Protein 1M7S (pdb70)

CATH classification: 2.40.180.10

Sequence (1934 aa):
TDTLTRDNGAVVGDNQNSQTAGAQGPVLLQDVQLLQKLQRFDRERIPERVVHARGTGVKGEFTASADISDLSKATVFKSGEKTPVFVRFSSVVHGGNNHHSPETLRDPHGFATKFYTADGNWDLVGNNFPTFFIRDAIKFPDMVHAFKPDPRTNLDNDSRRFDFFSHVPEATRTLTLLYSNEGTPAGYRFMDGNGVHAYKLVNAKGEVHYVKFHWKSLQGIKNLDPKEVAQVQSKDYSHLTNDLVGAIKKGDFPKWDLYVQVLKPEELAKFDFDPLDATKIWPDVPEKKIGQMVLNKNVDNFFQETEQVAMAPANLVPGIEPSEDRLLQGRVFSYADTQMYRLGANGLSLPVNQPKVAVNNGNQDGALNTGHTTSGVNYEPSRLEPRPADDKARYSELPLSGTTQQAKITREQNFKQAGDLYRSYSAKEKTDLVQKFGESLADTLTESKNIMLSYLYKEDPNYGTRVAEVAKGDLSKVKSLAASLKDDTLTRDNGAVVGDNQNSQTAGAQGPVLLQDVQLLQKLQRFDRERIPERVVHARGTGVKGEFTASADISDLSKATVFKSGEKTPVFVRFSSVVHGGNNHHSPETLRDPHGFATKFYTADGNWDLVGNNFPTFFIRDAIKFPDMVHAFKPDPRTNLDNDSRRFDFFSHVPEATRTLTLLYSNEGTPAGYRFMDGNGVHAYKLVNAKGEVHYVKFHWKSLQGIKNLDPKEVAQVQSKDYSHLTNDLVGAIKKGDFPKWDLYVQVLKPEELAKFDFDPLDATKIWPDVPEKKIGQMVLNKNVDNFFQETEQVAMAPANLVPGIEPSEDRLLQGRVFSYADTQMYRLGANGLSLPVNQPKVAVNNGNQDGALNTGHTTSGVNYEPSRLEPRPADDKARYSELPLSGTTQQAKITREQNFKQAGDLYRSYSAKEKTDLVQKFGESLADTLTESKNIMLSYLYKEDPNYGTRVAEVAKGDLSKVKSLAASLKDDTLTRDNGAVVGDNQNSQTAGAQGPVLLQDVQLLQKLQRFDRERIPERVVHARGTGVKGEFTASADISDLSKATVFKSGEKTPVFVRFSSVVHGGNNHHSPETLRDPHGFATKFYTADGNWDLVGNNFPTFFIRDAIKFPDMVHAFKPDPRTNLDNDSRRFDFFSHVPEATRTLTLLYSNEGTPAGYRFMDGNGVHAYKLVNAKGEVHYVKFHWKSLQGIKNLDPKEVAQVQSKDYSHLTNDLVGAIKKGDFPKWDLYVQVLKPEELAKFDFDPLDATKIWPDVPEKKIGQMVLNKNVDNFFQETEQVAMAPANLVPGIEPSEDRLLQGRVFSYADTQMYRLGANGLSLPVNQPKVAVNNGNQDGALNTGHTTSGVNYEPSRLEPRPADDKARYSELPLSGTTQQAKITREQNFKQAGDLYRSYSAKEKTDLVQKFGESLADTLTESKNIMLSYLYKEDPNYGTRVAEVAKGDLSKVKSLAASLKDTDTLTRDNGAVVGDNQNSQTAGAQGPVLLQDVQLLQKLQRFDRERIPERVVHARGTGVKGEFTASADISDLSKATVFKSGEKTPVFVRFSSVVHGGNNHHSPETLRDPHGFATKFYTADGNWDLVGNNFPTFFIRDAIKFPDMVHAFKPDPRTNLDNDSRRFDFFSHVPEATRTLTLLYSNEGTPAGYRFMDGNGVHAYKLVNAKGEVHYVKFHWKSLQGIKNLDPKEVAQVQSKDYSHLTNDLVGAIKKGDFPKWDLYVQVLKPEELAKFDFDPLDATKIWPDVPEKKIGQMVLNKNVDNFFQETEQVAMAPANLVPGIEPSEDRLLQGRVFSYADTQMYRLGANGLSLPVNQPKVAVNNGNQDGALNTGHTTSGVNYEPSRLEPRPADDKARYSELPLSGTTQQAKITREQNFKQAGDLYRSYSAKEKTDLVQKFGESLADTLTESKNIMLSYLYKEDPNYGTRVAEVAKGDLSKVKSLAASLKD

Foldseek 3Di:
DDADAAPVRHGDDDPDDADADPPPGDGDPPRVVVVRVVVVVVPPDFDADQWQSAKFKFKWKWAWADDVLVAFPDPRLPHGDIWIKMWIKGFTADHHLFFLQDFGWMWTKIWTLDPQGTAILTWTLDLFAQAQAQVCVVVQSCQQYCPPVPRHGALLSNLVVCLVRLLRLQVLLCRLFQVRGFQEPLQTKIWSLFFWWFAHLVLFTKTKIKIWAWPVYHGGDFPVRSVVCSVPGSPRHNCVQVVCLVVVNWTKTWMKMFIGHPVPQVVDLAGRRGSSDDDPPGDIDTTIMITGHGHDPDCCLAVRLEQRANLRDGQRIGGDVRNSVVVRNPPSVVVNCRRPNPCSCVRPNNDRPDDDDALDDDTPPGPDDDDDPDSDPPDPVDHDDDDVSRDHRDDDDDDDDDDDDDDRRPSQAVSLVVLVPDDPVSNVSSLLSLLVSLQPHDQVSSLSSLLSLCLNPVVSSVSSCVSSVHDVVSSVVSNVPDDD/DADAAVVRHGDPDPPDADADPPPGHGDPPRVRVVRVVVCVVPVDFDAPPWQSAKFKFKWKWAWADPVLVAFPFPCLHHGDIWIKMWMKGFTQDHHLFFLQAFGWIWIKMWTLDPQWIAILTWTLDLFDQAQAQVCVVVQSQQQFCDPVPRHGALLSNLVVCLVRLQNLQVLLCRLFQVRGFQEPLQTKIWSLFWWWFAHLVLFTKTKIKIWAWPVHHGGDFPVRSVVCRVPGSPRHNCVQVVCLVVVNKTKTWMKMFIDHPVCQVPDLAGRRGSSDDDPPTDIDTTIMIIGRGHDPDCCLAVRLEQGANLRDGHRIGGDVRNSVVVRNPPRVVVNCRRPNPCSCVRPNNDHPDDDDALDDDTPPGPDDDDDPDSDPDDPVDHDDDDPSRDDRDDDDDDDDDDDDDPSSPRAQVSLVVLVPDDPVRLVSSLLRVLVSLQPHPQVSSLSSLLSLCLNPVVSSVSSCVSSVHDVVSSVVSNVPDDD/DADAAPVRHGDDDPPDADAPDPPGDGDPPRVVVVRVVVCVVPVDFDAPQWFRAKFKFKWKKAWADCPLVAAADPRLHHGDMWIKMWMKGFTQDHYLFFLQDFGWMWIKIWTLDPQGIAILTWTLDLFAQAQAQVCVVVQSQQQYCPPVPRHRDLLSNLVVCLVGLLNLQVLLVRLFQVRGFQEPLQTKTWSLFFWWFAHLVLFTKTKIKIWAWPVYHGGDFPVVSCVCRVPGRCRHNCVVVVCLVVVNWTKTWMKMFIGHPVCQVVDLARRRGSSDDDPPTDIDTTIMITGRGHDPDCCLAVRLEQHANLRDGHRIGGDPRNSNVSRNPPRVVVSCRRPNPCSCVRPNNDHPYDDDALDDDTPPGPDDDDDPDSDPDDPVDHDDDDPSRDHRDDDDDDDDDDDDDPNSPRQASSLVVLVVDDPVSNVSSLQSLLVSLQPHDQVSSLSSLLSLCLNPVVSSVSSCVSSVHDVVSSVVNVVPDDD/DDADAAPVRHGDDDPPDADAPDPPGDGDPPRVRVVRVVVCVVPVDFDAPQWQSAKFKFKWKKAWQDPPLVAFVFPRLPHGDIWIKMWIKGFTADHYLFFLQDFGWIWTKIWTLGPQGTAILTWTLDLFAQAQAQVCPVVQSCQQYPPPVPRHGDLLSNLVVCLVRLLRLQVLLCRLFQVRGFQEPLQTKIWSLFFWWFAHLVLFTKTKIKIWAWPVYHGGDFVVRSVVCVVPGSPRHNCVQVVCLVVVNWTKTWMKMFIDHPVCQPVDLAGRRGSSDDDPPGDIDTTIMITGRGHDPDCCLAVRLEQRANLRDGQRIGGDVRNSVVVSNPPRVVVNCRRPNPCSCVRPNNDRPDDDDALDDDTPPDPDDDDDPDSDPPDPVDHDDDDVSRDHRDDDDDDDDDDDDDPNSPRQAVSLVVLVVDDPVRLVSSLLSLLVSQQPHDQVSSLSSLLSLCLNPVVSSVSSCVSSVHDVVSSVVNNVPDDD

Nearest PDB structures (foldseek):
  1m7s-assembly1_C  TM=1.002E+00  e=3.556E-89  Pseudomonas syringae
  1si8-assembly1_D  TM=9.780E-01  e=8.108E-56  Enterococcus faecalis V583
  4aue-assembly1_A  TM=9.554E-01  e=1.728E-48  Mycothermus thermophilus
  4aue-assembly1_D  TM=9.300E-01  e=2.374E-48  Mycothermus thermophilus
  3ttx-assembly1_D  TM=9.664E-01  e=2.631E-46  Escherichia coli

Organism: Pseudomonas syringae pv. syringae (NCBI:txid321)

Secondary structure (DSSP, 8-state):
-PPPB-TTSPBPS-SSS--EESTTSPBBTT-HHHHHHHHHHTT---PPPSS--SEEEEEEEEEE-S--TTT---GGGSTT-EEEEEEEEE-SSS-TT--TTS-S--EEEEEEEEBTEEEEEEEESSSS-S-S-GGGHHHHHHHHSPPTTTSS--HHHHHHHHHT-GGGHHHHHHHHSGGGSBS-GGGS-EE--S-EEEE-TTS-EEEEEEEEEETT---B--HHHHHHHHHH-S-HHHHHHHHHHHTT---EEEEEEEEE-GGGGGGSSS-TT-TT---SSS-EEEEEEEEEEEE-S-HIIIIIT----TT---TTEEE-S-HHHHHHHHHHHHHHHHHT-TTGGGSGGG--SS---SS----TT-------S--SSS-SSS-----GGGPPP--B--SBEE----S----SHHHHHHHHHS-HHHHHHHHHHHHHHHTTS-HHHHHHHHHHHHHH-HHHHHHHHHHTT--HHHHHHHHHT---/---B-TTSPBPS-SS---EESTTSPBBTT-HHHHHHHHHHTT---PPPSS--SEEEEEEEEEE-S--TTT---GGGSTT-EEEEEEEEE-SSS-TT--TTS----EEEEEEEEBTEEEEEEEESSSS-S-S-GGGHHHHHHHHSPPTTTSS--THHHHHHHTT-GGGHHHHHHHHSGGGSBS-GGG--EE--S-EEEE-TTS-EEEEEEEEEETT---B--HHHHHHHHHH-S-HHHHHHHHHHHHT---EEEEEEEEE-GGGGGTSSS-TT-TT---TT--EEEEEEEEEEEE-S-IIIIIIT----TT---TTEEE-S-HHHHHHHHHHHHHHHHHT-TTGGGSGGG--SS---SS----TT-------S--SSS-SSS-----GGGPPP--B--SBEE----S----SHHHHHHHHTS-HHHHHHHHHHHHHHHTTS-HHHHHHHHHHHHHH-HHHHHHHHHHTT--HHHHHHHHHT---/---B-TTSPBPS-SSS--EESTTSPBBTT-HHHHHHHHHHTT---PPPSS--SEEEEEEEEEE-S--TTT---GGGSTT-EEEEEEEEE-SSS-TTS-TTSS---EEEEEEEEBTEEEEEEEESSSS-S-SSGGGHHHHHHHHSPPTTTSS--HHHHHHHHTT-GGGHHHHHHHHSGGGSBS-GGGS-EE--SPEEEE-TTS-EEEEEEEEEETT---B--HHHHHHHHHH-S-HHHHHHHHHHHHT---EEEEEEEEE-GGGGGGSSS-TT-TT---TT--EEEEEEEEEEEE-S-TIIIIIT----TT---TTEEE-S-HHHHHHHHHHHHHHHHHT-TTGGGSGGG--SS---SS----TT-------S--SSS-SSS-----GGGSPP--B--SBEE----S----SHHHHHHHHTS-HHHHHHHHHHHHHHHTTS-HHHHHHHHHHHHHH-HHHHHHHHHHHT--HHHHHHHHHT---/-PPPB-TTSPBPS-SSS--EESTTSPBBTT-HHHHHHHHHHTT---PPPSS--SEEEEEEEEEE-S--TTT---GGGSTT-EEEEEEEEE-SSS-TTS-TTS----EEEEEEEEBTEEEEEEEESSSS-S-S-GGGHHHHHHHHSPPTTTSS--THHHHHHHTT-GGGHHHHHHHHSGGGSBS-GGGS-EE--SPEEEE-TTS-EEEEEEEEEESS---B--HHHHHHHHHH-TTHHHHHHHHHHHTT---EEEEEEEEE-GG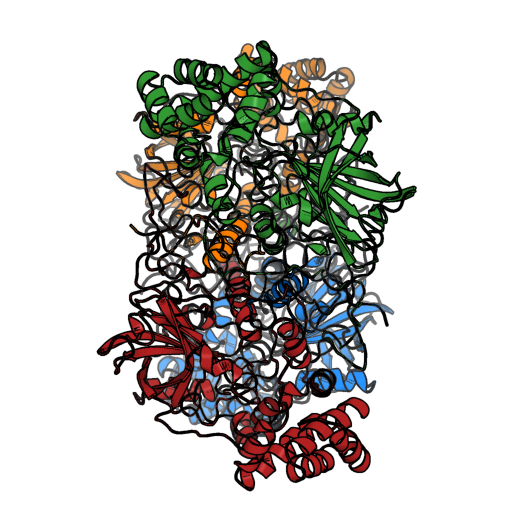GGGGSSS-TT-TT---TT--EEEEEEEEEEEE-S-IIIIIIT----TT---TTEEE-S-HHHHHHHHHHHHHHHHHT-TTGGGSGGG--SS---SS----TT-------S--SSS-SSS-----GGGPPP--B--SBEE----S----SHHHHHHHHHS-HHHHHHHHHHHHHHHTTS-HHHHHHHHHHHHHH-HHHHHHHHHHHT--HHHHHHHHHH---

Solvent-accessible surface area: 60614 Å² total; per-residue (Å²): 123,110,40,5,10,18,12,4,5,0,44,6,8,12,3,69,18,1,3,1,2,1,41,128,4,1,1,0,1,15,1,9,10,0,13,28,15,2,2,22,4,3,5,2,37,14,14,29,26,12,23,42,5,2,3,4,4,0,62,8,59,0,42,2,62,16,96,3,76,72,15,4,69,4,36,1,5,112,68,52,30,124,2,43,3,0,0,10,0,3,5,21,6,13,2,25,16,2,1,2,3,25,59,6,6,0,3,2,10,0,2,0,17,1,58,39,0,1,0,1,2,15,9,16,14,4,37,1,31,3,1,25,8,4,1,15,44,8,7,5,6,7,1,16,30,14,6,19,93,22,22,26,68,47,39,24,8,27,0,0,0,0,2,60,9,29,29,0,1,16,0,0,0,11,2,5,2,14,56,0,5,2,24,0,0,31,23,5,27,0,21,2,13,4,1,2,4,0,6,4,91,159,42,87,28,28,7,0,19,5,36,5,98,7,71,51,33,84,103,44,20,26,48,179,81,22,15,138,40,9,20,162,41,24,6,16,0,2,63,36,0,10,29,9,12,140,177,42,86,81,2,65,0,15,0,48,2,26,45,9,102,52,129,45,14,82,156,51,115,16,22,2,27,3,1,1,5,51,6,72,135,19,112,87,96,90,1,1,69,0,39,0,40,128,32,14,45,7,28,23,17,17,0,21,0,0,0,14,2,2,11,11,12,3,31,3,2,16,5,0,10,2,15,8,0,0,1,38,6,5,17,58,32,0,21,14,23,68,10,8,17,9,8,2,36,52,2,67,14,5,82,18,120,49,82,73,34,26,17,32,34,18,0,33,10,15,54,33,135,55,79,32,6,12,16,2,16,23,4,63,93,81,81,34,71,36,32,102,156,12,87,45,11,112,24,102,19,82,51,46,4,32,7,41,107,20,110,57,53,22,15,9,125,9,1,0,66,27,2,124,84,24,57,82,110,70,36,65,21,0,7,76,16,0,0,110,15,0,40,110,6,44,97,102,0,20,8,29,2,0,2,16,0,44,60,8,13,76,72,0,0,51,76,0,3,68,35,0,159,22,71,63,82,94,0,95,64,46,6,88,82,42,159,135,104,49,5,9,19,12,3,4,0,45,7,7,12,2,71,19,1,3,1,1,2,39,121,4,1,1,0,2,16,1,12,8,1,13,28,13,3,4,20,3,3,5,2,40,16,14,24,25,12,24,42,6,3,3,3,4,0,59,7,66,0,40,2,69,11,95,2,72,84,16,4,70,4,36,0,4,123,60,52,35,138,2,41,3,1,0,11,0,4,7,20,8,14,0,34,18,1,2,2,2,28,55,6,7,0,4,1,10,0,1,0,20,1,62,38,0,2,0,1,2,16,11,16,15,5,38,1,29,4,2,26,9,5,2,15,42,7,8,6,5,7,2,18,26,14,6,20,90,23,23,26,68,51,41,24,8,26,0,0,0,0,3,62,10,29,32,0,2,16,0,1,0,13,3,5,2,12,56,0,6,2,24,0,0,27,22,6,27,0,19,1,12,4,1,2,6,0,10,4,88,152,48,83,29,27,4,0,18,3,37,4,93,5,82,49,37,86,106,49,19,24,47,183,81,23,14,128,42,9,13,164,43,20,5,16,0,2,61,34,0,10,25,12,12,134,171,42,81,82,2,86,0,14,0,49,1,28,42,6,100,63,113,42,25,84,146,64,92,14,12,1,22,3,0,2,4,52,7,68,137,22,111,90,99,97,2,0,66,0,34,0,40,110,35,15,41,8,29,22,17,22,0,24,1,0,0,15,2,2,13,10,12,4,31,3,4,19,5,0,9,2,16,7,0,0,1,40,7,4,14,58,32,0,20,16,19,70,11,8,16,9,10,2,33,47,2,67,13,3,80,22,126,44,84,68,32,26,17,31,34,17,0,31,9,14,54,35,134,59,75,30,2,12,18,2,15,21,3,63,97,78,53,36,53,39,32,108,158,16,86,44,15,108,27,103,18,86,49,45,3,33,11,42,140,20,124,64,47,20,16,10,108,9,0,0,64,27,2,131,88,24,56,81,117,65,35,68,20,0,6,80,16,0,0,103,17,0,43,110,6,45,92,101,0,20,8,31,1,0,1,14,1,40,58,9,15,77,68,0,0,51,75,0,4,64,35,0,160,22,73,67,84,94,0,94,64,50,5,80,90,38,180,130,107,48,4,9,19,12,4,5,0,43,6,7,11,3,72,18,1,4,1,1,0,46,118,3,1,0,1,1,16,1,11,10,0,15,27,14,2,3,22,4,3,6,2,42,15,14,24,26,13,22,41,5,2,2,3,3,0,55,11,62,0,42,2,61,17,107,3,76,87,10,4,71,4,37,1,4,129,56,48,39,120,2,54,3,1,0,11,0,4,6,16,9,14,1,26,18,1,2,2,3,29,61,6,6,0,3,2,11,0,1,0,22,1,58,36,0,2,0,1,3,15,9,14,12,4,38,1,29,2,2,24,7,4,2,15,41,5,7,4,5,6,1,16,29,13,6,18,91,21,25,26,68,46,40,20,9,29,0,0,0,0,2,61,9,29,32,0,1,14,0,0,0,13,2,5,4,17,61,0,4,1,22,0,0,30,21,5,32,0,21,1,11,3,1,2,6,0,11,5,89,157,44,87,29,22,6,0,18,4,36,4,96,6,83,54,34,78,107,46,19,30,48,177,83,23,23,137,43,10,15,162,39,20,7,15,0,2,62,35,0,8,17,6,12,147,173,42,82,80,1,85,0,14,0,47,1,27,42,8,101,64,119,64,26,69,162,59,108,15,16,2,26,4,1,3,4,52,6,73,131,19,110,85,92,92,2,0,67,0,34,0,49,122,29,15,39,7,29,23,16,21,0,23,0,0,0,15,2,1,12,10,11,3,34,2,4,18,6,0,11,2,17,7,0,1,2,36,6,4,15,58,32,0,19,15,19,69,9,8,16,10,9,2,36,50,2,67,12,4,81,20,127,43,82,70,33,26,17,32,35,18,0,32,9,14,52,32,133,58,74,32,3,12,17,2,15,20,4,64,94,78,52,36,52,41,44,97,156,16,87,46,18,108,31,103,19,82,48,42,6,31,10,43,103,18,106,69,49,26,17,6,117,12,0,0,68,25,3,125,81,26,60,83,129,79,44,67,19,0,7,81,13,0,0,110,17,0,43,111,5,45,97,99,0,18,9,29,1,0,1,15,0,43,48,10,14,74,72,0,0,46,77,0,3,74,36,0,165,18,74,66,81,103,0,97,65,44,6,85,87,41,179,125,117,111,37,4,10,19,13,5,4,0,42,5,8,12,3,72,20,1,2,0,1,1,48,135,4,1,0,0,1,14,0,10,8,0,14,27,15,4,4,21,4,3,6,1,40,14,15,29,26,12,23,42,4,1,3,3,4,0,50,6,58,0,40,2,61,13,96,3,74,78,16,4,72,4,37,0,4,116,65,51,35,124,2,37,2,2,0,11,0,4,5,20,7,15,1,26,14,1,1,2,2,26,58,6,7,0,4,1,11,0,2,0,20,1,58,38,0,2,0,0,2,15,10,15,13,5,38,1,29,3,2,20,8,4,2,13,40,6,6,5,5,8,2,16,29,16,6,20,88,19,23,26,74,48,39,24,8,27,0,0,0,0,3,63,9,28,27,0,1,17,0,0,0,11,3,5,2,16,59,0,4,1,25,0,0,29,20,6,31,0,19,1,12,3,1,2,7,0,5,5,91,161,44,86,26,27,4,0,20,4,36,4,99,8,80,50,34,84,109,46,20,38,32,183,76,21,16,136,40,11,19,159,40,19,5,16,0,2,63,36,0,9,28,10,11,142,179,43,85,77,1,83,0,16,0,48,0,28,43,6,100,66,109,49,26,87,148,65,120,18,18,2,27,4,1,2,5,55,8,73,134,22,109,86,96,82,1,0,66,0,35,0,52,103,30,16,31,7,29,22,17,18,0,24,1,0,0,15,2,1,11,9,11,2,31,3,2,17,5,0,10,2,16,8,0,0,2,38,6,4,16,59,31,0,20,15,21,69,11,9,15,9,10,2,34,49,2,69,14,5,82,18,130,49,82,70,34,25,19,29,36,17,0,31,10,15,51,32,136,55,76,31,4,13,17,2,15,21,4,61,93,77,79,37,71,34,32,107,159,10,87,47,12,112,30,103,18,81,49,44,5,31,10,44,105,21,120,64,45,26,17,10,116,11,1,0,63,26,2,123,83,22,56,82,140,67,35,68,22,0,8,66,35,0,0,101,14,0,38,114,6,42,96,101,0,19,9,31,1,0,2,14,0,48,62,6,14,75,71,0,0,52,71,0,4,76,39,0,169,21,72,65,81,97,0,98,64,43,4,86,81,41,164,137

B-factor: mean 18.11, std 9.35, range [2.18, 65.56]

Structure (mmCIF, N/CA/C/O backbone):
data_1M7S
#
_entry.id   1M7S
#
_cell.length_a   60.630
_cell.length_b   153.870
_cell.length_c   109.190
_cell.angle_alpha   90.00
_cell.angle_beta   102.80
_cell.angle_gamma   90.00
#
_symmetry.space_group_name_H-M   'P 1 21 1'
#
loop_
_entity.id
_entity.type
_entity.pdbx_description
1 polymer Catalase
2 non-polymer 'PROTOPORPHYRIN IX CONTAINING FE'
3 water water
#
loop_
_atom_site.group_PDB
_atom_site.id
_atom_site.type_symbol
_atom_site.label_atom_id
_atom_site.label_alt_id
_atom_site.label_comp_id
_atom_site.label_asym_id
_atom_site.label_entity_id
_atom_site.label_seq_id
_atom_site.pdbx_PDB_ins_code
_atom_site.Cartn_x
_atom_site.Cartn_y
_atom_site.Cartn_z
_atom_site.occupancy
_atom_site.B_iso_or_equiv
_atom_site.auth_seq_id
_atom_site.auth_comp_id
_atom_site.auth_asym_id
_atom_site.auth_atom_id
_atom_site.pdbx_PDB_model_num
ATOM 1 N N . THR A 1 1 ? 3.170 -44.184 17.243 1.00 27.05 27 THR A N 1
ATOM 2 C CA . THR A 1 1 ? 3.458 -42.927 17.982 1.00 26.39 27 THR A CA 1
ATOM 3 C C . THR A 1 1 ? 4.079 -41.868 17.088 1.00 24.49 27 THR A C 1
ATOM 4 O O . THR A 1 1 ? 4.709 -42.250 16.093 1.00 23.91 27 THR A O 1
ATOM 8 N N . ASP A 1 2 ? 3.932 -40.603 17.458 1.00 22.26 28 ASP A N 1
ATOM 9 C CA . ASP A 1 2 ? 4.428 -39.497 16.667 1.00 22.56 28 ASP A CA 1
ATOM 10 C C . ASP A 1 2 ? 5.932 -39.633 16.403 1.00 19.75 28 ASP A C 1
ATOM 11 O O . ASP A 1 2 ? 6.701 -39.987 17.286 1.00 16.18 28 ASP A O 1
ATOM 16 N N . THR A 1 3 ? 6.309 -39.378 15.167 1.00 18.18 29 THR A N 1
ATOM 17 C CA . THR A 1 3 ? 7.699 -39.441 14.756 1.00 17.70 29 THR A CA 1
ATOM 18 C C . THR A 1 3 ? 8.570 -38.387 15.469 1.00 15.47 29 THR A C 1
ATOM 19 O O . THR A 1 3 ? 8.108 -37.302 15.775 1.00 12.13 29 THR A O 1
ATOM 23 N N . LEU A 1 4 ? 9.783 -38.817 15.788 1.00 13.52 30 LEU A N 1
ATOM 24 C CA . LEU A 1 4 ? 10.790 -37.934 16.379 1.00 11.81 30 LEU A CA 1
ATOM 25 C C . LEU A 1 4 ? 11.087 -36.874 15.328 1.00 11.29 30 LEU A C 1
ATOM 26 O O . LEU A 1 4 ? 11.175 -37.170 14.118 1.00 12.71 30 LEU A O 1
ATOM 31 N N . THR A 1 5 ? 11.291 -35.628 15.706 1.00 10.99 31 THR A N 1
ATOM 32 C CA . THR A 1 5 ? 11.618 -34.547 14.826 1.00 13.04 31 THR A CA 1
ATOM 33 C C . THR A 1 5 ? 12.869 -33.774 15.304 1.00 12.53 31 THR A C 1
ATOM 34 O O . THR A 1 5 ? 13.193 -33.834 16.488 1.00 12.82 31 THR A O 1
ATOM 38 N N . ARG A 1 6 ? 13.412 -32.988 14.411 1.00 12.26 32 ARG A N 1
ATOM 39 C CA . ARG A 1 6 ? 14.458 -32.006 14.688 1.00 12.49 32 ARG A CA 1
ATOM 40 C C . ARG A 1 6 ? 13.747 -30.725 15.158 1.00 12.47 32 ARG A C 1
ATOM 41 O O . ARG A 1 6 ? 12.507 -30.702 15.206 1.00 11.48 32 ARG A O 1
ATOM 49 N N . ASP A 1 7 ? 14.473 -29.709 15.606 1.00 11.31 33 ASP A N 1
ATOM 50 C CA . ASP A 1 7 ? 13.877 -28.454 16.109 1.00 14.33 33 ASP A CA 1
ATOM 51 C C . ASP A 1 7 ? 13.174 -27.630 15.034 1.00 13.07 33 ASP A C 1
ATOM 52 O O . ASP A 1 7 ? 12.294 -26.790 15.354 1.00 14.29 33 ASP A O 1
ATOM 57 N N . ASN A 1 8 ? 13.436 -27.829 13.730 1.00 11.00 34 ASN A N 1
ATOM 58 C CA . ASN A 1 8 ? 12.663 -27.201 12.655 1.00 12.41 34 ASN A CA 1
ATOM 59 C C . ASN A 1 8 ? 11.421 -28.014 12.245 1.00 12.57 34 ASN A C 1
ATOM 60 O O . ASN A 1 8 ? 10.800 -27.661 11.213 1.00 13.22 34 ASN A O 1
ATOM 65 N N . GLY A 1 9 ? 11.101 -29.064 12.973 1.00 10.81 35 GLY A N 1
ATOM 66 C CA . GLY A 1 9 ? 9.955 -29.915 12.685 1.00 15.01 35 GLY A CA 1
ATOM 67 C C . GLY A 1 9 ? 10.181 -31.055 11.681 1.00 13.76 35 GLY A C 1
ATOM 68 O O . GLY A 1 9 ? 9.258 -31.855 11.526 1.00 13.57 35 GLY A O 1
ATOM 69 N N . ALA A 1 10 ? 11.334 -31.119 11.032 1.00 13.61 36 ALA A N 1
ATOM 70 C CA . ALA A 1 10 ? 11.572 -32.199 10.052 1.00 13.60 36 ALA A CA 1
ATOM 71 C C . ALA A 1 10 ? 11.761 -33.523 10.781 1.00 13.89 36 ALA A C 1
ATOM 72 O O . ALA A 1 10 ? 12.368 -33.570 11.852 1.00 12.02 36 ALA A O 1
ATOM 74 N N . VAL A 1 11 ? 11.100 -34.578 10.277 1.00 12.58 37 VAL A N 1
ATOM 75 C CA . VAL A 1 11 ? 11.179 -35.896 10.877 1.00 11.58 37 VAL A CA 1
ATOM 76 C C . VAL A 1 11 ? 12.595 -36.434 10.780 1.00 10.92 37 VAL A C 1
ATOM 77 O O . VAL A 1 11 ? 13.341 -36.160 9.846 1.00 13.31 37 VAL A O 1
ATOM 81 N N . VAL A 1 12 ? 13.004 -37.234 11.756 1.00 12.21 38 VAL A N 1
ATOM 82 C CA . VAL A 1 12 ? 14.298 -37.892 11.795 1.00 11.71 38 VAL A CA 1
ATOM 83 C C . VAL A 1 12 ? 14.215 -39.305 11.226 1.00 13.67 38 VAL A C 1
ATOM 84 O O . VAL A 1 12 ? 13.294 -40.042 11.525 1.00 13.49 38 VAL A O 1
ATOM 88 N N . GLY A 1 13 ? 15.215 -39.674 10.407 1.00 13.72 39 GLY A N 1
ATOM 89 C CA . GLY A 1 13 ? 15.169 -41.031 9.832 1.00 15.93 39 GLY A CA 1
ATOM 90 C C . GLY A 1 13 ? 15.843 -42.099 10.665 1.00 15.04 39 GLY A C 1
ATOM 91 O O . GLY A 1 13 ? 15.490 -43.291 10.518 1.00 14.79 39 GLY A O 1
ATOM 92 N N . ASP A 1 14 ? 16.933 -41.773 11.361 1.00 15.37 40 ASP A N 1
ATOM 93 C CA . ASP A 1 14 ? 17.609 -42.780 12.182 1.00 14.97 40 ASP A CA 1
ATOM 94 C C . ASP A 1 14 ? 18.185 -42.042 13.410 1.00 15.09 40 ASP A C 1
ATOM 95 O O . ASP A 1 14 ? 18.954 -41.095 13.269 1.00 15.91 40 ASP A O 1
ATOM 100 N N . ASN A 1 15 ? 17.697 -42.421 14.591 1.00 11.96 41 ASN A N 1
ATOM 101 C CA . ASN A 1 15 ? 18.217 -41.741 15.794 1.00 11.70 41 ASN A CA 1
ATOM 102 C C . ASN A 1 15 ? 19.242 -42.576 16.531 1.00 11.59 41 ASN A C 1
ATOM 103 O O . ASN A 1 15 ? 19.517 -42.329 17.737 1.00 11.96 41 ASN A O 1
ATOM 108 N N . GLN A 1 16 ? 19.628 -43.734 15.971 1.00 10.22 42 GLN A N 1
ATOM 109 C CA . GLN A 1 16 ? 20.534 -44.645 16.629 1.00 10.39 42 GLN A CA 1
ATOM 110 C C . GLN A 1 16 ? 21.935 -44.671 16.043 1.00 9.58 42 GLN A C 1
ATOM 111 O O . GLN A 1 16 ? 22.812 -45.123 16.774 1.00 9.78 42 GLN A O 1
ATOM 117 N N . ASN A 1 17 ? 22.103 -44.271 14.787 1.00 7.69 43 ASN A N 1
ATOM 118 C CA . ASN A 1 17 ? 23.415 -44.313 14.169 1.00 9.73 43 ASN A CA 1
ATOM 119 C C . ASN A 1 17 ? 23.756 -42.976 13.526 1.00 8.59 43 ASN A C 1
ATOM 120 O O . ASN A 1 17 ? 22.923 -42.369 12.830 1.00 9.24 43 ASN A O 1
ATOM 125 N N . SER A 1 18 ? 24.977 -42.471 13.766 1.00 8.67 44 SER A N 1
ATOM 126 C CA . SER A 1 18 ? 25.402 -41.267 13.077 1.00 6.39 44 SER A CA 1
ATOM 127 C C . SER A 1 18 ? 25.665 -41.615 11.601 1.00 8.21 44 SER A C 1
ATOM 128 O O . SER A 1 18 ? 25.901 -42.793 11.262 1.00 7.65 44 SER A O 1
ATOM 131 N N . GLN A 1 19 ? 25.722 -40.569 10.785 1.00 7.05 45 GLN A N 1
ATOM 132 C CA . GLN A 1 19 ? 26.003 -40.836 9.352 1.00 7.77 45 GLN A CA 1
ATOM 133 C C . GLN A 1 19 ? 27.504 -40.977 9.193 1.00 8.38 45 GLN A C 1
ATOM 134 O O . GLN A 1 19 ? 28.231 -40.065 9.617 1.00 11.37 45 GLN A O 1
ATOM 140 N N . THR A 1 20 ? 27.997 -42.049 8.602 1.00 9.00 46 THR A N 1
ATOM 141 C CA . THR A 1 20 ? 29.428 -42.290 8.417 1.00 10.94 46 THR A CA 1
ATOM 142 C C . THR A 1 20 ? 29.810 -42.541 6.959 1.00 10.93 46 THR A C 1
ATOM 143 O O . THR A 1 20 ? 28.953 -42.871 6.136 1.00 11.15 46 THR A O 1
ATOM 147 N N . ALA A 1 21 ? 31.104 -42.377 6.664 1.00 11.64 47 ALA A N 1
ATOM 148 C CA . ALA A 1 21 ? 31.648 -42.572 5.317 1.00 10.14 47 ALA A CA 1
ATOM 149 C C . ALA A 1 21 ? 32.065 -44.035 5.153 1.00 10.23 47 ALA A C 1
ATOM 150 O O . ALA A 1 21 ? 33.223 -44.441 5.202 1.00 11.37 47 ALA A O 1
ATOM 152 N N . GLY A 1 22 ? 31.078 -44.860 4.875 1.00 11.09 48 GLY A N 1
ATOM 153 C CA . GLY A 1 22 ? 31.212 -46.299 4.803 1.00 10.97 48 GLY A CA 1
ATOM 154 C C . GLY A 1 22 ? 31.097 -46.900 6.208 1.00 12.20 48 GLY A C 1
ATOM 155 O O . GLY A 1 22 ? 31.199 -46.228 7.250 1.00 12.14 48 GLY A O 1
ATOM 156 N N . ALA A 1 23 ? 31.075 -48.231 6.231 1.00 11.41 49 ALA A N 1
ATOM 157 C CA . ALA A 1 23 ? 30.898 -48.939 7.529 1.00 11.69 49 ALA A CA 1
ATOM 158 C C . ALA A 1 23 ? 32.067 -48.734 8.451 1.00 13.10 49 ALA A C 1
ATOM 159 O O . ALA A 1 23 ? 31.902 -48.728 9.691 1.00 14.43 49 ALA A O 1
ATOM 161 N N . GLN A 1 24 ? 33.263 -48.552 7.930 1.00 11.13 50 GLN A N 1
ATOM 162 C CA . GLN A 1 24 ? 34.434 -48.341 8.776 1.00 12.50 50 GLN A CA 1
ATOM 163 C C . GLN A 1 24 ? 34.947 -46.912 8.769 1.00 11.31 50 GLN A C 1
ATOM 164 O O . GLN A 1 24 ? 36.080 -46.683 9.236 1.00 12.76 50 GLN A O 1
ATOM 170 N N . GLY A 1 25 ? 34.159 -46.005 8.206 1.00 10.37 51 GLY A N 1
ATOM 171 C CA . GLY A 1 25 ? 34.618 -44.623 8.042 1.00 9.97 51 GLY A CA 1
ATOM 172 C C . GLY A 1 25 ? 34.213 -43.703 9.168 1.00 9.86 51 GLY A C 1
ATOM 173 O O . GLY A 1 25 ? 33.461 -44.030 10.074 1.00 8.71 51 GLY A O 1
ATOM 174 N N . PRO A 1 26 ? 34.743 -42.480 9.089 1.00 10.28 52 PRO A N 1
ATOM 175 C CA . PRO A 1 26 ? 34.489 -41.377 9.979 1.00 8.85 52 PRO A CA 1
ATOM 176 C C . PRO A 1 26 ? 33.101 -40.785 9.823 1.00 7.13 52 PRO A C 1
ATOM 177 O O . PRO A 1 26 ? 32.455 -40.911 8.780 1.00 8.92 52 PRO A O 1
ATOM 181 N N . VAL A 1 27 ? 32.681 -40.051 10.841 1.00 7.93 53 VAL A N 1
ATOM 182 C CA . VAL A 1 27 ? 31.382 -39.376 10.895 1.00 7.76 53 VAL A CA 1
ATOM 183 C C . VAL A 1 27 ? 31.359 -38.120 10.034 1.00 8.63 53 VAL A C 1
ATOM 184 O O . VAL A 1 27 ? 32.356 -37.408 9.914 1.00 8.44 53 VAL A O 1
ATOM 188 N N . LEU A 1 28 ? 30.221 -37.883 9.328 1.00 6.86 54 LEU A N 1
ATOM 189 C CA . LEU A 1 28 ? 30.186 -36.701 8.469 1.00 8.73 54 LEU A CA 1
ATOM 190 C C . LEU A 1 28 ? 29.653 -35.451 9.151 1.00 9.91 54 LEU A C 1
ATOM 191 O O . LEU A 1 28 ? 28.687 -35.498 9.901 1.00 10.51 54 LEU A O 1
ATOM 196 N N . LEU A 1 29 ? 30.231 -34.308 8.805 1.00 9.86 55 LEU A N 1
ATOM 197 C CA . LEU A 1 29 ? 29.781 -33.014 9.307 1.00 9.40 55 LEU A CA 1
ATOM 198 C C . LEU A 1 29 ? 28.343 -32.691 8.925 1.00 11.65 55 LEU A C 1
ATOM 199 O O . LEU A 1 29 ? 27.584 -32.076 9.697 1.00 13.23 55 LEU A O 1
ATOM 204 N N . GLN A 1 30 ? 27.850 -33.186 7.759 1.00 8.87 56 GLN A N 1
ATOM 205 C CA . GLN A 1 30 ? 26.470 -32.890 7.357 1.00 12.76 56 GLN A CA 1
ATOM 206 C C . GLN A 1 30 ? 25.388 -33.602 8.124 1.00 12.44 56 GLN A C 1
ATOM 207 O O . GLN A 1 30 ? 24.179 -33.416 7.880 1.00 14.21 56 GLN A O 1
ATOM 213 N N . ASP A 1 31 ? 25.712 -34.434 9.134 1.00 13.28 57 ASP A N 1
ATOM 214 C CA . ASP A 1 31 ? 24.700 -35.099 9.920 1.00 12.50 57 ASP A CA 1
ATOM 215 C C . ASP A 1 31 ? 24.078 -34.036 10.838 1.00 13.65 57 ASP A C 1
ATOM 216 O O . ASP A 1 31 ? 24.401 -33.926 12.037 1.00 13.89 57 ASP A O 1
ATOM 221 N N . VAL A 1 32 ? 23.057 -33.353 10.351 1.00 12.96 58 VAL A N 1
ATOM 222 C CA . VAL A 1 32 ? 22.413 -32.284 11.101 1.00 13.07 58 VAL A CA 1
ATOM 223 C C . VAL A 1 32 ? 21.690 -32.776 12.353 1.00 12.49 58 VAL A C 1
ATOM 224 O O . VAL A 1 32 ? 21.612 -31.969 13.312 1.00 10.39 58 VAL A O 1
ATOM 228 N N . GLN A 1 33 ? 21.198 -34.018 12.389 1.00 11.39 59 GLN A N 1
ATOM 229 C CA . GLN A 1 33 ? 20.564 -34.507 13.617 1.00 10.06 59 GLN A CA 1
ATOM 230 C C . GLN A 1 33 ? 21.637 -34.691 14.686 1.00 10.60 59 GLN A C 1
ATOM 231 O O . GLN A 1 33 ? 21.436 -34.278 15.860 1.00 8.64 59 GLN A O 1
ATOM 237 N N . LEU A 1 34 ? 22.744 -35.357 14.336 1.00 9.12 60 LEU A N 1
ATOM 238 C CA . LEU A 1 34 ? 23.799 -35.481 15.360 1.00 8.27 60 LEU A CA 1
ATOM 239 C C . LEU A 1 34 ? 24.185 -34.111 15.912 1.00 8.39 60 LEU A C 1
ATOM 240 O O . LEU A 1 34 ? 24.277 -33.897 17.150 1.00 7.07 60 LEU A O 1
ATOM 245 N N . LEU A 1 35 ? 24.512 -33.146 15.050 1.00 7.93 61 LEU A N 1
ATOM 246 C CA . LEU A 1 35 ? 25.000 -31.833 15.442 1.00 9.98 61 LEU A CA 1
ATOM 247 C C . LEU A 1 35 ? 23.969 -31.041 16.230 1.00 9.77 61 LEU A C 1
ATOM 248 O O . LEU A 1 35 ? 24.338 -30.464 17.271 1.00 7.59 61 LEU A O 1
ATOM 253 N N . GLN A 1 36 ? 22.680 -31.112 15.853 1.00 8.46 62 GLN A N 1
ATOM 254 C CA . GLN A 1 36 ? 21.711 -30.364 16.647 1.00 8.39 62 GLN A CA 1
ATOM 255 C C . GLN A 1 36 ? 21.563 -30.921 18.047 1.00 6.36 62 GLN A C 1
ATOM 256 O O . GLN A 1 36 ? 21.444 -30.164 19.002 1.00 7.77 62 GLN A O 1
ATOM 262 N N . LYS A 1 37 ? 21.431 -32.255 18.188 1.00 6.20 63 LYS A N 1
ATOM 263 C CA . LYS A 1 37 ? 21.265 -32.872 19.477 1.00 8.72 63 LYS A CA 1
ATOM 264 C C . LYS A 1 37 ? 22.481 -32.562 20.343 1.00 8.32 63 LYS A C 1
ATOM 265 O O . LYS A 1 37 ? 22.231 -32.257 21.503 1.00 8.21 63 LYS A O 1
ATOM 271 N N . LEU A 1 38 ? 23.680 -32.611 19.766 1.00 8.28 64 LEU A N 1
ATOM 272 C CA . LEU A 1 38 ? 24.863 -32.330 20.601 1.00 7.10 64 LEU A CA 1
ATOM 273 C C . LEU A 1 38 ? 24.916 -30.839 20.970 1.00 8.78 64 LEU A C 1
ATOM 274 O O . LEU A 1 38 ? 25.156 -30.552 22.142 1.00 7.77 64 LEU A O 1
ATOM 279 N N . GLN A 1 39 ? 24.609 -29.936 20.053 1.00 7.16 65 GLN A N 1
ATOM 280 C CA . GLN A 1 39 ? 24.679 -28.506 20.425 1.00 7.81 65 GLN A CA 1
ATOM 281 C C . GLN A 1 39 ? 23.668 -28.147 21.465 1.00 7.15 65 GLN A C 1
ATOM 282 O O . GLN A 1 39 ? 23.895 -27.294 22.343 1.00 7.28 65 GLN A O 1
ATOM 288 N N . ARG A 1 40 ? 22.428 -28.711 21.383 1.00 3.76 66 ARG A N 1
ATOM 289 C CA . ARG A 1 40 ? 21.458 -28.415 22.409 1.00 6.75 66 ARG A CA 1
ATOM 290 C C . ARG A 1 40 ? 21.926 -28.981 23.751 1.00 4.57 66 ARG A C 1
ATOM 291 O O . ARG A 1 40 ? 21.815 -28.355 24.804 1.00 6.30 66 ARG A O 1
ATOM 299 N N . PHE A 1 41 ? 22.370 -30.254 23.755 1.00 4.37 67 PHE A N 1
ATOM 300 C CA . PHE A 1 41 ? 22.837 -30.912 24.959 1.00 5.00 67 PHE A CA 1
ATOM 301 C C . PHE A 1 41 ? 23.942 -30.060 25.623 1.00 3.95 67 PHE A C 1
ATOM 302 O O . PHE A 1 41 ? 23.989 -29.893 26.854 1.00 4.60 67 PHE A O 1
ATOM 310 N N . ASP A 1 42 ? 24.873 -29.635 24.787 1.00 3.92 68 ASP A N 1
ATOM 311 C CA . ASP A 1 42 ? 26.068 -28.920 25.223 1.00 4.57 68 ASP A CA 1
ATOM 312 C C . ASP A 1 42 ? 25.758 -27.583 25.892 1.00 5.40 68 ASP A C 1
ATOM 313 O O . ASP A 1 42 ? 26.614 -26.969 26.528 1.00 7.00 68 ASP A O 1
ATOM 318 N N . ARG A 1 43 ? 24.500 -27.100 25.809 1.00 3.69 69 ARG A N 1
ATOM 319 C CA . ARG A 1 43 ? 24.060 -25.810 26.276 1.00 5.73 69 ARG A CA 1
ATOM 320 C C . ARG A 1 43 ? 22.902 -25.921 27.275 1.00 4.27 69 ARG A C 1
ATOM 321 O O . ARG A 1 43 ? 22.297 -24.893 27.609 1.00 7.12 69 ARG A O 1
ATOM 329 N N . GLU A 1 44 ? 22.666 -27.134 27.792 1.00 4.83 70 GLU A N 1
ATOM 330 C CA . GLU A 1 44 ? 21.610 -27.269 28.769 1.00 4.55 70 GLU A CA 1
ATOM 331 C C . GLU A 1 44 ? 21.781 -26.469 30.074 1.00 6.07 70 GLU A C 1
ATOM 332 O O . GLU A 1 44 ? 20.722 -26.086 30.609 1.00 6.34 70 GLU A O 1
ATOM 338 N N . ARG A 1 45 ? 22.983 -26.325 30.622 1.00 4.40 71 ARG A N 1
ATOM 339 C CA . ARG A 1 45 ? 23.114 -25.765 31.964 1.00 5.16 71 ARG A CA 1
ATOM 340 C C . ARG A 1 45 ? 23.177 -24.254 32.008 1.00 5.62 71 ARG A C 1
ATOM 341 O O . ARG A 1 45 ? 23.741 -23.656 31.092 1.00 6.38 71 ARG A O 1
ATOM 349 N N . ILE A 1 46 ? 22.692 -23.616 33.071 1.00 6.08 72 ILE A N 1
ATOM 350 C CA . ILE A 1 46 ? 22.786 -22.168 33.256 1.00 6.02 72 ILE A CA 1
ATOM 351 C C . ILE A 1 46 ? 23.508 -22.034 34.589 1.00 6.37 72 ILE A C 1
ATOM 352 O O . ILE A 1 46 ? 23.473 -23.025 35.351 1.00 6.50 72 ILE A O 1
ATOM 357 N N . PRO A 1 47 ? 23.955 -20.850 34.965 1.00 6.67 73 PRO A N 1
ATOM 358 C CA . PRO A 1 47 ? 24.624 -20.663 36.249 1.00 7.16 73 PRO A CA 1
ATOM 359 C C . PRO A 1 47 ? 23.687 -21.027 37.399 1.00 9.13 73 PRO A C 1
ATOM 360 O O . PRO A 1 47 ? 22.508 -20.641 37.317 1.00 7.69 73 PRO A O 1
ATOM 364 N N . GLU A 1 48 ? 24.204 -21.781 38.394 1.00 4.67 74 GLU A N 1
ATOM 365 C CA . GLU A 1 48 ? 23.360 -21.987 39.588 1.00 9.27 74 GLU A CA 1
ATOM 366 C C . GLU A 1 48 ? 23.233 -20.680 40.386 1.00 8.15 74 GLU A C 1
ATOM 367 O O . GLU A 1 48 ? 24.043 -19.758 40.221 1.00 8.74 74 GLU A O 1
ATOM 373 N N . ARG A 1 49 ? 22.266 -20.594 41.311 1.00 6.29 75 ARG A N 1
ATOM 374 C CA . ARG A 1 49 ? 22.141 -19.398 42.135 1.00 5.35 75 ARG A CA 1
ATOM 375 C C . ARG A 1 49 ? 23.460 -19.251 42.952 1.00 4.95 75 ARG A C 1
ATOM 376 O O . ARG A 1 49 ? 24.042 -20.247 43.393 1.00 6.66 75 ARG A O 1
ATOM 384 N N . VAL A 1 50 ? 23.908 -18.005 43.119 1.00 4.43 76 VAL A N 1
ATOM 385 C CA . VAL A 1 50 ? 25.181 -17.718 43.822 1.00 5.54 76 VAL A CA 1
ATOM 386 C C . VAL A 1 50 ? 25.081 -18.149 45.267 1.00 6.43 76 VAL A C 1
ATOM 387 O O . VAL A 1 50 ? 26.093 -18.543 45.874 1.00 4.58 76 VAL A O 1
ATOM 391 N N . VAL A 1 51 ? 23.879 -18.157 45.846 1.00 3.50 77 VAL A N 1
ATOM 392 C CA . VAL A 1 51 ? 23.591 -18.714 47.143 1.00 3.42 77 VAL A CA 1
ATOM 393 C C . VAL A 1 51 ? 22.174 -19.408 46.973 1.00 4.10 77 VAL A C 1
ATOM 394 O O . VAL A 1 51 ? 21.474 -18.989 46.054 1.00 3.13 77 VAL A O 1
ATOM 398 N N . HIS A 1 52 ? 21.892 -20.298 47.901 1.00 5.36 78 HIS A N 1
ATOM 399 C CA . HIS A 1 52 ? 20.611 -21.068 47.839 1.00 5.94 78 HIS A CA 1
ATOM 400 C C . HIS A 1 52 ? 20.486 -21.800 46.499 1.00 6.89 78 HIS A C 1
ATOM 401 O O . HIS A 1 52 ? 19.415 -22.071 45.967 1.00 5.94 78 HIS A O 1
ATOM 408 N N . ALA A 1 53 ? 21.597 -22.381 45.983 1.00 5.06 79 ALA A N 1
ATOM 409 C CA . ALA A 1 53 ? 21.543 -23.117 44.735 1.00 8.06 79 ALA A CA 1
ATOM 410 C C . ALA A 1 53 ? 20.790 -24.437 44.877 1.00 6.70 79 ALA A C 1
ATOM 411 O O . ALA A 1 53 ? 20.177 -24.882 43.903 1.00 8.00 79 ALA A O 1
ATOM 413 N N . ARG A 1 54 ? 20.839 -25.094 46.025 1.00 5.30 80 ARG A N 1
ATOM 414 C CA . ARG A 1 54 ? 20.184 -26.368 46.284 1.00 6.26 80 ARG A CA 1
ATOM 415 C C . ARG A 1 54 ? 18.710 -26.083 46.710 1.00 7.51 80 ARG A C 1
ATOM 416 O O . ARG A 1 54 ? 18.551 -25.520 47.811 1.00 6.80 80 ARG A O 1
ATOM 424 N N . GLY A 1 55 ? 17.748 -26.426 45.858 1.00 5.55 81 GLY A N 1
ATOM 425 C CA . GLY A 1 55 ? 16.376 -25.989 46.271 1.00 6.44 81 GLY A CA 1
ATOM 426 C C . GLY A 1 55 ? 15.304 -26.963 45.753 1.00 7.86 81 GLY A C 1
ATOM 427 O O . GLY A 1 55 ? 15.585 -27.864 44.978 1.00 7.85 81 GLY A O 1
ATOM 428 N N . THR A 1 56 ? 14.092 -26.787 46.289 1.00 6.71 82 THR A N 1
ATOM 429 C CA . THR A 1 56 ? 12.925 -27.584 45.959 1.00 8.38 82 THR A CA 1
ATOM 430 C C . THR A 1 56 ? 11.720 -26.639 45.753 1.00 8.88 82 THR A C 1
ATOM 431 O O . THR A 1 56 ? 11.502 -25.900 46.709 1.00 8.26 82 THR A O 1
ATOM 435 N N . GLY A 1 57 ? 10.989 -26.786 44.646 1.00 6.45 83 GLY A N 1
ATOM 436 C CA . GLY A 1 57 ? 9.879 -25.871 44.391 1.00 7.73 83 GLY A CA 1
ATOM 437 C C . GLY A 1 57 ? 8.590 -26.675 44.349 1.00 7.35 83 GLY A C 1
ATOM 438 O O . GLY A 1 57 ? 8.560 -27.861 44.033 1.00 8.69 83 GLY A O 1
ATOM 439 N N . VAL A 1 58 ? 7.547 -26.030 44.879 1.00 9.99 84 VAL A N 1
ATOM 440 C CA . VAL A 1 58 ? 6.204 -26.582 44.907 1.00 9.48 84 VAL A CA 1
ATOM 441 C C . VAL A 1 58 ? 5.224 -25.408 44.730 1.00 8.11 84 VAL A C 1
ATOM 442 O O . VAL A 1 58 ? 5.573 -24.235 44.723 1.00 7.57 84 VAL A O 1
ATOM 446 N N . LYS A 1 59 ? 3.951 -25.778 44.515 1.00 6.85 85 LYS A N 1
ATOM 447 C CA . LYS A 1 59 ? 2.941 -24.749 44.245 1.00 7.91 85 LYS A CA 1
ATOM 448 C C . LYS A 1 59 ? 1.785 -24.880 45.215 1.00 6.76 85 LYS A C 1
ATOM 449 O O . LYS A 1 59 ? 1.599 -25.958 45.750 1.00 8.34 85 LYS A O 1
ATOM 455 N N . GLY A 1 60 ? 1.034 -23.818 45.461 1.00 8.16 86 GLY A N 1
ATOM 456 C CA . GLY A 1 60 ? -0.107 -23.999 46.418 1.00 9.94 86 GLY A CA 1
ATOM 457 C C . GLY A 1 60 ? -0.938 -22.679 46.304 1.00 6.18 86 GLY A C 1
ATOM 458 O O . GLY A 1 60 ? -0.993 -22.056 45.257 1.00 6.62 86 GLY A O 1
ATOM 459 N N . GLU A 1 61 ? -1.553 -22.355 47.435 1.00 8.36 87 GLU A N 1
ATOM 460 C CA . GLU A 1 61 ? -2.389 -21.145 47.443 1.00 11.75 87 GLU A CA 1
ATOM 461 C C . GLU A 1 61 ? -2.369 -20.514 48.824 1.00 9.73 87 GLU A C 1
ATOM 462 O O . GLU A 1 61 ? -2.213 -21.265 49.766 1.00 9.62 87 GLU A O 1
ATOM 468 N N . PHE A 1 62 ? -2.546 -19.180 48.848 1.00 8.56 88 PHE A N 1
ATOM 469 C CA . PHE A 1 62 ? -2.604 -18.523 50.152 1.00 9.55 88 PHE A CA 1
ATOM 470 C C . PHE A 1 62 ? -4.007 -17.856 50.225 1.00 7.89 88 PHE A C 1
ATOM 471 O O . PHE A 1 62 ? -4.382 -17.285 49.190 1.00 9.94 88 PHE A O 1
ATOM 479 N N . THR A 1 63 ? -4.601 -17.989 51.382 1.00 10.53 89 THR A N 1
ATOM 480 C CA . THR A 1 63 ? -5.928 -17.335 51.532 1.00 10.09 89 THR A CA 1
ATOM 481 C C . THR A 1 63 ? -5.866 -16.366 52.706 1.00 8.21 89 THR A C 1
ATOM 482 O O . THR A 1 63 ? -5.593 -16.801 53.806 1.00 7.78 89 THR A O 1
ATOM 486 N N . ALA A 1 64 ? -6.109 -15.083 52.476 1.00 10.06 90 ALA A N 1
ATOM 487 C CA . ALA A 1 64 ? -6.132 -14.166 53.620 1.00 10.06 90 ALA A CA 1
ATOM 488 C C . ALA A 1 64 ? -7.386 -14.316 54.480 1.00 14.20 90 ALA A C 1
ATOM 489 O O . ALA A 1 64 ? -8.469 -14.688 54.001 1.00 13.99 90 ALA A O 1
ATOM 491 N N . SER A 1 65 ? -7.261 -13.918 55.748 1.00 12.57 91 SER A N 1
ATOM 492 C CA . SER A 1 65 ? -8.389 -14.095 56.655 1.00 15.30 91 SER A CA 1
ATOM 493 C C . SER A 1 65 ? -8.640 -12.973 57.645 1.00 15.01 91 SER A C 1
ATOM 494 O O . SER A 1 65 ? -9.370 -13.258 58.614 1.00 16.50 91 SER A O 1
ATOM 497 N N . ALA A 1 66 ? -8.022 -11.813 57.509 1.00 15.27 92 ALA A N 1
ATOM 498 C CA . ALA A 1 66 ? -8.266 -10.784 58.516 1.00 16.67 92 ALA A CA 1
ATOM 499 C C . ALA A 1 66 ? -8.463 -9.438 57.839 1.00 16.66 92 ALA A C 1
ATOM 500 O O . ALA A 1 66 ? -8.169 -9.295 56.656 1.00 15.03 92 ALA A O 1
ATOM 502 N N . ASP A 1 67 ? -8.914 -8.479 58.643 1.00 17.17 93 ASP A N 1
ATOM 503 C CA . ASP A 1 67 ? -9.066 -7.120 58.140 1.00 19.39 93 ASP A CA 1
ATOM 504 C C . ASP A 1 67 ? -7.791 -6.356 58.497 1.00 18.43 93 ASP A C 1
ATOM 505 O O . ASP A 1 67 ? -7.618 -5.981 59.680 1.00 18.19 93 ASP A O 1
ATOM 510 N N . ILE A 1 68 ? -6.901 -6.163 57.543 1.00 16.87 94 ILE A N 1
ATOM 511 C CA . ILE A 1 68 ? -5.701 -5.367 57.816 1.00 15.23 94 ILE A CA 1
ATOM 512 C C . ILE A 1 68 ? -5.635 -4.217 56.822 1.00 16.15 94 ILE A C 1
ATOM 513 O O . ILE A 1 68 ? -4.590 -3.623 56.520 1.00 15.07 94 ILE A O 1
ATOM 518 N N . SER A 1 69 ? -6.800 -3.666 56.424 1.00 17.96 95 SER A N 1
ATOM 519 C CA . SER A 1 69 ? -6.864 -2.509 55.520 1.00 20.38 95 SER A CA 1
ATOM 520 C C . SER A 1 69 ? -6.213 -1.267 56.118 1.00 20.95 95 SER A C 1
ATOM 521 O O . SER A 1 69 ? -5.652 -0.367 55.478 1.00 21.62 95 SER A O 1
ATOM 524 N N . ASP A 1 70 ? -6.199 -1.179 57.437 1.00 20.91 96 ASP A N 1
ATOM 525 C CA . ASP A 1 70 ? -5.565 -0.208 58.300 1.00 24.16 96 ASP A CA 1
ATOM 526 C C . ASP A 1 70 ? -4.041 -0.215 58.169 1.00 21.24 96 ASP A C 1
ATOM 527 O O . ASP A 1 70 ? -3.334 0.787 58.318 1.00 21.02 96 ASP A O 1
ATOM 532 N N . LEU A 1 71 ? -3.461 -1.380 57.851 1.00 17.99 97 LEU A N 1
ATOM 533 C CA . LEU A 1 71 ? -2.034 -1.534 57.648 1.00 15.25 97 LEU A CA 1
ATOM 534 C C . LEU A 1 71 ? -1.655 -1.474 56.165 1.00 14.92 97 LEU A C 1
ATOM 535 O O . LEU A 1 71 ? -0.644 -0.829 55.825 1.00 15.33 97 LEU A O 1
ATOM 540 N N . SER A 1 72 ? -2.399 -2.155 55.305 1.00 12.76 98 SER A N 1
ATOM 541 C CA . SER A 1 72 ? -1.984 -2.207 53.888 1.00 11.68 98 SER A CA 1
ATOM 542 C C . SER A 1 72 ? -3.167 -2.168 52.940 1.00 11.15 98 SER A C 1
ATOM 543 O O . SER A 1 72 ? -4.181 -2.798 53.196 1.00 11.43 98 SER A O 1
ATOM 546 N N . LYS A 1 73 ? -2.970 -1.467 51.858 1.00 12.06 99 LYS A N 1
ATOM 547 C CA . LYS A 1 73 ? -3.954 -1.450 50.767 1.00 14.70 99 LYS A CA 1
ATOM 548 C C . LYS A 1 73 ? -3.783 -2.652 49.839 1.00 15.52 99 LYS A C 1
ATOM 549 O O . LYS A 1 73 ? -4.562 -2.820 48.874 1.00 14.77 99 LYS A O 1
ATOM 555 N N . ALA A 1 74 ? -2.756 -3.488 49.995 1.00 13.45 100 ALA A N 1
ATOM 556 C CA . ALA A 1 74 ? -2.567 -4.569 49.013 1.00 12.28 100 ALA A CA 1
ATOM 557 C C . ALA A 1 74 ? -3.677 -5.604 48.985 1.00 11.43 100 ALA A C 1
ATOM 558 O O . ALA A 1 74 ? -4.039 -6.170 50.011 1.00 11.13 100 ALA A O 1
ATOM 560 N N . THR A 1 75 ? -4.145 -5.927 47.770 1.00 12.41 101 THR A N 1
ATOM 561 C CA . THR A 1 75 ? -5.201 -6.932 47.585 1.00 12.71 101 THR A CA 1
ATOM 562 C C . THR A 1 75 ? -4.932 -8.306 48.130 1.00 11.53 101 THR A C 1
ATOM 563 O O . THR A 1 75 ? -5.841 -9.024 48.601 1.00 13.49 101 THR A O 1
ATOM 567 N N . VAL A 1 76 ? -3.664 -8.781 48.156 1.00 10.94 102 VAL A N 1
ATOM 568 C CA . VAL A 1 76 ? -3.321 -10.088 48.699 1.00 10.39 102 VAL A CA 1
ATOM 569 C C . VAL A 1 76 ? -3.737 -10.279 50.144 1.00 9.77 102 VAL A C 1
ATOM 570 O O . VAL A 1 76 ? -3.972 -11.407 50.596 1.00 11.42 102 VAL A O 1
ATOM 574 N N . PHE A 1 77 ? -3.901 -9.220 50.949 1.00 11.25 103 PHE A N 1
ATOM 575 C CA . PHE A 1 77 ? -4.306 -9.294 52.317 1.00 10.69 103 PHE A CA 1
ATOM 576 C C . PHE A 1 77 ? -5.826 -9.099 52.534 1.00 13.61 103 PHE A C 1
ATOM 577 O O . PHE A 1 77 ? -6.244 -9.204 53.682 1.00 11.82 103 PHE A O 1
ATOM 585 N N . LYS A 1 78 ? -6.580 -8.884 51.468 1.00 11.45 104 LYS A N 1
ATOM 586 C CA . LYS A 1 78 ? -8.053 -8.711 51.652 1.00 14.78 104 LYS A CA 1
ATOM 587 C C . LYS A 1 78 ? -8.698 -9.998 52.086 1.00 13.38 104 LYS A C 1
ATOM 588 O O . LYS A 1 78 ? -8.537 -11.053 51.446 1.00 14.14 104 LYS A O 1
ATOM 594 N N . SER A 1 79 ? -9.448 -10.024 53.177 1.00 13.72 105 SER A N 1
ATOM 595 C CA . SER A 1 79 ? -10.084 -11.193 53.721 1.00 13.78 105 SER A CA 1
ATOM 596 C C . SER A 1 79 ? -10.857 -12.009 52.690 1.00 14.20 105 SER A C 1
ATOM 597 O O . SER A 1 79 ? -11.597 -11.439 51.906 1.00 13.07 105 SER A O 1
ATOM 600 N N . GLY A 1 80 ? -10.509 -13.301 52.639 1.00 14.81 106 GLY A N 1
ATOM 601 C CA . GLY A 1 80 ? -11.055 -14.258 51.684 1.00 13.58 106 GLY A CA 1
ATOM 602 C C . GLY A 1 80 ? -10.373 -14.227 50.319 1.00 15.36 106 GLY A C 1
ATOM 603 O O . GLY A 1 80 ? -10.699 -15.021 49.414 1.00 14.26 106 GLY A O 1
ATOM 604 N N . GLU A 1 81 ? -9.399 -13.315 50.113 1.00 11.73 107 GLU A N 1
ATOM 605 C CA . GLU A 1 81 ? -8.742 -13.289 48.814 1.00 11.84 107 GLU A CA 1
ATOM 606 C C . GLU A 1 81 ? -7.866 -14.542 48.704 1.00 12.07 107 GLU A C 1
ATOM 607 O O . GLU A 1 81 ? -7.063 -14.760 49.607 1.00 12.65 107 GLU A O 1
ATOM 613 N N . LYS A 1 82 ? -7.971 -15.239 47.579 1.00 12.85 108 LYS A N 1
ATOM 614 C CA . LYS A 1 82 ? -7.147 -16.451 47.383 1.00 14.77 108 LYS A CA 1
ATOM 615 C C . LYS A 1 82 ? -6.144 -16.142 46.297 1.00 14.11 108 LYS A C 1
ATOM 616 O O . LYS A 1 82 ? -6.500 -15.685 45.204 1.00 13.52 108 LYS A O 1
ATOM 622 N N . THR A 1 83 ? -4.854 -16.398 46.622 1.00 12.72 109 THR A N 1
ATOM 623 C CA . THR A 1 83 ? -3.784 -16.078 45.695 1.00 11.28 109 THR A CA 1
ATOM 624 C C . THR A 1 83 ? -2.900 -17.316 45.455 1.00 9.78 109 THR A C 1
ATOM 625 O O . THR A 1 83 ? -2.481 -17.898 46.440 1.00 9.38 109 THR A O 1
ATOM 629 N N . PRO A 1 84 ? -2.709 -17.696 44.234 1.00 9.37 110 PRO A N 1
ATOM 630 C CA . PRO A 1 84 ? -1.809 -18.832 43.922 1.00 9.88 110 PRO A CA 1
ATOM 631 C C . PRO A 1 84 ? -0.391 -18.435 44.348 1.00 7.59 110 PRO A C 1
ATOM 632 O O . PRO A 1 84 ? -0.031 -17.283 44.190 1.00 7.07 110 PRO A O 1
ATOM 636 N N . VAL A 1 85 ? 0.408 -19.401 44.757 1.00 7.50 111 VAL A N 1
ATOM 637 C CA . VAL A 1 85 ? 1.802 -19.173 45.075 1.00 6.50 111 VAL A CA 1
ATOM 638 C C . VAL A 1 85 ? 2.718 -20.199 44.412 1.00 7.13 111 VAL A C 1
ATOM 639 O O . VAL A 1 85 ? 2.291 -21.325 44.104 1.00 9.69 111 VAL A O 1
ATOM 643 N N . PHE A 1 86 ? 4.015 -19.881 44.415 1.00 6.34 112 PHE A N 1
ATOM 644 C CA . PHE A 1 86 ? 5.052 -20.830 44.045 1.00 5.64 112 PHE A CA 1
ATOM 645 C C . PHE A 1 86 ? 6.011 -20.699 45.249 1.00 5.57 112 PHE A C 1
ATOM 646 O O . PHE A 1 86 ? 6.336 -19.529 45.565 1.00 6.73 112 PHE A O 1
ATOM 654 N N . VAL A 1 87 ? 6.424 -21.785 45.889 1.00 4.36 113 VAL A N 1
ATOM 655 C CA . VAL A 1 87 ? 7.353 -21.678 47.019 1.00 5.47 113 VAL A CA 1
ATOM 656 C C . VAL A 1 87 ? 8.659 -22.405 46.635 1.00 5.48 113 VAL A C 1
ATOM 657 O O . VAL A 1 87 ? 8.531 -23.491 46.129 1.00 6.50 113 VAL A O 1
ATOM 661 N N . ARG A 1 88 ? 9.811 -21.806 46.872 1.00 7.19 114 ARG A N 1
ATOM 662 C CA . ARG A 1 88 ? 11.066 -22.557 46.653 1.00 6.65 114 ARG A CA 1
ATOM 663 C C . ARG A 1 88 ? 11.716 -22.596 48.068 1.00 7.00 114 ARG A C 1
ATOM 664 O O . ARG A 1 88 ? 11.906 -21.553 48.714 1.00 5.02 114 ARG A O 1
ATOM 672 N N . PHE A 1 89 ? 12.038 -23.834 48.508 1.00 4.14 115 PHE A N 1
ATOM 673 C CA . PHE A 1 89 ? 12.696 -24.060 49.780 1.00 5.50 115 PHE A CA 1
ATOM 674 C C . PHE A 1 89 ? 14.192 -24.312 49.432 1.00 6.25 115 PHE A C 1
ATOM 675 O O . PHE A 1 89 ? 14.385 -24.832 48.343 1.00 6.98 115 PHE A O 1
ATOM 683 N N . SER A 1 90 ? 15.115 -24.054 50.341 1.00 6.61 116 SER A N 1
ATOM 684 C CA . SER A 1 90 ? 16.517 -24.312 49.913 1.00 5.90 116 SER A CA 1
ATOM 685 C C . SER A 1 90 ? 17.487 -24.350 51.059 1.00 6.55 116 SER A C 1
ATOM 686 O O . SER A 1 90 ? 17.114 -23.963 52.171 1.00 7.33 116 SER A O 1
ATOM 689 N N . SER A 1 91 ? 18.731 -24.801 50.792 1.00 8.59 117 SER A N 1
ATOM 690 C CA . SER A 1 91 ? 19.787 -24.567 51.802 1.00 7.22 117 SER A CA 1
ATOM 691 C C . SER A 1 91 ? 20.531 -23.356 51.270 1.00 10.22 117 SER A C 1
ATOM 692 O O . SER A 1 91 ? 19.912 -22.596 50.486 1.00 12.12 117 SER A O 1
ATOM 695 N N . VAL A 1 92 ? 21.723 -22.977 51.752 1.00 9.51 118 VAL A N 1
ATOM 696 C CA . VAL A 1 92 ? 22.274 -21.679 51.409 1.00 9.92 118 VAL A CA 1
ATOM 697 C C . VAL A 1 92 ? 23.644 -21.720 50.734 1.00 11.14 118 VAL A C 1
ATOM 698 O O . VAL A 1 92 ? 23.891 -21.171 49.686 1.00 10.69 118 VAL A O 1
ATOM 702 N N . VAL A 1 93 ? 24.560 -22.396 51.422 1.00 13.02 119 VAL A N 1
ATOM 703 C CA . VAL A 1 93 ? 25.963 -22.353 51.044 1.00 12.88 119 VAL A CA 1
ATOM 704 C C . VAL A 1 93 ? 26.402 -23.284 49.944 1.00 12.42 119 VAL A C 1
ATOM 705 O O . VAL A 1 93 ? 27.144 -22.797 49.083 1.00 13.80 119 VAL A O 1
ATOM 709 N N . HIS A 1 94 ? 26.011 -24.547 49.974 1.00 10.99 120 HIS A N 1
ATOM 710 C CA . HIS A 1 94 ? 26.589 -25.471 48.983 1.00 11.24 120 HIS A CA 1
ATOM 711 C C . HIS A 1 94 ? 25.851 -25.539 47.662 1.00 11.40 120 HIS A C 1
ATOM 712 O O . HIS A 1 94 ? 24.818 -24.877 47.509 1.00 11.01 120 HIS A O 1
ATOM 719 N N A GLY A 1 95 ? 26.382 -26.257 46.680 0.50 12.53 121 GLY A N 1
ATOM 720 N N B GLY A 1 95 ? 26.461 -26.275 46.753 0.50 11.48 121 GLY A N 1
ATOM 721 C CA A GLY A 1 95 ? 25.799 -26.302 45.354 0.50 13.61 121 GLY A CA 1
ATOM 722 C CA B GLY A 1 95 ? 26.008 -26.437 45.399 0.50 11.55 121 GLY A CA 1
ATOM 723 C C A GLY A 1 95 ? 24.722 -27.347 45.110 0.50 15.04 121 GLY A C 1
ATOM 724 C C B GLY A 1 95 ? 24.705 -27.196 45.214 0.50 12.74 121 GLY A C 1
ATOM 725 O O A GLY A 1 95 ? 24.174 -27.993 46.011 0.50 14.29 121 GLY A O 1
ATOM 726 O O B GLY A 1 95 ? 24.019 -27.695 46.109 0.50 11.18 121 GLY A O 1
ATOM 727 N N A ASN A 1 96 ? 24.335 -27.481 43.820 0.50 16.25 122 ASN A N 1
ATOM 728 N N B ASN A 1 96 ? 24.292 -27.244 43.939 0.50 13.20 122 ASN A N 1
ATOM 729 C CA A ASN A 1 96 ? 23.321 -28.474 43.504 0.50 17.41 122 ASN A CA 1
ATOM 730 C CA B ASN A 1 96 ? 23.030 -27.871 43.579 0.50 15.28 122 ASN A CA 1
ATOM 731 C C A ASN A 1 96 ? 23.825 -29.877 43.848 0.50 16.98 122 ASN A C 1
ATOM 732 C C B ASN A 1 96 ? 22.774 -29.324 43.924 0.50 14.65 122 ASN A C 1
ATOM 733 O O A ASN A 1 96 ? 24.989 -30.263 43.724 0.50 16.76 122 ASN A O 1
ATOM 734 O O B ASN A 1 96 ? 21.536 -29.542 43.931 0.50 15.05 122 ASN A O 1
ATOM 743 N N A HIS A 1 97 ? 22.823 -30.636 44.290 0.50 15.43 123 HIS A N 1
ATOM 744 N N B HIS A 1 97 ? 23.637 -30.305 44.127 0.50 14.88 123 HIS A N 1
ATOM 745 C CA A HIS A 1 97 ? 23.077 -31.992 44.696 0.50 15.44 123 HIS A CA 1
ATOM 746 C CA B HIS A 1 97 ? 23.317 -31.659 44.532 0.50 14.64 123 HIS A CA 1
ATOM 747 C C . HIS A 1 97 ? 24.007 -31.990 45.888 1.00 12.67 123 HIS A C 1
ATOM 748 O O . HIS A 1 97 ? 24.244 -33.128 46.279 1.00 11.43 123 HIS A O 1
ATOM 755 N N . SER A 1 98 ? 24.200 -30.937 46.669 1.00 13.12 124 SER A N 1
ATOM 756 C CA . SER A 1 98 ? 24.859 -31.047 47.962 1.00 10.95 124 SER A CA 1
ATOM 757 C C . SER A 1 98 ? 23.867 -31.727 48.907 1.00 12.00 124 SER A C 1
ATOM 758 O O . SER A 1 98 ? 22.645 -31.550 48.735 1.00 8.89 124 SER A O 1
ATOM 761 N N . PRO A 1 99 ? 24.335 -32.457 49.897 1.00 9.41 125 PRO A N 1
ATOM 762 C CA . PRO A 1 99 ? 23.530 -33.141 50.862 1.00 9.50 125 PRO A CA 1
ATOM 763 C C . PRO A 1 99 ? 22.596 -32.157 51.542 1.00 9.17 125 PRO A C 1
ATOM 764 O O . PRO A 1 99 ? 23.028 -31.119 52.028 1.00 9.73 125 PRO A O 1
ATOM 768 N N . GLU A 1 100 ? 21.312 -32.493 51.652 1.00 7.44 126 GLU A N 1
ATOM 769 C CA . GLU A 1 100 ? 20.347 -31.610 52.292 1.00 8.11 126 GLU A CA 1
ATOM 770 C C . GLU A 1 100 ? 20.485 -31.684 53.803 1.00 10.11 126 GLU A C 1
ATOM 771 O O . GLU A 1 100 ? 19.943 -30.843 54.522 1.00 10.42 126 GLU A O 1
ATOM 777 N N . THR A 1 101 ? 21.308 -32.585 54.358 1.00 9.00 127 THR A N 1
ATOM 778 C CA . THR A 1 101 ? 21.681 -32.670 55.756 1.00 9.82 127 THR A CA 1
ATOM 779 C C . THR A 1 101 ? 22.773 -31.698 56.190 1.00 9.79 127 THR A C 1
ATOM 780 O O . THR A 1 101 ? 23.066 -31.554 57.394 1.00 8.89 127 THR A O 1
ATOM 784 N N . LEU A 1 102 ? 23.368 -30.932 55.281 1.00 8.52 128 LEU A N 1
ATOM 785 C CA . LEU A 1 102 ? 24.432 -30.009 55.684 1.00 9.99 128 LEU A CA 1
ATOM 786 C C . LEU A 1 102 ? 23.866 -28.887 56.557 1.00 10.65 128 LEU A C 1
ATOM 787 O O . LEU A 1 102 ? 22.758 -28.395 56.291 1.00 9.04 128 LEU A O 1
ATOM 792 N N . ARG A 1 103 ? 24.592 -28.570 57.602 1.00 7.98 129 ARG A N 1
ATOM 793 C CA . ARG A 1 103 ? 24.184 -27.544 58.569 1.00 10.45 129 ARG A CA 1
ATOM 794 C C . ARG A 1 103 ? 24.078 -26.184 57.901 1.00 11.62 129 ARG A C 1
ATOM 795 O O . ARG A 1 103 ? 25.053 -25.722 57.314 1.00 12.93 129 ARG A O 1
ATOM 803 N N . ASP A 1 104 ? 22.935 -25.489 58.003 1.00 10.78 130 ASP A N 1
ATOM 804 C CA . ASP A 1 104 ? 22.798 -24.176 57.361 1.00 11.22 130 ASP A CA 1
ATOM 805 C C . ASP A 1 104 ? 21.424 -23.627 57.743 1.00 11.68 130 ASP A C 1
ATOM 806 O O . ASP A 1 104 ? 20.548 -24.405 58.156 1.00 10.69 130 ASP A O 1
ATOM 811 N N . PRO A 1 105 ? 21.195 -22.350 57.509 1.00 11.39 131 PRO A N 1
ATOM 812 C CA . PRO A 1 105 ? 19.857 -21.767 57.552 1.00 9.79 131 PRO A CA 1
ATOM 813 C C . PRO A 1 105 ? 19.172 -22.362 56.320 1.00 9.31 131 PRO A C 1
ATOM 814 O O . PRO A 1 105 ? 19.848 -22.914 55.402 1.00 7.16 131 PRO A O 1
ATOM 818 N N . HIS A 1 106 ? 17.855 -22.308 56.230 1.00 8.14 132 HIS A N 1
ATOM 819 C CA . HIS A 1 106 ? 17.131 -22.790 55.054 1.00 7.45 132 HIS A CA 1
ATOM 820 C C . HIS A 1 106 ? 16.216 -21.678 54.543 1.00 6.40 132 HIS A C 1
ATOM 821 O O . HIS A 1 106 ? 15.500 -21.059 55.344 1.00 8.42 132 HIS A O 1
ATOM 828 N N . GLY A 1 107 ? 16.237 -21.512 53.223 1.00 4.75 133 GLY A N 1
ATOM 829 C CA . GLY A 1 107 ? 15.385 -20.504 52.572 1.00 6.44 133 GLY A CA 1
ATOM 830 C C . GLY A 1 107 ? 13.932 -20.978 52.534 1.00 3.98 133 GLY A C 1
ATOM 831 O O . GLY A 1 107 ? 13.671 -22.178 52.375 1.00 4.14 133 GLY A O 1
ATOM 832 N N . PHE A 1 108 ? 13.043 -20.016 52.475 1.00 4.15 134 PHE A N 1
ATOM 833 C CA . PHE A 1 108 ? 11.571 -20.227 52.376 1.00 4.59 134 PHE A CA 1
ATOM 834 C C . PHE A 1 108 ? 11.034 -19.038 51.627 1.00 4.25 134 PHE A C 1
ATOM 835 O O . PHE A 1 108 ? 10.804 -17.971 52.178 1.00 6.49 134 PHE A O 1
ATOM 843 N N . ALA A 1 109 ? 11.085 -19.066 50.288 1.00 4.16 135 ALA A N 1
ATOM 844 C CA . ALA A 1 109 ? 10.716 -17.975 49.398 1.00 6.45 135 ALA A CA 1
ATOM 845 C C . ALA A 1 109 ? 9.341 -18.244 48.760 1.00 7.98 135 ALA A C 1
ATOM 846 O O . ALA A 1 109 ? 9.108 -19.256 48.081 1.00 5.45 135 ALA A O 1
ATOM 848 N N . THR A 1 110 ? 8.467 -17.252 48.874 1.00 6.47 136 THR A N 1
ATOM 849 C CA . THR A 1 110 ? 7.078 -17.415 48.380 1.00 6.82 136 THR A CA 1
ATOM 850 C C . THR A 1 110 ? 6.799 -16.348 47.333 1.00 8.02 136 THR A C 1
ATOM 851 O O . THR A 1 110 ? 6.993 -15.156 47.611 1.00 7.94 136 THR A O 1
ATOM 855 N N . LYS A 1 111 ? 6.468 -16.753 46.104 1.00 6.49 137 LYS A N 1
ATOM 856 C CA . LYS A 1 111 ? 6.056 -15.854 45.055 1.00 6.48 137 LYS A CA 1
ATOM 857 C C . LYS A 1 111 ? 4.495 -15.830 45.087 1.00 6.75 137 LYS A C 1
ATOM 858 O O . LYS A 1 111 ? 3.908 -16.888 44.855 1.00 7.54 137 LYS A O 1
ATOM 864 N N . PHE A 1 112 ? 3.948 -14.665 45.410 1.00 7.30 138 PHE A N 1
ATOM 865 C CA . PHE A 1 112 ? 2.461 -14.622 45.449 1.00 7.16 138 PHE A CA 1
ATOM 866 C C . PHE A 1 112 ? 1.984 -14.018 44.142 1.00 8.43 138 PHE A C 1
ATOM 867 O O . PHE A 1 112 ? 2.431 -12.924 43.783 1.00 9.27 138 PHE A O 1
ATOM 875 N N . TYR A 1 113 ? 1.173 -14.701 43.349 1.00 7.47 139 TYR A N 1
ATOM 876 C CA . TYR A 1 113 ? 0.769 -14.171 42.055 1.00 8.00 139 TYR A CA 1
ATOM 877 C C . TYR A 1 113 ? -0.537 -13.362 42.297 1.00 10.87 139 TYR A C 1
ATOM 878 O O . TYR A 1 113 ? -1.592 -13.918 42.001 1.00 10.38 139 TYR A O 1
ATOM 887 N N . THR A 1 114 ? -0.363 -12.208 42.911 1.00 11.02 140 THR A N 1
ATOM 888 C CA . THR A 1 114 ? -1.542 -11.432 43.347 1.00 12.47 140 THR A CA 1
ATOM 889 C C . THR A 1 114 ? -2.220 -10.728 42.194 1.00 12.49 140 THR A C 1
ATOM 890 O O . THR A 1 114 ? -1.741 -10.533 41.090 1.00 12.29 140 THR A O 1
ATOM 894 N N . ALA A 1 115 ? -3.427 -10.254 42.559 1.00 15.34 141 ALA A N 1
ATOM 895 C CA . ALA A 1 115 ? -4.244 -9.502 41.587 1.00 15.17 141 ALA A CA 1
ATOM 896 C C . ALA A 1 115 ? -3.711 -8.120 41.326 1.00 15.66 141 ALA A C 1
ATOM 897 O O . ALA A 1 115 ? -4.275 -7.434 40.454 1.00 18.32 141 ALA A O 1
ATOM 899 N N . ASP A 1 116 ? -2.681 -7.621 41.996 1.00 12.14 142 ASP A N 1
ATOM 900 C CA . ASP A 1 116 ? -2.010 -6.380 41.793 1.00 14.45 142 ASP A CA 1
ATOM 901 C C . ASP A 1 116 ? -0.567 -6.576 41.243 1.00 11.87 142 ASP A C 1
ATOM 902 O O . ASP A 1 116 ? 0.141 -5.591 41.102 1.00 12.55 142 ASP A O 1
ATOM 907 N N . GLY A 1 117 ? -0.211 -7.801 40.951 1.00 10.52 143 GLY A N 1
ATOM 908 C CA . GLY A 1 117 ? 1.159 -8.079 40.461 1.00 12.12 143 GLY A CA 1
ATOM 909 C C . GLY A 1 117 ? 1.786 -9.133 41.368 1.00 11.46 143 GLY A C 1
ATOM 910 O O . GLY A 1 117 ? 1.297 -9.550 42.437 1.00 9.57 143 GLY A O 1
ATOM 911 N N . ASN A 1 118 ? 2.998 -9.572 40.983 1.00 11.44 144 ASN A N 1
ATOM 912 C CA . ASN A 1 118 ? 3.666 -10.576 41.833 1.00 10.12 144 ASN A CA 1
ATOM 913 C C . ASN A 1 118 ? 4.453 -9.902 42.965 1.00 9.42 144 ASN A C 1
ATOM 914 O O . ASN A 1 118 ? 5.204 -8.978 42.735 1.00 11.57 144 ASN A O 1
ATOM 919 N N . TRP A 1 119 ? 4.197 -10.386 44.159 1.00 6.92 145 TRP A N 1
ATOM 920 C CA . TRP A 1 119 ? 4.884 -10.004 45.355 1.00 7.72 145 TRP A CA 1
ATOM 921 C C . TRP A 1 119 ? 5.668 -11.212 45.855 1.00 5.84 145 TRP A C 1
ATOM 922 O O . TRP A 1 119 ? 5.085 -12.260 46.134 1.00 7.38 145 TRP A O 1
ATOM 933 N N . ASP A 1 120 ? 6.963 -11.046 46.099 1.00 8.87 146 ASP A N 1
ATOM 934 C CA . ASP A 1 120 ? 7.781 -12.162 46.619 1.00 6.75 146 ASP A CA 1
ATOM 935 C C . ASP A 1 120 ? 8.184 -11.895 48.060 1.00 8.22 146 ASP A C 1
ATOM 936 O O . ASP A 1 120 ? 8.812 -10.858 48.408 1.00 7.18 146 ASP A O 1
ATOM 941 N N . LEU A 1 121 ? 7.861 -12.825 48.923 1.00 6.85 147 LEU A N 1
ATOM 942 C CA . LEU A 1 121 ? 8.290 -12.746 50.310 1.00 5.24 147 LEU A CA 1
ATOM 943 C C . LEU A 1 121 ? 9.477 -13.724 50.439 1.00 4.74 147 LEU A C 1
ATOM 944 O O . LEU A 1 121 ? 9.297 -14.929 50.598 1.00 5.91 147 LEU A O 1
ATOM 949 N N . VAL A 1 122 ? 10.707 -13.237 50.372 1.00 5.17 148 VAL A N 1
ATOM 950 C CA . VAL A 1 122 ? 11.903 -14.117 50.352 1.00 7.20 148 VAL A CA 1
ATOM 951 C C . VAL A 1 122 ? 12.475 -14.249 51.762 1.00 8.34 148 VAL A C 1
ATOM 952 O O . VAL A 1 122 ? 13.139 -13.305 52.224 1.00 6.90 148 VAL A O 1
ATOM 956 N N . GLY A 1 123 ? 12.076 -15.339 52.428 1.00 5.63 149 GLY A N 1
ATOM 957 C CA . GLY A 1 123 ? 12.476 -15.453 53.841 1.00 7.26 149 GLY A CA 1
ATOM 958 C C . GLY A 1 123 ? 13.388 -16.656 54.101 1.00 7.08 149 GLY A C 1
ATOM 959 O O . GLY A 1 123 ? 13.839 -17.312 53.223 1.00 7.16 149 GLY A O 1
ATOM 960 N N . ASN A 1 124 ? 13.594 -17.008 55.347 1.00 9.43 150 ASN A N 1
ATOM 961 C CA . ASN A 1 124 ? 14.368 -18.078 55.874 1.00 10.62 150 ASN A CA 1
ATOM 962 C C . ASN A 1 124 ? 13.677 -18.670 57.088 1.00 8.73 150 ASN A C 1
ATOM 963 O O . ASN A 1 124 ? 12.821 -18.025 57.706 1.00 9.85 150 ASN A O 1
ATOM 968 N N . ASN A 1 125 ? 14.078 -19.875 57.499 1.00 7.91 151 ASN A N 1
ATOM 969 C CA . ASN A 1 125 ? 13.514 -20.406 58.752 1.00 8.87 151 ASN A CA 1
ATOM 970 C C . ASN A 1 125 ? 14.094 -19.597 59.897 1.00 10.44 151 ASN A C 1
ATOM 971 O O . ASN A 1 125 ? 13.350 -19.300 60.854 1.00 13.03 151 ASN A O 1
ATOM 976 N N . PHE A 1 126 ? 15.355 -19.128 59.866 1.00 7.47 152 PHE A N 1
ATOM 977 C CA . PHE A 1 126 ? 15.850 -18.374 61.031 1.00 8.58 152 PHE A CA 1
ATOM 978 C C . PHE A 1 126 ? 15.266 -16.967 61.004 1.00 6.31 152 PHE A C 1
ATOM 979 O O . PHE A 1 126 ? 15.222 -16.330 59.952 1.00 7.14 152 PHE A O 1
ATOM 987 N N . PRO A 1 127 ? 14.848 -16.436 62.137 1.00 5.07 153 PRO A N 1
ATOM 988 C CA . PRO A 1 127 ? 14.192 -15.113 62.124 1.00 5.40 153 PRO A CA 1
ATOM 989 C C . PRO A 1 127 ? 15.124 -13.926 62.098 1.00 7.22 153 PRO A C 1
ATOM 990 O O . PRO A 1 127 ? 14.777 -12.738 62.062 1.00 6.55 153 PRO A O 1
ATOM 994 N N . THR A 1 128 ? 16.447 -14.199 62.212 1.00 7.75 154 THR A N 1
ATOM 995 C CA . THR A 1 128 ? 17.465 -13.158 62.260 1.00 7.62 154 THR A CA 1
ATOM 996 C C . THR A 1 128 ? 18.571 -13.574 61.265 1.00 9.02 154 THR A C 1
ATOM 997 O O . THR A 1 128 ? 18.645 -14.748 60.922 1.00 8.66 154 THR A O 1
ATOM 1001 N N . PHE A 1 129 ? 19.451 -12.635 60.966 1.00 8.68 155 PHE A N 1
ATOM 1002 C CA . PHE A 1 129 ? 20.560 -12.927 60.042 1.00 8.10 155 PHE A CA 1
ATOM 1003 C C . PHE A 1 129 ? 21.888 -12.631 60.724 1.00 6.71 155 PHE A C 1
ATOM 1004 O O . PHE A 1 129 ? 21.905 -12.141 61.871 1.00 10.53 155 PHE A O 1
ATOM 1012 N N . PHE A 1 130 ? 22.996 -13.040 60.135 1.00 6.81 156 PHE A N 1
ATOM 1013 C CA . PHE A 1 130 ? 24.293 -12.871 60.767 1.00 6.50 156 PHE A CA 1
ATOM 1014 C C . PHE A 1 130 ? 24.799 -11.451 60.664 1.00 9.60 156 PHE A C 1
ATOM 1015 O O . PHE A 1 130 ? 25.674 -11.102 61.484 1.00 11.03 156 PHE A O 1
ATOM 1023 N N . ILE A 1 131 ? 24.405 -10.728 59.602 1.00 7.24 157 ILE A N 1
ATOM 1024 C CA . ILE A 1 131 ? 24.993 -9.389 59.459 1.00 7.53 157 ILE A CA 1
ATOM 1025 C C . ILE A 1 131 ? 23.882 -8.346 59.329 1.00 7.43 157 ILE A C 1
ATOM 1026 O O . ILE A 1 131 ? 22.752 -8.803 59.173 1.00 9.97 157 ILE A O 1
ATOM 1031 N N . ARG A 1 132 ? 24.211 -7.052 59.455 1.00 7.52 158 ARG A N 1
ATOM 1032 C CA . ARG A 1 132 ? 23.089 -6.102 59.386 1.00 7.99 158 ARG A CA 1
ATOM 1033 C C . ARG A 1 132 ? 23.203 -5.088 58.280 1.00 9.36 158 ARG A C 1
ATOM 1034 O O . ARG A 1 132 ? 22.388 -4.135 58.288 1.00 9.12 158 ARG A O 1
ATOM 1042 N N . ASP A 1 133 ? 24.250 -5.203 57.428 1.00 6.83 159 ASP A N 1
ATOM 1043 C CA . ASP A 1 133 ? 24.382 -4.238 56.339 1.00 9.01 159 ASP A CA 1
ATOM 1044 C C . ASP A 1 133 ? 24.759 -5.028 55.105 1.00 6.89 159 ASP A C 1
ATOM 1045 O O . ASP A 1 133 ? 25.686 -5.828 55.211 1.00 8.49 159 ASP A O 1
ATOM 1050 N N . ALA A 1 134 ? 24.088 -4.864 53.991 1.00 8.60 160 ALA A N 1
ATOM 1051 C CA . ALA A 1 134 ? 24.353 -5.620 52.762 1.00 8.42 160 ALA A CA 1
ATOM 1052 C C . ALA A 1 134 ? 25.719 -5.386 52.168 1.00 7.99 160 ALA A C 1
ATOM 1053 O O . ALA A 1 134 ? 26.202 -6.289 51.461 1.00 6.47 160 ALA A O 1
ATOM 1055 N N . ILE A 1 135 ? 26.422 -4.284 52.509 1.00 8.40 161 ILE A N 1
ATOM 1056 C CA . ILE A 1 135 ? 27.797 -4.177 52.000 1.00 8.52 161 ILE A CA 1
ATOM 1057 C C . ILE A 1 135 ? 28.665 -5.333 52.498 1.00 10.00 161 ILE A C 1
ATOM 1058 O O . ILE A 1 135 ? 29.696 -5.637 51.873 1.00 9.86 161 ILE A O 1
ATOM 1063 N N . LYS A 1 136 ? 28.382 -6.030 53.601 1.00 7.56 162 LYS A N 1
ATOM 1064 C CA . LYS A 1 136 ? 29.130 -7.165 54.091 1.00 6.81 162 LYS A CA 1
ATOM 1065 C C . LYS A 1 136 ? 28.699 -8.515 53.518 1.00 5.94 162 LYS A C 1
ATOM 1066 O O . LYS A 1 136 ? 29.377 -9.549 53.729 1.00 6.13 162 LYS A O 1
ATOM 1072 N N . PHE A 1 137 ? 27.620 -8.564 52.691 1.00 6.81 163 PHE A N 1
ATOM 1073 C CA . PHE A 1 137 ? 27.099 -9.845 52.237 1.00 7.63 163 PHE A CA 1
ATOM 1074 C C . PHE A 1 137 ? 28.102 -10.677 51.440 1.00 5.50 163 PHE A C 1
ATOM 1075 O O . PHE A 1 137 ? 28.302 -11.844 51.755 1.00 6.38 163 PHE A O 1
ATOM 1083 N N . PRO A 1 138 ? 28.763 -10.111 50.465 1.00 5.62 164 PRO A N 1
ATOM 1084 C CA . PRO A 1 138 ? 29.757 -10.827 49.675 1.00 6.55 164 PRO A CA 1
ATOM 1085 C C . PRO A 1 138 ? 30.870 -11.342 50.568 1.00 6.65 164 PRO A C 1
ATOM 1086 O O . PRO A 1 138 ? 31.245 -12.494 50.445 1.00 5.62 164 PRO A O 1
ATOM 1090 N N . ASP A 1 139 ? 31.298 -10.541 51.552 1.00 6.21 165 ASP A N 1
ATOM 1091 C CA . ASP A 1 139 ? 32.370 -10.980 52.461 1.00 7.20 165 ASP A CA 1
ATOM 1092 C C . ASP A 1 139 ? 31.909 -12.175 53.303 1.00 8.09 165 ASP A C 1
ATOM 1093 O O . ASP A 1 139 ? 32.602 -13.173 53.452 1.00 5.69 165 ASP A O 1
ATOM 1098 N N . MET A 1 140 ? 30.714 -12.038 53.876 1.00 6.03 166 MET A N 1
ATOM 1099 C CA . MET A 1 140 ? 30.102 -13.092 54.691 1.00 4.25 166 MET A CA 1
ATOM 1100 C C . MET A 1 140 ? 29.930 -14.391 53.928 1.00 5.15 166 MET A C 1
ATOM 1101 O O . MET A 1 140 ? 30.369 -15.463 54.364 1.00 6.08 166 MET A O 1
ATOM 1106 N N . VAL A 1 141 ? 29.350 -14.353 52.716 1.00 6.34 167 VAL A N 1
ATOM 1107 C CA . VAL A 1 141 ? 29.221 -15.579 51.907 1.00 5.34 167 VAL A CA 1
ATOM 1108 C C . VAL A 1 141 ? 30.611 -16.131 51.608 1.00 4.59 167 VAL A C 1
ATOM 1109 O O . VAL A 1 141 ? 30.805 -17.334 51.729 1.00 6.39 167 VAL A O 1
ATOM 1113 N N . HIS A 1 142 ? 31.535 -15.298 51.128 1.00 4.92 168 HIS A N 1
ATOM 1114 C CA . HIS A 1 142 ? 32.879 -15.848 50.832 1.00 6.15 168 HIS A CA 1
ATOM 1115 C C . HIS A 1 142 ? 33.494 -16.536 52.040 1.00 5.61 168 HIS A C 1
ATOM 1116 O O . HIS A 1 142 ? 34.131 -17.620 51.879 1.00 8.02 168 HIS A O 1
ATOM 1123 N N . ALA A 1 143 ? 33.334 -16.015 53.230 1.00 5.34 169 ALA A N 1
ATOM 1124 C CA . ALA A 1 143 ? 33.846 -16.642 54.448 1.00 6.83 169 ALA A CA 1
ATOM 1125 C C . ALA A 1 143 ? 33.142 -17.944 54.782 1.00 7.47 169 ALA A C 1
ATOM 1126 O O . ALA A 1 143 ? 33.821 -18.825 55.284 1.00 7.56 169 ALA A O 1
ATOM 1128 N N . PHE A 1 144 ? 31.798 -18.018 54.633 1.00 6.47 170 PHE A N 1
ATOM 1129 C CA . PHE A 1 144 ? 31.074 -19.255 54.862 1.00 7.72 170 PHE A CA 1
ATOM 1130 C C . PHE A 1 144 ? 31.314 -20.347 53.833 1.00 5.83 170 PHE A C 1
ATOM 1131 O O . PHE A 1 144 ? 31.230 -21.559 54.170 1.00 8.43 170 PHE A O 1
ATOM 1139 N N . LYS A 1 145 ? 31.486 -19.993 52.555 1.00 4.53 171 LYS A N 1
ATOM 1140 C CA . LYS A 1 145 ? 31.604 -20.984 51.490 1.00 6.47 171 LYS A CA 1
ATOM 1141 C C . LYS A 1 145 ? 32.905 -21.796 51.660 1.00 7.92 171 LYS A C 1
ATOM 1142 O O . LYS A 1 145 ? 33.771 -21.342 52.391 1.00 8.89 171 LYS A O 1
ATOM 1148 N N . PRO A 1 146 ? 33.050 -22.898 50.959 1.00 8.14 172 PRO A N 1
ATOM 1149 C CA . PRO A 1 146 ? 34.251 -23.709 50.948 1.00 7.50 172 PRO A CA 1
ATOM 1150 C C . PRO A 1 146 ? 35.461 -22.862 50.596 1.00 7.59 172 PRO A C 1
ATOM 1151 O O . PRO A 1 146 ? 35.418 -21.839 49.910 1.00 7.05 172 PRO A O 1
ATOM 1155 N N . ASP A 1 147 ? 36.617 -23.288 51.085 1.00 7.55 173 ASP A N 1
ATOM 1156 C CA . ASP A 1 147 ? 37.888 -22.548 50.840 1.00 6.74 173 ASP A CA 1
ATOM 1157 C C . ASP A 1 147 ? 38.085 -22.422 49.328 1.00 7.05 173 ASP A C 1
ATOM 1158 O O . ASP A 1 147 ? 37.969 -23.406 48.613 1.00 7.49 173 ASP A O 1
ATOM 1163 N N . PRO A 1 148 ? 38.489 -21.265 48.846 1.00 6.74 174 PRO A N 1
ATOM 1164 C CA . PRO A 1 148 ? 38.673 -20.979 47.428 1.00 6.99 174 PRO A CA 1
ATOM 1165 C C . PRO A 1 148 ? 39.846 -21.732 46.817 1.00 6.89 174 PRO A C 1
ATOM 1166 O O . PRO A 1 148 ? 39.964 -21.810 45.576 1.00 6.98 174 PRO A O 1
ATOM 1170 N N . ARG A 1 149 ? 40.766 -22.183 47.669 1.00 7.63 175 ARG A N 1
ATOM 1171 C CA . ARG A 1 149 ? 41.910 -22.934 47.149 1.00 8.04 175 ARG A CA 1
ATOM 1172 C C . ARG A 1 149 ? 41.531 -24.387 46.926 1.00 9.08 175 ARG A C 1
ATOM 1173 O O . ARG A 1 149 ? 42.162 -25.027 46.089 1.00 11.17 175 ARG A O 1
ATOM 1181 N N . THR A 1 150 ? 40.570 -24.958 47.650 1.00 8.18 176 THR A N 1
ATOM 1182 C CA . THR A 1 150 ? 40.342 -26.397 47.571 1.00 8.34 176 THR A CA 1
ATOM 1183 C C . THR A 1 150 ? 38.925 -26.909 47.328 1.00 7.72 176 THR A C 1
ATOM 1184 O O . THR A 1 150 ? 38.712 -28.104 47.170 1.00 8.12 176 THR A O 1
ATOM 1188 N N . ASN A 1 151 ? 37.953 -26.030 47.424 1.00 8.71 177 ASN A N 1
ATOM 1189 C CA . ASN A 1 151 ? 36.540 -26.457 47.386 1.00 10.53 177 ASN A CA 1
ATOM 1190 C C . ASN A 1 151 ? 36.204 -27.341 48.555 1.00 10.34 177 ASN A C 1
ATOM 1191 O O . ASN A 1 151 ? 35.241 -28.138 48.481 1.00 11.68 177 ASN A O 1
ATOM 1196 N N . LEU A 1 152 ? 36.861 -27.274 49.722 1.00 9.98 178 LEU A N 1
ATOM 1197 C CA . LEU A 1 152 ? 36.529 -28.040 50.897 1.00 10.45 178 LEU A CA 1
ATOM 1198 C C . LEU A 1 152 ? 36.132 -27.068 52.012 1.00 9.50 178 LEU A C 1
ATOM 1199 O O . LEU A 1 152 ? 36.627 -25.937 52.067 1.00 9.22 178 LEU A O 1
ATOM 1204 N N . ASP A 1 153 ? 35.275 -27.537 52.890 1.00 10.12 179 ASP A N 1
ATOM 1205 C CA . ASP A 1 153 ? 34.808 -26.728 54.025 1.00 12.31 179 ASP A CA 1
ATOM 1206 C C . ASP A 1 153 ? 36.024 -26.463 54.919 1.00 13.20 179 ASP A C 1
ATOM 1207 O O . ASP A 1 153 ? 36.906 -27.294 55.095 1.00 13.50 179 ASP A O 1
ATOM 1212 N N . ASN A 1 154 ? 36.114 -25.273 55.486 1.00 11.51 180 ASN A N 1
ATOM 1213 C CA . ASN A 1 154 ? 37.255 -24.881 56.327 1.00 10.20 180 ASN A CA 1
ATOM 1214 C C . ASN A 1 154 ? 36.703 -23.802 57.245 1.00 10.01 180 ASN A C 1
ATOM 1215 O O . ASN A 1 154 ? 36.703 -22.617 56.911 1.00 7.69 180 ASN A O 1
ATOM 1220 N N . ASP A 1 155 ? 36.161 -24.230 58.403 1.00 9.58 181 ASP A N 1
ATOM 1221 C CA . ASP A 1 155 ? 35.500 -23.256 59.265 1.00 11.31 181 ASP A CA 1
ATOM 1222 C C . ASP A 1 155 ? 36.414 -22.281 59.971 1.00 9.52 181 ASP A C 1
ATOM 1223 O O . ASP A 1 155 ? 35.886 -21.207 60.335 1.00 7.76 181 ASP A O 1
ATOM 1228 N N . SER A 1 156 ? 37.743 -22.400 59.916 1.00 8.87 182 SER A N 1
ATOM 1229 C CA . SER A 1 156 ? 38.589 -21.331 60.421 1.00 8.19 182 SER A CA 1
ATOM 1230 C C . SER A 1 156 ? 38.312 -20.037 59.677 1.00 9.97 182 SER A C 1
ATOM 1231 O O . SER A 1 156 ? 38.610 -18.967 60.252 1.00 10.35 182 SER A O 1
ATOM 1234 N N . ARG A 1 157 ? 37.925 -20.091 58.399 1.00 7.86 183 ARG A N 1
ATOM 1235 C CA . ARG A 1 157 ? 37.702 -18.923 57.584 1.00 8.28 183 ARG A CA 1
ATOM 1236 C C . ARG A 1 157 ? 36.504 -18.100 58.061 1.00 7.51 183 ARG A C 1
ATOM 1237 O O . ARG A 1 157 ? 36.650 -16.888 58.218 1.00 8.43 183 ARG A O 1
ATOM 1245 N N . ARG A 1 158 ? 35.375 -18.747 58.336 1.00 8.22 184 ARG A N 1
ATOM 1246 C CA . ARG A 1 158 ? 34.206 -17.985 58.815 1.00 8.51 184 ARG A CA 1
ATOM 1247 C C . ARG A 1 158 ? 34.491 -17.395 60.207 1.00 9.05 184 ARG A C 1
ATOM 1248 O O . ARG A 1 158 ? 33.978 -16.310 60.481 1.00 7.52 184 ARG A O 1
ATOM 1256 N N . PHE A 1 159 ? 35.365 -18.050 60.981 1.00 7.46 185 PHE A N 1
ATOM 1257 C CA . PHE A 1 159 ? 35.581 -17.501 62.335 1.00 8.16 185 PHE A CA 1
ATOM 1258 C C . PHE A 1 159 ? 36.623 -16.409 62.381 1.00 8.94 185 PHE A C 1
ATOM 1259 O O . PHE A 1 159 ? 36.523 -15.518 63.232 1.00 8.12 185 PHE A O 1
ATOM 1267 N N . ASP A 1 160 ? 37.497 -16.335 61.400 1.00 9.38 186 ASP A N 1
ATOM 1268 C CA . ASP A 1 160 ? 38.369 -15.173 61.231 1.00 10.18 186 ASP A CA 1
ATOM 1269 C C . ASP A 1 160 ? 37.453 -13.989 60.901 1.00 10.47 186 ASP A C 1
ATOM 1270 O O . ASP A 1 160 ? 37.455 -12.924 61.560 1.00 10.25 186 ASP A O 1
ATOM 1275 N N . PHE A 1 161 ? 36.500 -14.165 59.971 1.00 7.18 187 PHE A N 1
ATOM 1276 C CA . PHE A 1 161 ? 35.556 -13.083 59.620 1.00 7.30 187 PHE A CA 1
ATOM 1277 C C . PHE A 1 161 ? 34.681 -12.682 60.795 1.00 6.19 187 PHE A C 1
ATOM 1278 O O . PHE A 1 161 ? 34.661 -11.510 61.230 1.00 8.23 187 PHE A O 1
ATOM 1286 N N . PHE A 1 162 ? 33.979 -13.667 61.370 1.00 7.43 188 PHE A N 1
ATOM 1287 C CA . PHE A 1 162 ? 32.994 -13.391 62.415 1.00 7.13 188 PHE A CA 1
ATOM 1288 C C . PHE A 1 162 ? 33.583 -12.931 63.744 1.00 8.40 188 PHE A C 1
ATOM 1289 O O . PHE A 1 162 ? 32.887 -12.249 64.512 1.00 6.92 188 PHE A O 1
ATOM 1297 N N . SER A 1 163 ? 34.879 -13.140 63.976 1.00 8.58 189 SER A N 1
ATOM 1298 C CA . SER A 1 163 ? 35.578 -12.519 65.109 1.00 8.59 189 SER A CA 1
ATOM 1299 C C . SER A 1 163 ? 35.564 -10.995 65.024 1.00 9.91 189 SER A C 1
ATOM 1300 O O . SER A 1 163 ? 35.648 -10.332 66.076 1.00 11.67 189 SER A O 1
ATOM 1303 N N . HIS A 1 164 ? 35.337 -10.350 63.868 1.00 7.48 190 HIS A N 1
ATOM 1304 C CA . HIS A 1 164 ? 35.152 -8.924 63.756 1.00 9.46 190 HIS A CA 1
ATOM 1305 C C . HIS A 1 164 ? 33.676 -8.529 63.731 1.00 8.91 190 HIS A C 1
ATOM 1306 O O . HIS A 1 164 ? 33.324 -7.373 63.483 1.00 9.88 190 HIS A O 1
ATOM 1313 N N . VAL A 1 165 ? 32.759 -9.495 63.914 1.00 8.78 191 VAL A N 1
ATOM 1314 C CA . VAL A 1 165 ? 31.321 -9.285 63.744 1.00 8.98 191 VAL A CA 1
ATOM 1315 C C . VAL A 1 165 ? 30.503 -9.809 64.915 1.00 8.34 191 VAL A C 1
ATOM 1316 O O . VAL A 1 165 ? 29.816 -10.827 64.896 1.00 7.63 191 VAL A O 1
ATOM 1320 N N . PRO A 1 166 ? 30.493 -9.095 66.033 1.00 8.67 192 PRO A N 1
ATOM 1321 C CA . PRO A 1 166 ? 29.805 -9.416 67.260 1.00 9.82 192 PRO A CA 1
ATOM 1322 C C . PRO A 1 166 ? 28.274 -9.470 67.060 1.00 8.03 192 PRO A C 1
ATOM 1323 O O . PRO A 1 166 ? 27.585 -10.264 67.754 1.00 7.85 192 PRO A O 1
ATOM 1327 N N . GLU A 1 167 ? 27.784 -8.782 66.033 1.00 6.87 193 GLU A N 1
ATOM 1328 C CA . GLU A 1 167 ? 26.358 -8.846 65.696 1.00 8.52 193 GLU A CA 1
ATOM 1329 C C . GLU A 1 167 ? 25.924 -10.207 65.153 1.00 8.11 193 GLU A C 1
ATOM 1330 O O . GLU A 1 167 ? 24.711 -10.525 65.169 1.00 7.84 193 GLU A O 1
ATOM 1336 N N . ALA A 1 168 ? 26.842 -11.080 64.714 1.00 6.36 194 ALA A N 1
ATOM 1337 C CA . ALA A 1 168 ? 26.492 -12.444 64.276 1.00 7.35 194 ALA A CA 1
ATOM 1338 C C . ALA A 1 168 ? 26.254 -13.491 65.368 1.00 7.66 194 ALA A C 1
ATOM 1339 O O . ALA A 1 168 ? 25.733 -14.576 65.118 1.00 6.36 194 ALA A O 1
ATOM 1341 N N . THR A 1 169 ? 26.427 -13.101 66.639 1.00 7.49 195 THR A N 1
ATOM 1342 C CA . THR A 1 169 ? 26.324 -14.026 67.751 1.00 7.15 195 THR A CA 1
ATOM 1343 C C . THR A 1 169 ? 24.966 -14.698 67.840 1.00 6.16 195 THR A C 1
ATOM 1344 O O . THR A 1 169 ? 24.880 -15.935 68.005 1.00 8.72 195 THR A O 1
ATOM 1348 N N . ARG A 1 170 ? 23.881 -13.924 67.725 1.00 4.89 196 ARG A N 1
ATOM 1349 C CA . ARG A 1 170 ? 22.556 -14.597 67.878 1.00 6.61 196 ARG A CA 1
ATOM 1350 C C . ARG A 1 170 ? 22.328 -15.589 66.750 1.00 5.70 196 ARG A C 1
ATOM 1351 O O . ARG A 1 170 ? 21.902 -16.731 66.993 1.00 6.08 196 ARG A O 1
ATOM 1359 N N . THR A 1 171 ? 22.559 -15.222 65.500 1.00 5.87 197 THR A N 1
ATOM 1360 C CA . THR A 1 171 ? 22.290 -16.166 64.409 1.00 5.83 197 THR A CA 1
ATOM 1361 C C . THR A 1 171 ? 23.272 -17.317 64.334 1.00 3.88 197 THR A C 1
ATOM 1362 O O . THR A 1 171 ? 22.897 -18.432 63.931 1.00 3.38 197 THR A O 1
ATOM 1366 N N . LEU A 1 172 ? 24.546 -17.175 64.724 1.00 5.66 198 LEU A N 1
ATOM 1367 C CA . LEU A 1 172 ? 25.432 -18.321 64.825 1.00 6.29 198 LEU A CA 1
ATOM 1368 C C . LEU A 1 172 ? 24.947 -19.282 65.902 1.00 7.29 198 LEU A C 1
ATOM 1369 O O . LEU A 1 172 ? 25.112 -20.496 65.791 1.00 7.76 198 LEU A O 1
ATOM 1374 N N . THR A 1 173 ? 24.279 -18.796 66.927 1.00 9.78 199 THR A N 1
ATOM 1375 C CA . THR A 1 173 ? 23.695 -19.666 67.981 1.00 7.43 199 THR A CA 1
ATOM 1376 C C . THR A 1 173 ? 22.585 -20.481 67.353 1.00 9.98 199 THR A C 1
ATOM 1377 O O . THR A 1 173 ? 22.559 -21.719 67.528 1.00 11.77 199 THR A O 1
ATOM 1381 N N . LEU A 1 174 ? 21.748 -19.891 66.490 1.00 7.26 200 LEU A N 1
ATOM 1382 C CA . LEU A 1 174 ? 20.751 -20.721 65.811 1.00 8.20 200 LEU A CA 1
ATOM 1383 C C . LEU A 1 174 ? 21.389 -21.757 64.874 1.00 9.00 200 LEU A C 1
ATOM 1384 O O . LEU A 1 174 ? 21.049 -22.932 64.795 1.00 6.92 200 LEU A O 1
ATOM 1389 N N . LEU A 1 175 ? 22.381 -21.301 64.107 1.00 7.91 201 LEU A N 1
ATOM 1390 C CA . LEU A 1 175 ? 23.076 -22.140 63.131 1.00 8.23 201 LEU A CA 1
ATOM 1391 C C . LEU A 1 175 ? 23.661 -23.420 63.737 1.00 7.31 201 LEU A C 1
ATOM 1392 O O . LEU A 1 175 ? 23.500 -24.487 63.132 1.00 7.24 201 LEU A O 1
ATOM 1397 N N . TYR A 1 176 ? 24.303 -23.316 64.893 1.00 7.06 202 TYR A N 1
ATOM 1398 C CA . TYR A 1 176 ? 24.975 -24.444 65.519 1.00 7.71 202 TYR A CA 1
ATOM 1399 C C . TYR A 1 176 ? 24.041 -25.212 66.442 1.00 8.06 202 TYR A C 1
ATOM 1400 O O . TYR A 1 176 ? 24.406 -26.265 66.950 1.00 8.47 202 TYR A O 1
ATOM 1409 N N . SER A 1 177 ? 22.827 -24.770 66.657 1.00 9.19 203 SER A N 1
ATOM 1410 C CA . SER A 1 177 ? 21.815 -25.500 67.416 1.00 10.30 203 SER A CA 1
ATOM 1411 C C . SER A 1 177 ? 21.242 -26.522 66.431 1.00 10.91 203 SER A C 1
ATOM 1412 O O . SER A 1 177 ? 21.498 -26.494 65.223 1.00 10.13 203 SER A O 1
ATOM 1415 N N . ASN A 1 178 ? 20.323 -27.390 66.905 1.00 9.89 204 ASN A N 1
ATOM 1416 C CA . ASN A 1 178 ? 19.675 -28.327 65.994 1.00 11.64 204 ASN A CA 1
ATOM 1417 C C . ASN A 1 178 ? 18.692 -27.721 65.009 1.00 11.34 204 ASN A C 1
ATOM 1418 O O . ASN A 1 178 ? 18.424 -28.347 63.975 1.00 11.07 204 ASN A O 1
ATOM 1423 N N . GLU A 1 179 ? 18.405 -26.419 65.060 1.00 11.22 205 GLU A N 1
ATOM 1424 C CA . GLU A 1 179 ? 17.605 -25.724 64.050 1.00 13.06 205 GLU A CA 1
ATOM 1425 C C . GLU A 1 179 ? 18.373 -25.634 62.735 1.00 10.26 205 GLU A C 1
ATOM 1426 O O . GLU A 1 179 ? 17.852 -25.435 61.639 1.00 8.85 205 GLU A O 1
ATOM 1432 N N . GLY A 1 180 ? 19.695 -25.755 62.826 1.00 11.09 206 GLY A N 1
ATOM 1433 C CA . GLY A 1 180 ? 20.569 -25.799 61.651 1.00 9.93 206 GLY A CA 1
ATOM 1434 C C . GLY A 1 180 ? 20.397 -27.064 60.826 1.00 11.40 206 GLY A C 1
ATOM 1435 O O . GLY A 1 180 ? 20.762 -27.104 59.624 1.00 10.53 206 GLY A O 1
ATOM 1436 N N . THR A 1 181 ? 19.749 -28.127 61.337 1.00 10.55 207 THR A N 1
ATOM 1437 C CA . THR A 1 181 ? 19.507 -29.334 60.548 1.00 11.99 207 THR A CA 1
ATOM 1438 C C . THR A 1 181 ? 18.077 -29.858 60.719 1.00 10.99 207 THR A C 1
ATOM 1439 O O . THR A 1 181 ? 17.788 -30.788 61.494 1.00 11.31 207 THR A O 1
ATOM 1443 N N . PRO A 1 182 ? 17.146 -29.312 59.973 1.00 10.44 208 PRO A N 1
ATOM 1444 C CA . PRO A 1 182 ? 15.727 -29.671 59.979 1.00 9.48 208 PRO A CA 1
ATOM 1445 C C . PRO A 1 182 ? 15.455 -31.087 59.486 1.00 10.94 208 PRO A C 1
ATOM 1446 O O . PRO A 1 182 ? 16.147 -31.594 58.580 1.00 9.59 208 PRO A O 1
ATOM 1450 N N . ALA A 1 183 ? 14.377 -31.691 59.974 1.00 10.30 209 ALA A N 1
ATOM 1451 C CA . ALA A 1 183 ? 13.991 -33.034 59.479 1.00 11.58 209 ALA A CA 1
ATOM 1452 C C . ALA A 1 183 ? 13.196 -32.915 58.177 1.00 10.72 209 ALA A C 1
ATOM 1453 O O . ALA A 1 183 ? 13.151 -33.896 57.387 1.00 12.66 209 ALA A O 1
ATOM 1455 N N . GLY A 1 184 ? 12.621 -31.746 57.920 1.00 8.18 210 GLY A N 1
ATOM 1456 C CA . GLY A 1 184 ? 11.892 -31.559 56.665 1.00 7.81 210 GLY A CA 1
ATOM 1457 C C . GLY A 1 184 ? 11.531 -30.079 56.526 1.00 6.19 210 GLY A C 1
ATOM 1458 O O . GLY A 1 184 ? 11.275 -29.414 57.541 1.00 8.92 210 GLY A O 1
ATOM 1459 N N . TYR A 1 185 ? 11.313 -29.632 55.328 1.00 4.77 211 TYR A N 1
ATOM 1460 C CA . TYR A 1 185 ? 10.876 -28.240 55.091 1.00 8.08 211 TYR A CA 1
ATOM 1461 C C . TYR A 1 185 ? 9.456 -28.033 55.653 1.00 9.15 211 TYR A C 1
ATOM 1462 O O . TYR A 1 185 ? 9.110 -26.928 56.102 1.00 7.76 211 TYR A O 1
ATOM 1471 N N . ARG A 1 186 ? 8.706 -29.135 55.723 1.00 9.52 212 ARG A N 1
ATOM 1472 C CA . ARG A 1 186 ? 7.368 -29.098 56.299 1.00 11.98 212 ARG A CA 1
ATOM 1473 C C . ARG A 1 186 ? 7.417 -28.893 57.814 1.00 12.27 212 ARG A C 1
ATOM 1474 O O . ARG A 1 186 ? 6.402 -28.507 58.386 1.00 14.54 212 ARG A O 1
ATOM 1482 N N . PHE A 1 187 ? 8.516 -29.138 58.475 1.00 10.05 213 PHE A N 1
ATOM 1483 C CA . PHE A 1 187 ? 8.709 -29.050 59.898 1.00 10.33 213 PHE A CA 1
ATOM 1484 C C . PHE A 1 187 ? 9.607 -27.878 60.303 1.00 10.82 213 PHE A C 1
ATOM 1485 O O . PHE A 1 187 ? 10.377 -28.013 61.237 1.00 12.31 213 PHE A O 1
ATOM 1493 N N . MET A 1 188 ? 9.469 -26.781 59.593 1.00 9.98 214 MET A N 1
ATOM 1494 C CA . MET A 1 188 ? 10.183 -25.567 59.942 1.00 10.72 214 MET A CA 1
ATOM 1495 C C . MET A 1 188 ? 9.230 -24.372 59.796 1.00 8.65 214 MET A C 1
ATOM 1496 O O . MET A 1 188 ? 8.366 -24.372 58.913 1.00 6.81 214 MET A O 1
ATOM 1501 N N . ASP A 1 189 ? 9.558 -23.319 60.523 1.00 10.76 215 ASP A N 1
ATOM 1502 C CA . ASP A 1 189 ? 8.799 -22.084 60.328 1.00 11.63 215 ASP A CA 1
ATOM 1503 C C . ASP A 1 189 ? 9.486 -21.269 59.234 1.00 11.07 215 ASP A C 1
ATOM 1504 O O . ASP A 1 189 ? 10.540 -21.628 58.745 1.00 10.69 215 ASP A O 1
ATOM 1509 N N . GLY A 1 190 ? 8.877 -20.145 58.862 1.00 10.63 216 GLY A N 1
ATOM 1510 C CA . GLY A 1 190 ? 9.482 -19.238 57.892 1.00 7.51 216 GLY A CA 1
ATOM 1511 C C . GLY A 1 190 ? 9.348 -17.825 58.479 1.00 9.31 216 GLY A C 1
ATOM 1512 O O . GLY A 1 190 ? 8.474 -17.534 59.322 1.00 7.29 216 GLY A O 1
ATOM 1513 N N . ASN A 1 191 ? 10.322 -16.982 58.146 1.00 7.04 217 ASN A N 1
ATOM 1514 C CA . ASN A 1 191 ? 10.319 -15.609 58.649 1.00 9.41 217 ASN A CA 1
ATOM 1515 C C . ASN A 1 191 ? 10.787 -14.662 57.562 1.00 9.32 217 ASN A C 1
ATOM 1516 O O . ASN A 1 191 ? 11.726 -14.991 56.851 1.00 7.54 217 ASN A O 1
ATOM 1521 N N . GLY A 1 192 ? 10.263 -13.426 57.495 1.00 7.65 218 GLY A N 1
ATOM 1522 C CA . GLY A 1 192 ? 10.716 -12.420 56.550 1.00 5.88 218 GLY A CA 1
ATOM 1523 C C . GLY A 1 192 ? 12.056 -11.837 56.971 1.00 7.26 218 GLY A C 1
ATOM 1524 O O . GLY A 1 192 ? 12.765 -11.318 56.102 1.00 9.98 218 GLY A O 1
ATOM 1525 N N . VAL A 1 193 ? 12.397 -11.988 58.236 1.00 6.40 219 VAL A N 1
ATOM 1526 C CA . VAL A 1 193 ? 13.554 -11.434 58.911 1.00 7.78 219 VAL A CA 1
ATOM 1527 C C . VAL A 1 193 ? 13.418 -9.924 59.109 1.00 8.42 219 VAL A C 1
ATOM 1528 O O . VAL A 1 193 ? 13.309 -9.474 60.267 1.00 9.63 219 VAL A O 1
ATOM 1532 N N . HIS A 1 194 ? 13.384 -9.161 58.047 1.00 6.82 220 HIS A N 1
ATOM 1533 C CA . HIS A 1 194 ? 13.279 -7.715 58.155 1.00 8.16 220 HIS A CA 1
ATOM 1534 C C . HIS A 1 194 ? 11.863 -7.254 58.478 1.00 10.18 220 HIS A C 1
ATOM 1535 O O . HIS A 1 194 ? 10.918 -7.937 58.122 1.00 9.65 220 HIS A O 1
ATOM 1542 N N . ALA A 1 195 ? 11.770 -6.030 58.987 1.00 10.38 221 ALA A N 1
ATOM 1543 C CA . ALA A 1 195 ? 10.490 -5.347 59.043 1.00 11.12 221 ALA A CA 1
ATOM 1544 C C . ALA A 1 195 ? 10.300 -4.812 57.599 1.00 12.42 221 ALA A C 1
ATOM 1545 O O . ALA A 1 195 ? 11.250 -4.333 56.968 1.00 11.66 221 ALA A O 1
ATOM 1547 N N . TYR A 1 196 ? 9.086 -4.994 57.066 1.00 10.85 222 TYR A N 1
ATOM 1548 C CA . TYR A 1 196 ? 8.677 -4.474 55.794 1.00 10.16 222 TYR A CA 1
ATOM 1549 C C . TYR A 1 196 ? 7.734 -3.273 56.145 1.00 10.25 222 TYR A C 1
ATOM 1550 O O . TYR A 1 196 ? 7.281 -3.216 57.278 1.00 10.56 222 TYR A O 1
ATOM 1559 N N . LYS A 1 197 ? 7.584 -2.393 55.195 1.00 10.31 223 LYS A N 1
ATOM 1560 C CA . LYS A 1 197 ? 6.743 -1.218 55.459 1.00 10.12 223 LYS A CA 1
ATOM 1561 C C . LYS A 1 197 ? 5.438 -1.435 54.702 1.00 11.36 223 LYS A C 1
ATOM 1562 O O . LYS A 1 197 ? 5.443 -1.533 53.465 1.00 13.50 223 LYS A O 1
ATOM 1568 N N . LEU A 1 198 ? 4.339 -1.510 55.433 1.00 10.40 224 LEU A N 1
ATOM 1569 C CA . LEU A 1 198 ? 3.031 -1.631 54.821 1.00 12.10 224 LEU A CA 1
ATOM 1570 C C . LEU A 1 198 ? 2.405 -0.216 54.733 1.00 11.74 224 LEU A C 1
ATOM 1571 O O . LEU A 1 198 ? 2.470 0.493 55.741 1.00 11.50 224 LEU A O 1
ATOM 1576 N N . VAL A 1 199 ? 1.815 0.067 53.601 1.00 11.03 225 VAL A N 1
ATOM 1577 C CA . VAL A 1 199 ? 1.239 1.406 53.406 1.00 12.45 225 VAL A CA 1
ATOM 1578 C C . VAL A 1 199 ? -0.246 1.256 53.077 1.00 13.30 225 VAL A C 1
ATOM 1579 O O . VAL A 1 199 ? -0.677 0.352 52.349 1.00 11.76 225 VAL A O 1
ATOM 1583 N N . ASN A 1 200 ? -1.035 2.085 53.788 1.00 12.50 226 ASN A N 1
ATOM 1584 C CA . ASN A 1 200 ? -2.490 1.973 53.641 1.00 13.60 226 ASN A CA 1
ATOM 1585 C C . ASN A 1 200 ? -3.004 2.978 52.637 1.00 14.99 226 ASN A C 1
ATOM 1586 O O . ASN A 1 200 ? -2.250 3.805 52.123 1.00 14.41 226 ASN A O 1
ATOM 1591 N N . ALA A 1 201 ? -4.331 2.940 52.391 1.00 16.90 227 ALA A N 1
ATOM 1592 C CA . ALA A 1 201 ? -4.882 3.875 51.392 1.00 19.68 227 ALA A CA 1
ATOM 1593 C C . ALA A 1 201 ? -4.752 5.335 51.784 1.00 20.86 227 ALA A C 1
ATOM 1594 O O . ALA A 1 201 ? -4.683 6.166 50.847 1.00 21.69 227 ALA A O 1
ATOM 1596 N N . LYS A 1 202 ? -4.535 5.712 53.048 1.00 21.48 228 LYS A N 1
ATOM 1597 C CA . LYS A 1 202 ? -4.281 7.108 53.379 1.00 24.24 228 LYS A CA 1
ATOM 1598 C C . LYS A 1 202 ? -2.821 7.501 53.278 1.00 24.23 228 LYS A C 1
ATOM 1599 O O . LYS A 1 202 ? -2.430 8.654 53.490 1.00 23.94 228 LYS A O 1
ATOM 1605 N N . GLY A 1 203 ? -1.925 6.561 52.976 1.00 21.23 229 GLY A N 1
ATOM 1606 C CA . GLY A 1 203 ? -0.501 6.855 52.814 1.00 19.91 229 GLY A CA 1
ATOM 1607 C C . GLY A 1 203 ? 0.263 6.667 54.124 1.00 18.36 229 GLY A C 1
ATOM 1608 O O . GLY A 1 203 ? 1.456 6.986 54.205 1.00 19.20 229 GLY A O 1
ATOM 1609 N N . GLU A 1 204 ? -0.423 6.225 55.155 1.00 16.27 230 GLU A N 1
ATOM 1610 C CA . GLU A 1 204 ? 0.189 6.023 56.455 1.00 17.47 230 GLU A CA 1
ATOM 1611 C C . GLU A 1 204 ? 0.971 4.701 56.463 1.00 16.31 230 GLU A C 1
ATOM 1612 O O . GLU A 1 204 ? 0.539 3.798 55.787 1.00 14.36 230 GLU A O 1
ATOM 1618 N N . VAL A 1 205 ? 2.038 4.682 57.237 1.00 14.98 231 VAL A N 1
ATOM 1619 C CA . VAL A 1 205 ? 2.941 3.515 57.208 1.00 14.42 231 VAL A CA 1
ATOM 1620 C C . VAL A 1 205 ? 2.981 2.780 58.516 1.00 11.99 231 VAL A C 1
ATOM 1621 O O . VAL A 1 205 ? 2.884 3.345 59.604 1.00 12.63 231 VAL A O 1
ATOM 1625 N N . HIS A 1 206 ? 3.210 1.464 58.511 1.00 11.74 232 HIS A N 1
ATOM 1626 C CA . HIS A 1 206 ? 3.419 0.651 59.670 1.00 12.48 232 HIS A CA 1
ATOM 1627 C C . HIS A 1 206 ? 4.617 -0.300 59.334 1.00 11.23 232 HIS A C 1
ATOM 1628 O O . HIS A 1 206 ? 4.742 -0.611 58.166 1.00 12.01 232 HIS A O 1
ATOM 1635 N N . TYR A 1 207 ? 5.424 -0.603 60.345 1.00 10.22 233 TYR A N 1
ATOM 1636 C CA . TYR A 1 207 ? 6.525 -1.545 60.107 1.00 8.86 233 TYR A CA 1
ATOM 1637 C C . TYR A 1 207 ? 6.052 -2.919 60.553 1.00 9.63 233 TYR A C 1
ATOM 1638 O O . TYR A 1 207 ? 5.571 -3.111 61.682 1.00 9.36 233 TYR A O 1
ATOM 1647 N N . VAL A 1 208 ? 6.226 -3.920 59.700 1.00 9.59 234 VAL A N 1
ATOM 1648 C CA . VAL A 1 208 ? 5.693 -5.245 60.052 1.00 11.21 234 VAL A CA 1
ATOM 1649 C C . VAL A 1 208 ? 6.703 -6.358 59.827 1.00 10.17 234 VAL A C 1
ATOM 1650 O O . VAL A 1 208 ? 7.381 -6.369 58.790 1.00 13.09 234 VAL A O 1
ATOM 1654 N N . LYS A 1 209 ? 6.735 -7.312 60.740 1.00 7.90 235 LYS A N 1
ATOM 1655 C CA . LYS A 1 209 ? 7.502 -8.529 60.547 1.00 9.07 235 LYS A CA 1
ATOM 1656 C C . LYS A 1 209 ? 6.527 -9.665 60.193 1.00 9.60 235 LYS A C 1
ATOM 1657 O O . LYS A 1 209 ? 5.404 -9.733 60.688 1.00 10.49 235 LYS A O 1
ATOM 1663 N N . PHE A 1 210 ? 6.915 -10.559 59.291 1.00 9.08 236 PHE A N 1
ATOM 1664 C CA . PHE A 1 210 ? 6.096 -11.692 58.857 1.00 7.92 236 PHE A CA 1
ATOM 1665 C C . PHE A 1 210 ? 6.663 -13.016 59.352 1.00 8.06 236 PHE A C 1
ATOM 1666 O O . PHE A 1 210 ? 7.885 -13.245 59.323 1.00 8.99 236 PHE A O 1
ATOM 1674 N N . HIS A 1 211 ? 5.807 -13.929 59.755 1.00 8.99 237 HIS A N 1
ATOM 1675 C CA . HIS A 1 211 ? 6.148 -15.211 60.334 1.00 9.34 237 HIS A CA 1
ATOM 1676 C C . HIS A 1 211 ? 5.201 -16.296 59.810 1.00 10.12 237 HIS A C 1
ATOM 1677 O O . HIS A 1 211 ? 3.985 -16.185 60.077 1.00 7.98 237 HIS A O 1
ATOM 1684 N N . TRP A 1 212 ? 5.804 -17.285 59.171 1.00 7.06 238 TRP A N 1
ATOM 1685 C CA . TRP A 1 212 ? 5.017 -18.442 58.733 1.00 8.62 238 TRP A CA 1
ATOM 1686 C C . TRP A 1 212 ? 5.124 -19.471 59.852 1.00 9.82 238 TRP A C 1
ATOM 1687 O O . TRP A 1 212 ? 6.203 -20.015 60.112 1.00 8.01 238 TRP A O 1
ATOM 1698 N N . LYS A 1 213 ? 4.002 -19.766 60.523 1.00 10.21 239 LYS A N 1
ATOM 1699 C CA . LYS A 1 213 ? 4.002 -20.739 61.602 1.00 11.75 239 LYS A CA 1
ATOM 1700 C C . LYS A 1 213 ? 3.606 -22.111 61.069 1.00 11.51 239 LYS A C 1
ATOM 1701 O O . LYS A 1 213 ? 2.494 -22.272 60.540 1.00 8.84 239 LYS A O 1
ATOM 1707 N N . SER A 1 214 ? 4.544 -23.064 61.167 1.00 9.53 240 SER A N 1
ATOM 1708 C CA . SER A 1 214 ? 4.255 -24.409 60.692 1.00 9.90 240 SER A CA 1
ATOM 1709 C C . SER A 1 214 ? 3.109 -25.097 61.450 1.00 9.70 240 SER A C 1
ATOM 1710 O O . SER A 1 214 ? 3.143 -25.174 62.679 1.00 9.51 240 SER A O 1
ATOM 1713 N N . LEU A 1 215 ? 2.123 -25.566 60.711 1.00 11.15 241 LEU A N 1
ATOM 1714 C CA . LEU A 1 215 ? 0.988 -26.282 61.288 1.00 12.00 241 LEU A CA 1
ATOM 1715 C C . LEU A 1 215 ? 1.326 -27.753 61.438 1.00 15.67 241 LEU A C 1
ATOM 1716 O O . LEU A 1 215 ? 0.560 -28.492 62.050 1.00 13.99 241 LEU A O 1
ATOM 1721 N N . GLN A 1 216 ? 2.537 -28.181 61.017 1.00 12.97 242 GLN A N 1
ATOM 1722 C CA . GLN A 1 216 ? 2.978 -29.557 61.235 1.00 13.91 242 GLN A CA 1
ATOM 1723 C C . GLN A 1 216 ? 3.878 -29.619 62.453 1.00 14.13 242 GLN A C 1
ATOM 1724 O O . GLN A 1 216 ? 4.300 -30.697 62.866 1.00 17.91 242 GLN A O 1
ATOM 1730 N N . GLY A 1 217 ? 4.265 -28.458 62.994 1.00 12.71 243 GLY A N 1
ATOM 1731 C CA . GLY A 1 217 ? 5.160 -28.405 64.135 1.00 15.67 243 GLY A CA 1
ATOM 1732 C C . GLY A 1 217 ? 6.615 -28.291 63.615 1.00 15.24 243 GLY A C 1
ATOM 1733 O O . GLY A 1 217 ? 6.865 -28.292 62.406 1.00 16.89 243 GLY A O 1
ATOM 1734 N N . ILE A 1 218 ? 7.503 -28.143 64.570 1.00 17.05 244 ILE A N 1
ATOM 1735 C CA . ILE A 1 218 ? 8.938 -28.057 64.351 1.00 15.05 244 ILE A CA 1
ATOM 1736 C C . ILE A 1 218 ? 9.600 -29.394 64.665 1.00 15.80 244 ILE A C 1
ATOM 1737 O O . ILE A 1 218 ? 9.471 -29.944 65.770 1.00 14.89 244 ILE A O 1
ATOM 1742 N N . LYS A 1 219 ? 10.385 -29.890 63.693 1.00 13.80 245 LYS A N 1
ATOM 1743 C CA . LYS A 1 219 ? 11.096 -31.141 63.935 1.00 14.25 245 LYS A CA 1
ATOM 1744 C C . LYS A 1 219 ? 12.514 -30.993 63.373 1.00 12.74 245 LYS A C 1
ATOM 1745 O O . LYS A 1 219 ? 12.668 -30.828 62.173 1.00 10.97 245 LYS A O 1
ATOM 1751 N N . ASN A 1 220 ? 13.505 -31.155 64.217 1.00 14.42 246 ASN A N 1
ATOM 1752 C CA . ASN A 1 220 ? 14.901 -31.093 63.826 1.00 13.94 246 ASN A CA 1
ATOM 1753 C C . ASN A 1 220 ? 15.616 -32.412 64.123 1.00 15.85 246 ASN A C 1
ATOM 1754 O O . ASN A 1 220 ? 15.241 -33.220 64.991 1.00 14.49 246 ASN A O 1
ATOM 1759 N N . LEU A 1 221 ? 16.743 -32.586 63.431 1.00 13.77 247 LEU A N 1
ATOM 1760 C CA . LEU A 1 221 ? 17.603 -33.736 63.630 1.00 13.14 247 LEU A CA 1
ATOM 1761 C C . LEU A 1 221 ? 18.737 -33.327 64.562 1.00 13.69 247 LEU A C 1
ATOM 1762 O O . LEU A 1 221 ? 19.193 -32.189 64.449 1.00 12.03 247 LEU A O 1
ATOM 1767 N N . ASP A 1 222 ? 19.193 -34.230 65.425 1.00 13.47 248 ASP A N 1
ATOM 1768 C CA . ASP A 1 222 ? 20.372 -33.901 66.241 1.00 15.79 248 ASP A CA 1
ATOM 1769 C C . ASP A 1 222 ? 21.549 -34.474 65.473 1.00 15.66 248 ASP A C 1
ATOM 1770 O O . ASP A 1 222 ? 21.391 -35.129 64.431 1.00 14.26 248 ASP A O 1
ATOM 1775 N N . PRO A 1 223 ? 22.762 -34.175 65.868 1.00 16.35 249 PRO A N 1
ATOM 1776 C CA . PRO A 1 223 ? 23.972 -34.535 65.144 1.00 18.36 249 PRO A CA 1
ATOM 1777 C C . PRO A 1 223 ? 24.079 -36.000 64.754 1.00 18.26 249 PRO A C 1
ATOM 1778 O O . PRO A 1 223 ? 24.418 -36.316 63.599 1.00 16.83 249 PRO A O 1
ATOM 1782 N N . LYS A 1 224 ? 23.775 -36.923 65.652 1.00 16.78 250 LYS A N 1
ATOM 1783 C CA . LYS A 1 224 ? 23.772 -38.352 65.359 1.00 18.71 250 LYS A CA 1
ATOM 1784 C C . LYS A 1 224 ? 22.711 -38.745 64.357 1.00 16.66 250 LYS A C 1
ATOM 1785 O O . LYS A 1 224 ? 22.949 -39.614 63.475 1.00 16.45 250 LYS A O 1
ATOM 1791 N N . GLU A 1 225 ? 21.534 -38.117 64.396 1.00 13.88 251 GLU A N 1
ATOM 1792 C CA . GLU A 1 225 ? 20.489 -38.416 63.420 1.00 13.18 251 GLU A CA 1
ATOM 1793 C C . GLU A 1 225 ? 20.870 -37.868 62.041 1.00 12.08 251 GLU A C 1
ATOM 1794 O O . GLU A 1 225 ? 20.520 -38.517 61.052 1.00 12.96 251 GLU A O 1
ATOM 1800 N N . VAL A 1 226 ? 21.532 -36.716 62.027 1.00 10.88 252 VAL A N 1
ATOM 1801 C CA . VAL A 1 226 ? 21.989 -36.159 60.746 1.00 12.37 252 VAL A CA 1
ATOM 1802 C C . VAL A 1 226 ? 22.898 -37.146 60.019 1.00 11.67 252 VAL A C 1
ATOM 1803 O O . VAL A 1 226 ? 22.727 -37.440 58.832 1.00 10.61 252 VAL A O 1
ATOM 1807 N N . ALA A 1 227 ? 23.872 -37.697 60.753 1.00 10.64 253 ALA A N 1
ATOM 1808 C CA . ALA A 1 227 ? 24.827 -38.625 60.112 1.00 11.65 253 ALA A CA 1
ATOM 1809 C C . ALA A 1 227 ? 24.108 -39.860 59.614 1.00 11.32 253 ALA A C 1
ATOM 1810 O O . ALA A 1 227 ? 24.302 -40.390 58.504 1.00 11.04 253 ALA A O 1
ATOM 1812 N N . GLN A 1 228 ? 23.187 -40.423 60.427 1.00 12.93 254 GLN A N 1
ATOM 1813 C CA . GLN A 1 228 ? 22.402 -41.573 60.013 1.00 13.43 254 GLN A CA 1
ATOM 1814 C C . GLN A 1 228 ? 21.594 -41.290 58.762 1.00 11.68 254 GLN A C 1
ATOM 1815 O O . GLN A 1 228 ? 21.596 -42.112 57.844 1.00 10.71 254 GLN A O 1
ATOM 1821 N N . VAL A 1 229 ? 20.947 -40.131 58.618 1.00 9.81 255 VAL A N 1
ATOM 1822 C CA . VAL A 1 229 ? 20.177 -39.782 57.432 1.00 10.37 255 VAL A CA 1
ATOM 1823 C C . VAL A 1 229 ? 21.091 -39.613 56.217 1.00 10.31 255 VAL A C 1
ATOM 1824 O O . VAL A 1 229 ? 20.884 -40.213 55.145 1.00 10.63 255 VAL A O 1
ATOM 1828 N N . GLN A 1 230 ? 22.193 -38.890 56.435 1.00 8.74 256 GLN A N 1
ATOM 1829 C CA . GLN A 1 230 ? 23.153 -38.576 55.373 1.00 9.28 256 GLN A CA 1
ATOM 1830 C C . GLN A 1 230 ? 23.817 -39.825 54.820 1.00 11.20 256 GLN A C 1
ATOM 1831 O O . GLN A 1 230 ? 24.262 -39.911 53.662 1.00 10.82 256 GLN A O 1
ATOM 1837 N N . SER A 1 231 ? 23.920 -40.849 55.660 1.00 11.74 257 SER A N 1
ATOM 1838 C CA . SER A 1 231 ? 24.520 -42.123 55.225 1.00 12.46 257 SER A CA 1
ATOM 1839 C C . SER A 1 231 ? 23.795 -42.746 54.038 1.00 13.62 257 SER A C 1
ATOM 1840 O O . SER A 1 231 ? 24.388 -43.460 53.208 1.00 13.99 257 SER A O 1
ATOM 1843 N N . LYS A 1 232 ? 22.495 -42.569 53.952 1.00 15.05 258 LYS A N 1
ATOM 1844 C CA . LYS A 1 232 ? 21.683 -43.108 52.896 1.00 17.72 258 LYS A CA 1
ATOM 1845 C C . LYS A 1 232 ? 20.923 -42.089 52.063 1.00 16.61 258 LYS A C 1
ATOM 1846 O O . LYS A 1 232 ? 20.358 -42.522 51.047 1.00 19.01 258 LYS A O 1
ATOM 1852 N N . ASP A 1 233 ? 20.801 -40.814 52.430 1.00 13.07 259 ASP A N 1
ATOM 1853 C CA . ASP A 1 233 ? 19.906 -39.953 51.649 1.00 14.10 259 ASP A CA 1
ATOM 1854 C C . ASP A 1 233 ? 20.526 -38.564 51.578 1.00 13.45 259 ASP A C 1
ATOM 1855 O O . ASP A 1 233 ? 20.489 -37.970 52.642 1.00 14.46 259 ASP A O 1
ATOM 1860 N N . TYR A 1 234 ? 20.999 -38.141 50.420 1.00 9.87 260 TYR A N 1
ATOM 1861 C CA . TYR A 1 234 ? 21.558 -36.785 50.339 1.00 10.28 260 TYR A CA 1
ATOM 1862 C C . TYR A 1 234 ? 20.471 -35.830 49.902 1.00 9.26 260 TYR A C 1
ATOM 1863 O O . TYR A 1 234 ? 20.708 -34.639 49.760 1.00 8.77 260 TYR A O 1
ATOM 1872 N N . SER A 1 235 ? 19.210 -36.291 49.740 1.00 8.74 261 SER A N 1
ATOM 1873 C CA . SER A 1 235 ? 18.120 -35.387 49.322 1.00 9.63 261 SER A CA 1
ATOM 1874 C C . SER A 1 235 ? 16.921 -35.611 50.258 1.00 9.51 261 SER A C 1
ATOM 1875 O O . SER A 1 235 ? 15.786 -35.619 49.785 1.00 10.41 261 SER A O 1
ATOM 1878 N N . HIS A 1 236 ? 17.200 -35.569 51.562 1.00 8.13 262 HIS A N 1
ATOM 1879 C CA . HIS A 1 236 ? 16.125 -35.906 52.515 1.00 10.40 262 HIS A CA 1
ATOM 1880 C C . HIS A 1 236 ? 15.026 -34.845 52.575 1.00 10.26 262 HIS A C 1
ATOM 1881 O O . HIS A 1 236 ? 13.838 -35.241 52.682 1.00 9.68 262 HIS A O 1
ATOM 1888 N N . LEU A 1 237 ? 15.379 -33.596 52.383 1.00 8.60 263 LEU A N 1
ATOM 1889 C CA . LEU A 1 237 ? 14.341 -32.562 52.443 1.00 8.74 263 LEU A CA 1
ATOM 1890 C C . LEU A 1 237 ? 13.517 -32.606 51.168 1.00 7.17 263 LEU A C 1
ATOM 1891 O O . LEU A 1 237 ? 12.296 -32.463 51.277 1.00 10.18 263 LEU A O 1
ATOM 1896 N N . THR A 1 238 ? 14.140 -32.805 50.001 1.00 7.59 264 THR A N 1
ATOM 1897 C CA . THR A 1 238 ? 13.320 -32.859 48.770 1.00 8.28 264 THR A CA 1
ATOM 1898 C C . THR A 1 238 ? 12.385 -34.072 48.806 1.00 12.85 264 THR A C 1
ATOM 1899 O O . THR A 1 238 ? 11.183 -34.037 48.420 1.00 11.75 264 THR A O 1
ATOM 1903 N N . ASN A 1 239 ? 12.951 -35.203 49.202 1.00 10.89 265 ASN A N 1
ATOM 1904 C CA . ASN A 1 239 ? 12.165 -36.441 49.253 1.00 14.41 265 ASN A CA 1
ATOM 1905 C C . ASN A 1 239 ? 10.965 -36.317 50.185 1.00 15.45 265 ASN A C 1
ATOM 1906 O O . ASN A 1 239 ? 9.866 -36.788 49.851 1.00 15.63 265 ASN A O 1
ATOM 1911 N N . ASP A 1 240 ? 11.186 -35.791 51.380 1.00 12.49 266 ASP A N 1
ATOM 1912 C CA . ASP A 1 240 ? 10.144 -35.584 52.381 1.00 13.53 266 ASP A CA 1
ATOM 1913 C C . ASP A 1 240 ? 9.005 -34.709 51.850 1.00 14.46 266 ASP A C 1
ATOM 1914 O O . ASP A 1 240 ? 7.826 -35.009 52.073 1.00 14.47 266 ASP A O 1
ATOM 1919 N N . LEU A 1 241 ? 9.338 -33.627 51.156 1.00 11.05 267 LEU A N 1
ATOM 1920 C CA . LEU A 1 241 ? 8.333 -32.693 50.667 1.00 12.47 267 LEU A CA 1
ATOM 1921 C C . LEU A 1 241 ? 7.599 -33.225 49.463 1.00 11.96 267 LEU A C 1
ATOM 1922 O O . LEU A 1 241 ? 6.353 -33.196 49.451 1.00 12.29 267 LEU A O 1
ATOM 1927 N N . VAL A 1 242 ? 8.328 -33.687 48.433 1.00 10.91 268 VAL A N 1
ATOM 1928 C CA . VAL A 1 242 ? 7.701 -34.189 47.221 1.00 11.86 268 VAL A CA 1
ATOM 1929 C C . VAL A 1 242 ? 6.851 -35.420 47.566 1.00 12.51 268 VAL A C 1
ATOM 1930 O O . VAL A 1 242 ? 5.689 -35.490 47.146 1.00 13.21 268 VAL A O 1
ATOM 1934 N N . GLY A 1 243 ? 7.357 -36.257 48.440 1.00 11.47 269 GLY A N 1
ATOM 1935 C CA . GLY A 1 243 ? 6.703 -37.421 48.988 1.00 13.35 269 GLY A CA 1
ATOM 1936 C C . GLY A 1 243 ? 5.361 -37.110 49.640 1.00 14.67 269 GLY A C 1
ATOM 1937 O O . GLY A 1 243 ? 4.351 -37.769 49.309 1.00 15.42 269 GLY A O 1
ATOM 1938 N N . ALA A 1 244 ? 5.360 -36.140 50.559 1.00 14.45 270 ALA A N 1
ATOM 1939 C CA . ALA A 1 244 ? 4.144 -35.748 51.270 1.00 14.43 270 ALA A CA 1
ATOM 1940 C C . ALA A 1 244 ? 3.092 -35.266 50.306 1.00 14.60 270 ALA A C 1
ATOM 1941 O O . ALA A 1 244 ? 1.923 -35.658 50.411 1.00 14.77 270 ALA A O 1
ATOM 1943 N N . ILE A 1 245 ? 3.488 -34.427 49.321 1.00 13.60 271 ILE A N 1
ATOM 1944 C CA . ILE A 1 245 ? 2.531 -33.916 48.376 1.00 14.10 271 ILE A CA 1
ATOM 1945 C C . ILE A 1 245 ? 1.984 -35.062 47.528 1.00 17.65 271 ILE A C 1
ATOM 1946 O O . ILE A 1 245 ? 0.755 -35.123 47.386 1.00 16.79 271 ILE A O 1
ATOM 1951 N N . LYS A 1 246 ? 2.849 -35.966 47.065 1.00 17.66 272 LYS A N 1
ATOM 1952 C CA . LYS A 1 246 ? 2.314 -37.131 46.347 1.00 20.65 272 LYS A CA 1
ATOM 1953 C C . LYS A 1 246 ? 1.334 -37.932 47.200 1.00 22.63 272 LYS A C 1
ATOM 1954 O O . LYS A 1 246 ? 0.435 -38.553 46.614 1.00 23.72 272 LYS A O 1
ATOM 1960 N N . LYS A 1 247 ? 1.496 -38.073 48.510 1.00 22.86 273 LYS A N 1
ATOM 1961 C CA . LYS A 1 247 ? 0.538 -38.800 49.327 1.00 25.27 273 LYS A CA 1
ATOM 1962 C C . LYS A 1 247 ? -0.693 -37.980 49.726 1.00 26.65 273 LYS A C 1
ATOM 1963 O O . LYS A 1 247 ? -1.464 -38.497 50.543 1.00 27.38 273 LYS A O 1
ATOM 1969 N N . GLY A 1 248 ? -0.870 -36.743 49.268 1.00 25.86 274 GLY A N 1
ATOM 1970 C CA . GLY A 1 248 ? -2.010 -35.916 49.631 1.00 25.32 274 GLY A CA 1
ATOM 1971 C C . GLY A 1 248 ? -1.913 -35.197 50.956 1.00 25.60 274 GLY A C 1
ATOM 1972 O O . GLY A 1 248 ? -2.822 -34.409 51.309 1.00 25.55 274 GLY A O 1
ATOM 1973 N N . ASP A 1 249 ? -0.806 -35.340 51.675 1.00 23.45 275 ASP A N 1
ATOM 1974 C CA . ASP A 1 249 ? -0.563 -34.758 52.983 1.00 22.84 275 ASP A CA 1
ATOM 1975 C C . ASP A 1 249 ? 0.079 -33.361 52.886 1.00 21.14 275 ASP A C 1
ATOM 1976 O O . ASP A 1 249 ? 1.289 -33.143 53.112 1.00 19.74 275 ASP A O 1
ATOM 1981 N N . PHE A 1 250 ? -0.753 -32.418 52.462 1.00 17.54 276 PHE A N 1
ATOM 1982 C CA . PHE A 1 250 ? -0.292 -31.070 52.158 1.00 15.48 276 PHE A CA 1
ATOM 1983 C C . PHE A 1 250 ? 0.074 -30.263 53.375 1.00 14.74 276 PHE A C 1
ATOM 1984 O O . PHE A 1 250 ? -0.700 -29.993 54.309 1.00 12.11 276 PHE A O 1
ATOM 1992 N N . PRO A 1 251 ? 1.323 -29.794 53.397 1.00 12.69 277 PRO A N 1
ATOM 1993 C CA . PRO A 1 251 ? 1.812 -28.972 54.505 1.00 11.30 277 PRO A CA 1
ATOM 1994 C C . PRO A 1 251 ? 1.178 -27.595 54.446 1.00 8.96 277 PRO A C 1
ATOM 1995 O O . PRO A 1 251 ? 0.909 -27.010 53.394 1.00 9.53 277 PRO A O 1
ATOM 1999 N N . LYS A 1 252 ? 0.900 -27.071 55.646 1.00 10.21 278 LYS A N 1
ATOM 2000 C CA . LYS A 1 252 ? 0.354 -25.736 55.799 1.00 11.07 278 LYS A CA 1
ATOM 2001 C C . LYS A 1 252 ? 1.084 -24.856 56.810 1.00 9.60 278 LYS A C 1
ATOM 2002 O O . LYS A 1 252 ? 1.645 -25.286 57.809 1.00 8.79 278 LYS A O 1
ATOM 2008 N N . TRP A 1 253 ? 0.956 -23.529 56.544 1.00 7.84 279 TRP A N 1
ATOM 2009 C CA . TRP A 1 253 ? 1.532 -22.558 57.451 1.00 9.43 279 TRP A CA 1
ATOM 2010 C C . TRP A 1 253 ? 0.553 -21.369 57.628 1.00 8.51 279 TRP A C 1
ATOM 2011 O O . TRP A 1 253 ? -0.052 -20.905 56.682 1.00 11.02 279 TRP A O 1
ATOM 2022 N N . ASP A 1 254 ? 0.360 -20.952 58.863 1.00 9.89 280 ASP A N 1
ATOM 2023 C CA . ASP A 1 254 ? -0.426 -19.767 59.187 1.00 9.28 280 ASP A CA 1
ATOM 2024 C C . ASP A 1 254 ? 0.519 -18.565 59.112 1.00 11.75 280 ASP A C 1
ATOM 2025 O O . ASP A 1 254 ? 1.656 -18.658 59.616 1.00 14.05 280 ASP A O 1
ATOM 2030 N N . LEU A 1 255 ? 0.069 -17.505 58.457 1.00 9.88 281 LEU A N 1
ATOM 2031 C CA . LEU A 1 255 ? 0.871 -16.271 58.389 1.00 9.44 281 LEU A CA 1
ATOM 2032 C C . LEU A 1 255 ? 0.469 -15.310 59.494 1.00 10.58 281 LEU A C 1
ATOM 2033 O O . LEU A 1 255 ? -0.716 -14.940 59.626 1.00 9.32 281 LEU A O 1
ATOM 2038 N N . TYR A 1 256 ? 1.466 -14.894 60.268 1.00 8.63 282 TYR A N 1
ATOM 2039 C CA . TYR A 1 256 ? 1.304 -13.891 61.299 1.00 9.45 282 TYR A CA 1
ATOM 2040 C C . TYR A 1 256 ? 2.107 -12.609 61.045 1.00 10.73 282 TYR A C 1
ATOM 2041 O O . TYR A 1 256 ? 3.221 -12.655 60.483 1.00 8.78 282 TYR A O 1
ATOM 2050 N N . VAL A 1 257 ? 1.577 -11.485 61.566 1.00 9.76 283 VAL A N 1
ATOM 2051 C CA . VAL A 1 257 ? 2.312 -10.213 61.506 1.00 9.76 283 VAL A CA 1
ATOM 2052 C C . VAL A 1 257 ? 2.541 -9.617 62.897 1.00 11.73 283 VAL A C 1
ATOM 2053 O O . VAL A 1 257 ? 1.739 -9.841 63.813 1.00 11.13 283 VAL A O 1
ATOM 2057 N N . GLN A 1 258 ? 3.678 -8.914 63.070 1.00 9.77 284 GLN A N 1
ATOM 2058 C CA . GLN A 1 258 ? 4.018 -8.155 64.265 1.00 8.75 284 GLN A CA 1
ATOM 2059 C C . GLN A 1 258 ? 4.073 -6.719 63.771 1.00 10.42 284 GLN A C 1
ATOM 2060 O O . GLN A 1 258 ? 4.635 -6.486 62.680 1.00 10.37 284 GLN A O 1
ATOM 2066 N N . VAL A 1 259 ? 3.384 -5.796 64.431 1.00 10.29 285 VAL A N 1
ATOM 2067 C CA . VAL A 1 259 ? 3.234 -4.449 63.898 1.00 10.49 285 VAL A CA 1
ATOM 2068 C C . VAL A 1 259 ? 3.739 -3.367 64.813 1.00 11.94 285 VAL A C 1
ATOM 2069 O O . VAL A 1 259 ? 3.387 -3.467 66.000 1.00 12.69 285 VAL A O 1
ATOM 2073 N N . LEU A 1 260 ? 4.509 -2.430 64.282 1.00 11.05 286 LEU A N 1
ATOM 2074 C CA . LEU A 1 260 ? 4.951 -1.269 65.041 1.00 12.47 286 LEU A CA 1
ATOM 2075 C C . LEU A 1 260 ? 4.769 -0.011 64.195 1.00 11.88 286 LEU A C 1
ATOM 2076 O O . LEU A 1 260 ? 4.925 0.024 62.958 1.00 12.82 286 LEU A O 1
ATOM 2081 N N . LYS A 1 261 ? 4.327 1.083 64.855 1.00 13.70 287 LYS A N 1
ATOM 2082 C CA . LYS A 1 261 ? 4.222 2.378 64.208 1.00 14.68 287 LYS A CA 1
ATOM 2083 C C . LYS A 1 261 ? 5.623 3.014 64.177 1.00 15.36 287 LYS A C 1
ATOM 2084 O O . LYS A 1 261 ? 6.486 2.803 65.024 1.00 14.08 287 LYS A O 1
ATOM 2090 N N . PRO A 1 262 ? 5.872 3.880 63.203 1.00 16.75 288 PRO A N 1
ATOM 2091 C CA . PRO A 1 262 ? 7.108 4.597 62.971 1.00 17.40 288 PRO A CA 1
ATOM 2092 C C . PRO A 1 262 ? 7.622 5.349 64.191 1.00 18.16 288 PRO A C 1
ATOM 2093 O O . PRO A 1 262 ? 8.788 5.262 64.588 1.00 16.04 288 PRO A O 1
ATOM 2097 N N . GLU A 1 263 ? 6.735 5.987 64.924 1.00 19.29 289 GLU A N 1
ATOM 2098 C CA . GLU A 1 263 ? 7.000 6.746 66.144 1.00 23.07 289 GLU A CA 1
ATOM 2099 C C . GLU A 1 263 ? 7.343 5.906 67.364 1.00 22.37 289 GLU A C 1
ATOM 2100 O O . GLU A 1 263 ? 7.755 6.402 68.429 1.00 23.18 289 GLU A O 1
ATOM 2106 N N . GLU A 1 264 ? 7.192 4.582 67.287 1.00 19.22 290 GLU A N 1
ATOM 2107 C CA . GLU A 1 264 ? 7.524 3.700 68.378 1.00 19.03 290 GLU A CA 1
ATOM 2108 C C . GLU A 1 264 ? 8.947 3.140 68.318 1.00 15.73 290 GLU A C 1
ATOM 2109 O O . GLU A 1 264 ? 9.389 2.641 69.342 1.00 14.85 290 GLU A O 1
ATOM 2115 N N . LEU A 1 265 ? 9.605 3.195 67.171 1.00 12.47 291 LEU A N 1
ATOM 2116 C CA . LEU A 1 265 ? 10.902 2.530 67.062 1.00 11.58 291 LEU A CA 1
ATOM 2117 C C . LEU A 1 265 ? 12.001 3.010 67.978 1.00 10.59 291 LEU A C 1
ATOM 2118 O O . LEU A 1 265 ? 12.912 2.219 68.350 1.00 10.02 291 LEU A O 1
ATOM 2123 N N . ALA A 1 266 ? 11.986 4.329 68.252 1.00 10.88 292 ALA A N 1
ATOM 2124 C CA . ALA A 1 266 ? 13.080 4.870 69.044 1.00 11.18 292 ALA A CA 1
ATOM 2125 C C . ALA A 1 266 ? 12.978 4.463 70.501 1.00 12.48 292 ALA A C 1
ATOM 2126 O O . ALA A 1 266 ? 13.979 4.570 71.228 1.00 14.56 292 ALA A O 1
ATOM 2128 N N . LYS A 1 267 ? 11.829 3.984 70.962 1.00 12.84 293 LYS A N 1
ATOM 2129 C CA . LYS A 1 267 ? 11.728 3.600 72.386 1.00 16.80 293 LYS A CA 1
ATOM 2130 C C . LYS A 1 267 ? 12.454 2.318 72.773 1.00 16.73 293 LYS A C 1
ATOM 2131 O O . LYS A 1 267 ? 12.784 2.060 73.940 1.00 15.27 293 LYS A O 1
ATOM 2137 N N . PHE A 1 268 ? 12.807 1.442 71.843 1.00 12.67 294 PHE A N 1
ATOM 2138 C CA . PHE A 1 268 ? 13.467 0.172 72.158 1.00 13.84 294 PHE A CA 1
ATOM 2139 C C . PHE A 1 268 ? 14.947 0.341 72.428 1.00 14.98 294 PHE A C 1
ATOM 2140 O O . PHE A 1 268 ? 15.556 1.273 71.920 1.00 14.64 294 PHE A O 1
ATOM 2148 N N . ASP A 1 269 ? 15.559 -0.555 73.216 1.00 14.53 295 ASP A N 1
ATOM 2149 C CA . ASP A 1 269 ? 16.997 -0.526 73.474 1.00 15.66 295 ASP A CA 1
ATOM 2150 C C . ASP A 1 269 ? 17.824 -1.142 72.345 1.00 13.34 295 ASP A C 1
ATOM 2151 O O . ASP A 1 269 ? 19.045 -0.943 72.263 1.00 13.72 295 ASP A O 1
ATOM 2156 N N . PHE A 1 270 ? 17.198 -1.800 71.397 1.00 10.56 296 PHE A N 1
ATOM 2157 C CA . PHE A 1 270 ? 17.847 -2.321 70.195 1.00 9.36 296 PHE A CA 1
ATOM 2158 C C . PHE A 1 270 ? 17.227 -1.538 69.027 1.00 8.92 296 PHE A C 1
ATOM 2159 O O . PHE A 1 270 ? 16.139 -0.905 69.214 1.00 8.60 296 PHE A O 1
ATOM 2167 N N . ASP A 1 271 ? 17.767 -1.613 67.843 1.00 7.66 297 ASP A N 1
ATOM 2168 C CA . ASP A 1 271 ? 17.151 -0.948 66.675 1.00 9.41 297 ASP A CA 1
ATOM 2169 C C . ASP A 1 271 ? 16.197 -1.974 66.082 1.00 9.69 297 ASP A C 1
ATOM 2170 O O . ASP A 1 271 ? 16.603 -3.075 65.669 1.00 7.02 297 ASP A O 1
ATOM 2175 N N . PRO A 1 272 ? 14.908 -1.684 65.980 1.00 9.33 298 PRO A N 1
ATOM 2176 C CA . PRO A 1 272 ? 13.936 -2.581 65.407 1.00 8.93 298 PRO A CA 1
ATOM 2177 C C . PRO A 1 272 ? 14.200 -2.879 63.937 1.00 8.19 298 PRO A C 1
ATOM 2178 O O . PRO A 1 272 ? 13.649 -3.888 63.496 1.00 9.98 298 PRO A O 1
ATOM 2182 N N . LEU A 1 273 ? 14.960 -2.046 63.214 1.00 6.98 299 LEU A N 1
ATOM 2183 C CA . LEU A 1 273 ? 15.261 -2.385 61.819 1.00 8.97 299 LEU A CA 1
ATOM 2184 C C . LEU A 1 273 ? 16.642 -3.019 61.669 1.00 8.65 299 LEU A C 1
ATOM 2185 O O . LEU A 1 273 ? 17.188 -3.112 60.564 1.00 8.08 299 LEU A O 1
ATOM 2190 N N . ASP A 1 274 ? 17.154 -3.588 62.755 1.00 6.91 300 ASP A N 1
ATOM 2191 C CA . ASP A 1 274 ? 18.414 -4.343 62.731 1.00 7.37 300 ASP A CA 1
ATOM 2192 C C . ASP A 1 274 ? 18.092 -5.822 62.435 1.00 6.79 300 ASP A C 1
ATOM 2193 O O . ASP A 1 274 ? 17.321 -6.475 63.154 1.00 9.26 300 ASP A O 1
ATOM 2198 N N . ALA A 1 275 ? 18.544 -6.340 61.274 1.00 4.21 301 ALA A N 1
ATOM 2199 C CA . ALA A 1 275 ? 18.244 -7.716 60.876 1.00 6.33 301 ALA A CA 1
ATOM 2200 C C . ALA A 1 275 ? 18.753 -8.809 61.791 1.00 6.48 301 ALA A C 1
ATOM 2201 O O . ALA A 1 275 ? 18.418 -10.006 61.652 1.00 8.33 301 ALA A O 1
ATOM 2203 N N . THR A 1 276 ? 19.645 -8.491 62.760 1.00 7.88 302 THR A N 1
ATOM 2204 C CA . THR A 1 276 ? 20.077 -9.427 63.760 1.00 6.36 302 THR A CA 1
ATOM 2205 C C . THR A 1 276 ? 19.162 -9.479 64.977 1.00 8.06 302 THR A C 1
ATOM 2206 O O . THR A 1 276 ? 19.427 -10.241 65.910 1.00 7.91 302 THR A O 1
ATOM 2210 N N . LYS A 1 277 ? 17.943 -8.880 64.892 1.00 7.89 303 LYS A N 1
ATOM 2211 C CA . LYS A 1 277 ? 17.072 -8.869 66.035 1.00 7.74 303 LYS A CA 1
ATOM 2212 C C . LYS A 1 277 ? 15.649 -9.340 65.760 1.00 7.43 303 LYS A C 1
ATOM 2213 O O . LYS A 1 277 ? 15.075 -9.071 64.701 1.00 8.60 303 LYS A O 1
ATOM 2219 N N . ILE A 1 278 ? 15.105 -10.021 66.763 1.00 8.46 304 ILE A N 1
ATOM 2220 C CA . ILE A 1 278 ? 13.671 -10.343 66.734 1.00 9.08 304 ILE A CA 1
ATOM 2221 C C . ILE A 1 278 ? 12.975 -9.221 67.541 1.00 10.60 304 ILE A C 1
ATOM 2222 O O . ILE A 1 278 ? 13.667 -8.415 68.151 1.00 9.26 304 ILE A O 1
ATOM 2227 N N . TRP A 1 279 ? 11.661 -9.172 67.553 1.00 11.17 305 TRP A N 1
ATOM 2228 C CA . TRP A 1 279 ? 10.957 -8.188 68.397 1.00 13.30 305 TRP A CA 1
ATOM 2229 C C . TRP A 1 279 ? 10.248 -9.020 69.486 1.00 15.26 305 TRP A C 1
ATOM 2230 O O . TRP A 1 279 ? 9.187 -9.583 69.221 1.00 14.62 305 TRP A O 1
ATOM 2241 N N . PRO A 1 280 ? 10.889 -9.164 70.626 1.00 14.99 306 PRO A N 1
ATOM 2242 C CA . PRO A 1 280 ? 10.482 -10.098 71.647 1.00 18.26 306 PRO A CA 1
ATOM 2243 C C . PRO A 1 280 ? 9.095 -9.899 72.223 1.00 21.27 306 PRO A C 1
ATOM 2244 O O . PRO A 1 280 ? 8.443 -10.926 72.464 1.00 24.27 306 PRO A O 1
ATOM 2248 N N . ASP A 1 281 ? 8.664 -8.678 72.472 1.00 22.27 307 ASP A N 1
ATOM 2249 C CA . ASP A 1 281 ? 7.339 -8.564 73.112 1.00 24.56 307 ASP A CA 1
ATOM 2250 C C . ASP A 1 281 ? 6.216 -8.025 72.247 1.00 22.09 307 ASP A C 1
ATOM 2251 O O . ASP A 1 281 ? 5.084 -7.908 72.769 1.00 24.25 307 ASP A O 1
ATOM 2256 N N . VAL A 1 282 ? 6.414 -7.828 70.947 1.00 15.92 308 VAL A N 1
ATOM 2257 C CA . VAL A 1 282 ? 5.291 -7.319 70.147 1.00 15.43 308 VAL A CA 1
ATOM 2258 C C . VAL A 1 282 ? 4.386 -8.498 69.819 1.00 15.60 308 VAL A C 1
ATOM 2259 O O . VAL A 1 282 ? 4.855 -9.514 69.320 1.00 12.68 308 VAL A O 1
ATOM 2263 N N . PRO A 1 283 ? 3.096 -8.346 70.031 1.00 15.15 309 PRO A N 1
ATOM 2264 C CA . PRO A 1 283 ? 2.129 -9.396 69.809 1.00 15.80 309 PRO A CA 1
ATOM 2265 C C . PRO A 1 283 ? 2.026 -9.793 68.337 1.00 15.13 309 PRO A C 1
ATOM 2266 O O . PRO A 1 283 ? 2.243 -8.916 67.502 1.00 14.43 309 PRO A O 1
ATOM 2270 N N . GLU A 1 284 ? 1.637 -11.031 68.035 1.00 14.16 310 GLU A N 1
ATOM 2271 C CA . GLU A 1 284 ? 1.420 -11.467 66.646 1.00 14.61 310 GLU A CA 1
ATOM 2272 C C . GLU A 1 284 ? -0.073 -11.595 66.311 1.00 14.00 310 GLU A C 1
ATOM 2273 O O . GLU A 1 284 ? -0.854 -12.000 67.162 1.00 15.50 310 GLU A O 1
ATOM 2279 N N . LYS A 1 285 ? -0.500 -11.289 65.109 1.00 13.50 311 LYS A N 1
ATOM 2280 C CA . LYS A 1 285 ? -1.868 -11.385 64.638 1.00 14.14 311 LYS A CA 1
ATOM 2281 C C . LYS A 1 285 ? -1.918 -12.257 63.376 1.00 13.92 311 LYS A C 1
ATOM 2282 O O . LYS A 1 285 ? -1.163 -12.026 62.444 1.00 10.86 311 LYS A O 1
ATOM 2288 N N . LYS A 1 286 ? -2.773 -13.284 63.382 1.00 11.23 312 LYS A N 1
ATOM 2289 C CA . LYS A 1 286 ? -2.850 -14.137 62.180 1.00 13.10 312 LYS A CA 1
ATOM 2290 C C . LYS A 1 286 ? -3.557 -13.436 61.042 1.00 13.12 312 LYS A C 1
ATOM 2291 O O . LYS A 1 286 ? -4.613 -12.769 61.243 1.00 12.64 312 LYS A O 1
ATOM 2297 N N . ILE A 1 287 ? -3.024 -13.482 59.817 1.00 9.46 313 ILE A N 1
ATOM 2298 C CA . ILE A 1 287 ? -3.636 -12.813 58.692 1.00 10.06 313 ILE A CA 1
ATOM 2299 C C . ILE A 1 287 ? -3.964 -13.710 57.506 1.00 8.46 313 ILE A C 1
ATOM 2300 O O . ILE A 1 287 ? -4.524 -13.192 56.513 1.00 10.10 313 ILE A O 1
ATOM 2305 N N . GLY A 1 288 ? -3.681 -15.004 57.612 1.00 11.54 314 GLY A N 1
ATOM 2306 C CA . GLY A 1 288 ? -3.996 -15.882 56.472 1.00 10.04 314 GLY A CA 1
ATOM 2307 C C . GLY A 1 288 ? -3.350 -17.268 56.694 1.00 9.39 314 GLY A C 1
ATOM 2308 O O . GLY A 1 288 ? -2.663 -17.504 57.680 1.00 8.30 314 GLY A O 1
ATOM 2309 N N . GLN A 1 289 ? -3.485 -18.065 55.638 1.00 9.60 315 GLN A N 1
ATOM 2310 C CA . GLN A 1 289 ? -3.007 -19.455 55.686 1.00 9.61 315 GLN A CA 1
ATOM 2311 C C . GLN A 1 289 ? -2.599 -19.883 54.290 1.00 9.04 315 GLN A C 1
ATOM 2312 O O . GLN A 1 289 ? -3.261 -19.595 53.290 1.00 8.36 315 GLN A O 1
ATOM 2318 N N . MET A 1 290 ? -1.432 -20.580 54.254 1.00 9.63 316 MET A N 1
ATOM 2319 C CA . MET A 1 290 ? -0.946 -21.065 52.951 1.00 7.80 316 MET A CA 1
ATOM 2320 C C . MET A 1 290 ? -0.902 -22.601 52.982 1.00 7.14 316 MET A C 1
ATOM 2321 O O . MET A 1 290 ? -0.563 -23.200 53.995 1.00 7.72 316 MET A O 1
ATOM 2326 N N . VAL A 1 291 ? -1.304 -23.244 51.904 1.00 8.06 317 VAL A N 1
ATOM 2327 C CA . VAL A 1 291 ? -1.232 -24.694 51.797 1.00 8.30 317 VAL A CA 1
ATOM 2328 C C . VAL A 1 291 ? -0.416 -24.992 50.540 1.00 6.70 317 VAL A C 1
ATOM 2329 O O . VAL A 1 291 ? -0.660 -24.405 49.507 1.00 7.45 317 VAL A O 1
ATOM 2333 N N . LEU A 1 292 ? 0.532 -25.915 50.599 1.00 8.75 318 LEU A N 1
ATOM 2334 C CA . LEU A 1 292 ? 1.331 -26.258 49.426 1.00 9.15 318 LEU A CA 1
ATOM 2335 C C . LEU A 1 292 ? 0.824 -27.634 48.963 1.00 9.63 318 LEU A C 1
ATOM 2336 O O . LEU A 1 292 ? 0.904 -28.588 49.727 1.00 10.81 318 LEU A O 1
ATOM 2341 N N . ASN A 1 293 ? 0.265 -27.640 47.745 1.00 12.35 319 ASN A N 1
ATOM 2342 C CA . ASN A 1 293 ? -0.358 -28.948 47.422 1.00 16.09 319 ASN A CA 1
ATOM 2343 C C . ASN A 1 293 ? -0.149 -29.426 46.018 1.00 16.21 319 ASN A C 1
ATOM 2344 O O . ASN A 1 293 ? -0.925 -30.323 45.611 1.00 17.32 319 ASN A O 1
ATOM 2349 N N . LYS A 1 294 ? 0.879 -28.920 45.329 1.00 13.46 320 LYS A N 1
ATOM 2350 C CA . LYS A 1 294 ? 1.112 -29.426 43.981 1.00 12.47 320 LYS A CA 1
ATOM 2351 C C . LYS A 1 294 ? 2.631 -29.494 43.689 1.00 12.26 320 LYS A C 1
ATOM 2352 O O . LYS A 1 294 ? 3.266 -28.469 43.921 1.00 12.04 320 LYS A O 1
ATOM 2358 N N . ASN A 1 295 ? 3.101 -30.616 43.195 1.00 8.94 321 ASN A N 1
ATOM 2359 C CA . ASN A 1 295 ? 4.493 -30.681 42.754 1.00 10.48 321 ASN A CA 1
ATOM 2360 C C . ASN A 1 295 ? 4.619 -30.028 41.391 1.00 10.96 321 ASN A C 1
ATOM 2361 O O . ASN A 1 295 ? 3.649 -29.887 40.616 1.00 11.89 321 ASN A O 1
ATOM 2366 N N . VAL A 1 296 ? 5.842 -29.589 41.049 1.00 10.47 322 VAL A N 1
ATOM 2367 C CA . VAL A 1 296 ? 6.064 -28.984 39.723 1.00 9.05 322 VAL A CA 1
ATOM 2368 C C . VAL A 1 296 ? 5.997 -30.024 38.602 1.00 10.31 322 VAL A C 1
ATOM 2369 O O . VAL A 1 296 ? 6.174 -31.204 38.881 1.00 12.64 322 VAL A O 1
ATOM 2373 N N . ASP A 1 297 ? 5.850 -29.548 37.370 1.00 10.55 323 ASP A N 1
ATOM 2374 C CA . ASP A 1 297 ? 5.834 -30.487 36.244 1.00 11.75 323 ASP A CA 1
ATOM 2375 C C . ASP A 1 297 ? 7.250 -30.695 35.701 1.00 10.55 323 ASP A C 1
ATOM 2376 O O . ASP A 1 297 ? 7.574 -31.808 35.265 1.00 9.66 323 ASP A O 1
ATOM 2381 N N . ASN A 1 298 ? 8.043 -29.617 35.718 1.00 9.56 324 ASN A N 1
ATOM 2382 C CA . ASN A 1 298 ? 9.446 -29.772 35.216 1.00 8.31 324 ASN A CA 1
ATOM 2383 C C . ASN A 1 298 ? 10.387 -28.985 36.117 1.00 9.19 324 ASN A C 1
ATOM 2384 O O . ASN A 1 298 ? 10.214 -27.757 36.216 1.00 7.89 324 ASN A O 1
ATOM 2389 N N . PHE A 1 299 ? 11.346 -29.628 36.756 1.00 6.90 325 PHE A N 1
ATOM 2390 C CA . PHE A 1 299 ? 12.241 -29.003 37.720 1.00 6.93 325 PHE A CA 1
ATOM 2391 C C . PHE A 1 299 ? 12.974 -27.798 37.151 1.00 6.28 325 PHE A C 1
ATOM 2392 O O . PHE A 1 299 ? 13.023 -26.700 37.746 1.00 6.38 325 PHE A O 1
ATOM 2400 N N . PHE A 1 300 ? 13.509 -27.961 35.915 1.00 6.20 326 PHE A N 1
ATOM 2401 C CA . PHE A 1 300 ? 14.288 -26.885 35.325 1.00 7.27 326 PHE A CA 1
ATOM 2402 C C . PHE A 1 300 ? 13.409 -25.673 35.016 1.00 5.62 326 PHE A C 1
ATOM 2403 O O . PHE A 1 300 ? 13.715 -24.517 35.277 1.00 4.20 326 PHE A O 1
ATOM 2411 N N . GLN A 1 301 ? 12.309 -25.918 34.277 1.00 5.78 327 GLN A N 1
ATOM 2412 C CA . GLN A 1 301 ? 11.477 -24.817 33.793 1.00 6.30 327 GLN A CA 1
ATOM 2413 C C . GLN A 1 301 ? 10.866 -24.009 34.923 1.00 7.17 327 GLN A C 1
ATOM 2414 O O . GLN A 1 301 ? 10.640 -22.786 34.774 1.00 7.70 327 GLN A O 1
ATOM 2420 N N . GLU A 1 302 ? 10.569 -24.667 36.025 1.00 8.41 328 GLU A N 1
ATOM 2421 C CA . GLU A 1 302 ? 9.926 -24.036 37.163 1.00 11.01 328 GLU A CA 1
ATOM 2422 C C . GLU A 1 302 ? 10.872 -23.784 38.333 1.00 8.86 328 GLU A C 1
ATOM 2423 O O . GLU A 1 302 ? 11.081 -22.594 38.625 1.00 10.88 328 GLU A O 1
ATOM 2429 N N . THR A 1 303 ? 11.375 -24.798 39.004 1.00 8.02 329 THR A N 1
ATOM 2430 C CA . THR A 1 303 ? 12.173 -24.554 40.223 1.00 7.99 329 THR A CA 1
ATOM 2431 C C . THR A 1 303 ? 13.491 -23.870 39.887 1.00 9.23 329 THR A C 1
ATOM 2432 O O . THR A 1 303 ? 13.840 -22.953 40.600 1.00 10.29 329 THR A O 1
ATOM 2436 N N . GLU A 1 304 ? 14.189 -24.305 38.838 1.00 8.46 330 GLU A N 1
ATOM 2437 C CA . GLU A 1 304 ? 15.494 -23.679 38.574 1.00 8.60 330 GLU A CA 1
ATOM 2438 C C . GLU A 1 304 ? 15.284 -22.253 38.083 1.00 7.79 330 GLU A C 1
ATOM 2439 O O . GLU A 1 304 ? 16.006 -21.371 38.494 1.00 5.68 330 GLU A O 1
ATOM 2445 N N . GLN A 1 305 ? 14.331 -22.062 37.132 1.00 7.13 331 GLN A N 1
ATOM 2446 C CA . GLN A 1 305 ? 14.150 -20.739 36.561 1.00 7.64 331 GLN A CA 1
ATOM 2447 C C . GLN A 1 305 ? 13.324 -19.739 37.359 1.00 6.43 331 GLN A C 1
ATOM 2448 O O . GLN A 1 305 ? 13.329 -18.551 36.941 1.00 6.40 331 GLN A O 1
ATOM 2454 N N . VAL A 1 306 ? 12.724 -20.093 38.476 1.00 7.51 332 VAL A N 1
ATOM 2455 C CA . VAL A 1 306 ? 11.938 -19.103 39.212 1.00 6.79 332 VAL A CA 1
ATOM 2456 C C . VAL A 1 306 ? 12.853 -17.996 39.707 1.00 7.34 332 VAL A C 1
ATOM 2457 O O . VAL A 1 306 ? 14.004 -18.208 40.109 1.00 8.28 332 VAL A O 1
ATOM 2461 N N . ALA A 1 307 ? 12.366 -16.761 39.678 1.00 5.26 333 ALA A N 1
ATOM 2462 C CA . ALA A 1 307 ? 13.117 -15.561 40.043 1.00 5.11 333 ALA A CA 1
ATOM 2463 C C . ALA A 1 307 ? 12.445 -14.903 41.251 1.00 8.94 333 ALA A C 1
ATOM 2464 O O . ALA A 1 307 ? 11.391 -14.278 41.089 1.00 9.38 333 ALA A O 1
ATOM 2466 N N . MET A 1 308 ? 12.949 -15.221 42.446 1.00 4.71 334 MET A N 1
ATOM 2467 C CA . MET A 1 308 ? 12.381 -14.632 43.666 1.00 6.21 334 MET A CA 1
ATOM 2468 C C . MET A 1 308 ? 13.126 -13.342 43.981 1.00 7.79 334 MET A C 1
ATOM 2469 O O . MET A 1 308 ? 14.366 -13.397 43.983 1.00 8.50 334 MET A O 1
ATOM 2474 N N . ALA A 1 309 ? 12.456 -12.214 44.204 1.00 6.72 335 ALA A N 1
ATOM 2475 C CA . ALA A 1 309 ? 13.212 -10.986 44.478 1.00 7.76 335 ALA A CA 1
ATOM 2476 C C . ALA A 1 309 ? 12.415 -10.064 45.376 1.00 8.42 335 ALA A C 1
ATOM 2477 O O . ALA A 1 309 ? 11.263 -9.746 45.051 1.00 9.82 335 ALA A O 1
ATOM 2479 N N . PRO A 1 310 ? 13.034 -9.525 46.394 1.00 9.41 336 PRO A N 1
ATOM 2480 C CA . PRO A 1 310 ? 12.405 -8.561 47.289 1.00 9.97 336 PRO A CA 1
ATOM 2481 C C . PRO A 1 310 ? 11.962 -7.356 46.486 1.00 10.97 336 PRO A C 1
ATOM 2482 O O . PRO A 1 310 ? 11.002 -6.675 46.845 1.00 13.79 336 PRO A O 1
ATOM 2486 N N . ALA A 1 311 ? 12.548 -7.040 45.310 1.00 10.42 337 ALA A N 1
ATOM 2487 C CA . ALA A 1 311 ? 12.139 -5.942 44.484 1.00 10.23 337 ALA A CA 1
ATOM 2488 C C . ALA A 1 311 ? 10.745 -6.211 43.872 1.00 12.40 337 ALA A C 1
ATOM 2489 O O . ALA A 1 311 ? 10.219 -5.235 43.338 1.00 10.40 337 ALA A O 1
ATOM 2491 N N . ASN A 1 312 ? 10.222 -7.421 43.847 1.00 10.11 338 ASN A N 1
ATOM 2492 C CA . ASN A 1 312 ? 8.909 -7.613 43.221 1.00 11.80 338 ASN A CA 1
ATOM 2493 C C . ASN A 1 312 ? 7.893 -7.244 44.331 1.00 10.84 338 ASN A C 1
ATOM 2494 O O . ASN A 1 312 ? 7.631 -8.046 45.219 1.00 11.33 338 ASN A O 1
ATOM 2499 N N . LEU A 1 313 ? 7.437 -6.015 44.276 1.00 12.75 339 LEU A N 1
ATOM 2500 C CA . LEU A 1 313 ? 6.538 -5.421 45.261 1.00 13.41 339 LEU A CA 1
ATOM 2501 C C . LEU A 1 313 ? 5.238 -4.960 44.604 1.00 13.16 339 LEU A C 1
ATOM 2502 O O . LEU A 1 313 ? 5.215 -4.766 43.391 1.00 14.98 339 LEU A O 1
ATOM 2507 N N . VAL A 1 314 ? 4.217 -4.831 45.437 1.00 14.22 340 VAL A N 1
ATOM 2508 C CA . VAL A 1 314 ? 2.921 -4.318 44.892 1.00 13.60 340 VAL A CA 1
ATOM 2509 C C . VAL A 1 314 ? 2.614 -3.083 45.737 1.00 15.33 340 VAL A C 1
ATOM 2510 O O . VAL A 1 314 ? 3.043 -2.965 46.904 1.00 15.38 340 VAL A O 1
ATOM 2514 N N . PRO A 1 315 ? 1.742 -2.223 45.268 1.00 17.00 341 PRO A N 1
ATOM 2515 C CA . PRO A 1 315 ? 1.314 -1.021 45.989 1.00 16.46 341 PRO A CA 1
ATOM 2516 C C . PRO A 1 315 ? 0.766 -1.462 47.327 1.00 15.60 341 PRO A C 1
ATOM 2517 O O . PRO A 1 315 ? -0.036 -2.398 47.405 1.00 17.38 341 PRO A O 1
ATOM 2521 N N . GLY A 1 316 ? 1.227 -0.880 48.423 1.00 14.53 342 GLY A N 1
ATOM 2522 C CA . GLY A 1 316 ? 0.815 -1.282 49.760 1.00 12.62 342 GLY A CA 1
ATOM 2523 C C . GLY A 1 316 ? 1.940 -1.991 50.519 1.00 11.55 342 GLY A C 1
ATOM 2524 O O . GLY A 1 316 ? 1.806 -2.279 51.699 1.00 12.42 342 GLY A O 1
ATOM 2525 N N . ILE A 1 317 ? 3.016 -2.341 49.808 1.00 9.80 343 ILE A N 1
ATOM 2526 C CA . ILE A 1 317 ? 4.099 -3.093 50.467 1.00 10.08 343 ILE A CA 1
ATOM 2527 C C . ILE A 1 317 ? 5.395 -2.482 49.975 1.00 9.56 343 ILE A C 1
ATOM 2528 O O . ILE A 1 317 ? 5.581 -2.333 48.761 1.00 9.51 343 ILE A O 1
ATOM 2533 N N . GLU A 1 318 ? 6.250 -2.065 50.890 1.00 9.69 344 GLU A N 1
ATOM 2534 C CA . GLU A 1 318 ? 7.516 -1.436 50.463 1.00 11.41 344 GLU A CA 1
ATOM 2535 C C . GLU A 1 318 ? 8.599 -1.974 51.424 1.00 10.50 344 GLU A C 1
ATOM 2536 O O . GLU A 1 318 ? 8.337 -2.424 52.535 1.00 10.39 344 GLU A O 1
ATOM 2542 N N . PRO A 1 319 ? 9.841 -1.804 51.029 1.00 11.08 345 PRO A N 1
ATOM 2543 C CA . PRO A 1 319 ? 10.997 -2.068 51.876 1.00 12.04 345 PRO A CA 1
ATOM 2544 C C . PRO A 1 319 ? 11.123 -1.030 53.002 1.00 11.50 345 PRO A C 1
ATOM 2545 O O . PRO A 1 319 ? 10.750 0.142 52.846 1.00 13.72 345 PRO A O 1
ATOM 2549 N N . SER A 1 320 ? 11.553 -1.507 54.169 1.00 10.73 346 SER A N 1
ATOM 2550 C CA . SER A 1 320 ? 11.836 -0.593 55.283 1.00 9.29 346 SER A CA 1
ATOM 2551 C C . SER A 1 320 ? 13.287 -0.136 55.086 1.00 9.93 346 SER A C 1
ATOM 2552 O O . SER A 1 320 ? 13.942 -0.576 54.121 1.00 10.23 346 SER A O 1
ATOM 2555 N N . GLU A 1 321 ? 13.828 0.667 55.995 1.00 10.51 347 GLU A N 1
ATOM 2556 C CA . GLU A 1 321 ? 15.179 1.169 55.939 1.00 10.82 347 GLU A CA 1
ATOM 2557 C C . GLU A 1 321 ? 16.191 0.247 56.572 1.00 9.56 347 GLU A C 1
ATOM 2558 O O . GLU A 1 321 ? 17.363 0.630 56.744 1.00 11.20 347 GLU A O 1
ATOM 2564 N N . ASP A 1 322 ? 15.835 -1.019 56.836 1.00 8.02 348 ASP A N 1
ATOM 2565 C CA . ASP A 1 322 ? 16.769 -2.021 57.334 1.00 7.33 348 ASP A CA 1
ATOM 2566 C C . ASP A 1 322 ? 17.871 -2.059 56.280 1.00 7.37 348 ASP A C 1
ATOM 2567 O O . ASP A 1 322 ? 17.600 -2.311 55.093 1.00 6.12 348 ASP A O 1
ATOM 2572 N N . ARG A 1 323 ? 19.109 -1.824 56.702 1.00 6.00 349 ARG A N 1
ATOM 2573 C CA . ARG A 1 323 ? 20.184 -1.751 55.747 1.00 8.21 349 ARG A CA 1
ATOM 2574 C C . ARG A 1 323 ? 20.594 -3.026 55.033 1.00 9.03 349 ARG A C 1
ATOM 2575 O O . ARG A 1 323 ? 21.191 -2.913 53.948 1.00 12.08 349 ARG A O 1
ATOM 2583 N N . LEU A 1 324 ? 20.237 -4.179 55.528 1.00 6.89 350 LEU A N 1
ATOM 2584 C CA . LEU A 1 324 ? 20.479 -5.434 54.851 1.00 7.42 350 LEU A CA 1
ATOM 2585 C C . LEU A 1 324 ? 19.431 -5.583 53.744 1.00 8.31 350 LEU A C 1
ATOM 2586 O O . LEU A 1 324 ? 19.713 -5.982 52.597 1.00 6.74 350 LEU A O 1
ATOM 2591 N N . LEU A 1 325 ? 18.172 -5.236 54.121 1.00 7.30 351 LEU A N 1
ATOM 2592 C CA . LEU A 1 325 ? 17.092 -5.337 53.137 1.00 8.03 351 LEU A CA 1
ATOM 2593 C C . LEU A 1 325 ? 17.290 -4.441 51.920 1.00 7.69 351 LEU A C 1
ATOM 2594 O O . LEU A 1 325 ? 16.986 -4.822 50.769 1.00 6.39 351 LEU A O 1
ATOM 2599 N N . GLN A 1 326 ? 17.704 -3.197 52.147 1.00 7.65 352 GLN A N 1
ATOM 2600 C CA . GLN A 1 326 ? 17.968 -2.233 51.107 1.00 10.20 352 GLN A CA 1
ATOM 2601 C C . GLN A 1 326 ? 18.862 -2.839 50.022 1.00 10.75 352 GLN A C 1
ATOM 2602 O O . GLN A 1 326 ? 18.595 -2.709 48.820 1.00 9.85 352 GLN A O 1
ATOM 2608 N N . GLY A 1 327 ? 19.964 -3.480 50.419 1.00 8.44 353 GLY A N 1
ATOM 2609 C CA . GLY A 1 327 ? 20.817 -4.172 49.430 1.00 7.69 353 GLY A CA 1
ATOM 2610 C C . GLY A 1 327 ? 20.107 -5.279 48.673 1.00 8.05 353 GLY A C 1
ATOM 2611 O O . GLY A 1 327 ? 20.371 -5.494 47.459 1.00 8.30 353 GLY A O 1
ATOM 2612 N N . ARG A 1 328 ? 19.191 -5.978 49.332 1.00 5.51 354 ARG A N 1
ATOM 2613 C CA . ARG A 1 328 ? 18.458 -7.105 48.724 1.00 7.75 354 ARG A CA 1
ATOM 2614 C C . ARG A 1 328 ? 17.489 -6.593 47.670 1.00 8.08 354 ARG A C 1
ATOM 2615 O O . ARG A 1 328 ? 17.296 -7.272 46.662 1.00 7.85 354 ARG A O 1
ATOM 2623 N N . VAL A 1 329 ? 17.008 -5.344 47.828 1.00 7.63 355 VAL A N 1
ATOM 2624 C CA . VAL A 1 329 ? 16.144 -4.780 46.767 1.00 8.66 355 VAL A CA 1
ATOM 2625 C C . VAL A 1 329 ? 16.873 -4.660 45.446 1.00 9.26 355 VAL A C 1
ATOM 2626 O O . VAL A 1 329 ? 16.299 -4.818 44.366 1.00 10.86 355 VAL A O 1
ATOM 2630 N N . PHE A 1 330 ? 18.175 -4.505 45.446 1.00 7.63 356 PHE A N 1
ATOM 2631 C CA . PHE A 1 330 ? 18.996 -4.402 44.264 1.00 6.98 356 PHE A CA 1
ATOM 2632 C C . PHE A 1 330 ? 19.471 -5.786 43.778 1.00 8.25 356 PHE A C 1
ATOM 2633 O O . PHE A 1 330 ? 19.462 -6.087 42.547 1.00 4.92 356 PHE A O 1
ATOM 2641 N N . SER A 1 331 ? 20.019 -6.550 44.721 1.00 6.15 357 SER A N 1
ATOM 2642 C CA . SER A 1 331 ? 20.784 -7.749 44.304 1.00 7.64 357 SER A CA 1
ATOM 2643 C C . SER A 1 331 ? 20.079 -8.898 43.618 1.00 9.59 357 SER A C 1
ATOM 2644 O O . SER A 1 331 ? 20.668 -9.596 42.755 1.00 6.71 357 SER A O 1
ATOM 2647 N N . TYR A 1 332 ? 18.837 -9.170 44.008 1.00 8.61 358 TYR A N 1
ATOM 2648 C CA . TYR A 1 332 ? 18.192 -10.377 43.392 1.00 7.88 358 TYR A CA 1
ATOM 2649 C C . TYR A 1 332 ? 17.828 -10.021 41.974 1.00 7.07 358 TYR A C 1
ATOM 2650 O O . TYR A 1 332 ? 18.114 -10.762 41.050 1.00 5.87 358 TYR A O 1
ATOM 2659 N N . ALA A 1 333 ? 17.277 -8.806 41.752 1.00 8.54 359 ALA A N 1
ATOM 2660 C CA . ALA A 1 333 ? 16.897 -8.457 40.366 1.00 8.92 359 ALA A CA 1
ATOM 2661 C C . ALA A 1 333 ? 18.139 -8.423 39.502 1.00 9.78 359 ALA A C 1
ATOM 2662 O O . ALA A 1 333 ? 18.115 -8.872 38.359 1.00 8.60 359 ALA A O 1
ATOM 2664 N N . ASP A 1 334 ? 19.252 -7.947 40.081 1.00 6.77 360 ASP A N 1
ATOM 2665 C CA . ASP A 1 334 ? 20.500 -7.890 39.327 1.00 8.80 360 ASP A CA 1
ATOM 2666 C C . ASP A 1 334 ? 21.058 -9.271 38.977 1.00 7.39 360 ASP A C 1
ATOM 2667 O O . ASP A 1 334 ? 21.400 -9.512 37.821 1.00 7.86 360 ASP A O 1
ATOM 2672 N N . THR A 1 335 ? 21.139 -10.164 39.970 1.00 5.51 361 THR A N 1
ATOM 2673 C CA . THR A 1 335 ? 21.692 -11.500 39.624 1.00 5.85 361 THR A CA 1
ATOM 2674 C C . THR A 1 335 ? 20.763 -12.231 38.647 1.00 6.43 361 THR A C 1
ATOM 2675 O O . THR A 1 335 ? 21.209 -13.057 37.859 1.00 7.07 361 THR A O 1
ATOM 2679 N N . GLN A 1 336 ? 19.448 -11.961 38.640 1.00 4.74 362 GLN A N 1
ATOM 2680 C CA . GLN A 1 336 ? 18.532 -12.658 37.739 1.00 6.00 362 GLN A CA 1
ATOM 2681 C C . GLN A 1 336 ? 18.700 -12.167 36.306 1.00 5.11 362 GLN A C 1
ATOM 2682 O O . GLN A 1 336 ? 18.528 -12.866 35.319 1.00 7.03 362 GLN A O 1
ATOM 2688 N N . MET A 1 337 ? 19.134 -10.904 36.144 1.00 7.90 363 MET A N 1
ATOM 2689 C CA . MET A 1 337 ? 19.404 -10.389 34.793 1.00 9.21 363 MET A CA 1
ATOM 2690 C C . MET A 1 337 ? 20.517 -11.251 34.197 1.00 10.00 363 MET A C 1
ATOM 2691 O O . MET A 1 337 ? 20.598 -11.406 32.973 1.00 9.96 363 MET A O 1
ATOM 2696 N N . TYR A 1 338 ? 21.457 -11.683 35.054 1.00 8.01 364 TYR A N 1
ATOM 2697 C CA . TYR A 1 338 ? 22.576 -12.496 34.596 1.00 8.98 364 TYR A CA 1
ATOM 2698 C C . TYR A 1 338 ? 22.241 -13.985 34.512 1.00 8.36 364 TYR A C 1
ATOM 2699 O O . TYR A 1 338 ? 22.497 -14.575 33.471 1.00 6.88 364 TYR A O 1
ATOM 2708 N N . ARG A 1 339 ? 21.720 -14.571 35.577 1.00 7.58 365 ARG A N 1
ATOM 2709 C CA . ARG A 1 339 ? 21.407 -16.000 35.675 1.00 6.90 365 ARG A CA 1
ATOM 2710 C C . ARG A 1 339 ? 20.345 -16.435 34.671 1.00 6.97 365 ARG A C 1
ATOM 2711 O O . ARG A 1 339 ? 20.405 -17.525 34.093 1.00 6.40 365 ARG A O 1
ATOM 2719 N N . LEU A 1 340 ? 19.314 -15.628 34.530 1.00 7.77 366 LEU A N 1
ATOM 2720 C CA . LEU A 1 340 ? 18.242 -15.875 33.583 1.00 9.36 366 LEU A CA 1
ATOM 2721 C C . LEU A 1 340 ? 18.432 -15.067 32.311 1.00 10.37 366 LEU A C 1
ATOM 2722 O O . LEU A 1 340 ? 18.571 -15.670 31.236 1.00 13.93 366 LEU A O 1
ATOM 2727 N N . GLY A 1 341 ? 18.480 -13.740 32.441 1.00 10.72 367 GLY A N 1
ATOM 2728 C CA . GLY A 1 341 ? 18.567 -12.909 31.237 1.00 11.01 367 GLY A CA 1
ATOM 2729 C C . GLY A 1 341 ? 17.610 -11.718 31.424 1.00 10.00 367 GLY A C 1
ATOM 2730 O O . GLY A 1 341 ? 16.728 -11.719 32.272 1.00 8.48 367 GLY A O 1
ATOM 2731 N N . ALA A 1 342 ? 17.772 -10.738 30.494 1.00 9.96 368 ALA A N 1
ATOM 2732 C CA . ALA A 1 342 ? 16.882 -9.573 30.518 1.00 10.99 368 ALA A CA 1
ATOM 2733 C C . ALA A 1 342 ? 15.425 -9.976 30.410 1.00 11.32 368 ALA A C 1
ATOM 2734 O O . ALA A 1 342 ? 14.566 -9.362 31.053 1.00 12.43 368 ALA A O 1
ATOM 2736 N N . ASN A 1 343 ? 15.089 -11.043 29.663 1.00 10.34 369 ASN A N 1
ATOM 2737 C CA . ASN A 1 343 ? 13.677 -11.466 29.526 1.00 8.78 369 ASN A CA 1
ATOM 2738 C C . ASN A 1 343 ? 13.253 -12.502 30.537 1.00 11.14 369 ASN A C 1
ATOM 2739 O O . ASN A 1 343 ? 12.242 -13.206 30.422 1.00 9.27 369 ASN A O 1
ATOM 2744 N N . GLY A 1 344 ? 14.029 -12.714 31.617 1.00 11.79 370 GLY A N 1
ATOM 2745 C CA . GLY A 1 344 ? 13.743 -13.729 32.609 1.00 12.95 370 GLY A CA 1
ATOM 2746 C C . GLY A 1 344 ? 12.362 -13.603 33.250 1.00 11.35 370 GLY A C 1
ATOM 2747 O O . GLY A 1 344 ? 11.729 -14.630 33.505 1.00 10.18 370 GLY A O 1
ATOM 2748 N N . LEU A 1 345 ? 11.858 -12.395 33.483 1.00 12.96 371 LEU A N 1
ATOM 2749 C CA . LEU A 1 345 ? 10.548 -12.235 34.097 1.00 14.06 371 LEU A CA 1
ATOM 2750 C C . LEU A 1 345 ? 9.402 -12.523 33.135 1.00 14.35 371 LEU A C 1
ATOM 2751 O O . LEU A 1 345 ? 8.278 -12.609 33.632 1.00 13.90 371 LEU A O 1
ATOM 2756 N N . SER A 1 346 ? 9.669 -12.738 31.857 1.00 13.22 372 SER A N 1
ATOM 2757 C CA . SER A 1 346 ? 8.618 -13.186 30.952 1.00 14.07 372 SER A CA 1
ATOM 2758 C C . SER A 1 346 ? 8.542 -14.701 30.849 1.00 13.61 372 SER A C 1
ATOM 2759 O O . SER A 1 346 ? 7.617 -15.218 30.162 1.00 16.71 372 SER A O 1
ATOM 2762 N N . LEU A 1 347 ? 9.359 -15.499 31.547 1.00 10.11 373 LEU A N 1
ATOM 2763 C CA . LEU A 1 347 ? 9.236 -16.950 31.533 1.00 10.26 373 LEU A CA 1
ATOM 2764 C C . LEU A 1 347 ? 7.933 -17.330 32.214 1.00 10.47 373 LEU A C 1
ATOM 2765 O O . LEU A 1 347 ? 7.532 -16.672 33.165 1.00 10.57 373 LEU A O 1
ATOM 2770 N N . PRO A 1 348 ? 7.269 -18.403 31.826 1.00 12.03 374 PRO A N 1
ATOM 2771 C CA . PRO A 1 348 ? 6.032 -18.869 32.411 1.00 12.16 374 PRO A CA 1
ATOM 2772 C C . PRO A 1 348 ? 5.954 -18.785 33.921 1.00 12.88 374 PRO A C 1
ATOM 2773 O O . PRO A 1 348 ? 5.042 -18.118 34.479 1.00 11.73 374 PRO A O 1
ATOM 2777 N N . VAL A 1 349 ? 6.921 -19.292 34.657 1.00 8.61 375 VAL A N 1
ATOM 2778 C CA . VAL A 1 349 ? 6.874 -19.324 36.113 1.00 7.35 375 VAL A CA 1
ATOM 2779 C C . VAL A 1 349 ? 6.996 -17.933 36.732 1.00 6.92 375 VAL A C 1
ATOM 2780 O O . VAL A 1 349 ? 6.546 -17.806 37.899 1.00 9.29 375 VAL A O 1
ATOM 2784 N N . ASN A 1 350 ? 7.596 -17.012 36.008 1.00 6.47 376 ASN A N 1
ATOM 2785 C CA . ASN A 1 350 ? 7.799 -15.688 36.566 1.00 8.02 376 ASN A CA 1
ATOM 2786 C C . ASN A 1 350 ? 6.734 -14.680 36.147 1.00 11.61 376 ASN A C 1
ATOM 2787 O O . ASN A 1 350 ? 6.714 -13.572 36.702 1.00 11.27 376 ASN A O 1
ATOM 2792 N N . GLN A 1 351 ? 5.870 -15.053 35.187 1.00 10.38 377 GLN A N 1
ATOM 2793 C CA . GLN A 1 351 ? 4.886 -14.038 34.736 1.00 12.36 377 GLN A CA 1
ATOM 2794 C C . GLN A 1 351 ? 3.838 -13.757 35.810 1.00 10.62 377 GLN A C 1
ATOM 2795 O O . GLN A 1 351 ? 3.436 -14.631 36.560 1.00 9.09 377 GLN A O 1
ATOM 2801 N N . PRO A 1 352 ? 3.336 -12.532 35.866 1.00 10.37 378 PRO A N 1
ATOM 2802 C CA . PRO A 1 352 ? 2.281 -12.160 36.792 1.00 12.02 378 PRO A CA 1
ATOM 2803 C C . PRO A 1 352 ? 0.957 -12.670 36.187 1.00 15.28 378 PRO A C 1
ATOM 2804 O O . PRO A 1 352 ? 0.923 -12.961 34.969 1.00 14.66 378 PRO A O 1
ATOM 2808 N N . LYS A 1 353 ? -0.095 -12.638 36.970 1.00 17.79 379 LYS A N 1
ATOM 2809 C CA . LYS A 1 353 ? -1.414 -13.061 36.546 1.00 20.56 379 LYS A CA 1
ATOM 2810 C C . LYS A 1 353 ? -2.228 -11.840 36.067 1.00 22.63 379 LYS A C 1
ATOM 2811 O O . LYS A 1 353 ? -3.450 -11.954 35.953 1.00 25.28 379 LYS A O 1
ATOM 2817 N N . VAL A 1 354 ? -1.630 -10.693 35.908 1.00 19.47 380 VAL A N 1
ATOM 2818 C CA . VAL A 1 354 ? -2.207 -9.452 35.451 1.00 20.20 380 VAL A CA 1
ATOM 2819 C C . VAL A 1 354 ? -1.362 -8.968 34.269 1.00 19.76 380 VAL A C 1
ATOM 2820 O O . VAL A 1 354 ? -0.258 -9.462 34.021 1.00 17.31 380 VAL A O 1
ATOM 2824 N N . ALA A 1 355 ? -1.869 -7.970 33.558 1.00 19.40 381 ALA A N 1
ATOM 2825 C CA . ALA A 1 355 ? -1.225 -7.450 32.355 1.00 19.24 381 ALA A CA 1
ATOM 2826 C C . ALA A 1 355 ? 0.063 -6.704 32.607 1.00 18.71 381 ALA A C 1
ATOM 2827 O O . ALA A 1 355 ? 0.228 -6.177 33.713 1.00 19.90 381 ALA A O 1
ATOM 2829 N N . VAL A 1 356 ? 1.019 -6.791 31.697 1.00 18.12 382 VAL A N 1
ATOM 2830 C CA . VAL A 1 356 ? 2.269 -6.027 31.761 1.00 16.48 382 VAL A CA 1
ATOM 2831 C C . VAL A 1 356 ? 2.221 -5.033 30.606 1.00 17.49 382 VAL A C 1
ATOM 2832 O O . VAL A 1 356 ? 2.018 -5.384 29.426 1.00 19.14 382 VAL A O 1
ATOM 2836 N N . ASN A 1 357 ? 2.392 -3.767 30.891 1.00 16.55 383 ASN A N 1
ATOM 2837 C CA . ASN A 1 357 ? 2.279 -2.697 29.900 1.00 17.82 383 ASN A CA 1
ATOM 2838 C C . ASN A 1 357 ? 3.333 -1.644 30.138 1.00 16.37 383 ASN A C 1
ATOM 2839 O O . ASN A 1 357 ? 3.237 -0.757 30.977 1.00 16.74 383 ASN A O 1
ATOM 2844 N N . ASN A 1 358 ? 4.406 -1.704 29.348 1.00 16.02 384 ASN A N 1
ATOM 2845 C CA . ASN A 1 358 ? 5.481 -0.749 29.478 1.00 15.73 384 ASN A CA 1
ATOM 2846 C C . ASN A 1 358 ? 6.281 -0.708 28.196 1.00 15.41 384 ASN A C 1
ATOM 2847 O O . ASN A 1 358 ? 5.962 -1.402 27.233 1.00 17.21 384 ASN A O 1
ATOM 2852 N N . GLY A 1 359 ? 7.320 0.095 28.195 1.00 14.88 385 GLY A N 1
ATOM 2853 C CA . GLY A 1 359 ? 8.234 0.250 27.100 1.00 16.20 385 GLY A CA 1
ATOM 2854 C C . GLY A 1 359 ? 9.513 -0.580 27.235 1.00 16.12 385 GLY A C 1
ATOM 2855 O O . GLY A 1 359 ? 10.446 -0.270 26.482 1.00 17.24 385 GLY A O 1
ATOM 2856 N N . ASN A 1 360 ? 9.559 -1.570 28.126 1.00 14.35 386 ASN A N 1
ATOM 2857 C CA . ASN A 1 360 ? 10.805 -2.362 28.223 1.00 13.76 386 ASN A CA 1
ATOM 2858 C C . ASN A 1 360 ? 10.860 -3.234 26.967 1.00 13.31 386 ASN A C 1
ATOM 2859 O O . ASN A 1 360 ? 9.832 -3.847 26.658 1.00 16.25 386 ASN A O 1
ATOM 2864 N N . GLN A 1 361 ? 11.988 -3.351 26.276 1.00 13.17 387 GLN A N 1
ATOM 2865 C CA . GLN A 1 361 ? 11.965 -4.156 25.049 1.00 13.03 387 GLN A CA 1
ATOM 2866 C C . GLN A 1 361 ? 13.237 -4.911 24.717 1.00 13.16 387 GLN A C 1
ATOM 2867 O O . GLN A 1 361 ? 14.300 -4.787 25.322 1.00 10.99 387 GLN A O 1
ATOM 2873 N N . ASP A 1 362 ? 13.129 -5.647 23.605 1.00 11.57 388 ASP A N 1
ATOM 2874 C CA . ASP A 1 362 ? 14.241 -6.378 23.005 1.00 11.90 388 ASP A CA 1
ATOM 2875 C C . ASP A 1 362 ? 14.936 -7.279 24.042 1.00 10.73 388 ASP A C 1
ATOM 2876 O O . ASP A 1 362 ? 14.239 -7.898 24.844 1.00 11.08 388 ASP A O 1
ATOM 2881 N N . GLY A 1 363 ? 16.250 -7.321 24.026 1.00 11.09 389 GLY A N 1
ATOM 2882 C CA . GLY A 1 363 ? 16.974 -8.231 24.938 1.00 11.21 389 GLY A CA 1
ATOM 2883 C C . GLY A 1 363 ? 17.013 -9.640 24.330 1.00 12.31 389 GLY A C 1
ATOM 2884 O O . GLY A 1 363 ? 16.184 -10.024 23.504 1.00 11.96 389 GLY A O 1
ATOM 2885 N N . ALA A 1 364 ? 17.945 -10.490 24.767 1.00 12.42 390 ALA A N 1
ATOM 2886 C CA . ALA A 1 364 ? 18.073 -11.843 24.233 1.00 12.21 390 ALA A CA 1
ATOM 2887 C C . ALA A 1 364 ? 16.802 -12.664 24.407 1.00 10.84 390 ALA A C 1
ATOM 2888 O O . ALA A 1 364 ? 16.144 -12.683 25.451 1.00 12.70 390 ALA A O 1
ATOM 2890 N N . LEU A 1 365 ? 16.401 -13.394 23.351 1.00 12.31 391 LEU A N 1
ATOM 2891 C CA . LEU A 1 365 ? 15.277 -14.299 23.296 1.00 12.21 391 LEU A CA 1
ATOM 2892 C C . LEU A 1 365 ? 13.957 -13.632 23.684 1.00 13.00 391 LEU A C 1
ATOM 2893 O O . LEU A 1 365 ? 13.225 -14.028 24.583 1.00 13.52 391 LEU A O 1
ATOM 2898 N N . ASN A 1 366 ? 13.690 -12.545 22.931 1.00 13.04 392 ASN A N 1
ATOM 2899 C CA . ASN A 1 366 ? 12.441 -11.818 23.167 1.00 13.16 392 ASN A CA 1
ATOM 2900 C C . ASN A 1 366 ? 11.309 -12.576 22.452 1.00 13.68 392 ASN A C 1
ATOM 2901 O O . ASN A 1 366 ? 11.325 -12.685 21.223 1.00 13.12 392 ASN A O 1
ATOM 2906 N N . THR A 1 367 ? 10.350 -13.088 23.214 1.00 14.32 393 THR A N 1
ATOM 2907 C CA . THR A 1 367 ? 9.287 -13.913 22.621 1.00 14.54 393 THR A CA 1
ATOM 2908 C C . THR A 1 367 ? 7.982 -13.145 22.417 1.00 15.81 393 THR A C 1
ATOM 2909 O O . THR A 1 367 ? 6.951 -13.772 22.155 1.00 16.26 393 THR A O 1
ATOM 2913 N N . GLY A 1 368 ? 7.994 -11.810 22.479 1.00 15.29 394 GLY A N 1
ATOM 2914 C CA . GLY A 1 368 ? 6.748 -11.092 22.345 1.00 17.23 394 GLY A CA 1
ATOM 2915 C C . GLY A 1 368 ? 6.301 -10.957 20.881 1.00 16.94 394 GLY A C 1
ATOM 2916 O O . GLY A 1 368 ? 6.978 -11.316 19.915 1.00 15.29 394 GLY A O 1
ATOM 2917 N N . HIS A 1 369 ? 5.156 -10.278 20.785 1.00 19.51 395 HIS A N 1
ATOM 2918 C CA . HIS A 1 369 ? 4.603 -9.936 19.460 1.00 22.09 395 HIS A CA 1
ATOM 2919 C C . HIS A 1 369 ? 4.151 -8.477 19.513 1.00 20.80 395 HIS A C 1
ATOM 2920 O O . HIS A 1 369 ? 2.970 -8.209 19.735 1.00 24.05 395 HIS A O 1
ATOM 2927 N N . THR A 1 370 ? 5.080 -7.560 19.393 1.00 18.44 396 THR A N 1
ATOM 2928 C CA . THR A 1 370 ? 4.762 -6.134 19.477 1.00 17.91 396 THR A CA 1
ATOM 2929 C C . THR A 1 370 ? 4.353 -5.622 18.103 1.00 18.28 396 THR A C 1
ATOM 2930 O O . THR A 1 370 ? 5.020 -6.000 17.140 1.00 18.56 396 THR A O 1
ATOM 2934 N N . THR A 1 371 ? 3.311 -4.806 18.009 1.00 19.59 397 THR A N 1
ATOM 2935 C CA . THR A 1 371 ? 2.898 -4.221 16.732 1.00 19.83 397 THR A CA 1
ATOM 2936 C C . THR A 1 371 ? 2.993 -2.696 16.793 1.00 20.51 397 THR A C 1
ATOM 2937 O O . THR A 1 371 ? 3.200 -2.039 15.783 1.00 20.06 397 THR A O 1
ATOM 2941 N N . SER A 1 372 ? 2.990 -2.111 17.993 1.00 18.61 398 SER A N 1
ATOM 2942 C CA . SER A 1 372 ? 3.079 -0.660 18.115 1.00 18.65 398 SER A CA 1
ATOM 2943 C C . SER A 1 372 ? 4.406 -0.051 17.773 1.00 18.93 398 SER A C 1
ATOM 2944 O O . SER A 1 372 ? 5.510 -0.611 17.870 1.00 21.10 398 SER A O 1
ATOM 2947 N N . GLY A 1 373 ? 4.382 1.238 17.405 1.00 19.19 399 GLY A N 1
ATOM 2948 C CA . GLY A 1 373 ? 5.546 2.074 17.129 1.00 18.01 399 GLY A CA 1
ATOM 2949 C C . GLY A 1 373 ? 5.914 2.869 18.398 1.00 18.62 399 GLY A C 1
ATOM 2950 O O . GLY A 1 373 ? 6.987 3.474 18.523 1.00 19.65 399 GLY A O 1
ATOM 2951 N N . VAL A 1 374 ? 5.029 2.868 19.386 1.00 18.28 400 VAL A N 1
ATOM 2952 C CA . VAL A 1 374 ? 5.206 3.579 20.634 1.00 17.40 400 VAL A CA 1
ATOM 2953 C C . VAL A 1 374 ? 5.805 2.721 21.767 1.00 15.89 400 VAL A C 1
ATOM 2954 O O . VAL A 1 374 ? 5.085 2.025 22.490 1.00 15.76 400 VAL A O 1
ATOM 2958 N N . ASN A 1 375 ? 7.105 2.896 21.943 1.00 16.11 401 ASN A N 1
ATOM 2959 C CA . ASN A 1 375 ? 7.825 2.193 23.036 1.00 17.82 401 ASN A CA 1
ATOM 2960 C C . ASN A 1 375 ? 8.486 3.219 23.978 1.00 18.26 401 ASN A C 1
ATOM 2961 O O . ASN A 1 375 ? 9.531 3.058 24.635 1.00 14.38 401 ASN A O 1
ATOM 2966 N N . TYR A 1 376 ? 7.781 4.368 24.078 1.00 17.42 402 TYR A N 1
ATOM 2967 C CA . TYR A 1 376 ? 8.213 5.482 24.922 1.00 16.84 402 TYR A CA 1
ATOM 2968 C C . TYR A 1 376 ? 6.999 6.069 25.657 1.00 18.53 402 TYR A C 1
ATOM 2969 O O . TYR A 1 376 ? 5.824 5.855 25.271 1.00 15.29 402 TYR A O 1
ATOM 2978 N N . GLU A 1 377 ? 7.272 6.755 26.766 1.00 17.36 403 GLU A N 1
ATOM 2979 C CA . GLU A 1 377 ? 6.226 7.392 27.597 1.00 19.30 403 GLU A CA 1
ATOM 2980 C C . GLU A 1 377 ? 6.886 8.661 28.143 1.00 18.97 403 GLU A C 1
ATOM 2981 O O . GLU A 1 377 ? 8.068 8.652 28.496 1.00 18.45 403 GLU A O 1
ATOM 2987 N N . PRO A 1 378 ? 6.183 9.781 28.084 1.00 17.77 404 PRO A N 1
ATOM 2988 C CA . PRO A 1 378 ? 4.822 9.913 27.654 1.00 18.54 404 PRO A CA 1
ATOM 2989 C C . PRO A 1 378 ? 4.547 9.968 26.148 1.00 16.95 404 PRO A C 1
ATOM 2990 O O . PRO A 1 378 ? 5.428 10.256 25.368 1.00 15.87 404 PRO A O 1
ATOM 2994 N N . SER A 1 379 ? 3.350 9.564 25.732 1.00 17.47 405 SER A N 1
ATOM 2995 C CA . SER A 1 379 ? 2.964 9.629 24.318 1.00 20.54 405 SER A CA 1
ATOM 2996 C C . SER A 1 379 ? 1.531 10.148 24.219 1.00 22.05 405 SER A C 1
ATOM 2997 O O . SER A 1 379 ? 0.702 9.712 25.017 1.00 22.61 405 SER A O 1
ATOM 3000 N N . ARG A 1 380 ? 1.245 11.012 23.234 1.00 24.84 406 ARG A N 1
ATOM 3001 C CA . ARG A 1 380 ? -0.154 11.437 23.109 1.00 27.02 406 ARG A CA 1
ATOM 3002 C C . ARG A 1 380 ? -0.891 10.548 22.105 1.00 28.44 406 ARG A C 1
ATOM 3003 O O . ARG A 1 380 ? -2.128 10.566 22.001 1.00 29.51 406 ARG A O 1
ATOM 3011 N N . LEU A 1 381 ? -0.145 9.710 21.384 1.00 27.10 407 LEU A N 1
ATOM 3012 C CA . LEU A 1 381 ? -0.756 8.781 20.446 1.00 27.14 407 LEU A CA 1
ATOM 3013 C C . LEU A 1 381 ? -1.138 7.479 21.104 1.00 27.12 407 LEU A C 1
ATOM 3014 O O . LEU A 1 381 ? -2.234 6.952 20.878 1.00 27.89 407 LEU A O 1
ATOM 3019 N N . GLU A 1 382 ? -0.271 6.936 21.969 1.00 27.53 408 GLU A N 1
ATOM 3020 C CA . GLU A 1 382 ? -0.617 5.675 22.651 1.00 28.18 408 GLU A CA 1
ATOM 3021 C C . GLU A 1 382 ? -0.115 5.795 24.085 1.00 28.47 408 GLU A C 1
ATOM 3022 O O . GLU A 1 382 ? 0.990 5.387 24.429 1.00 27.83 408 GLU A O 1
ATOM 3028 N N . PRO A 1 383 ? -0.863 6.540 24.883 1.00 27.30 409 PRO A N 1
ATOM 3029 C CA . PRO A 1 383 ? -0.467 6.865 26.239 1.00 26.68 409 PRO A CA 1
ATOM 3030 C C . PRO A 1 383 ? -0.490 5.654 27.155 1.00 24.82 409 PRO A C 1
ATOM 3031 O O . PRO A 1 383 ? -1.370 4.792 27.055 1.00 24.29 409 PRO A O 1
ATOM 3035 N N . ARG A 1 384 ? 0.361 5.715 28.170 1.00 24.14 410 ARG A N 1
ATOM 3036 C CA . ARG A 1 384 ? 0.437 4.767 29.266 1.00 24.36 410 ARG A CA 1
ATOM 3037 C C . ARG A 1 384 ? 0.528 5.535 30.600 1.00 24.54 410 ARG A C 1
ATOM 3038 O O . ARG A 1 384 ? 1.584 5.752 31.199 1.00 24.16 410 ARG A O 1
ATOM 3046 N N . PRO A 1 385 ? -0.590 6.068 31.032 1.00 24.70 411 PRO A N 1
ATOM 3047 C CA . PRO A 1 385 ? -0.686 6.845 32.270 1.00 24.09 411 PRO A CA 1
ATOM 3048 C C . PRO A 1 385 ? -0.270 6.024 33.486 1.00 24.24 411 PRO A C 1
ATOM 3049 O O . PRO A 1 385 ? -0.512 4.817 33.583 1.00 22.12 411 PRO A O 1
ATOM 3053 N N . ALA A 1 386 ? 0.329 6.766 34.418 1.00 24.84 412 ALA A N 1
ATOM 3054 C CA . ALA A 1 386 ? 0.694 6.211 35.720 1.00 25.16 412 ALA A CA 1
ATOM 3055 C C . ALA A 1 386 ? -0.541 6.216 36.605 1.00 24.69 412 ALA A C 1
ATOM 3056 O O . ALA A 1 386 ? -1.571 6.791 36.230 1.00 24.67 412 ALA A O 1
ATOM 3058 N N . ASP A 1 387 ? -0.481 5.580 37.760 1.00 26.23 413 ASP A N 1
ATOM 3059 C CA . ASP A 1 387 ? -1.632 5.594 38.663 1.00 28.63 413 ASP A CA 1
ATOM 3060 C C . ASP A 1 387 ? -1.182 6.395 39.877 1.00 28.81 413 ASP A C 1
ATOM 3061 O O . ASP A 1 387 ? -0.411 5.871 40.689 1.00 25.95 413 ASP A O 1
ATOM 3066 N N . ASP A 1 388 ? -1.730 7.613 40.062 1.00 28.98 414 ASP A N 1
ATOM 3067 C CA . ASP A 1 388 ? -1.256 8.405 41.186 1.00 30.82 414 ASP A CA 1
ATOM 3068 C C . ASP A 1 388 ? -1.475 7.751 42.536 1.00 28.82 414 ASP A C 1
ATOM 3069 O O . ASP A 1 388 ? -0.691 8.041 43.444 1.00 30.24 414 ASP A O 1
ATOM 3074 N N . LYS A 1 389 ? -2.387 6.815 42.707 1.00 28.12 415 LYS A N 1
ATOM 3075 C CA . LYS A 1 389 ? -2.549 6.095 43.949 1.00 28.62 415 LYS A CA 1
ATOM 3076 C C . LYS A 1 389 ? -1.368 5.166 44.248 1.00 26.69 415 LYS A C 1
ATOM 3077 O O . LYS A 1 389 ? -1.229 4.791 45.414 1.00 27.72 415 LYS A O 1
ATOM 3083 N N . ALA A 1 390 ? -0.505 4.878 43.282 1.00 23.06 416 ALA A N 1
ATOM 3084 C CA . ALA A 1 390 ? 0.613 3.972 43.518 1.00 21.04 416 ALA A CA 1
ATOM 3085 C C . ALA A 1 390 ? 1.916 4.699 43.775 1.00 18.96 416 ALA A C 1
ATOM 3086 O O . ALA A 1 390 ? 2.986 4.105 43.649 1.00 16.55 416 ALA A O 1
ATOM 3088 N N . ARG A 1 391 ? 1.845 5.996 44.032 1.00 16.51 417 ARG A N 1
ATOM 3089 C CA . ARG A 1 391 ? 3.066 6.747 44.361 1.00 18.94 417 ARG A CA 1
ATOM 3090 C C . ARG A 1 391 ? 3.695 6.161 45.638 1.00 16.94 417 ARG A C 1
ATOM 3091 O O . ARG A 1 391 ? 2.962 5.672 46.501 1.00 15.39 417 ARG A O 1
ATOM 3099 N N . TYR A 1 392 ? 5.013 6.154 45.756 1.00 16.53 418 TYR A N 1
ATOM 3100 C CA . TYR A 1 392 ? 5.669 5.576 46.940 1.00 16.44 418 TYR A CA 1
ATOM 3101 C C . TYR A 1 392 ? 5.341 6.371 48.196 1.00 17.24 418 TYR A C 1
ATOM 3102 O O . TYR A 1 392 ? 5.077 7.591 48.104 1.00 16.73 418 TYR A O 1
ATOM 3111 N N . SER A 1 393 ? 5.499 5.811 49.396 1.00 15.60 419 SER A N 1
ATOM 3112 C CA . SER A 1 393 ? 5.232 6.619 50.590 1.00 16.15 419 SER A CA 1
ATOM 3113 C C . SER A 1 393 ? 6.372 7.625 50.804 1.00 16.05 419 SER A C 1
ATOM 3114 O O . SER A 1 393 ? 7.442 7.434 50.241 1.00 15.11 419 SER A O 1
ATOM 3117 N N . GLU A 1 394 ? 6.150 8.668 51.612 1.00 14.21 420 GLU A N 1
ATOM 3118 C CA . GLU A 1 394 ? 7.213 9.651 51.801 1.00 14.46 420 GLU A CA 1
ATOM 3119 C C . GLU A 1 394 ? 7.812 9.469 53.196 1.00 15.06 420 GLU A C 1
ATOM 3120 O O . GLU A 1 394 ? 7.064 9.621 54.164 1.00 15.55 420 GLU A O 1
ATOM 3126 N N . LEU A 1 395 ? 9.107 9.182 53.274 1.00 13.29 421 LEU A N 1
ATOM 3127 C CA . LEU A 1 395 ? 9.706 8.988 54.620 1.00 12.83 421 LEU A CA 1
ATOM 3128 C C . LEU A 1 395 ? 10.442 10.233 55.042 1.00 10.46 421 LEU A C 1
ATOM 3129 O O . LEU A 1 395 ? 11.215 10.807 54.278 1.00 9.39 421 LEU A O 1
ATOM 3134 N N . PRO A 1 396 ? 10.275 10.717 56.271 1.00 12.26 422 PRO A N 1
ATOM 3135 C CA . PRO A 1 396 ? 10.903 11.938 56.732 1.00 13.20 422 PRO A CA 1
ATOM 3136 C C . PRO A 1 396 ? 12.403 11.716 56.877 1.00 12.90 422 PRO A C 1
ATOM 3137 O O . PRO A 1 396 ? 12.846 10.610 57.223 1.00 15.06 422 PRO A O 1
ATOM 3141 N N . LEU A 1 397 ? 13.203 12.694 56.542 1.00 12.54 423 LEU A N 1
ATOM 3142 C CA . LEU A 1 397 ? 14.637 12.610 56.608 1.00 14.26 423 LEU A CA 1
ATOM 3143 C C . LEU A 1 397 ? 15.250 13.566 57.638 1.00 15.91 423 LEU A C 1
ATOM 3144 O O . LEU A 1 397 ? 14.638 14.592 57.951 1.00 17.85 423 LEU A O 1
ATOM 3149 N N . SER A 1 398 ? 16.438 13.218 58.107 1.00 15.72 424 SER A N 1
ATOM 3150 C CA . SER A 1 398 ? 17.098 14.151 59.046 1.00 17.28 424 SER A CA 1
ATOM 3151 C C . SER A 1 398 ? 18.590 13.849 59.021 1.00 16.40 424 SER A C 1
ATOM 3152 O O . SER A 1 398 ? 18.942 12.687 58.788 1.00 18.47 424 SER A O 1
ATOM 3155 N N . GLY A 1 399 ? 19.430 14.856 59.207 1.00 15.88 425 GLY A N 1
ATOM 3156 C CA . GLY A 1 399 ? 20.878 14.602 59.229 1.00 13.86 425 GLY A CA 1
ATOM 3157 C C . GLY A 1 399 ? 21.492 14.805 57.859 1.00 13.48 425 GLY A C 1
ATOM 3158 O O . GLY A 1 399 ? 21.035 15.667 57.097 1.00 15.02 425 GLY A O 1
ATOM 3159 N N . THR A 1 400 ? 22.560 14.033 57.600 1.00 13.12 426 THR A N 1
ATOM 3160 C CA . THR A 1 400 ? 23.260 14.158 56.344 1.00 12.23 426 THR A CA 1
ATOM 3161 C C . THR A 1 400 ? 23.464 12.785 55.703 1.00 13.36 426 THR A C 1
ATOM 3162 O O . THR A 1 400 ? 23.307 11.794 56.417 1.00 14.18 426 THR A O 1
ATOM 3166 N N . THR A 1 401 ? 23.925 12.790 54.452 1.00 12.93 427 THR A N 1
ATOM 3167 C CA . THR A 1 401 ? 24.283 11.493 53.850 1.00 12.42 427 THR A CA 1
ATOM 3168 C C . THR A 1 401 ? 25.468 11.021 54.690 1.00 11.66 427 THR A C 1
ATOM 3169 O O . THR A 1 401 ? 26.204 11.855 55.220 1.00 12.82 427 THR A O 1
ATOM 3173 N N . GLN A 1 402 ? 25.619 9.729 54.968 1.00 11.71 428 GLN A N 1
ATOM 3174 C CA . GLN A 1 402 ? 26.667 9.285 55.887 1.00 10.40 428 GLN A CA 1
ATOM 3175 C C . GLN A 1 402 ? 27.034 7.817 55.713 1.00 11.00 428 GLN A C 1
ATOM 3176 O O . GLN A 1 402 ? 26.332 7.106 55.014 1.00 8.94 428 GLN A O 1
ATOM 3182 N N . GLN A 1 403 ? 28.144 7.402 56.312 1.00 9.22 429 GLN A N 1
ATOM 3183 C CA . GLN A 1 403 ? 28.566 5.982 56.346 1.00 10.54 429 GLN A CA 1
ATOM 3184 C C . GLN A 1 403 ? 28.878 5.695 57.812 1.00 11.05 429 GLN A C 1
ATOM 3185 O O . GLN A 1 403 ? 29.996 5.988 58.282 1.00 10.50 429 GLN A O 1
ATOM 3191 N N . ALA A 1 404 ? 27.893 5.182 58.546 1.00 9.47 430 ALA A N 1
ATOM 3192 C CA . ALA A 1 404 ? 28.153 4.978 59.978 1.00 8.94 430 ALA A CA 1
ATOM 3193 C C . ALA A 1 404 ? 27.229 3.890 60.510 1.00 12.64 430 ALA A C 1
ATOM 3194 O O . ALA A 1 404 ? 26.077 3.815 60.074 1.00 12.83 430 ALA A O 1
ATOM 3196 N N . LYS A 1 405 ? 27.759 3.086 61.416 1.00 11.22 431 LYS A N 1
ATOM 3197 C CA . LYS A 1 405 ? 26.936 2.004 61.962 1.00 13.25 431 LYS A CA 1
ATOM 3198 C C . LYS A 1 405 ? 25.700 2.507 62.685 1.00 12.30 431 LYS A C 1
ATOM 3199 O O . LYS A 1 405 ? 25.611 3.644 63.186 1.00 10.60 431 LYS A O 1
ATOM 3205 N N . ILE A 1 406 ? 24.682 1.615 62.782 1.00 10.17 432 ILE A N 1
ATOM 3206 C CA . ILE A 1 406 ? 23.474 2.035 63.494 1.00 11.44 432 ILE A CA 1
ATOM 3207 C C . ILE A 1 406 ? 23.852 2.343 64.930 1.00 10.79 432 ILE A C 1
ATOM 3208 O O . ILE A 1 406 ? 24.837 1.800 65.413 1.00 11.89 432 ILE A O 1
ATOM 3213 N N . THR A 1 407 ? 23.043 3.162 65.604 1.00 12.05 433 THR A N 1
ATOM 3214 C CA . THR A 1 407 ? 23.410 3.631 66.929 1.00 13.11 433 THR A CA 1
ATOM 3215 C C . THR A 1 407 ? 23.055 2.753 68.112 1.00 14.42 433 THR A C 1
ATOM 3216 O O . THR A 1 407 ? 23.426 3.114 69.251 1.00 16.05 433 THR A O 1
ATOM 3220 N N . ARG A 1 408 ? 22.238 1.733 67.976 1.00 12.20 434 ARG A N 1
ATOM 3221 C CA . ARG A 1 408 ? 21.926 0.823 69.065 1.00 12.93 434 ARG A CA 1
ATOM 3222 C C . ARG A 1 408 ? 22.349 -0.583 68.595 1.00 14.81 434 ARG A C 1
ATOM 3223 O O . ARG A 1 408 ? 21.827 -0.940 67.527 1.00 16.40 434 ARG A O 1
ATOM 3231 N N . GLU A 1 409 ? 23.319 -1.239 69.205 1.00 13.54 435 GLU A N 1
ATOM 3232 C CA . GLU A 1 409 ? 23.654 -2.582 68.648 1.00 13.36 435 GLU A CA 1
ATOM 3233 C C . GLU A 1 409 ? 23.140 -3.761 69.441 1.00 13.24 435 GLU A C 1
ATOM 3234 O O . GLU A 1 409 ? 22.782 -4.799 68.842 1.00 15.28 435 GLU A O 1
ATOM 3240 N N . GLN A 1 410 ? 23.263 -3.692 70.773 1.00 9.95 436 GLN A N 1
ATOM 3241 C CA . GLN A 1 410 ? 22.850 -4.798 71.663 1.00 10.92 436 GLN A CA 1
ATOM 3242 C C . GLN A 1 410 ? 23.194 -6.166 71.075 1.00 10.05 436 GLN A C 1
ATOM 3243 O O . GLN A 1 410 ? 22.351 -7.042 70.828 1.00 11.12 436 GLN A O 1
ATOM 3249 N N . ASN A 1 411 ? 24.497 -6.419 70.871 1.00 8.82 437 ASN A N 1
ATOM 3250 C CA . ASN A 1 411 ? 24.865 -7.646 70.156 1.00 9.26 437 ASN A CA 1
ATOM 3251 C C . ASN A 1 411 ? 24.770 -8.943 70.884 1.00 9.00 437 ASN A C 1
ATOM 3252 O O . ASN A 1 411 ? 24.885 -9.975 70.189 1.00 9.75 437 ASN A O 1
ATOM 3257 N N . PHE A 1 412 ? 24.643 -8.957 72.192 1.00 8.87 438 PHE A N 1
ATOM 3258 C CA . PHE A 1 412 ? 24.693 -10.218 72.932 1.00 9.16 438 PHE A CA 1
ATOM 3259 C C . PHE A 1 412 ? 23.434 -10.620 73.685 1.00 8.81 438 PHE A C 1
ATOM 3260 O O . PHE A 1 412 ? 23.282 -11.806 74.012 1.00 11.71 438 PHE A O 1
ATOM 3268 N N . LYS A 1 413 ? 22.507 -9.729 74.006 1.00 9.45 439 LYS A N 1
ATOM 3269 C CA . LYS A 1 413 ? 21.371 -10.019 74.872 1.00 11.43 439 LYS A CA 1
ATOM 3270 C C . LYS A 1 413 ? 20.418 -11.082 74.377 1.00 9.55 439 LYS A C 1
ATOM 3271 O O . LYS A 1 413 ? 20.098 -12.085 75.011 1.00 9.37 439 LYS A O 1
ATOM 3277 N N . GLN A 1 414 ? 20.043 -10.944 73.088 1.00 10.19 440 GLN A N 1
ATOM 3278 C CA . GLN A 1 414 ? 19.083 -11.865 72.472 1.00 9.54 440 GLN A CA 1
ATOM 3279 C C . GLN A 1 414 ? 19.705 -13.236 72.276 1.00 9.75 440 GLN A C 1
ATOM 3280 O O . GLN A 1 414 ? 19.018 -14.264 72.354 1.00 7.25 440 GLN A O 1
ATOM 3286 N N . ALA A 1 415 ? 21.021 -13.257 72.051 1.00 8.58 441 ALA A N 1
ATOM 3287 C CA . ALA A 1 415 ? 21.729 -14.529 71.883 1.00 8.78 441 ALA A CA 1
ATOM 3288 C C . ALA A 1 415 ? 21.717 -15.282 73.213 1.00 10.01 441 ALA A C 1
ATOM 3289 O O . ALA A 1 415 ? 21.582 -16.496 73.215 1.00 11.41 441 ALA A O 1
ATOM 3291 N N . GLY A 1 416 ? 21.949 -14.563 74.322 1.00 10.76 442 GLY A N 1
ATOM 3292 C CA . GLY A 1 416 ? 21.847 -15.190 75.660 1.00 11.10 442 GLY A CA 1
ATOM 3293 C C . GLY A 1 416 ? 20.417 -15.655 75.942 1.00 11.23 442 GLY A C 1
ATOM 3294 O O . GLY A 1 416 ? 20.189 -16.760 76.499 1.00 12.44 442 GLY A O 1
ATOM 3295 N N . ASP A 1 417 ? 19.418 -14.850 75.636 1.00 11.22 443 ASP A N 1
ATOM 3296 C CA . ASP A 1 417 ? 18.015 -15.213 75.774 1.00 13.25 443 ASP A CA 1
ATOM 3297 C C . ASP A 1 417 ? 17.734 -16.525 75.080 1.00 12.16 443 ASP A C 1
ATOM 3298 O O . ASP A 1 417 ? 17.180 -17.460 75.630 1.00 12.24 443 ASP A O 1
ATOM 3303 N N . LEU A 1 418 ? 18.169 -16.637 73.809 1.00 12.89 444 LEU A N 1
ATOM 3304 C CA . LEU A 1 418 ? 18.026 -17.857 73.025 1.00 12.05 444 LEU A CA 1
ATOM 3305 C C . LEU A 1 418 ? 18.689 -19.068 73.639 1.00 12.03 444 LEU A C 1
ATOM 3306 O O . LEU A 1 418 ? 18.005 -20.120 73.834 1.00 12.46 444 LEU A O 1
ATOM 3311 N N . TYR A 1 419 ? 19.940 -18.946 74.071 1.00 10.48 445 TYR A N 1
ATOM 3312 C CA . TYR A 1 419 ? 20.687 -19.997 74.735 1.00 11.35 445 TYR A CA 1
ATOM 3313 C C . TYR A 1 419 ? 19.951 -20.493 75.975 1.00 14.98 445 TYR A C 1
ATOM 3314 O O . TYR A 1 419 ? 19.702 -21.700 76.126 1.00 15.90 445 TYR A O 1
ATOM 3323 N N . ARG A 1 420 ? 19.498 -19.570 76.812 1.00 17.12 446 ARG A N 1
ATOM 3324 C CA . ARG A 1 420 ? 18.791 -19.909 78.034 1.00 17.08 446 ARG A CA 1
ATOM 3325 C C . ARG A 1 420 ? 17.423 -20.533 77.816 1.00 18.03 446 ARG A C 1
ATOM 3326 O O . ARG A 1 420 ? 16.919 -21.220 78.741 1.00 17.06 446 ARG A O 1
ATOM 3334 N N . SER A 1 421 ? 16.808 -20.314 76.673 1.00 16.06 447 SER A N 1
ATOM 3335 C CA . SER A 1 421 ? 15.541 -20.914 76.318 1.00 15.63 447 SER A CA 1
ATOM 3336 C C . SER A 1 421 ? 15.669 -22.382 75.879 1.00 17.17 447 SER A C 1
ATOM 3337 O O . SER A 1 421 ? 14.692 -23.123 75.781 1.00 16.02 447 SER A O 1
ATOM 3340 N N . TYR A 1 422 ? 16.888 -22.839 75.557 1.00 15.29 448 TYR A N 1
ATOM 3341 C CA . TYR A 1 422 ? 17.091 -24.190 75.075 1.00 16.30 448 TYR A CA 1
ATOM 3342 C C . TYR A 1 422 ? 17.058 -25.245 76.181 1.00 15.82 448 TYR A C 1
ATOM 3343 O O . TYR A 1 422 ? 17.402 -24.957 77.335 1.00 14.49 448 TYR A O 1
ATOM 3352 N N . SER A 1 423 ? 16.605 -26.445 75.775 1.00 15.38 449 SER A N 1
ATOM 3353 C CA . SER A 1 423 ? 16.607 -27.524 76.775 1.00 14.86 449 SER A CA 1
ATOM 3354 C C . SER A 1 423 ? 18.047 -27.923 77.080 1.00 16.95 449 SER A C 1
ATOM 3355 O O . SER A 1 423 ? 18.966 -27.603 76.334 1.00 13.35 449 SER A O 1
ATOM 3358 N N . ALA A 1 424 ? 18.270 -28.715 78.155 1.00 15.53 450 ALA A N 1
ATOM 3359 C CA . ALA A 1 424 ? 19.584 -29.239 78.454 1.00 16.67 450 ALA A CA 1
ATOM 3360 C C . ALA A 1 424 ? 20.153 -30.013 77.256 1.00 16.27 450 ALA A C 1
ATOM 3361 O O . ALA A 1 424 ? 21.342 -29.945 76.923 1.00 15.67 450 ALA A O 1
ATOM 3363 N N . LYS A 1 425 ? 19.313 -30.836 76.631 1.00 16.83 451 LYS A N 1
ATOM 3364 C CA . LYS A 1 425 ? 19.779 -31.640 75.501 1.00 18.88 451 LYS A CA 1
ATOM 3365 C C . LYS A 1 425 ? 20.150 -30.715 74.329 1.00 19.24 451 LYS A C 1
ATOM 3366 O O . LYS A 1 425 ? 21.209 -30.899 73.719 1.00 18.70 451 LYS A O 1
ATOM 3372 N N . GLU A 1 426 ? 19.291 -29.724 74.070 1.00 17.95 452 GLU A N 1
ATOM 3373 C CA . GLU A 1 426 ? 19.558 -28.791 72.960 1.00 16.90 452 GLU A CA 1
ATOM 3374 C C . GLU A 1 426 ? 20.825 -27.996 73.265 1.00 16.22 452 GLU A C 1
ATOM 3375 O O . GLU A 1 426 ? 21.636 -27.661 72.391 1.00 13.88 452 GLU A O 1
ATOM 3381 N N . LYS A 1 427 ? 21.041 -27.626 74.527 1.00 12.95 453 LYS A N 1
ATOM 3382 C CA . LYS A 1 427 ? 22.235 -26.902 74.910 1.00 14.06 453 LYS A CA 1
ATOM 3383 C C . LYS A 1 427 ? 23.479 -27.742 74.604 1.00 13.13 453 LYS A C 1
ATOM 3384 O O . LYS A 1 427 ? 24.464 -27.231 74.085 1.00 11.22 453 LYS A O 1
ATOM 3390 N N . THR A 1 428 ? 23.448 -29.008 74.990 1.00 12.47 454 THR A N 1
ATOM 3391 C CA . THR A 1 428 ? 24.593 -29.916 74.753 1.00 13.05 454 THR A CA 1
ATOM 3392 C C . THR A 1 428 ? 24.958 -30.070 73.284 1.00 11.61 454 THR A C 1
ATOM 3393 O O . THR A 1 428 ? 26.144 -30.086 72.950 1.00 12.69 454 THR A O 1
ATOM 3397 N N . ASP A 1 429 ? 23.981 -30.229 72.436 1.00 10.68 455 ASP A N 1
ATOM 3398 C CA . ASP A 1 429 ? 24.174 -30.343 70.983 1.00 12.58 455 ASP A CA 1
ATOM 3399 C C . ASP A 1 429 ? 24.702 -29.034 70.432 1.00 11.44 455 ASP A C 1
ATOM 3400 O O . ASP A 1 429 ? 25.699 -29.070 69.674 1.00 12.16 455 ASP A O 1
ATOM 3405 N N . LEU A 1 430 ? 24.124 -27.889 70.844 1.00 10.70 456 LEU A N 1
ATOM 3406 C CA . LEU A 1 430 ? 24.658 -26.595 70.389 1.00 9.43 456 LEU A CA 1
ATOM 3407 C C . LEU A 1 430 ? 26.129 -26.455 70.710 1.00 9.91 456 LEU A C 1
ATOM 3408 O O . LEU A 1 430 ? 27.005 -26.096 69.927 1.00 10.22 456 LEU A O 1
ATOM 3413 N N . VAL A 1 431 ? 26.502 -26.624 71.977 1.00 8.26 457 VAL A N 1
ATOM 3414 C CA . VAL A 1 431 ? 27.856 -26.495 72.478 1.00 10.94 457 VAL A CA 1
ATOM 3415 C C . VAL A 1 431 ? 28.841 -27.420 71.791 1.00 11.80 457 VAL A C 1
ATOM 3416 O O . VAL A 1 431 ? 29.919 -26.977 71.406 1.00 11.49 457 VAL A O 1
ATOM 3420 N N . GLN A 1 432 ? 28.480 -28.685 71.575 1.00 10.71 458 GLN A N 1
ATOM 3421 C CA . GLN A 1 432 ? 29.384 -29.623 70.899 1.00 12.82 458 GLN A CA 1
ATOM 3422 C C . GLN A 1 432 ? 29.555 -29.267 69.427 1.00 12.63 458 GLN A C 1
ATOM 3423 O O . GLN A 1 432 ? 30.661 -29.310 68.921 1.00 11.85 458 GLN A O 1
ATOM 3429 N N . LYS A 1 433 ? 28.487 -28.828 68.755 1.00 10.38 459 LYS A N 1
ATOM 3430 C CA . LYS A 1 433 ? 28.583 -28.478 67.341 1.00 10.22 459 LYS A CA 1
ATOM 3431 C C . LYS A 1 433 ? 29.359 -27.200 67.103 1.00 9.86 459 LYS A C 1
ATOM 3432 O O . LYS A 1 433 ? 30.174 -27.125 66.190 1.00 9.38 459 LYS A O 1
ATOM 3438 N N . PHE A 1 434 ? 29.082 -26.196 67.961 1.00 8.67 460 PHE A N 1
ATOM 3439 C CA . PHE A 1 434 ? 29.797 -24.943 67.799 1.00 7.84 460 PHE A CA 1
ATOM 3440 C C . PHE A 1 434 ? 31.289 -25.187 68.129 1.00 9.65 460 PHE A C 1
ATOM 3441 O O . PHE A 1 434 ? 32.180 -24.776 67.379 1.00 7.82 460 PHE A O 1
ATOM 3449 N N . GLY A 1 435 ? 31.514 -25.831 69.285 1.00 9.71 461 GLY A N 1
ATOM 3450 C CA . GLY A 1 435 ? 32.922 -26.045 69.687 1.00 11.57 461 GLY A CA 1
ATOM 3451 C C . GLY A 1 435 ? 33.684 -26.891 68.664 1.00 11.62 461 GLY A C 1
ATOM 3452 O O . GLY A 1 435 ? 34.888 -26.615 68.517 1.00 12.79 461 GLY A O 1
ATOM 3453 N N . GLU A 1 436 ? 33.116 -27.943 68.065 1.00 12.25 462 GLU A N 1
ATOM 3454 C CA . GLU A 1 436 ? 33.877 -28.725 67.088 1.00 15.52 462 GLU A CA 1
ATOM 3455 C C . GLU A 1 436 ? 34.219 -27.902 65.852 1.00 14.13 462 GLU A C 1
ATOM 3456 O O . GLU A 1 436 ? 35.359 -27.921 65.333 1.00 11.89 462 GLU A O 1
ATOM 3462 N N . SER A 1 437 ? 33.243 -27.063 65.476 1.00 9.81 463 SER A N 1
ATOM 3463 C CA . SER A 1 437 ? 33.475 -26.179 64.315 1.00 11.83 463 SER A CA 1
ATOM 3464 C C . SER A 1 437 ? 34.548 -25.132 64.506 1.00 11.43 463 SER A C 1
ATOM 3465 O O . SER A 1 437 ? 35.298 -24.742 63.609 1.00 11.36 463 SER A O 1
ATOM 3468 N N . LEU A 1 438 ? 34.692 -24.580 65.722 1.00 9.49 464 LEU A N 1
ATOM 3469 C CA . LEU A 1 438 ? 35.606 -23.545 66.077 1.00 10.36 464 LEU A CA 1
ATOM 3470 C C . LEU A 1 438 ? 36.986 -24.057 66.483 1.00 10.62 464 LEU A C 1
ATOM 3471 O O . LEU A 1 438 ? 37.921 -23.249 66.560 1.00 11.40 464 LEU A O 1
ATOM 3476 N N . ALA A 1 439 ? 37.124 -25.348 66.729 1.00 12.74 465 ALA A N 1
ATOM 3477 C CA . ALA A 1 439 ? 38.351 -25.895 67.335 1.00 14.30 465 ALA A CA 1
ATOM 3478 C C . ALA A 1 439 ? 39.618 -25.588 66.570 1.00 15.99 465 ALA A C 1
ATOM 3479 O O . ALA A 1 439 ? 40.659 -25.344 67.228 1.00 15.24 465 ALA A O 1
ATOM 3481 N N . ASP A 1 440 ? 39.577 -25.569 65.224 1.00 15.39 466 ASP A N 1
ATOM 3482 C CA . ASP A 1 440 ? 40.883 -25.260 64.615 1.00 17.12 466 ASP A CA 1
ATOM 3483 C C . ASP A 1 440 ? 41.011 -23.842 64.102 1.00 14.96 466 ASP A C 1
ATOM 3484 O O . ASP A 1 440 ? 41.798 -23.615 63.190 1.00 14.99 466 ASP A O 1
ATOM 3489 N N . THR A 1 441 ? 40.283 -22.876 64.637 1.00 11.29 467 THR A N 1
ATOM 3490 C CA . THR A 1 441 ? 40.404 -21.474 64.268 1.00 11.65 467 THR A CA 1
ATOM 3491 C C . THR A 1 441 ? 41.670 -20.905 64.931 1.00 10.71 467 THR A C 1
ATOM 3492 O O . THR A 1 441 ? 42.048 -21.400 66.005 1.00 8.61 467 THR A O 1
ATOM 3496 N N . LEU A 1 442 ? 42.300 -19.957 64.286 1.00 13.92 468 LEU A N 1
ATOM 3497 C CA . LEU A 1 442 ? 43.476 -19.257 64.816 1.00 14.58 468 LEU A CA 1
ATOM 3498 C C . LEU A 1 442 ? 43.133 -18.773 66.233 1.00 15.52 468 LEU A C 1
ATOM 3499 O O . LEU A 1 442 ? 42.026 -18.299 66.515 1.00 11.87 468 LEU A O 1
ATOM 3504 N N . THR A 1 443 ? 44.101 -18.924 67.138 1.00 13.72 469 THR A N 1
ATOM 3505 C CA . THR A 1 443 ? 43.855 -18.624 68.546 1.00 14.90 469 THR A CA 1
ATOM 3506 C C . THR A 1 443 ? 43.254 -17.251 68.815 1.00 12.69 469 THR A C 1
ATOM 3507 O O . THR A 1 443 ? 42.336 -17.198 69.655 1.00 14.11 469 THR A O 1
ATOM 3511 N N . GLU A 1 444 ? 43.770 -16.211 68.194 1.00 11.86 470 GLU A N 1
ATOM 3512 C CA . GLU A 1 444 ? 43.216 -14.890 68.455 1.00 13.94 470 GLU A CA 1
ATOM 3513 C C . GLU A 1 444 ? 41.730 -14.823 68.077 1.00 13.84 470 GLU A C 1
ATOM 3514 O O . GLU A 1 444 ? 40.925 -14.353 68.885 1.00 10.56 470 GLU A O 1
ATOM 3520 N N . SER A 1 445 ? 41.344 -15.266 66.889 1.00 11.68 471 SER A N 1
ATOM 3521 C CA . SER A 1 445 ? 39.914 -15.208 66.519 1.00 11.56 471 SER A CA 1
ATOM 3522 C C . SER A 1 445 ? 39.068 -16.120 67.396 1.00 12.24 471 SER A C 1
ATOM 3523 O O . SER A 1 445 ? 37.935 -15.763 67.712 1.00 11.64 471 SER A O 1
ATOM 3526 N N . LYS A 1 446 ? 39.612 -17.277 67.751 1.00 13.14 472 LYS A N 1
ATOM 3527 C CA . LYS A 1 446 ? 38.895 -18.250 68.572 1.00 12.13 472 LYS A CA 1
ATOM 3528 C C . LYS A 1 446 ? 38.577 -17.659 69.945 1.00 10.35 472 LYS A C 1
ATOM 3529 O O . LYS A 1 446 ? 37.423 -17.739 70.351 1.00 9.92 472 LYS A O 1
ATOM 3535 N N . ASN A 1 447 ? 39.535 -17.033 70.647 1.00 9.96 473 ASN A N 1
ATOM 3536 C CA . ASN A 1 447 ? 39.174 -16.495 71.960 1.00 12.45 473 ASN A CA 1
ATOM 3537 C C . ASN A 1 447 ? 38.240 -15.297 71.829 1.00 11.38 473 ASN A C 1
ATOM 3538 O O . ASN A 1 447 ? 37.476 -15.123 72.768 1.00 12.51 473 ASN A O 1
ATOM 3543 N N . ILE A 1 448 ? 38.311 -14.575 70.706 1.00 9.58 474 ILE A N 1
ATOM 3544 C CA . ILE A 1 448 ? 37.384 -13.433 70.546 1.00 10.50 474 ILE A CA 1
ATOM 3545 C C . ILE A 1 448 ? 35.965 -13.959 70.331 1.00 9.13 474 ILE A C 1
ATOM 3546 O O . ILE A 1 448 ? 34.993 -13.444 70.892 1.00 9.00 474 ILE A O 1
ATOM 3551 N N . MET A 1 449 ? 35.823 -14.958 69.469 1.00 10.00 475 MET A N 1
ATOM 3552 C CA . MET A 1 449 ? 34.535 -15.616 69.264 1.00 8.18 475 MET A CA 1
ATOM 3553 C C . MET A 1 449 ? 33.980 -16.112 70.590 1.00 9.29 475 MET A C 1
ATOM 3554 O O . MET A 1 449 ? 32.765 -15.948 70.815 1.00 7.94 475 MET A O 1
ATOM 3559 N N . LEU A 1 450 ? 34.808 -16.777 71.389 1.00 8.41 476 LEU A N 1
ATOM 3560 C CA . LEU A 1 450 ? 34.365 -17.297 72.696 1.00 9.00 476 LEU A CA 1
ATOM 3561 C C . LEU A 1 450 ? 33.895 -16.206 73.625 1.00 8.96 476 LEU A C 1
ATOM 3562 O O . LEU A 1 450 ? 32.934 -16.361 74.400 1.00 8.95 476 LEU A O 1
ATOM 3567 N N . SER A 1 451 ? 34.558 -15.045 73.562 1.00 8.30 477 SER A N 1
ATOM 3568 C CA . SER A 1 451 ? 34.166 -13.905 74.406 1.00 10.44 477 SER A CA 1
ATOM 3569 C C . SER A 1 451 ? 32.757 -13.454 74.054 1.00 8.92 477 SER A C 1
ATOM 3570 O O . SER A 1 451 ? 31.973 -13.063 74.941 1.00 11.08 477 SER A O 1
ATOM 3573 N N . TYR A 1 452 ? 32.420 -13.508 72.751 1.00 7.16 478 TYR A N 1
ATOM 3574 C CA . TYR A 1 452 ? 31.044 -13.162 72.353 1.00 7.91 478 TYR A CA 1
ATOM 3575 C C . TYR A 1 452 ? 30.036 -14.097 72.965 1.00 7.54 478 TYR A C 1
ATOM 3576 O O . TYR A 1 452 ? 29.004 -13.679 73.492 1.00 7.71 478 TYR A O 1
ATOM 3585 N N . LEU A 1 453 ? 30.292 -15.404 72.966 1.00 7.41 479 LEU A N 1
ATOM 3586 C CA . LEU A 1 453 ? 29.415 -16.412 73.515 1.00 8.38 479 LEU A CA 1
ATOM 3587 C C . LEU A 1 453 ? 29.348 -16.279 75.038 1.00 8.82 479 LEU A C 1
ATOM 3588 O O . LEU A 1 453 ? 28.278 -16.394 75.643 1.00 8.74 479 LEU A O 1
ATOM 3593 N N . TYR A 1 454 ? 30.496 -15.973 75.619 1.00 8.53 480 TYR A N 1
ATOM 3594 C CA . TYR A 1 454 ? 30.561 -15.801 77.100 1.00 10.46 480 TYR A CA 1
ATOM 3595 C C . TYR A 1 454 ? 29.782 -14.589 77.527 1.00 12.21 480 TYR A C 1
ATOM 3596 O O . TYR A 1 454 ? 29.185 -14.553 78.611 1.00 13.94 480 TYR A O 1
ATOM 3605 N N . LYS A 1 455 ? 29.769 -13.554 76.703 1.00 10.99 481 LYS A N 1
ATOM 3606 C CA . LYS A 1 455 ? 29.024 -12.332 77.053 1.00 13.56 481 LYS A CA 1
ATOM 3607 C C . LYS A 1 455 ? 27.535 -12.561 76.883 1.00 12.38 481 LYS A C 1
ATOM 3608 O O . LYS A 1 455 ? 26.768 -11.983 77.655 1.00 13.28 481 LYS A O 1
ATOM 3614 N N . GLU A 1 456 ? 27.082 -13.365 75.933 1.00 11.29 482 GLU A N 1
ATOM 3615 C CA . GLU A 1 456 ? 25.713 -13.783 75.720 1.00 9.95 482 GLU A CA 1
ATOM 3616 C C . GLU A 1 456 ? 25.236 -14.564 76.963 1.00 11.79 482 GLU A C 1
ATOM 3617 O O . GLU A 1 456 ? 24.186 -14.292 77.587 1.00 10.26 482 GLU A O 1
ATOM 3619 N N . ASP A 1 457 ? 26.070 -15.529 77.359 1.00 13.13 483 ASP A N 1
ATOM 3620 C CA . ASP A 1 457 ? 25.802 -16.305 78.592 1.00 14.40 483 ASP A CA 1
ATOM 3621 C C . ASP A 1 457 ? 27.091 -16.990 79.018 1.00 14.68 483 ASP A C 1
ATOM 3622 O O . ASP A 1 457 ? 27.740 -17.701 78.250 1.00 14.22 483 ASP A O 1
ATOM 3627 N N . PRO A 1 458 ? 27.527 -16.845 80.264 1.00 15.66 484 PRO A N 1
ATOM 3628 C CA . PRO A 1 458 ? 28.769 -17.380 80.777 1.00 16.23 484 PRO A CA 1
ATOM 3629 C C . PRO A 1 458 ? 28.880 -18.891 80.657 1.00 14.34 484 PRO A C 1
ATOM 3630 O O . PRO A 1 458 ? 29.966 -19.447 80.394 1.00 15.04 484 PRO A O 1
ATOM 3634 N N . ASN A 1 459 ? 27.765 -19.596 80.762 1.00 13.48 485 ASN A N 1
ATOM 3635 C CA . ASN A 1 459 ? 27.770 -21.061 80.656 1.00 13.21 485 ASN A CA 1
ATOM 3636 C C . ASN A 1 459 ? 28.030 -21.448 79.198 1.00 13.12 485 ASN A C 1
ATOM 3637 O O . ASN A 1 459 ? 28.775 -22.393 78.910 1.00 14.96 485 ASN A O 1
ATOM 3642 N N . TYR A 1 460 ? 27.303 -20.743 78.340 1.00 11.80 486 TYR A N 1
ATOM 3643 C CA . TYR A 1 460 ? 27.502 -21.017 76.876 1.00 10.82 486 TYR A CA 1
ATOM 3644 C C . TYR A 1 460 ? 28.966 -20.888 76.533 1.00 11.80 486 TYR A C 1
ATOM 3645 O O . TYR A 1 460 ? 29.536 -21.816 75.959 1.00 12.77 486 TYR A O 1
ATOM 3654 N N . GLY A 1 461 ? 29.554 -19.722 76.793 1.00 11.73 487 GLY A N 1
ATOM 3655 C CA . GLY A 1 461 ? 30.944 -19.461 76.485 1.00 12.14 487 GLY A CA 1
ATOM 3656 C C . GLY A 1 461 ? 31.946 -20.396 77.172 1.00 15.60 487 GLY A C 1
ATOM 3657 O O . GLY A 1 461 ? 32.882 -20.904 76.551 1.00 12.36 487 GLY A O 1
ATOM 3658 N N . THR A 1 462 ? 31.724 -20.726 78.445 1.00 15.52 488 THR A N 1
ATOM 3659 C CA . THR A 1 462 ? 32.615 -21.678 79.122 1.00 15.71 488 THR A CA 1
ATOM 3660 C C . THR A 1 462 ? 32.570 -23.057 78.487 1.00 13.35 488 THR A C 1
ATOM 3661 O O . THR A 1 462 ? 33.591 -23.720 78.334 1.00 13.17 488 THR A O 1
ATOM 3665 N N . ARG A 1 463 ? 31.391 -23.565 78.123 1.00 13.17 489 ARG A N 1
ATOM 3666 C CA . ARG A 1 463 ? 31.314 -24.929 77.590 1.00 11.32 489 ARG A CA 1
ATOM 3667 C C . ARG A 1 463 ? 31.870 -24.941 76.179 1.00 11.79 489 ARG A C 1
ATOM 3668 O O . ARG A 1 463 ? 32.543 -25.908 75.833 1.00 12.12 489 ARG A O 1
ATOM 3676 N N . VAL A 1 464 ? 31.500 -23.960 75.350 1.00 11.24 490 VAL A N 1
ATOM 3677 C CA . VAL A 1 464 ? 32.086 -24.016 73.983 1.00 10.36 490 VAL A CA 1
ATOM 3678 C C . VAL A 1 464 ? 33.599 -23.822 74.069 1.00 10.56 490 VAL A C 1
ATOM 3679 O O . VAL A 1 464 ? 34.304 -24.491 73.339 1.00 12.67 490 VAL A O 1
ATOM 3683 N N . ALA A 1 465 ? 34.088 -22.985 74.988 1.00 12.44 491 ALA A N 1
ATOM 3684 C CA . ALA A 1 465 ? 35.539 -22.847 75.181 1.00 9.69 491 ALA A CA 1
ATOM 3685 C C . ALA A 1 465 ? 36.232 -24.167 75.523 1.00 12.13 491 ALA A C 1
ATOM 3686 O O . ALA A 1 465 ? 37.396 -24.367 75.133 1.00 13.97 491 ALA A O 1
ATOM 3688 N N . GLU A 1 466 ? 35.636 -25.049 76.314 1.00 13.89 492 GLU A N 1
ATOM 3689 C CA . GLU A 1 466 ? 36.240 -26.332 76.636 1.00 15.11 492 GLU A CA 1
ATOM 3690 C C . GLU A 1 466 ? 36.322 -27.225 75.384 1.00 16.71 492 GLU A C 1
ATOM 3691 O O . GLU A 1 466 ? 37.349 -27.822 75.078 1.00 16.09 492 GLU A O 1
ATOM 3693 N N . VAL A 1 467 ? 35.212 -27.329 74.638 1.00 15.22 493 VAL A N 1
ATOM 3694 C CA . VAL A 1 467 ? 35.221 -28.155 73.412 1.00 14.53 493 VAL A CA 1
ATOM 3695 C C . VAL A 1 467 ? 36.184 -27.603 72.379 1.00 14.25 493 VAL A C 1
ATOM 3696 O O . VAL A 1 467 ? 36.933 -28.349 71.711 1.00 15.02 493 VAL A O 1
ATOM 3700 N N . ALA A 1 468 ? 36.255 -26.283 72.184 1.00 12.67 494 ALA A N 1
ATOM 3701 C CA . ALA A 1 468 ? 37.084 -25.656 71.169 1.00 11.68 494 ALA A CA 1
ATOM 3702 C C . ALA A 1 468 ? 38.526 -25.494 71.644 1.00 12.97 494 ALA A C 1
ATOM 3703 O O . ALA A 1 468 ? 39.315 -24.982 70.872 1.00 14.55 494 ALA A O 1
ATOM 3705 N N . LYS A 1 469 ? 38.787 -25.801 72.903 1.00 14.40 495 LYS A N 1
ATOM 3706 C CA . LYS A 1 469 ? 40.138 -25.632 73.448 1.00 18.26 495 LYS A CA 1
ATOM 3707 C C . LYS A 1 469 ? 40.595 -24.190 73.401 1.00 18.61 495 LYS A C 1
ATOM 3708 O O . LYS A 1 469 ? 41.736 -23.896 73.062 1.00 21.06 495 LYS A O 1
ATOM 3714 N N . GLY A 1 470 ? 39.760 -23.249 73.830 1.00 18.74 496 GLY A N 1
ATOM 3715 C CA . GLY A 1 470 ? 40.168 -21.851 73.935 1.00 18.08 496 GLY A CA 1
ATOM 3716 C C . GLY A 1 470 ? 40.712 -21.625 75.337 1.00 19.30 496 GLY A C 1
ATOM 3717 O O . GLY A 1 470 ? 40.702 -22.555 76.146 1.00 19.39 496 GLY A O 1
ATOM 3718 N N . ASP A 1 471 ? 41.216 -20.443 75.623 1.00 19.55 497 ASP A N 1
ATOM 3719 C CA . ASP A 1 471 ? 41.832 -20.085 76.902 1.00 21.49 497 ASP A CA 1
ATOM 3720 C C . ASP A 1 471 ? 40.805 -19.328 77.730 1.00 19.48 497 ASP A C 1
ATOM 3721 O O . ASP A 1 471 ? 40.610 -18.150 77.438 1.00 19.69 497 ASP A O 1
ATOM 3726 N N . LEU A 1 472 ? 40.147 -19.970 78.674 1.00 20.51 498 LEU A N 1
ATOM 3727 C CA . LEU A 1 472 ? 39.096 -19.370 79.468 1.00 20.15 498 LEU A CA 1
ATOM 3728 C C . LEU A 1 472 ? 39.415 -18.063 80.152 1.00 19.72 498 LEU A C 1
ATOM 3729 O O . LEU A 1 472 ? 38.608 -17.102 80.131 1.00 16.64 498 LEU A O 1
ATOM 3734 N N . SER A 1 473 ? 40.605 -17.952 80.753 1.00 20.43 499 SER A N 1
ATOM 3735 C CA . SER A 1 473 ? 40.967 -16.696 81.413 1.00 21.13 499 SER A CA 1
ATOM 3736 C C . SER A 1 473 ? 41.028 -15.558 80.400 1.00 19.63 499 SER A C 1
ATOM 3737 O O . SER A 1 473 ? 40.587 -14.440 80.695 1.00 20.32 499 SER A O 1
ATOM 3740 N N . LYS A 1 474 ? 41.519 -15.779 79.188 1.00 17.62 500 LYS A N 1
ATOM 3741 C CA . LYS A 1 474 ? 41.543 -14.751 78.150 1.00 18.39 500 LYS A CA 1
ATOM 3742 C C . LYS A 1 474 ? 40.100 -14.469 77.688 1.00 16.39 500 LYS A C 1
ATOM 3743 O O . LYS A 1 474 ? 39.727 -13.302 77.499 1.00 14.85 500 LYS A O 1
ATOM 3749 N N . VAL A 1 475 ? 39.310 -15.557 77.597 1.00 17.06 501 VAL A N 1
ATOM 3750 C CA . VAL A 1 475 ? 37.896 -15.342 77.217 1.00 16.14 501 VAL A CA 1
ATOM 3751 C C . VAL A 1 475 ? 37.211 -14.428 78.215 1.00 16.41 501 VAL A C 1
ATOM 3752 O O . VAL A 1 475 ? 36.475 -13.499 77.864 1.00 18.79 501 VAL A O 1
ATOM 3756 N N . LYS A 1 476 ? 37.321 -14.745 79.517 1.00 14.11 502 LYS A N 1
ATOM 3757 C CA . LYS A 1 476 ? 36.707 -13.903 80.522 1.00 15.29 502 LYS A CA 1
ATOM 3758 C C . LYS A 1 476 ? 37.191 -12.464 80.494 1.00 14.90 502 LYS A C 1
ATOM 3759 O O . LYS A 1 476 ? 36.336 -11.592 80.635 1.00 16.98 502 LYS A O 1
ATOM 3765 N N . SER A 1 477 ? 38.468 -12.188 80.292 1.00 17.16 503 SER A N 1
ATOM 3766 C CA . SER A 1 477 ? 38.932 -10.800 80.289 1.00 19.03 503 SER A CA 1
ATOM 3767 C C . SER A 1 477 ? 38.514 -10.054 79.040 1.00 18.52 503 SER A C 1
ATOM 3768 O O . SER A 1 477 ? 38.125 -8.859 79.122 1.00 20.75 503 SER A O 1
ATOM 3771 N N . LEU A 1 478 ? 38.540 -10.710 77.884 1.00 16.01 504 LEU A N 1
ATOM 3772 C CA . LEU A 1 478 ? 37.965 -10.103 76.691 1.00 14.58 504 LEU A CA 1
ATOM 3773 C C . LEU A 1 478 ? 36.472 -9.839 76.956 1.00 12.14 504 LEU A C 1
ATOM 3774 O O . LEU A 1 478 ? 36.021 -8.715 76.743 1.00 14.22 504 LEU A O 1
ATOM 3779 N N . ALA A 1 479 ? 35.684 -10.763 77.494 1.00 14.01 505 ALA A N 1
ATOM 3780 C CA . ALA A 1 479 ? 34.258 -10.441 77.692 1.00 14.42 505 ALA A CA 1
ATOM 3781 C C . ALA A 1 479 ? 33.985 -9.278 78.633 1.00 17.18 505 ALA A C 1
ATOM 3782 O O . ALA A 1 479 ? 33.036 -8.508 78.456 1.00 15.35 505 ALA A O 1
ATOM 3784 N N . ALA A 1 480 ? 34.803 -9.096 79.679 1.00 18.33 506 ALA A N 1
ATOM 3785 C CA . ALA A 1 480 ? 34.599 -8.004 80.623 1.00 19.76 506 ALA A CA 1
ATOM 3786 C C . ALA A 1 480 ? 34.612 -6.637 79.975 1.00 21.46 506 ALA A C 1
ATOM 3787 O O . ALA A 1 480 ? 33.944 -5.731 80.503 1.00 22.95 506 ALA A O 1
ATOM 3789 N N . SER A 1 481 ? 35.339 -6.425 78.885 1.00 21.07 507 SER A N 1
ATOM 3790 C CA . SER A 1 481 ? 35.424 -5.185 78.166 1.00 22.84 507 SER A CA 1
ATOM 3791 C C . SER A 1 481 ? 34.319 -5.040 77.106 1.00 23.59 507 SER A C 1
ATOM 3792 O O . SER A 1 481 ? 34.350 -4.008 76.450 1.00 23.43 507 SER A O 1
ATOM 3795 N N . LEU A 1 482 ? 33.497 -6.060 76.874 1.00 21.51 508 LEU A N 1
ATOM 3796 C CA . LEU A 1 482 ? 32.466 -5.963 75.848 1.00 21.95 508 LEU A CA 1
ATOM 3797 C C . LEU A 1 482 ? 31.280 -5.190 76.408 1.00 23.39 508 LEU A C 1
ATOM 3798 O O . LEU A 1 482 ? 31.038 -5.261 77.615 1.00 22.92 508 LEU A O 1
ATOM 3803 N N . LYS A 1 483 ? 30.576 -4.447 75.564 1.00 26.11 509 LYS A N 1
ATOM 3804 C CA . LYS A 1 483 ? 29.409 -3.716 76.064 1.00 29.22 509 LYS A CA 1
ATOM 3805 C C . LYS A 1 483 ? 28.119 -4.424 75.722 1.00 30.64 509 LYS A C 1
ATOM 3806 O O . LYS A 1 483 ? 27.953 -5.200 74.777 1.00 29.37 509 LYS A O 1
ATOM 3812 N N . ASP A 1 484 ? 27.106 -4.249 76.566 1.00 33.25 510 ASP A N 1
ATOM 3813 C CA . ASP A 1 484 ? 25.789 -4.837 76.396 1.00 36.25 510 ASP A CA 1
ATOM 3814 C C . ASP A 1 484 ? 25.121 -4.291 75.138 1.00 38.24 510 ASP A C 1
ATOM 3815 O O . ASP A 1 484 ? 24.224 -3.433 75.189 1.00 40.12 510 ASP A O 1
ATOM 3821 N N . ASP B 1 2 ? 55.971 -17.160 10.887 1.00 26.31 28 ASP B N 1
ATOM 3822 C CA . ASP B 1 2 ? 55.926 -18.368 11.762 1.00 24.20 28 ASP B CA 1
ATOM 3823 C C . ASP B 1 2 ? 54.745 -19.229 11.299 1.00 21.52 28 ASP B C 1
ATOM 3824 O O . ASP B 1 2 ? 53.856 -18.801 10.565 1.00 20.90 28 ASP B O 1
ATOM 3826 N N . THR B 1 3 ? 54.836 -20.511 11.572 1.00 20.99 29 THR B N 1
ATOM 3827 C CA . THR B 1 3 ? 53.840 -21.495 11.153 1.00 18.40 29 THR B CA 1
ATOM 3828 C C . THR B 1 3 ? 52.471 -21.206 11.765 1.00 16.98 29 THR B C 1
ATOM 3829 O O . THR B 1 3 ? 52.368 -20.847 12.943 1.00 17.21 29 THR B O 1
ATOM 3833 N N . LEU B 1 4 ? 51.423 -21.386 10.995 1.00 15.75 30 LEU B N 1
ATOM 3834 C CA . LEU B 1 4 ? 50.057 -21.198 11.494 1.00 14.50 30 LEU B CA 1
ATOM 3835 C C . LEU B 1 4 ? 49.747 -22.305 12.505 1.00 14.39 30 LEU B C 1
ATOM 3836 O O . LEU B 1 4 ? 50.156 -23.453 12.277 1.00 12.51 30 LEU B O 1
ATOM 3841 N N . THR B 1 5 ? 49.073 -21.969 13.612 1.00 12.34 31 THR B N 1
ATOM 3842 C CA . THR B 1 5 ? 48.708 -22.992 14.572 1.00 13.44 31 THR B CA 1
ATOM 3843 C C . THR B 1 5 ? 47.190 -22.931 14.889 1.00 12.45 31 THR B C 1
ATOM 3844 O O . THR B 1 5 ? 46.461 -22.048 14.463 1.00 14.24 31 THR B O 1
ATOM 3848 N N . ARG B 1 6 ? 46.751 -23.941 15.630 1.00 12.25 32 ARG B N 1
ATOM 3849 C CA . ARG B 1 6 ? 45.386 -24.000 16.139 1.00 12.35 32 ARG B CA 1
ATOM 3850 C C . ARG B 1 6 ? 45.518 -23.355 17.532 1.00 12.92 32 ARG B C 1
ATOM 3851 O O . ARG B 1 6 ? 46.641 -23.096 17.980 1.00 11.62 32 ARG B O 1
ATOM 3859 N N . ASP B 1 7 ? 44.439 -23.200 18.269 1.00 10.54 33 ASP B N 1
ATOM 3860 C CA . ASP B 1 7 ? 44.460 -22.506 19.566 1.00 13.81 33 ASP B CA 1
ATOM 3861 C C . ASP B 1 7 ? 45.156 -23.309 20.641 1.00 12.98 33 ASP B C 1
ATOM 3862 O O . ASP B 1 7 ? 45.486 -22.709 21.681 1.00 13.10 33 ASP B O 1
ATOM 3867 N N . ASN B 1 8 ? 45.355 -24.627 20.463 1.00 11.25 34 ASN B N 1
ATOM 3868 C CA . ASN B 1 8 ? 46.140 -25.375 21.411 1.00 11.32 34 ASN B CA 1
ATOM 3869 C C . ASN B 1 8 ? 47.638 -25.311 21.099 1.00 12.05 34 ASN B C 1
ATOM 3870 O O . ASN B 1 8 ? 48.413 -26.055 21.717 1.00 10.74 34 ASN B O 1
ATOM 3875 N N . GLY B 1 9 ? 48.069 -24.553 20.090 1.00 11.64 35 GLY B N 1
ATOM 3876 C CA . GLY B 1 9 ? 49.477 -24.456 19.750 1.00 11.90 35 GLY B CA 1
ATOM 3877 C C . GLY B 1 9 ? 49.912 -25.451 18.659 1.00 13.10 35 GLY B C 1
ATOM 3878 O O . GLY B 1 9 ? 51.035 -25.362 18.145 1.00 13.07 35 GLY B O 1
ATOM 3879 N N . ALA B 1 10 ? 49.066 -26.401 18.281 1.00 11.65 36 ALA B N 1
ATOM 3880 C CA . ALA B 1 10 ? 49.459 -27.412 17.304 1.00 10.63 36 ALA B CA 1
ATOM 3881 C C . ALA B 1 10 ? 49.485 -26.834 15.881 1.00 11.68 36 ALA B C 1
ATOM 3882 O O . ALA B 1 10 ? 48.613 -26.073 15.474 1.00 13.18 36 ALA B O 1
ATOM 3884 N N . VAL B 1 11 ? 50.519 -27.156 15.131 1.00 11.69 37 VAL B N 1
ATOM 3885 C CA . VAL B 1 11 ? 50.718 -26.650 13.780 1.00 14.11 37 VAL B CA 1
ATOM 3886 C C . VAL B 1 11 ? 49.697 -27.197 12.801 1.00 15.28 37 VAL B C 1
ATOM 3887 O O . VAL B 1 11 ? 49.259 -28.358 12.970 1.00 15.68 37 VAL B O 1
ATOM 3891 N N . VAL B 1 12 ? 49.262 -26.374 11.872 1.00 12.88 38 VAL B N 1
ATOM 3892 C CA . VAL B 1 12 ? 48.242 -26.785 10.895 1.00 14.06 38 VAL B CA 1
ATOM 3893 C C . VAL B 1 12 ? 48.977 -27.341 9.663 1.00 16.19 38 VAL B C 1
ATOM 3894 O O . VAL B 1 12 ? 49.972 -26.761 9.243 1.00 16.25 38 VAL B O 1
ATOM 3898 N N . GLY B 1 13 ? 48.540 -28.454 9.111 1.00 17.79 39 GLY B N 1
ATOM 3899 C CA . GLY B 1 13 ? 49.147 -29.036 7.919 1.00 16.24 39 GLY B CA 1
ATOM 3900 C C . GLY B 1 13 ? 48.533 -28.465 6.651 1.00 18.52 39 GLY B C 1
ATOM 3901 O O . GLY B 1 13 ? 49.257 -28.428 5.638 1.00 19.26 39 GLY B O 1
ATOM 3902 N N . ASP B 1 14 ? 47.270 -28.102 6.597 1.00 18.50 40 ASP B N 1
ATOM 3903 C CA . ASP B 1 14 ? 46.676 -27.533 5.392 1.00 19.98 40 ASP B CA 1
ATOM 3904 C C . ASP B 1 14 ? 45.546 -26.557 5.730 1.00 18.98 40 ASP B C 1
ATOM 3905 O O . ASP B 1 14 ? 44.505 -26.953 6.209 1.00 19.61 40 ASP B O 1
ATOM 3910 N N . ASN B 1 15 ? 45.772 -25.272 5.484 1.00 16.82 41 ASN B N 1
ATOM 3911 C CA . ASN B 1 15 ? 44.732 -24.274 5.761 1.00 15.66 41 ASN B CA 1
ATOM 3912 C C . ASN B 1 15 ? 43.905 -23.931 4.538 1.00 16.24 41 ASN B C 1
ATOM 3913 O O . ASN B 1 15 ? 43.122 -22.973 4.618 1.00 15.33 41 ASN B O 1
ATOM 3918 N N . GLN B 1 16 ? 44.051 -24.670 3.416 1.00 11.87 42 GLN B N 1
ATOM 3919 C CA . GLN B 1 16 ? 43.324 -24.352 2.206 1.00 15.26 42 GLN B CA 1
ATOM 3920 C C . GLN B 1 16 ? 42.178 -25.292 1.868 1.00 11.26 42 GLN B C 1
ATOM 3921 O O . GLN B 1 16 ? 41.210 -24.903 1.187 1.00 13.75 42 GLN B O 1
ATOM 3927 N N . ASN B 1 17 ? 42.240 -26.532 2.350 1.00 11.24 43 ASN B N 1
ATOM 3928 C CA . ASN B 1 17 ? 41.271 -27.557 2.071 1.00 11.59 43 ASN B CA 1
ATOM 3929 C C . ASN B 1 17 ? 40.674 -28.231 3.317 1.00 10.26 43 ASN B C 1
ATOM 3930 O O . ASN B 1 17 ? 41.468 -28.625 4.177 1.00 12.13 43 ASN B O 1
ATOM 3935 N N . SER B 1 18 ? 39.352 -28.351 3.317 1.00 9.82 44 SER B N 1
ATOM 3936 C CA . SER B 1 18 ? 38.713 -29.127 4.396 1.00 11.81 44 SER B CA 1
ATOM 3937 C C . SER B 1 18 ? 39.034 -30.609 4.179 1.00 11.56 44 SER B C 1
ATOM 3938 O O . SER B 1 18 ? 39.311 -31.063 3.056 1.00 9.85 44 SER B O 1
ATOM 3941 N N . GLN B 1 19 ? 38.970 -31.413 5.244 1.00 8.97 45 GLN B N 1
ATOM 3942 C CA . GLN B 1 19 ? 39.219 -32.863 5.101 1.00 10.31 45 GLN B CA 1
ATOM 3943 C C . GLN B 1 19 ? 37.940 -33.508 4.595 1.00 13.32 45 GLN B C 1
ATOM 3944 O O . GLN B 1 19 ? 36.887 -33.242 5.191 1.00 11.29 45 GLN B O 1
ATOM 3950 N N . THR B 1 20 ? 38.007 -34.242 3.462 1.00 11.44 46 THR B N 1
ATOM 3951 C CA . THR B 1 20 ? 36.792 -34.786 2.871 1.00 11.93 46 THR B CA 1
ATOM 3952 C C . THR B 1 20 ? 36.923 -36.305 2.696 1.00 11.07 46 THR B C 1
ATOM 3953 O O . THR B 1 20 ? 38.022 -36.831 2.726 1.00 11.83 46 THR B O 1
ATOM 3957 N N . ALA B 1 21 ? 35.794 -36.984 2.499 1.00 11.21 47 ALA B N 1
ATOM 3958 C CA . ALA B 1 21 ? 35.802 -38.443 2.324 1.00 13.52 47 ALA B CA 1
ATOM 3959 C C . ALA B 1 21 ? 35.960 -38.704 0.804 1.00 14.27 47 ALA B C 1
ATOM 3960 O O . ALA B 1 21 ? 34.987 -39.056 0.160 1.00 12.85 47 ALA B O 1
ATOM 3962 N N . GLY B 1 22 ? 37.209 -38.685 0.362 1.00 15.68 48 GLY B N 1
ATOM 3963 C CA . GLY B 1 22 ? 37.493 -38.837 -1.057 1.00 16.36 48 GLY B CA 1
ATOM 3964 C C . GLY B 1 22 ? 37.327 -37.476 -1.743 1.00 17.03 48 GLY B C 1
ATOM 3965 O O . GLY B 1 22 ? 36.650 -36.527 -1.297 1.00 18.07 48 GLY B O 1
ATOM 3966 N N . ALA B 1 23 ? 37.840 -37.382 -2.970 1.00 17.66 49 ALA B N 1
ATOM 3967 C CA . ALA B 1 23 ? 37.767 -36.140 -3.743 1.00 16.25 49 ALA B CA 1
ATOM 3968 C C . ALA B 1 23 ? 36.373 -35.639 -3.999 1.00 17.53 49 ALA B C 1
ATOM 3969 O O . ALA B 1 23 ? 36.170 -34.421 -4.140 1.00 19.44 49 ALA B O 1
ATOM 3971 N N . GLN B 1 24 ? 35.382 -36.498 -4.153 1.00 18.32 50 GLN B N 1
ATOM 3972 C CA . GLN B 1 24 ? 34.014 -36.080 -4.401 1.00 19.68 50 GLN B CA 1
ATOM 3973 C C . GLN B 1 24 ? 33.096 -36.284 -3.208 1.00 18.52 50 GLN B C 1
ATOM 3974 O O . GLN B 1 24 ? 31.881 -36.195 -3.357 1.00 17.83 50 GLN B O 1
ATOM 3980 N N . GLY B 1 25 ? 33.704 -36.530 -2.045 1.00 16.97 51 GLY B N 1
ATOM 3981 C CA . GLY B 1 25 ? 32.910 -36.874 -0.872 1.00 15.84 51 GLY B CA 1
ATOM 3982 C C . GLY B 1 25 ? 32.679 -35.713 0.085 1.00 15.70 51 GLY B C 1
ATOM 3983 O O . GLY B 1 25 ? 33.288 -34.650 -0.054 1.00 14.75 51 GLY B O 1
ATOM 3984 N N . PRO B 1 26 ? 31.814 -35.946 1.055 1.00 13.20 52 PRO B N 1
ATOM 3985 C CA . PRO B 1 26 ? 31.461 -35.002 2.092 1.00 13.06 52 PRO B CA 1
ATOM 3986 C C . PRO B 1 26 ? 32.589 -34.651 3.049 1.00 12.05 52 PRO B C 1
ATOM 3987 O O . PRO B 1 26 ? 33.590 -35.351 3.192 1.00 10.86 52 PRO B O 1
ATOM 3991 N N . VAL B 1 27 ? 32.396 -33.528 3.789 1.00 11.27 53 VAL B N 1
ATOM 3992 C CA . VAL B 1 27 ? 33.415 -33.094 4.758 1.00 9.64 53 VAL B CA 1
ATOM 3993 C C . VAL B 1 27 ? 33.305 -33.873 6.070 1.00 10.26 53 VAL B C 1
ATOM 3994 O O . VAL B 1 27 ? 32.238 -34.225 6.532 1.00 9.41 53 VAL B O 1
ATOM 3998 N N . LEU B 1 28 ? 34.456 -34.090 6.738 1.00 9.71 54 LEU B N 1
ATOM 3999 C CA . LEU B 1 28 ? 34.462 -34.881 7.952 1.00 9.82 54 LEU B CA 1
ATOM 4000 C C . LEU B 1 28 ? 34.266 -34.058 9.225 1.00 11.33 54 LEU B C 1
ATOM 4001 O O . LEU B 1 28 ? 34.913 -33.032 9.350 1.00 12.37 54 LEU B O 1
ATOM 4006 N N . LEU B 1 29 ? 33.513 -34.606 10.162 1.00 9.77 55 LEU B N 1
ATOM 4007 C CA . LEU B 1 29 ? 33.327 -33.942 11.457 1.00 11.07 55 LEU B CA 1
ATOM 4008 C C . LEU B 1 29 ? 34.653 -33.842 12.217 1.00 11.98 55 LEU B C 1
ATOM 4009 O O . LEU B 1 29 ? 34.917 -32.832 12.905 1.00 11.51 55 LEU B O 1
ATOM 4014 N N . GLN B 1 30 ? 35.619 -34.725 11.958 1.00 10.77 56 GLN B N 1
ATOM 4015 C CA . GLN B 1 30 ? 36.870 -34.679 12.707 1.00 12.08 56 GLN B CA 1
ATOM 4016 C C . GLN B 1 30 ? 37.866 -33.630 12.283 1.00 13.51 56 GLN B C 1
ATOM 4017 O O . GLN B 1 30 ? 38.977 -33.624 12.848 1.00 11.11 56 GLN B O 1
ATOM 4023 N N . ASP B 1 31 ? 37.541 -32.800 11.271 1.00 13.21 57 ASP B N 1
ATOM 4024 C CA . ASP B 1 31 ? 38.550 -31.790 10.876 1.00 11.95 57 ASP B CA 1
ATOM 4025 C C . ASP B 1 31 ? 38.556 -30.662 11.899 1.00 10.39 57 ASP B C 1
ATOM 4026 O O . ASP B 1 31 ? 37.753 -29.751 11.808 1.00 10.56 57 ASP B O 1
ATOM 4031 N N . VAL B 1 32 ? 39.346 -30.810 12.964 1.00 10.90 58 VAL B N 1
ATOM 4032 C CA . VAL B 1 32 ? 39.296 -29.875 14.096 1.00 10.64 58 VAL B CA 1
ATOM 4033 C C . VAL B 1 32 ? 39.708 -28.457 13.656 1.00 11.98 58 VAL B C 1
ATOM 4034 O O . VAL B 1 32 ? 39.196 -27.531 14.304 1.00 12.30 58 VAL B O 1
ATOM 4038 N N . GLN B 1 33 ? 40.565 -28.292 12.638 1.00 9.45 59 GLN B N 1
ATOM 4039 C CA . GLN B 1 33 ? 40.909 -26.911 12.213 1.00 11.80 59 GLN B CA 1
ATOM 4040 C C . GLN B 1 33 ? 39.684 -26.237 11.633 1.00 10.98 59 GLN B C 1
ATOM 4041 O O . GLN B 1 33 ? 39.351 -25.102 11.999 1.00 11.86 59 GLN B O 1
ATOM 4047 N N . LEU B 1 34 ? 38.987 -26.893 10.671 1.00 10.68 60 LEU B N 1
ATOM 4048 C CA . LEU B 1 34 ? 37.753 -26.307 10.138 1.00 11.16 60 LEU B CA 1
ATOM 4049 C C . LEU B 1 34 ? 36.772 -25.931 11.253 1.00 11.15 60 LEU B C 1
ATOM 4050 O O . LEU B 1 34 ? 36.241 -24.812 11.283 1.00 11.18 60 LEU B O 1
ATOM 4055 N N . LEU B 1 35 ? 36.483 -26.891 12.125 1.00 10.15 61 LEU B N 1
ATOM 4056 C CA . LEU B 1 35 ? 35.539 -26.587 13.220 1.00 10.01 61 LEU B CA 1
ATOM 4057 C C . LEU B 1 35 ? 36.049 -25.494 14.140 1.00 8.62 61 LEU B C 1
ATOM 4058 O O . LEU B 1 35 ? 35.246 -24.602 14.461 1.00 8.24 61 LEU B O 1
ATOM 4063 N N . GLN B 1 36 ? 37.291 -25.453 14.570 1.00 8.13 62 GLN B N 1
ATOM 4064 C CA . GLN B 1 36 ? 37.744 -24.402 15.494 1.00 8.48 62 GLN B CA 1
ATOM 4065 C C . GLN B 1 36 ? 37.769 -23.043 14.802 1.00 8.30 62 GLN B C 1
ATOM 4066 O O . GLN B 1 36 ? 37.405 -22.011 15.364 1.00 9.86 62 GLN B O 1
ATOM 4072 N N . LYS B 1 37 ? 38.175 -22.984 13.518 1.00 7.41 63 LYS B N 1
ATOM 4073 C CA . LYS B 1 37 ? 38.125 -21.694 12.830 1.00 9.11 63 LYS B CA 1
ATOM 4074 C C . LYS B 1 37 ? 36.685 -21.188 12.718 1.00 9.83 63 LYS B C 1
ATOM 4075 O O . LYS B 1 37 ? 36.499 -19.955 12.841 1.00 11.47 63 LYS B O 1
ATOM 4081 N N . LEU B 1 38 ? 35.732 -22.050 12.363 1.00 8.77 64 LEU B N 1
ATOM 4082 C CA . LEU B 1 38 ? 34.347 -21.626 12.236 1.00 7.20 64 LEU B CA 1
ATOM 4083 C C . LEU B 1 38 ? 33.716 -21.304 13.612 1.00 6.53 64 LEU B C 1
ATOM 4084 O O . LEU B 1 38 ? 33.009 -20.293 13.618 1.00 6.10 64 LEU B O 1
ATOM 4089 N N . GLN B 1 39 ? 34.082 -22.038 14.642 1.00 7.40 65 GLN B N 1
ATOM 4090 C CA . GLN B 1 39 ? 33.512 -21.733 15.976 1.00 8.57 65 GLN B CA 1
ATOM 4091 C C . GLN B 1 39 ? 33.964 -20.384 16.486 1.00 9.03 65 GLN B C 1
ATOM 4092 O O . GLN B 1 39 ? 33.147 -19.601 17.036 1.00 9.87 65 GLN B O 1
ATOM 4098 N N . ARG B 1 40 ? 35.244 -20.036 16.327 1.00 6.25 66 ARG B N 1
ATOM 4099 C CA . ARG B 1 40 ? 35.762 -18.734 16.712 1.00 8.69 66 ARG B CA 1
ATOM 4100 C C . ARG B 1 40 ? 35.146 -17.628 15.882 1.00 8.18 66 ARG B C 1
ATOM 4101 O O . ARG B 1 40 ? 34.613 -16.632 16.349 1.00 7.88 66 ARG B O 1
ATOM 4109 N N . PHE B 1 41 ? 35.165 -17.757 14.536 1.00 8.25 67 PHE B N 1
ATOM 4110 C CA . PHE B 1 41 ? 34.520 -16.797 13.682 1.00 8.24 67 PHE B CA 1
ATOM 4111 C C . PHE B 1 41 ? 33.055 -16.553 14.008 1.00 9.87 67 PHE B C 1
ATOM 4112 O O . PHE B 1 41 ? 32.554 -15.408 14.105 1.00 7.95 67 PHE B O 1
ATOM 4120 N N . ASP B 1 42 ? 32.301 -17.600 14.302 1.00 8.55 68 ASP B N 1
ATOM 4121 C CA . ASP B 1 42 ? 30.884 -17.535 14.612 1.00 10.15 68 ASP B CA 1
ATOM 4122 C C . ASP B 1 42 ? 30.554 -16.770 15.906 1.00 8.08 68 ASP B C 1
ATOM 4123 O O . ASP B 1 42 ? 29.364 -16.519 16.164 1.00 9.75 68 ASP B O 1
ATOM 4128 N N . ARG B 1 43 ? 31.527 -16.563 16.774 1.00 8.16 69 ARG B N 1
ATOM 4129 C CA . ARG B 1 43 ? 31.400 -15.861 18.029 1.00 8.69 69 ARG B CA 1
ATOM 4130 C C . ARG B 1 43 ? 32.234 -14.581 18.134 1.00 8.83 69 ARG B C 1
ATOM 4131 O O . ARG B 1 43 ? 32.483 -14.056 19.241 1.00 7.20 69 ARG B O 1
ATOM 4139 N N . GLU B 1 44 ? 32.563 -13.947 16.998 1.00 7.92 70 GLU B N 1
ATOM 4140 C CA . GLU B 1 44 ? 33.393 -12.750 17.075 1.00 8.62 70 GLU B CA 1
ATOM 4141 C C . GLU B 1 44 ? 32.701 -11.495 17.614 1.00 8.16 70 GLU B C 1
ATOM 4142 O O . GLU B 1 44 ? 33.348 -10.633 18.210 1.00 10.09 70 GLU B O 1
ATOM 4148 N N . ARG B 1 45 ? 31.408 -11.375 17.344 1.00 7.26 71 ARG B N 1
ATOM 4149 C CA . ARG B 1 45 ? 30.701 -10.147 17.689 1.00 10.65 71 ARG B CA 1
ATOM 4150 C C . ARG B 1 45 ? 30.135 -10.180 19.107 1.00 10.71 71 ARG B C 1
ATOM 4151 O O . ARG B 1 45 ? 29.756 -11.208 19.619 1.00 11.60 71 ARG B O 1
ATOM 4159 N N . ILE B 1 46 ? 30.169 -9.019 19.729 1.00 10.56 72 ILE B N 1
ATOM 4160 C CA . ILE B 1 46 ? 29.567 -8.863 21.083 1.00 10.76 72 ILE B CA 1
ATOM 4161 C C . ILE B 1 46 ? 28.498 -7.796 20.844 1.00 10.78 72 ILE B C 1
ATOM 4162 O O . ILE B 1 46 ? 28.475 -7.109 19.790 1.00 12.09 72 ILE B O 1
ATOM 4167 N N . PRO B 1 47 ? 27.609 -7.581 21.763 1.00 11.78 73 PRO B N 1
ATOM 4168 C CA . PRO B 1 47 ? 26.550 -6.582 21.628 1.00 12.09 73 PRO B CA 1
ATOM 4169 C C . PRO B 1 47 ? 27.151 -5.177 21.483 1.00 12.26 73 PRO B C 1
ATOM 4170 O O . PRO B 1 47 ? 28.174 -4.881 22.148 1.00 11.70 73 PRO B O 1
ATOM 4174 N N . GLU B 1 48 ? 26.576 -4.378 20.558 1.00 12.29 74 GLU B N 1
ATOM 4175 C CA . GLU B 1 48 ? 27.120 -3.015 20.436 1.00 13.60 74 GLU B CA 1
ATOM 4176 C C . GLU B 1 48 ? 26.639 -2.164 21.618 1.00 12.17 74 GLU B C 1
ATOM 4177 O O . GLU B 1 48 ? 25.649 -2.544 22.256 1.00 11.33 74 GLU B O 1
ATOM 4183 N N . ARG B 1 49 ? 27.297 -1.016 21.827 1.00 10.48 75 ARG B N 1
ATOM 4184 C CA . ARG B 1 49 ? 26.791 -0.149 22.922 1.00 12.70 75 ARG B CA 1
ATOM 4185 C C . ARG B 1 49 ? 25.334 0.196 22.646 1.00 11.54 75 ARG B C 1
ATOM 4186 O O . ARG B 1 49 ? 24.913 0.446 21.501 1.00 13.93 75 ARG B O 1
ATOM 4194 N N . VAL B 1 50 ? 24.521 0.274 23.695 1.00 11.24 76 VAL B N 1
ATOM 4195 C CA . VAL B 1 50 ? 23.109 0.579 23.523 1.00 10.46 76 VAL B CA 1
ATOM 4196 C C . VAL B 1 50 ? 22.909 1.979 22.904 1.00 11.19 76 VAL B C 1
ATOM 4197 O O . VAL B 1 50 ? 21.958 2.214 22.159 1.00 13.12 76 VAL B O 1
ATOM 4201 N N . VAL B 1 51 ? 23.764 2.903 23.267 1.00 10.20 77 VAL B N 1
ATOM 4202 C CA . VAL B 1 51 ? 23.851 4.231 22.674 1.00 11.94 77 VAL B CA 1
ATOM 4203 C C . VAL B 1 51 ? 25.325 4.474 22.440 1.00 11.99 77 VAL B C 1
ATOM 4204 O O . VAL B 1 51 ? 26.221 3.883 23.077 1.00 13.13 77 VAL B O 1
ATOM 4208 N N . HIS B 1 52 ? 25.639 5.398 21.512 1.00 12.96 78 HIS B N 1
ATOM 4209 C CA . HIS B 1 52 ? 27.016 5.694 21.143 1.00 12.40 78 HIS B CA 1
ATOM 4210 C C . HIS B 1 52 ? 27.750 4.459 20.625 1.00 12.24 78 HIS B C 1
ATOM 4211 O O . HIS B 1 52 ? 28.946 4.371 20.822 1.00 11.56 78 HIS B O 1
ATOM 4218 N N . ALA B 1 53 ? 27.124 3.598 19.829 1.00 13.93 79 ALA B N 1
ATOM 4219 C CA . ALA B 1 53 ? 27.712 2.412 19.218 1.00 13.71 79 ALA B CA 1
ATOM 4220 C C . ALA B 1 53 ? 28.812 2.717 18.203 1.00 14.76 79 ALA B C 1
ATOM 4221 O O . ALA B 1 53 ? 29.874 2.076 18.089 1.00 13.01 79 ALA B O 1
ATOM 4223 N N . ARG B 1 54 ? 28.603 3.829 17.494 1.00 15.57 80 ARG B N 1
ATOM 4224 C CA . ARG B 1 54 ? 29.570 4.291 16.488 1.00 16.49 80 ARG B CA 1
ATOM 4225 C C . ARG B 1 54 ? 30.609 5.175 17.137 1.00 18.00 80 ARG B C 1
ATOM 4226 O O . ARG B 1 54 ? 30.269 6.299 17.527 1.00 20.15 80 ARG B O 1
ATOM 4234 N N . GLY B 1 55 ? 31.840 4.728 17.267 1.00 17.40 81 GLY B N 1
ATOM 4235 C CA . GLY B 1 55 ? 32.880 5.517 17.913 1.00 16.48 81 GLY B CA 1
ATOM 4236 C C . GLY B 1 55 ? 34.243 5.299 17.315 1.00 18.23 81 GLY B C 1
ATOM 4237 O O . GLY B 1 55 ? 34.500 4.405 16.494 1.00 20.83 81 GLY B O 1
ATOM 4238 N N . THR B 1 56 ? 35.216 6.061 17.744 1.00 17.67 82 THR B N 1
ATOM 4239 C CA . THR B 1 56 ? 36.597 6.110 17.371 1.00 18.34 82 THR B CA 1
ATOM 4240 C C . THR B 1 56 ? 37.432 6.315 18.639 1.00 17.59 82 THR B C 1
ATOM 4241 O O . THR B 1 56 ? 37.198 7.305 19.359 1.00 17.48 82 THR B O 1
ATOM 4245 N N . GLY B 1 57 ? 38.453 5.533 18.859 1.00 14.49 83 GLY B N 1
ATOM 4246 C CA . GLY B 1 57 ? 39.243 5.702 20.079 1.00 15.90 83 GLY B CA 1
ATOM 4247 C C . GLY B 1 57 ? 40.666 6.125 19.790 1.00 17.42 83 GLY B C 1
ATOM 4248 O O . GLY B 1 57 ? 41.285 5.692 18.803 1.00 17.81 83 GLY B O 1
ATOM 4249 N N . VAL B 1 58 ? 41.229 7.031 20.581 1.00 16.78 84 VAL B N 1
ATOM 4250 C CA . VAL B 1 58 ? 42.640 7.406 20.419 1.00 18.20 84 VAL B CA 1
ATOM 4251 C C . VAL B 1 58 ? 43.290 7.481 21.785 1.00 18.47 84 VAL B C 1
ATOM 4252 O O . VAL B 1 58 ? 42.539 7.465 22.766 1.00 19.78 84 VAL B O 1
ATOM 4256 N N . LYS B 1 59 ? 44.609 7.484 21.891 1.00 17.53 85 LYS B N 1
ATOM 4257 C CA . LYS B 1 59 ? 45.305 7.563 23.154 1.00 18.52 85 LYS B CA 1
ATOM 4258 C C . LYS B 1 59 ? 46.068 8.875 23.271 1.00 19.71 85 LYS B C 1
ATOM 4259 O O . LYS B 1 59 ? 46.358 9.459 22.223 1.00 19.38 85 LYS B O 1
ATOM 4265 N N . GLY B 1 60 ? 46.396 9.287 24.500 1.00 17.95 86 GLY B N 1
ATOM 4266 C CA . GLY B 1 60 ? 47.162 10.551 24.601 1.00 20.22 86 GLY B CA 1
ATOM 4267 C C . GLY B 1 60 ? 47.623 10.802 26.020 1.00 19.93 86 GLY B C 1
ATOM 4268 O O . GLY B 1 60 ? 47.868 9.881 26.790 1.00 18.62 86 GLY B O 1
ATOM 4269 N N . GLU B 1 61 ? 47.853 12.104 26.360 1.00 20.82 87 GLU B N 1
ATOM 4270 C CA . GLU B 1 61 ? 48.321 12.386 27.716 1.00 22.29 87 GLU B CA 1
ATOM 4271 C C . GLU B 1 61 ? 47.679 13.697 28.192 1.00 20.90 87 GLU B C 1
ATOM 4272 O O . GLU B 1 61 ? 47.459 14.581 27.372 1.00 19.67 87 GLU B O 1
ATOM 4278 N N . PHE B 1 62 ? 47.444 13.755 29.504 1.00 19.56 88 PHE B N 1
ATOM 4279 C CA . PHE B 1 62 ? 46.851 14.972 30.075 1.00 19.81 88 PHE B CA 1
ATOM 4280 C C . PHE B 1 62 ? 47.918 15.530 31.011 1.00 18.74 88 PHE B C 1
ATOM 4281 O O . PHE B 1 62 ? 48.597 14.745 31.664 1.00 18.11 88 PHE B O 1
ATOM 4289 N N . THR B 1 63 ? 48.079 16.863 31.025 1.00 19.76 89 THR B N 1
ATOM 4290 C CA . THR B 1 63 ? 49.078 17.466 31.917 1.00 20.45 89 THR B CA 1
ATOM 4291 C C . THR B 1 63 ? 48.380 18.567 32.716 1.00 18.69 89 THR B C 1
ATOM 4292 O O . THR B 1 63 ? 47.780 19.472 32.113 1.00 18.29 89 THR B O 1
ATOM 4296 N N . ALA B 1 64 ? 48.339 18.456 34.022 1.00 18.95 90 ALA B N 1
ATOM 4297 C CA . ALA B 1 64 ? 47.685 19.449 34.888 1.00 19.98 90 ALA B CA 1
ATOM 4298 C C . ALA B 1 64 ? 48.535 20.727 34.976 1.00 21.55 90 ALA B C 1
ATOM 4299 O O . ALA B 1 64 ? 49.753 20.566 35.064 1.00 20.71 90 ALA B O 1
ATOM 4301 N N . SER B 1 65 ? 47.906 21.889 35.028 1.00 21.97 91 SER B N 1
ATOM 4302 C CA . SER B 1 65 ? 48.756 23.094 35.038 1.00 25.29 91 SER B CA 1
ATOM 4303 C C . SER B 1 65 ? 48.361 24.174 36.031 1.00 27.35 91 SER B C 1
ATOM 4304 O O . SER B 1 65 ? 48.905 25.300 35.956 1.00 28.66 91 SER B O 1
ATOM 4307 N N . ALA B 1 66 ? 47.461 23.880 36.955 1.00 28.72 92 ALA B N 1
ATOM 4308 C CA . ALA B 1 66 ? 47.032 24.865 37.949 1.00 29.37 92 ALA B CA 1
ATOM 4309 C C . ALA B 1 66 ? 47.141 24.272 39.341 1.00 31.55 92 ALA B C 1
ATOM 4310 O O . ALA B 1 66 ? 47.224 23.041 39.453 1.00 33.93 92 ALA B O 1
ATOM 4312 N N . ASP B 1 67 ? 47.173 25.106 40.384 1.00 31.45 93 ASP B N 1
ATOM 4313 C CA . ASP B 1 67 ? 47.137 24.561 41.739 1.00 31.60 93 ASP B CA 1
ATOM 4314 C C . ASP B 1 67 ? 45.666 24.613 42.149 1.00 29.51 93 ASP B C 1
ATOM 4315 O O . ASP B 1 67 ? 45.211 25.720 42.471 1.00 29.54 93 ASP B O 1
ATOM 4320 N N . ILE B 1 68 ? 44.923 23.511 42.094 1.00 27.58 94 ILE B N 1
ATOM 4321 C CA . ILE B 1 68 ? 43.523 23.596 42.501 1.00 26.62 94 ILE B CA 1
ATOM 4322 C C . ILE B 1 68 ? 43.290 22.723 43.730 1.00 27.12 94 ILE B C 1
ATOM 4323 O O . ILE B 1 68 ? 42.170 22.289 43.997 1.00 26.04 94 ILE B O 1
ATOM 4328 N N . SER B 1 69 ? 44.297 22.597 44.583 1.00 28.02 95 SER B N 1
ATOM 4329 C CA . SER B 1 69 ? 44.241 21.797 45.797 1.00 30.40 95 SER B CA 1
ATOM 4330 C C . SER B 1 69 ? 43.294 22.356 46.850 1.00 31.96 95 SER B C 1
ATOM 4331 O O . SER B 1 69 ? 42.977 21.733 47.861 1.00 33.57 95 SER B O 1
ATOM 4334 N N . ASP B 1 70 ? 42.817 23.555 46.643 1.00 31.74 96 ASP B N 1
ATOM 4335 C CA . ASP B 1 70 ? 41.826 24.267 47.398 1.00 31.85 96 ASP B CA 1
ATOM 4336 C C . ASP B 1 70 ? 40.463 23.682 47.017 1.00 29.99 96 ASP B C 1
ATOM 4337 O O . ASP B 1 70 ? 39.530 23.687 47.819 1.00 30.36 96 ASP B O 1
ATOM 4342 N N . LEU B 1 71 ? 40.359 23.136 45.798 1.00 27.37 97 LEU B N 1
ATOM 4343 C CA . LEU B 1 71 ? 39.122 22.557 45.319 1.00 24.83 97 LEU B CA 1
ATOM 4344 C C . LEU B 1 71 ? 39.112 21.020 45.356 1.00 23.92 97 LEU B C 1
ATOM 4345 O O . LEU B 1 71 ? 38.072 20.462 45.707 1.00 22.28 97 LEU B O 1
ATOM 4350 N N . SER B 1 72 ? 40.204 20.374 44.962 1.00 23.25 98 SER B N 1
ATOM 4351 C CA . SER B 1 72 ? 40.182 18.899 44.935 1.00 22.21 98 SER B CA 1
ATOM 4352 C C . SER B 1 72 ? 41.498 18.290 45.367 1.00 22.69 98 SER B C 1
ATOM 4353 O O . SER B 1 72 ? 42.555 18.772 44.925 1.00 24.12 98 SER B O 1
ATOM 4356 N N . LYS B 1 73 ? 41.479 17.195 46.142 1.00 20.37 99 LYS B N 1
ATOM 4357 C CA . LYS B 1 73 ? 42.696 16.510 46.509 1.00 20.25 99 LYS B CA 1
ATOM 4358 C C . LYS B 1 73 ? 43.147 15.503 45.437 1.00 19.87 99 LYS B C 1
ATOM 4359 O O . LYS B 1 73 ? 44.197 14.877 45.616 1.00 19.69 99 LYS B O 1
ATOM 4365 N N . ALA B 1 74 ? 42.427 15.369 44.330 1.00 19.05 100 ALA B N 1
ATOM 4366 C CA . ALA B 1 74 ? 42.809 14.395 43.306 1.00 20.29 100 ALA B CA 1
ATOM 4367 C C . ALA B 1 74 ? 44.175 14.624 42.680 1.00 20.47 100 ALA B C 1
ATOM 4368 O O . ALA B 1 74 ? 44.506 15.703 42.190 1.00 21.51 100 ALA B O 1
ATOM 4370 N N . THR B 1 75 ? 45.004 13.596 42.662 1.00 20.33 101 THR B N 1
ATOM 4371 C CA . THR B 1 75 ? 46.342 13.584 42.098 1.00 21.47 101 THR B CA 1
ATOM 4372 C C . THR B 1 75 ? 46.336 13.952 40.621 1.00 19.79 101 THR B C 1
ATOM 4373 O O . THR B 1 75 ? 47.274 14.619 40.127 1.00 20.79 101 THR B O 1
ATOM 4377 N N . VAL B 1 76 ? 45.249 13.683 39.899 1.00 18.21 102 VAL B N 1
ATOM 4378 C CA . VAL B 1 76 ? 45.184 14.000 38.476 1.00 18.62 102 VAL B CA 1
ATOM 4379 C C . VAL B 1 76 ? 45.330 15.503 38.220 1.00 19.88 102 VAL B C 1
ATOM 4380 O O . VAL B 1 76 ? 45.858 15.930 37.198 1.00 18.12 102 VAL B O 1
ATOM 4384 N N . PHE B 1 77 ? 44.844 16.324 39.144 1.00 20.93 103 PHE B N 1
ATOM 4385 C CA . PHE B 1 77 ? 44.866 17.777 39.011 1.00 20.31 103 PHE B CA 1
ATOM 4386 C C . PHE B 1 77 ? 46.072 18.453 39.660 1.00 20.19 103 PHE B C 1
ATOM 4387 O O . PHE B 1 77 ? 46.218 19.690 39.572 1.00 19.15 103 PHE B O 1
ATOM 4395 N N . LYS B 1 78 ? 46.971 17.698 40.229 1.00 20.72 104 LYS B N 1
ATOM 4396 C CA . LYS B 1 78 ? 48.175 18.263 40.854 1.00 23.04 104 LYS B CA 1
ATOM 4397 C C . LYS B 1 78 ? 49.052 18.907 39.787 1.00 23.86 104 LYS B C 1
ATOM 4398 O O . LYS B 1 78 ? 49.448 18.294 38.797 1.00 20.24 104 LYS B O 1
ATOM 4404 N N . SER B 1 79 ? 49.410 20.186 39.996 1.00 23.89 105 SER B N 1
ATOM 4405 C CA . SER B 1 79 ? 50.200 20.899 39.004 1.00 25.28 105 SER B CA 1
ATOM 4406 C C . SER B 1 79 ? 51.412 20.153 38.491 1.00 24.21 105 SER B C 1
ATOM 4407 O O . SER B 1 79 ? 52.229 19.726 39.300 1.00 24.48 105 SER B O 1
ATOM 4410 N N . GLY B 1 80 ? 51.539 19.992 37.160 1.00 24.27 106 GLY B N 1
ATOM 4411 C CA . GLY B 1 80 ? 52.689 19.221 36.673 1.00 24.78 106 GLY B CA 1
ATOM 4412 C C . GLY B 1 80 ? 52.403 17.721 36.567 1.00 26.39 106 GLY B C 1
ATOM 4413 O O . GLY B 1 80 ? 53.273 16.992 36.062 1.00 26.57 106 GLY B O 1
ATOM 4414 N N . GLU B 1 81 ? 51.238 17.250 37.024 1.00 23.71 107 GLU B N 1
ATOM 4415 C CA . GLU B 1 81 ? 50.968 15.812 36.951 1.00 24.12 107 GLU B CA 1
ATOM 4416 C C . GLU B 1 81 ? 50.676 15.363 35.529 1.00 22.93 107 GLU B C 1
ATOM 4417 O O . GLU B 1 81 ? 49.759 15.907 34.926 1.00 22.34 107 GLU B O 1
ATOM 4423 N N . LYS B 1 82 ? 51.396 14.357 35.039 1.00 23.38 108 LYS B N 1
ATOM 4424 C CA . LYS B 1 82 ? 51.132 13.816 33.711 1.00 25.57 108 LYS B CA 1
ATOM 4425 C C . LYS B 1 82 ? 50.444 12.432 33.810 1.00 21.76 108 LYS B C 1
ATOM 4426 O O . LYS B 1 82 ? 51.024 11.542 34.387 1.00 21.66 108 LYS B O 1
ATOM 4432 N N . THR B 1 83 ? 49.274 12.366 33.196 1.00 22.25 109 THR B N 1
ATOM 4433 C CA . THR B 1 83 ? 48.458 11.148 33.192 1.00 21.95 109 THR B CA 1
ATOM 4434 C C . THR B 1 83 ? 48.097 10.714 31.768 1.00 20.48 109 THR B C 1
ATOM 4435 O O . THR B 1 83 ? 47.601 11.476 30.933 1.00 18.78 109 THR B O 1
ATOM 4439 N N . PRO B 1 84 ? 48.327 9.441 31.490 1.00 18.68 110 PRO B N 1
ATOM 4440 C CA . PRO B 1 84 ? 47.981 8.838 30.199 1.00 18.50 110 PRO B CA 1
ATOM 4441 C C . PRO B 1 84 ? 46.460 8.850 30.076 1.00 17.05 110 PRO B C 1
ATOM 4442 O O . PRO B 1 84 ? 45.772 8.734 31.123 1.00 16.84 110 PRO B O 1
ATOM 4446 N N . VAL B 1 85 ? 45.918 8.965 28.885 1.00 14.77 111 VAL B N 1
ATOM 4447 C CA . VAL B 1 85 ? 44.495 8.943 28.645 1.00 15.57 111 VAL B CA 1
ATOM 4448 C C . VAL B 1 85 ? 44.114 8.030 27.476 1.00 16.66 111 VAL B C 1
ATOM 4449 O O . VAL B 1 85 ? 44.917 7.780 26.552 1.00 17.93 111 VAL B O 1
ATOM 4453 N N . PHE B 1 86 ? 42.865 7.582 27.505 1.00 14.58 112 PHE B N 1
ATOM 4454 C CA . PHE B 1 86 ? 42.205 6.897 26.421 1.00 15.18 112 PHE B CA 1
ATOM 4455 C C . PHE B 1 86 ? 40.942 7.702 26.145 1.00 15.17 112 PHE B C 1
ATOM 4456 O O . PHE B 1 86 ? 40.111 7.976 27.038 1.00 14.94 112 PHE B O 1
ATOM 4464 N N . VAL B 1 87 ? 40.752 8.177 24.909 1.00 14.21 113 VAL B N 1
ATOM 4465 C CA . VAL B 1 87 ? 39.583 8.913 24.516 1.00 14.94 113 VAL B CA 1
ATOM 4466 C C . VAL B 1 87 ? 38.753 8.220 23.454 1.00 16.37 113 VAL B C 1
ATOM 4467 O O . VAL B 1 87 ? 39.291 7.700 22.462 1.00 18.08 113 VAL B O 1
ATOM 4471 N N . ARG B 1 88 ? 37.434 8.149 23.615 1.00 14.26 114 ARG B N 1
ATOM 4472 C CA . ARG B 1 88 ? 36.572 7.603 22.591 1.00 14.97 114 ARG B CA 1
ATOM 4473 C C . ARG B 1 88 ? 35.538 8.668 22.269 1.00 15.12 114 ARG B C 1
ATOM 4474 O O . ARG B 1 88 ? 34.847 9.226 23.121 1.00 14.69 114 ARG B O 1
ATOM 4482 N N . PHE B 1 89 ? 35.478 9.035 20.988 1.00 13.75 115 PHE B N 1
ATOM 4483 C CA . PHE B 1 89 ? 34.553 9.953 20.388 1.00 15.21 115 PHE B CA 1
ATOM 4484 C C . PHE B 1 89 ? 33.475 9.127 19.683 1.00 15.02 115 PHE B C 1
ATOM 4485 O O . PHE B 1 89 ? 33.783 8.017 19.223 1.00 15.95 115 PHE B O 1
ATOM 4493 N N . SER B 1 90 ? 32.260 9.578 19.551 1.00 14.63 116 SER B N 1
ATOM 4494 C CA . SER B 1 90 ? 31.169 8.856 18.969 1.00 15.90 116 SER B CA 1
ATOM 4495 C C . SER B 1 90 ? 29.974 9.667 18.579 1.00 16.02 116 SER B C 1
ATOM 4496 O O . SER B 1 90 ? 29.824 10.845 18.933 1.00 18.24 116 SER B O 1
ATOM 4499 N N . SER B 1 91 ? 29.094 9.090 17.805 1.00 19.01 117 SER B N 1
ATOM 4500 C CA . SER B 1 91 ? 27.770 9.663 17.555 1.00 18.12 117 SER B CA 1
ATOM 4501 C C . SER B 1 91 ? 26.898 8.978 18.604 1.00 19.41 117 SER B C 1
ATOM 4502 O O . SER B 1 91 ? 27.443 8.305 19.480 1.00 21.32 117 SER B O 1
ATOM 4505 N N . VAL B 1 92 ? 25.606 9.164 18.624 1.00 20.76 118 VAL B N 1
ATOM 4506 C CA . VAL B 1 92 ? 24.739 8.669 19.649 1.00 23.02 118 VAL B CA 1
ATOM 4507 C C . VAL B 1 92 ? 23.723 7.615 19.249 1.00 22.34 118 VAL B C 1
ATOM 4508 O O . VAL B 1 92 ? 23.595 6.581 19.910 1.00 22.02 118 VAL B O 1
ATOM 4512 N N . VAL B 1 93 ? 22.864 7.953 18.304 1.00 22.61 119 VAL B N 1
ATOM 4513 C CA . VAL B 1 93 ? 21.684 7.172 18.038 1.00 22.54 119 VAL B CA 1
ATOM 4514 C C . VAL B 1 93 ? 21.848 5.953 17.162 1.00 23.10 119 VAL B C 1
ATOM 4515 O O . VAL B 1 93 ? 21.158 4.967 17.467 1.00 21.81 119 VAL B O 1
ATOM 4519 N N . HIS B 1 94 ? 22.669 6.038 16.116 1.00 22.31 120 HIS B N 1
ATOM 4520 C CA . HIS B 1 94 ? 22.719 4.913 15.181 1.00 25.07 120 HIS B CA 1
ATOM 4521 C C . HIS B 1 94 ? 23.819 3.885 15.416 1.00 25.10 120 HIS B C 1
ATOM 4522 O O . HIS B 1 94 ? 24.795 4.035 16.148 1.00 24.78 120 HIS B O 1
ATOM 4529 N N A GLY B 1 95 ? 23.587 2.689 14.875 0.50 26.07 121 GLY B N 1
ATOM 4530 N N B GLY B 1 95 ? 23.656 2.808 14.664 0.50 25.87 121 GLY B N 1
ATOM 4531 C CA A GLY B 1 95 ? 24.435 1.529 15.051 0.50 25.40 121 GLY B CA 1
ATOM 4532 C CA B GLY B 1 95 ? 24.437 1.614 14.661 0.50 25.10 121 GLY B CA 1
ATOM 4533 C C A GLY B 1 95 ? 25.807 1.659 14.451 0.50 25.79 121 GLY B C 1
ATOM 4534 C C B GLY B 1 95 ? 25.916 1.788 14.512 0.50 25.42 121 GLY B C 1
ATOM 4535 O O A GLY B 1 95 ? 26.130 2.663 13.830 0.50 26.63 121 GLY B O 1
ATOM 4536 O O B GLY B 1 95 ? 26.443 2.843 14.170 0.50 26.55 121 GLY B O 1
ATOM 4537 N N A ASN B 1 96 ? 26.649 0.635 14.629 0.50 26.71 122 ASN B N 1
ATOM 4538 N N B ASN B 1 96 ? 26.608 0.663 14.773 0.50 25.75 122 ASN B N 1
ATOM 4539 C CA A ASN B 1 96 ? 28.004 0.704 14.075 0.50 27.52 122 ASN B CA 1
ATOM 4540 C CA B ASN B 1 96 ? 28.072 0.774 14.691 0.50 25.54 122 ASN B CA 1
ATOM 4541 C C A ASN B 1 96 ? 27.917 0.767 12.555 0.50 26.26 122 ASN B C 1
ATOM 4542 C C B ASN B 1 96 ? 28.556 1.146 13.298 0.50 24.84 122 ASN B C 1
ATOM 4543 O O A ASN B 1 96 ? 26.940 0.398 11.900 0.50 25.01 122 ASN B O 1
ATOM 4544 O O B ASN B 1 96 ? 29.692 1.636 13.388 0.50 22.76 122 ASN B O 1
ATOM 4553 N N A HIS B 1 97 ? 28.920 1.437 11.993 0.50 25.72 123 HIS B N 1
ATOM 4554 N N B HIS B 1 97 ? 28.039 1.048 12.076 0.50 24.55 123 HIS B N 1
ATOM 4555 C CA A HIS B 1 97 ? 28.983 1.719 10.576 0.50 24.95 123 HIS B CA 1
ATOM 4556 C CA B HIS B 1 97 ? 28.651 1.502 10.839 0.50 24.80 123 HIS B CA 1
ATOM 4557 C C . HIS B 1 97 ? 27.890 2.639 10.102 1.00 23.85 123 HIS B C 1
ATOM 4558 O O . HIS B 1 97 ? 27.819 2.788 8.870 1.00 24.67 123 HIS B O 1
ATOM 4565 N N . SER B 1 98 ? 27.138 3.348 10.926 1.00 21.89 124 SER B N 1
ATOM 4566 C CA . SER B 1 98 ? 26.199 4.361 10.467 1.00 21.61 124 SER B CA 1
ATOM 4567 C C . SER B 1 98 ? 27.042 5.554 10.021 1.00 20.89 124 SER B C 1
ATOM 4568 O O . SER B 1 98 ? 28.214 5.759 10.356 1.00 21.01 124 SER B O 1
ATOM 4571 N N . PRO B 1 99 ? 26.512 6.278 9.038 1.00 19.91 125 PRO B N 1
ATOM 4572 C CA . PRO B 1 99 ? 27.177 7.443 8.471 1.00 21.02 125 PRO B CA 1
ATOM 4573 C C . PRO B 1 99 ? 27.539 8.403 9.605 1.00 20.46 125 PRO B C 1
ATOM 4574 O O . PRO B 1 99 ? 26.660 8.824 10.376 1.00 20.19 125 PRO B O 1
ATOM 4578 N N . GLU B 1 100 ? 28.782 8.832 9.651 1.00 18.66 126 GLU B N 1
ATOM 4579 C CA . GLU B 1 100 ? 29.227 9.794 10.659 1.00 21.69 126 GLU B CA 1
ATOM 4580 C C . GLU B 1 100 ? 28.726 11.220 10.406 1.00 22.60 126 GLU B C 1
ATOM 4581 O O . GLU B 1 100 ? 28.784 12.062 11.307 1.00 18.47 126 GLU B O 1
ATOM 4587 N N . THR B 1 101 ? 27.999 11.455 9.319 1.00 23.10 127 THR B N 1
ATOM 4588 C CA . THR B 1 101 ? 27.321 12.686 8.970 1.00 23.92 127 THR B CA 1
ATOM 4589 C C . THR B 1 101 ? 25.910 12.783 9.510 1.00 24.32 127 THR B C 1
ATOM 4590 O O . THR B 1 101 ? 25.297 13.858 9.405 1.00 23.80 127 THR B O 1
ATOM 4594 N N . LEU B 1 102 ? 25.380 11.707 10.134 1.00 23.00 128 LEU B N 1
ATOM 4595 C CA . LEU B 1 102 ? 24.005 11.843 10.641 1.00 22.92 128 LEU B CA 1
ATOM 4596 C C . LEU B 1 102 ? 23.995 12.880 11.774 1.00 21.29 128 LEU B C 1
ATOM 4597 O O . LEU B 1 102 ? 24.991 13.046 12.460 1.00 21.25 128 LEU B O 1
ATOM 4602 N N . ARG B 1 103 ? 22.881 13.569 11.932 1.00 22.06 129 ARG B N 1
ATOM 4603 C CA . ARG B 1 103 ? 22.719 14.640 12.908 1.00 21.50 129 ARG B CA 1
ATOM 4604 C C . ARG B 1 103 ? 22.527 14.081 14.320 1.00 22.01 129 ARG B C 1
ATOM 4605 O O . ARG B 1 103 ? 21.533 13.395 14.549 1.00 22.67 129 ARG B O 1
ATOM 4613 N N . ASP B 1 104 ? 23.416 14.463 15.225 1.00 22.73 130 ASP B N 1
ATOM 4614 C CA . ASP B 1 104 ? 23.339 14.000 16.622 1.00 23.09 130 ASP B CA 1
ATOM 4615 C C . ASP B 1 104 ? 24.258 14.832 17.495 1.00 21.83 130 ASP B C 1
ATOM 4616 O O . ASP B 1 104 ? 25.251 15.406 17.038 1.00 22.65 130 ASP B O 1
ATOM 4621 N N . PRO B 1 105 ? 24.174 14.643 18.808 1.00 21.26 131 PRO B N 1
ATOM 4622 C CA . PRO B 1 105 ? 25.199 15.069 19.727 1.00 19.52 131 PRO B CA 1
ATOM 4623 C C . PRO B 1 105 ? 26.410 14.190 19.479 1.00 18.72 131 PRO B C 1
ATOM 4624 O O . PRO B 1 105 ? 26.225 13.120 18.845 1.00 19.55 131 PRO B O 1
ATOM 4628 N N . HIS B 1 106 ? 27.624 14.579 19.829 1.00 17.81 132 HIS B N 1
ATOM 4629 C CA . HIS B 1 106 ? 28.807 13.757 19.658 1.00 17.02 132 HIS B CA 1
ATOM 4630 C C . HIS B 1 106 ? 29.462 13.523 21.014 1.00 17.89 132 HIS B C 1
ATOM 4631 O O . HIS B 1 106 ? 29.640 14.414 21.858 1.00 16.23 132 HIS B O 1
ATOM 4638 N N . GLY B 1 107 ? 29.722 12.226 21.285 1.00 17.16 133 GLY B N 1
ATOM 4639 C CA . GLY B 1 107 ? 30.253 11.885 22.609 1.00 13.71 133 GLY B CA 1
ATOM 4640 C C . GLY B 1 107 ? 31.734 12.154 22.674 1.00 14.94 133 GLY B C 1
ATOM 4641 O O . GLY B 1 107 ? 32.462 12.143 21.663 1.00 16.06 133 GLY B O 1
ATOM 4642 N N . PHE B 1 108 ? 32.197 12.484 23.879 1.00 12.56 134 PHE B N 1
ATOM 4643 C CA . PHE B 1 108 ? 33.612 12.794 24.095 1.00 13.61 134 PHE B CA 1
ATOM 4644 C C . PHE B 1 108 ? 34.023 12.215 25.439 1.00 15.61 134 PHE B C 1
ATOM 4645 O O . PHE B 1 108 ? 33.974 12.899 26.466 1.00 14.08 134 PHE B O 1
ATOM 4653 N N . ALA B 1 109 ? 34.286 10.897 25.460 1.00 15.34 135 ALA B N 1
ATOM 4654 C CA . ALA B 1 109 ? 34.627 10.268 26.750 1.00 15.16 135 ALA B CA 1
ATOM 4655 C C . ALA B 1 109 ? 36.122 10.174 26.963 1.00 14.11 135 ALA B C 1
ATOM 4656 O O . ALA B 1 109 ? 36.888 9.688 26.124 1.00 14.29 135 ALA B O 1
ATOM 4658 N N . THR B 1 110 ? 36.590 10.577 28.165 1.00 12.59 136 THR B N 1
ATOM 4659 C CA . THR B 1 110 ? 37.991 10.471 28.492 1.00 12.62 136 THR B CA 1
ATOM 4660 C C . THR B 1 110 ? 38.303 9.595 29.711 1.00 13.98 136 THR B C 1
ATOM 4661 O O . THR B 1 110 ? 37.782 9.860 30.791 1.00 13.56 136 THR B O 1
ATOM 4665 N N . LYS B 1 111 ? 39.170 8.602 29.529 1.00 13.37 137 LYS B N 1
ATOM 4666 C CA . LYS B 1 111 ? 39.584 7.775 30.671 1.00 13.18 137 LYS B CA 1
ATOM 4667 C C . LYS B 1 111 ? 40.989 8.175 31.089 1.00 14.58 137 LYS B C 1
ATOM 4668 O O . LYS B 1 111 ? 41.967 8.055 30.338 1.00 15.59 137 LYS B O 1
ATOM 4674 N N . PHE B 1 112 ? 41.064 8.702 32.318 1.00 14.35 138 PHE B N 1
ATOM 4675 C CA . PHE B 1 112 ? 42.331 9.140 32.873 1.00 15.06 138 PHE B CA 1
ATOM 4676 C C . PHE B 1 112 ? 42.905 8.007 33.695 1.00 15.14 138 PHE B C 1
ATOM 4677 O O . PHE B 1 112 ? 42.298 7.612 34.720 1.00 16.71 138 PHE B O 1
ATOM 4685 N N . TYR B 1 113 ? 44.078 7.494 33.364 1.00 12.74 139 TYR B N 1
ATOM 4686 C CA . TYR B 1 113 ? 44.717 6.429 34.095 1.00 15.18 139 TYR B CA 1
ATOM 4687 C C . TYR B 1 113 ? 45.592 7.066 35.196 1.00 16.21 139 TYR B C 1
ATOM 4688 O O . TYR B 1 113 ? 46.815 7.114 35.076 1.00 15.31 139 TYR B O 1
ATOM 4697 N N . THR B 1 114 ? 44.906 7.628 36.171 1.00 16.61 140 THR B N 1
ATOM 4698 C CA . THR B 1 114 ? 45.590 8.363 37.242 1.00 17.31 140 THR B CA 1
ATOM 4699 C C . THR B 1 114 ? 46.330 7.488 38.220 1.00 18.56 140 THR B C 1
ATOM 4700 O O . THR B 1 114 ? 46.077 6.291 38.411 1.00 17.70 140 THR B O 1
ATOM 4704 N N . ALA B 1 115 ? 47.199 8.146 39.020 1.00 17.57 141 ALA B N 1
ATOM 4705 C CA . ALA B 1 115 ? 47.936 7.481 40.086 1.00 19.07 141 ALA B CA 1
ATOM 4706 C C . ALA B 1 115 ? 47.045 7.103 41.277 1.00 17.62 141 ALA B C 1
ATOM 4707 O O . ALA B 1 115 ? 47.586 6.475 42.191 1.00 19.84 141 ALA B O 1
ATOM 4709 N N . ASP B 1 116 ? 45.788 7.495 41.316 1.00 17.81 142 ASP B N 1
ATOM 4710 C CA . ASP B 1 116 ? 44.865 7.152 42.386 1.00 17.60 142 ASP B CA 1
ATOM 4711 C C . ASP B 1 116 ? 43.778 6.185 41.835 1.00 16.93 142 ASP B C 1
ATOM 4712 O O . ASP B 1 116 ? 42.873 5.861 42.609 1.00 14.27 142 ASP B O 1
ATOM 4717 N N . GLY B 1 117 ? 43.850 5.811 40.563 1.00 15.16 143 GLY B N 1
ATOM 4718 C CA . GLY B 1 117 ? 42.872 4.921 39.958 1.00 15.73 143 GLY B CA 1
ATOM 4719 C C . GLY B 1 117 ? 42.378 5.514 38.646 1.00 15.76 143 GLY B C 1
ATOM 4720 O O . GLY B 1 117 ? 42.772 6.644 38.258 1.00 16.82 143 GLY B O 1
ATOM 4721 N N . ASN B 1 118 ? 41.480 4.829 37.937 1.00 15.26 144 ASN B N 1
ATOM 4722 C CA . ASN B 1 118 ? 40.956 5.346 36.693 1.00 12.74 144 ASN B CA 1
ATOM 4723 C C . ASN B 1 118 ? 39.754 6.259 36.924 1.00 14.33 144 ASN B C 1
ATOM 4724 O O . ASN B 1 118 ? 38.818 5.870 37.622 1.00 14.14 144 ASN B O 1
ATOM 4729 N N . TRP B 1 119 ? 39.836 7.482 36.383 1.00 11.61 145 TRP B N 1
ATOM 4730 C CA . TRP B 1 119 ? 38.746 8.422 36.482 1.00 12.73 145 TRP B CA 1
ATOM 4731 C C . TRP B 1 119 ? 38.213 8.635 35.067 1.00 13.09 145 TRP B C 1
ATOM 4732 O O . TRP B 1 119 ? 39.012 8.951 34.180 1.00 12.63 145 TRP B O 1
ATOM 4743 N N . ASP B 1 120 ? 36.917 8.451 34.876 1.00 12.92 146 ASP B N 1
ATOM 4744 C CA . ASP B 1 120 ? 36.365 8.673 33.548 1.00 14.10 146 ASP B CA 1
ATOM 4745 C C . ASP B 1 120 ? 35.499 9.918 33.534 1.00 14.90 146 ASP B C 1
ATOM 4746 O O . ASP B 1 120 ? 34.567 10.018 34.360 1.00 15.25 146 ASP B O 1
ATOM 4751 N N . LEU B 1 121 ? 35.780 10.811 32.581 1.00 15.35 147 LEU B N 1
ATOM 4752 C CA . LEU B 1 121 ? 34.973 12.012 32.399 1.00 13.56 147 LEU B CA 1
ATOM 4753 C C . LEU B 1 121 ? 34.186 11.782 31.127 1.00 14.99 147 LEU B C 1
ATOM 4754 O O . LEU B 1 121 ? 34.757 11.878 30.027 1.00 14.36 147 LEU B O 1
ATOM 4759 N N . VAL B 1 122 ? 32.946 11.338 31.241 1.00 13.88 148 VAL B N 1
ATOM 4760 C CA . VAL B 1 122 ? 32.148 10.929 30.088 1.00 13.71 148 VAL B CA 1
ATOM 4761 C C . VAL B 1 122 ? 31.270 12.093 29.660 1.00 13.97 148 VAL B C 1
ATOM 4762 O O . VAL B 1 122 ? 30.193 12.327 30.227 1.00 12.99 148 VAL B O 1
ATOM 4766 N N . GLY B 1 123 ? 31.776 12.842 28.660 1.00 14.48 149 GLY B N 1
ATOM 4767 C CA . GLY B 1 123 ? 30.997 14.014 28.227 1.00 15.69 149 GLY B CA 1
ATOM 4768 C C . GLY B 1 123 ? 30.507 13.972 26.790 1.00 18.11 149 GLY B C 1
ATOM 4769 O O . GLY B 1 123 ? 30.564 12.954 26.086 1.00 15.02 149 GLY B O 1
ATOM 4770 N N . ASN B 1 124 ? 30.009 15.127 26.324 1.00 16.58 150 ASN B N 1
ATOM 4771 C CA . ASN B 1 124 ? 29.521 15.337 24.979 1.00 17.89 150 ASN B CA 1
ATOM 4772 C C . ASN B 1 124 ? 30.023 16.711 24.491 1.00 18.37 150 ASN B C 1
ATOM 4773 O O . ASN B 1 124 ? 30.353 17.554 25.326 1.00 17.68 150 ASN B O 1
ATOM 4778 N N . ASN B 1 125 ? 29.793 16.957 23.181 1.00 17.74 151 ASN B N 1
ATOM 4779 C CA . ASN B 1 125 ? 30.123 18.316 22.734 1.00 18.55 151 ASN B CA 1
ATOM 4780 C C . ASN B 1 125 ? 29.063 19.272 23.255 1.00 18.12 151 ASN B C 1
ATOM 4781 O O . ASN B 1 125 ? 29.399 20.368 23.738 1.00 20.00 151 ASN B O 1
ATOM 4786 N N . PHE B 1 126 ? 27.793 18.924 23.238 1.00 15.62 152 PHE B N 1
ATOM 4787 C CA . PHE B 1 126 ? 26.732 19.781 23.733 1.00 16.88 152 PHE B CA 1
ATOM 4788 C C . PHE B 1 126 ? 26.930 19.910 25.249 1.00 18.48 152 PHE B C 1
ATOM 4789 O O . PHE B 1 126 ? 27.136 18.921 25.962 1.00 17.85 152 PHE B O 1
ATOM 4797 N N . PRO B 1 127 ? 26.840 21.117 25.763 1.00 18.05 153 PRO B N 1
ATOM 4798 C CA . PRO B 1 127 ? 26.991 21.420 27.176 1.00 16.96 153 PRO B CA 1
ATOM 4799 C C . PRO B 1 127 ? 25.782 21.103 28.034 1.00 17.27 153 PRO B C 1
ATOM 4800 O O . PRO B 1 127 ? 25.853 21.171 29.288 1.00 17.67 153 PRO B O 1
ATOM 4804 N N . THR B 1 128 ? 24.628 20.925 27.438 1.00 16.44 154 THR B N 1
ATOM 4805 C CA . THR B 1 128 ? 23.361 20.584 28.030 1.00 19.09 154 THR B CA 1
ATOM 4806 C C . THR B 1 128 ? 22.787 19.286 27.449 1.00 19.98 154 THR B C 1
ATOM 4807 O O . THR B 1 128 ? 23.148 18.838 26.345 1.00 21.30 154 THR B O 1
ATOM 4811 N N . PHE B 1 129 ? 21.797 18.692 28.103 1.00 19.26 155 PHE B N 1
ATOM 4812 C CA . PHE B 1 129 ? 21.128 17.472 27.672 1.00 16.66 155 PHE B CA 1
ATOM 4813 C C . PHE B 1 129 ? 19.636 17.745 27.473 1.00 17.60 155 PHE B C 1
ATOM 4814 O O . PHE B 1 129 ? 19.127 18.787 27.891 1.00 17.25 155 PHE B O 1
ATOM 4822 N N . PHE B 1 130 ? 18.899 16.860 26.821 1.00 16.19 156 PHE B N 1
ATOM 4823 C CA . PHE B 1 130 ? 17.492 17.019 26.505 1.00 16.21 156 PHE B CA 1
ATOM 4824 C C . PHE B 1 130 ? 16.513 16.833 27.637 1.00 18.00 156 PHE B C 1
ATOM 4825 O O . PHE B 1 130 ? 15.357 17.303 27.606 1.00 18.77 156 PHE B O 1
ATOM 4833 N N . ILE B 1 131 ? 16.962 16.056 28.652 1.00 14.72 157 ILE B N 1
ATOM 4834 C CA . ILE B 1 131 ? 16.107 15.733 29.777 1.00 14.16 157 ILE B CA 1
ATOM 4835 C C . ILE B 1 131 ? 16.900 15.959 31.067 1.00 12.75 157 ILE B C 1
ATOM 4836 O O . ILE B 1 131 ? 18.137 16.090 31.027 1.00 14.10 157 ILE B O 1
ATOM 4841 N N . ARG B 1 132 ? 16.200 15.936 32.199 1.00 13.73 158 ARG B N 1
ATOM 4842 C CA . ARG B 1 132 ? 16.879 16.188 33.457 1.00 13.27 158 ARG B CA 1
ATOM 4843 C C . ARG B 1 132 ? 16.708 15.121 34.530 1.00 12.77 158 ARG B C 1
ATOM 4844 O O . ARG B 1 132 ? 17.166 15.347 35.654 1.00 12.74 158 ARG B O 1
ATOM 4852 N N . ASP B 1 133 ? 16.034 14.043 34.201 1.00 14.24 159 ASP B N 1
ATOM 4853 C CA . ASP B 1 133 ? 15.944 12.945 35.214 1.00 15.07 159 ASP B CA 1
ATOM 4854 C C . ASP B 1 133 ? 16.240 11.649 34.461 1.00 14.44 159 ASP B C 1
ATOM 4855 O O . ASP B 1 133 ? 15.584 11.352 33.469 1.00 13.48 159 ASP B O 1
ATOM 4860 N N . ALA B 1 134 ? 17.145 10.812 34.968 1.00 15.08 160 ALA B N 1
ATOM 4861 C CA . ALA B 1 134 ? 17.523 9.566 34.296 1.00 14.39 160 ALA B CA 1
ATOM 4862 C C . ALA B 1 134 ? 16.410 8.577 34.110 1.00 13.18 160 ALA B C 1
ATOM 4863 O O . ALA B 1 134 ? 16.495 7.743 33.193 1.00 13.98 160 ALA B O 1
ATOM 4865 N N . ILE B 1 135 ? 15.305 8.694 34.836 1.00 11.72 161 ILE B N 1
ATOM 4866 C CA . ILE B 1 135 ? 14.163 7.793 34.680 1.00 13.37 161 ILE B CA 1
ATOM 4867 C C . ILE B 1 135 ? 13.558 7.884 33.282 1.00 13.59 161 ILE B C 1
ATOM 4868 O O . ILE B 1 135 ? 12.898 6.970 32.831 1.00 12.57 161 ILE B O 1
ATOM 4873 N N . LYS B 1 136 ? 13.629 9.037 32.615 1.00 13.23 162 LYS B N 1
ATOM 4874 C CA . LYS B 1 136 ? 13.130 9.227 31.273 1.00 12.93 162 LYS B CA 1
ATOM 4875 C C . LYS B 1 136 ? 14.119 8.788 30.216 1.00 13.36 162 LYS B C 1
ATOM 4876 O O . LYS B 1 136 ? 13.764 8.825 29.012 1.00 13.02 162 LYS B O 1
ATOM 4882 N N . PHE B 1 137 ? 15.359 8.418 30.566 1.00 13.02 163 PHE B N 1
ATOM 4883 C CA . PHE B 1 137 ? 16.348 8.108 29.535 1.00 13.30 163 PHE B CA 1
ATOM 4884 C C . PHE B 1 137 ? 15.985 7.021 28.555 1.00 12.52 163 PHE B C 1
ATOM 4885 O O . PHE B 1 137 ? 16.108 7.206 27.316 1.00 13.15 163 PHE B O 1
ATOM 4893 N N . PRO B 1 138 ? 15.490 5.880 28.970 1.00 13.00 164 PRO B N 1
ATOM 4894 C CA . PRO B 1 138 ? 15.087 4.824 28.039 1.00 14.30 164 PRO B CA 1
ATOM 4895 C C . PRO B 1 138 ? 13.975 5.365 27.159 1.00 15.70 164 PRO B C 1
ATOM 4896 O O . PRO B 1 138 ? 13.943 5.078 25.928 1.00 15.93 164 PRO B O 1
ATOM 4900 N N . ASP B 1 139 ? 13.019 6.110 27.703 1.00 15.33 165 ASP B N 1
ATOM 4901 C CA . ASP B 1 139 ? 11.918 6.645 26.886 1.00 16.05 165 ASP B CA 1
ATOM 4902 C C . ASP B 1 139 ? 12.453 7.567 25.805 1.00 15.88 165 ASP B C 1
ATOM 4903 O O . ASP B 1 139 ? 12.132 7.467 24.618 1.00 16.69 165 ASP B O 1
ATOM 4908 N N . MET B 1 140 ? 13.313 8.500 26.207 1.00 15.84 166 MET B N 1
ATOM 4909 C CA . MET B 1 140 ? 13.901 9.428 25.236 1.00 15.08 166 MET B CA 1
ATOM 4910 C C . MET B 1 140 ? 14.660 8.669 24.157 1.00 16.22 166 MET B C 1
ATOM 4911 O O . MET B 1 140 ? 14.465 8.911 22.954 1.00 15.62 166 MET B O 1
ATOM 4916 N N . VAL B 1 141 ? 15.551 7.748 24.584 1.00 14.26 167 VAL B N 1
ATOM 4917 C CA . VAL B 1 141 ? 16.326 7.015 23.553 1.00 14.34 167 VAL B CA 1
ATOM 4918 C C . VAL B 1 141 ? 15.375 6.278 22.640 1.00 14.05 167 VAL B C 1
ATOM 4919 O O . VAL B 1 141 ? 15.607 6.335 21.399 1.00 16.88 167 VAL B O 1
ATOM 4923 N N . HIS B 1 142 ? 14.368 5.606 23.154 1.00 13.87 168 HIS B N 1
ATOM 4924 C CA . HIS B 1 142 ? 13.401 4.904 22.303 1.00 13.64 168 HIS B CA 1
ATOM 4925 C C . HIS B 1 142 ? 12.731 5.842 21.297 1.00 15.74 168 HIS B C 1
ATOM 4926 O O . HIS B 1 142 ? 12.591 5.453 20.125 1.00 15.59 168 HIS B O 1
ATOM 4933 N N . ALA B 1 143 ? 12.359 7.058 21.747 1.00 14.83 169 ALA B N 1
ATOM 4934 C CA . ALA B 1 143 ? 11.715 7.995 20.801 1.00 15.11 169 ALA B CA 1
ATOM 4935 C C . ALA B 1 143 ? 12.659 8.509 19.745 1.00 14.86 169 ALA B C 1
ATOM 4936 O O . ALA B 1 143 ? 12.255 8.780 18.591 1.00 15.66 169 ALA B O 1
ATOM 4938 N N . PHE B 1 144 ? 13.926 8.723 20.057 1.00 14.72 170 PHE B N 1
ATOM 4939 C CA . PHE B 1 144 ? 14.925 9.156 19.135 1.00 16.01 170 PHE B CA 1
ATOM 4940 C C . PHE B 1 144 ? 15.353 8.119 18.083 1.00 18.90 170 PHE B C 1
ATOM 4941 O O . PHE B 1 144 ? 15.667 8.483 16.943 1.00 17.42 170 PHE B O 1
ATOM 4949 N N . LYS B 1 145 ? 15.477 6.852 18.516 1.00 16.70 171 LYS B N 1
ATOM 4950 C CA . LYS B 1 145 ? 15.942 5.833 17.584 1.00 18.07 171 LYS B CA 1
ATOM 4951 C C . LYS B 1 145 ? 14.942 5.629 16.468 1.00 17.48 171 LYS B C 1
ATOM 4952 O O . LYS B 1 145 ? 13.731 5.845 16.643 1.00 19.57 171 LYS B O 1
ATOM 4958 N N . PRO B 1 146 ? 15.364 4.867 15.468 1.00 18.00 172 PRO B N 1
ATOM 4959 C CA . PRO B 1 146 ? 14.489 4.411 14.382 1.00 16.06 172 PRO B CA 1
ATOM 4960 C C . PRO B 1 146 ? 13.253 3.742 14.919 1.00 17.17 172 PRO B C 1
ATOM 4961 O O . PRO B 1 146 ? 13.209 3.110 16.003 1.00 14.35 172 PRO B O 1
ATOM 4965 N N . ASP B 1 147 ? 12.162 3.802 14.148 1.00 14.32 173 ASP B N 1
ATOM 4966 C CA . ASP B 1 147 ? 10.911 3.171 14.489 1.00 15.97 173 ASP B CA 1
ATOM 4967 C C . ASP B 1 147 ? 11.159 1.671 14.694 1.00 17.63 173 ASP B C 1
ATOM 4968 O O . ASP B 1 147 ? 11.788 1.031 13.832 1.00 15.50 173 ASP B O 1
ATOM 4973 N N . PRO B 1 148 ? 10.604 1.111 15.749 1.00 17.29 174 PRO B N 1
ATOM 4974 C CA . PRO B 1 148 ? 10.734 -0.294 16.101 1.00 17.56 174 PRO B CA 1
ATOM 4975 C C . PRO B 1 148 ? 10.070 -1.226 15.105 1.00 18.36 174 PRO B C 1
ATOM 4976 O O . PRO B 1 148 ? 10.343 -2.432 15.025 1.00 17.91 174 PRO B O 1
ATOM 4980 N N . ARG B 1 149 ? 9.113 -0.689 14.336 1.00 18.36 175 ARG B N 1
ATOM 4981 C CA . ARG B 1 149 ? 8.447 -1.499 13.318 1.00 18.14 175 ARG B CA 1
ATOM 4982 C C . ARG B 1 149 ? 9.305 -1.664 12.073 1.00 16.66 175 ARG B C 1
ATOM 4983 O O . ARG B 1 149 ? 9.199 -2.698 11.409 1.00 18.39 175 ARG B O 1
ATOM 4991 N N . THR B 1 150 ? 10.107 -0.713 11.659 1.00 16.06 176 THR B N 1
ATOM 4992 C CA . THR B 1 150 ? 10.779 -0.756 10.364 1.00 17.51 176 THR B CA 1
ATOM 4993 C C . THR B 1 150 ? 12.249 -0.499 10.347 1.00 18.14 176 THR B C 1
ATOM 4994 O O . THR B 1 150 ? 12.923 -0.566 9.312 1.00 21.13 176 THR B O 1
ATOM 4998 N N . ASN B 1 151 ? 12.811 -0.067 11.467 1.00 17.20 177 ASN B N 1
ATOM 4999 C CA . ASN B 1 151 ? 14.212 0.296 11.554 1.00 17.81 177 ASN B CA 1
ATOM 5000 C C . ASN B 1 151 ? 14.496 1.499 10.640 1.00 18.30 177 ASN B C 1
ATOM 5001 O O . ASN B 1 151 ? 15.651 1.702 10.275 1.00 16.85 177 ASN B O 1
ATOM 5006 N N . LEU B 1 152 ? 13.509 2.352 10.364 1.00 17.93 178 LEU B N 1
ATOM 5007 C CA . LEU B 1 152 ? 13.754 3.562 9.584 1.00 20.08 178 LEU B CA 1
ATOM 5008 C C . LEU B 1 152 ? 13.547 4.803 10.461 1.00 21.40 178 LEU B C 1
ATOM 5009 O O . LEU B 1 152 ? 12.663 4.727 11.322 1.00 21.05 178 LEU B O 1
ATOM 5014 N N . ASP B 1 153 ? 14.318 5.848 10.247 1.00 24.03 179 ASP B N 1
ATOM 5015 C CA . ASP B 1 153 ? 14.134 7.079 11.045 1.00 25.38 179 ASP B CA 1
ATOM 5016 C C . ASP B 1 153 ? 12.709 7.588 10.845 1.00 24.65 179 ASP B C 1
ATOM 5017 O O . ASP B 1 153 ? 12.248 7.496 9.711 1.00 24.24 179 ASP B O 1
ATOM 5022 N N . ASN B 1 154 ? 12.026 8.042 11.865 1.00 21.20 180 ASN B N 1
ATOM 5023 C CA . ASN B 1 154 ? 10.642 8.507 11.807 1.00 20.79 180 ASN B CA 1
ATOM 5024 C C . ASN B 1 154 ? 10.563 9.608 12.868 1.00 22.19 180 ASN B C 1
ATOM 5025 O O . ASN B 1 154 ? 10.253 9.342 14.031 1.00 19.96 180 ASN B O 1
ATOM 5030 N N . ASP B 1 155 ? 10.891 10.850 12.453 1.00 23.28 181 ASP B N 1
ATOM 5031 C CA . ASP B 1 155 ? 10.968 11.953 13.415 1.00 24.33 181 ASP B CA 1
ATOM 5032 C C . ASP B 1 155 ? 9.701 12.368 14.110 1.00 23.99 181 ASP B C 1
ATOM 5033 O O . ASP B 1 155 ? 9.771 13.083 15.138 1.00 25.34 181 ASP B O 1
ATOM 5038 N N . SER B 1 156 ? 8.540 11.922 13.688 1.00 23.51 182 SER B N 1
ATOM 5039 C CA . SER B 1 156 ? 7.277 12.199 14.321 1.00 22.84 182 SER B CA 1
ATOM 5040 C C . SER B 1 156 ? 7.294 11.589 15.733 1.00 22.81 182 SER B C 1
ATOM 5041 O O . SER B 1 156 ? 6.588 12.050 16.629 1.00 22.46 182 SER B O 1
ATOM 5044 N N . ARG B 1 157 ? 8.033 10.488 15.893 1.00 20.90 183 ARG B N 1
ATOM 5045 C CA . ARG B 1 157 ? 8.080 9.815 17.205 1.00 18.90 183 ARG B CA 1
ATOM 5046 C C . ARG B 1 157 ? 8.774 10.668 18.245 1.00 17.04 183 ARG B C 1
ATOM 5047 O O . ARG B 1 157 ? 8.231 10.853 19.369 1.00 20.66 183 ARG B O 1
ATOM 5055 N N . ARG B 1 158 ? 9.950 11.231 17.976 1.00 15.98 184 ARG B N 1
ATOM 5056 C CA . ARG B 1 158 ? 10.599 12.043 18.994 1.00 16.99 184 ARG B CA 1
ATOM 5057 C C . ARG B 1 158 ? 9.755 13.298 19.286 1.00 19.54 184 ARG B C 1
ATOM 5058 O O . ARG B 1 158 ? 9.852 13.779 20.418 1.00 18.81 184 ARG B O 1
ATOM 5066 N N . PHE B 1 159 ? 8.950 13.792 18.322 1.00 18.92 185 PHE B N 1
ATOM 5067 C CA . PHE B 1 159 ? 8.218 15.034 18.666 1.00 20.28 185 PHE B CA 1
ATOM 5068 C C . PHE B 1 159 ? 6.955 14.731 19.422 1.00 19.56 185 PHE B C 1
ATOM 5069 O O . PHE B 1 159 ? 6.469 15.599 20.144 1.00 17.52 185 PHE B O 1
ATOM 5077 N N . ASP B 1 160 ? 6.449 13.498 19.290 1.00 20.23 186 ASP B N 1
ATOM 5078 C CA . ASP B 1 160 ? 5.292 13.073 20.067 1.00 20.68 186 ASP B CA 1
ATOM 5079 C C . ASP B 1 160 ? 5.748 13.088 21.542 1.00 21.76 186 ASP B C 1
ATOM 5080 O O . ASP B 1 160 ? 5.127 13.667 22.427 1.00 20.51 186 ASP B O 1
ATOM 5085 N N . PHE B 1 161 ? 6.946 12.521 21.734 1.00 19.71 187 PHE B N 1
ATOM 5086 C CA . PHE B 1 161 ? 7.535 12.484 23.076 1.00 18.54 187 PHE B CA 1
ATOM 5087 C C . PHE B 1 161 ? 7.943 13.854 23.601 1.00 18.91 187 PHE B C 1
ATOM 5088 O O . PHE B 1 161 ? 7.544 14.257 24.702 1.00 21.89 187 PHE B O 1
ATOM 5096 N N . PHE B 1 162 ? 8.729 14.572 22.814 1.00 16.47 188 PHE B N 1
ATOM 5097 C CA . PHE B 1 162 ? 9.227 15.877 23.225 1.00 18.54 188 PHE B CA 1
ATOM 5098 C C . PHE B 1 162 ? 8.148 16.937 23.313 1.00 18.69 188 PHE B C 1
ATOM 5099 O O . PHE B 1 162 ? 8.335 17.858 24.132 1.00 20.11 188 PHE B O 1
ATOM 5107 N N . SER B 1 163 ? 6.943 16.722 22.812 1.00 19.35 189 SER B N 1
ATOM 5108 C CA . SER B 1 163 ? 5.841 17.666 23.003 1.00 19.21 189 SER B CA 1
ATOM 5109 C C . SER B 1 163 ? 5.397 17.694 24.460 1.00 20.66 189 SER B C 1
ATOM 5110 O O . SER B 1 163 ? 4.721 18.603 24.925 1.00 17.85 189 SER B O 1
ATOM 5113 N N . HIS B 1 164 ? 5.856 16.727 25.266 1.00 20.42 190 HIS B N 1
ATOM 5114 C CA . HIS B 1 164 ? 5.579 16.686 26.696 1.00 19.92 190 HIS B CA 1
ATOM 5115 C C . HIS B 1 164 ? 6.767 17.124 27.523 1.00 18.79 190 HIS B C 1
ATOM 5116 O O . HIS B 1 164 ? 6.775 16.974 28.769 1.00 20.49 190 HIS B O 1
ATOM 5123 N N . VAL B 1 165 ? 7.859 17.506 26.898 1.00 17.66 191 VAL B N 1
ATOM 5124 C CA . VAL B 1 165 ? 9.146 17.804 27.503 1.00 18.23 191 VAL B CA 1
ATOM 5125 C C . VAL B 1 165 ? 9.717 19.140 27.112 1.00 18.72 191 VAL B C 1
ATOM 5126 O O . VAL B 1 165 ? 10.715 19.276 26.394 1.00 19.63 191 VAL B O 1
ATOM 5130 N N . PRO B 1 166 ? 9.159 20.220 27.686 1.00 18.57 192 PRO B N 1
ATOM 5131 C CA . PRO B 1 166 ? 9.571 21.594 27.436 1.00 18.88 192 PRO B CA 1
ATOM 5132 C C . PRO B 1 166 ? 11.013 21.829 27.802 1.00 19.63 192 PRO B C 1
ATOM 5133 O O . PRO B 1 166 ? 11.653 22.616 27.117 1.00 18.29 192 PRO B O 1
ATOM 5137 N N . GLU B 1 167 ? 11.564 21.110 28.805 1.00 19.54 193 GLU B N 1
ATOM 5138 C CA . GLU B 1 167 ? 12.968 21.263 29.163 1.00 19.25 193 GLU B CA 1
ATOM 5139 C C . GLU B 1 167 ? 13.981 20.878 28.100 1.00 18.95 193 GLU B C 1
ATOM 5140 O O . GLU B 1 167 ? 15.187 21.193 28.221 1.00 18.55 193 GLU B O 1
ATOM 5146 N N . ALA B 1 168 ? 13.602 20.136 27.061 1.00 18.89 194 ALA B N 1
ATOM 5147 C CA . ALA B 1 168 ? 14.479 19.761 25.970 1.00 17.32 194 ALA B CA 1
ATOM 5148 C C . ALA B 1 168 ? 14.640 20.888 24.937 1.00 18.75 194 ALA B C 1
ATOM 5149 O O . ALA B 1 168 ? 15.430 20.729 24.010 1.00 19.28 194 ALA B O 1
ATOM 5151 N N . THR B 1 169 ? 13.891 21.979 25.051 1.00 18.86 195 THR B N 1
ATOM 5152 C CA . THR B 1 169 ? 13.980 23.075 24.051 1.00 16.95 195 THR B CA 1
ATOM 5153 C C . THR B 1 169 ? 15.387 23.557 23.782 1.00 16.96 195 THR B C 1
ATOM 5154 O O . THR B 1 169 ? 15.847 23.656 22.627 1.00 14.75 195 THR B O 1
ATOM 5158 N N . ARG B 1 170 ? 16.180 23.878 24.793 1.00 18.16 196 ARG B N 1
ATOM 5159 C CA . ARG B 1 170 ? 17.557 24.311 24.622 1.00 18.63 196 ARG B CA 1
ATOM 5160 C C . ARG B 1 170 ? 18.413 23.306 23.858 1.00 20.56 196 ARG B C 1
ATOM 5161 O O . ARG B 1 170 ? 19.152 23.712 22.973 1.00 19.81 196 ARG B O 1
ATOM 5169 N N . THR B 1 171 ? 18.352 22.020 24.232 1.00 18.78 197 THR B N 1
ATOM 5170 C CA . THR B 1 171 ? 19.221 21.066 23.521 1.00 18.48 197 THR B CA 1
ATOM 5171 C C . THR B 1 171 ? 18.659 20.692 22.171 1.00 15.71 197 THR B C 1
ATOM 5172 O O . THR B 1 171 ? 19.507 20.465 21.301 1.00 17.82 197 THR B O 1
ATOM 5176 N N . LEU B 1 172 ? 17.349 20.766 21.937 1.00 17.61 198 LEU B N 1
ATOM 5177 C CA . LEU B 1 172 ? 16.840 20.495 20.591 1.00 17.28 198 LEU B CA 1
ATOM 5178 C C . LEU B 1 172 ? 17.291 21.633 19.680 1.00 21.35 198 LEU B C 1
ATOM 5179 O O . LEU B 1 172 ? 17.560 21.403 18.486 1.00 20.49 198 LEU B O 1
ATOM 5184 N N . THR B 1 173 ? 17.469 22.825 20.276 1.00 20.05 199 THR B N 1
ATOM 5185 C CA . THR B 1 173 ? 18.020 23.968 19.546 1.00 22.46 199 THR B CA 1
ATOM 5186 C C . THR B 1 173 ? 19.450 23.707 19.140 1.00 23.34 199 THR B C 1
ATOM 5187 O O . THR B 1 173 ? 19.873 24.007 18.017 1.00 23.74 199 THR B O 1
ATOM 5191 N N . LEU B 1 174 ? 20.275 23.073 19.980 1.00 23.03 200 LEU B N 1
ATOM 5192 C CA . LEU B 1 174 ? 21.637 22.749 19.612 1.00 22.42 200 LEU B CA 1
ATOM 5193 C C . LEU B 1 174 ? 21.663 21.624 18.554 1.00 21.57 200 LEU B C 1
ATOM 5194 O O . LEU B 1 174 ? 22.549 21.673 17.702 1.00 21.80 200 LEU B O 1
ATOM 5199 N N . LEU B 1 175 ? 20.757 20.666 18.686 1.00 19.74 201 LEU B N 1
ATOM 5200 C CA . LEU B 1 175 ? 20.706 19.503 17.802 1.00 19.94 201 LEU B CA 1
ATOM 5201 C C . LEU B 1 175 ? 20.394 19.902 16.347 1.00 20.11 201 LEU B C 1
ATOM 5202 O O . LEU B 1 175 ? 21.004 19.391 15.417 1.00 20.59 201 LEU B O 1
ATOM 5207 N N . TYR B 1 176 ? 19.357 20.730 16.207 1.00 20.85 202 TYR B N 1
ATOM 5208 C CA . TYR B 1 176 ? 18.965 21.090 14.832 1.00 21.08 202 TYR B CA 1
ATOM 5209 C C . TYR B 1 176 ? 19.784 22.205 14.247 1.00 22.95 202 TYR B C 1
ATOM 5210 O O . TYR B 1 176 ? 19.637 22.450 13.055 1.00 21.55 202 TYR B O 1
ATOM 5219 N N . SER B 1 177 ? 20.701 22.826 14.951 1.00 24.61 203 SER B N 1
ATOM 5220 C CA . SER B 1 177 ? 21.644 23.822 14.506 1.00 24.75 203 SER B CA 1
ATOM 5221 C C . SER B 1 177 ? 22.767 23.081 13.781 1.00 25.65 203 SER B C 1
ATOM 5222 O O . SER B 1 177 ? 22.672 21.849 13.864 1.00 24.71 203 SER B O 1
ATOM 5225 N N . ASN B 1 178 ? 23.793 23.717 13.213 1.00 23.81 204 ASN B N 1
ATOM 5226 C CA . ASN B 1 178 ? 24.870 22.998 12.553 1.00 25.66 204 ASN B CA 1
ATOM 5227 C C . ASN B 1 178 ? 25.892 22.390 13.513 1.00 25.34 204 ASN B C 1
ATOM 5228 O O . ASN B 1 178 ? 26.801 21.625 13.133 1.00 24.37 204 ASN B O 1
ATOM 5233 N N . GLU B 1 179 ? 25.708 22.639 14.814 1.00 25.62 205 GLU B N 1
ATOM 5234 C CA . GLU B 1 179 ? 26.522 21.994 15.832 1.00 26.45 205 GLU B CA 1
ATOM 5235 C C . GLU B 1 179 ? 26.229 20.484 15.786 1.00 23.86 205 GLU B C 1
ATOM 5236 O O . GLU B 1 179 ? 27.074 19.687 16.160 1.00 23.20 205 GLU B O 1
ATOM 5242 N N . GLY B 1 180 ? 25.059 20.101 15.348 1.00 22.12 206 GLY B N 1
ATOM 5243 C CA . GLY B 1 180 ? 24.578 18.764 15.136 1.00 24.53 206 GLY B CA 1
ATOM 5244 C C . GLY B 1 180 ? 25.309 17.957 14.077 1.00 25.09 206 GLY B C 1
ATOM 5245 O O . GLY B 1 180 ? 25.101 16.735 13.949 1.00 21.99 206 GLY B O 1
ATOM 5246 N N . THR B 1 181 ? 26.163 18.587 13.278 1.00 25.03 207 THR B N 1
ATOM 5247 C CA . THR B 1 181 ? 26.955 17.940 12.240 1.00 26.41 207 THR B CA 1
ATOM 5248 C C . THR B 1 181 ? 28.367 18.494 12.130 1.00 26.46 207 THR B C 1
ATOM 5249 O O . THR B 1 181 ? 28.760 19.204 11.173 1.00 28.37 207 THR B O 1
ATOM 5253 N N . PRO B 1 182 ? 29.245 18.128 13.034 1.00 24.51 208 PRO B N 1
ATOM 5254 C CA . PRO B 1 182 ? 30.628 18.522 13.090 1.00 25.61 208 PRO B CA 1
ATOM 5255 C C . PRO B 1 182 ? 31.439 18.129 11.857 1.00 26.99 208 PRO B C 1
ATOM 5256 O O . PRO B 1 182 ? 31.120 17.133 11.194 1.00 26.96 208 PRO B O 1
ATOM 5260 N N . ALA B 1 183 ? 32.529 18.866 11.623 1.00 26.59 209 ALA B N 1
ATOM 5261 C CA . ALA B 1 183 ? 33.417 18.566 10.493 1.00 25.35 209 ALA B CA 1
ATOM 5262 C C . ALA B 1 183 ? 34.524 17.620 10.899 1.00 23.55 209 ALA B C 1
ATOM 5263 O O . ALA B 1 183 ? 35.185 16.949 10.106 1.00 22.46 209 ALA B O 1
ATOM 5265 N N . GLY B 1 184 ? 34.766 17.481 12.199 1.00 22.78 210 GLY B N 1
ATOM 5266 C CA . GLY B 1 184 ? 35.807 16.583 12.697 1.00 21.88 210 GLY B CA 1
ATOM 5267 C C . GLY B 1 184 ? 35.629 16.549 14.228 1.00 23.40 210 GLY B C 1
ATOM 5268 O O . GLY B 1 184 ? 35.145 17.550 14.747 1.00 21.10 210 GLY B O 1
ATOM 5269 N N . TYR B 1 185 ? 36.091 15.468 14.872 1.00 20.89 211 TYR B N 1
ATOM 5270 C CA . TYR B 1 185 ? 36.064 15.462 16.346 1.00 20.38 211 TYR B CA 1
ATOM 5271 C C . TYR B 1 185 ? 37.112 16.449 16.852 1.00 21.79 211 TYR B C 1
ATOM 5272 O O . TYR B 1 185 ? 37.126 17.033 17.955 1.00 17.99 211 TYR B O 1
ATOM 5281 N N . ARG B 1 186 ? 38.106 16.707 15.978 1.00 21.28 212 ARG B N 1
ATOM 5282 C CA . ARG B 1 186 ? 39.161 17.662 16.328 1.00 22.77 212 ARG B CA 1
ATOM 5283 C C . ARG B 1 186 ? 38.618 19.078 16.447 1.00 20.77 212 ARG B C 1
ATOM 5284 O O . ARG B 1 186 ? 39.270 19.897 17.082 1.00 22.37 212 ARG B O 1
ATOM 5292 N N . PHE B 1 187 ? 37.520 19.416 15.819 1.00 21.68 213 PHE B N 1
ATOM 5293 C CA . PHE B 1 187 ? 36.961 20.763 15.776 1.00 22.71 213 PHE B CA 1
ATOM 5294 C C . PHE B 1 187 ? 35.676 20.890 16.551 1.00 22.38 213 PHE B C 1
ATOM 5295 O O . PHE B 1 187 ? 34.680 21.481 16.127 1.00 22.89 213 PHE B O 1
ATOM 5303 N N . MET B 1 188 ? 35.653 20.224 17.728 1.00 22.35 214 MET B N 1
ATOM 5304 C CA . MET B 1 188 ? 34.440 20.253 18.550 1.00 20.03 214 MET B CA 1
ATOM 5305 C C . MET B 1 188 ? 34.969 20.313 19.990 1.00 19.40 214 MET B C 1
ATOM 5306 O O . MET B 1 188 ? 36.142 20.004 20.235 1.00 17.15 214 MET B O 1
ATOM 5311 N N . ASP B 1 189 ? 34.213 21.003 20.829 1.00 20.37 215 ASP B N 1
ATOM 5312 C CA . ASP B 1 189 ? 34.594 21.135 22.235 1.00 20.86 215 ASP B CA 1
ATOM 5313 C C . ASP B 1 189 ? 33.977 19.918 22.949 1.00 20.41 215 ASP B C 1
ATOM 5314 O O . ASP B 1 189 ? 33.214 19.159 22.368 1.00 19.04 215 ASP B O 1
ATOM 5319 N N . GLY B 1 190 ? 34.229 19.764 24.243 1.00 20.63 216 GLY B N 1
ATOM 5320 C CA . GLY B 1 190 ? 33.607 18.706 25.022 1.00 20.77 216 GLY B CA 1
ATOM 5321 C C . GLY B 1 190 ? 33.196 19.308 26.374 1.00 19.99 216 GLY B C 1
ATOM 5322 O O . GLY B 1 190 ? 33.866 20.254 26.832 1.00 18.68 216 GLY B O 1
ATOM 5323 N N . ASN B 1 191 ? 32.088 18.793 26.905 1.00 18.19 217 ASN B N 1
ATOM 5324 C CA . ASN B 1 191 ? 31.586 19.315 28.186 1.00 18.31 217 ASN B CA 1
ATOM 5325 C C . ASN B 1 191 ? 31.169 18.145 29.086 1.00 19.13 217 ASN B C 1
ATOM 5326 O O . ASN B 1 191 ? 30.486 17.244 28.568 1.00 15.62 217 ASN B O 1
ATOM 5331 N N . GLY B 1 192 ? 31.444 18.259 30.395 1.00 18.92 218 GLY B N 1
ATOM 5332 C CA . GLY B 1 192 ? 30.930 17.196 31.283 1.00 17.64 218 GLY B CA 1
ATOM 5333 C C . GLY B 1 192 ? 29.428 17.247 31.416 1.00 17.45 218 GLY B C 1
ATOM 5334 O O . GLY B 1 192 ? 28.794 16.276 31.907 1.00 16.92 218 GLY B O 1
ATOM 5335 N N . VAL B 1 193 ? 28.740 18.329 31.092 1.00 16.15 219 VAL B N 1
ATOM 5336 C CA . VAL B 1 193 ? 27.337 18.632 31.173 1.00 16.09 219 VAL B CA 1
ATOM 5337 C C . VAL B 1 193 ? 26.927 18.889 32.635 1.00 18.03 219 VAL B C 1
ATOM 5338 O O . VAL B 1 193 ? 26.587 20.028 33.036 1.00 17.85 219 VAL B O 1
ATOM 5342 N N . HIS B 1 194 ? 26.975 17.860 33.476 1.00 16.61 220 HIS B N 1
ATOM 5343 C CA . HIS B 1 194 ? 26.646 18.051 34.866 1.00 15.99 220 HIS B CA 1
ATOM 5344 C C . HIS B 1 194 ? 27.748 18.748 35.671 1.00 17.02 220 HIS B C 1
ATOM 5345 O O . HIS B 1 194 ? 28.949 18.640 35.472 1.00 18.24 220 HIS B O 1
ATOM 5352 N N . ALA B 1 195 ? 27.300 19.282 36.835 1.00 15.95 221 ALA B N 1
ATOM 5353 C CA . ALA B 1 195 ? 28.231 19.653 37.869 1.00 17.47 221 ALA B CA 1
ATOM 5354 C C . ALA B 1 195 ? 28.683 18.343 38.543 1.00 16.74 221 ALA B C 1
ATOM 5355 O O . ALA B 1 195 ? 27.899 17.419 38.787 1.00 18.92 221 ALA B O 1
ATOM 5357 N N . TYR B 1 196 ? 29.947 18.255 38.848 1.00 15.57 222 TYR B N 1
ATOM 5358 C CA . TYR B 1 196 ? 30.575 17.244 39.653 1.00 17.54 222 TYR B CA 1
ATOM 5359 C C . TYR B 1 196 ? 30.899 17.894 41.016 1.00 17.94 222 TYR B C 1
ATOM 5360 O O . TYR B 1 196 ? 31.020 19.125 41.119 1.00 19.31 222 TYR B O 1
ATOM 5369 N N . LYS B 1 197 ? 30.957 17.065 42.052 1.00 17.97 223 LYS B N 1
ATOM 5370 C CA . LYS B 1 197 ? 31.359 17.545 43.366 1.00 19.00 223 LYS B CA 1
ATOM 5371 C C . LYS B 1 197 ? 32.854 17.298 43.526 1.00 18.89 223 LYS B C 1
ATOM 5372 O O . LYS B 1 197 ? 33.357 16.153 43.581 1.00 17.56 223 LYS B O 1
ATOM 5378 N N . LEU B 1 198 ? 33.610 18.372 43.705 1.00 17.98 224 LEU B N 1
ATOM 5379 C CA . LEU B 1 198 ? 35.054 18.212 43.985 1.00 18.51 224 LEU B CA 1
ATOM 5380 C C . LEU B 1 198 ? 35.254 18.297 45.498 1.00 19.52 224 LEU B C 1
ATOM 5381 O O . LEU B 1 198 ? 34.510 19.088 46.112 1.00 18.72 224 LEU B O 1
ATOM 5386 N N . VAL B 1 199 ? 36.129 17.475 46.063 1.00 18.35 225 VAL B N 1
ATOM 5387 C CA . VAL B 1 199 ? 36.311 17.558 47.531 1.00 21.19 225 VAL B CA 1
ATOM 5388 C C . VAL B 1 199 ? 37.783 17.715 47.872 1.00 20.45 225 VAL B C 1
ATOM 5389 O O . VAL B 1 199 ? 38.632 17.013 47.353 1.00 19.14 225 VAL B O 1
ATOM 5393 N N . ASN B 1 200 ? 38.099 18.711 48.727 1.00 19.04 226 ASN B N 1
ATOM 5394 C CA . ASN B 1 200 ? 39.513 18.988 49.037 1.00 20.93 226 ASN B CA 1
ATOM 5395 C C . ASN B 1 200 ? 40.012 18.195 50.214 1.00 21.72 226 ASN B C 1
ATOM 5396 O O . ASN B 1 200 ? 39.261 17.423 50.835 1.00 23.03 226 ASN B O 1
ATOM 5401 N N . ALA B 1 201 ? 41.276 18.314 50.622 1.00 22.62 227 ALA B N 1
ATOM 5402 C CA . ALA B 1 201 ? 41.856 17.553 51.705 1.00 24.29 227 ALA B CA 1
ATOM 5403 C C . ALA B 1 201 ? 41.227 17.873 53.063 1.00 26.10 227 ALA B C 1
ATOM 5404 O O . ALA B 1 201 ? 41.401 17.071 53.975 1.00 26.82 227 ALA B O 1
ATOM 5406 N N . LYS B 1 202 ? 40.512 18.974 53.212 1.00 27.59 228 LYS B N 1
ATOM 5407 C CA . LYS B 1 202 ? 39.820 19.314 54.443 1.00 29.12 228 LYS B CA 1
ATOM 5408 C C . LYS B 1 202 ? 38.370 18.855 54.463 1.00 30.00 228 LYS B C 1
ATOM 5409 O O . LYS B 1 202 ? 37.615 19.216 55.383 1.00 30.71 228 LYS B O 1
ATOM 5415 N N . GLY B 1 203 ? 37.924 18.134 53.433 1.00 28.43 229 GLY B N 1
ATOM 5416 C CA . GLY B 1 203 ? 36.559 17.615 53.383 1.00 26.47 229 GLY B CA 1
ATOM 5417 C C . GLY B 1 203 ? 35.561 18.625 52.846 1.00 25.64 229 GLY B C 1
ATOM 5418 O O . GLY B 1 203 ? 34.368 18.348 52.789 1.00 25.86 229 GLY B O 1
ATOM 5419 N N . GLU B 1 204 ? 36.041 19.774 52.396 1.00 24.87 230 GLU B N 1
ATOM 5420 C CA . GLU B 1 204 ? 35.197 20.819 51.852 1.00 24.25 230 GLU B CA 1
ATOM 5421 C C . GLU B 1 204 ? 34.837 20.481 50.411 1.00 23.30 230 GLU B C 1
ATOM 5422 O O . GLU B 1 204 ? 35.671 19.906 49.732 1.00 23.31 230 GLU B O 1
ATOM 5428 N N . VAL B 1 205 ? 33.643 20.828 50.018 1.00 21.88 231 VAL B N 1
ATOM 5429 C CA . VAL B 1 205 ? 33.108 20.516 48.694 1.00 22.64 231 VAL B CA 1
ATOM 5430 C C . VAL B 1 205 ? 32.919 21.733 47.820 1.00 22.33 231 VAL B C 1
ATOM 5431 O O . VAL B 1 205 ? 32.511 22.809 48.286 1.00 23.33 231 VAL B O 1
ATOM 5435 N N . HIS B 1 206 ? 33.096 21.572 46.513 1.00 21.23 232 HIS B N 1
ATOM 5436 C CA . HIS B 1 206 ? 32.806 22.585 45.519 1.00 20.54 232 HIS B CA 1
ATOM 5437 C C . HIS B 1 206 ? 32.047 21.935 44.363 1.00 20.63 232 HIS B C 1
ATOM 5438 O O . HIS B 1 206 ? 32.367 20.770 44.025 1.00 19.43 232 HIS B O 1
ATOM 5445 N N . TYR B 1 207 ? 31.102 22.666 43.770 1.00 18.05 233 TYR B N 1
ATOM 5446 C CA . TYR B 1 207 ? 30.386 22.161 42.590 1.00 17.58 233 TYR B CA 1
ATOM 5447 C C . TYR B 1 207 ? 31.135 22.674 41.369 1.00 20.33 233 TYR B C 1
ATOM 5448 O O . TYR B 1 207 ? 31.597 23.824 41.329 1.00 21.78 233 TYR B O 1
ATOM 5457 N N . VAL B 1 208 ? 31.420 21.793 40.404 1.00 20.78 234 VAL B N 1
ATOM 5458 C CA . VAL B 1 208 ? 32.281 22.180 39.280 1.00 20.96 234 VAL B CA 1
ATOM 5459 C C . VAL B 1 208 ? 31.746 21.642 37.964 1.00 21.86 234 VAL B C 1
ATOM 5460 O O . VAL B 1 208 ? 31.198 20.530 37.905 1.00 22.17 234 VAL B O 1
ATOM 5464 N N . LYS B 1 209 ? 31.862 22.409 36.881 1.00 18.69 235 LYS B N 1
ATOM 5465 C CA . LYS B 1 209 ? 31.511 21.993 35.530 1.00 18.56 235 LYS B CA 1
ATOM 5466 C C . LYS B 1 209 ? 32.839 21.886 34.778 1.00 18.89 235 LYS B C 1
ATOM 5467 O O . LYS B 1 209 ? 33.768 22.642 35.084 1.00 18.18 235 LYS B O 1
ATOM 5473 N N . PHE B 1 210 ? 33.000 20.900 33.893 1.00 18.36 236 PHE B N 1
ATOM 5474 C CA . PHE B 1 210 ? 34.213 20.727 33.112 1.00 17.00 236 PHE B CA 1
ATOM 5475 C C . PHE B 1 210 ? 33.935 21.015 31.635 1.00 15.97 236 PHE B C 1
ATOM 5476 O O . PHE B 1 210 ? 32.872 20.723 31.079 1.00 14.12 236 PHE B O 1
ATOM 5484 N N . HIS B 1 211 ? 34.890 21.660 30.984 1.00 17.30 237 HIS B N 1
ATOM 5485 C CA . HIS B 1 211 ? 34.748 22.045 29.557 1.00 17.03 237 HIS B CA 1
ATOM 5486 C C . HIS B 1 211 ? 36.074 21.815 28.867 1.00 17.03 237 HIS B C 1
ATOM 5487 O O . HIS B 1 211 ? 37.105 22.215 29.418 1.00 17.51 237 HIS B O 1
ATOM 5494 N N . TRP B 1 212 ? 36.095 21.121 27.730 1.00 17.35 238 TRP B N 1
ATOM 5495 C CA . TRP B 1 212 ? 37.312 20.878 26.992 1.00 17.15 238 TRP B CA 1
ATOM 5496 C C . TRP B 1 212 ? 37.277 21.902 25.820 1.00 16.97 238 TRP B C 1
ATOM 5497 O O . TRP B 1 212 ? 36.349 21.876 25.022 1.00 18.57 238 TRP B O 1
ATOM 5508 N N . LYS B 1 213 ? 38.246 22.799 25.826 1.00 20.10 239 LYS B N 1
ATOM 5509 C CA . LYS B 1 213 ? 38.249 23.820 24.773 1.00 19.22 239 LYS B CA 1
ATOM 5510 C C . LYS B 1 213 ? 39.130 23.393 23.608 1.00 17.66 239 LYS B C 1
ATOM 5511 O O . LYS B 1 213 ? 40.333 23.279 23.810 1.00 16.77 239 LYS B O 1
ATOM 5517 N N . SER B 1 214 ? 38.477 23.181 22.462 1.00 18.91 240 SER B N 1
ATOM 5518 C CA . SER B 1 214 ? 39.263 22.773 21.310 1.00 21.07 240 SER B CA 1
ATOM 5519 C C . SER B 1 214 ? 40.277 23.840 20.902 1.00 22.91 240 SER B C 1
ATOM 5520 O O . SER B 1 214 ? 39.798 24.940 20.599 1.00 23.59 240 SER B O 1
ATOM 5523 N N . LEU B 1 215 ? 41.544 23.510 20.807 1.00 23.84 241 LEU B N 1
ATOM 5524 C CA . LEU B 1 215 ? 42.560 24.406 20.305 1.00 25.47 241 LEU B CA 1
ATOM 5525 C C . LEU B 1 215 ? 42.697 24.368 18.776 1.00 27.33 241 LEU B C 1
ATOM 5526 O O . LEU B 1 215 ? 43.661 24.910 18.245 1.00 28.64 241 LEU B O 1
ATOM 5531 N N . GLN B 1 216 ? 41.769 23.792 18.042 1.00 27.10 242 GLN B N 1
ATOM 5532 C CA . GLN B 1 216 ? 41.703 23.757 16.595 1.00 24.23 242 GLN B CA 1
ATOM 5533 C C . GLN B 1 216 ? 40.518 24.614 16.138 1.00 25.33 242 GLN B C 1
ATOM 5534 O O . GLN B 1 216 ? 40.153 24.760 14.974 1.00 25.31 242 GLN B O 1
ATOM 5540 N N . GLY B 1 217 ? 39.757 25.149 17.087 1.00 24.30 243 GLY B N 1
ATOM 5541 C CA . GLY B 1 217 ? 38.564 25.914 16.763 1.00 25.18 243 GLY B CA 1
ATOM 5542 C C . GLY B 1 217 ? 37.410 24.972 16.500 1.00 24.38 243 GLY B C 1
ATOM 5543 O O . GLY B 1 217 ? 37.589 23.745 16.539 1.00 27.02 243 GLY B O 1
ATOM 5544 N N . ILE B 1 218 ? 36.232 25.457 16.322 1.00 24.29 244 ILE B N 1
ATOM 5545 C CA . ILE B 1 218 ? 34.997 24.754 16.066 1.00 25.82 244 ILE B CA 1
ATOM 5546 C C . ILE B 1 218 ? 34.631 24.808 14.585 1.00 27.37 244 ILE B C 1
ATOM 5547 O O . ILE B 1 218 ? 34.486 25.911 14.033 1.00 25.77 244 ILE B O 1
ATOM 5552 N N . LYS B 1 219 ? 34.467 23.645 13.969 1.00 25.92 245 LYS B N 1
ATOM 5553 C CA . LYS B 1 219 ? 34.199 23.636 12.511 1.00 28.49 245 LYS B CA 1
ATOM 5554 C C . LYS B 1 219 ? 33.012 22.749 12.224 1.00 28.69 245 LYS B C 1
ATOM 5555 O O . LYS B 1 219 ? 33.065 21.536 12.484 1.00 30.02 245 LYS B O 1
ATOM 5561 N N . ASN B 1 220 ? 31.871 23.311 11.850 1.00 27.71 246 ASN B N 1
ATOM 5562 C CA . ASN B 1 220 ? 30.669 22.575 11.543 1.00 27.94 246 ASN B CA 1
ATOM 5563 C C . ASN B 1 220 ? 30.367 22.495 10.048 1.00 29.08 246 ASN B C 1
ATOM 5564 O O . ASN B 1 220 ? 30.816 23.315 9.247 1.00 29.28 246 ASN B O 1
ATOM 5569 N N . LEU B 1 221 ? 29.485 21.580 9.699 1.00 27.98 247 LEU B N 1
ATOM 5570 C CA . LEU B 1 221 ? 29.015 21.422 8.342 1.00 27.22 247 LEU B CA 1
ATOM 5571 C C . LEU B 1 221 ? 27.577 21.940 8.242 1.00 27.55 247 LEU B C 1
ATOM 5572 O O . LEU B 1 221 ? 26.730 21.649 9.103 1.00 26.27 247 LEU B O 1
ATOM 5577 N N . ASP B 1 222 ? 27.268 22.679 7.168 1.00 26.25 248 ASP B N 1
ATOM 5578 C CA . ASP B 1 222 ? 25.850 23.071 7.057 1.00 27.14 248 ASP B CA 1
ATOM 5579 C C . ASP B 1 222 ? 25.192 21.930 6.293 1.00 27.00 248 ASP B C 1
ATOM 5580 O O . ASP B 1 222 ? 25.866 21.078 5.733 1.00 25.76 248 ASP B O 1
ATOM 5585 N N . PRO B 1 223 ? 23.878 21.943 6.202 1.00 27.69 249 PRO B N 1
ATOM 5586 C CA . PRO B 1 223 ? 23.093 20.914 5.580 1.00 28.56 249 PRO B CA 1
ATOM 5587 C C . PRO B 1 223 ? 23.507 20.605 4.146 1.00 30.26 249 PRO B C 1
ATOM 5588 O O . PRO B 1 223 ? 23.445 19.423 3.776 1.00 27.79 249 PRO B O 1
ATOM 5592 N N . LYS B 1 224 ? 23.939 21.600 3.359 1.00 28.86 250 LYS B N 1
ATOM 5593 C CA . LYS B 1 224 ? 24.364 21.284 2.001 1.00 29.63 250 LYS B CA 1
ATOM 5594 C C . LYS B 1 224 ? 25.693 20.552 1.982 1.00 28.32 250 LYS B C 1
ATOM 5595 O O . LYS B 1 224 ? 25.911 19.626 1.187 1.00 27.08 250 LYS B O 1
ATOM 5601 N N . GLU B 1 225 ? 26.598 20.923 2.875 1.00 28.16 251 GLU B N 1
ATOM 5602 C CA . GLU B 1 225 ? 27.907 20.285 2.951 1.00 28.29 251 GLU B CA 1
ATOM 5603 C C . GLU B 1 225 ? 27.767 18.865 3.518 1.00 28.56 251 GLU B C 1
ATOM 5604 O O . GLU B 1 225 ? 28.577 18.022 3.137 1.00 28.59 251 GLU B O 1
ATOM 5610 N N . VAL B 1 226 ? 26.773 18.654 4.374 1.00 29.47 252 VAL B N 1
ATOM 5611 C CA . VAL B 1 226 ? 26.560 17.319 4.949 1.00 30.73 252 VAL B CA 1
ATOM 5612 C C . VAL B 1 226 ? 26.342 16.312 3.821 1.00 32.41 252 VAL B C 1
ATOM 5613 O O . VAL B 1 226 ? 27.041 15.307 3.746 1.00 33.04 252 VAL B O 1
ATOM 5617 N N . ALA B 1 227 ? 25.383 16.596 2.946 1.00 32.78 253 ALA B N 1
ATOM 5618 C CA . ALA B 1 227 ? 25.059 15.740 1.817 1.00 33.27 253 ALA B CA 1
ATOM 5619 C C . ALA B 1 227 ? 26.269 15.488 0.932 1.00 34.57 253 ALA B C 1
ATOM 5620 O O . ALA B 1 227 ? 26.490 14.348 0.485 1.00 33.98 253 ALA B O 1
ATOM 5622 N N . GLN B 1 228 ? 27.088 16.499 0.679 1.00 34.59 254 GLN B N 1
ATOM 5623 C CA . GLN B 1 228 ? 28.286 16.320 -0.125 1.00 34.84 254 GLN B CA 1
ATOM 5624 C C . GLN B 1 228 ? 29.247 15.330 0.528 1.00 32.82 254 GLN B C 1
ATOM 5625 O O . GLN B 1 228 ? 29.790 14.477 -0.169 1.00 29.83 254 GLN B O 1
ATOM 5631 N N . VAL B 1 229 ? 29.550 15.509 1.818 1.00 29.71 255 VAL B N 1
ATOM 5632 C CA . VAL B 1 229 ? 30.468 14.580 2.480 1.00 28.36 255 VAL B CA 1
ATOM 5633 C C . VAL B 1 229 ? 29.859 13.172 2.518 1.00 26.63 255 VAL B C 1
ATOM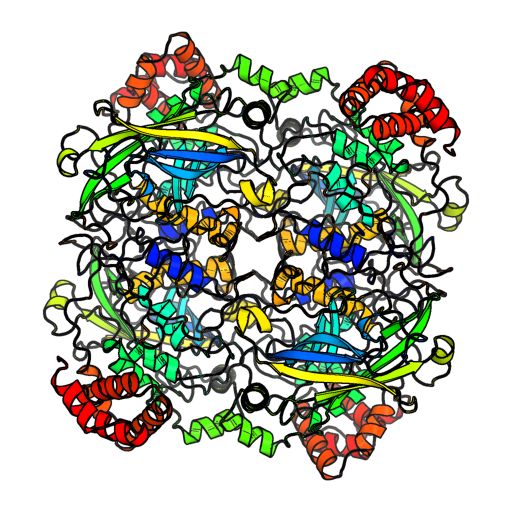 5634 O O . VAL B 1 229 ? 30.559 12.186 2.228 1.00 26.43 255 VAL B O 1
ATOM 5638 N N . GLN B 1 230 ? 28.577 13.062 2.795 1.00 23.78 256 GLN B N 1
ATOM 5639 C CA . GLN B 1 230 ? 27.925 11.759 2.883 1.00 25.02 256 GLN B CA 1
ATOM 5640 C C . GLN B 1 230 ? 27.928 10.990 1.573 1.00 25.57 256 GLN B C 1
ATOM 5641 O O . GLN B 1 230 ? 28.088 9.761 1.541 1.00 22.95 256 GLN B O 1
ATOM 5647 N N . SER B 1 231 ? 27.805 11.700 0.443 1.00 25.35 257 SER B N 1
ATOM 5648 C CA . SER B 1 231 ? 27.761 11.049 -0.868 1.00 26.40 257 SER B CA 1
ATOM 5649 C C . SER B 1 231 ? 28.916 10.088 -1.070 1.00 27.58 257 SER B C 1
ATOM 5650 O O . SER B 1 231 ? 28.698 9.059 -1.731 1.00 30.60 257 SER B O 1
ATOM 5653 N N . LYS B 1 232 ? 30.107 10.409 -0.630 1.00 28.81 258 LYS B N 1
ATOM 5654 C CA . LYS B 1 232 ? 31.311 9.654 -0.739 1.00 31.83 258 LYS B CA 1
ATOM 5655 C C . LYS B 1 232 ? 31.957 9.166 0.562 1.00 31.97 258 LYS B C 1
ATOM 5656 O O . LYS B 1 232 ? 32.980 8.457 0.451 1.00 32.93 258 LYS B O 1
ATOM 5662 N N . ASP B 1 233 ? 31.583 9.660 1.737 1.00 31.20 259 ASP B N 1
ATOM 5663 C CA . ASP B 1 233 ? 32.313 9.252 2.949 1.00 30.59 259 ASP B CA 1
ATOM 5664 C C . ASP B 1 233 ? 31.356 9.013 4.100 1.00 29.16 259 ASP B C 1
ATOM 5665 O O . ASP B 1 233 ? 30.710 9.955 4.559 1.00 30.74 259 ASP B O 1
ATOM 5670 N N . TYR B 1 234 ? 31.200 7.759 4.529 1.00 27.76 260 TYR B N 1
ATOM 5671 C CA . TYR B 1 234 ? 30.282 7.462 5.620 1.00 24.53 260 TYR B CA 1
ATOM 5672 C C . TYR B 1 234 ? 31.051 7.359 6.936 1.00 22.11 260 TYR B C 1
ATOM 5673 O O . TYR B 1 234 ? 30.404 7.194 7.970 1.00 21.81 260 TYR B O 1
ATOM 5682 N N . SER B 1 235 ? 32.345 7.623 6.933 1.00 20.38 261 SER B N 1
ATOM 5683 C CA . SER B 1 235 ? 33.213 7.640 8.090 1.00 20.10 261 SER B CA 1
ATOM 5684 C C . SER B 1 235 ? 34.133 8.861 8.107 1.00 17.85 261 SER B C 1
ATOM 5685 O O . SER B 1 235 ? 35.289 8.769 8.514 1.00 16.80 261 SER B O 1
ATOM 5688 N N . HIS B 1 236 ? 33.593 10.021 7.766 1.00 20.31 262 HIS B N 1
ATOM 5689 C CA . HIS B 1 236 ? 34.388 11.253 7.731 1.00 20.60 262 HIS B CA 1
ATOM 5690 C C . HIS B 1 236 ? 35.026 11.629 9.052 1.00 20.27 262 HIS B C 1
ATOM 5691 O O . HIS B 1 236 ? 36.186 12.091 9.030 1.00 20.99 262 HIS B O 1
ATOM 5698 N N . LEU B 1 237 ? 34.357 11.410 10.199 1.00 19.28 263 LEU B N 1
ATOM 5699 C CA . LEU B 1 237 ? 35.019 11.802 11.463 1.00 17.61 263 LEU B CA 1
ATOM 5700 C C . LEU B 1 237 ? 36.129 10.850 11.813 1.00 18.53 263 LEU B C 1
ATOM 5701 O O . LEU B 1 237 ? 37.180 11.273 12.285 1.00 18.99 263 LEU B O 1
ATOM 5706 N N . THR B 1 238 ? 35.916 9.521 11.658 1.00 18.84 264 THR B N 1
ATOM 5707 C CA . THR B 1 238 ? 37.000 8.580 11.932 1.00 20.35 264 THR B CA 1
ATOM 5708 C C . THR B 1 238 ? 38.194 8.879 11.034 1.00 20.73 264 THR B C 1
ATOM 5709 O O . THR B 1 238 ? 39.342 8.950 11.489 1.00 21.99 264 THR B O 1
ATOM 5713 N N . ASN B 1 239 ? 37.961 9.012 9.732 1.00 22.68 265 ASN B N 1
ATOM 5714 C CA . ASN B 1 239 ? 39.041 9.328 8.796 1.00 22.01 265 ASN B CA 1
ATOM 5715 C C . ASN B 1 239 ? 39.886 10.541 9.174 1.00 21.65 265 ASN B C 1
ATOM 5716 O O . ASN B 1 239 ? 41.137 10.532 9.187 1.00 21.28 265 ASN B O 1
ATOM 5721 N N . ASP B 1 240 ? 39.159 11.614 9.515 1.00 21.82 266 ASP B N 1
ATOM 5722 C CA . ASP B 1 240 ? 39.748 12.875 9.912 1.00 23.09 266 ASP B CA 1
ATOM 5723 C C . ASP B 1 240 ? 40.662 12.720 11.108 1.00 22.29 266 ASP B C 1
ATOM 5724 O O . ASP B 1 240 ? 41.807 13.150 11.087 1.00 21.81 266 ASP B O 1
ATOM 5729 N N . LEU B 1 241 ? 40.129 12.041 12.162 1.00 22.73 267 LEU B N 1
ATOM 5730 C CA . LEU B 1 241 ? 40.950 11.927 13.368 1.00 21.22 267 LEU B CA 1
ATOM 5731 C C . LEU B 1 241 ? 42.102 10.979 13.194 1.00 20.97 267 LEU B C 1
ATOM 5732 O O . LEU B 1 241 ? 43.218 11.313 13.591 1.00 20.32 267 LEU B O 1
ATOM 5737 N N . VAL B 1 242 ? 41.860 9.756 12.701 1.00 20.73 268 VAL B N 1
ATOM 5738 C CA . VAL B 1 242 ? 42.967 8.819 12.498 1.00 20.50 268 VAL B CA 1
ATOM 5739 C C . VAL B 1 242 ? 44.004 9.404 11.538 1.00 20.02 268 VAL B C 1
ATOM 5740 O O . VAL B 1 242 ? 45.198 9.290 11.806 1.00 19.29 268 VAL B O 1
ATOM 5744 N N . GLY B 1 243 ? 43.628 9.976 10.422 1.00 21.71 269 GLY B N 1
ATOM 5745 C CA . GLY B 1 243 ? 44.526 10.565 9.428 1.00 23.14 269 GLY B CA 1
ATOM 5746 C C . GLY B 1 243 ? 45.363 11.716 9.975 1.00 23.90 269 GLY B C 1
ATOM 5747 O O . GLY B 1 243 ? 46.586 11.786 9.861 1.00 24.54 269 GLY B O 1
ATOM 5748 N N . ALA B 1 244 ? 44.710 12.595 10.763 1.00 25.43 270 ALA B N 1
ATOM 5749 C CA . ALA B 1 244 ? 45.426 13.696 11.410 1.00 24.67 270 ALA B CA 1
ATOM 5750 C C . ALA B 1 244 ? 46.541 13.158 12.279 1.00 23.96 270 ALA B C 1
ATOM 5751 O O . ALA B 1 244 ? 47.698 13.579 12.231 1.00 21.79 270 ALA B O 1
ATOM 5753 N N . ILE B 1 245 ? 46.257 12.136 13.122 1.00 23.96 271 ILE B N 1
ATOM 5754 C CA . ILE B 1 245 ? 47.288 11.548 13.968 1.00 22.04 271 ILE B CA 1
ATOM 5755 C C . ILE B 1 245 ? 48.370 10.840 13.183 1.00 23.74 271 ILE B C 1
ATOM 5756 O O . ILE B 1 245 ? 49.564 10.876 13.519 1.00 22.17 271 ILE B O 1
ATOM 5761 N N . LYS B 1 246 ? 47.991 10.170 12.086 1.00 26.79 272 LYS B N 1
ATOM 5762 C CA . LYS B 1 246 ? 49.018 9.499 11.261 1.00 29.80 272 LYS B CA 1
ATOM 5763 C C . LYS B 1 246 ? 49.977 10.554 10.714 1.00 30.87 272 LYS B C 1
ATOM 5764 O O . LYS B 1 246 ? 51.190 10.342 10.628 1.00 31.13 272 LYS B O 1
ATOM 5770 N N . LYS B 1 247 ? 49.405 11.713 10.359 1.00 31.92 273 LYS B N 1
ATOM 5771 C CA . LYS B 1 247 ? 50.279 12.779 9.842 1.00 33.71 273 LYS B CA 1
ATOM 5772 C C . LYS B 1 247 ? 51.072 13.491 10.916 1.00 32.57 273 LYS B C 1
ATOM 5773 O O . LYS B 1 247 ? 51.902 14.325 10.550 1.00 32.02 273 LYS B O 1
ATOM 5779 N N . GLY B 1 248 ? 50.820 13.295 12.203 1.00 31.35 274 GLY B N 1
ATOM 5780 C CA . GLY B 1 248 ? 51.577 14.021 13.231 1.00 29.30 274 GLY B CA 1
ATOM 5781 C C . GLY B 1 248 ? 50.858 15.312 13.616 1.00 29.29 274 GLY B C 1
ATOM 5782 O O . GLY B 1 248 ? 51.430 16.128 14.356 1.00 29.56 274 GLY B O 1
ATOM 5783 N N . ASP B 1 249 ? 49.608 15.499 13.214 1.00 27.88 275 ASP B N 1
ATOM 5784 C CA . ASP B 1 249 ? 48.889 16.719 13.572 1.00 29.34 275 ASP B CA 1
ATOM 5785 C C . ASP B 1 249 ? 47.952 16.469 14.760 1.00 28.52 275 ASP B C 1
ATOM 5786 O O . ASP B 1 249 ? 46.728 16.466 14.657 1.00 27.35 275 ASP B O 1
ATOM 5791 N N . PHE B 1 250 ? 48.590 16.269 15.906 1.00 27.28 276 PHE B N 1
ATOM 5792 C CA . PHE B 1 250 ? 47.859 15.901 17.130 1.00 25.69 276 PHE B CA 1
ATOM 5793 C C . PHE B 1 250 ? 46.953 16.973 17.674 1.00 25.30 276 PHE B C 1
ATOM 5794 O O . PHE B 1 250 ? 47.428 18.058 18.010 1.00 25.88 276 PHE B O 1
ATOM 5802 N N . PRO B 1 251 ? 45.687 16.684 17.812 1.00 23.43 277 PRO B N 1
ATOM 5803 C CA . PRO B 1 251 ? 44.693 17.584 18.366 1.00 22.69 277 PRO B CA 1
ATOM 5804 C C . PRO B 1 251 ? 44.897 17.775 19.865 1.00 20.28 277 PRO B C 1
ATOM 5805 O O . PRO B 1 251 ? 45.444 16.923 20.579 1.00 17.05 277 PRO B O 1
ATOM 5809 N N . LYS B 1 252 ? 44.597 19.008 20.292 1.00 20.13 278 LYS B N 1
ATOM 5810 C CA . LYS B 1 252 ? 44.799 19.437 21.688 1.00 21.48 278 LYS B CA 1
ATOM 5811 C C . LYS B 1 252 ? 43.574 20.117 22.244 1.00 19.28 278 LYS B C 1
ATOM 5812 O O . LYS B 1 252 ? 42.719 20.629 21.529 1.00 21.14 278 LYS B O 1
ATOM 5818 N N . TRP B 1 253 ? 43.362 19.970 23.564 1.00 20.45 279 TRP B N 1
ATOM 5819 C CA . TRP B 1 253 ? 42.207 20.570 24.207 1.00 19.58 279 TRP B CA 1
ATOM 5820 C C . TRP B 1 253 ? 42.665 21.064 25.596 1.00 19.50 279 TRP B C 1
ATOM 5821 O O . TRP B 1 253 ? 43.396 20.361 26.264 1.00 19.33 279 TRP B O 1
ATOM 5832 N N . ASP B 1 254 ? 42.252 22.303 25.902 1.00 19.89 280 ASP B N 1
ATOM 5833 C CA . ASP B 1 254 ? 42.538 22.821 27.244 1.00 20.20 280 ASP B CA 1
ATOM 5834 C C . ASP B 1 254 ? 41.329 22.495 28.125 1.00 17.77 280 ASP B C 1
ATOM 5835 O O . ASP B 1 254 ? 40.211 22.563 27.637 1.00 17.44 280 ASP B O 1
ATOM 5840 N N . LEU B 1 255 ? 41.592 22.128 29.372 1.00 18.63 281 LEU B N 1
ATOM 5841 C CA . LEU B 1 255 ? 40.520 21.762 30.293 1.00 19.31 281 LEU B CA 1
ATOM 5842 C C . LEU B 1 255 ? 40.180 22.962 31.195 1.00 17.44 281 LEU B C 1
ATOM 5843 O O . LEU B 1 255 ? 41.105 23.394 31.856 1.00 17.81 281 LEU B O 1
ATOM 5848 N N . TYR B 1 256 ? 38.939 23.390 31.233 1.00 18.68 282 TYR B N 1
ATOM 5849 C CA . TYR B 1 256 ? 38.553 24.501 32.104 1.00 20.59 282 TYR B CA 1
ATOM 5850 C C . TYR B 1 256 ? 37.463 24.115 33.093 1.00 22.09 282 TYR B C 1
ATOM 5851 O O . TYR B 1 256 ? 36.576 23.343 32.713 1.00 22.65 282 TYR B O 1
ATOM 5860 N N . VAL B 1 257 ? 37.519 24.687 34.299 1.00 20.00 283 VAL B N 1
ATOM 5861 C CA . VAL B 1 257 ? 36.486 24.446 35.288 1.00 20.41 283 VAL B CA 1
ATOM 5862 C C . VAL B 1 257 ? 35.741 25.727 35.655 1.00 19.68 283 VAL B C 1
ATOM 5863 O O . VAL B 1 257 ? 36.304 26.819 35.608 1.00 19.96 283 VAL B O 1
ATOM 5867 N N . GLN B 1 258 ? 34.475 25.653 35.965 1.00 19.67 284 GLN B N 1
ATOM 5868 C CA . GLN B 1 258 ? 33.611 26.682 36.472 1.00 19.23 284 GLN B CA 1
ATOM 5869 C C . GLN B 1 258 ? 33.260 26.185 37.906 1.00 21.70 284 GLN B C 1
ATOM 5870 O O . GLN B 1 258 ? 32.910 25.009 38.019 1.00 19.90 284 GLN B O 1
ATOM 5876 N N . VAL B 1 259 ? 33.480 27.033 38.908 1.00 21.53 285 VAL B N 1
ATOM 5877 C CA . VAL B 1 259 ? 33.291 26.603 40.297 1.00 23.01 285 VAL B CA 1
ATOM 5878 C C . VAL B 1 259 ? 32.193 27.335 41.053 1.00 23.36 285 VAL B C 1
ATOM 5879 O O . VAL B 1 259 ? 31.985 28.551 40.906 1.00 22.95 285 VAL B O 1
ATOM 5883 N N . LEU B 1 260 ? 31.461 26.617 41.902 1.00 23.00 286 LEU B N 1
ATOM 5884 C CA . LEU B 1 260 ? 30.428 27.198 42.745 1.00 21.44 286 LEU B CA 1
ATOM 5885 C C . LEU B 1 260 ? 30.527 26.576 44.143 1.00 22.40 286 LEU B C 1
ATOM 5886 O O . LEU B 1 260 ? 30.931 25.414 44.289 1.00 19.99 286 LEU B O 1
ATOM 5891 N N . LYS B 1 261 ? 30.222 27.387 45.162 1.00 21.10 287 LYS B N 1
ATOM 5892 C CA . LYS B 1 261 ? 30.163 26.829 46.521 1.00 21.84 287 LYS B CA 1
ATOM 5893 C C . LYS B 1 261 ? 28.769 26.269 46.709 1.00 21.46 287 LYS B C 1
ATOM 5894 O O . LYS B 1 261 ? 27.773 26.747 46.158 1.00 21.33 287 LYS B O 1
ATOM 5900 N N . PRO B 1 262 ? 28.612 25.334 47.628 1.00 24.22 288 PRO B N 1
ATOM 5901 C CA . PRO B 1 262 ? 27.320 24.752 47.946 1.00 24.41 288 PRO B CA 1
ATOM 5902 C C . PRO B 1 262 ? 26.310 25.805 48.359 1.00 26.38 288 PRO B C 1
ATOM 5903 O O . PRO B 1 262 ? 25.151 25.775 47.898 1.00 26.31 288 PRO B O 1
ATOM 5907 N N . GLU B 1 263 ? 26.672 26.839 49.129 1.00 28.08 289 GLU B N 1
ATOM 5908 C CA . GLU B 1 263 ? 25.636 27.808 49.511 1.00 32.66 289 GLU B CA 1
ATOM 5909 C C . GLU B 1 263 ? 25.175 28.699 48.363 1.00 33.22 289 GLU B C 1
ATOM 5910 O O . GLU B 1 263 ? 24.109 29.334 48.487 1.00 33.26 289 GLU B O 1
ATOM 5916 N N . GLU B 1 264 ? 25.903 28.762 47.245 1.00 32.42 290 GLU B N 1
ATOM 5917 C CA . GLU B 1 264 ? 25.513 29.588 46.118 1.00 31.65 290 GLU B CA 1
ATOM 5918 C C . GLU B 1 264 ? 24.433 28.991 45.233 1.00 31.74 290 GLU B C 1
ATOM 5919 O O . GLU B 1 264 ? 23.960 29.707 44.346 1.00 31.71 290 GLU B O 1
ATOM 5925 N N . LEU B 1 265 ? 24.101 27.709 45.356 1.00 31.25 291 LEU B N 1
ATOM 5926 C CA . LEU B 1 265 ? 23.150 27.086 44.452 1.00 30.99 291 LEU B CA 1
ATOM 5927 C C . LEU B 1 265 ? 21.722 27.558 44.598 1.00 32.11 291 LEU B C 1
ATOM 5928 O O . LEU B 1 265 ? 20.960 27.458 43.629 1.00 31.64 291 LEU B O 1
ATOM 5933 N N . ALA B 1 266 ? 21.309 28.051 45.765 1.00 33.40 292 ALA B N 1
ATOM 5934 C CA . ALA B 1 266 ? 19.934 28.486 45.943 1.00 35.91 292 ALA B CA 1
ATOM 5935 C C . ALA B 1 266 ? 19.698 29.898 45.420 1.00 37.57 292 ALA B C 1
ATOM 5936 O O . ALA B 1 266 ? 18.552 30.262 45.156 1.00 38.80 292 ALA B O 1
ATOM 5938 N N . LYS B 1 267 ? 20.751 30.656 45.173 1.00 39.47 293 LYS B N 1
ATOM 5939 C CA . LYS B 1 267 ? 20.654 32.032 44.723 1.00 41.26 293 LYS B CA 1
ATOM 5940 C C . LYS B 1 267 ? 20.058 32.274 43.354 1.00 42.20 293 LYS B C 1
ATOM 5941 O O . LYS B 1 267 ? 19.161 33.125 43.212 1.00 43.01 293 LYS B O 1
ATOM 5947 N N . PHE B 1 268 ? 20.521 31.540 42.352 1.00 41.47 294 PHE B N 1
ATOM 5948 C CA . PHE B 1 268 ? 20.082 31.714 40.974 1.00 40.72 294 PHE B CA 1
ATOM 5949 C C . PHE B 1 268 ? 18.599 31.562 40.737 1.00 39.11 294 PHE B C 1
ATOM 5950 O O . PHE B 1 268 ? 17.894 30.949 41.523 1.00 38.94 294 PHE B O 1
ATOM 5958 N N . ASP B 1 269 ? 18.097 32.000 39.579 1.00 36.49 295 ASP B N 1
ATOM 5959 C CA . ASP B 1 269 ? 16.678 31.832 39.267 1.00 35.11 295 ASP B CA 1
ATOM 5960 C C . ASP B 1 269 ? 16.408 30.473 38.622 1.00 31.81 295 ASP B C 1
ATOM 5961 O O . ASP B 1 269 ? 15.257 30.150 38.312 1.00 30.45 295 ASP B O 1
ATOM 5966 N N . PHE B 1 270 ? 17.455 29.701 38.363 1.00 27.74 296 PHE B N 1
ATOM 5967 C CA . PHE B 1 270 ? 17.320 28.349 37.797 1.00 23.51 296 PHE B CA 1
ATOM 5968 C C . PHE B 1 270 ? 18.038 27.378 38.729 1.00 21.78 296 PHE B C 1
ATOM 5969 O O . PHE B 1 270 ? 18.746 27.756 39.659 1.00 18.79 296 PHE B O 1
ATOM 5977 N N . ASP B 1 271 ? 17.836 26.062 38.551 1.00 21.74 297 ASP B N 1
ATOM 5978 C CA . ASP B 1 271 ? 18.552 25.103 39.400 1.00 20.84 297 ASP B CA 1
ATOM 5979 C C . ASP B 1 271 ? 19.850 24.771 38.721 1.00 19.83 297 ASP B C 1
ATOM 5980 O O . ASP B 1 271 ? 19.883 24.248 37.603 1.00 21.35 297 ASP B O 1
ATOM 5985 N N . PRO B 1 272 ? 20.971 25.064 39.347 1.00 17.99 298 PRO B N 1
ATOM 5986 C CA . PRO B 1 272 ? 22.299 24.848 38.838 1.00 16.61 298 PRO B CA 1
ATOM 5987 C C . PRO B 1 272 ? 22.667 23.367 38.625 1.00 17.27 298 PRO B C 1
ATOM 5988 O O . PRO B 1 272 ? 23.698 23.111 37.997 1.00 15.97 298 PRO B O 1
ATOM 5992 N N . LEU B 1 273 ? 21.894 22.447 39.173 1.00 16.01 299 LEU B N 1
ATOM 5993 C CA . LEU B 1 273 ? 22.111 21.010 38.974 1.00 16.16 299 LEU B CA 1
ATOM 5994 C C . LEU B 1 273 ? 21.141 20.437 37.953 1.00 16.23 299 LEU B C 1
ATOM 5995 O O . LEU B 1 273 ? 20.902 19.215 37.868 1.00 15.91 299 LEU B O 1
ATOM 6000 N N . ASP B 1 274 ? 20.459 21.318 37.205 1.00 15.65 300 ASP B N 1
ATOM 6001 C CA . ASP B 1 274 ? 19.530 20.956 36.155 1.00 16.92 300 ASP B CA 1
ATOM 6002 C C . ASP B 1 274 ? 20.399 20.657 34.939 1.00 17.12 300 ASP B C 1
ATOM 6003 O O . ASP B 1 274 ? 21.090 21.568 34.478 1.00 15.61 300 ASP B O 1
ATOM 6008 N N . ALA B 1 275 ? 20.421 19.414 34.414 1.00 15.57 301 ALA B N 1
ATOM 6009 C CA . ALA B 1 275 ? 21.285 19.140 33.255 1.00 15.92 301 ALA B CA 1
ATOM 6010 C C . ALA B 1 275 ? 20.910 19.853 31.963 1.00 16.56 301 ALA B C 1
ATOM 6011 O O . ALA B 1 275 ? 21.602 19.682 30.927 1.00 17.06 301 ALA B O 1
ATOM 6013 N N . THR B 1 276 ? 19.777 20.532 31.884 1.00 16.85 302 THR B N 1
ATOM 6014 C CA . THR B 1 276 ? 19.328 21.238 30.702 1.00 18.63 302 THR B CA 1
ATOM 6015 C C . THR B 1 276 ? 19.802 22.698 30.726 1.00 19.91 302 THR B C 1
ATOM 6016 O O . THR B 1 276 ? 19.453 23.446 29.818 1.00 18.98 302 THR B O 1
ATOM 6020 N N . LYS B 1 277 ? 20.766 23.043 31.564 1.00 18.38 303 LYS B N 1
ATOM 6021 C CA . LYS B 1 277 ? 21.272 24.363 31.801 1.00 18.10 303 LYS B CA 1
ATOM 6022 C C . LYS B 1 277 ? 22.784 24.466 31.813 1.00 18.69 303 LYS B C 1
ATOM 6023 O O . LYS B 1 277 ? 23.591 23.695 32.323 1.00 17.91 303 LYS B O 1
ATOM 6029 N N . ILE B 1 278 ? 23.209 25.617 31.226 1.00 19.03 304 ILE B N 1
ATOM 6030 C CA . ILE B 1 278 ? 24.601 25.993 31.345 1.00 19.05 304 ILE B CA 1
ATOM 6031 C C . ILE B 1 278 ? 24.602 27.011 32.522 1.00 18.79 304 ILE B C 1
ATOM 6032 O O . ILE B 1 278 ? 23.528 27.463 32.952 1.00 19.18 304 ILE B O 1
ATOM 6037 N N . TRP B 1 279 ? 25.769 27.416 32.944 1.00 18.37 305 TRP B N 1
ATOM 6038 C CA . TRP B 1 279 ? 26.003 28.424 33.961 1.00 20.14 305 TRP B CA 1
ATOM 6039 C C . TRP B 1 279 ? 26.588 29.652 33.245 1.00 21.75 305 TRP B C 1
ATOM 6040 O O . TRP B 1 279 ? 27.790 29.793 33.073 1.00 22.74 305 TRP B O 1
ATOM 6051 N N . PRO B 1 280 ? 25.713 30.544 32.855 1.00 24.85 306 PRO B N 1
ATOM 6052 C CA . PRO B 1 280 ? 26.050 31.711 32.074 1.00 27.87 306 PRO B CA 1
ATOM 6053 C C . PRO B 1 280 ? 27.028 32.668 32.697 1.00 31.78 306 PRO B C 1
ATOM 6054 O O . PRO B 1 280 ? 27.960 33.112 31.986 1.00 34.44 306 PRO B O 1
ATOM 6058 N N . ASP B 1 281 ? 26.844 33.027 33.981 1.00 33.29 307 ASP B N 1
ATOM 6059 C CA . ASP B 1 281 ? 27.781 34.043 34.485 1.00 36.81 307 ASP B CA 1
ATOM 6060 C C . ASP B 1 281 ? 28.923 33.607 35.358 1.00 36.00 307 ASP B C 1
ATOM 6061 O O . ASP B 1 281 ? 29.558 34.479 35.972 1.00 37.01 307 ASP B O 1
ATOM 6066 N N . VAL B 1 282 ? 29.208 32.317 35.431 1.00 33.49 308 VAL B N 1
ATOM 6067 C CA . VAL B 1 282 ? 30.333 31.857 36.238 1.00 32.33 308 VAL B CA 1
ATOM 6068 C C . VAL B 1 282 ? 31.537 31.803 35.316 1.00 31.87 308 VAL B C 1
ATOM 6069 O O . VAL B 1 282 ? 31.393 31.316 34.201 1.00 31.73 308 VAL B O 1
ATOM 6073 N N . PRO B 1 283 ? 32.676 32.280 35.768 1.00 32.47 309 PRO B N 1
ATOM 6074 C CA . PRO B 1 283 ? 33.913 32.349 35.033 1.00 32.05 309 PRO B CA 1
ATOM 6075 C C . PRO B 1 283 ? 34.663 31.027 35.007 1.00 32.78 309 PRO B C 1
ATOM 6076 O O . PRO B 1 283 ? 34.567 30.235 35.951 1.00 33.24 309 PRO B O 1
ATOM 6080 N N . GLU B 1 284 ? 35.448 30.821 33.955 1.00 31.08 310 GLU B N 1
ATOM 6081 C CA . GLU B 1 284 ? 36.206 29.603 33.755 1.00 31.04 310 GLU B CA 1
ATOM 6082 C C . GLU B 1 284 ? 37.687 29.754 34.035 1.00 29.69 310 GLU B C 1
ATOM 6083 O O . GLU B 1 284 ? 38.297 30.765 33.677 1.00 30.36 310 GLU B O 1
ATOM 6089 N N . LYS B 1 285 ? 38.300 28.767 34.659 1.00 26.35 311 LYS B N 1
ATOM 6090 C CA . LYS B 1 285 ? 39.717 28.716 34.983 1.00 27.01 311 LYS B CA 1
ATOM 6091 C C . LYS B 1 285 ? 40.341 27.483 34.315 1.00 27.72 311 LYS B C 1
ATOM 6092 O O . LYS B 1 285 ? 39.791 26.366 34.395 1.00 25.58 311 LYS B O 1
ATOM 6098 N N . LYS B 1 286 ? 41.499 27.682 33.681 1.00 27.24 312 LYS B N 1
ATOM 6099 C CA . LYS B 1 286 ? 42.171 26.591 32.991 1.00 26.91 312 LYS B CA 1
ATOM 6100 C C . LYS B 1 286 ? 42.960 25.754 33.971 1.00 26.27 312 LYS B C 1
ATOM 6101 O O . LYS B 1 286 ? 43.542 26.332 34.887 1.00 27.27 312 LYS B O 1
ATOM 6107 N N . ILE B 1 287 ? 42.851 24.424 33.939 1.00 23.09 313 ILE B N 1
ATOM 6108 C CA . ILE B 1 287 ? 43.505 23.511 34.847 1.00 22.20 313 ILE B CA 1
ATOM 6109 C C . ILE B 1 287 ? 44.402 22.496 34.169 1.00 20.89 313 ILE B C 1
ATOM 6110 O O . ILE B 1 287 ? 45.163 21.792 34.844 1.00 22.19 313 ILE B O 1
ATOM 6115 N N . GLY B 1 288 ? 44.399 22.450 32.827 1.00 19.62 314 GLY B N 1
ATOM 6116 C CA . GLY B 1 288 ? 45.401 21.585 32.185 1.00 19.40 314 GLY B CA 1
ATOM 6117 C C . GLY B 1 288 ? 45.138 21.457 30.687 1.00 16.88 314 GLY B C 1
ATOM 6118 O O . GLY B 1 288 ? 44.252 22.107 30.135 1.00 19.52 314 GLY B O 1
ATOM 6119 N N . GLN B 1 289 ? 45.912 20.576 30.058 1.00 16.63 315 GLN B N 1
ATOM 6120 C CA . GLN B 1 289 ? 45.742 20.384 28.624 1.00 18.13 315 GLN B CA 1
ATOM 6121 C C . GLN B 1 289 ? 45.849 18.892 28.218 1.00 13.93 315 GLN B C 1
ATOM 6122 O O . GLN B 1 289 ? 46.749 18.239 28.709 1.00 12.88 315 GLN B O 1
ATOM 6128 N N . MET B 1 290 ? 45.011 18.546 27.264 1.00 14.58 316 MET B N 1
ATOM 6129 C CA . MET B 1 290 ? 45.162 17.144 26.777 1.00 16.24 316 MET B CA 1
ATOM 6130 C C . MET B 1 290 ? 45.626 17.160 25.319 1.00 14.56 316 MET B C 1
ATOM 6131 O O . MET B 1 290 ? 45.128 18.011 24.591 1.00 14.70 316 MET B O 1
ATOM 6136 N N . VAL B 1 291 ? 46.487 16.240 24.939 1.00 16.63 317 VAL B N 1
ATOM 6137 C CA . VAL B 1 291 ? 46.901 16.076 23.534 1.00 17.74 317 VAL B CA 1
ATOM 6138 C C . VAL B 1 291 ? 46.635 14.622 23.115 1.00 17.94 317 VAL B C 1
ATOM 6139 O O . VAL B 1 291 ? 47.053 13.713 23.845 1.00 18.19 317 VAL B O 1
ATOM 6143 N N . LEU B 1 292 ? 45.935 14.409 22.011 1.00 18.81 318 LEU B N 1
ATOM 6144 C CA . LEU B 1 292 ? 45.713 13.035 21.511 1.00 18.06 318 LEU B CA 1
ATOM 6145 C C . LEU B 1 292 ? 46.669 12.791 20.350 1.00 19.04 318 LEU B C 1
ATOM 6146 O O . LEU B 1 292 ? 46.496 13.390 19.294 1.00 18.63 318 LEU B O 1
ATOM 6151 N N . ASN B 1 293 ? 47.650 11.918 20.584 1.00 19.65 319 ASN B N 1
ATOM 6152 C CA . ASN B 1 293 ? 48.722 11.700 19.637 1.00 21.29 319 ASN B CA 1
ATOM 6153 C C . ASN B 1 293 ? 49.092 10.265 19.315 1.00 21.67 319 ASN B C 1
ATOM 6154 O O . ASN B 1 293 ? 50.247 9.977 18.938 1.00 21.81 319 ASN B O 1
ATOM 6159 N N . LYS B 1 294 ? 48.134 9.351 19.470 1.00 21.74 320 LYS B N 1
ATOM 6160 C CA . LYS B 1 294 ? 48.501 7.940 19.172 1.00 21.07 320 LYS B CA 1
ATOM 6161 C C . LYS B 1 294 ? 47.274 7.154 18.781 1.00 20.15 320 LYS B C 1
ATOM 6162 O O . LYS B 1 294 ? 46.169 7.297 19.356 1.00 18.93 320 LYS B O 1
ATOM 6168 N N . ASN B 1 295 ? 47.383 6.353 17.700 1.00 17.84 321 ASN B N 1
ATOM 6169 C CA . ASN B 1 295 ? 46.191 5.592 17.284 1.00 17.84 321 ASN B CA 1
ATOM 6170 C C . ASN B 1 295 ? 46.168 4.264 18.041 1.00 15.75 321 ASN B C 1
ATOM 6171 O O . ASN B 1 295 ? 47.206 3.852 18.556 1.00 16.03 321 ASN B O 1
ATOM 6176 N N . VAL B 1 296 ? 45.034 3.589 18.066 1.00 17.99 322 VAL B N 1
ATOM 6177 C CA . VAL B 1 296 ? 44.989 2.273 18.739 1.00 17.86 322 VAL B CA 1
ATOM 6178 C C . VAL B 1 296 ? 45.690 1.207 17.901 1.00 18.87 322 VAL B C 1
ATOM 6179 O O . VAL B 1 296 ? 45.875 1.452 16.710 1.00 17.34 322 VAL B O 1
ATOM 6183 N N . ASP B 1 297 ? 46.107 0.111 18.519 1.00 19.89 323 ASP B N 1
ATOM 6184 C CA . ASP B 1 297 ? 46.721 -0.995 17.780 1.00 19.86 323 ASP B CA 1
ATOM 6185 C C . ASP B 1 297 ? 45.658 -1.922 17.172 1.00 18.71 323 ASP B C 1
ATOM 6186 O O . ASP B 1 297 ? 45.795 -2.506 16.086 1.00 16.49 323 ASP B O 1
ATOM 6191 N N . ASN B 1 298 ? 44.571 -2.110 17.943 1.00 13.55 324 ASN B N 1
ATOM 6192 C CA . ASN B 1 298 ? 43.486 -2.947 17.495 1.00 14.80 324 ASN B CA 1
ATOM 6193 C C . ASN B 1 298 ? 42.157 -2.303 17.875 1.00 15.27 324 ASN B C 1
ATOM 6194 O O . ASN B 1 298 ? 41.900 -2.059 19.055 1.00 16.29 324 ASN B O 1
ATOM 6199 N N . PHE B 1 299 ? 41.286 -2.110 16.884 1.00 14.18 325 PHE B N 1
ATOM 6200 C CA . PHE B 1 299 ? 39.982 -1.497 17.131 1.00 13.98 325 PHE B CA 1
ATOM 6201 C C . PHE B 1 299 ? 39.115 -2.276 18.114 1.00 13.90 325 PHE B C 1
ATOM 6202 O O . PHE B 1 299 ? 38.551 -1.719 19.084 1.00 14.92 325 PHE B O 1
ATOM 6210 N N . PHE B 1 300 ? 38.979 -3.589 17.891 1.00 11.16 326 PHE B N 1
ATOM 6211 C CA . PHE B 1 300 ? 38.109 -4.343 18.825 1.00 12.76 326 PHE B CA 1
ATOM 6212 C C . PHE B 1 300 ? 38.645 -4.394 20.243 1.00 10.44 326 PHE B C 1
ATOM 6213 O O . PHE B 1 300 ? 37.895 -4.165 21.196 1.00 10.58 326 PHE B O 1
ATOM 6221 N N . GLN B 1 301 ? 39.919 -4.700 20.439 1.00 9.21 327 GLN B N 1
ATOM 6222 C CA . GLN B 1 301 ? 40.456 -4.888 21.805 1.00 11.83 327 GLN B CA 1
ATOM 6223 C C . GLN B 1 301 ? 40.445 -3.601 22.619 1.00 12.73 327 GLN B 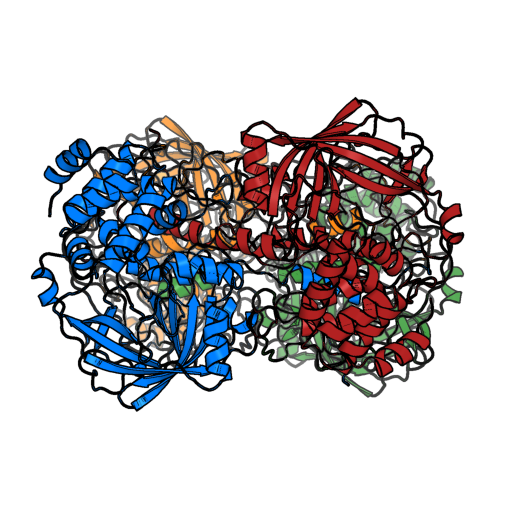C 1
ATOM 6224 O O . GLN B 1 301 ? 40.335 -3.654 23.849 1.00 10.94 327 GLN B O 1
ATOM 6230 N N . GLU B 1 302 ? 40.636 -2.502 21.904 1.00 13.32 328 GLU B N 1
ATOM 6231 C CA . GLU B 1 302 ? 40.724 -1.210 22.577 1.00 14.86 328 GLU B CA 1
ATOM 6232 C C . GLU B 1 302 ? 39.484 -0.380 22.483 1.00 13.43 328 GLU B C 1
ATOM 6233 O O . GLU B 1 302 ? 38.821 -0.206 23.501 1.00 14.67 328 GLU B O 1
ATOM 6239 N N . THR B 1 303 ? 39.100 0.146 21.354 1.00 11.86 329 THR B N 1
ATOM 6240 C CA . THR B 1 303 ? 37.968 1.007 21.169 1.00 12.30 329 THR B CA 1
ATOM 6241 C C . THR B 1 303 ? 36.643 0.315 21.432 1.00 13.26 329 THR B C 1
ATOM 6242 O O . THR B 1 303 ? 35.732 0.916 21.986 1.00 10.74 329 THR B O 1
ATOM 6246 N N . GLU B 1 304 ? 36.539 -0.957 20.968 1.00 12.33 330 GLU B N 1
ATOM 6247 C CA . GLU B 1 304 ? 35.227 -1.574 21.156 1.00 11.97 330 GLU B CA 1
ATOM 6248 C C . GLU B 1 304 ? 35.090 -2.012 22.627 1.00 9.95 330 GLU B C 1
ATOM 6249 O O . GLU B 1 304 ? 34.016 -1.887 23.197 1.00 10.19 330 GLU B O 1
ATOM 6255 N N . GLN B 1 305 ? 36.150 -2.508 23.202 1.00 9.26 331 GLN B N 1
ATOM 6256 C CA . GLN B 1 305 ? 36.112 -3.028 24.568 1.00 10.90 331 GLN B CA 1
ATOM 6257 C C . GLN B 1 305 ? 36.355 -2.031 25.667 1.00 11.05 331 GLN B C 1
ATOM 6258 O O . GLN B 1 305 ? 36.111 -2.415 26.828 1.00 10.24 331 GLN B O 1
ATOM 6264 N N . VAL B 1 306 ? 36.637 -0.752 25.350 1.00 8.77 332 VAL B N 1
ATOM 6265 C CA . VAL B 1 306 ? 36.806 0.170 26.513 1.00 9.74 332 VAL B CA 1
ATOM 6266 C C . VAL B 1 306 ? 35.474 0.369 27.204 1.00 9.11 332 VAL B C 1
ATOM 6267 O O . VAL B 1 306 ? 34.368 0.443 26.640 1.00 9.95 332 VAL B O 1
ATOM 6271 N N . ALA B 1 307 ? 35.514 0.554 28.511 1.00 10.10 333 ALA B N 1
ATOM 6272 C CA . ALA B 1 307 ? 34.423 0.757 29.430 1.00 10.71 333 ALA B CA 1
ATOM 6273 C C . ALA B 1 307 ? 34.555 2.127 30.161 1.00 11.13 333 ALA B C 1
ATOM 6274 O O . ALA B 1 307 ? 35.286 2.232 31.120 1.00 10.47 333 ALA B O 1
ATOM 6276 N N . MET B 1 308 ? 33.848 3.075 29.603 1.00 12.55 334 MET B N 1
ATOM 6277 C CA . MET B 1 308 ? 33.748 4.440 30.142 1.00 12.44 334 MET B CA 1
ATOM 6278 C C . MET B 1 308 ? 32.554 4.504 31.110 1.00 11.54 334 MET B C 1
ATOM 6279 O O . MET B 1 308 ? 31.435 4.123 30.678 1.00 11.48 334 MET B O 1
ATOM 6284 N N . ALA B 1 309 ? 32.759 4.945 32.338 1.00 11.99 335 ALA B N 1
ATOM 6285 C CA . ALA B 1 309 ? 31.654 5.056 33.281 1.00 11.93 335 ALA B CA 1
ATOM 6286 C C . ALA B 1 309 ? 31.884 6.191 34.292 1.00 11.09 335 ALA B C 1
ATOM 6287 O O . ALA B 1 309 ? 32.882 6.268 34.997 1.00 13.29 335 ALA B O 1
ATOM 6289 N N . PRO B 1 310 ? 30.885 7.000 34.499 1.00 11.10 336 PRO B N 1
ATOM 6290 C CA . PRO B 1 310 ? 30.845 8.052 35.533 1.00 13.63 336 PRO B CA 1
ATOM 6291 C C . PRO B 1 310 ? 31.050 7.488 36.923 1.00 13.99 336 PRO B C 1
ATOM 6292 O O . PRO B 1 310 ? 31.578 8.152 37.832 1.00 17.19 336 PRO B O 1
ATOM 6296 N N . ALA B 1 311 ? 30.847 6.203 37.166 1.00 14.74 337 ALA B N 1
ATOM 6297 C CA . ALA B 1 311 ? 31.049 5.522 38.427 1.00 13.38 337 ALA B CA 1
ATOM 6298 C C . ALA B 1 311 ? 32.524 5.270 38.703 1.00 13.60 337 ALA B C 1
ATOM 6299 O O . ALA B 1 311 ? 32.915 4.861 39.810 1.00 12.58 337 ALA B O 1
ATOM 6301 N N . ASN B 1 312 ? 33.376 5.445 37.687 1.00 12.69 338 ASN B N 1
ATOM 6302 C CA . ASN B 1 312 ? 34.806 5.272 37.899 1.00 13.54 338 ASN B CA 1
ATOM 6303 C C . ASN B 1 312 ? 35.315 6.628 38.431 1.00 13.35 338 ASN B C 1
ATOM 6304 O O . ASN B 1 312 ? 35.637 7.530 37.666 1.00 13.69 338 ASN B O 1
ATOM 6309 N N . LEU B 1 313 ? 35.348 6.732 39.743 1.00 14.73 339 LEU B N 1
ATOM 6310 C CA . LEU B 1 313 ? 35.696 7.936 40.476 1.00 14.89 339 LEU B CA 1
ATOM 6311 C C . LEU B 1 313 ? 36.944 7.718 41.288 1.00 15.10 339 LEU B C 1
ATOM 6312 O O . LEU B 1 313 ? 37.308 6.566 41.553 1.00 15.17 339 LEU B O 1
ATOM 6317 N N . VAL B 1 314 ? 37.668 8.779 41.617 1.00 15.92 340 VAL B N 1
ATOM 6318 C CA . VAL B 1 314 ? 38.844 8.709 42.487 1.00 16.92 340 VAL B CA 1
ATOM 6319 C C . VAL B 1 314 ? 38.591 9.723 43.629 1.00 17.78 340 VAL B C 1
ATOM 6320 O O . VAL B 1 314 ? 37.686 10.551 43.558 1.00 17.30 340 VAL B O 1
ATOM 6324 N N . PRO B 1 315 ? 39.325 9.594 44.691 1.00 20.49 341 PRO B N 1
ATOM 6325 C CA . PRO B 1 315 ? 39.249 10.461 45.869 1.00 21.71 341 PRO B CA 1
ATOM 6326 C C . PRO B 1 315 ? 39.480 11.898 45.399 1.00 21.23 341 PRO B C 1
ATOM 6327 O O . PRO B 1 315 ? 40.429 12.213 44.665 1.00 23.50 341 PRO B O 1
ATOM 6331 N N . GLY B 1 316 ? 38.539 12.757 45.766 1.00 19.91 342 GLY B N 1
ATOM 6332 C CA . GLY B 1 316 ? 38.652 14.143 45.328 1.00 15.75 342 GLY B CA 1
ATOM 6333 C C . GLY B 1 316 ? 37.525 14.422 44.366 1.00 16.50 342 GLY B C 1
ATOM 6334 O O . GLY B 1 316 ? 37.352 15.591 44.004 1.00 17.87 342 GLY B O 1
ATOM 6335 N N . ILE B 1 317 ? 36.841 13.414 43.797 1.00 15.33 343 ILE B N 1
ATOM 6336 C CA . ILE B 1 317 ? 35.796 13.643 42.812 1.00 16.52 343 ILE B CA 1
ATOM 6337 C C . ILE B 1 317 ? 34.562 12.798 43.118 1.00 16.73 343 ILE B C 1
ATOM 6338 O O . ILE B 1 317 ? 34.762 11.608 43.338 1.00 17.01 343 ILE B O 1
ATOM 6343 N N . GLU B 1 318 ? 33.379 13.383 43.151 1.00 15.20 344 GLU B N 1
ATOM 6344 C CA . GLU B 1 318 ? 32.158 12.645 43.483 1.00 16.92 344 GLU B CA 1
ATOM 6345 C C . GLU B 1 318 ? 31.052 13.178 42.605 1.00 16.75 344 GLU B C 1
ATOM 6346 O O . GLU B 1 318 ? 31.107 14.293 42.082 1.00 19.24 344 GLU B O 1
ATOM 6352 N N . PRO B 1 319 ? 30.006 12.413 42.375 1.00 17.00 345 PRO B N 1
ATOM 6353 C CA . PRO B 1 319 ? 28.868 12.873 41.607 1.00 16.27 345 PRO B CA 1
ATOM 6354 C C . PRO B 1 319 ? 28.198 14.029 42.362 1.00 17.14 345 PRO B C 1
ATOM 6355 O O . PRO B 1 319 ? 28.191 13.962 43.606 1.00 14.41 345 PRO B O 1
ATOM 6359 N N . SER B 1 320 ? 27.531 14.921 41.657 1.00 14.89 346 SER B N 1
ATOM 6360 C CA . SER B 1 320 ? 26.684 15.886 42.359 1.00 16.22 346 SER B CA 1
ATOM 6361 C C . SER B 1 320 ? 25.300 15.241 42.463 1.00 16.31 346 SER B C 1
ATOM 6362 O O . SER B 1 320 ? 25.099 14.131 41.925 1.00 16.58 346 SER B O 1
ATOM 6365 N N . GLU B 1 321 ? 24.318 15.930 42.984 1.00 15.41 347 GLU B N 1
ATOM 6366 C CA . GLU B 1 321 ? 22.934 15.539 43.042 1.00 14.90 347 GLU B CA 1
ATOM 6367 C C . GLU B 1 321 ? 22.129 15.757 41.771 1.00 15.06 347 GLU B C 1
ATOM 6368 O O . GLU B 1 321 ? 20.913 15.446 41.780 1.00 16.47 347 GLU B O 1
ATOM 6374 N N . ASP B 1 322 ? 22.748 16.143 40.671 1.00 13.20 348 ASP B N 1
ATOM 6375 C CA . ASP B 1 322 ? 22.017 16.257 39.384 1.00 13.67 348 ASP B CA 1
ATOM 6376 C C . ASP B 1 322 ? 21.265 14.957 39.125 1.00 13.01 348 ASP B C 1
ATOM 6377 O O . ASP B 1 322 ? 21.934 13.896 39.105 1.00 13.27 348 ASP B O 1
ATOM 6382 N N . ARG B 1 323 ? 19.957 14.941 38.947 1.00 12.18 349 ARG B N 1
ATOM 6383 C CA . ARG B 1 323 ? 19.236 13.682 38.872 1.00 14.01 349 ARG B CA 1
ATOM 6384 C C . ARG B 1 323 ? 19.516 12.838 37.652 1.00 15.58 349 ARG B C 1
ATOM 6385 O O . ARG B 1 323 ? 19.274 11.607 37.669 1.00 16.13 349 ARG B O 1
ATOM 6393 N N . LEU B 1 324 ? 20.014 13.460 36.600 1.00 13.41 350 LEU B N 1
ATOM 6394 C CA . LEU B 1 324 ? 20.367 12.691 35.405 1.00 14.34 350 LEU B CA 1
ATOM 6395 C C . LEU B 1 324 ? 21.713 12.022 35.670 1.00 14.40 350 LEU B C 1
ATOM 6396 O O . LEU B 1 324 ? 21.955 10.857 35.309 1.00 17.18 350 LEU B O 1
ATOM 6401 N N . LEU B 1 325 ? 22.636 12.718 36.315 1.00 14.25 351 LEU B N 1
ATOM 6402 C CA . LEU B 1 325 ? 23.956 12.161 36.618 1.00 13.34 351 LEU B CA 1
ATOM 6403 C C . LEU B 1 325 ? 23.755 10.934 37.541 1.00 13.72 351 LEU B C 1
ATOM 6404 O O . LEU B 1 325 ? 24.391 9.884 37.422 1.00 12.47 351 LEU B O 1
ATOM 6409 N N . GLN B 1 326 ? 22.910 11.101 38.556 1.00 14.26 352 GLN B N 1
ATOM 6410 C CA . GLN B 1 326 ? 22.643 10.009 39.510 1.00 14.27 352 GLN B CA 1
ATOM 6411 C C . GLN B 1 326 ? 22.313 8.704 38.802 1.00 14.96 352 GLN B C 1
ATOM 6412 O O . GLN B 1 326 ? 22.833 7.637 39.189 1.00 16.01 352 GLN B O 1
ATOM 6418 N N . GLY B 1 327 ? 21.488 8.693 37.747 1.00 13.78 353 GLY B N 1
ATOM 6419 C CA . GLY B 1 327 ? 21.183 7.435 37.049 1.00 13.48 353 GLY B CA 1
ATOM 6420 C C . GLY B 1 327 ? 22.395 6.929 36.278 1.00 11.68 353 GLY B C 1
ATOM 6421 O O . GLY B 1 327 ? 22.576 5.721 36.119 1.00 10.93 353 GLY B O 1
ATOM 6422 N N . ARG B 1 328 ? 23.205 7.809 35.692 1.00 10.39 354 ARG B N 1
ATOM 6423 C CA . ARG B 1 328 ? 24.404 7.447 34.968 1.00 11.04 354 ARG B CA 1
ATOM 6424 C C . ARG B 1 328 ? 25.422 6.769 35.855 1.00 11.37 354 ARG B C 1
ATOM 6425 O O . ARG B 1 328 ? 26.141 5.895 35.375 1.00 11.68 354 ARG B O 1
ATOM 6433 N N . VAL B 1 329 ? 25.491 7.093 37.157 1.00 11.34 355 VAL B N 1
ATOM 6434 C CA . VAL B 1 329 ? 26.392 6.384 38.036 1.00 10.00 355 VAL B CA 1
ATOM 6435 C C . VAL B 1 329 ? 26.051 4.901 38.058 1.00 8.43 355 VAL B C 1
ATOM 6436 O O . VAL B 1 329 ? 26.937 4.082 38.306 1.00 9.03 355 VAL B O 1
ATOM 6440 N N . PHE B 1 330 ? 24.771 4.551 37.933 1.00 10.62 356 PHE B N 1
ATOM 6441 C CA . PHE B 1 330 ? 24.360 3.164 37.899 1.00 10.78 356 PHE B CA 1
ATOM 6442 C C . PHE B 1 330 ? 24.519 2.537 36.497 1.00 10.89 356 PHE B C 1
ATOM 6443 O O . PHE B 1 330 ? 25.055 1.444 36.336 1.00 10.52 356 PHE B O 1
ATOM 6451 N N . SER B 1 331 ? 23.948 3.209 35.505 1.00 12.35 357 SER B N 1
ATOM 6452 C CA . SER B 1 331 ? 23.780 2.574 34.188 1.00 12.58 357 SER B CA 1
ATOM 6453 C C . SER B 1 331 ? 25.002 2.195 33.414 1.00 11.73 357 SER B C 1
ATOM 6454 O O . SER B 1 331 ? 24.961 1.165 32.688 1.00 11.20 357 SER B O 1
ATOM 6457 N N . TYR B 1 332 ? 26.163 2.873 33.490 1.00 10.79 358 TYR B N 1
ATOM 6458 C CA . TYR B 1 332 ? 27.290 2.466 32.641 1.00 11.01 358 TYR B CA 1
ATOM 6459 C C . TYR B 1 332 ? 27.951 1.199 33.159 1.00 11.67 358 TYR B C 1
ATOM 6460 O O . TYR B 1 332 ? 28.263 0.246 32.419 1.00 12.31 358 TYR B O 1
ATOM 6469 N N . ALA B 1 333 ? 28.202 1.183 34.478 1.00 10.50 359 ALA B N 1
ATOM 6470 C CA . ALA B 1 333 ? 28.791 -0.030 35.042 1.00 11.57 359 ALA B CA 1
ATOM 6471 C C . ALA B 1 333 ? 27.841 -1.194 34.811 1.00 11.26 359 ALA B C 1
ATOM 6472 O O . ALA B 1 333 ? 28.265 -2.312 34.501 1.00 12.11 359 ALA B O 1
ATOM 6474 N N . ASP B 1 334 ? 26.528 -0.970 34.909 1.00 10.75 360 ASP B N 1
ATOM 6475 C CA . ASP B 1 334 ? 25.529 -2.007 34.735 1.00 10.11 360 ASP B CA 1
ATOM 6476 C C . ASP B 1 334 ? 25.540 -2.584 33.300 1.00 9.42 360 ASP B C 1
ATOM 6477 O O . ASP B 1 334 ? 25.640 -3.805 33.117 1.00 8.67 360 ASP B O 1
ATOM 6482 N N . THR B 1 335 ? 25.520 -1.744 32.299 1.00 8.78 361 THR B N 1
ATOM 6483 C CA . THR B 1 335 ? 25.520 -2.225 30.896 1.00 8.44 361 THR B CA 1
ATOM 6484 C C . THR B 1 335 ? 26.846 -2.892 30.604 1.00 8.89 361 THR B C 1
ATOM 6485 O O . THR B 1 335 ? 26.804 -3.823 29.821 1.00 10.96 361 THR B O 1
ATOM 6489 N N . GLN B 1 336 ? 27.958 -2.465 31.212 1.00 7.69 362 GLN B N 1
ATOM 6490 C CA . GLN B 1 336 ? 29.262 -3.065 30.946 1.00 10.07 362 GLN B CA 1
ATOM 6491 C C . GLN B 1 336 ? 29.346 -4.450 31.597 1.00 10.17 362 GLN B C 1
ATOM 6492 O O . GLN B 1 336 ? 29.952 -5.333 31.011 1.00 9.92 362 GLN B O 1
ATOM 6498 N N . MET B 1 337 ? 28.640 -4.702 32.702 1.00 10.42 363 MET B N 1
ATOM 6499 C CA . MET B 1 337 ? 28.554 -6.062 33.247 1.00 11.42 363 MET B CA 1
ATOM 6500 C C . MET B 1 337 ? 27.988 -7.000 32.176 1.00 10.74 363 MET B C 1
ATOM 6501 O O . MET B 1 337 ? 28.360 -8.204 32.102 1.00 11.71 363 MET B O 1
ATOM 6506 N N . TYR B 1 338 ? 27.056 -6.540 31.357 1.00 9.38 364 TYR B N 1
ATOM 6507 C CA . TYR B 1 338 ? 26.441 -7.318 30.291 1.00 9.23 364 TYR B CA 1
ATOM 6508 C C . TYR B 1 338 ? 27.209 -7.333 28.991 1.00 8.26 364 TYR B C 1
ATOM 6509 O O . TYR B 1 338 ? 27.503 -8.397 28.423 1.00 7.79 364 TYR B O 1
ATOM 6518 N N . ARG B 1 339 ? 27.545 -6.160 28.451 1.00 7.73 365 ARG B N 1
ATOM 6519 C CA . ARG B 1 339 ? 28.210 -6.042 27.149 1.00 8.70 365 ARG B CA 1
ATOM 6520 C C . ARG B 1 339 ? 29.583 -6.667 27.171 1.00 8.46 365 ARG B C 1
ATOM 6521 O O . ARG B 1 339 ? 30.029 -7.233 26.152 1.00 10.28 365 ARG B O 1
ATOM 6529 N N . LEU B 1 340 ? 30.309 -6.499 28.277 1.00 7.37 366 LEU B N 1
ATOM 6530 C CA . LEU B 1 340 ? 31.654 -7.038 28.384 1.00 9.94 366 LEU B CA 1
ATOM 6531 C C . LEU B 1 340 ? 31.660 -8.300 29.240 1.00 11.53 366 LEU B C 1
ATOM 6532 O O . LEU B 1 340 ? 31.935 -9.373 28.718 1.00 15.20 366 LEU B O 1
ATOM 6537 N N . GLY B 1 341 ? 31.251 -8.171 30.489 1.00 10.62 367 GLY B N 1
ATOM 6538 C CA . GLY B 1 341 ? 31.187 -9.280 31.429 1.00 10.15 367 GLY B CA 1
ATOM 6539 C C . GLY B 1 341 ? 31.608 -8.711 32.791 1.00 10.01 367 GLY B C 1
ATOM 6540 O O . GLY B 1 341 ? 32.172 -7.633 32.943 1.00 10.06 367 GLY B O 1
ATOM 6541 N N . ALA B 1 342 ? 31.487 -9.566 33.800 1.00 9.57 368 ALA B N 1
ATOM 6542 C CA . ALA B 1 342 ? 31.909 -9.267 35.153 1.00 9.72 368 ALA B CA 1
ATOM 6543 C C . ALA B 1 342 ? 33.420 -9.007 35.161 1.00 8.85 368 ALA B C 1
ATOM 6544 O O . ALA B 1 342 ? 33.791 -8.178 35.991 1.00 13.14 368 ALA B O 1
ATOM 6546 N N . ASN B 1 343 ? 34.205 -9.660 34.333 1.00 8.20 369 ASN B N 1
ATOM 6547 C CA . ASN B 1 343 ? 35.659 -9.419 34.308 1.00 8.57 369 ASN B CA 1
ATOM 6548 C C . ASN B 1 343 ? 36.073 -8.369 33.273 1.00 11.44 369 ASN B C 1
ATOM 6549 O O . ASN B 1 343 ? 37.257 -8.203 33.015 1.00 11.88 369 ASN B O 1
ATOM 6554 N N . GLY B 1 344 ? 35.147 -7.551 32.799 1.00 11.22 370 GLY B N 1
ATOM 6555 C CA . GLY B 1 344 ? 35.423 -6.526 31.779 1.00 12.27 370 GLY B CA 1
ATOM 6556 C C . GLY B 1 344 ? 36.378 -5.455 32.270 1.00 11.55 370 GLY B C 1
ATOM 6557 O O . GLY B 1 344 ? 37.190 -4.943 31.480 1.00 10.94 370 GLY B O 1
ATOM 6558 N N . LEU B 1 345 ? 36.411 -5.146 33.584 1.00 9.90 371 LEU B N 1
ATOM 6559 C CA . LEU B 1 345 ? 37.363 -4.114 34.023 1.00 13.23 371 LEU B CA 1
ATOM 6560 C C . LEU B 1 345 ? 38.765 -4.671 34.141 1.00 13.05 371 LEU B C 1
ATOM 6561 O O . LEU B 1 345 ? 39.721 -3.901 34.334 1.00 16.01 371 LEU B O 1
ATOM 6566 N N . SER B 1 346 ? 38.985 -5.957 33.933 1.00 11.48 372 SER B N 1
ATOM 6567 C CA . SER B 1 346 ? 40.341 -6.520 33.985 1.00 10.79 372 SER B CA 1
ATOM 6568 C C . SER B 1 346 ? 40.917 -6.594 32.566 1.00 10.49 372 SER B C 1
ATOM 6569 O O . SER B 1 346 ? 42.073 -7.027 32.422 1.00 11.51 372 SER B O 1
ATOM 6572 N N . LEU B 1 347 ? 40.166 -6.225 31.539 1.00 10.88 373 LEU B N 1
ATOM 6573 C CA . LEU B 1 347 ? 40.795 -6.245 30.180 1.00 10.57 373 LEU B CA 1
ATOM 6574 C C . LEU B 1 347 ? 41.849 -5.141 30.089 1.00 12.16 373 LEU B C 1
ATOM 6575 O O . LEU B 1 347 ? 41.695 -4.096 30.693 1.00 11.08 373 LEU B O 1
ATOM 6580 N N . PRO B 1 348 ? 42.911 -5.369 29.318 1.00 13.37 374 PRO B N 1
ATOM 6581 C CA . PRO B 1 348 ? 44.015 -4.456 29.142 1.00 14.72 374 PRO B CA 1
ATOM 6582 C C . PRO B 1 348 ? 43.645 -2.991 29.087 1.00 15.35 374 PRO B C 1
ATOM 6583 O O . PRO B 1 348 ? 44.159 -2.227 29.903 1.00 13.97 374 PRO B O 1
ATOM 6587 N N . VAL B 1 349 ? 42.710 -2.598 28.212 1.00 15.19 375 VAL B N 1
ATOM 6588 C CA . VAL B 1 349 ? 42.353 -1.200 28.048 1.00 15.39 375 VAL B CA 1
ATOM 6589 C C . VAL B 1 349 ? 41.615 -0.599 29.236 1.00 14.82 375 VAL B C 1
ATOM 6590 O O . VAL B 1 349 ? 41.597 0.621 29.427 1.00 14.01 375 VAL B O 1
ATOM 6594 N N . ASN B 1 350 ? 40.985 -1.441 30.058 1.00 12.54 376 ASN B N 1
ATOM 6595 C CA . ASN B 1 350 ? 40.250 -0.942 31.220 1.00 12.42 376 ASN B CA 1
ATOM 6596 C C . ASN B 1 350 ? 41.029 -1.028 32.502 1.00 13.52 376 ASN B C 1
ATOM 6597 O O . ASN B 1 350 ? 40.553 -0.489 33.526 1.00 13.88 376 ASN B O 1
ATOM 6602 N N . GLN B 1 351 ? 42.188 -1.700 32.496 1.00 14.50 377 GLN B N 1
ATOM 6603 C CA . GLN B 1 351 ? 42.892 -1.859 33.780 1.00 14.60 377 GLN B CA 1
ATOM 6604 C C . GLN B 1 351 ? 43.461 -0.545 34.280 1.00 14.89 377 GLN B C 1
ATOM 6605 O O . GLN B 1 351 ? 43.826 0.322 33.502 1.00 14.06 377 GLN B O 1
ATOM 6611 N N . PRO B 1 352 ? 43.533 -0.378 35.594 1.00 13.64 378 PRO B N 1
ATOM 6612 C CA . PRO B 1 352 ? 44.106 0.811 36.185 1.00 15.43 378 PRO B CA 1
ATOM 6613 C C . PRO B 1 352 ? 45.624 0.638 36.211 1.00 16.95 378 PRO B C 1
ATOM 6614 O O . PRO B 1 352 ? 46.092 -0.476 36.007 1.00 17.76 378 PRO B O 1
ATOM 6618 N N . LYS B 1 353 ? 46.346 1.699 36.489 1.00 18.75 379 LYS B N 1
ATOM 6619 C CA . LYS B 1 353 ? 47.790 1.673 36.593 1.00 22.93 379 LYS B CA 1
ATOM 6620 C C . LYS B 1 353 ? 48.240 1.571 38.038 1.00 23.92 379 LYS B C 1
ATOM 6621 O O . LYS B 1 353 ? 49.367 1.960 38.376 1.00 26.41 379 LYS B O 1
ATOM 6627 N N . VAL B 1 354 ? 47.325 1.203 38.921 1.00 20.86 380 VAL B N 1
ATOM 6628 C CA . VAL B 1 354 ? 47.592 0.989 40.322 1.00 22.42 380 VAL B CA 1
ATOM 6629 C C . VAL B 1 354 ? 47.059 -0.413 40.647 1.00 22.19 380 VAL B C 1
ATOM 6630 O O . VAL B 1 354 ? 46.242 -0.976 39.908 1.00 21.33 380 VAL B O 1
ATOM 6634 N N . ALA B 1 355 ? 47.498 -0.992 41.742 1.00 21.52 381 ALA B N 1
ATOM 6635 C CA . ALA B 1 355 ? 47.088 -2.300 42.182 1.00 21.88 381 ALA B CA 1
ATOM 6636 C C . ALA B 1 355 ? 45.613 -2.321 42.590 1.00 21.13 381 ALA B C 1
ATOM 6637 O O . ALA B 1 355 ? 45.085 -1.312 43.070 1.00 22.57 381 ALA B O 1
ATOM 6639 N N . VAL B 1 356 ? 44.956 -3.417 42.282 1.00 17.42 382 VAL B N 1
ATOM 6640 C CA . VAL B 1 356 ? 43.542 -3.592 42.672 1.00 14.98 382 VAL B CA 1
ATOM 6641 C C . VAL B 1 356 ? 43.589 -4.582 43.817 1.00 13.65 382 VAL B C 1
ATOM 6642 O O . VAL B 1 356 ? 44.288 -5.590 43.647 1.00 15.63 382 VAL B O 1
ATOM 6646 N N . ASN B 1 357 ? 42.989 -4.286 44.961 1.00 11.94 383 ASN B N 1
ATOM 6647 C CA . ASN B 1 357 ? 43.077 -5.176 46.111 1.00 11.24 383 ASN B CA 1
ATOM 6648 C C . ASN B 1 357 ? 41.683 -5.276 46.757 1.00 12.07 383 ASN B C 1
ATOM 6649 O O . ASN B 1 357 ? 41.269 -4.372 47.481 1.00 9.55 383 ASN B O 1
ATOM 6654 N N . ASN B 1 358 ? 40.992 -6.408 46.470 1.00 11.13 384 ASN B N 1
ATOM 6655 C CA . ASN B 1 358 ? 39.652 -6.548 47.060 1.00 11.12 384 ASN B CA 1
ATOM 6656 C C . ASN B 1 358 ? 39.199 -8.012 47.036 1.00 9.94 384 ASN B C 1
ATOM 6657 O O . ASN B 1 358 ? 39.971 -8.873 46.624 1.00 11.23 384 ASN B O 1
ATOM 6662 N N . GLY B 1 359 ? 37.947 -8.272 47.421 1.00 10.93 385 GLY B N 1
ATOM 6663 C CA . GLY B 1 359 ? 37.548 -9.713 47.420 1.00 10.15 385 GLY B CA 1
ATOM 6664 C C . GLY B 1 359 ? 36.570 -9.983 46.263 1.00 11.04 385 GLY B C 1
ATOM 6665 O O . GLY B 1 359 ? 35.979 -11.087 46.265 1.00 10.94 385 GLY B O 1
ATOM 6666 N N . ASN B 1 360 ? 36.645 -9.203 45.207 1.00 10.43 386 ASN B N 1
ATOM 6667 C CA . ASN B 1 360 ? 35.768 -9.494 44.035 1.00 12.63 386 ASN B CA 1
ATOM 6668 C C . ASN B 1 360 ? 36.388 -10.706 43.349 1.00 12.29 386 ASN B C 1
ATOM 6669 O O . ASN B 1 360 ? 37.627 -10.773 43.289 1.00 13.38 386 ASN B O 1
ATOM 6674 N N . GLN B 1 361 ? 35.616 -11.694 42.901 1.00 9.95 387 GLN B N 1
ATOM 6675 C CA . GLN B 1 361 ? 36.239 -12.913 42.359 1.00 8.27 387 GLN B CA 1
ATOM 6676 C C . GLN B 1 361 ? 35.379 -13.625 41.322 1.00 8.04 387 GLN B C 1
ATOM 6677 O O . GLN B 1 361 ? 34.176 -13.369 41.117 1.00 8.27 387 GLN B O 1
ATOM 6683 N N . ASP B 1 362 ? 36.000 -14.612 40.694 1.00 7.80 388 ASP B N 1
ATOM 6684 C CA . ASP B 1 362 ? 35.355 -15.562 39.796 1.00 8.93 388 ASP B CA 1
ATOM 6685 C C . ASP B 1 362 ? 34.775 -14.856 38.593 1.00 9.65 388 ASP B C 1
ATOM 6686 O O . ASP B 1 362 ? 35.403 -13.902 38.113 1.00 8.27 388 ASP B O 1
ATOM 6691 N N . GLY B 1 363 ? 33.556 -15.256 38.163 1.00 7.54 389 GLY B N 1
ATOM 6692 C CA . GLY B 1 363 ? 33.001 -14.643 36.961 1.00 2.52 389 GLY B CA 1
ATOM 6693 C C . GLY B 1 363 ? 33.564 -15.283 35.682 1.00 4.38 389 GLY B C 1
ATOM 6694 O O . GLY B 1 363 ? 34.625 -15.917 35.703 1.00 6.53 389 GLY B O 1
ATOM 6695 N N . ALA B 1 364 ? 32.850 -15.068 34.594 1.00 6.01 390 ALA B N 1
ATOM 6696 C CA . ALA B 1 364 ? 33.257 -15.664 33.308 1.00 8.28 390 ALA B CA 1
ATOM 6697 C C . ALA B 1 364 ? 34.636 -15.146 32.880 1.00 8.36 390 ALA B C 1
ATOM 6698 O O . ALA B 1 364 ? 34.903 -13.948 33.020 1.00 6.80 390 ALA B O 1
ATOM 6700 N N . LEU B 1 365 ? 35.418 -16.057 32.386 1.00 8.44 391 LEU B N 1
ATOM 6701 C CA . LEU B 1 365 ? 36.761 -15.811 31.854 1.00 9.31 391 LEU B CA 1
ATOM 6702 C C . LEU B 1 365 ? 37.635 -15.019 32.806 1.00 9.86 391 LEU B C 1
ATOM 6703 O O . LEU B 1 365 ? 38.152 -13.920 32.512 1.00 10.13 391 LEU B O 1
ATOM 6708 N N . ASN B 1 366 ? 37.812 -15.572 34.011 1.00 7.58 392 ASN B N 1
ATOM 6709 C CA . ASN B 1 366 ? 38.611 -14.939 35.045 1.00 9.09 392 ASN B CA 1
ATOM 6710 C C . ASN B 1 366 ? 40.079 -15.306 34.774 1.00 7.64 392 ASN B C 1
ATOM 6711 O O . ASN B 1 366 ? 40.430 -16.492 34.790 1.00 7.13 392 ASN B O 1
ATOM 6716 N N . THR B 1 367 ? 40.895 -14.298 34.451 1.00 8.00 393 THR B N 1
ATOM 6717 C CA . THR B 1 367 ? 42.298 -14.556 34.068 1.00 9.04 393 THR B CA 1
ATOM 6718 C C . THR B 1 367 ? 43.304 -14.337 35.177 1.00 11.28 393 THR B C 1
ATOM 6719 O O . THR B 1 367 ? 44.529 -14.241 34.927 1.00 11.11 393 THR B O 1
ATOM 6723 N N . GLY B 1 368 ? 42.848 -14.208 36.423 1.00 10.82 394 GLY B N 1
ATOM 6724 C CA . GLY B 1 368 ? 43.743 -13.994 37.551 1.00 11.47 394 GLY B CA 1
ATOM 6725 C C . GLY B 1 368 ? 44.592 -15.194 37.942 1.00 11.53 394 GLY B C 1
ATOM 6726 O O . GLY B 1 368 ? 44.482 -16.349 37.485 1.00 10.51 394 GLY B O 1
ATOM 6727 N N . HIS B 1 369 ? 45.406 -14.980 38.978 1.00 12.32 395 HIS B N 1
ATOM 6728 C CA . HIS B 1 369 ? 46.284 -15.976 39.538 1.00 14.43 395 HIS B CA 1
ATOM 6729 C C . HIS B 1 369 ? 46.281 -15.787 41.062 1.00 13.54 395 HIS B C 1
ATOM 6730 O O . HIS B 1 369 ? 47.259 -15.467 41.735 1.00 13.78 395 HIS B O 1
ATOM 6737 N N . THR B 1 370 ? 45.128 -16.117 41.631 1.00 9.99 396 THR B N 1
ATOM 6738 C CA . THR B 1 370 ? 44.900 -16.055 43.067 1.00 8.10 396 THR B CA 1
ATOM 6739 C C . THR B 1 370 ? 45.536 -17.225 43.767 1.00 8.47 396 THR B C 1
ATOM 6740 O O . THR B 1 370 ? 45.374 -18.377 43.332 1.00 9.66 396 THR B O 1
ATOM 6744 N N . THR B 1 371 ? 46.164 -17.032 44.966 1.00 7.36 397 THR B N 1
ATOM 6745 C CA . THR B 1 371 ? 46.634 -18.127 45.754 1.00 7.53 397 THR B CA 1
ATOM 6746 C C . THR B 1 371 ? 46.036 -18.126 47.156 1.00 9.26 397 THR B C 1
ATOM 6747 O O . THR B 1 371 ? 46.064 -19.158 47.800 1.00 10.12 397 THR B O 1
ATOM 6751 N N . SER B 1 372 ? 45.572 -16.964 47.589 1.00 10.13 398 SER B N 1
ATOM 6752 C CA . SER B 1 372 ? 45.079 -16.850 48.970 1.00 11.02 398 SER B CA 1
ATOM 6753 C C . SER B 1 372 ? 43.750 -17.534 49.236 1.00 10.63 398 SER B C 1
ATOM 6754 O O . SER B 1 372 ? 42.963 -17.631 48.285 1.00 9.58 398 SER B O 1
ATOM 6757 N N . GLY B 1 373 ? 43.486 -17.867 50.495 1.00 9.33 399 GLY B N 1
ATOM 6758 C CA . GLY B 1 373 ? 42.145 -18.343 50.852 1.00 11.14 399 GLY B CA 1
ATOM 6759 C C . GLY B 1 373 ? 41.324 -17.199 51.482 1.00 9.92 399 GLY B C 1
ATOM 6760 O O . GLY B 1 373 ? 40.167 -17.442 51.868 1.00 12.23 399 GLY B O 1
ATOM 6761 N N . VAL B 1 374 ? 41.863 -15.995 51.573 1.00 8.73 400 VAL B N 1
ATOM 6762 C CA . VAL B 1 374 ? 41.201 -14.844 52.190 1.00 9.73 400 VAL B CA 1
ATOM 6763 C C . VAL B 1 374 ? 40.630 -13.937 51.101 1.00 9.91 400 VAL B C 1
ATOM 6764 O O . VAL B 1 374 ? 41.213 -12.987 50.634 1.00 8.92 400 VAL B O 1
ATOM 6768 N N . ASN B 1 375 ? 39.342 -14.217 50.785 1.00 7.42 401 ASN B N 1
ATOM 6769 C CA . ASN B 1 375 ? 38.619 -13.406 49.830 1.00 6.85 401 ASN B CA 1
ATOM 6770 C C . ASN B 1 375 ? 37.489 -12.628 50.512 1.00 7.81 401 ASN B C 1
ATOM 6771 O O . ASN B 1 375 ? 36.528 -12.198 49.871 1.00 8.35 401 ASN B O 1
ATOM 6776 N N . TYR B 1 376 ? 37.572 -12.461 51.810 1.00 7.66 402 TYR B N 1
ATOM 6777 C CA . TYR B 1 376 ? 36.597 -11.725 52.605 1.00 7.19 402 TYR B CA 1
ATOM 6778 C C . TYR B 1 376 ? 37.341 -10.643 53.427 1.00 10.28 402 TYR B C 1
ATOM 6779 O O . TYR B 1 376 ? 38.554 -10.770 53.642 1.00 10.23 402 TYR B O 1
ATOM 6788 N N . GLU B 1 377 ? 36.600 -9.609 53.786 1.00 9.30 403 GLU B N 1
ATOM 6789 C CA . GLU B 1 377 ? 37.113 -8.532 54.644 1.00 8.12 403 GLU B CA 1
ATOM 6790 C C . GLU B 1 377 ? 36.049 -8.256 55.692 1.00 9.24 403 GLU B C 1
ATOM 6791 O O . GLU B 1 377 ? 34.855 -8.250 55.340 1.00 10.98 403 GLU B O 1
ATOM 6797 N N . PRO B 1 378 ? 36.376 -8.048 56.943 1.00 7.69 404 PRO B N 1
ATOM 6798 C CA . PRO B 1 378 ? 37.736 -8.030 57.471 1.00 8.93 404 PRO B CA 1
ATOM 6799 C C . PRO B 1 378 ? 38.318 -9.411 57.740 1.00 8.94 404 PRO B C 1
ATOM 6800 O O . PRO B 1 378 ? 37.574 -10.385 57.887 1.00 9.01 404 PRO B O 1
ATOM 6804 N N . SER B 1 379 ? 39.640 -9.426 57.929 1.00 8.10 405 SER B N 1
ATOM 6805 C CA . SER B 1 379 ? 40.338 -10.684 58.207 1.00 9.02 405 SER B CA 1
ATOM 6806 C C . SER B 1 379 ? 41.494 -10.307 59.145 1.00 8.40 405 SER B C 1
ATOM 6807 O O . SER B 1 379 ? 42.021 -9.215 58.840 1.00 9.79 405 SER B O 1
ATOM 6810 N N . ARG B 1 380 ? 41.762 -11.088 60.180 1.00 8.74 406 ARG B N 1
ATOM 6811 C CA . ARG B 1 380 ? 42.955 -10.756 60.977 1.00 13.84 406 ARG B CA 1
ATOM 6812 C C . ARG B 1 380 ? 44.186 -11.496 60.465 1.00 16.30 406 ARG B C 1
ATOM 6813 O O . ARG B 1 380 ? 45.266 -11.287 61.018 1.00 17.03 406 ARG B O 1
ATOM 6821 N N . LEU B 1 381 ? 44.035 -12.338 59.463 1.00 12.29 407 LEU B N 1
ATOM 6822 C CA . LEU B 1 381 ? 45.104 -13.088 58.828 1.00 14.60 407 LEU B CA 1
ATOM 6823 C C . LEU B 1 381 ? 45.628 -12.317 57.628 1.00 14.72 407 LEU B C 1
ATOM 6824 O O . LEU B 1 381 ? 46.835 -12.170 57.422 1.00 16.03 407 LEU B O 1
ATOM 6829 N N . GLU B 1 382 ? 44.745 -11.830 56.774 1.00 12.85 408 GLU B N 1
ATOM 6830 C CA . GLU B 1 382 ? 45.077 -10.999 55.597 1.00 11.79 408 GLU B CA 1
ATOM 6831 C C . GLU B 1 382 ? 44.194 -9.789 55.483 1.00 10.50 408 GLU B C 1
ATOM 6832 O O . GLU B 1 382 ? 43.303 -9.600 54.626 1.00 8.26 408 GLU B O 1
ATOM 6838 N N . PRO B 1 383 ? 44.460 -8.768 56.313 1.00 11.47 409 PRO B N 1
ATOM 6839 C CA . PRO B 1 383 ? 43.651 -7.578 56.387 1.00 10.05 409 PRO B CA 1
ATOM 6840 C C . PRO B 1 383 ? 43.696 -6.733 55.141 1.00 9.16 409 PRO B C 1
ATOM 6841 O O . PRO B 1 383 ? 44.687 -6.658 54.374 1.00 10.16 409 PRO B O 1
ATOM 6845 N N . ARG B 1 384 ? 42.603 -6.048 54.831 1.00 9.67 410 ARG B N 1
ATOM 6846 C CA . ARG B 1 384 ? 42.487 -5.099 53.723 1.00 8.70 410 ARG B CA 1
ATOM 6847 C C . ARG B 1 384 ? 41.729 -3.896 54.277 1.00 11.47 410 ARG B C 1
ATOM 6848 O O . ARG B 1 384 ? 40.503 -3.661 54.128 1.00 10.79 410 ARG B O 1
ATOM 6856 N N . PRO B 1 385 ? 42.465 -3.046 54.963 1.00 14.14 411 PRO B N 1
ATOM 6857 C CA . PRO B 1 385 ? 41.867 -1.899 55.668 1.00 14.50 411 PRO B CA 1
ATOM 6858 C C . PRO B 1 385 ? 41.401 -0.825 54.725 1.00 15.97 411 PRO B C 1
ATOM 6859 O O . PRO B 1 385 ? 41.965 -0.592 53.653 1.00 13.88 411 PRO B O 1
ATOM 6863 N N . ALA B 1 386 ? 40.349 -0.107 55.178 1.00 15.35 412 ALA B N 1
ATOM 6864 C CA . ALA B 1 386 ? 39.901 1.028 54.347 1.00 15.99 412 ALA B CA 1
ATOM 6865 C C . ALA B 1 386 ? 40.708 2.272 54.716 1.00 18.36 412 ALA B C 1
ATOM 6866 O O . ALA B 1 386 ? 41.567 2.229 55.600 1.00 19.88 412 ALA B O 1
ATOM 6868 N N . ASP B 1 387 ? 40.598 3.342 53.937 1.00 18.74 413 ASP B N 1
ATOM 6869 C CA . ASP B 1 387 ? 41.341 4.577 54.227 1.00 20.56 413 ASP B CA 1
ATOM 6870 C C . ASP B 1 387 ? 40.345 5.637 54.666 1.00 18.55 413 ASP B C 1
ATOM 6871 O O . ASP B 1 387 ? 39.515 6.050 53.868 1.00 17.03 413 ASP B O 1
ATOM 6876 N N . ASP B 1 388 ? 40.357 6.055 55.940 1.00 18.91 414 ASP B N 1
ATOM 6877 C CA . ASP B 1 388 ? 39.374 7.013 56.434 1.00 23.57 414 ASP B CA 1
ATOM 6878 C C . ASP B 1 388 ? 39.366 8.330 55.677 1.00 21.67 414 ASP B C 1
ATOM 6879 O O . ASP B 1 388 ? 38.300 8.950 55.549 1.00 20.94 414 ASP B O 1
ATOM 6884 N N . LYS B 1 389 ? 40.479 8.731 55.086 1.00 19.70 415 LYS B N 1
ATOM 6885 C CA . LYS B 1 389 ? 40.545 9.939 54.262 1.00 22.60 415 LYS B CA 1
ATOM 6886 C C . LYS B 1 389 ? 39.725 9.862 52.973 1.00 21.42 415 LYS B C 1
ATOM 6887 O O . LYS B 1 389 ? 39.447 10.849 52.271 1.00 23.28 415 LYS B O 1
ATOM 6893 N N . ALA B 1 390 ? 39.323 8.662 52.566 1.00 18.96 416 ALA B N 1
ATOM 6894 C CA . ALA B 1 390 ? 38.544 8.428 51.371 1.00 17.00 416 ALA B CA 1
ATOM 6895 C C . ALA B 1 390 ? 37.068 8.251 51.654 1.00 16.18 416 ALA B C 1
ATOM 6896 O O . ALA B 1 390 ? 36.319 7.878 50.760 1.00 15.78 416 ALA B O 1
ATOM 6898 N N . ARG B 1 391 ? 36.611 8.497 52.875 1.00 16.42 417 ARG B N 1
ATOM 6899 C CA . ARG B 1 391 ? 35.175 8.431 53.148 1.00 15.79 417 ARG B CA 1
ATOM 6900 C C . ARG B 1 391 ? 34.423 9.445 52.313 1.00 15.45 417 ARG B C 1
ATOM 6901 O O . ARG B 1 391 ? 34.984 10.511 52.049 1.00 14.46 417 ARG B O 1
ATOM 6909 N N . TYR B 1 392 ? 33.190 9.160 51.859 1.00 13.48 418 TYR B N 1
ATOM 6910 C CA . TYR B 1 392 ? 32.423 10.091 51.079 1.00 16.09 418 TYR B CA 1
ATOM 6911 C C . TYR B 1 392 ? 32.121 11.382 51.846 1.00 15.37 418 TYR B C 1
ATOM 6912 O O . TYR B 1 392 ? 31.980 11.454 53.083 1.00 14.43 418 TYR B O 1
ATOM 6921 N N . SER B 1 393 ? 31.892 12.428 51.048 1.00 16.60 419 SER B N 1
ATOM 6922 C CA . SER B 1 393 ? 31.564 13.718 51.707 1.00 17.04 419 SER B CA 1
ATOM 6923 C C . SER B 1 393 ? 30.148 13.608 52.235 1.00 16.83 419 SER B C 1
ATOM 6924 O O . SER B 1 393 ? 29.323 12.800 51.796 1.00 15.78 419 SER B O 1
ATOM 6927 N N . GLU B 1 394 ? 29.793 14.417 53.229 1.00 17.76 420 GLU B N 1
ATOM 6928 C CA . GLU B 1 394 ? 28.444 14.356 53.805 1.00 15.66 420 GLU B CA 1
ATOM 6929 C C . GLU B 1 394 ? 27.611 15.510 53.325 1.00 13.72 420 GLU B C 1
ATOM 6930 O O . GLU B 1 394 ? 28.031 16.653 53.534 1.00 13.82 420 GLU B O 1
ATOM 6936 N N . LEU B 1 395 ? 26.437 15.275 52.772 1.00 13.34 421 LEU B N 1
ATOM 6937 C CA . LEU B 1 395 ? 25.517 16.313 52.318 1.00 11.44 421 LEU B CA 1
ATOM 6938 C C . LEU B 1 395 ? 24.323 16.424 53.227 1.00 15.21 421 LEU B C 1
ATOM 6939 O O . LEU B 1 395 ? 23.595 15.474 53.557 1.00 12.96 421 LEU B O 1
ATOM 6944 N N . PRO B 1 396 ? 24.001 17.643 53.660 1.00 14.26 422 PRO B N 1
ATOM 6945 C CA . PRO B 1 396 ? 22.868 17.929 54.512 1.00 15.22 422 PRO B CA 1
ATOM 6946 C C . PRO B 1 396 ? 21.580 17.608 53.788 1.00 13.83 422 PRO B C 1
ATOM 6947 O O . PRO B 1 396 ? 21.435 17.986 52.627 1.00 12.69 422 PRO B O 1
ATOM 6951 N N . LEU B 1 397 ? 20.640 16.976 54.473 1.00 12.31 423 LEU B N 1
ATOM 6952 C CA . LEU B 1 397 ? 19.355 16.642 53.915 1.00 13.63 423 LEU B CA 1
ATOM 6953 C C . LEU B 1 397 ? 18.211 17.353 54.598 1.00 16.25 423 LEU B C 1
ATOM 6954 O O . LEU B 1 397 ? 18.380 17.702 55.777 1.00 17.18 423 LEU B O 1
ATOM 6959 N N . SER B 1 398 ? 17.069 17.373 53.922 1.00 15.91 424 SER B N 1
ATOM 6960 C CA . SER B 1 398 ? 15.886 17.901 54.627 1.00 18.98 424 SER B CA 1
ATOM 6961 C C . SER B 1 398 ? 14.670 17.504 53.812 1.00 19.20 424 SER B C 1
ATOM 6962 O O . SER B 1 398 ? 14.821 17.235 52.615 1.00 22.90 424 SER B O 1
ATOM 6965 N N . GLY B 1 399 ? 13.503 17.439 54.416 1.00 17.57 425 GLY B N 1
ATOM 6966 C CA . GLY B 1 399 ? 12.302 17.126 53.656 1.00 17.17 425 GLY B CA 1
ATOM 6967 C C . GLY B 1 399 ? 12.012 15.637 53.862 1.00 16.03 425 GLY B C 1
ATOM 6968 O O . GLY B 1 399 ? 12.301 15.064 54.921 1.00 17.11 425 GLY B O 1
ATOM 6969 N N . THR B 1 400 ? 11.497 15.012 52.825 1.00 15.98 426 THR B N 1
ATOM 6970 C CA . THR B 1 400 ? 11.165 13.592 52.833 1.00 15.78 426 THR B CA 1
ATOM 6971 C C . THR B 1 400 ? 11.609 12.945 51.530 1.00 15.19 426 THR B C 1
ATOM 6972 O O . THR B 1 400 ? 11.980 13.625 50.579 1.00 15.38 426 THR B O 1
ATOM 6976 N N . THR B 1 401 ? 11.515 11.610 51.502 1.00 13.53 427 THR B N 1
ATOM 6977 C CA . THR B 1 401 ? 11.839 10.951 50.237 1.00 11.67 427 THR B CA 1
ATOM 6978 C C . THR B 1 401 ? 10.681 11.408 49.349 1.00 13.44 427 THR B C 1
ATOM 6979 O O . THR B 1 401 ? 9.580 11.651 49.892 1.00 14.17 427 THR B O 1
ATOM 6983 N N . GLN B 1 402 ? 10.946 11.550 48.066 1.00 12.00 428 GLN B N 1
ATOM 6984 C CA . GLN B 1 402 ? 9.907 12.100 47.212 1.00 12.76 428 GLN B CA 1
ATOM 6985 C C . GLN B 1 402 ? 10.072 11.693 45.744 1.00 12.27 428 GLN B C 1
ATOM 6986 O O . GLN B 1 402 ? 11.137 11.250 45.355 1.00 11.29 428 GLN B O 1
ATOM 6992 N N . GLN B 1 403 ? 8.983 11.865 45.013 1.00 10.89 429 GLN B N 1
ATOM 6993 C CA . GLN B 1 403 ? 8.963 11.682 43.554 1.00 11.25 429 GLN B CA 1
ATOM 6994 C C . GLN B 1 403 ? 8.310 12.998 43.044 1.00 12.75 429 GLN B C 1
ATOM 6995 O O . GLN B 1 403 ? 7.080 13.053 42.952 1.00 14.97 429 GLN B O 1
ATOM 7001 N N . ALA B 1 404 ? 9.138 13.961 42.744 1.00 13.08 430 ALA B N 1
ATOM 7002 C CA . ALA B 1 404 ? 8.579 15.271 42.353 1.00 15.88 430 ALA B CA 1
ATOM 7003 C C . ALA B 1 404 ? 9.641 16.044 41.606 1.00 16.33 430 ALA B C 1
ATOM 7004 O O . ALA B 1 404 ? 10.825 16.084 41.961 1.00 15.69 430 ALA B O 1
ATOM 7006 N N . LYS B 1 405 ? 9.167 16.714 40.548 1.00 17.98 431 LYS B N 1
ATOM 7007 C CA . LYS B 1 405 ? 10.054 17.493 39.689 1.00 18.59 431 LYS B CA 1
ATOM 7008 C C . LYS B 1 405 ? 10.754 18.619 40.436 1.00 18.95 431 LYS B C 1
ATOM 7009 O O . LYS B 1 405 ? 10.269 19.127 41.465 1.00 16.08 431 LYS B O 1
ATOM 7015 N N . ILE B 1 406 ? 11.912 19.024 39.941 1.00 18.03 432 ILE B N 1
ATOM 7016 C CA . ILE B 1 406 ? 12.598 20.144 40.576 1.00 20.91 432 ILE B CA 1
ATOM 7017 C C . ILE B 1 406 ? 11.692 21.394 40.456 1.00 21.69 432 ILE B C 1
ATOM 7018 O O . ILE B 1 406 ? 10.825 21.469 39.581 1.00 19.06 432 ILE B O 1
ATOM 7023 N N . THR B 1 407 ? 11.995 22.358 41.346 1.00 23.68 433 THR B N 1
ATOM 7024 C CA . THR B 1 407 ? 11.168 23.557 41.276 1.00 28.53 433 THR B CA 1
ATOM 7025 C C . THR B 1 407 ? 11.576 24.661 40.342 1.00 29.37 433 THR B C 1
ATOM 7026 O O . THR B 1 407 ? 10.600 25.317 39.920 1.00 32.50 433 THR B O 1
ATOM 7030 N N . ARG B 1 408 ? 12.816 25.022 40.081 1.00 30.92 434 ARG B N 1
ATOM 7031 C CA . ARG B 1 408 ? 12.996 26.238 39.233 1.00 31.56 434 ARG B CA 1
ATOM 7032 C C . ARG B 1 408 ? 13.254 25.841 37.783 1.00 31.67 434 ARG B C 1
ATOM 7033 O O . ARG B 1 408 ? 14.428 25.886 37.394 1.00 33.45 434 ARG B O 1
ATOM 7041 N N . GLU B 1 409 ? 12.251 25.484 36.982 1.00 29.02 435 GLU B N 1
ATOM 7042 C CA . GLU B 1 409 ? 12.525 24.934 35.658 1.00 28.35 435 GLU B CA 1
ATOM 7043 C C . GLU B 1 409 ? 13.115 25.852 34.603 1.00 26.53 435 GLU B C 1
ATOM 7044 O O . GLU B 1 409 ? 14.062 25.422 33.933 1.00 25.56 435 GLU B O 1
ATOM 7050 N N . GLN B 1 410 ? 12.540 27.035 34.415 1.00 23.84 436 GLN B N 1
ATOM 7051 C CA . GLN B 1 410 ? 13.010 27.970 33.392 1.00 22.12 436 GLN B CA 1
ATOM 7052 C C . GLN B 1 410 ? 13.295 27.276 32.060 1.00 20.30 436 GLN B C 1
ATOM 7053 O O . GLN B 1 410 ? 14.437 27.214 31.601 1.00 18.73 436 GLN B O 1
ATOM 7059 N N . ASN B 1 411 ? 12.272 26.722 31.404 1.00 20.68 437 ASN B N 1
ATOM 7060 C CA . ASN B 1 411 ? 12.557 25.879 30.242 1.00 20.74 437 ASN B CA 1
ATOM 7061 C C . ASN B 1 411 ? 12.884 26.570 28.944 1.00 22.21 437 ASN B C 1
ATOM 7062 O O . ASN B 1 411 ? 13.360 25.911 28.012 1.00 23.60 437 ASN B O 1
ATOM 7067 N N . PHE B 1 412 ? 12.561 27.854 28.847 1.00 23.79 438 PHE B N 1
ATOM 7068 C CA . PHE B 1 412 ? 12.730 28.549 27.560 1.00 24.34 438 PHE B CA 1
ATOM 7069 C C . PHE B 1 412 ? 13.751 29.637 27.445 1.00 25.62 438 PHE B C 1
ATOM 7070 O O . PHE B 1 412 ? 14.263 29.845 26.336 1.00 26.68 438 PHE B O 1
ATOM 7078 N N . LYS B 1 413 ? 14.096 30.375 28.496 1.00 26.31 439 LYS B N 1
ATOM 7079 C CA . LYS B 1 413 ? 15.043 31.478 28.411 1.00 25.58 439 LYS B CA 1
ATOM 7080 C C . LYS B 1 413 ? 16.403 31.160 27.840 1.00 23.58 439 LYS B C 1
ATOM 7081 O O . LYS B 1 413 ? 16.958 31.897 26.989 1.00 21.36 439 LYS B O 1
ATOM 7087 N N . GLN B 1 414 ? 17.049 30.084 28.329 1.00 21.18 440 GLN B N 1
ATOM 7088 C CA . GLN B 1 414 ? 18.390 29.786 27.814 1.00 20.22 440 GLN B CA 1
ATOM 7089 C C . GLN B 1 414 ? 18.309 29.373 26.340 1.00 18.86 440 GLN B C 1
ATOM 7090 O O . GLN B 1 414 ? 19.284 29.578 25.618 1.00 18.76 440 GLN B O 1
ATOM 7096 N N . ALA B 1 415 ? 17.195 28.783 25.898 1.00 18.99 441 ALA B N 1
ATOM 7097 C CA . ALA B 1 415 ? 17.058 28.386 24.489 1.00 20.33 441 ALA B CA 1
ATOM 7098 C C . ALA B 1 415 ? 16.987 29.652 23.615 1.00 22.33 441 ALA B C 1
ATOM 7099 O O . ALA B 1 415 ? 17.619 29.796 22.551 1.00 22.15 441 ALA B O 1
ATOM 7101 N N . GLY B 1 416 ? 16.187 30.616 24.078 1.00 22.80 442 GLY B N 1
ATOM 7102 C CA . GLY B 1 416 ? 16.067 31.869 23.306 1.00 24.07 442 GLY B CA 1
ATOM 7103 C C . GLY B 1 416 ? 17.416 32.555 23.213 1.00 25.44 442 GLY B C 1
ATOM 7104 O O . GLY B 1 416 ? 17.808 33.096 22.164 1.00 25.76 442 GLY B O 1
ATOM 7105 N N . ASP B 1 417 ? 18.147 32.630 24.322 1.00 25.35 443 ASP B N 1
ATOM 7106 C CA . ASP B 1 417 ? 19.464 33.219 24.385 1.00 26.15 443 ASP B CA 1
ATOM 7107 C C . ASP B 1 417 ? 20.316 32.589 23.303 1.00 27.73 443 ASP B C 1
ATOM 7108 O O . ASP B 1 417 ? 20.818 33.282 22.428 1.00 27.45 443 ASP B O 1
ATOM 7113 N N . LEU B 1 418 ? 20.414 31.245 23.353 1.00 26.11 444 LEU B N 1
ATOM 7114 C CA . LEU B 1 418 ? 21.154 30.531 22.331 1.00 25.24 444 LEU B CA 1
ATOM 7115 C C . LEU B 1 418 ? 20.803 30.978 20.910 1.00 23.73 444 LEU B C 1
ATOM 7116 O O . LEU B 1 418 ? 21.704 31.328 20.143 1.00 24.15 444 LEU B O 1
ATOM 7121 N N . TYR B 1 419 ? 19.547 30.921 20.503 1.00 23.84 445 TYR B N 1
ATOM 7122 C CA . TYR B 1 419 ? 19.066 31.308 19.192 1.00 26.32 445 TYR B CA 1
ATOM 7123 C C . TYR B 1 419 ? 19.549 32.703 18.808 1.00 28.62 445 TYR B C 1
ATOM 7124 O O . TYR B 1 419 ? 20.191 32.892 17.765 1.00 28.03 445 TYR B O 1
ATOM 7133 N N . ARG B 1 420 ? 19.304 33.678 19.698 1.00 28.18 446 ARG B N 1
ATOM 7134 C CA . ARG B 1 420 ? 19.762 35.050 19.442 1.00 28.77 446 ARG B CA 1
ATOM 7135 C C . ARG B 1 420 ? 21.257 35.147 19.275 1.00 28.64 446 ARG B C 1
ATOM 7136 O O . ARG B 1 420 ? 21.706 35.959 18.432 1.00 30.09 446 ARG B O 1
ATOM 7144 N N . SER B 1 421 ? 22.103 34.311 19.863 1.00 27.66 447 SER B N 1
ATOM 7145 C CA . SER B 1 421 ? 23.543 34.349 19.611 1.00 26.55 447 SER B CA 1
ATOM 7146 C C . SER B 1 421 ? 23.923 33.723 18.253 1.00 26.37 447 SER B C 1
ATOM 7147 O O . SER B 1 421 ? 25.120 33.692 17.935 1.00 25.26 447 SER B O 1
ATOM 7150 N N . TYR B 1 422 ? 22.973 33.163 17.504 1.00 25.78 448 TYR B N 1
ATOM 7151 C CA . TYR B 1 422 ? 23.342 32.544 16.237 1.00 26.73 448 TYR B CA 1
ATOM 7152 C C . TYR B 1 422 ? 23.414 33.624 15.146 1.00 27.79 448 TYR B C 1
ATOM 7153 O O . TYR B 1 422 ? 22.667 34.594 15.236 1.00 27.56 448 TYR B O 1
ATOM 7162 N N . SER B 1 423 ? 24.332 33.452 14.207 1.00 28.23 449 SER B N 1
ATOM 7163 C CA . SER B 1 423 ? 24.443 34.404 13.095 1.00 28.69 449 SER B CA 1
ATOM 7164 C C . SER B 1 423 ? 23.184 34.231 12.265 1.00 28.35 449 SER B C 1
ATOM 7165 O O . SER B 1 423 ? 22.465 33.238 12.463 1.00 29.59 449 SER B O 1
ATOM 7168 N N . ALA B 1 424 ? 22.995 35.071 11.239 1.00 26.63 450 ALA B N 1
ATOM 7169 C CA . ALA B 1 424 ? 21.813 34.879 10.390 1.00 25.23 450 ALA B CA 1
ATOM 7170 C C . ALA B 1 424 ? 21.934 33.547 9.644 1.00 23.70 450 ALA B C 1
ATOM 7171 O O . ALA B 1 424 ? 20.961 32.861 9.382 1.00 22.81 450 ALA B O 1
ATOM 7173 N N . LYS B 1 425 ? 23.138 33.209 9.236 1.00 23.83 451 LYS B N 1
ATOM 7174 C CA . LYS B 1 425 ? 23.376 31.975 8.497 1.00 27.23 451 LYS B CA 1
ATOM 7175 C C . LYS B 1 425 ? 22.963 30.781 9.367 1.00 28.09 451 LYS B C 1
ATOM 7176 O O . LYS B 1 425 ? 22.074 30.005 9.010 1.00 29.69 451 LYS B O 1
ATOM 7182 N N . GLU B 1 426 ? 23.514 30.768 10.582 1.00 28.12 452 GLU B N 1
ATOM 7183 C CA . GLU B 1 426 ? 23.182 29.678 11.516 1.00 28.29 452 GLU B CA 1
ATOM 7184 C C . GLU B 1 426 ? 21.720 29.623 11.857 1.00 28.30 452 GLU B C 1
ATOM 7185 O O . GLU B 1 426 ? 21.169 28.520 11.946 1.00 28.91 452 GLU B O 1
ATOM 7191 N N . LYS B 1 427 ? 21.037 30.748 12.043 1.00 28.37 453 LYS B N 1
ATOM 7192 C CA . LYS B 1 427 ? 19.611 30.719 12.320 1.00 27.88 453 LYS B CA 1
ATOM 7193 C C . LYS B 1 427 ? 18.831 30.082 11.171 1.00 27.09 453 LYS B C 1
ATOM 7194 O O . LYS B 1 427 ? 17.831 29.421 11.444 1.00 27.07 453 LYS B O 1
ATOM 7200 N N . THR B 1 428 ? 19.182 30.422 9.926 1.00 24.82 454 THR B N 1
ATOM 7201 C CA . THR B 1 428 ? 18.413 29.904 8.790 1.00 23.81 454 THR B CA 1
ATOM 7202 C C . THR B 1 428 ? 18.620 28.400 8.647 1.00 21.72 454 THR B C 1
ATOM 7203 O O . THR B 1 428 ? 17.648 27.699 8.409 1.00 19.90 454 THR B O 1
ATOM 7207 N N . ASP B 1 429 ? 19.843 27.953 8.851 1.00 22.36 455 ASP B N 1
ATOM 7208 C CA . ASP B 1 429 ? 20.114 26.502 8.769 1.00 24.84 455 ASP B CA 1
ATOM 7209 C C . ASP B 1 429 ? 19.327 25.780 9.869 1.00 25.52 455 ASP B C 1
ATOM 7210 O O . ASP B 1 429 ? 18.663 24.764 9.646 1.00 25.83 455 ASP B O 1
ATOM 7215 N N . LEU B 1 430 ? 19.426 26.321 11.089 1.00 23.76 456 LEU B N 1
ATOM 7216 C CA . LEU B 1 430 ? 18.723 25.741 12.224 1.00 22.83 456 LEU B CA 1
ATOM 7217 C C . LEU B 1 430 ? 17.243 25.626 11.926 1.00 22.65 456 LEU B C 1
ATOM 7218 O O . LEU B 1 430 ? 16.575 24.616 12.112 1.00 22.20 456 LEU B O 1
ATOM 7223 N N . VAL B 1 431 ? 16.645 26.770 11.516 1.00 22.28 457 VAL B N 1
ATOM 7224 C CA . VAL B 1 431 ? 15.222 26.807 11.188 1.00 22.82 457 VAL B CA 1
ATOM 7225 C C . VAL B 1 431 ? 14.750 25.840 10.112 1.00 22.86 457 VAL B C 1
ATOM 7226 O O . VAL B 1 431 ? 13.612 25.341 10.170 1.00 23.78 457 VAL B O 1
ATOM 7230 N N . GLN B 1 432 ? 15.527 25.619 9.059 1.00 23.66 458 GLN B N 1
ATOM 7231 C CA . GLN B 1 432 ? 15.127 24.739 7.957 1.00 25.88 458 GLN B CA 1
ATOM 7232 C C . GLN B 1 432 ? 15.112 23.267 8.378 1.00 24.61 458 GLN B C 1
ATOM 7233 O O . GLN B 1 432 ? 14.130 22.531 8.220 1.00 26.09 458 GLN B O 1
ATOM 7239 N N . LYS B 1 433 ? 16.168 22.871 9.045 1.00 24.11 459 LYS B N 1
ATOM 7240 C CA . LYS B 1 433 ? 16.271 21.495 9.598 1.00 24.74 459 LYS B CA 1
ATOM 7241 C C . LYS B 1 433 ? 15.243 21.114 10.621 1.00 24.19 459 LYS B C 1
ATOM 7242 O O . LYS B 1 433 ? 14.566 20.097 10.464 1.00 23.48 459 LYS B O 1
ATOM 7248 N N . PHE B 1 434 ? 15.030 21.956 11.653 1.00 22.99 460 PHE B N 1
ATOM 7249 C CA . PHE B 1 434 ? 14.001 21.634 12.657 1.00 22.08 460 PHE B CA 1
ATOM 7250 C C . PHE B 1 434 ? 12.658 21.528 11.961 1.00 23.27 460 PHE B C 1
ATOM 7251 O O . PHE B 1 434 ? 11.855 20.613 12.134 1.00 21.44 460 PHE B O 1
ATOM 7259 N N . GLY B 1 435 ? 12.378 22.541 11.091 1.00 22.13 461 GLY B N 1
ATOM 7260 C CA . GLY B 1 435 ? 11.132 22.578 10.360 1.00 21.44 461 GLY B CA 1
ATOM 7261 C C . GLY B 1 435 ? 10.972 21.323 9.495 1.00 21.56 461 GLY B C 1
ATOM 7262 O O . GLY B 1 435 ? 9.909 20.731 9.493 1.00 20.80 461 GLY B O 1
ATOM 7263 N N . GLU B 1 436 ? 12.015 20.953 8.764 1.00 23.54 462 GLU B N 1
ATOM 7264 C CA . GLU B 1 436 ? 11.925 19.755 7.915 1.00 25.91 462 GLU B CA 1
ATOM 7265 C C . GLU B 1 436 ? 11.722 18.492 8.735 1.00 24.72 462 GLU B C 1
ATOM 7266 O O . GLU B 1 436 ? 10.877 17.652 8.414 1.00 23.46 462 GLU B O 1
ATOM 7272 N N . SER B 1 437 ? 12.417 18.375 9.873 1.00 25.18 463 SER B N 1
ATOM 7273 C CA . SER B 1 437 ? 12.167 17.211 10.760 1.00 24.05 463 SER B CA 1
ATOM 7274 C C . SER B 1 437 ? 10.784 17.174 11.384 1.00 24.46 463 SER B C 1
ATOM 7275 O O . SER B 1 437 ? 10.101 16.135 11.514 1.00 22.43 463 SER B O 1
ATOM 7278 N N . LEU B 1 438 ? 10.300 18.366 11.799 1.00 23.70 464 LEU B N 1
ATOM 7279 C CA . LEU B 1 438 ? 8.988 18.523 12.410 1.00 23.39 464 LEU B CA 1
ATOM 7280 C C . LEU B 1 438 ? 7.809 18.409 11.472 1.00 24.58 464 LEU B C 1
ATOM 7281 O O . LEU B 1 438 ? 6.670 18.103 11.854 1.00 25.45 464 LEU B O 1
ATOM 7286 N N . ALA B 1 439 ? 8.018 18.583 10.173 1.00 26.82 465 ALA B N 1
ATOM 7287 C CA . ALA B 1 439 ? 7.002 18.575 9.135 1.00 28.15 465 ALA B CA 1
ATOM 7288 C C . ALA B 1 439 ? 5.869 17.588 9.199 1.00 29.73 465 ALA B C 1
ATOM 7289 O O . ALA B 1 439 ? 4.686 18.006 9.133 1.00 29.50 465 ALA B O 1
ATOM 7291 N N . ASP B 1 440 ? 6.103 16.278 9.372 1.00 30.73 466 ASP B N 1
ATOM 7292 C CA . ASP B 1 440 ? 4.975 15.352 9.415 1.00 31.94 466 ASP B CA 1
ATOM 7293 C C . ASP B 1 440 ? 4.568 14.888 10.804 1.00 30.35 466 ASP B C 1
ATOM 7294 O O . ASP B 1 440 ? 3.860 13.879 10.947 1.00 29.62 466 ASP B O 1
ATOM 7299 N N . THR B 1 441 ? 4.987 15.615 11.829 1.00 27.83 467 THR B N 1
ATOM 7300 C CA . THR B 1 441 ? 4.576 15.271 13.199 1.00 26.90 467 THR B CA 1
ATOM 7301 C C . THR B 1 441 ? 3.077 15.435 13.327 1.00 27.85 467 THR B C 1
ATOM 7302 O O . THR B 1 441 ? 2.499 16.242 12.578 1.00 28.07 467 THR B O 1
ATOM 7306 N N . LEU B 1 442 ? 2.388 14.744 14.234 1.00 27.98 468 LEU B N 1
ATOM 7307 C CA . LEU B 1 442 ? 0.966 14.961 14.433 1.00 28.17 468 LEU B CA 1
ATOM 7308 C C . LEU B 1 442 ? 0.719 16.438 14.803 1.00 28.35 468 LEU B C 1
ATOM 7309 O O . LEU B 1 442 ? 1.473 17.058 15.563 1.00 27.78 468 LEU B O 1
ATOM 7314 N N . THR B 1 443 ? -0.335 17.021 14.249 1.00 28.03 469 THR B N 1
ATOM 7315 C CA . THR B 1 443 ? -0.614 18.448 14.503 1.00 29.75 469 THR B CA 1
ATOM 7316 C C . THR B 1 443 ? -0.528 18.851 15.971 1.00 28.03 469 THR B C 1
ATOM 7317 O O . THR B 1 443 ? 0.206 19.791 16.302 1.00 28.71 469 THR B O 1
ATOM 7321 N N . GLU B 1 444 ? -1.220 18.180 16.881 1.00 27.93 470 GLU B N 1
ATOM 7322 C CA . GLU B 1 444 ? -1.194 18.545 18.298 1.00 28.51 470 GLU B CA 1
ATOM 7323 C C . GLU B 1 444 ? 0.225 18.628 18.836 1.00 27.62 470 GLU B C 1
ATOM 7324 O O . GLU B 1 444 ? 0.627 19.681 19.336 1.00 28.13 470 GLU B O 1
ATOM 7330 N N . SER B 1 445 ? 1.077 17.608 18.669 1.00 25.81 471 SER B N 1
ATOM 7331 C CA . SER B 1 445 ? 2.457 17.645 19.110 1.00 22.56 471 SER B CA 1
ATOM 7332 C C . SER B 1 445 ? 3.214 18.724 18.362 1.00 21.20 471 SER B C 1
ATOM 7333 O O . SER B 1 445 ? 4.100 19.394 18.879 1.00 21.55 471 SER B O 1
ATOM 7336 N N . LYS B 1 446 ? 2.979 18.813 17.047 1.00 22.66 472 LYS B N 1
ATOM 7337 C CA . LYS B 1 446 ? 3.739 19.807 16.262 1.00 22.11 472 LYS B CA 1
ATOM 7338 C C . LYS B 1 446 ? 3.483 21.228 16.781 1.00 21.92 472 LYS B C 1
ATOM 7339 O O . LYS B 1 446 ? 4.408 22.005 16.966 1.00 20.85 472 LYS B O 1
ATOM 7345 N N . ASN B 1 447 ? 2.215 21.578 17.009 1.00 23.04 473 ASN B N 1
ATOM 7346 C CA . ASN B 1 447 ? 1.894 22.929 17.467 1.00 23.50 473 ASN B CA 1
ATOM 7347 C C . ASN B 1 447 ? 2.377 23.182 18.892 1.00 23.27 473 ASN B C 1
ATOM 7348 O O . ASN B 1 447 ? 2.808 24.290 19.178 1.00 23.77 473 ASN B O 1
ATOM 7353 N N . ILE B 1 448 ? 2.355 22.168 19.747 1.00 23.14 474 ILE B N 1
ATOM 7354 C CA . ILE B 1 448 ? 2.952 22.283 21.078 1.00 21.72 474 ILE B CA 1
ATOM 7355 C C . ILE B 1 448 ? 4.460 22.431 20.933 1.00 21.24 474 ILE B C 1
ATOM 7356 O O . ILE B 1 448 ? 4.997 23.376 21.554 1.00 20.13 474 ILE B O 1
ATOM 7361 N N . MET B 1 449 ? 5.198 21.664 20.107 1.00 20.21 475 MET B N 1
ATOM 7362 C CA . MET B 1 449 ? 6.638 21.903 19.971 1.00 19.55 475 MET B CA 1
ATOM 7363 C C . MET B 1 449 ? 6.892 23.356 19.517 1.00 21.57 475 MET B C 1
ATOM 7364 O O . MET B 1 449 ? 7.894 23.987 19.827 1.00 20.27 475 MET B O 1
ATOM 7369 N N . LEU B 1 450 ? 6.080 23.796 18.543 1.00 22.90 476 LEU B N 1
ATOM 7370 C CA . LEU B 1 450 ? 6.171 25.159 18.037 1.00 24.58 476 LEU B CA 1
ATOM 7371 C C . LEU B 1 450 ? 5.969 26.148 19.189 1.00 23.06 476 LEU B C 1
ATOM 7372 O O . LEU B 1 450 ? 6.787 27.034 19.334 1.00 23.88 476 LEU B O 1
ATOM 7377 N N . SER B 1 451 ? 4.974 25.962 20.055 1.00 24.48 477 SER B N 1
ATOM 7378 C CA . SER B 1 451 ? 4.786 26.866 21.198 1.00 24.22 477 SER B CA 1
ATOM 7379 C C . SER B 1 451 ? 6.056 27.047 22.020 1.00 24.67 477 SER B C 1
ATOM 7380 O O . SER B 1 451 ? 6.459 28.167 22.365 1.00 22.09 477 SER B O 1
ATOM 7383 N N . TYR B 1 452 ? 6.747 25.936 22.341 1.00 23.71 478 TYR B N 1
ATOM 7384 C CA . TYR B 1 452 ? 8.028 26.013 23.036 1.00 22.96 478 TYR B CA 1
ATOM 7385 C C . TYR B 1 452 ? 9.050 26.855 22.310 1.00 22.50 478 TYR B C 1
ATOM 7386 O O . TYR B 1 452 ? 9.741 27.677 22.930 1.00 24.69 478 TYR B O 1
ATOM 7395 N N . LEU B 1 453 ? 9.185 26.651 20.994 1.00 21.61 479 LEU B N 1
ATOM 7396 C CA . LEU B 1 453 ? 10.170 27.439 20.247 1.00 19.97 479 LEU B CA 1
ATOM 7397 C C . LEU B 1 453 ? 9.799 28.936 20.233 1.00 20.77 479 LEU B C 1
ATOM 7398 O O . LEU B 1 453 ? 10.668 29.795 20.323 1.00 18.50 479 LEU B O 1
ATOM 7403 N N . TYR B 1 454 ? 8.514 29.170 20.045 1.00 21.29 480 TYR B N 1
ATOM 7404 C CA . TYR B 1 454 ? 7.938 30.519 20.027 1.00 25.50 480 TYR B CA 1
ATOM 7405 C C . TYR B 1 454 ? 8.127 31.216 21.372 1.00 26.20 480 TYR B C 1
ATOM 7406 O O . TYR B 1 454 ? 8.358 32.419 21.454 1.00 27.03 480 TYR B O 1
ATOM 7415 N N . LYS B 1 455 ? 7.992 30.483 22.473 1.00 27.37 481 LYS B N 1
ATOM 7416 C CA . LYS B 1 455 ? 8.227 31.034 23.806 1.00 26.36 481 LYS B CA 1
ATOM 7417 C C . LYS B 1 455 ? 9.692 31.320 24.023 1.00 25.89 481 LYS B C 1
ATOM 7418 O O . LYS B 1 455 ? 10.036 32.317 24.692 1.00 26.51 481 LYS B O 1
ATOM 7424 N N . GLU B 1 456 ? 10.630 30.566 23.431 1.00 26.51 482 GLU B N 1
ATOM 7425 C CA . GLU B 1 456 ? 12.042 30.883 23.579 1.00 26.18 482 GLU B CA 1
ATOM 7426 C C . GLU B 1 456 ? 12.320 32.216 22.857 1.00 27.71 482 GLU B C 1
ATOM 7427 O O . GLU B 1 456 ? 13.129 33.020 23.303 1.00 26.90 482 GLU B O 1
ATOM 7429 N N . ASP B 1 457 ? 11.773 32.310 21.653 1.00 29.53 483 ASP B N 1
ATOM 7430 C CA . ASP B 1 457 ? 11.945 33.481 20.799 1.00 30.13 483 ASP B CA 1
ATOM 7431 C C . ASP B 1 457 ? 10.892 33.420 19.695 1.00 30.79 483 ASP B C 1
ATOM 7432 O O . ASP B 1 457 ? 10.879 32.529 18.843 1.00 29.18 483 ASP B O 1
ATOM 7437 N N . PRO B 1 458 ? 10.036 34.434 19.646 1.00 30.51 484 PRO B N 1
ATOM 7438 C CA . PRO B 1 458 ? 8.964 34.591 18.695 1.00 29.39 484 PRO B CA 1
ATOM 7439 C C . PRO B 1 458 ? 9.370 34.450 17.233 1.00 29.13 484 PRO B C 1
ATOM 7440 O O . PRO B 1 458 ? 8.568 33.968 16.434 1.00 28.88 484 PRO B O 1
ATOM 7444 N N . ASN B 1 459 ? 10.575 34.836 16.857 1.00 27.85 485 ASN B N 1
ATOM 7445 C CA . ASN B 1 459 ? 11.021 34.694 15.466 1.00 29.26 485 ASN B CA 1
ATOM 7446 C C . ASN B 1 459 ? 11.413 33.249 15.141 1.00 28.90 485 ASN B C 1
ATOM 7447 O O . ASN B 1 459 ? 11.336 32.738 14.012 1.00 27.42 485 ASN B O 1
ATOM 7452 N N . TYR B 1 460 ? 11.978 32.589 16.153 1.00 28.14 486 TYR B N 1
ATOM 7453 C CA . TYR B 1 460 ? 12.345 31.164 16.002 1.00 26.68 486 TYR B CA 1
ATOM 7454 C C . TYR B 1 460 ? 11.061 30.409 15.735 1.00 26.96 486 TYR B C 1
ATOM 7455 O O . TYR B 1 460 ? 10.802 29.745 14.722 1.00 28.87 486 TYR B O 1
ATOM 7464 N N . GLY B 1 461 ? 10.139 30.530 16.692 1.00 26.10 487 GLY B N 1
ATOM 7465 C CA . GLY B 1 461 ? 8.838 29.895 16.615 1.00 26.95 487 GLY B CA 1
ATOM 7466 C C . GLY B 1 461 ? 8.166 30.152 15.274 1.00 27.53 487 GLY B C 1
ATOM 7467 O O . GLY B 1 461 ? 7.623 29.259 14.628 1.00 27.77 487 GLY B O 1
ATOM 7468 N N . THR B 1 462 ? 8.113 31.442 14.916 1.00 27.98 488 THR B N 1
ATOM 7469 C CA . THR B 1 462 ? 7.445 31.870 13.689 1.00 27.66 488 THR B CA 1
ATOM 7470 C C . THR B 1 462 ? 8.150 31.301 12.474 1.00 26.15 488 THR B C 1
ATOM 7471 O O . THR B 1 462 ? 7.453 30.780 11.605 1.00 28.60 488 THR B O 1
ATOM 7475 N N . ARG B 1 463 ? 9.471 31.380 12.400 1.00 25.17 489 ARG B N 1
ATOM 7476 C CA . ARG B 1 463 ? 10.177 30.828 11.245 1.00 24.83 489 ARG B CA 1
ATOM 7477 C C . ARG B 1 463 ? 10.124 29.304 11.170 1.00 26.08 489 ARG B C 1
ATOM 7478 O O . ARG B 1 463 ? 10.113 28.774 10.044 1.00 26.18 489 ARG B O 1
ATOM 7486 N N . VAL B 1 464 ? 10.058 28.569 12.284 1.00 24.45 490 VAL B N 1
ATOM 7487 C CA . VAL B 1 464 ? 10.003 27.100 12.157 1.00 24.86 490 VAL B CA 1
ATOM 7488 C C . VAL B 1 464 ? 8.588 26.648 11.871 1.00 24.53 490 VAL B C 1
ATOM 7489 O O . VAL B 1 464 ? 8.376 25.649 11.166 1.00 25.71 490 VAL B O 1
ATOM 7493 N N . ALA B 1 465 ? 7.588 27.390 12.339 1.00 25.11 491 ALA B N 1
ATOM 7494 C CA . ALA B 1 465 ? 6.195 27.047 12.088 1.00 26.96 491 ALA B CA 1
ATOM 7495 C C . ALA B 1 465 ? 5.864 27.138 10.585 1.00 28.18 491 ALA B C 1
ATOM 7496 O O . ALA B 1 465 ? 4.987 26.413 10.101 1.00 28.16 491 ALA B O 1
ATOM 7498 N N . GLU B 1 466 ? 6.578 27.985 9.875 1.00 29.09 492 GLU B N 1
ATOM 7499 C CA . GLU B 1 466 ? 6.484 28.170 8.440 1.00 30.90 492 GLU B CA 1
ATOM 7500 C C . GLU B 1 466 ? 6.923 26.923 7.672 1.00 31.39 492 GLU B C 1
ATOM 7501 O O . GLU B 1 466 ? 6.147 26.256 6.983 1.00 33.10 492 GLU B O 1
ATOM 7503 N N . VAL B 1 467 ? 8.178 26.543 7.850 1.00 31.34 493 VAL B N 1
ATOM 7504 C CA . VAL B 1 467 ? 8.737 25.339 7.236 1.00 30.92 493 VAL B CA 1
ATOM 7505 C C . VAL B 1 467 ? 7.928 24.092 7.554 1.00 32.23 493 VAL B C 1
ATOM 7506 O O . VAL B 1 467 ? 7.546 23.292 6.676 1.00 31.82 493 VAL B O 1
ATOM 7510 N N . ALA B 1 468 ? 7.589 23.907 8.845 1.00 32.31 494 ALA B N 1
ATOM 7511 C CA . ALA B 1 468 ? 6.872 22.706 9.266 1.00 31.90 494 ALA B CA 1
ATOM 7512 C C . ALA B 1 468 ? 5.382 22.716 9.015 1.00 32.67 494 ALA B C 1
ATOM 7513 O O . ALA B 1 468 ? 4.679 21.747 9.295 1.00 29.40 494 ALA B O 1
ATOM 7515 N N . LYS B 1 469 ? 4.866 23.852 8.534 1.00 34.74 495 LYS B N 1
ATOM 7516 C CA . LYS B 1 469 ? 3.445 24.023 8.279 1.00 36.28 495 LYS B CA 1
ATOM 7517 C C . LYS B 1 469 ? 2.601 23.933 9.549 1.00 36.02 495 LYS B C 1
ATOM 7518 O O . LYS B 1 469 ? 1.587 23.234 9.558 1.00 35.84 495 LYS B O 1
ATOM 7524 N N . GLY B 1 470 ? 2.987 24.673 10.585 1.00 37.24 496 GLY B N 1
ATOM 7525 C CA . GLY B 1 470 ? 2.215 24.696 11.830 1.00 38.28 496 GLY B CA 1
ATOM 7526 C C . GLY B 1 470 ? 1.138 25.775 11.745 1.00 39.03 496 GLY B C 1
ATOM 7527 O O . GLY B 1 470 ? 1.088 26.479 10.738 1.00 38.06 496 GLY B O 1
ATOM 7528 N N . ASP B 1 471 ? 0.276 25.889 12.745 1.00 39.43 497 ASP B N 1
ATOM 7529 C CA . ASP B 1 471 ? -0.798 26.901 12.736 1.00 39.46 497 ASP B CA 1
ATOM 7530 C C . ASP B 1 471 ? -0.422 28.025 13.694 1.00 38.61 497 ASP B C 1
ATOM 7531 O O . ASP B 1 471 ? -0.651 27.946 14.902 1.00 38.89 497 ASP B O 1
ATOM 7536 N N . LEU B 1 472 ? 0.160 29.075 13.149 1.00 39.36 498 LEU B N 1
ATOM 7537 C CA . LEU B 1 472 ? 0.657 30.220 13.887 1.00 39.09 498 LEU B CA 1
ATOM 7538 C C . LEU B 1 472 ? -0.273 30.780 14.941 1.00 38.53 498 LEU B C 1
ATOM 7539 O O . LEU B 1 472 ? 0.221 31.125 16.025 1.00 38.33 498 LEU B O 1
ATOM 7544 N N . SER B 1 473 ? -1.578 30.878 14.693 1.00 38.64 499 SER B N 1
ATOM 7545 C CA . SER B 1 473 ? -2.485 31.408 15.698 1.00 37.82 499 SER B CA 1
ATOM 7546 C C . SER B 1 473 ? -2.543 30.484 16.918 1.00 37.89 499 SER B C 1
ATOM 7547 O O . SER B 1 473 ? -2.495 30.982 18.046 1.00 36.69 499 SER B O 1
ATOM 7550 N N . LYS B 1 474 ? -2.568 29.176 16.692 1.00 36.18 500 LYS B N 1
ATOM 7551 C CA . LYS B 1 474 ? -2.569 28.209 17.798 1.00 36.17 500 LYS B CA 1
ATOM 7552 C C . LYS B 1 474 ? -1.231 28.265 18.529 1.00 33.76 500 LYS B C 1
ATOM 7553 O O . LYS B 1 474 ? -1.130 28.324 19.753 1.00 33.20 500 LYS B O 1
ATOM 7559 N N . VAL B 1 475 ? -0.153 28.367 17.761 1.00 31.28 501 VAL B N 1
ATOM 7560 C CA . VAL B 1 475 ? 1.181 28.444 18.345 1.00 29.67 501 VAL B CA 1
ATOM 7561 C C . VAL B 1 475 ? 1.249 29.597 19.326 1.00 31.00 501 VAL B C 1
ATOM 7562 O O . VAL B 1 475 ? 1.632 29.447 20.498 1.00 31.20 501 VAL B O 1
ATOM 7566 N N . LYS B 1 476 ? 0.853 30.802 18.881 1.00 31.69 502 LYS B N 1
ATOM 7567 C CA . LYS B 1 476 ? 0.840 31.972 19.748 1.00 30.92 502 LYS B CA 1
ATOM 7568 C C . LYS B 1 476 ? -0.067 31.825 20.952 1.00 29.56 502 LYS B C 1
ATOM 7569 O O . LYS B 1 476 ? 0.339 32.255 22.043 1.00 29.81 502 LYS B O 1
ATOM 7575 N N . SER B 1 477 ? -1.276 31.261 20.820 1.00 29.31 503 SER B N 1
ATOM 7576 C CA . SER B 1 477 ? -2.132 31.156 22.003 1.00 30.46 503 SER B CA 1
ATOM 7577 C C . SER B 1 477 ? -1.597 30.092 22.958 1.00 30.56 503 SER B C 1
ATOM 7578 O O . SER B 1 477 ? -1.672 30.297 24.171 1.00 29.41 503 SER B O 1
ATOM 7581 N N . LEU B 1 478 ? -1.059 28.970 22.437 1.00 30.40 504 LEU B N 1
ATOM 7582 C CA . LEU B 1 478 ? -0.430 28.012 23.352 1.00 27.69 504 LEU B CA 1
ATOM 7583 C C . LEU B 1 478 ? 0.759 28.648 24.051 1.00 27.31 504 LEU B C 1
ATOM 7584 O O . LEU B 1 478 ? 0.976 28.450 25.259 1.00 28.29 504 LEU B O 1
ATOM 7589 N N . ALA B 1 479 ? 1.573 29.413 23.352 1.00 26.46 505 ALA B N 1
ATOM 7590 C CA . ALA B 1 479 ? 2.724 30.089 23.910 1.00 28.42 505 ALA B CA 1
ATOM 7591 C C . ALA B 1 479 ? 2.339 31.110 24.984 1.00 31.85 505 ALA B C 1
ATOM 7592 O O . ALA B 1 479 ? 3.059 31.365 25.960 1.00 31.82 505 ALA B O 1
ATOM 7594 N N . ALA B 1 480 ? 1.184 31.752 24.821 1.00 34.03 506 ALA B N 1
ATOM 7595 C CA . ALA B 1 480 ? 0.683 32.744 25.758 1.00 35.89 506 ALA B CA 1
ATOM 7596 C C . ALA B 1 480 ? 0.714 32.214 27.188 1.00 37.49 506 ALA B C 1
ATOM 7597 O O . ALA B 1 480 ? 1.232 32.807 28.125 1.00 38.08 506 ALA B O 1
ATOM 7599 N N . SER B 1 481 ? 0.141 31.024 27.342 1.00 38.76 507 SER B N 1
ATOM 7600 C CA . SER B 1 481 ? 0.015 30.279 28.566 1.00 38.79 507 SER B CA 1
ATOM 7601 C C . SER B 1 481 ? 1.282 29.634 29.105 1.00 38.82 507 SER B C 1
ATOM 7602 O O . SER B 1 481 ? 1.204 29.111 30.229 1.00 38.78 507 SER B O 1
ATOM 7605 N N . LEU B 1 482 ? 2.392 29.624 28.381 1.00 37.76 508 LEU B N 1
ATOM 7606 C CA . LEU B 1 482 ? 3.609 29.050 28.923 1.00 38.29 508 LEU B CA 1
ATOM 7607 C C . LEU B 1 482 ? 4.255 30.048 29.894 1.00 39.73 508 LEU B C 1
ATOM 7608 O O . LEU B 1 482 ? 4.379 31.237 29.591 1.00 38.70 508 LEU B O 1
ATOM 7613 N N . LYS B 1 483 ? 4.758 29.544 31.013 1.00 41.24 509 LYS B N 1
ATOM 7614 C CA . LYS B 1 483 ? 5.428 30.435 31.971 1.00 43.97 509 LYS B CA 1
ATOM 7615 C C . LYS B 1 483 ? 6.919 30.399 31.749 1.00 45.18 509 LYS B C 1
ATOM 7616 O O . LYS B 1 483 ? 7.470 29.403 31.273 1.00 44.60 509 LYS B O 1
ATOM 7622 N N . ASP B 1 484 ? 7.606 31.497 32.019 1.00 47.01 510 ASP B N 1
ATOM 7623 C CA . ASP B 1 484 ? 9.028 31.655 31.809 1.00 49.52 510 ASP B CA 1
ATOM 7624 C C . ASP B 1 484 ? 9.886 30.537 32.373 1.00 50.37 510 ASP B C 1
ATOM 7625 O O . ASP B 1 484 ? 10.627 30.733 33.367 1.00 50.29 510 ASP B O 1
ATOM 7631 N N . ASP C 1 2 ? -4.645 2.201 29.267 1.00 28.42 28 ASP C N 1
ATOM 7632 C CA . ASP C 1 2 ? -4.162 1.175 30.240 1.00 26.29 28 ASP C CA 1
ATOM 7633 C C . ASP C 1 2 ? -2.925 1.694 30.995 1.00 24.49 28 ASP C C 1
ATOM 7634 O O . ASP C 1 2 ? -2.017 2.325 30.462 1.00 21.62 28 ASP C O 1
ATOM 7636 N N . THR C 1 3 ? -2.967 1.472 32.296 1.00 23.05 29 THR C N 1
ATOM 7637 C CA . THR C 1 3 ? -1.925 1.941 33.193 1.00 22.44 29 THR C CA 1
ATOM 7638 C C . THR C 1 3 ? -0.568 1.311 32.914 1.00 19.70 29 THR C C 1
ATOM 7639 O O . THR C 1 3 ? -0.515 0.121 32.611 1.00 18.40 29 THR C O 1
ATOM 7643 N N . LEU C 1 4 ? 0.459 2.137 33.066 1.00 17.43 30 LEU C N 1
ATOM 7644 C CA . LEU C 1 4 ? 1.846 1.713 32.979 1.00 16.74 30 LEU C CA 1
ATOM 7645 C C . LEU C 1 4 ? 2.184 0.765 34.139 1.00 15.94 30 LEU C C 1
ATOM 7646 O O . LEU C 1 4 ? 1.730 0.950 35.271 1.00 14.26 30 LEU C O 1
ATOM 7651 N N . THR C 1 5 ? 2.916 -0.329 33.850 1.00 17.54 31 THR C N 1
ATOM 7652 C CA . THR C 1 5 ? 3.284 -1.299 34.870 1.00 15.06 31 THR C CA 1
ATOM 7653 C C . THR C 1 5 ? 4.783 -1.672 34.831 1.00 14.54 31 THR C C 1
ATOM 7654 O O . THR C 1 5 ? 5.509 -1.343 33.890 1.00 14.01 31 THR C O 1
ATOM 7658 N N . ARG C 1 6 ? 5.236 -2.274 35.931 1.00 12.04 32 ARG C N 1
ATOM 7659 C CA . ARG C 1 6 ? 6.594 -2.837 35.971 1.00 14.23 32 ARG C CA 1
ATOM 7660 C C . ARG C 1 6 ? 6.492 -4.250 35.386 1.00 13.77 32 ARG C C 1
ATOM 7661 O O . ARG C 1 6 ? 5.389 -4.753 35.129 1.00 12.33 32 ARG C O 1
ATOM 7669 N N . ASP C 1 7 ? 7.596 -4.971 35.284 1.00 13.85 33 ASP C N 1
ATOM 7670 C CA . ASP C 1 7 ? 7.548 -6.326 34.688 1.00 14.55 33 ASP C CA 1
ATOM 7671 C C . ASP C 1 7 ? 6.828 -7.326 35.539 1.00 12.33 33 ASP C C 1
ATOM 7672 O O . ASP C 1 7 ? 6.403 -8.407 35.068 1.00 11.96 33 ASP C O 1
ATOM 7677 N N . ASN C 1 8 ? 6.617 -7.089 36.851 1.00 10.67 34 ASN C N 1
ATOM 7678 C CA . ASN C 1 8 ? 5.885 -7.962 37.706 1.00 9.17 34 ASN C CA 1
ATOM 7679 C C . ASN C 1 8 ? 4.370 -7.640 37.657 1.00 10.38 34 ASN C C 1
ATOM 7680 O O . ASN C 1 8 ? 3.682 -8.254 38.460 1.00 10.40 34 ASN C O 1
ATOM 7685 N N . GLY C 1 9 ? 4.011 -6.707 36.780 1.00 10.84 35 GLY C N 1
ATOM 7686 C CA . GLY C 1 9 ? 2.594 -6.355 36.699 1.00 13.28 35 GLY C CA 1
ATOM 7687 C C . GLY C 1 9 ? 2.164 -5.263 37.686 1.00 15.09 35 GLY C C 1
ATOM 7688 O O . GLY C 1 9 ? 1.065 -4.724 37.483 1.00 15.62 35 GLY C O 1
ATOM 7689 N N . ALA C 1 10 ? 3.001 -4.830 38.622 1.00 14.94 36 ALA C N 1
ATOM 7690 C CA . ALA C 1 10 ? 2.541 -3.747 39.529 1.00 14.18 36 ALA C CA 1
ATOM 7691 C C . ALA C 1 10 ? 2.440 -2.389 38.831 1.00 13.62 36 ALA C C 1
ATOM 7692 O O . ALA C 1 10 ? 3.317 -2.008 38.093 1.00 11.97 36 ALA C O 1
ATOM 7694 N N . VAL C 1 11 ? 1.376 -1.610 39.067 1.00 14.21 37 VAL C N 1
ATOM 7695 C CA . VAL C 1 11 ? 1.250 -0.283 38.456 1.00 15.15 37 VAL C CA 1
ATOM 7696 C C . VAL C 1 11 ? 2.303 0.686 38.953 1.00 15.28 37 VAL C C 1
ATOM 7697 O O . VAL C 1 11 ? 2.690 0.685 40.129 1.00 14.72 37 VAL C O 1
ATOM 7701 N N . VAL C 1 12 ? 2.727 1.585 38.083 1.00 14.98 38 VAL C N 1
ATOM 7702 C CA . VAL C 1 12 ? 3.726 2.593 38.401 1.00 16.21 38 VAL C CA 1
ATOM 7703 C C . VAL C 1 12 ? 3.001 3.860 38.876 1.00 17.41 38 VAL C C 1
ATOM 7704 O O . VAL C 1 12 ? 1.995 4.195 38.253 1.00 17.27 38 VAL C O 1
ATOM 7708 N N . GLY C 1 13 ? 3.492 4.479 39.948 1.00 18.19 39 GLY C N 1
ATOM 7709 C CA . GLY C 1 13 ? 2.864 5.715 40.423 1.00 19.83 39 GLY C CA 1
ATOM 7710 C C . GLY C 1 13 ? 3.416 6.962 39.768 1.00 21.43 39 GLY C C 1
ATOM 7711 O O . GLY C 1 13 ? 2.700 7.963 39.558 1.00 22.20 39 GLY C O 1
ATOM 7712 N N . ASP C 1 14 ? 4.699 6.998 39.424 1.00 20.32 40 ASP C N 1
ATOM 7713 C CA . ASP C 1 14 ? 5.247 8.194 38.772 1.00 20.31 40 ASP C CA 1
ATOM 7714 C C . ASP C 1 14 ? 6.289 7.721 37.771 1.00 19.82 40 ASP C C 1
ATOM 7715 O O . ASP C 1 14 ? 7.226 7.075 38.237 1.00 17.37 40 ASP C O 1
ATOM 7720 N N . ASN C 1 15 ? 6.128 8.006 36.487 1.00 16.88 41 ASN C N 1
ATOM 7721 C CA . ASN C 1 15 ? 7.174 7.541 35.549 1.00 18.14 41 ASN C CA 1
ATOM 7722 C C . ASN C 1 15 ? 8.021 8.703 35.089 1.00 16.83 41 ASN C C 1
ATOM 7723 O O . ASN C 1 15 ? 8.778 8.630 34.122 1.00 16.17 41 ASN C O 1
ATOM 7728 N N . GLN C 1 16 ? 7.895 9.872 35.715 1.00 15.83 42 GLN C N 1
ATOM 7729 C CA . GLN C 1 16 ? 8.650 11.065 35.289 1.00 16.49 42 GLN C CA 1
ATOM 7730 C C . GLN C 1 16 ? 9.739 11.501 36.249 1.00 14.55 42 GLN C C 1
ATOM 7731 O O . GLN C 1 16 ? 10.664 12.229 35.883 1.00 13.06 42 GLN C O 1
ATOM 7737 N N . ASN C 1 17 ? 9.617 11.052 37.521 1.00 14.64 43 ASN C N 1
ATOM 7738 C CA . ASN C 1 17 ? 10.623 11.500 38.494 1.00 13.40 43 ASN C CA 1
ATOM 7739 C C . ASN C 1 17 ? 11.189 10.309 39.281 1.00 12.96 43 ASN C C 1
ATOM 7740 O O . ASN C 1 17 ? 10.451 9.481 39.760 1.00 13.82 43 ASN C O 1
ATOM 7745 N N . SER C 1 18 ? 12.504 10.240 39.436 1.00 13.97 44 SER C N 1
ATOM 7746 C CA . SER C 1 18 ? 13.155 9.245 40.279 1.00 12.27 44 SER C CA 1
ATOM 7747 C C . SER C 1 18 ? 12.829 9.553 41.754 1.00 12.50 44 SER C C 1
ATOM 7748 O O . SER C 1 18 ? 12.532 10.714 42.062 1.00 12.71 44 SER C O 1
ATOM 7751 N N . GLN C 1 19 ? 12.906 8.580 42.636 1.00 10.38 45 GLN C N 1
ATOM 7752 C CA . GLN C 1 19 ? 12.716 8.828 44.078 1.00 8.85 45 GLN C CA 1
ATOM 7753 C C . GLN C 1 19 ? 14.032 9.326 44.695 1.00 11.70 45 GLN C C 1
ATOM 7754 O O . GLN C 1 19 ? 15.110 8.745 44.505 1.00 12.26 45 GLN C O 1
ATOM 7760 N N . THR C 1 20 ? 13.988 10.502 45.309 1.00 10.30 46 THR C N 1
ATOM 7761 C CA . THR C 1 20 ? 15.124 11.224 45.825 1.00 11.87 46 THR C CA 1
ATOM 7762 C C . THR C 1 20 ? 14.974 11.503 47.328 1.00 10.63 46 THR C C 1
ATOM 7763 O O . THR C 1 20 ? 13.871 11.529 47.848 1.00 9.67 46 THR C O 1
ATOM 7767 N N . ALA C 1 21 ? 16.127 11.730 47.970 1.00 8.72 47 ALA C N 1
ATOM 7768 C CA . ALA C 1 21 ? 16.157 11.966 49.408 1.00 10.64 47 ALA C CA 1
ATOM 7769 C C . ALA C 1 21 ? 15.945 13.488 49.574 1.00 10.04 47 ALA C C 1
ATOM 7770 O O . ALA C 1 21 ? 16.874 14.222 49.795 1.00 11.56 47 ALA C O 1
ATOM 7772 N N . GLY C 1 22 ? 14.683 13.912 49.425 1.00 11.97 48 GLY C N 1
ATOM 7773 C CA . GLY C 1 22 ? 14.403 15.348 49.558 1.00 13.02 48 GLY C CA 1
ATOM 7774 C C . GLY C 1 22 ? 14.553 16.030 48.203 1.00 14.65 48 GLY C C 1
ATOM 7775 O O . GLY C 1 22 ? 15.114 15.488 47.239 1.00 15.57 48 GLY C O 1
ATOM 7776 N N . ALA C 1 23 ? 14.134 17.287 48.146 1.00 14.99 49 ALA C N 1
ATOM 7777 C CA . ALA C 1 23 ? 14.160 18.047 46.880 1.00 17.54 49 ALA C CA 1
ATOM 7778 C C . ALA C 1 23 ? 15.546 18.215 46.319 1.00 18.57 49 ALA C C 1
ATOM 7779 O O . ALA C 1 23 ? 15.764 18.207 45.094 1.00 23.42 49 ALA C O 1
ATOM 7781 N N . GLN C 1 24 ? 16.531 18.468 47.157 1.00 18.07 50 GLN C N 1
ATOM 7782 C CA . GLN C 1 24 ? 17.893 18.621 46.627 1.00 19.34 50 GLN C CA 1
ATOM 7783 C C . GLN C 1 24 ? 18.740 17.369 46.856 1.00 17.08 50 GLN C C 1
ATOM 7784 O O . GLN C 1 24 ? 19.961 17.496 46.756 1.00 16.37 50 GLN C O 1
ATOM 7790 N N . GLY C 1 25 ? 18.133 16.239 47.214 1.00 13.67 51 GLY C N 1
ATOM 7791 C CA . GLY C 1 25 ? 18.992 15.124 47.629 1.00 12.40 51 GLY C CA 1
ATOM 7792 C C . GLY C 1 25 ? 19.191 14.084 46.527 1.00 12.65 51 GLY C C 1
ATOM 7793 O O . GLY C 1 25 ? 18.741 14.230 45.406 1.00 10.76 51 GLY C O 1
ATOM 7794 N N . PRO C 1 26 ? 20.045 13.121 46.845 1.00 11.35 52 PRO C N 1
ATOM 7795 C CA . PRO C 1 26 ? 20.438 12.042 45.947 1.00 11.88 52 PRO C CA 1
ATOM 7796 C C . PRO C 1 26 ? 19.339 11.042 45.705 1.00 10.21 52 PRO C C 1
ATOM 7797 O O . PRO C 1 26 ? 18.381 10.888 46.489 1.00 12.09 52 PRO C O 1
ATOM 7801 N N . VAL C 1 27 ? 19.458 10.248 44.648 1.00 9.52 53 VAL C N 1
ATOM 7802 C CA . VAL C 1 27 ? 18.504 9.210 44.255 1.00 8.43 53 VAL C CA 1
ATOM 7803 C C . VAL C 1 27 ? 18.666 7.950 45.103 1.00 8.99 53 VAL C C 1
ATOM 7804 O O . VAL C 1 27 ? 19.783 7.598 45.421 1.00 9.85 53 VAL C O 1
ATOM 7808 N N . LEU C 1 28 ? 17.563 7.323 45.450 1.00 10.55 54 LEU C N 1
ATOM 7809 C CA . LEU C 1 28 ? 17.548 6.163 46.301 1.00 9.81 54 LEU C CA 1
ATOM 7810 C C . LEU C 1 28 ? 17.752 4.873 45.503 1.00 10.06 54 LEU C C 1
ATOM 7811 O O . LEU C 1 28 ? 17.092 4.650 44.500 1.00 9.88 54 LEU C O 1
ATOM 7816 N N . LEU C 1 29 ? 18.554 3.989 46.121 1.00 10.47 55 LEU C N 1
ATOM 7817 C CA . LEU C 1 29 ? 18.692 2.645 45.538 1.00 11.52 55 LEU C CA 1
ATOM 7818 C C . LEU C 1 29 ? 17.362 1.903 45.479 1.00 11.25 55 LEU C C 1
ATOM 7819 O O . LEU C 1 29 ? 17.165 1.123 44.524 1.00 13.06 55 LEU C O 1
ATOM 7824 N N . GLN C 1 30 ? 16.429 2.114 46.425 1.00 9.42 56 GLN C N 1
ATOM 7825 C CA . GLN C 1 30 ? 15.192 1.365 46.438 1.00 10.38 56 GLN C CA 1
ATOM 7826 C C . GLN C 1 30 ? 14.156 1.753 45.377 1.00 12.96 56 GLN C C 1
ATOM 7827 O O . GLN C 1 30 ? 13.062 1.136 45.360 1.00 11.71 56 GLN C O 1
ATOM 7833 N N . ASP C 1 31 ? 14.443 2.630 44.434 1.00 12.78 57 ASP C N 1
ATOM 7834 C CA . ASP C 1 31 ? 13.449 2.968 43.392 1.00 13.33 57 ASP C CA 1
ATOM 7835 C C . ASP C 1 31 ? 13.453 1.829 42.355 1.00 13.23 57 ASP C C 1
ATOM 7836 O O . ASP C 1 31 ? 14.263 1.881 41.415 1.00 11.70 57 ASP C O 1
ATOM 7841 N N . VAL C 1 32 ? 12.599 0.845 42.556 1.00 12.63 58 VAL C N 1
ATOM 7842 C CA . VAL C 1 32 ? 12.611 -0.334 41.670 1.00 14.40 58 VAL C CA 1
ATOM 7843 C C . VAL C 1 32 ? 12.182 -0.032 40.243 1.00 14.01 58 VAL C C 1
ATOM 7844 O O . VAL C 1 32 ? 12.700 -0.723 39.351 1.00 11.96 58 VAL C O 1
ATOM 7848 N N . GLN C 1 33 ? 11.343 0.990 40.012 1.00 13.25 59 GLN C N 1
ATOM 7849 C CA . GLN C 1 33 ? 11.022 1.340 38.614 1.00 14.49 59 GLN C CA 1
ATOM 7850 C C . GLN C 1 33 ? 12.232 1.893 37.920 1.00 13.49 59 GLN C C 1
ATOM 7851 O O . GLN C 1 33 ? 12.509 1.549 36.759 1.00 13.75 59 GLN C O 1
ATOM 7857 N N . LEU C 1 34 ? 12.980 2.794 38.547 1.00 14.12 60 LEU C N 1
ATOM 7858 C CA . LEU C 1 34 ? 14.188 3.333 37.915 1.00 12.16 60 LEU C CA 1
ATOM 7859 C C . LEU C 1 34 ? 15.143 2.180 37.591 1.00 11.80 60 LEU C C 1
ATOM 7860 O O . LEU C 1 34 ? 15.670 2.079 36.478 1.00 9.10 60 LEU C O 1
ATOM 7865 N N . LEU C 1 35 ? 15.405 1.342 38.594 1.00 10.40 61 LEU C N 1
ATOM 7866 C CA . LEU C 1 35 ? 16.358 0.248 38.357 1.00 11.25 61 LEU C CA 1
ATOM 7867 C C . LEU C 1 35 ? 15.904 -0.754 37.306 1.00 9.80 61 LEU C C 1
ATOM 7868 O O . LEU C 1 35 ? 16.717 -1.140 36.461 1.00 9.78 61 LEU C O 1
ATOM 7873 N N . GLN C 1 36 ? 14.632 -1.138 37.293 1.00 9.62 62 GLN C N 1
ATOM 7874 C CA . GLN C 1 36 ? 14.181 -2.115 36.298 1.00 10.91 62 GLN C CA 1
ATOM 7875 C C . GLN C 1 36 ? 14.125 -1.492 34.897 1.00 11.24 62 GLN C C 1
ATOM 7876 O O . GLN C 1 36 ? 14.512 -2.230 33.971 1.00 12.01 62 GLN C O 1
ATOM 7882 N N . LYS C 1 37 ? 13.761 -0.205 34.765 1.00 9.14 63 LYS C N 1
ATOM 7883 C CA . LYS C 1 37 ? 13.809 0.329 33.395 1.00 12.35 63 LYS C CA 1
ATOM 7884 C C . LYS C 1 37 ? 15.243 0.403 32.888 1.00 11.04 63 LYS C C 1
ATOM 7885 O O . LYS C 1 37 ? 15.452 0.141 31.697 1.00 11.60 63 LYS C O 1
ATOM 7891 N N . LEU C 1 38 ? 16.179 0.853 33.731 1.00 9.28 64 LEU C N 1
ATOM 7892 C CA . LEU C 1 38 ? 17.558 0.957 33.289 1.00 9.45 64 LEU C CA 1
ATOM 7893 C C . LEU C 1 38 ? 18.184 -0.441 33.065 1.00 8.86 64 LEU C C 1
ATOM 7894 O O . LEU C 1 38 ? 18.934 -0.561 32.106 1.00 7.84 64 LEU C O 1
ATOM 7899 N N . GLN C 1 39 ? 17.877 -1.404 33.940 1.00 7.57 65 GLN C N 1
ATOM 7900 C CA . GLN C 1 39 ? 18.502 -2.721 33.677 1.00 9.50 65 GLN C CA 1
ATOM 7901 C C . GLN C 1 39 ? 18.003 -3.346 32.383 1.00 9.85 65 GLN C C 1
ATOM 7902 O O . GLN C 1 39 ? 18.827 -4.031 31.726 1.00 8.95 65 GLN C O 1
ATOM 7908 N N . ARG C 1 40 ? 16.716 -3.204 32.058 1.00 8.42 66 ARG C N 1
ATOM 7909 C CA . ARG C 1 40 ? 16.250 -3.740 30.774 1.00 9.26 66 ARG C CA 1
ATOM 7910 C C . ARG C 1 40 ? 16.864 -2.984 29.627 1.00 9.96 66 ARG C C 1
ATOM 7911 O O . ARG C 1 40 ? 17.312 -3.533 28.610 1.00 10.48 66 ARG C O 1
ATOM 7919 N N . PHE C 1 41 ? 16.899 -1.637 29.721 1.00 9.97 67 PHE C N 1
ATOM 7920 C CA . PHE C 1 41 ? 17.448 -0.803 28.659 1.00 9.16 67 PHE C CA 1
ATOM 7921 C C . PHE C 1 41 ? 18.905 -1.128 28.415 1.00 9.64 67 PHE C C 1
ATOM 7922 O O . PHE C 1 41 ? 19.407 -1.294 27.273 1.00 9.81 67 PHE C O 1
ATOM 7930 N N . ASP C 1 42 ? 19.653 -1.387 29.486 1.00 9.45 68 ASP C N 1
ATOM 7931 C CA . ASP C 1 42 ? 21.073 -1.702 29.432 1.00 9.64 68 ASP C CA 1
ATOM 7932 C C . ASP C 1 42 ? 21.332 -3.055 28.778 1.00 9.73 68 ASP C C 1
ATOM 7933 O O . ASP C 1 42 ? 22.497 -3.307 28.425 1.00 10.27 68 ASP C O 1
ATOM 7938 N N . ARG C 1 43 ? 20.339 -3.912 28.528 1.00 8.12 69 ARG C N 1
ATOM 7939 C CA . ARG C 1 43 ? 20.543 -5.244 27.978 1.00 8.55 69 ARG C CA 1
ATOM 7940 C C . ARG C 1 43 ? 19.699 -5.448 26.714 1.00 10.16 69 ARG C C 1
ATOM 7941 O O . ARG C 1 43 ? 19.464 -6.560 26.244 1.00 9.09 69 ARG C O 1
ATOM 7949 N N . GLU C 1 44 ? 19.288 -4.346 26.079 1.00 9.69 70 GLU C N 1
ATOM 7950 C CA . GLU C 1 44 ? 18.500 -4.508 24.856 1.00 10.05 70 GLU C CA 1
ATOM 7951 C C . GLU C 1 44 ? 19.251 -5.108 23.694 1.00 10.31 70 GLU C C 1
ATOM 7952 O O . GLU C 1 44 ? 18.609 -5.740 22.835 1.00 13.49 70 GLU C O 1
ATOM 7958 N N . ARG C 1 45 ? 20.538 -4.846 23.538 1.00 10.22 71 ARG C N 1
ATOM 7959 C CA . ARG C 1 45 ? 21.248 -5.255 22.312 1.00 11.33 71 ARG C CA 1
ATOM 7960 C C . ARG C 1 45 ? 21.808 -6.663 22.371 1.00 11.98 71 ARG C C 1
ATOM 7961 O O . ARG C 1 45 ? 22.203 -7.101 23.464 1.00 12.02 71 ARG C O 1
ATOM 7969 N N . ILE C 1 46 ? 21.788 -7.377 21.252 1.00 10.61 72 ILE C N 1
ATOM 7970 C CA . ILE C 1 46 ? 22.374 -8.739 21.153 1.00 11.82 72 ILE C CA 1
ATOM 7971 C C . ILE C 1 46 ? 23.405 -8.610 20.036 1.00 11.62 72 ILE C C 1
ATOM 7972 O O . ILE C 1 46 ? 23.500 -7.637 19.272 1.00 11.24 72 ILE C O 1
ATOM 7977 N N . PRO C 1 47 ? 24.308 -9.580 19.874 1.00 12.49 73 PRO C N 1
ATOM 7978 C CA . PRO C 1 47 ? 25.382 -9.461 18.900 1.00 10.18 73 PRO C CA 1
ATOM 7979 C C . PRO C 1 47 ? 24.782 -9.411 17.501 1.00 10.38 73 PRO C C 1
ATOM 7980 O O . PRO C 1 47 ? 23.806 -10.091 17.273 1.00 11.03 73 PRO C O 1
ATOM 7984 N N . GLU C 1 48 ? 25.281 -8.559 16.606 1.00 11.86 74 GLU C N 1
ATOM 7985 C CA . GLU C 1 48 ? 24.738 -8.535 15.248 1.00 14.00 74 GLU C CA 1
ATOM 7986 C C . GLU C 1 48 ? 25.278 -9.784 14.543 1.00 13.18 74 GLU C C 1
ATOM 7987 O O . GLU C 1 48 ? 26.322 -10.314 14.911 1.00 13.81 74 GLU C O 1
ATOM 7993 N N . ARG C 1 49 ? 24.657 -10.092 13.410 1.00 14.54 75 ARG C N 1
ATOM 7994 C CA . ARG C 1 49 ? 25.202 -11.196 12.591 1.00 11.43 75 ARG C CA 1
ATOM 7995 C C . ARG C 1 49 ? 26.638 -10.883 12.276 1.00 10.89 75 ARG C C 1
ATOM 7996 O O . ARG C 1 49 ? 27.069 -9.775 11.957 1.00 12.00 75 ARG C O 1
ATOM 8004 N N . VAL C 1 50 ? 27.496 -11.911 12.193 1.00 10.57 76 VAL C N 1
ATOM 8005 C CA . VAL C 1 50 ? 28.891 -11.721 11.896 1.00 10.87 76 VAL C CA 1
ATOM 8006 C C . VAL C 1 50 ? 29.039 -11.241 10.434 1.00 10.98 76 VAL C C 1
ATOM 8007 O O . VAL C 1 50 ? 30.013 -10.562 10.169 1.00 12.42 76 VAL C O 1
ATOM 8011 N N . VAL C 1 51 ? 28.165 -11.656 9.545 1.00 11.10 77 VAL C N 1
ATOM 8012 C CA . VAL C 1 51 ? 28.127 -11.192 8.154 1.00 10.58 77 VAL C CA 1
ATOM 8013 C C . VAL C 1 51 ? 26.643 -10.968 7.896 1.00 11.42 77 VAL C C 1
ATOM 8014 O O . VAL C 1 51 ? 25.812 -11.592 8.581 1.00 11.62 77 VAL C O 1
ATOM 8018 N N . HIS C 1 52 ? 26.278 -10.139 6.918 1.00 10.88 78 HIS C N 1
ATOM 8019 C CA . HIS C 1 52 ? 24.862 -9.850 6.634 1.00 12.57 78 HIS C CA 1
ATOM 8020 C C . HIS C 1 52 ? 24.148 -9.197 7.807 1.00 9.36 78 HIS C C 1
ATOM 8021 O O . HIS C 1 52 ? 22.943 -9.326 7.928 1.00 12.01 78 HIS C O 1
ATOM 8028 N N . ALA C 1 53 ? 24.816 -8.345 8.566 1.00 12.04 79 ALA C N 1
ATOM 8029 C CA . ALA C 1 53 ? 24.174 -7.685 9.737 1.00 14.61 79 ALA C CA 1
ATOM 8030 C C . ALA C 1 53 ? 23.077 -6.706 9.363 1.00 14.73 79 ALA C C 1
ATOM 8031 O O . ALA C 1 53 ? 22.044 -6.541 10.057 1.00 13.85 79 ALA C O 1
ATOM 8033 N N . ARG C 1 54 ? 23.356 -6.030 8.237 1.00 15.00 80 ARG C N 1
ATOM 8034 C CA . ARG C 1 54 ? 22.404 -5.001 7.752 1.00 17.64 80 ARG C CA 1
ATOM 8035 C C . ARG C 1 54 ? 21.312 -5.664 6.945 1.00 18.38 80 ARG C C 1
ATOM 8036 O O . ARG C 1 54 ? 21.650 -6.172 5.852 1.00 20.87 80 ARG C O 1
ATOM 8044 N N . GLY C 1 55 ? 20.073 -5.754 7.395 1.00 18.47 81 GLY C N 1
ATOM 8045 C CA . GLY C 1 55 ? 19.068 -6.451 6.612 1.00 18.53 81 GLY C CA 1
ATOM 8046 C C . GLY C 1 55 ? 17.658 -5.952 6.778 1.00 19.44 81 GLY C C 1
ATOM 8047 O O . GLY C 1 55 ? 17.355 -5.188 7.700 1.00 21.02 81 GLY C O 1
ATOM 8048 N N . THR C 1 56 ? 16.769 -6.410 5.909 1.00 17.94 82 THR C N 1
ATOM 8049 C CA . THR C 1 56 ? 15.371 -6.062 5.899 1.00 17.71 82 THR C CA 1
ATOM 8050 C C . THR C 1 56 ? 14.527 -7.320 5.758 1.00 17.08 82 THR C C 1
ATOM 8051 O O . THR C 1 56 ? 14.784 -8.109 4.839 1.00 18.45 82 THR C O 1
ATOM 8055 N N . GLY C 1 57 ? 13.521 -7.472 6.592 1.00 16.19 83 GLY C N 1
ATOM 8056 C CA . GLY C 1 57 ? 12.682 -8.666 6.543 1.00 17.60 83 GLY C CA 1
ATOM 8057 C C . GLY C 1 57 ? 11.254 -8.294 6.179 1.00 18.23 83 GLY C C 1
ATOM 8058 O O . GLY C 1 57 ? 10.724 -7.212 6.510 1.00 17.41 83 GLY C O 1
ATOM 8059 N N . VAL C 1 58 ? 10.631 -9.182 5.445 1.00 17.20 84 VAL C N 1
ATOM 8060 C CA . VAL C 1 58 ? 9.259 -9.097 4.987 1.00 20.00 84 VAL C CA 1
ATOM 8061 C C . VAL C 1 58 ? 8.656 -10.493 4.967 1.00 19.88 84 VAL C C 1
ATOM 8062 O O . VAL C 1 58 ? 9.384 -11.499 5.012 1.00 19.99 84 VAL C O 1
ATOM 8066 N N . LYS C 1 59 ? 7.347 -10.596 4.875 1.00 19.19 85 LYS C N 1
ATOM 8067 C CA . LYS C 1 59 ? 6.641 -11.853 4.805 1.00 19.64 85 LYS C CA 1
ATOM 8068 C C . LYS C 1 59 ? 5.803 -11.938 3.510 1.00 19.53 85 LYS C C 1
ATOM 8069 O O . LYS C 1 59 ? 5.522 -10.914 2.871 1.00 18.37 85 LYS C O 1
ATOM 8075 N N . GLY C 1 60 ? 5.519 -13.176 3.158 1.00 18.53 86 GLY C N 1
ATOM 8076 C CA . GLY C 1 60 ? 4.720 -13.449 1.966 1.00 19.74 86 GLY C CA 1
ATOM 8077 C C . GLY C 1 60 ? 4.292 -14.905 1.876 1.00 20.17 86 GLY C C 1
ATOM 8078 O O . GLY C 1 60 ? 4.038 -15.638 2.841 1.00 18.03 86 GLY C O 1
ATOM 8079 N N . GLU C 1 61 ? 4.199 -15.340 0.608 1.00 20.66 87 GLU C N 1
ATOM 8080 C CA . GLU C 1 61 ? 3.720 -16.701 0.372 1.00 22.60 87 GLU C CA 1
ATOM 8081 C C . GLU C 1 61 ? 4.260 -17.246 -0.932 1.00 22.06 87 GLU C C 1
ATOM 8082 O O . GLU C 1 61 ? 4.378 -16.503 -1.902 1.00 20.61 87 GLU C O 1
ATOM 8088 N N . PHE C 1 62 ? 4.556 -18.544 -0.897 1.00 20.63 88 PHE C N 1
ATOM 8089 C CA . PHE C 1 62 ? 5.072 -19.248 -2.067 1.00 20.93 88 PHE C CA 1
ATOM 8090 C C . PHE C 1 62 ? 4.014 -20.245 -2.518 1.00 20.39 88 PHE C C 1
ATOM 8091 O O . PHE C 1 62 ? 3.467 -20.963 -1.681 1.00 20.84 88 PHE C O 1
ATOM 8099 N N . THR C 1 63 ? 3.764 -20.337 -3.830 1.00 21.69 89 THR C N 1
ATOM 8100 C CA . THR C 1 63 ? 2.784 -21.311 -4.323 1.00 22.21 89 THR C CA 1
ATOM 8101 C C . THR C 1 63 ? 3.476 -22.201 -5.353 1.00 21.13 89 THR C C 1
ATOM 8102 O O . THR C 1 63 ? 3.989 -21.657 -6.325 1.00 20.22 89 THR C O 1
ATOM 8106 N N . ALA C 1 64 ? 3.500 -23.521 -5.160 1.00 21.22 90 ALA C N 1
ATOM 8107 C CA . ALA C 1 64 ? 4.184 -24.360 -6.134 1.00 22.23 90 ALA C CA 1
ATOM 8108 C C . ALA C 1 64 ? 3.265 -24.466 -7.374 1.00 23.52 90 ALA C C 1
ATOM 8109 O O . ALA C 1 64 ? 2.050 -24.465 -7.193 1.00 24.84 90 ALA C O 1
ATOM 8111 N N . SER C 1 65 ? 3.891 -24.612 -8.530 1.00 24.41 91 SER C N 1
ATOM 8112 C CA . SER C 1 65 ? 3.092 -24.709 -9.765 1.00 26.40 91 SER C CA 1
ATOM 8113 C C . SER C 1 65 ? 3.472 -25.845 -10.691 1.00 28.56 91 SER C C 1
ATOM 8114 O O . SER C 1 65 ? 3.043 -25.804 -11.861 1.00 29.51 91 SER C O 1
ATOM 8117 N N . ALA C 1 66 ? 4.289 -26.805 -10.284 1.00 30.02 92 ALA C N 1
ATOM 8118 C CA . ALA C 1 66 ? 4.642 -27.889 -11.203 1.00 31.21 92 ALA C CA 1
ATOM 8119 C C . ALA C 1 66 ? 4.619 -29.242 -10.519 1.00 32.79 92 ALA C C 1
ATOM 8120 O O . ALA C 1 66 ? 4.607 -29.343 -9.282 1.00 34.55 92 ALA C O 1
ATOM 8122 N N . ASP C 1 67 ? 4.577 -30.306 -11.314 1.00 34.03 93 ASP C N 1
ATOM 8123 C CA . ASP C 1 67 ? 4.708 -31.646 -10.738 1.00 33.94 93 ASP C CA 1
ATOM 8124 C C . ASP C 1 67 ? 6.201 -31.955 -10.819 1.00 32.07 93 ASP C C 1
ATOM 8125 O O . ASP C 1 67 ? 6.758 -32.073 -11.919 1.00 32.45 93 ASP C O 1
ATOM 8130 N N . ILE C 1 68 ? 6.884 -31.894 -9.668 1.00 29.55 94 ILE C N 1
ATOM 8131 C CA . ILE C 1 68 ? 8.307 -32.213 -9.732 1.00 27.09 94 ILE C CA 1
ATOM 8132 C C . ILE C 1 68 ? 8.560 -33.393 -8.796 1.00 26.00 94 ILE C C 1
ATOM 8133 O O . ILE C 1 68 ? 9.678 -33.559 -8.330 1.00 24.44 94 ILE C O 1
ATOM 8138 N N . SER C 1 69 ? 7.580 -34.272 -8.647 1.00 27.17 95 SER C N 1
ATOM 8139 C CA . SER C 1 69 ? 7.663 -35.457 -7.807 1.00 28.64 95 SER C CA 1
ATOM 8140 C C . SER C 1 69 ? 8.716 -36.464 -8.258 1.00 29.54 95 SER C C 1
ATOM 8141 O O . SER C 1 69 ? 9.155 -37.267 -7.426 1.00 29.97 95 SER C O 1
ATOM 8144 N N . ASP C 1 70 ? 9.188 -36.400 -9.489 1.00 28.35 96 ASP C N 1
ATOM 8145 C CA . ASP C 1 70 ? 10.285 -37.197 -9.975 1.00 30.57 96 ASP C CA 1
ATOM 8146 C C . ASP C 1 70 ? 11.629 -36.699 -9.433 1.00 28.54 96 ASP C C 1
ATOM 8147 O O . ASP C 1 70 ? 12.632 -37.424 -9.497 1.00 28.43 96 ASP C O 1
ATOM 8152 N N . LEU C 1 71 ? 11.683 -35.461 -8.969 1.00 26.19 97 LEU C N 1
ATOM 8153 C CA . LEU C 1 71 ? 12.909 -34.875 -8.441 1.00 24.36 97 LEU C CA 1
ATOM 8154 C C . LEU C 1 71 ? 12.904 -34.889 -6.902 1.00 23.87 97 LEU C C 1
ATOM 8155 O O . LEU C 1 71 ? 13.917 -35.250 -6.309 1.00 23.04 97 LEU C O 1
ATOM 8160 N N . SER C 1 72 ? 11.795 -34.461 -6.308 1.00 21.35 98 SER C N 1
ATOM 8161 C CA . SER C 1 72 ? 11.810 -34.395 -4.835 1.00 21.31 98 SER C CA 1
ATOM 8162 C C . SER C 1 72 ? 10.487 -34.813 -4.262 1.00 21.72 98 SER C C 1
ATOM 8163 O O . SER C 1 72 ? 9.433 -34.378 -4.752 1.00 23.70 98 SER C O 1
ATOM 8166 N N . LYS C 1 73 ? 10.504 -35.472 -3.107 1.00 20.97 99 LYS C N 1
ATOM 8167 C CA . LYS C 1 73 ? 9.242 -35.804 -2.433 1.00 22.40 99 LYS C CA 1
ATOM 8168 C C . LYS C 1 73 ? 8.827 -34.673 -1.497 1.00 21.14 99 LYS C C 1
ATOM 8169 O O . LYS C 1 73 ? 7.860 -34.868 -0.746 1.00 22.25 99 LYS C O 1
ATOM 8175 N N . ALA C 1 74 ? 9.522 -33.526 -1.488 1.00 20.46 100 ALA C N 1
ATOM 8176 C CA . ALA C 1 74 ? 9.150 -32.483 -0.546 1.00 20.00 100 ALA C CA 1
ATOM 8177 C C . ALA C 1 74 ? 7.758 -31.884 -0.864 1.00 20.47 100 ALA C C 1
ATOM 8178 O O . ALA C 1 74 ? 7.400 -31.504 -1.982 1.00 17.86 100 ALA C O 1
ATOM 8180 N N . THR C 1 75 ? 7.020 -31.753 0.221 1.00 18.85 101 THR C N 1
ATOM 8181 C CA . THR C 1 75 ? 5.687 -31.200 0.219 1.00 20.67 101 THR C CA 1
ATOM 8182 C C . THR C 1 75 ? 5.674 -29.756 -0.234 1.00 20.41 101 THR C C 1
ATOM 8183 O O . THR C 1 75 ? 4.750 -29.360 -0.990 1.00 20.64 101 THR C O 1
ATOM 8187 N N . VAL C 1 76 ? 6.703 -28.952 -0.028 1.00 18.43 102 VAL C N 1
ATOM 8188 C CA . VAL C 1 76 ? 6.748 -27.564 -0.458 1.00 17.89 102 VAL C CA 1
ATOM 8189 C C . VAL C 1 76 ? 6.586 -27.420 -1.968 1.00 19.29 102 VAL C C 1
ATOM 8190 O O . VAL C 1 76 ? 6.041 -26.446 -2.486 1.00 17.99 102 VAL C O 1
ATOM 8194 N N . PHE C 1 77 ? 7.086 -28.356 -2.756 1.00 20.60 103 PHE C N 1
ATOM 8195 C CA . PHE C 1 77 ? 7.030 -28.344 -4.206 1.00 20.81 103 PHE C CA 1
ATOM 8196 C C . PHE C 1 77 ? 5.797 -29.059 -4.758 1.00 22.51 103 PHE C C 1
ATOM 8197 O O . PHE C 1 77 ? 5.643 -29.191 -5.981 1.00 23.93 103 PHE C O 1
ATOM 8205 N N . LYS C 1 78 ? 4.880 -29.529 -3.938 1.00 23.51 104 LYS C N 1
ATOM 8206 C CA . LYS C 1 78 ? 3.699 -30.214 -4.487 1.00 25.41 104 LYS C CA 1
ATOM 8207 C C . LYS C 1 78 ? 2.819 -29.195 -5.204 1.00 25.62 104 LYS C C 1
ATOM 8208 O O . LYS C 1 78 ? 2.319 -28.236 -4.617 1.00 24.07 104 LYS C O 1
ATOM 8214 N N . SER C 1 79 ? 2.646 -29.385 -6.520 1.00 26.72 105 SER C N 1
ATOM 8215 C CA . SER C 1 79 ? 1.910 -28.400 -7.332 1.00 27.19 105 SER C CA 1
ATOM 8216 C C . SER C 1 79 ? 0.653 -27.959 -6.600 1.00 25.84 105 SER C C 1
ATOM 8217 O O . SER C 1 79 ? -0.069 -28.774 -6.052 1.00 26.24 105 SER C O 1
ATOM 8220 N N . GLY C 1 80 ? 0.424 -26.645 -6.526 1.00 27.29 106 GLY C N 1
ATOM 8221 C CA . GLY C 1 80 ? -0.735 -26.123 -5.823 1.00 26.61 106 GLY C CA 1
ATOM 8222 C C . GLY C 1 80 ? -0.429 -25.788 -4.362 1.00 27.47 106 GLY C C 1
ATOM 8223 O O . GLY C 1 80 ? -1.055 -24.890 -3.820 1.00 27.37 106 GLY C O 1
ATOM 8224 N N . GLU C 1 81 ? 0.521 -26.465 -3.732 1.00 27.24 107 GLU C N 1
ATOM 8225 C CA . GLU C 1 81 ? 0.813 -26.224 -2.326 1.00 27.33 107 GLU C CA 1
ATOM 8226 C C . GLU C 1 81 ? 1.211 -24.776 -2.062 1.00 24.31 107 GLU C C 1
ATOM 8227 O O . GLU C 1 81 ? 2.096 -24.212 -2.705 1.00 22.90 107 GLU C O 1
ATOM 8233 N N . LYS C 1 82 ? 0.562 -24.203 -1.051 1.00 24.04 108 LYS C N 1
ATOM 8234 C CA . LYS C 1 82 ? 0.844 -22.813 -0.664 1.00 24.42 108 LYS C CA 1
ATOM 8235 C C . LYS C 1 82 ? 1.548 -22.754 0.701 1.00 21.26 108 LYS C C 1
ATOM 8236 O O . LYS C 1 82 ? 1.049 -23.323 1.663 1.00 22.05 108 LYS C O 1
ATOM 8242 N N . THR C 1 83 ? 2.679 -22.096 0.749 1.00 19.11 109 THR C N 1
ATOM 8243 C CA . THR C 1 83 ? 3.508 -22.056 1.962 1.00 19.03 109 THR C CA 1
ATOM 8244 C C . THR C 1 83 ? 3.851 -20.620 2.332 1.00 16.84 109 THR C C 1
ATOM 8245 O O . THR C 1 83 ? 4.408 -19.852 1.566 1.00 17.90 109 THR C O 1
ATOM 8249 N N . PRO C 1 84 ? 3.607 -20.263 3.582 1.00 17.29 110 PRO C N 1
ATOM 8250 C CA . PRO C 1 84 ? 3.965 -18.977 4.142 1.00 16.23 110 PRO C CA 1
ATOM 8251 C C . PRO C 1 84 ? 5.486 -18.848 4.162 1.00 14.37 110 PRO C C 1
ATOM 8252 O O . PRO C 1 84 ? 6.171 -19.898 4.340 1.00 16.12 110 PRO C O 1
ATOM 8256 N N . VAL C 1 85 ? 6.038 -17.688 3.864 1.00 10.52 111 VAL C N 1
ATOM 8257 C CA . VAL C 1 85 ? 7.467 -17.478 3.863 1.00 13.84 111 VAL C CA 1
ATOM 8258 C C . VAL C 1 85 ? 7.796 -16.224 4.676 1.00 14.83 111 VAL C C 1
ATOM 8259 O O . VAL C 1 85 ? 6.990 -15.325 4.880 1.00 15.14 111 VAL C O 1
ATOM 8263 N N . PHE C 1 86 ? 9.029 -16.186 5.166 1.00 16.55 112 PHE C N 1
ATOM 8264 C CA . PHE C 1 86 ? 9.640 -15.038 5.792 1.00 14.55 112 PHE C CA 1
ATOM 8265 C C . PHE C 1 86 ? 10.891 -14.793 4.972 1.00 14.89 112 PHE C C 1
ATOM 8266 O O . PHE C 1 86 ? 11.692 -15.729 4.765 1.00 17.05 112 PHE C O 1
ATOM 8274 N N . VAL C 1 87 ? 11.099 -13.614 4.419 1.00 13.98 113 VAL C N 1
ATOM 8275 C CA . VAL C 1 87 ? 12.288 -13.291 3.665 1.00 16.10 113 VAL C CA 1
ATOM 8276 C C . VAL C 1 87 ? 13.115 -12.204 4.332 1.00 17.06 113 VAL C C 1
ATOM 8277 O O . VAL C 1 87 ? 12.572 -11.188 4.810 1.00 17.91 113 VAL C O 1
ATOM 8281 N N . ARG C 1 88 ? 14.425 -12.380 4.372 1.00 17.21 114 ARG C N 1
ATOM 8282 C CA . ARG C 1 88 ? 15.345 -11.371 4.875 1.00 16.81 114 ARG C CA 1
ATOM 8283 C C . ARG C 1 88 ? 16.337 -11.070 3.758 1.00 17.13 114 ARG C C 1
ATOM 8284 O O . ARG C 1 88 ? 17.059 -11.930 3.243 1.00 16.73 114 ARG C O 1
ATOM 8292 N N . PHE C 1 89 ? 16.388 -9.782 3.365 1.00 16.20 115 PHE C N 1
ATOM 8293 C CA . PHE C 1 89 ? 17.318 -9.304 2.363 1.00 16.70 115 PHE C CA 1
ATOM 8294 C C . PHE C 1 89 ? 18.453 -8.583 3.083 1.00 17.70 115 PHE C C 1
ATOM 8295 O O . PHE C 1 89 ? 18.157 -8.046 4.178 1.00 20.59 115 PHE C O 1
ATOM 8303 N N . SER C 1 90 ? 19.630 -8.532 2.538 1.00 15.53 116 SER C N 1
ATOM 8304 C CA . SER C 1 90 ? 20.750 -7.897 3.234 1.00 16.76 116 SER C CA 1
ATOM 8305 C C . SER C 1 90 ? 21.960 -7.576 2.421 1.00 17.17 116 SER C C 1
ATOM 8306 O O . SER C 1 90 ? 22.121 -8.008 1.270 1.00 17.90 116 SER C O 1
ATOM 8309 N N . SER C 1 91 ? 22.894 -6.857 3.019 1.00 16.38 117 SER C N 1
ATOM 8310 C CA . SER C 1 91 ? 24.207 -6.529 2.499 1.00 16.76 117 SER C CA 1
ATOM 8311 C C . SER C 1 91 ? 25.147 -7.523 3.204 1.00 17.30 117 SER C C 1
ATOM 8312 O O . SER C 1 91 ? 24.604 -8.414 3.861 1.00 19.33 117 SER C O 1
ATOM 8315 N N . VAL C 1 92 ? 26.435 -7.516 3.006 1.00 18.10 118 VAL C N 1
ATOM 8316 C CA . VAL C 1 92 ? 27.247 -8.576 3.618 1.00 20.66 118 VAL C CA 1
ATOM 8317 C C . VAL C 1 92 ? 28.288 -8.106 4.609 1.00 21.12 118 VAL C C 1
ATOM 8318 O O . VAL C 1 92 ? 28.454 -8.643 5.717 1.00 20.86 118 VAL C O 1
ATOM 8322 N N . VAL C 1 93 ? 29.121 -7.169 4.183 1.00 20.19 119 VAL C N 1
ATOM 8323 C CA . VAL C 1 93 ? 30.302 -6.805 4.951 1.00 21.52 119 VAL C CA 1
ATOM 8324 C C . VAL C 1 93 ? 30.094 -5.881 6.128 1.00 22.13 119 VAL C C 1
ATOM 8325 O O . VAL C 1 93 ? 30.764 -6.099 7.156 1.00 22.89 119 VAL C O 1
ATOM 8329 N N . HIS C 1 94 ? 29.228 -4.887 5.997 1.00 22.70 120 HIS C N 1
ATOM 8330 C CA . HIS C 1 94 ? 29.189 -3.833 7.009 1.00 23.64 120 HIS C CA 1
ATOM 8331 C C . HIS C 1 94 ? 28.122 -3.997 8.072 1.00 24.09 120 HIS C C 1
ATOM 8332 O O . HIS C 1 94 ? 27.209 -4.814 7.984 1.00 24.14 120 HIS C O 1
ATOM 8339 N N A GLY C 1 95 ? 28.231 -3.162 9.104 0.50 24.35 121 GLY C N 1
ATOM 8340 N N B GLY C 1 95 ? 28.273 -3.240 9.162 0.50 24.81 121 GLY C N 1
ATOM 8341 C CA A GLY C 1 95 ? 27.377 -3.129 10.259 0.50 24.06 121 GLY C CA 1
ATOM 8342 C CA B GLY C 1 95 ? 27.403 -3.299 10.314 0.50 24.98 121 GLY C CA 1
ATOM 8343 C C A GLY C 1 95 ? 25.918 -2.845 10.005 0.50 24.45 121 GLY C C 1
ATOM 8344 C C B GLY C 1 95 ? 25.999 -2.792 10.095 0.50 25.66 121 GLY C C 1
ATOM 8345 O O A GLY C 1 95 ? 25.478 -2.410 8.948 0.50 24.30 121 GLY C O 1
ATOM 8346 O O B GLY C 1 95 ? 25.646 -2.276 9.045 0.50 25.41 121 GLY C O 1
ATOM 8347 N N A ASN C 1 96 ? 25.102 -3.089 11.020 0.50 25.17 122 ASN C N 1
ATOM 8348 N N B ASN C 1 96 ? 25.170 -2.959 11.118 0.50 26.96 122 ASN C N 1
ATOM 8349 C CA A ASN C 1 96 ? 23.662 -2.945 10.992 0.50 25.89 122 ASN C CA 1
ATOM 8350 C CA B ASN C 1 96 ? 23.774 -2.509 11.073 0.50 28.16 122 ASN C CA 1
ATOM 8351 C C A ASN C 1 96 ? 23.085 -1.606 10.574 0.50 25.07 122 ASN C C 1
ATOM 8352 C C B ASN C 1 96 ? 23.757 -0.991 11.011 0.50 26.89 122 ASN C C 1
ATOM 8353 O O A ASN C 1 96 ? 21.918 -1.690 10.129 0.50 24.97 122 ASN C O 1
ATOM 8354 O O B ASN C 1 96 ? 24.645 -0.270 11.485 0.50 25.82 122 ASN C O 1
ATOM 8363 N N A HIS C 1 97 ? 23.723 -0.436 10.669 0.50 24.79 123 HIS C N 1
ATOM 8364 N N B HIS C 1 97 ? 22.861 -0.440 10.196 0.50 26.84 123 HIS C N 1
ATOM 8365 C CA A HIS C 1 97 ? 23.126 0.782 10.114 0.50 24.61 123 HIS C CA 1
ATOM 8366 C CA B HIS C 1 97 ? 22.817 0.965 9.865 0.50 25.17 123 HIS C CA 1
ATOM 8367 C C . HIS C 1 97 ? 24.002 1.388 9.001 1.00 23.89 123 HIS C C 1
ATOM 8368 O O . HIS C 1 97 ? 23.992 2.588 8.673 1.00 21.26 123 HIS C O 1
ATOM 8375 N N . SER C 1 98 ? 24.812 0.520 8.405 1.00 21.77 124 SER C N 1
ATOM 8376 C CA . SER C 1 98 ? 25.683 0.942 7.305 1.00 21.81 124 SER C CA 1
ATOM 8377 C C . SER C 1 98 ? 24.830 1.316 6.096 1.00 20.98 124 SER C C 1
ATOM 8378 O O . SER C 1 98 ? 23.712 0.852 5.868 1.00 20.54 124 SER C O 1
ATOM 8381 N N . PRO C 1 99 ? 25.349 2.195 5.245 1.00 21.28 125 PRO C N 1
ATOM 8382 C CA . PRO C 1 99 ? 24.624 2.669 4.072 1.00 21.37 125 PRO C CA 1
ATOM 8383 C C . PRO C 1 99 ? 24.296 1.496 3.155 1.00 19.77 125 PRO C C 1
ATOM 8384 O O . PRO C 1 99 ? 25.202 0.712 2.875 1.00 20.34 125 PRO C O 1
ATOM 8388 N N . GLU C 1 100 ? 23.057 1.391 2.702 1.00 19.26 126 GLU C N 1
ATOM 8389 C CA . GLU C 1 100 ? 22.624 0.341 1.789 1.00 21.31 126 GLU C CA 1
ATOM 8390 C C . GLU C 1 100 ? 23.185 0.556 0.378 1.00 23.00 126 GLU C C 1
ATOM 8391 O O . GLU C 1 100 ? 23.147 -0.373 -0.449 1.00 21.54 126 GLU C O 1
ATOM 8397 N N . THR C 1 101 ? 23.864 1.662 0.074 1.00 23.30 127 THR C N 1
ATOM 8398 C CA . THR C 1 101 ? 24.515 1.883 -1.207 1.00 23.80 127 THR C CA 1
ATOM 8399 C C . THR C 1 101 ? 25.933 1.326 -1.245 1.00 23.35 127 THR C C 1
ATOM 8400 O O . THR C 1 101 ? 26.597 1.437 -2.293 1.00 23.12 127 THR C O 1
ATOM 8404 N N . LEU C 1 102 ? 26.510 0.772 -0.167 1.00 22.35 128 LEU C N 1
ATOM 8405 C CA . LEU C 1 102 ? 27.888 0.274 -0.227 1.00 21.26 128 LEU C CA 1
ATOM 8406 C C . LEU C 1 102 ? 28.006 -0.884 -1.218 1.00 21.48 128 LEU C C 1
ATOM 8407 O O . LEU C 1 102 ? 27.093 -1.686 -1.347 1.00 21.93 128 LEU C O 1
ATOM 8412 N N . ARG C 1 103 ? 29.142 -0.992 -1.926 1.00 22.23 129 ARG C N 1
ATOM 8413 C CA . ARG C 1 103 ? 29.254 -2.078 -2.917 1.00 21.15 129 ARG C CA 1
ATOM 8414 C C . ARG C 1 103 ? 29.334 -3.437 -2.221 1.00 21.26 129 ARG C C 1
ATOM 8415 O O . ARG C 1 103 ? 30.212 -3.596 -1.365 1.00 22.35 129 ARG C O 1
ATOM 8423 N N . ASP C 1 104 ? 28.493 -4.389 -2.574 1.00 19.66 130 ASP C N 1
ATOM 8424 C CA . ASP C 1 104 ? 28.544 -5.733 -1.983 1.00 21.88 130 ASP C CA 1
ATOM 8425 C C . ASP C 1 104 ? 27.625 -6.696 -2.720 1.00 20.32 130 ASP C C 1
ATOM 8426 O O . ASP C 1 104 ? 26.666 -6.297 -3.380 1.00 19.61 130 ASP C O 1
ATOM 8431 N N . PRO C 1 105 ? 27.781 -7.992 -2.467 1.00 21.23 131 PRO C N 1
ATOM 8432 C CA . PRO C 1 105 ? 26.797 -9.010 -2.812 1.00 19.25 131 PRO C CA 1
ATOM 8433 C C . PRO C 1 105 ? 25.571 -8.748 -1.941 1.00 19.90 131 PRO C C 1
ATOM 8434 O O . PRO C 1 105 ? 25.729 -8.033 -0.925 1.00 18.67 131 PRO C O 1
ATOM 8438 N N . HIS C 1 106 ? 24.360 -9.092 -2.313 1.00 18.34 132 HIS C N 1
ATOM 8439 C CA . HIS C 1 106 ? 23.186 -8.849 -1.485 1.00 19.38 132 HIS C CA 1
ATOM 8440 C C . HIS C 1 106 ? 22.503 -10.180 -1.174 1.00 19.94 132 HIS C C 1
ATOM 8441 O O . HIS C 1 106 ? 22.353 -11.021 -2.069 1.00 18.04 132 HIS C O 1
ATOM 8448 N N . GLY C 1 107 ? 22.214 -10.440 0.115 1.00 17.77 133 GLY C N 1
ATOM 8449 C CA . GLY C 1 107 ? 21.623 -11.684 0.534 1.00 17.70 133 GLY C CA 1
ATOM 8450 C C . GLY C 1 107 ? 20.135 -11.730 0.238 1.00 17.84 133 GLY C C 1
ATOM 8451 O O . GLY C 1 107 ? 19.464 -10.696 0.211 1.00 19.35 133 GLY C O 1
ATOM 8452 N N . PHE C 1 108 ? 19.611 -12.919 -0.024 1.00 17.17 134 PHE C N 1
ATOM 8453 C CA . PHE C 1 108 ? 18.204 -13.159 -0.280 1.00 16.19 134 PHE C CA 1
ATOM 8454 C C . PHE C 1 108 ? 17.857 -14.489 0.384 1.00 16.62 134 PHE C C 1
ATOM 8455 O O . PHE C 1 108 ? 17.902 -15.552 -0.250 1.00 17.03 134 PHE C O 1
ATOM 8463 N N . ALA C 1 109 ? 17.517 -14.468 1.660 1.00 15.09 135 ALA C N 1
ATOM 8464 C CA . ALA C 1 109 ? 17.250 -15.682 2.437 1.00 13.97 135 ALA C CA 1
ATOM 8465 C C . ALA C 1 109 ? 15.762 -15.854 2.679 1.00 14.82 135 ALA C C 1
ATOM 8466 O O . ALA C 1 109 ? 15.065 -14.973 3.167 1.00 13.58 135 ALA C O 1
ATOM 8468 N N . THR C 1 110 ? 15.260 -17.024 2.315 1.00 11.88 136 THR C N 1
ATOM 8469 C CA . THR C 1 110 ? 13.874 -17.381 2.414 1.00 14.01 136 THR C CA 1
ATOM 8470 C C . THR C 1 110 ? 13.640 -18.564 3.342 1.00 15.58 136 THR C C 1
ATOM 8471 O O . THR C 1 110 ? 14.210 -19.662 3.160 1.00 13.46 136 THR C O 1
ATOM 8475 N N . LYS C 1 111 ? 12.824 -18.261 4.364 1.00 13.36 137 LYS C N 1
ATOM 8476 C CA . LYS C 1 111 ? 12.449 -19.297 5.301 1.00 12.30 137 LYS C CA 1
ATOM 8477 C C . LYS C 1 111 ? 11.068 -19.815 4.899 1.00 13.70 137 LYS C C 1
ATOM 8478 O O . LYS C 1 111 ? 10.104 -19.011 4.940 1.00 14.32 137 LYS C O 1
ATOM 8484 N N . PHE C 1 112 ? 10.976 -21.045 4.398 1.00 12.33 138 PHE C N 1
ATOM 8485 C CA . PHE C 1 112 ? 9.663 -21.622 4.063 1.00 13.60 138 PHE C CA 1
ATOM 8486 C C . PHE C 1 112 ? 9.083 -22.385 5.231 1.00 14.58 138 PHE C C 1
ATOM 8487 O O . PHE C 1 112 ? 9.632 -23.418 5.701 1.00 14.22 138 PHE C O 1
ATOM 8495 N N . TYR C 1 113 ? 7.915 -22.012 5.760 1.00 13.53 139 TYR C N 1
ATOM 8496 C CA . TYR C 1 113 ? 7.241 -22.697 6.854 1.00 15.19 139 TYR C CA 1
ATOM 8497 C C . TYR C 1 113 ? 6.376 -23.829 6.290 1.00 17.16 139 TYR C C 1
ATOM 8498 O O . TYR C 1 113 ? 5.141 -23.801 6.299 1.00 18.59 139 TYR C O 1
ATOM 8507 N N . THR C 1 114 ? 7.028 -24.903 5.811 1.00 17.56 140 THR C N 1
ATOM 8508 C CA . THR C 1 114 ? 6.367 -25.964 5.092 1.00 17.03 140 THR C CA 1
ATOM 8509 C C . THR C 1 114 ? 5.640 -26.912 6.000 1.00 18.13 140 THR C C 1
ATOM 8510 O O . THR C 1 114 ? 5.856 -27.034 7.215 1.00 16.44 140 THR C O 1
ATOM 8514 N N . ALA C 1 115 ? 4.814 -27.754 5.365 1.00 17.00 141 ALA C N 1
ATOM 8515 C CA . ALA C 1 115 ? 4.042 -28.785 6.019 1.00 19.59 141 ALA C CA 1
ATOM 8516 C C . ALA C 1 115 ? 4.923 -29.928 6.534 1.00 18.60 141 ALA C C 1
ATOM 8517 O O . ALA C 1 115 ? 4.442 -30.803 7.265 1.00 20.64 141 ALA C O 1
ATOM 8519 N N . ASP C 1 116 ? 6.167 -29.958 6.143 1.00 18.96 142 ASP C N 1
ATOM 8520 C CA . ASP C 1 116 ? 7.087 -30.996 6.613 1.00 20.09 142 ASP C CA 1
ATOM 8521 C C . ASP C 1 116 ? 8.114 -30.376 7.569 1.00 18.55 142 ASP C C 1
ATOM 8522 O O . ASP C 1 116 ? 9.105 -31.046 7.867 1.00 18.85 142 ASP C O 1
ATOM 8527 N N . GLY C 1 117 ? 7.969 -29.103 7.891 1.00 15.72 143 GLY C N 1
ATOM 8528 C CA . GLY C 1 117 ? 8.976 -28.428 8.716 1.00 15.94 143 GLY C CA 1
ATOM 8529 C C . GLY C 1 117 ? 9.532 -27.215 8.009 1.00 15.39 143 GLY C C 1
ATOM 8530 O O . GLY C 1 117 ? 9.240 -26.943 6.834 1.00 14.95 143 GLY C O 1
ATOM 8531 N N . ASN C 1 118 ? 10.427 -26.462 8.668 1.00 13.62 144 ASN C N 1
ATOM 8532 C CA . ASN C 1 118 ? 10.957 -25.253 8.037 1.00 14.49 144 ASN C CA 1
ATOM 8533 C C . ASN C 1 118 ? 12.168 -25.509 7.156 1.00 14.93 144 ASN C C 1
ATOM 8534 O O . ASN C 1 118 ? 13.152 -26.142 7.574 1.00 15.49 144 ASN C O 1
ATOM 8539 N N . TRP C 1 119 ? 12.082 -25.005 5.927 1.00 12.98 145 TRP C N 1
ATOM 8540 C CA . TRP C 1 119 ? 13.171 -25.122 4.988 1.00 15.02 145 TRP C CA 1
ATOM 8541 C C . TRP C 1 119 ? 13.692 -23.745 4.643 1.00 15.35 145 TRP C C 1
ATOM 8542 O O . TRP C 1 119 ? 13.001 -22.831 4.184 1.00 15.69 145 TRP C O 1
ATOM 8553 N N . ASP C 1 120 ? 15.018 -23.542 4.858 1.00 15.57 146 ASP C N 1
ATOM 8554 C CA . ASP C 1 120 ? 15.636 -22.303 4.510 1.00 13.02 146 ASP C CA 1
ATOM 8555 C C . ASP C 1 120 ? 16.509 -22.410 3.267 1.00 15.60 146 ASP C C 1
ATOM 8556 O O . ASP C 1 120 ? 17.464 -23.205 3.182 1.00 15.30 146 ASP C O 1
ATOM 8561 N N . LEU C 1 121 ? 16.179 -21.539 2.305 1.00 13.68 147 LEU C N 1
ATOM 8562 C CA . LEU C 1 121 ? 16.970 -21.389 1.094 1.00 13.53 147 LEU C CA 1
ATOM 8563 C C . LEU C 1 121 ? 17.703 -20.068 1.228 1.00 13.82 147 LEU C C 1
ATOM 8564 O O . LEU C 1 121 ? 17.111 -18.980 1.093 1.00 13.22 147 LEU C O 1
ATOM 8569 N N . VAL C 1 122 ? 18.941 -20.158 1.713 1.00 12.72 148 VAL C N 1
ATOM 8570 C CA . VAL C 1 122 ? 19.736 -18.975 2.032 1.00 14.16 148 VAL C CA 1
ATOM 8571 C C . VAL C 1 122 ? 20.637 -18.671 0.837 1.00 16.03 148 VAL C C 1
ATOM 8572 O O . VAL C 1 122 ? 21.686 -19.315 0.656 1.00 15.82 148 VAL C O 1
ATOM 8576 N N . GLY C 1 123 ? 20.214 -17.766 -0.047 1.00 15.62 149 GLY C N 1
ATOM 8577 C CA . GLY C 1 123 ? 21.022 -17.458 -1.231 1.00 16.20 149 GLY C CA 1
ATOM 8578 C C . GLY C 1 123 ? 21.451 -15.996 -1.328 1.00 16.62 149 GLY C C 1
ATOM 8579 O O . GLY C 1 123 ? 21.386 -15.196 -0.378 1.00 16.89 149 GLY C O 1
ATOM 8580 N N . ASN C 1 124 ? 21.952 -15.596 -2.487 1.00 15.07 150 ASN C N 1
ATOM 8581 C CA . ASN C 1 124 ? 22.442 -14.247 -2.749 1.00 16.30 150 ASN C CA 1
ATOM 8582 C C . ASN C 1 124 ? 21.968 -13.829 -4.167 1.00 17.11 150 ASN C C 1
ATOM 8583 O O . ASN C 1 124 ? 21.549 -14.697 -4.907 1.00 13.61 150 ASN C O 1
ATOM 8588 N N . ASN C 1 125 ? 22.101 -12.537 -4.483 1.00 17.16 151 ASN C N 1
ATOM 8589 C CA . ASN C 1 125 ? 21.767 -12.139 -5.859 1.00 19.03 151 ASN C CA 1
ATOM 8590 C C . ASN C 1 125 ? 22.883 -12.658 -6.744 1.00 17.35 151 ASN C C 1
ATOM 8591 O O . ASN C 1 125 ? 22.557 -13.167 -7.831 1.00 20.77 151 ASN C O 1
ATOM 8596 N N . PHE C 1 126 ? 24.146 -12.644 -6.373 1.00 17.49 152 PHE C N 1
ATOM 8597 C CA . PHE C 1 126 ? 25.166 -13.268 -7.240 1.00 18.06 152 PHE C CA 1
ATOM 8598 C C . PHE C 1 126 ? 25.048 -14.789 -7.263 1.00 18.25 152 PHE C C 1
ATOM 8599 O O . PHE C 1 126 ? 24.934 -15.505 -6.277 1.00 16.99 152 PHE C O 1
ATOM 8607 N N . PRO C 1 127 ? 25.141 -15.412 -8.447 1.00 17.38 153 PRO C N 1
ATOM 8608 C CA . PRO C 1 127 ? 24.953 -16.835 -8.622 1.00 16.70 153 PRO C CA 1
ATOM 8609 C C . PRO C 1 127 ? 26.144 -17.680 -8.204 1.00 17.84 153 PRO C C 1
ATOM 8610 O O . PRO C 1 127 ? 26.073 -18.914 -8.260 1.00 18.87 153 PRO C O 1
ATOM 8614 N N . THR C 1 128 ? 27.291 -17.055 -8.032 1.00 17.34 154 THR C N 1
ATOM 8615 C CA . THR C 1 128 ? 28.556 -17.643 -7.691 1.00 17.44 154 THR C CA 1
ATOM 8616 C C . THR C 1 128 ? 29.168 -16.930 -6.476 1.00 17.97 154 THR C C 1
ATOM 8617 O O . THR C 1 128 ? 28.748 -15.841 -6.083 1.00 16.66 154 THR C O 1
ATOM 8621 N N . PHE C 1 129 ? 30.158 -17.604 -5.867 1.00 17.71 155 PHE C N 1
ATOM 8622 C CA . PHE C 1 129 ? 30.834 -17.068 -4.699 1.00 17.05 155 PHE C CA 1
ATOM 8623 C C . PHE C 1 129 ? 32.315 -16.899 -5.010 1.00 17.35 155 PHE C C 1
ATOM 8624 O O . PHE C 1 129 ? 32.837 -17.403 -6.030 1.00 17.57 155 PHE C O 1
ATOM 8632 N N . PHE C 1 130 ? 33.011 -16.211 -4.123 1.00 14.19 156 PHE C N 1
ATOM 8633 C CA . PHE C 1 130 ? 34.405 -15.872 -4.270 1.00 16.05 156 PHE C CA 1
ATOM 8634 C C . PHE C 1 130 ? 35.327 -17.030 -3.964 1.00 15.61 156 PHE C C 1
ATOM 8635 O O . PHE C 1 130 ? 36.449 -17.005 -4.423 1.00 18.74 156 PHE C O 1
ATOM 8643 N N . ILE C 1 131 ? 34.892 -17.928 -3.076 1.00 15.59 157 ILE C N 1
ATOM 8644 C CA . ILE C 1 131 ? 35.707 -19.077 -2.710 1.00 13.50 157 ILE C CA 1
ATOM 8645 C C . ILE C 1 131 ? 34.918 -20.375 -2.883 1.00 11.35 157 ILE C C 1
ATOM 8646 O O . ILE C 1 131 ? 33.717 -20.330 -3.018 1.00 11.45 157 ILE C O 1
ATOM 8651 N N . ARG C 1 132 ? 35.620 -21.501 -2.796 1.00 11.69 158 ARG C N 1
ATOM 8652 C CA . ARG C 1 132 ? 34.969 -22.786 -3.008 1.00 12.76 158 ARG C CA 1
ATOM 8653 C C . ARG C 1 132 ? 35.196 -23.823 -1.909 1.00 11.77 158 ARG C C 1
ATOM 8654 O O . ARG C 1 132 ? 34.665 -24.936 -2.048 1.00 11.05 158 ARG C O 1
ATOM 8662 N N . ASP C 1 133 ? 35.712 -23.435 -0.760 1.00 13.48 159 ASP C N 1
ATOM 8663 C CA . ASP C 1 133 ? 35.884 -24.353 0.384 1.00 14.45 159 ASP C CA 1
ATOM 8664 C C . ASP C 1 133 ? 35.632 -23.498 1.625 1.00 15.80 159 ASP C C 1
ATOM 8665 O O . ASP C 1 133 ? 36.266 -22.441 1.778 1.00 14.32 159 ASP C O 1
ATOM 8670 N N . ALA C 1 134 ? 34.704 -23.913 2.484 1.00 14.98 160 ALA C N 1
ATOM 8671 C CA . ALA C 1 134 ? 34.368 -23.146 3.694 1.00 12.86 160 ALA C CA 1
ATOM 8672 C C . ALA C 1 134 ? 35.494 -22.945 4.669 1.00 12.96 160 ALA C C 1
ATOM 8673 O O . ALA C 1 134 ? 35.426 -21.992 5.490 1.00 13.79 160 ALA C O 1
ATOM 8675 N N . ILE C 1 135 ? 36.586 -23.684 4.626 1.00 12.13 161 ILE C N 1
ATOM 8676 C CA . ILE C 1 135 ? 37.746 -23.465 5.488 1.00 12.42 161 ILE C CA 1
ATOM 8677 C C . ILE C 1 135 ? 38.353 -22.078 5.245 1.00 13.50 161 ILE C C 1
ATOM 8678 O O . ILE C 1 135 ? 38.947 -21.533 6.170 1.00 12.09 161 ILE C O 1
ATOM 8683 N N . LYS C 1 136 ? 38.169 -21.488 4.055 1.00 9.77 162 LYS C N 1
ATOM 8684 C CA . LYS C 1 136 ? 38.646 -20.150 3.790 1.00 10.35 162 LYS C CA 1
ATOM 8685 C C . LYS C 1 136 ? 37.683 -19.028 4.139 1.00 13.12 162 LYS C C 1
ATOM 8686 O O . LYS C 1 136 ? 38.099 -17.849 4.082 1.00 12.43 162 LYS C O 1
ATOM 8692 N N . PHE C 1 137 ? 36.428 -19.349 4.539 1.00 12.67 163 PHE C N 1
ATOM 8693 C CA . PHE C 1 137 ? 35.468 -18.301 4.820 1.00 14.50 163 PHE C CA 1
ATOM 8694 C C . PHE C 1 137 ? 35.961 -17.249 5.800 1.00 14.59 163 PHE C C 1
ATOM 8695 O O . PHE C 1 137 ? 35.970 -16.033 5.501 1.00 13.74 163 PHE C O 1
ATOM 8703 N N . PRO C 1 138 ? 36.420 -17.644 6.967 1.00 12.15 164 PRO C N 1
ATOM 8704 C CA . PRO C 1 138 ? 36.873 -16.653 7.962 1.00 12.02 164 PRO C CA 1
ATOM 8705 C C . PRO C 1 138 ? 37.966 -15.745 7.419 1.00 13.74 164 PRO C C 1
ATOM 8706 O O . PRO C 1 138 ? 37.949 -14.515 7.603 1.00 11.71 164 PRO C O 1
ATOM 8710 N N . ASP C 1 139 ? 38.967 -16.271 6.707 1.00 12.95 165 ASP C N 1
ATOM 8711 C CA . ASP C 1 139 ? 40.020 -15.509 6.088 1.00 14.60 165 ASP C CA 1
ATOM 8712 C C . ASP C 1 139 ? 39.461 -14.502 5.087 1.00 14.89 165 ASP C C 1
ATOM 8713 O O . ASP C 1 139 ? 39.808 -13.319 5.103 1.00 11.84 165 ASP C O 1
ATOM 8718 N N . MET C 1 140 ? 38.576 -14.965 4.216 1.00 15.61 166 MET C N 1
ATOM 8719 C CA . MET C 1 140 ? 37.977 -14.139 3.177 1.00 16.26 166 MET C CA 1
ATOM 8720 C C . MET C 1 140 ? 37.200 -12.976 3.802 1.00 16.63 166 MET C C 1
ATOM 8721 O O . MET C 1 140 ? 37.295 -11.818 3.387 1.00 16.32 166 MET C O 1
ATOM 8726 N N . VAL C 1 141 ? 36.400 -13.334 4.828 1.00 17.46 167 VAL C N 1
ATOM 8727 C CA . VAL C 1 141 ? 35.590 -12.300 5.465 1.00 13.74 167 VAL C CA 1
ATOM 8728 C C . VAL C 1 141 ? 36.511 -11.299 6.152 1.00 13.42 167 VAL C C 1
ATOM 8729 O O . VAL C 1 141 ? 36.333 -10.077 6.017 1.00 14.33 167 VAL C O 1
ATOM 8733 N N . HIS C 1 142 ? 37.554 -11.716 6.844 1.00 13.74 168 HIS C N 1
ATOM 8734 C CA . HIS C 1 142 ? 38.488 -10.832 7.492 1.00 12.78 168 HIS C CA 1
ATOM 8735 C C . HIS C 1 142 ? 39.213 -9.923 6.480 1.00 15.39 168 HIS C C 1
ATOM 8736 O O . HIS C 1 142 ? 39.501 -8.799 6.839 1.00 14.78 168 HIS C O 1
ATOM 8743 N N . ALA C 1 143 ? 39.467 -10.438 5.293 1.00 14.21 169 ALA C N 1
ATOM 8744 C CA . ALA C 1 143 ? 40.163 -9.617 4.290 1.00 15.68 169 ALA C CA 1
ATOM 8745 C C . ALA C 1 143 ? 39.174 -8.625 3.704 1.00 13.62 169 ALA C C 1
ATOM 8746 O O . ALA C 1 143 ? 39.591 -7.494 3.379 1.00 14.50 169 ALA C O 1
ATOM 8748 N N . PHE C 1 144 ? 37.906 -8.916 3.549 1.00 14.31 170 PHE C N 1
ATOM 8749 C CA . PHE C 1 144 ? 36.888 -8.014 3.044 1.00 16.47 170 PHE C CA 1
ATOM 8750 C C . PHE C 1 144 ? 36.465 -6.892 4.002 1.00 18.31 170 PHE C C 1
ATOM 8751 O O . PHE C 1 144 ? 36.200 -5.754 3.589 1.00 17.90 170 PHE C O 1
ATOM 8759 N N . LYS C 1 145 ? 36.357 -7.249 5.296 1.00 14.60 171 LYS C N 1
ATOM 8760 C CA . LYS C 1 145 ? 35.885 -6.286 6.290 1.00 14.97 171 LYS C CA 1
ATOM 8761 C C . LYS C 1 145 ? 36.894 -5.157 6.471 1.00 14.55 171 LYS C C 1
ATOM 8762 O O . LYS C 1 145 ? 38.101 -5.245 6.235 1.00 15.80 171 LYS C O 1
ATOM 8768 N N . PRO C 1 146 ? 36.465 -4.088 7.126 1.00 15.59 172 PRO C N 1
ATOM 8769 C CA . PRO C 1 146 ? 37.356 -2.979 7.451 1.00 14.93 172 PRO C CA 1
ATOM 8770 C C . PRO C 1 146 ? 38.595 -3.474 8.135 1.00 16.05 172 PRO C C 1
ATOM 8771 O O . PRO C 1 146 ? 38.592 -4.520 8.837 1.00 15.14 172 PRO C O 1
ATOM 8775 N N . ASP C 1 147 ? 39.692 -2.731 8.060 1.00 12.90 173 ASP C N 1
ATOM 8776 C CA . ASP C 1 147 ? 40.980 -3.030 8.647 1.00 13.68 173 ASP C CA 1
ATOM 8777 C C . ASP C 1 147 ? 40.778 -3.146 10.156 1.00 14.80 173 ASP C C 1
ATOM 8778 O O . ASP C 1 147 ? 40.071 -2.286 10.720 1.00 13.28 173 ASP C O 1
ATOM 8783 N N . PRO C 1 148 ? 41.335 -4.161 10.776 1.00 15.29 174 PRO C N 1
ATOM 8784 C CA . PRO C 1 148 ? 41.177 -4.375 12.222 1.00 15.74 174 PRO C CA 1
ATOM 8785 C C . PRO C 1 148 ? 41.809 -3.311 13.095 1.00 16.41 174 PRO C C 1
ATOM 8786 O O . PRO C 1 148 ? 41.522 -3.256 14.326 1.00 14.44 174 PRO C O 1
ATOM 8790 N N . ARG C 1 149 ? 42.713 -2.513 12.519 1.00 16.11 175 ARG C N 1
ATOM 8791 C CA . ARG C 1 149 ? 43.427 -1.501 13.274 1.00 19.13 175 ARG C CA 1
ATOM 8792 C C . ARG C 1 149 ? 42.592 -0.238 13.396 1.00 20.19 175 ARG C C 1
ATOM 8793 O O . ARG C 1 149 ? 42.693 0.469 14.423 1.00 22.07 175 ARG C O 1
ATOM 8801 N N . THR C 1 150 ? 41.785 0.091 12.401 1.00 19.05 176 THR C N 1
ATOM 8802 C CA . THR C 1 150 ? 41.116 1.378 12.333 1.00 18.22 176 THR C CA 1
ATOM 8803 C C . THR C 1 150 ? 39.625 1.364 12.125 1.00 18.85 176 THR C C 1
ATOM 8804 O O . THR C 1 150 ? 39.012 2.409 12.214 1.00 19.35 176 THR C O 1
ATOM 8808 N N . ASN C 1 151 ? 39.034 0.245 11.703 1.00 18.01 177 ASN C N 1
ATOM 8809 C CA . ASN C 1 151 ? 37.624 0.191 11.382 1.00 19.61 177 ASN C CA 1
ATOM 8810 C C . ASN C 1 151 ? 37.320 1.012 10.113 1.00 18.28 177 ASN C C 1
ATOM 8811 O O . ASN C 1 151 ? 36.195 1.431 9.888 1.00 18.35 177 ASN C O 1
ATOM 8816 N N . LEU C 1 152 ? 38.328 1.191 9.255 1.00 19.49 178 LEU C N 1
ATOM 8817 C CA . LEU C 1 152 ? 38.117 1.882 7.987 1.00 19.86 178 LEU C CA 1
ATOM 8818 C C . LEU C 1 152 ? 38.366 0.941 6.786 1.00 20.02 178 LEU C C 1
ATOM 8819 O O . LEU C 1 152 ? 39.254 0.101 6.834 1.00 17.49 178 LEU C O 1
ATOM 8824 N N . ASP C 1 153 ? 37.511 1.050 5.780 1.00 21.47 179 ASP C N 1
ATOM 8825 C CA . ASP C 1 153 ? 37.734 0.237 4.574 1.00 23.99 179 ASP C CA 1
ATOM 8826 C C . ASP C 1 153 ? 39.176 0.361 4.133 1.00 22.92 179 ASP C C 1
ATOM 8827 O O . ASP C 1 153 ? 39.826 1.413 4.269 1.00 21.87 179 ASP C O 1
ATOM 8832 N N . ASN C 1 154 ? 39.759 -0.727 3.645 1.00 21.12 180 ASN C N 1
ATOM 8833 C CA . ASN C 1 154 ? 41.134 -0.786 3.165 1.00 21.28 180 ASN C CA 1
ATOM 8834 C C . ASN C 1 154 ? 41.194 -1.921 2.125 1.00 21.65 180 ASN C C 1
ATOM 8835 O O . ASN C 1 154 ? 41.477 -3.074 2.453 1.00 19.85 180 ASN C O 1
ATOM 8840 N N . ASP C 1 155 ? 40.950 -1.568 0.854 1.00 22.01 181 ASP C N 1
ATOM 8841 C CA . ASP C 1 155 ? 40.875 -2.564 -0.203 1.00 22.38 181 ASP C CA 1
ATOM 8842 C C . ASP C 1 155 ? 42.173 -3.245 -0.519 1.00 21.98 181 ASP C C 1
ATOM 8843 O O . ASP C 1 155 ? 42.086 -4.375 -1.053 1.00 22.92 181 ASP C O 1
ATOM 8848 N N . SER C 1 156 ? 43.338 -2.781 -0.084 1.00 19.69 182 SER C N 1
ATOM 8849 C CA . SER C 1 156 ? 44.567 -3.499 -0.353 1.00 19.93 182 SER C CA 1
ATOM 8850 C C . SER C 1 156 ? 44.628 -4.836 0.390 1.00 19.60 182 SER C C 1
ATOM 8851 O O . SER C 1 156 ? 45.494 -5.663 0.109 1.00 18.80 182 SER C O 1
ATOM 8854 N N . ARG C 1 157 ? 43.847 -4.912 1.478 1.00 18.61 183 ARG C N 1
ATOM 8855 C CA . ARG C 1 157 ? 43.829 -6.149 2.276 1.00 17.87 183 ARG C CA 1
ATOM 8856 C C . ARG C 1 157 ? 43.139 -7.248 1.491 1.00 16.05 183 ARG C C 1
ATOM 8857 O O . ARG C 1 157 ? 43.711 -8.338 1.405 1.00 19.01 183 ARG C O 1
ATOM 8865 N N . ARG C 1 158 ? 42.006 -7.022 0.863 1.00 16.97 184 ARG C N 1
ATOM 8866 C CA . ARG C 1 158 ? 41.287 -8.018 0.093 1.00 18.11 184 ARG C CA 1
ATOM 8867 C C . ARG C 1 158 ? 42.106 -8.484 -1.112 1.00 18.69 184 ARG C C 1
ATOM 8868 O O . ARG C 1 158 ? 42.172 -9.710 -1.380 1.00 14.88 184 ARG C O 1
ATOM 8876 N N . PHE C 1 159 ? 42.846 -7.556 -1.737 1.00 17.57 185 PHE C N 1
ATOM 8877 C CA . PHE C 1 159 ? 43.642 -7.987 -2.900 1.00 17.40 185 PHE C CA 1
ATOM 8878 C C . PHE C 1 159 ? 44.923 -8.644 -2.521 1.00 18.13 185 PHE C C 1
ATOM 8879 O O . PHE C 1 159 ? 45.522 -9.484 -3.256 1.00 17.95 185 PHE C O 1
ATOM 8887 N N . ASP C 1 160 ? 45.417 -8.457 -1.292 1.00 18.40 186 ASP C N 1
ATOM 8888 C CA . ASP C 1 160 ? 46.537 -9.262 -0.823 1.00 18.15 186 ASP C CA 1
ATOM 8889 C C . ASP C 1 160 ? 45.973 -10.695 -0.716 1.00 19.20 186 ASP C C 1
ATOM 8890 O O . ASP C 1 160 ? 46.570 -11.619 -1.263 1.00 17.02 186 ASP C O 1
ATOM 8895 N N . PHE C 1 161 ? 44.796 -10.839 -0.073 1.00 16.46 187 PHE C N 1
ATOM 8896 C CA . PHE C 1 161 ? 44.249 -12.196 0.056 1.00 16.03 187 PHE C CA 1
ATOM 8897 C C . PHE C 1 161 ? 43.869 -12.748 -1.319 1.00 16.22 187 PHE C C 1
ATOM 8898 O O . PHE C 1 161 ? 44.305 -13.849 -1.640 1.00 14.86 187 PHE C O 1
ATOM 8906 N N . PHE C 1 162 ? 43.085 -12.011 -2.114 1.00 15.21 188 PHE C N 1
ATOM 8907 C CA . PHE C 1 162 ? 42.558 -12.500 -3.364 1.00 17.18 188 PHE C CA 1
ATOM 8908 C C . PHE C 1 162 ? 43.618 -12.756 -4.418 1.00 17.00 188 PHE C C 1
ATOM 8909 O O . PHE C 1 162 ? 43.483 -13.564 -5.358 1.00 17.50 188 PHE C O 1
ATOM 8917 N N . SER C 1 163 ? 44.840 -12.247 -4.232 1.00 19.23 189 SER C N 1
ATOM 8918 C CA . SER C 1 163 ? 45.928 -12.512 -5.158 1.00 19.06 189 SER C CA 1
ATOM 8919 C C . SER C 1 163 ? 46.361 -13.969 -5.049 1.00 20.16 189 SER C C 1
ATOM 8920 O O . SER C 1 163 ? 47.118 -14.465 -5.891 1.00 18.60 189 SER C O 1
ATOM 8923 N N . HIS C 1 164 ? 45.910 -14.703 -4.014 1.00 17.60 190 HIS C N 1
ATOM 8924 C CA . HIS C 1 164 ? 46.239 -16.100 -3.841 1.00 16.07 190 HIS C CA 1
ATOM 8925 C C . HIS C 1 164 ? 45.095 -16.997 -4.307 1.00 17.03 190 HIS C C 1
ATOM 8926 O O . HIS C 1 164 ? 45.107 -18.221 -4.144 1.00 15.80 190 HIS C O 1
ATOM 8933 N N . VAL C 1 165 ? 43.982 -16.412 -4.724 1.00 14.53 191 VAL C N 1
ATOM 8934 C CA . VAL C 1 165 ? 42.687 -16.987 -5.003 1.00 15.08 191 VAL C CA 1
ATOM 8935 C C . VAL C 1 165 ? 42.141 -16.659 -6.379 1.00 15.47 191 VAL C C 1
ATOM 8936 O O . VAL C 1 165 ? 41.114 -15.986 -6.616 1.00 14.01 191 VAL C O 1
ATOM 8940 N N . PRO C 1 166 ? 42.662 -17.362 -7.387 1.00 15.88 192 PRO C N 1
ATOM 8941 C CA . PRO C 1 166 ? 42.272 -17.172 -8.772 1.00 15.22 192 PRO C CA 1
ATOM 8942 C C . PRO C 1 166 ? 40.826 -17.541 -9.003 1.00 17.11 192 PRO C C 1
ATOM 8943 O O . PRO C 1 166 ? 40.129 -16.993 -9.867 1.00 18.13 192 PRO C O 1
ATOM 8947 N N . GLU C 1 167 ? 40.266 -18.430 -8.137 1.00 17.58 193 GLU C N 1
ATOM 8948 C CA . GLU C 1 167 ? 38.891 -18.849 -8.208 1.00 14.60 193 GLU C CA 1
ATOM 8949 C C . GLU C 1 167 ? 37.890 -17.738 -7.905 1.00 13.97 193 GLU C C 1
ATOM 8950 O O . GLU C 1 167 ? 36.723 -17.807 -8.292 1.00 15.03 193 GLU C O 1
ATOM 8956 N N . ALA C 1 168 ? 38.349 -16.623 -7.306 1.00 15.53 194 ALA C N 1
ATOM 8957 C CA . ALA C 1 168 ? 37.465 -15.502 -7.025 1.00 16.66 194 ALA C CA 1
ATOM 8958 C C . ALA C 1 168 ? 37.283 -14.567 -8.229 1.00 17.41 194 ALA C C 1
ATOM 8959 O O . ALA C 1 168 ? 36.431 -13.671 -8.188 1.00 17.26 194 ALA C O 1
ATOM 8961 N N . THR C 1 169 ? 37.952 -14.866 -9.331 1.00 16.56 195 THR C N 1
ATOM 8962 C CA . THR C 1 169 ? 37.902 -13.971 -10.498 1.00 17.36 195 THR C CA 1
ATOM 8963 C C . THR C 1 169 ? 36.501 -13.701 -10.956 1.00 17.02 195 THR C C 1
ATOM 8964 O O . THR C 1 169 ? 36.085 -12.542 -11.124 1.00 19.07 195 THR C O 1
ATOM 8968 N N . ARG C 1 170 ? 35.682 -14.729 -11.186 1.00 18.82 196 ARG C N 1
ATOM 8969 C CA . ARG C 1 170 ? 34.317 -14.536 -11.661 1.00 17.74 196 ARG C CA 1
ATOM 8970 C C . ARG C 1 170 ? 33.489 -13.637 -10.768 1.00 17.64 196 ARG C C 1
ATOM 8971 O O . ARG C 1 170 ? 32.858 -12.689 -11.229 1.00 16.68 196 ARG C O 1
ATOM 8979 N N . THR C 1 171 ? 33.383 -13.957 -9.471 1.00 14.99 197 THR C N 1
ATOM 8980 C CA . THR C 1 171 ? 32.525 -13.121 -8.606 1.00 15.36 197 THR C CA 1
ATOM 8981 C C . THR C 1 171 ? 33.075 -11.751 -8.303 1.00 14.02 197 THR C C 1
ATOM 8982 O O . THR C 1 171 ? 32.282 -10.850 -8.006 1.00 15.28 197 THR C O 1
ATOM 8986 N N . LEU C 1 172 ? 34.365 -11.491 -8.329 1.00 16.78 198 LEU C N 1
ATOM 8987 C CA . LEU C 1 172 ? 34.992 -10.188 -8.165 1.00 18.97 198 LEU C CA 1
ATOM 8988 C C . LEU C 1 172 ? 34.588 -9.297 -9.355 1.00 21.62 198 LEU C C 1
ATOM 8989 O O . LEU C 1 172 ? 34.353 -8.094 -9.207 1.00 21.83 198 LEU C O 1
ATOM 8994 N N . THR C 1 173 ? 34.481 -9.943 -10.514 1.00 21.09 199 THR C N 1
ATOM 8995 C CA . THR C 1 173 ? 33.941 -9.299 -11.714 1.00 20.89 199 THR C CA 1
ATOM 8996 C C . THR C 1 173 ? 32.494 -8.912 -11.471 1.00 21.59 199 THR C C 1
ATOM 8997 O O . THR C 1 173 ? 32.069 -7.789 -11.777 1.00 24.27 199 THR C O 1
ATOM 9001 N N . LEU C 1 174 ? 31.685 -9.771 -10.848 1.00 21.38 200 LEU C N 1
ATOM 9002 C CA . LEU C 1 174 ? 30.321 -9.475 -10.489 1.00 21.09 200 LEU C CA 1
ATOM 9003 C C . LEU C 1 174 ? 30.305 -8.378 -9.400 1.00 21.44 200 LEU C C 1
ATOM 9004 O O . LEU C 1 174 ? 29.434 -7.525 -9.487 1.00 21.83 200 LEU C O 1
ATOM 9009 N N . LEU C 1 175 ? 31.291 -8.347 -8.505 1.00 19.91 201 LEU C N 1
ATOM 9010 C CA . LEU C 1 175 ? 31.206 -7.393 -7.407 1.00 20.23 201 LEU C CA 1
ATOM 9011 C C . LEU C 1 175 ? 31.456 -5.961 -7.877 1.00 21.92 201 LEU C C 1
ATOM 9012 O O . LEU C 1 175 ? 30.721 -5.056 -7.506 1.00 22.18 201 LEU C O 1
ATOM 9017 N N . TYR C 1 176 ? 32.504 -5.792 -8.664 1.00 22.42 202 TYR C N 1
ATOM 9018 C CA . TYR C 1 176 ? 32.889 -4.487 -9.174 1.00 23.58 202 TYR C CA 1
ATOM 9019 C C . TYR C 1 176 ? 32.075 -3.999 -10.344 1.00 25.74 202 TYR C C 1
ATOM 9020 O O . TYR C 1 176 ? 32.260 -2.830 -10.727 1.00 25.82 202 TYR C O 1
ATOM 9029 N N . SER C 1 177 ? 31.174 -4.800 -10.867 1.00 24.86 203 SER C N 1
ATOM 9030 C CA . SER C 1 177 ? 30.238 -4.393 -11.902 1.00 26.35 203 SER C CA 1
ATOM 9031 C C . SER C 1 177 ? 29.130 -3.603 -11.213 1.00 26.82 203 SER C C 1
ATOM 9032 O O . SER C 1 177 ? 29.246 -3.414 -9.990 1.00 26.29 203 SER C O 1
ATOM 9035 N N . ASN C 1 178 ? 28.112 -3.143 -11.928 1.00 26.52 204 ASN C N 1
ATOM 9036 C CA . ASN C 1 178 ? 27.003 -2.421 -11.340 1.00 27.82 204 ASN C CA 1
ATOM 9037 C C . ASN C 1 178 ? 25.987 -3.309 -10.642 1.00 27.80 204 ASN C C 1
ATOM 9038 O O . ASN C 1 178 ? 25.077 -2.824 -9.953 1.00 27.45 204 ASN C O 1
ATOM 9043 N N . GLU C 1 179 ? 26.162 -4.636 -10.723 1.00 28.22 205 GLU C N 1
ATOM 9044 C CA . GLU C 1 179 ? 25.279 -5.540 -9.990 1.00 28.62 205 GLU C CA 1
ATOM 9045 C C . GLU C 1 179 ? 25.733 -5.466 -8.521 1.00 25.63 205 GLU C C 1
ATOM 9046 O O . GLU C 1 179 ? 25.042 -5.969 -7.644 1.00 24.27 205 GLU C O 1
ATOM 9052 N N . GLY C 1 180 ? 26.894 -4.892 -8.247 1.00 23.23 206 GLY C N 1
ATOM 9053 C CA . GLY C 1 180 ? 27.385 -4.666 -6.891 1.00 24.53 206 GLY C CA 1
ATOM 9054 C C . GLY C 1 180 ? 26.588 -3.598 -6.152 1.00 26.56 206 GLY C C 1
ATOM 9055 O O . GLY C 1 180 ? 26.739 -3.404 -4.929 1.00 24.87 206 GLY C O 1
ATOM 9056 N N . THR C 1 181 ? 25.750 -2.811 -6.836 1.00 26.08 207 THR C N 1
ATOM 9057 C CA . THR C 1 181 ? 24.949 -1.760 -6.216 1.00 26.22 207 THR C CA 1
ATOM 9058 C C . THR C 1 181 ? 23.552 -1.674 -6.808 1.00 26.72 207 THR C C 1
ATOM 9059 O O . THR C 1 181 ? 23.216 -0.852 -7.687 1.00 28.91 207 THR C O 1
ATOM 9063 N N . PRO C 1 182 ? 22.658 -2.481 -6.306 1.00 25.84 208 PRO C N 1
ATOM 9064 C CA . PRO C 1 182 ? 21.267 -2.588 -6.721 1.00 25.82 208 PRO C CA 1
ATOM 9065 C C . PRO C 1 182 ? 20.528 -1.276 -6.493 1.00 27.75 208 PRO C C 1
ATOM 9066 O O . PRO C 1 182 ? 21.024 -0.500 -5.672 1.00 28.07 208 PRO C O 1
ATOM 9070 N N . ALA C 1 183 ? 19.364 -1.120 -7.110 1.00 26.53 209 ALA C N 1
ATOM 9071 C CA . ALA C 1 183 ? 18.522 0.054 -6.923 1.00 25.54 209 ALA C CA 1
ATOM 9072 C C . ALA C 1 183 ? 17.418 -0.244 -5.913 1.00 25.25 209 ALA C C 1
ATOM 9073 O O . ALA C 1 183 ? 16.838 0.659 -5.304 1.00 25.31 209 ALA C O 1
ATOM 9075 N N . GLY C 1 184 ? 17.130 -1.530 -5.760 1.00 23.62 210 GLY C N 1
ATOM 9076 C CA . GLY C 1 184 ? 16.143 -2.023 -4.823 1.00 23.12 210 GLY C CA 1
ATOM 9077 C C . GLY C 1 184 ? 16.285 -3.542 -4.710 1.00 23.71 210 GLY C C 1
ATOM 9078 O O . GLY C 1 184 ? 16.782 -4.185 -5.644 1.00 23.84 210 GLY C O 1
ATOM 9079 N N . TYR C 1 185 ? 15.837 -4.127 -3.599 1.00 22.88 211 TYR C N 1
ATOM 9080 C CA . TYR C 1 185 ? 15.873 -5.583 -3.447 1.00 21.42 211 TYR C CA 1
ATOM 9081 C C . TYR C 1 185 ? 14.823 -6.218 -4.359 1.00 22.54 211 TYR C C 1
ATOM 9082 O O . TYR C 1 185 ? 14.916 -7.381 -4.772 1.00 21.11 211 TYR C O 1
ATOM 9091 N N . ARG C 1 186 ? 13.788 -5.444 -4.688 1.00 23.00 212 ARG C N 1
ATOM 9092 C CA . ARG C 1 186 ? 12.725 -5.829 -5.595 1.00 22.72 212 ARG C CA 1
ATOM 9093 C C . ARG C 1 186 ? 13.257 -5.971 -7.025 1.00 21.56 212 ARG C C 1
ATOM 9094 O O . ARG C 1 186 ? 12.600 -6.623 -7.833 1.00 23.60 212 ARG C O 1
ATOM 9102 N N . PHE C 1 187 ? 14.373 -5.352 -7.350 1.00 21.99 213 PHE C N 1
ATOM 9103 C CA . PHE C 1 187 ? 14.951 -5.340 -8.682 1.00 22.64 213 PHE C CA 1
ATOM 9104 C C . PHE C 1 187 ? 16.203 -6.172 -8.815 1.00 22.64 213 PHE C C 1
ATOM 9105 O O . PHE C 1 187 ? 17.144 -5.756 -9.488 1.00 23.77 213 PHE C O 1
ATOM 9113 N N . MET C 1 188 ? 16.229 -7.309 -8.105 1.00 22.82 214 MET C N 1
ATOM 9114 C CA . MET C 1 188 ? 17.436 -8.149 -8.156 1.00 22.34 214 MET C CA 1
ATOM 9115 C C . MET C 1 188 ? 17.007 -9.614 -8.191 1.00 19.98 214 MET C C 1
ATOM 9116 O O . MET C 1 188 ? 15.902 -9.917 -7.725 1.00 19.91 214 MET C O 1
ATOM 9121 N N . ASP C 1 189 ? 17.832 -10.490 -8.757 1.00 20.19 215 ASP C N 1
ATOM 9122 C CA . ASP C 1 189 ? 17.388 -11.912 -8.735 1.00 20.58 215 ASP C CA 1
ATOM 9123 C C . ASP C 1 189 ? 17.894 -12.555 -7.438 1.00 21.78 215 ASP C C 1
ATOM 9124 O O . ASP C 1 189 ? 18.644 -11.894 -6.729 1.00 20.79 215 ASP C O 1
ATOM 9129 N N . GLY C 1 190 ? 17.566 -13.816 -7.184 1.00 21.97 216 GLY C N 1
ATOM 9130 C CA . GLY C 1 190 ? 18.084 -14.540 -6.017 1.00 21.22 216 GLY C CA 1
ATOM 9131 C C . GLY C 1 190 ? 18.599 -15.894 -6.561 1.00 21.06 216 GLY C C 1
ATOM 9132 O O . GLY C 1 190 ? 18.124 -16.325 -7.631 1.00 19.38 216 GLY C O 1
ATOM 9133 N N . ASN C 1 191 ? 19.707 -16.381 -6.042 1.00 19.10 217 ASN C N 1
ATOM 9134 C CA . ASN C 1 191 ? 20.295 -17.647 -6.467 1.00 19.24 217 ASN C CA 1
ATOM 9135 C C . ASN C 1 191 ? 20.693 -18.455 -5.230 1.00 19.63 217 ASN C C 1
ATOM 9136 O O . ASN C 1 191 ? 21.196 -17.913 -4.246 1.00 18.09 217 ASN C O 1
ATOM 9141 N N . GLY C 1 192 ? 20.569 -19.785 -5.306 1.00 18.76 218 GLY C N 1
ATOM 9142 C CA . GLY C 1 192 ? 20.980 -20.645 -4.211 1.00 18.15 218 GLY C CA 1
ATOM 9143 C C . GLY C 1 192 ? 22.483 -20.833 -4.227 1.00 19.10 218 GLY C C 1
ATOM 9144 O O . GLY C 1 192 ? 23.037 -21.254 -3.193 1.00 16.84 218 GLY C O 1
ATOM 9145 N N . VAL C 1 193 ? 23.127 -20.560 -5.363 1.00 16.92 219 VAL C N 1
ATOM 9146 C CA . VAL C 1 193 ? 24.543 -20.695 -5.613 1.00 16.10 219 VAL C CA 1
ATOM 9147 C C . VAL C 1 193 ? 24.943 -22.167 -5.743 1.00 16.42 219 VAL C C 1
ATOM 9148 O O . VAL C 1 193 ? 25.380 -22.616 -6.820 1.00 18.64 219 VAL C O 1
ATOM 9152 N N . HIS C 1 194 ? 24.842 -22.935 -4.653 1.00 14.62 220 HIS C N 1
ATOM 9153 C CA . HIS C 1 194 ? 25.214 -24.343 -4.760 1.00 14.84 220 HIS C CA 1
ATOM 9154 C C . HIS C 1 194 ? 24.145 -25.216 -5.389 1.00 13.67 220 HIS C C 1
ATOM 9155 O O . HIS C 1 194 ? 22.949 -24.946 -5.363 1.00 15.17 220 HIS C O 1
ATOM 9162 N N . ALA C 1 195 ? 24.593 -26.404 -5.854 1.00 12.80 221 ALA C N 1
ATOM 9163 C CA . ALA C 1 195 ? 23.623 -27.419 -6.238 1.00 16.75 221 ALA C CA 1
ATOM 9164 C C . ALA C 1 195 ? 23.146 -28.057 -4.919 1.00 15.87 221 ALA C C 1
ATOM 9165 O O . ALA C 1 195 ? 23.989 -28.260 -4.037 1.00 16.55 221 ALA C O 1
ATOM 9167 N N . TYR C 1 196 ? 21.879 -28.270 -4.740 1.00 15.16 222 TYR C N 1
ATOM 9168 C CA . TYR C 1 196 ? 21.316 -29.011 -3.637 1.00 17.14 222 TYR C CA 1
ATOM 9169 C C . TYR C 1 196 ? 20.973 -30.424 -4.142 1.00 19.13 222 TYR C C 1
ATOM 9170 O O . TYR C 1 196 ? 20.897 -30.571 -5.393 1.00 19.46 222 TYR C O 1
ATOM 9179 N N . LYS C 1 197 ? 20.799 -31.381 -3.227 1.00 17.53 223 LYS C N 1
ATOM 9180 C CA . LYS C 1 197 ? 20.395 -32.703 -3.753 1.00 20.97 223 LYS C CA 1
ATOM 9181 C C . LYS C 1 197 ? 18.955 -32.971 -3.363 1.00 20.09 223 LYS C C 1
ATOM 9182 O O . LYS C 1 197 ? 18.505 -32.966 -2.205 1.00 18.99 223 LYS C O 1
ATOM 9188 N N . LEU C 1 198 ? 18.135 -33.077 -4.411 1.00 18.10 224 LEU C N 1
ATOM 9189 C CA . LEU C 1 198 ? 16.723 -33.419 -4.285 1.00 18.98 224 LEU C CA 1
ATOM 9190 C C . LEU C 1 198 ? 16.593 -34.934 -4.357 1.00 19.21 224 LEU C C 1
ATOM 9191 O O . LEU C 1 198 ? 17.202 -35.603 -5.195 1.00 19.08 224 LEU C O 1
ATOM 9196 N N . VAL C 1 199 ? 15.792 -35.472 -3.447 1.00 18.35 225 VAL C N 1
ATOM 9197 C CA . VAL C 1 199 ? 15.603 -36.927 -3.375 1.00 19.97 225 VAL C CA 1
ATOM 9198 C C . VAL C 1 199 ? 14.115 -37.227 -3.483 1.00 21.47 225 VAL C C 1
ATOM 9199 O O . VAL C 1 199 ? 13.227 -36.660 -2.831 1.00 18.29 225 VAL C O 1
ATOM 9203 N N . ASN C 1 200 ? 13.827 -38.107 -4.483 1.00 20.75 226 ASN C N 1
ATOM 9204 C CA . ASN C 1 200 ? 12.413 -38.425 -4.720 1.00 22.92 226 ASN C CA 1
ATOM 9205 C C . ASN C 1 200 ? 11.946 -39.566 -3.847 1.00 24.33 226 ASN C C 1
ATOM 9206 O O . ASN C 1 200 ? 12.749 -40.142 -3.094 1.00 24.13 226 ASN C O 1
ATOM 9211 N N . ALA C 1 201 ? 10.664 -39.927 -3.951 1.00 24.11 227 ALA C N 1
ATOM 9212 C CA . ALA C 1 201 ? 10.092 -40.994 -3.139 1.00 25.18 227 ALA C CA 1
ATOM 9213 C C . ALA C 1 201 ? 10.712 -42.366 -3.411 1.00 27.73 227 ALA C C 1
ATOM 9214 O O . ALA C 1 201 ? 10.644 -43.216 -2.520 1.00 28.91 227 ALA C O 1
ATOM 9216 N N . LYS C 1 202 ? 11.388 -42.602 -4.529 1.00 28.60 228 LYS C N 1
ATOM 9217 C CA . LYS C 1 202 ? 12.090 -43.866 -4.727 1.00 29.96 228 LYS C CA 1
ATOM 9218 C C . LYS C 1 202 ? 13.497 -43.826 -4.154 1.00 29.24 228 LYS C C 1
ATOM 9219 O O . LYS C 1 202 ? 14.232 -44.819 -4.237 1.00 28.61 228 LYS C O 1
ATOM 9225 N N . GLY C 1 203 ? 13.943 -42.691 -3.590 1.00 28.57 229 GLY C N 1
ATOM 9226 C CA . GLY C 1 203 ? 15.302 -42.631 -3.033 1.00 26.53 229 GLY C CA 1
ATOM 9227 C C . GLY C 1 203 ? 16.322 -42.141 -4.052 1.00 26.23 229 GLY C C 1
ATOM 9228 O O . GLY C 1 203 ? 17.498 -41.946 -3.716 1.00 26.36 229 GLY C O 1
ATOM 9229 N N . GLU C 1 204 ? 15.881 -41.884 -5.279 1.00 24.80 230 GLU C N 1
ATOM 9230 C CA . GLU C 1 204 ? 16.723 -41.364 -6.327 1.00 25.23 230 GLU C CA 1
ATOM 9231 C C . GLU C 1 204 ? 17.070 -39.881 -6.058 1.00 23.39 230 GLU C C 1
ATOM 9232 O O . GLU C 1 204 ? 16.255 -39.116 -5.557 1.00 21.39 230 GLU C O 1
ATOM 9238 N N . VAL C 1 205 ? 18.265 -39.512 -6.462 1.00 20.38 231 VAL C N 1
ATOM 9239 C CA . VAL C 1 205 ? 18.820 -38.192 -6.327 1.00 20.52 231 VAL C CA 1
ATOM 9240 C C . VAL C 1 205 ? 19.036 -37.439 -7.633 1.00 18.20 231 VAL C C 1
ATOM 9241 O O . VAL C 1 205 ? 19.470 -37.932 -8.667 1.00 15.93 231 VAL C O 1
ATOM 9245 N N . HIS C 1 206 ? 18.900 -36.116 -7.567 1.00 18.70 232 HIS C N 1
ATOM 9246 C CA . HIS C 1 206 ? 19.209 -35.202 -8.659 1.00 17.86 232 HIS C CA 1
ATOM 9247 C C . HIS C 1 206 ? 19.953 -34.008 -8.047 1.00 18.22 232 HIS C C 1
ATOM 9248 O O . HIS C 1 206 ? 19.602 -33.704 -6.884 1.00 18.35 232 HIS C O 1
ATOM 9255 N N . TYR C 1 207 ? 20.932 -33.439 -8.724 1.00 16.06 233 TYR C N 1
ATOM 9256 C CA . TYR C 1 207 ? 21.607 -32.239 -8.227 1.00 15.82 233 TYR C CA 1
ATOM 9257 C C . TYR C 1 207 ? 20.942 -31.036 -8.877 1.00 17.11 233 TYR C C 1
ATOM 9258 O O . TYR C 1 207 ? 20.721 -30.962 -10.114 1.00 16.81 233 TYR C O 1
ATOM 9267 N N . VAL C 1 208 ? 20.489 -30.087 -8.043 1.00 16.12 234 VAL C N 1
ATOM 9268 C CA . VAL C 1 208 ? 19.730 -28.958 -8.582 1.00 16.82 234 VAL C CA 1
ATOM 9269 C C . VAL C 1 208 ? 20.244 -27.599 -8.154 1.00 20.10 234 VAL C C 1
ATOM 9270 O O . VAL C 1 208 ? 20.652 -27.428 -7.007 1.00 17.02 234 VAL C O 1
ATOM 9274 N N . LYS C 1 209 ? 20.121 -26.607 -9.048 1.00 18.11 235 LYS C N 1
ATOM 9275 C CA . LYS C 1 209 ? 20.382 -25.217 -8.718 1.00 19.26 235 LYS C CA 1
ATOM 9276 C C . LYS C 1 209 ? 19.062 -24.436 -8.692 1.00 19.76 235 LYS C C 1
ATOM 9277 O O . LYS C 1 209 ? 18.157 -24.726 -9.471 1.00 20.56 235 LYS C O 1
ATOM 9283 N N . PHE C 1 210 ? 18.890 -23.532 -7.718 1.00 18.27 236 PHE C N 1
ATOM 9284 C CA . PHE C 1 210 ? 17.674 -22.737 -7.612 1.00 17.12 236 PHE C CA 1
ATOM 9285 C C . PHE C 1 210 ? 17.907 -21.283 -8.008 1.00 17.38 236 PHE C C 1
ATOM 9286 O O . PHE C 1 210 ? 18.971 -20.705 -7.758 1.00 17.26 236 PHE C O 1
ATOM 9294 N N . HIS C 1 211 ? 16.920 -20.685 -8.683 1.00 17.60 237 HIS C N 1
ATOM 9295 C CA . HIS C 1 211 ? 17.045 -19.305 -9.155 1.00 18.84 237 HIS C CA 1
ATOM 9296 C C . HIS C 1 211 ? 15.732 -18.571 -8.978 1.00 18.89 237 HIS C C 1
ATOM 9297 O O . HIS C 1 211 ? 14.683 -19.053 -9.403 1.00 19.09 237 HIS C O 1
ATOM 9304 N N . TRP C 1 212 ? 15.781 -17.416 -8.322 1.00 20.78 238 TRP C N 1
ATOM 9305 C CA . TRP C 1 212 ? 14.603 -16.585 -8.147 1.00 20.96 238 TRP C CA 1
ATOM 9306 C C . TRP C 1 212 ? 14.680 -15.499 -9.245 1.00 20.41 238 TRP C C 1
ATOM 9307 O O . TRP C 1 212 ? 15.630 -14.709 -9.287 1.00 19.07 238 TRP C O 1
ATOM 9318 N N . LYS C 1 213 ? 13.730 -15.582 -10.175 1.00 21.04 239 LYS C N 1
ATOM 9319 C CA . LYS C 1 213 ? 13.752 -14.573 -11.264 1.00 21.00 239 LYS C CA 1
ATOM 9320 C C . LYS C 1 213 ? 12.814 -13.428 -10.899 1.00 20.35 239 LYS C C 1
ATOM 9321 O O . LYS C 1 213 ? 11.639 -13.722 -10.723 1.00 18.70 239 LYS C O 1
ATOM 9327 N N . SER C 1 214 ? 13.322 -12.211 -10.795 1.00 21.58 240 SER C N 1
ATOM 9328 C CA . SER C 1 214 ? 12.520 -11.065 -10.423 1.00 24.18 240 SER C CA 1
ATOM 9329 C C . SER C 1 214 ? 11.511 -10.706 -11.527 1.00 25.51 240 SER C C 1
ATOM 9330 O O . SER C 1 214 ? 11.934 -10.580 -12.674 1.00 25.97 240 SER C O 1
ATOM 9333 N N . LEU C 1 215 ? 10.246 -10.581 -11.170 1.00 26.76 241 LEU C N 1
ATOM 9334 C CA . LEU C 1 215 ? 9.238 -10.169 -12.161 1.00 28.01 241 LEU C CA 1
ATOM 9335 C C . LEU C 1 215 ? 9.079 -8.657 -12.271 1.00 29.51 241 LEU C C 1
ATOM 9336 O O . LEU C 1 215 ? 8.270 -8.145 -13.054 1.00 29.94 241 LEU C O 1
ATOM 9341 N N . GLN C 1 216 ? 9.919 -7.886 -11.597 1.00 29.96 242 GLN C N 1
ATOM 9342 C CA . GLN C 1 216 ? 10.031 -6.449 -11.651 1.00 30.20 242 GLN C CA 1
ATOM 9343 C C . GLN C 1 216 ? 11.247 -6.088 -12.511 1.00 31.31 242 GLN C C 1
ATOM 9344 O O . GLN C 1 216 ? 11.500 -4.919 -12.824 1.00 33.48 242 GLN C O 1
ATOM 9350 N N . GLY C 1 217 ? 12.018 -7.102 -12.900 1.00 30.52 243 GLY C N 1
ATOM 9351 C CA . GLY C 1 217 ? 13.203 -6.879 -13.704 1.00 30.56 243 GLY C CA 1
ATOM 9352 C C . GLY C 1 217 ? 14.394 -6.530 -12.818 1.00 29.94 243 GLY C C 1
ATOM 9353 O O . GLY C 1 217 ? 14.272 -6.466 -11.590 1.00 30.26 243 GLY C O 1
ATOM 9354 N N . ILE C 1 218 ? 15.533 -6.311 -13.432 1.00 29.81 244 ILE C N 1
ATOM 9355 C CA . ILE C 1 218 ? 16.769 -5.954 -12.770 1.00 30.88 244 ILE C CA 1
ATOM 9356 C C . ILE C 1 218 ? 17.056 -4.468 -12.952 1.00 31.32 244 ILE C C 1
ATOM 9357 O O . ILE C 1 218 ? 16.929 -3.936 -14.056 1.00 30.02 244 ILE C O 1
ATOM 9362 N N . LYS C 1 219 ? 17.500 -3.810 -11.895 1.00 29.78 245 LYS C N 1
ATOM 9363 C CA . LYS C 1 219 ? 17.785 -2.373 -11.955 1.00 30.50 245 LYS C CA 1
ATOM 9364 C C . LYS C 1 219 ? 18.944 -2.091 -11.017 1.00 30.27 245 LYS C C 1
ATOM 9365 O O . LYS C 1 219 ? 18.861 -2.290 -9.802 1.00 30.42 245 LYS C O 1
ATOM 9371 N N . ASN C 1 220 ? 20.065 -1.689 -11.579 1.00 28.88 246 ASN C N 1
ATOM 9372 C CA . ASN C 1 220 ? 21.273 -1.364 -10.862 1.00 29.04 246 ASN C CA 1
ATOM 9373 C C . ASN C 1 220 ? 21.528 0.135 -10.893 1.00 30.58 246 ASN C C 1
ATOM 9374 O O . ASN C 1 220 ? 20.982 0.814 -11.779 1.00 30.54 246 ASN C O 1
ATOM 9379 N N . LEU C 1 221 ? 22.291 0.639 -9.929 1.00 29.05 247 LEU C N 1
ATOM 9380 C CA . LEU C 1 221 ? 22.693 2.033 -9.937 1.00 28.20 247 LEU C CA 1
ATOM 9381 C C . LEU C 1 221 ? 24.132 2.080 -10.442 1.00 28.02 247 LEU C C 1
ATOM 9382 O O . LEU C 1 221 ? 24.854 1.163 -10.046 1.00 26.08 247 LEU C O 1
ATOM 9387 N N . ASP C 1 222 ? 24.495 3.094 -11.224 1.00 27.09 248 ASP C N 1
ATOM 9388 C CA . ASP C 1 222 ? 25.896 3.214 -11.639 1.00 28.93 248 ASP C CA 1
ATOM 9389 C C . ASP C 1 222 ? 26.606 4.080 -10.610 1.00 28.61 248 ASP C C 1
ATOM 9390 O O . ASP C 1 222 ? 26.001 4.699 -9.745 1.00 28.39 248 ASP C O 1
ATOM 9395 N N . PRO C 1 223 ? 27.919 4.143 -10.663 1.00 31.47 249 PRO C N 1
ATOM 9396 C CA . PRO C 1 223 ? 28.730 4.873 -9.706 1.00 32.59 249 PRO C CA 1
ATOM 9397 C C . PRO C 1 223 ? 28.197 6.243 -9.358 1.00 34.08 249 PRO C C 1
ATOM 9398 O O . PRO C 1 223 ? 28.000 6.548 -8.165 1.00 33.68 249 PRO C O 1
ATOM 9402 N N . LYS C 1 224 ? 27.918 7.103 -10.342 1.00 33.83 250 LYS C N 1
ATOM 9403 C CA . LYS C 1 224 ? 27.407 8.435 -10.092 1.00 34.39 250 LYS C CA 1
ATOM 9404 C C . LYS C 1 224 ? 26.059 8.415 -9.396 1.00 32.83 250 LYS C C 1
ATOM 9405 O O . LYS C 1 224 ? 25.850 9.264 -8.519 1.00 33.21 250 LYS C O 1
ATOM 9411 N N . GLU C 1 225 ? 25.184 7.481 -9.742 1.00 31.33 251 GLU C N 1
ATOM 9412 C CA . GLU C 1 225 ? 23.882 7.409 -9.093 1.00 32.46 251 GLU C CA 1
ATOM 9413 C C . GLU C 1 225 ? 24.054 6.939 -7.641 1.00 32.33 251 GLU C C 1
ATOM 9414 O O . GLU C 1 225 ? 23.197 7.252 -6.820 1.00 32.33 251 GLU C O 1
ATOM 9420 N N . VAL C 1 226 ? 25.105 6.178 -7.367 1.00 31.53 252 VAL C N 1
ATOM 9421 C CA . VAL C 1 226 ? 25.362 5.672 -6.016 1.00 33.70 252 VAL C CA 1
ATOM 9422 C C . VAL C 1 226 ? 25.662 6.813 -5.051 1.00 34.36 252 VAL C C 1
ATOM 9423 O O . VAL C 1 226 ? 25.094 6.906 -3.951 1.00 35.19 252 VAL C O 1
ATOM 9427 N N . ALA C 1 227 ? 26.565 7.702 -5.476 1.00 35.45 253 ALA C N 1
ATOM 9428 C CA . ALA C 1 227 ? 26.922 8.846 -4.625 1.00 35.93 253 ALA C CA 1
ATOM 9429 C C . ALA C 1 227 ? 25.720 9.768 -4.452 1.00 36.33 253 ALA C C 1
ATOM 9430 O O . ALA C 1 227 ? 25.471 10.326 -3.369 1.00 35.01 253 ALA C O 1
ATOM 9432 N N . GLN C 1 228 ? 24.930 9.904 -5.514 1.00 35.97 254 GLN C N 1
ATOM 9433 C CA . GLN C 1 228 ? 23.733 10.729 -5.448 1.00 36.63 254 GLN C CA 1
ATOM 9434 C C . GLN C 1 228 ? 22.778 10.187 -4.397 1.00 35.00 254 GLN C C 1
ATOM 9435 O O . GLN C 1 228 ? 22.364 10.923 -3.482 1.00 33.05 254 GLN C O 1
ATOM 9441 N N . VAL C 1 229 ? 22.417 8.902 -4.489 1.00 32.13 255 VAL C N 1
ATOM 9442 C CA . VAL C 1 229 ? 21.491 8.338 -3.506 1.00 30.01 255 VAL C CA 1
ATOM 9443 C C . VAL C 1 229 ? 22.068 8.371 -2.093 1.00 27.30 255 VAL C C 1
ATOM 9444 O O . VAL C 1 229 ? 21.363 8.724 -1.145 1.00 27.36 255 VAL C O 1
ATOM 9448 N N . GLN C 1 230 ? 23.350 8.043 -1.951 1.00 26.28 256 GLN C N 1
ATOM 9449 C CA . GLN C 1 230 ? 23.949 7.969 -0.610 1.00 26.61 256 GLN C CA 1
ATOM 9450 C C . GLN C 1 230 ? 23.909 9.323 0.093 1.00 26.48 256 GLN C C 1
ATOM 9451 O O . GLN C 1 230 ? 23.687 9.461 1.310 1.00 25.38 256 GLN C O 1
ATOM 9457 N N . SER C 1 231 ? 24.145 10.390 -0.666 1.00 27.35 257 SER C N 1
ATOM 9458 C CA . SER C 1 231 ? 24.138 11.750 -0.123 1.00 28.02 257 SER C CA 1
ATOM 9459 C C . SER C 1 231 ? 22.938 12.069 0.748 1.00 28.40 257 SER C C 1
ATOM 9460 O O . SER C 1 231 ? 23.103 12.797 1.748 1.00 29.03 257 SER C O 1
ATOM 9463 N N . LYS C 1 232 ? 21.743 11.591 0.472 1.00 30.19 258 LYS C N 1
ATOM 9464 C CA . LYS C 1 232 ? 20.529 11.791 1.196 1.00 32.02 258 LYS C CA 1
ATOM 9465 C C . LYS C 1 232 ? 19.864 10.543 1.779 1.00 32.68 258 LYS C C 1
ATOM 9466 O O . LYS C 1 232 ? 18.831 10.697 2.441 1.00 31.89 258 LYS C O 1
ATOM 9472 N N . ASP C 1 233 ? 20.329 9.337 1.442 1.00 33.00 259 ASP C N 1
ATOM 9473 C CA . ASP C 1 233 ? 19.638 8.148 1.930 1.00 31.96 259 ASP C CA 1
ATOM 9474 C C . ASP C 1 233 ? 20.614 7.008 2.198 1.00 30.38 259 ASP C C 1
ATOM 9475 O O . ASP C 1 233 ? 21.221 6.491 1.261 1.00 30.55 259 ASP C O 1
ATOM 9480 N N . TYR C 1 234 ? 20.726 6.634 3.472 1.00 27.77 260 TYR C N 1
ATOM 9481 C CA . TYR C 1 234 ? 21.599 5.508 3.844 1.00 26.05 260 TYR C CA 1
ATOM 9482 C C . TYR C 1 234 ? 20.768 4.244 4.072 1.00 23.55 260 TYR C C 1
ATOM 9483 O O . TYR C 1 234 ? 21.330 3.180 4.359 1.00 23.90 260 TYR C O 1
ATOM 9492 N N . SER C 1 235 ? 19.465 4.279 3.838 1.00 21.11 261 SER C N 1
ATOM 9493 C CA . SER C 1 235 ? 18.541 3.172 3.910 1.00 21.09 261 SER C CA 1
ATOM 9494 C C . SER C 1 235 ? 17.664 2.977 2.666 1.00 20.70 261 SER C C 1
ATOM 9495 O O . SER C 1 235 ? 16.519 2.518 2.746 1.00 20.28 261 SER C O 1
ATOM 9498 N N . HIS C 1 236 ? 18.246 3.264 1.506 1.00 21.40 262 HIS C N 1
ATOM 9499 C CA . HIS C 1 236 ? 17.479 3.221 0.256 1.00 22.01 262 HIS C CA 1
ATOM 9500 C C . HIS C 1 236 ? 16.870 1.879 -0.073 1.00 22.01 262 HIS C C 1
ATOM 9501 O O . HIS C 1 236 ? 15.667 1.797 -0.432 1.00 22.62 262 HIS C O 1
ATOM 9508 N N . LEU C 1 237 ? 17.597 0.781 0.217 1.00 20.20 263 LEU C N 1
ATOM 9509 C CA . LEU C 1 237 ? 16.998 -0.527 -0.029 1.00 21.26 263 LEU C CA 1
ATOM 9510 C C . LEU C 1 237 ? 15.829 -0.794 0.892 1.00 21.06 263 LEU C C 1
ATOM 9511 O O . LEU C 1 237 ? 14.802 -1.340 0.462 1.00 21.37 263 LEU C O 1
ATOM 9516 N N . THR C 1 238 ? 15.987 -0.534 2.204 1.00 20.38 264 THR C N 1
ATOM 9517 C CA . THR C 1 238 ? 14.870 -0.749 3.135 1.00 19.70 264 THR C CA 1
ATOM 9518 C C . THR C 1 238 ? 13.686 0.100 2.764 1.00 19.14 264 THR C C 1
ATOM 9519 O O . THR C 1 238 ? 12.534 -0.337 2.725 1.00 19.44 264 THR C O 1
ATOM 9523 N N . ASN C 1 239 ? 13.901 1.399 2.566 1.00 23.22 265 ASN C N 1
ATOM 9524 C CA . ASN C 1 239 ? 12.860 2.351 2.169 1.00 25.35 265 ASN C CA 1
ATOM 9525 C C . ASN C 1 239 ? 12.059 1.859 0.970 1.00 25.38 265 ASN C C 1
ATOM 9526 O O . ASN C 1 239 ? 10.836 1.682 1.022 1.00 25.84 265 ASN C O 1
ATOM 9531 N N . ASP C 1 240 ? 12.765 1.531 -0.103 1.00 26.22 266 ASP C N 1
ATOM 9532 C CA . ASP C 1 240 ? 12.116 1.007 -1.309 1.00 26.60 266 ASP C CA 1
ATOM 9533 C C . ASP C 1 240 ? 11.236 -0.192 -1.008 1.00 25.98 266 ASP C C 1
ATOM 9534 O O . ASP C 1 240 ? 10.047 -0.196 -1.360 1.00 25.15 266 ASP C O 1
ATOM 9539 N N . LEU C 1 241 ? 11.788 -1.229 -0.329 1.00 22.83 267 LEU C N 1
ATOM 9540 C CA . LEU C 1 241 ? 10.944 -2.400 -0.092 1.00 20.19 267 LEU C CA 1
ATOM 9541 C C . LEU C 1 241 ? 9.819 -2.158 0.869 1.00 19.83 267 LEU C C 1
ATOM 9542 O O . LEU C 1 241 ? 8.672 -2.526 0.619 1.00 17.76 267 LEU C O 1
ATOM 9547 N N . VAL C 1 242 ? 10.082 -1.550 2.036 1.00 20.51 268 VAL C N 1
ATOM 9548 C CA . VAL C 1 242 ? 8.967 -1.317 2.967 1.00 21.23 268 VAL C CA 1
ATOM 9549 C C . VAL C 1 242 ? 7.911 -0.409 2.325 1.00 20.93 268 VAL C C 1
ATOM 9550 O O . VAL C 1 242 ? 6.727 -0.690 2.442 1.00 20.43 268 VAL C O 1
ATOM 9554 N N . GLY C 1 243 ? 8.338 0.652 1.654 1.00 22.89 269 GLY C N 1
ATOM 9555 C CA . GLY C 1 243 ? 7.442 1.587 0.987 1.00 23.90 269 GLY C CA 1
ATOM 9556 C C . GLY C 1 243 ? 6.603 0.953 -0.115 1.00 24.06 269 GLY C C 1
ATOM 9557 O O . GLY C 1 243 ? 5.403 1.213 -0.218 1.00 25.40 269 GLY C O 1
ATOM 9558 N N . ALA C 1 244 ? 7.226 0.073 -0.897 1.00 25.01 270 ALA C N 1
ATOM 9559 C CA . ALA C 1 244 ? 6.491 -0.608 -1.974 1.00 25.72 270 ALA C CA 1
ATOM 9560 C C . ALA C 1 244 ? 5.415 -1.486 -1.401 1.00 25.97 270 ALA C C 1
ATOM 9561 O O . ALA C 1 244 ? 4.275 -1.522 -1.873 1.00 25.38 270 ALA C O 1
ATOM 9563 N N . ILE C 1 245 ? 5.713 -2.187 -0.279 1.00 26.16 271 ILE C N 1
ATOM 9564 C CA . ILE C 1 245 ? 4.698 -3.045 0.309 1.00 24.46 271 ILE C CA 1
ATOM 9565 C C . ILE C 1 245 ? 3.612 -2.177 0.921 1.00 25.70 271 ILE C C 1
ATOM 9566 O O . ILE C 1 245 ? 2.436 -2.577 0.871 1.00 23.40 271 ILE C O 1
ATOM 9571 N N . LYS C 1 246 ? 4.001 -1.024 1.487 1.00 27.63 272 LYS C N 1
ATOM 9572 C CA . LYS C 1 246 ? 2.985 -0.139 2.062 1.00 30.80 272 LYS C CA 1
ATOM 9573 C C . LYS C 1 246 ? 2.027 0.398 0.990 1.00 31.82 272 LYS C C 1
ATOM 9574 O O . LYS C 1 246 ? 0.842 0.532 1.267 1.00 33.20 272 LYS C O 1
ATOM 9580 N N . LYS C 1 247 ? 2.520 0.686 -0.205 1.00 33.88 273 LYS C N 1
ATOM 9581 C CA . LYS C 1 247 ? 1.682 1.166 -1.305 1.00 34.52 273 LYS C CA 1
ATOM 9582 C C . LYS C 1 247 ? 0.864 0.048 -1.929 1.00 34.61 273 LYS C C 1
ATOM 9583 O O . LYS C 1 247 ? -0.117 0.347 -2.620 1.00 34.44 273 LYS C O 1
ATOM 9589 N N . GLY C 1 248 ? 1.231 -1.214 -1.693 1.00 33.97 274 GLY C N 1
ATOM 9590 C CA . GLY C 1 248 ? 0.470 -2.333 -2.237 1.00 32.44 274 GLY C CA 1
ATOM 9591 C C . GLY C 1 248 ? 1.119 -2.865 -3.504 1.00 32.04 274 GLY C C 1
ATOM 9592 O O . GLY C 1 248 ? 0.510 -3.663 -4.221 1.00 32.98 274 GLY C O 1
ATOM 9593 N N . ASP C 1 249 ? 2.329 -2.432 -3.793 1.00 30.85 275 ASP C N 1
ATOM 9594 C CA . ASP C 1 249 ? 3.079 -2.867 -4.964 1.00 31.18 275 ASP C CA 1
ATOM 9595 C C . ASP C 1 249 ? 3.968 -4.057 -4.609 1.00 28.78 275 ASP C C 1
ATOM 9596 O O . ASP C 1 249 ? 5.188 -3.961 -4.523 1.00 28.43 275 ASP C O 1
ATOM 9601 N N . PHE C 1 250 ? 3.345 -5.203 -4.394 1.00 27.88 276 PHE C N 1
ATOM 9602 C CA . PHE C 1 250 ? 4.063 -6.399 -3.923 1.00 26.08 276 PHE C CA 1
ATOM 9603 C C . PHE C 1 250 ? 4.984 -7.024 -4.940 1.00 26.56 276 PHE C C 1
ATOM 9604 O O . PHE C 1 250 ? 4.593 -7.421 -6.036 1.00 28.14 276 PHE C O 1
ATOM 9612 N N . PRO C 1 251 ? 6.266 -7.103 -4.615 1.00 25.52 277 PRO C N 1
ATOM 9613 C CA . PRO C 1 251 ? 7.272 -7.698 -5.474 1.00 24.23 277 PRO C CA 1
ATOM 9614 C C . PRO C 1 251 ? 7.086 -9.215 -5.556 1.00 23.01 277 PRO C C 1
ATOM 9615 O O . PRO C 1 251 ? 6.660 -9.894 -4.621 1.00 21.83 277 PRO C O 1
ATOM 9619 N N . LYS C 1 252 ? 7.284 -9.795 -6.742 1.00 22.28 278 LYS C N 1
ATOM 9620 C CA . LYS C 1 252 ? 7.133 -11.227 -6.985 1.00 23.45 278 LYS C CA 1
ATOM 9621 C C . LYS C 1 252 ? 8.359 -11.789 -7.693 1.00 20.36 278 LYS C C 1
ATOM 9622 O O . LYS C 1 252 ? 9.103 -11.090 -8.352 1.00 20.19 278 LYS C O 1
ATOM 9628 N N . TRP C 1 253 ? 8.689 -13.062 -7.487 1.00 20.93 279 TRP C N 1
ATOM 9629 C CA . TRP C 1 253 ? 9.817 -13.728 -8.106 1.00 20.54 279 TRP C CA 1
ATOM 9630 C C . TRP C 1 253 ? 9.338 -15.124 -8.534 1.00 20.69 279 TRP C C 1
ATOM 9631 O O . TRP C 1 253 ? 8.573 -15.720 -7.787 1.00 19.17 279 TRP C O 1
ATOM 9642 N N . ASP C 1 254 ? 9.774 -15.566 -9.720 1.00 21.05 280 ASP C N 1
ATOM 9643 C CA . ASP C 1 254 ? 9.386 -16.934 -10.102 1.00 21.67 280 ASP C CA 1
ATOM 9644 C C . ASP C 1 254 ? 10.546 -17.840 -9.662 1.00 19.34 280 ASP C C 1
ATOM 9645 O O . ASP C 1 254 ? 11.702 -17.411 -9.786 1.00 20.08 280 ASP C O 1
ATOM 9650 N N . LEU C 1 255 ? 10.243 -19.022 -9.170 1.00 19.97 281 LEU C N 1
ATOM 9651 C CA . LEU C 1 255 ? 11.364 -19.917 -8.799 1.00 21.28 281 LEU C CA 1
ATOM 9652 C C . LEU C 1 255 ? 11.593 -20.932 -9.928 1.00 19.97 281 LEU C C 1
ATOM 9653 O O . LEU C 1 255 ? 10.651 -21.610 -10.344 1.00 19.22 281 LEU C O 1
ATOM 9658 N N . TYR C 1 256 ? 12.813 -21.017 -10.398 1.00 20.17 282 TYR C N 1
ATOM 9659 C CA . TYR C 1 256 ? 13.272 -21.924 -11.431 1.00 21.78 282 TYR C CA 1
ATOM 9660 C C . TYR C 1 256 ? 14.344 -22.907 -10.939 1.00 22.50 282 TYR C C 1
ATOM 9661 O O . TYR C 1 256 ? 15.194 -22.557 -10.103 1.00 20.76 282 TYR C O 1
ATOM 9670 N N . VAL C 1 257 ? 14.371 -24.103 -11.549 1.00 21.84 283 VAL C N 1
ATOM 9671 C CA . VAL C 1 257 ? 15.448 -25.041 -11.212 1.00 21.98 283 VAL C CA 1
ATOM 9672 C C . VAL C 1 257 ? 16.219 -25.527 -12.428 1.00 21.63 283 VAL C C 1
ATOM 9673 O O . VAL C 1 257 ? 15.635 -25.657 -13.499 1.00 21.95 283 VAL C O 1
ATOM 9677 N N . GLN C 1 258 ? 17.511 -25.767 -12.284 1.00 19.68 284 GLN C N 1
ATOM 9678 C CA . GLN C 1 258 ? 18.376 -26.379 -13.257 1.00 19.17 284 GLN C CA 1
ATOM 9679 C C . GLN C 1 258 ? 18.681 -27.795 -12.728 1.00 18.58 284 GLN C C 1
ATOM 9680 O O . GLN C 1 258 ? 18.911 -27.931 -11.502 1.00 16.16 284 GLN C O 1
ATOM 9686 N N . VAL C 1 259 ? 18.524 -28.831 -13.556 1.00 19.27 285 VAL C N 1
ATOM 9687 C CA . VAL C 1 259 ? 18.669 -30.196 -13.030 1.00 20.00 285 VAL C CA 1
ATOM 9688 C C . VAL C 1 259 ? 19.767 -31.015 -13.684 1.00 21.25 285 VAL C C 1
ATOM 9689 O O . VAL C 1 259 ? 19.982 -30.965 -14.897 1.00 21.27 285 VAL C O 1
ATOM 9693 N N . LEU C 1 260 ? 20.478 -31.816 -12.897 1.00 19.29 286 LEU C N 1
ATOM 9694 C CA . LEU C 1 260 ? 21.510 -32.722 -13.358 1.00 20.21 286 LEU C CA 1
ATOM 9695 C C . LEU C 1 260 ? 21.431 -34.065 -12.629 1.00 21.66 286 LEU C C 1
ATOM 9696 O O . LEU C 1 260 ? 21.209 -34.155 -11.405 1.00 20.69 286 LEU C O 1
ATOM 9701 N N . LYS C 1 261 ? 21.642 -35.146 -13.394 1.00 21.60 287 LYS C N 1
ATOM 9702 C CA . LYS C 1 261 ? 21.714 -36.478 -12.789 1.00 23.19 287 LYS C CA 1
ATOM 9703 C C . LYS C 1 261 ? 23.126 -36.703 -12.281 1.00 23.26 287 LYS C C 1
ATOM 9704 O O . LYS C 1 261 ? 24.114 -36.228 -12.849 1.00 23.73 287 LYS C O 1
ATOM 9710 N N . PRO C 1 262 ? 23.284 -37.526 -11.250 1.00 24.17 288 PRO C N 1
ATOM 9711 C CA . PRO C 1 262 ? 24.578 -37.848 -10.675 1.00 24.51 288 PRO C CA 1
ATOM 9712 C C . PRO C 1 262 ? 25.592 -38.289 -11.705 1.00 26.90 288 PRO C C 1
ATOM 9713 O O . PRO C 1 262 ? 26.745 -37.814 -11.701 1.00 25.92 288 PRO C O 1
ATOM 9717 N N . GLU C 1 263 ? 25.189 -39.119 -12.687 1.00 29.90 289 GLU C N 1
ATOM 9718 C CA . GLU C 1 263 ? 26.180 -39.553 -13.675 1.00 33.26 289 GLU C CA 1
ATOM 9719 C C . GLU C 1 263 ? 26.565 -38.476 -14.680 1.00 32.78 289 GLU C C 1
ATOM 9720 O O . GLU C 1 263 ? 27.485 -38.727 -15.476 1.00 32.45 289 GLU C O 1
ATOM 9726 N N . GLU C 1 264 ? 25.941 -37.313 -14.676 1.00 32.31 290 GLU C N 1
ATOM 9727 C CA . GLU C 1 264 ? 26.269 -36.213 -15.557 1.00 31.99 290 GLU C CA 1
ATOM 9728 C C . GLU C 1 264 ? 27.378 -35.326 -15.026 1.00 31.77 290 GLU C C 1
ATOM 9729 O O . GLU C 1 264 ? 28.066 -34.677 -15.814 1.00 31.12 290 GLU C O 1
ATOM 9735 N N . LEU C 1 265 ? 27.629 -35.256 -13.719 1.00 30.00 291 LEU C N 1
ATOM 9736 C CA . LEU C 1 265 ? 28.649 -34.394 -13.147 1.00 30.70 291 LEU C CA 1
ATOM 9737 C C . LEU C 1 265 ? 30.070 -34.556 -13.671 1.00 32.49 291 LEU C C 1
ATOM 9738 O O . LEU C 1 265 ? 30.835 -33.588 -13.770 1.00 31.34 291 LEU C O 1
ATOM 9743 N N . ALA C 1 266 ? 30.465 -35.774 -14.017 1.00 33.78 292 ALA C N 1
ATOM 9744 C CA . ALA C 1 266 ? 31.789 -36.092 -14.520 1.00 35.64 292 ALA C CA 1
ATOM 9745 C C . ALA C 1 266 ? 32.044 -35.665 -15.955 1.00 36.28 292 ALA C C 1
ATOM 9746 O O . ALA C 1 266 ? 33.209 -35.572 -16.347 1.00 37.09 292 ALA C O 1
ATOM 9748 N N . LYS C 1 267 ? 31.013 -35.381 -16.737 1.00 37.20 293 LYS C N 1
ATOM 9749 C CA . LYS C 1 267 ? 31.144 -35.029 -18.133 1.00 38.05 293 LYS C CA 1
ATOM 9750 C C . LYS C 1 267 ? 31.417 -33.578 -18.479 1.00 37.87 293 LYS C C 1
ATOM 9751 O O . LYS C 1 267 ? 31.619 -33.275 -19.666 1.00 38.14 293 LYS C O 1
ATOM 9757 N N . PHE C 1 268 ? 31.407 -32.675 -17.506 1.00 35.64 294 PHE C N 1
ATOM 9758 C CA . PHE C 1 268 ? 31.704 -31.275 -17.781 1.00 34.31 294 PHE C CA 1
ATOM 9759 C C . PHE C 1 268 ? 33.192 -30.993 -17.753 1.00 32.25 294 PHE C C 1
ATOM 9760 O O . PHE C 1 268 ? 33.913 -31.753 -17.111 1.00 33.66 294 PHE C O 1
ATOM 9768 N N . ASP C 1 269 ? 33.626 -29.862 -18.288 1.00 30.44 295 ASP C N 1
ATOM 9769 C CA . ASP C 1 269 ? 35.008 -29.431 -18.232 1.00 29.91 295 ASP C CA 1
ATOM 9770 C C . ASP C 1 269 ? 35.330 -28.716 -16.911 1.00 27.18 295 ASP C C 1
ATOM 9771 O O . ASP C 1 269 ? 36.483 -28.338 -16.697 1.00 26.70 295 ASP C O 1
ATOM 9776 N N . PHE C 1 270 ? 34.307 -28.423 -16.133 1.00 23.74 296 PHE C N 1
ATOM 9777 C CA . PHE C 1 270 ? 34.544 -27.795 -14.816 1.00 22.28 296 PHE C CA 1
ATOM 9778 C C . PHE C 1 270 ? 33.847 -28.709 -13.806 1.00 21.13 296 PHE C C 1
ATOM 9779 O O . PHE C 1 270 ? 33.130 -29.641 -14.211 1.00 20.11 296 PHE C O 1
ATOM 9787 N N . ASP C 1 271 ? 34.058 -28.465 -12.523 1.00 19.84 297 ASP C N 1
ATOM 9788 C CA . ASP C 1 271 ? 33.369 -29.256 -11.495 1.00 19.05 297 ASP C CA 1
ATOM 9789 C C . ASP C 1 271 ? 32.033 -28.584 -11.230 1.00 18.21 297 ASP C C 1
ATOM 9790 O O . ASP C 1 271 ? 31.958 -27.447 -10.745 1.00 17.09 297 ASP C O 1
ATOM 9795 N N . PRO C 1 272 ? 30.926 -29.250 -11.470 1.00 17.50 298 PRO C N 1
ATOM 9796 C CA . PRO C 1 272 ? 29.595 -28.699 -11.279 1.00 16.15 298 PRO C CA 1
ATOM 9797 C C . PRO C 1 272 ? 29.287 -28.404 -9.812 1.00 18.09 298 PRO C C 1
ATOM 9798 O O . PRO C 1 272 ? 28.376 -27.607 -9.574 1.00 18.06 298 PRO C O 1
ATOM 9802 N N . LEU C 1 273 ? 30.075 -28.936 -8.872 1.00 15.73 299 LEU C N 1
ATOM 9803 C CA . LEU C 1 273 ? 29.804 -28.593 -7.460 1.00 16.64 299 LEU C CA 1
ATOM 9804 C C . LEU C 1 273 ? 30.749 -27.523 -6.969 1.00 16.21 299 LEU C C 1
ATOM 9805 O O . LEU C 1 273 ? 30.927 -27.320 -5.750 1.00 17.12 299 LEU C O 1
ATOM 9810 N N . ASP C 1 274 ? 31.407 -26.815 -7.878 1.00 17.53 300 ASP C N 1
ATOM 9811 C CA . ASP C 1 274 ? 32.338 -25.730 -7.530 1.00 18.24 300 ASP C CA 1
ATOM 9812 C C . ASP C 1 274 ? 31.488 -24.474 -7.366 1.00 18.49 300 ASP C C 1
ATOM 9813 O O . ASP C 1 274 ? 30.891 -24.016 -8.342 1.00 16.59 300 ASP C O 1
ATOM 9818 N N . ALA C 1 275 ? 31.432 -23.884 -6.157 1.00 16.90 301 ALA C N 1
ATOM 9819 C CA . ALA C 1 275 ? 30.598 -22.725 -5.909 1.00 16.40 301 ALA C CA 1
ATOM 9820 C C . ALA C 1 275 ? 30.932 -21.454 -6.688 1.00 16.66 301 ALA C C 1
ATOM 9821 O O . ALA C 1 275 ? 30.142 -20.485 -6.647 1.00 17.49 301 ALA C O 1
ATOM 9823 N N . THR C 1 276 ? 32.035 -21.400 -7.391 1.00 17.82 302 THR C N 1
ATOM 9824 C CA . THR C 1 276 ? 32.449 -20.264 -8.208 1.00 17.99 302 THR C CA 1
ATOM 9825 C C . THR C 1 276 ? 32.006 -20.465 -9.659 1.00 19.54 302 THR C C 1
ATOM 9826 O O . THR C 1 276 ? 32.476 -19.692 -10.491 1.00 19.07 302 THR C O 1
ATOM 9830 N N . LYS C 1 277 ? 31.130 -21.428 -9.918 1.00 19.10 303 LYS C N 1
ATOM 9831 C CA . LYS C 1 277 ? 30.689 -21.716 -11.277 1.00 18.41 303 LYS C CA 1
ATOM 9832 C C . LYS C 1 277 ? 29.195 -21.671 -11.459 1.00 17.72 303 LYS C C 1
ATOM 9833 O O . LYS C 1 277 ? 28.420 -22.180 -10.634 1.00 18.17 303 LYS C O 1
ATOM 9839 N N . ILE C 1 278 ? 28.709 -21.133 -12.582 1.00 17.76 304 ILE C N 1
ATOM 9840 C CA . ILE C 1 278 ? 27.303 -21.270 -12.938 1.00 17.22 304 ILE C CA 1
ATOM 9841 C C . ILE C 1 278 ? 27.214 -22.522 -13.827 1.00 17.62 304 ILE C C 1
ATOM 9842 O O . ILE C 1 278 ? 28.270 -23.068 -14.196 1.00 15.23 304 ILE C O 1
ATOM 9847 N N . TRP C 1 279 ? 26.037 -22.966 -14.235 1.00 18.84 305 TRP C N 1
ATOM 9848 C CA . TRP C 1 279 ? 25.848 -24.088 -15.155 1.00 20.87 305 TRP C CA 1
ATOM 9849 C C . TRP C 1 279 ? 25.288 -23.512 -16.480 1.00 22.34 305 TRP C C 1
ATOM 9850 O O . TRP C 1 279 ? 24.090 -23.417 -16.673 1.00 22.13 305 TRP C O 1
ATOM 9861 N N . PRO C 1 280 ? 26.184 -23.132 -17.363 1.00 25.21 306 PRO C N 1
ATOM 9862 C CA . PRO C 1 280 ? 25.857 -22.415 -18.574 1.00 27.57 306 PRO C CA 1
ATOM 9863 C C . PRO C 1 280 ? 24.856 -23.055 -19.497 1.00 30.31 306 PRO C C 1
ATOM 9864 O O . PRO C 1 280 ? 24.099 -22.297 -20.131 1.00 31.64 306 PRO C O 1
ATOM 9868 N N . ASP C 1 281 ? 24.886 -24.372 -19.669 1.00 32.02 307 ASP C N 1
ATOM 9869 C CA . ASP C 1 281 ? 24.017 -24.935 -20.711 1.00 34.39 307 ASP C CA 1
ATOM 9870 C C . ASP C 1 281 ? 22.922 -25.835 -20.194 1.00 33.49 307 ASP C C 1
ATOM 9871 O O . ASP C 1 281 ? 22.348 -26.593 -20.988 1.00 34.89 307 ASP C O 1
ATOM 9876 N N . VAL C 1 282 ? 22.577 -25.718 -18.910 1.00 29.49 308 VAL C N 1
ATOM 9877 C CA . VAL C 1 282 ? 21.477 -26.535 -18.406 1.00 28.02 308 VAL C CA 1
ATOM 9878 C C . VAL C 1 282 ? 20.214 -25.692 -18.415 1.00 27.57 308 VAL C C 1
ATOM 9879 O O . VAL C 1 282 ? 20.185 -24.552 -17.944 1.00 28.16 308 VAL C O 1
ATOM 9883 N N . PRO C 1 283 ? 19.156 -26.212 -18.997 1.00 27.91 309 PRO C N 1
ATOM 9884 C CA . PRO C 1 283 ? 17.867 -25.568 -19.129 1.00 29.08 309 PRO C CA 1
ATOM 9885 C C . PRO C 1 283 ? 17.204 -25.357 -17.770 1.00 29.66 309 PRO C C 1
ATOM 9886 O O . PRO C 1 283 ? 17.377 -26.191 -16.883 1.00 30.13 309 PRO C O 1
ATOM 9890 N N . GLU C 1 284 ? 16.382 -24.325 -17.670 1.00 30.57 310 GLU C N 1
ATOM 9891 C CA . GLU C 1 284 ? 15.697 -24.004 -16.435 1.00 30.59 310 GLU C CA 1
ATOM 9892 C C . GLU C 1 284 ? 14.219 -24.350 -16.534 1.00 30.32 310 GLU C C 1
ATOM 9893 O O . GLU C 1 284 ? 13.621 -24.204 -17.605 1.00 31.79 310 GLU C O 1
ATOM 9899 N N . LYS C 1 285 ? 13.631 -24.743 -15.430 1.00 26.23 311 LYS C N 1
ATOM 9900 C CA . LYS C 1 285 ? 12.214 -25.085 -15.385 1.00 26.50 311 LYS C CA 1
ATOM 9901 C C . LYS C 1 285 ? 11.509 -24.340 -14.266 1.00 25.64 311 LYS C C 1
ATOM 9902 O O . LYS C 1 285 ? 11.961 -24.399 -13.118 1.00 26.28 311 LYS C O 1
ATOM 9908 N N . LYS C 1 286 ? 10.358 -23.735 -14.534 1.00 25.41 312 LYS C N 1
ATOM 9909 C CA . LYS C 1 286 ? 9.616 -23.009 -13.522 1.00 24.75 312 LYS C CA 1
ATOM 9910 C C . LYS C 1 286 ? 8.844 -23.927 -12.591 1.00 24.77 312 LYS C C 1
ATOM 9911 O O . LYS C 1 286 ? 8.075 -24.797 -13.021 1.00 23.16 312 LYS C O 1
ATOM 9917 N N . ILE C 1 287 ? 9.019 -23.752 -11.273 1.00 22.68 313 ILE C N 1
ATOM 9918 C CA . ILE C 1 287 ? 8.357 -24.629 -10.329 1.00 21.83 313 ILE C CA 1
ATOM 9919 C C . ILE C 1 287 ? 7.505 -23.881 -9.314 1.00 21.09 313 ILE C C 1
ATOM 9920 O O . ILE C 1 287 ? 6.917 -24.563 -8.483 1.00 18.28 313 ILE C O 1
ATOM 9925 N N . GLY C 1 288 ? 7.439 -22.554 -9.366 1.00 20.22 314 GLY C N 1
ATOM 9926 C CA . GLY C 1 288 ? 6.568 -21.860 -8.417 1.00 19.00 314 GLY C CA 1
ATOM 9927 C C . GLY C 1 288 ? 6.835 -20.357 -8.450 1.00 17.54 314 GLY C C 1
ATOM 9928 O O . GLY C 1 288 ? 7.718 -19.877 -9.156 1.00 19.07 314 GLY C O 1
ATOM 9929 N N . GLN C 1 289 ? 6.088 -19.650 -7.623 1.00 18.63 315 GLN C N 1
ATOM 9930 C CA . GLN C 1 289 ? 6.224 -18.202 -7.545 1.00 19.60 315 GLN C CA 1
ATOM 9931 C C . GLN C 1 289 ? 6.005 -17.746 -6.096 1.00 17.89 315 GLN C C 1
ATOM 9932 O O . GLN C 1 289 ? 5.130 -18.253 -5.416 1.00 16.96 315 GLN C O 1
ATOM 9938 N N . MET C 1 290 ? 6.736 -16.700 -5.762 1.00 18.55 316 MET C N 1
ATOM 9939 C CA . MET C 1 290 ? 6.673 -16.105 -4.429 1.00 18.31 316 MET C CA 1
ATOM 9940 C C . MET C 1 290 ? 6.221 -14.644 -4.556 1.00 19.21 316 MET C C 1
ATOM 9941 O O . MET C 1 290 ? 6.710 -13.915 -5.415 1.00 21.56 316 MET C O 1
ATOM 9946 N N . VAL C 1 291 ? 5.363 -14.207 -3.652 1.00 18.47 317 VAL C N 1
ATOM 9947 C CA . VAL C 1 291 ? 4.889 -12.846 -3.534 1.00 20.18 317 VAL C CA 1
ATOM 9948 C C . VAL C 1 291 ? 5.139 -12.389 -2.065 1.00 19.26 317 VAL C C 1
ATOM 9949 O O . VAL C 1 291 ? 4.842 -13.147 -1.153 1.00 20.19 317 VAL C O 1
ATOM 9953 N N . LEU C 1 292 ? 5.797 -11.273 -1.923 1.00 19.12 318 LEU C N 1
ATOM 9954 C CA . LEU C 1 292 ? 6.074 -10.677 -0.601 1.00 19.57 318 LEU C CA 1
ATOM 9955 C C . LEU C 1 292 ? 5.130 -9.468 -0.467 1.00 20.38 318 LEU C C 1
ATOM 9956 O O . LEU C 1 292 ? 5.308 -8.453 -1.157 1.00 18.44 318 LEU C O 1
ATOM 9961 N N . ASN C 1 293 ? 4.154 -9.663 0.417 1.00 20.71 319 ASN C N 1
ATOM 9962 C CA . ASN C 1 293 ? 3.106 -8.673 0.588 1.00 23.47 319 ASN C CA 1
ATOM 9963 C C . ASN C 1 293 ? 2.795 -8.188 1.988 1.00 24.18 319 ASN C C 1
ATOM 9964 O O . ASN C 1 293 ? 1.712 -7.616 2.221 1.00 23.32 319 ASN C O 1
ATOM 9969 N N . LYS C 1 294 ? 3.693 -8.438 2.940 1.00 24.03 320 LYS C N 1
ATOM 9970 C CA . LYS C 1 294 ? 3.438 -7.958 4.305 1.00 24.37 320 LYS C CA 1
ATOM 9971 C C . LYS C 1 294 ? 4.712 -7.501 4.991 1.00 23.10 320 LYS C C 1
ATOM 9972 O O . LYS C 1 294 ? 5.798 -8.085 4.842 1.00 22.64 320 LYS C O 1
ATOM 9978 N N . ASN C 1 295 ? 4.658 -6.356 5.667 1.00 20.71 321 ASN C N 1
ATOM 9979 C CA . ASN C 1 295 ? 5.821 -5.877 6.402 1.00 21.57 321 ASN C CA 1
ATOM 9980 C C . ASN C 1 295 ? 5.790 -6.507 7.801 1.00 19.56 321 ASN C C 1
ATOM 9981 O O . ASN C 1 295 ? 4.751 -7.028 8.198 1.00 20.27 321 ASN C O 1
ATOM 9986 N N . VAL C 1 296 ? 6.902 -6.463 8.519 1.00 20.15 322 VAL C N 1
ATOM 9987 C CA . VAL C 1 296 ? 6.918 -7.072 9.859 1.00 20.62 322 VAL C CA 1
ATOM 9988 C C . VAL C 1 296 ? 6.182 -6.197 10.878 1.00 21.17 322 VAL C C 1
ATOM 9989 O O . VAL C 1 296 ? 5.966 -5.009 10.634 1.00 22.42 322 VAL C O 1
ATOM 9993 N N . ASP C 1 297 ? 5.886 -6.773 12.028 1.00 20.89 323 ASP C N 1
ATOM 9994 C CA . ASP C 1 297 ? 5.240 -6.036 13.124 1.00 21.96 323 ASP C CA 1
ATOM 9995 C C . ASP C 1 297 ? 6.286 -5.337 13.993 1.00 20.64 323 ASP C C 1
ATOM 9996 O O . ASP C 1 297 ? 6.152 -4.182 14.407 1.00 18.76 323 ASP C O 1
ATOM 10001 N N . ASN C 1 298 ? 7.431 -6.023 14.170 1.00 17.40 324 ASN C N 1
ATOM 10002 C CA . ASN C 1 298 ? 8.505 -5.442 14.998 1.00 15.32 324 ASN C CA 1
ATOM 10003 C C . ASN C 1 298 ? 9.835 -5.853 14.437 1.00 14.17 324 ASN C C 1
ATOM 10004 O O . ASN C 1 298 ? 10.063 -7.081 14.307 1.00 15.55 324 ASN C O 1
ATOM 10009 N N . PHE C 1 299 ? 10.724 -4.928 14.111 1.00 13.09 325 PHE C N 1
ATOM 10010 C CA . PHE C 1 299 ? 11.993 -5.321 13.499 1.00 13.59 325 PHE C CA 1
ATOM 10011 C C . PHE C 1 299 ? 12.840 -6.300 14.331 1.00 13.43 325 PHE C C 1
ATOM 10012 O O . PHE C 1 299 ? 13.538 -7.199 13.824 1.00 13.67 325 PHE C O 1
ATOM 10020 N N . PHE C 1 300 ? 12.945 -6.067 15.651 1.00 12.88 326 PHE C N 1
ATOM 10021 C CA . PHE C 1 300 ? 13.845 -6.844 16.504 1.00 12.50 326 PHE C CA 1
ATOM 10022 C C . PHE C 1 300 ? 13.338 -8.267 16.662 1.00 14.45 326 PHE C C 1
ATOM 10023 O O . PHE C 1 300 ? 14.115 -9.206 16.493 1.00 13.92 326 PHE C O 1
ATOM 10031 N N . GLN C 1 301 ? 12.066 -8.410 17.045 1.00 13.09 327 GLN C N 1
ATOM 10032 C CA . GLN C 1 301 ? 11.489 -9.710 17.281 1.00 13.61 327 GLN C CA 1
ATOM 10033 C C . GLN C 1 301 ? 11.482 -10.615 16.047 1.00 15.75 327 GLN C C 1
ATOM 10034 O O . GLN C 1 301 ? 11.721 -11.816 16.200 1.00 12.73 327 GLN C O 1
ATOM 10040 N N . GLU C 1 302 ? 11.261 -9.967 14.902 1.00 14.84 328 GLU C N 1
ATOM 10041 C CA . GLU C 1 302 ? 11.195 -10.714 13.652 1.00 16.87 328 GLU C CA 1
ATOM 10042 C C . GLU C 1 302 ? 12.449 -10.647 12.814 1.00 15.55 328 GLU C C 1
ATOM 10043 O O . GLU C 1 302 ? 13.081 -11.724 12.717 1.00 15.78 328 GLU C O 1
ATOM 10049 N N . THR C 1 303 ? 12.860 -9.567 12.213 1.00 14.49 329 THR C N 1
ATOM 10050 C CA . THR C 1 303 ? 14.009 -9.409 11.372 1.00 14.24 329 THR C CA 1
ATOM 10051 C C . THR C 1 303 ? 15.344 -9.640 12.087 1.00 16.07 329 THR C C 1
ATOM 10052 O O . THR C 1 303 ? 16.220 -10.246 11.470 1.00 13.35 329 THR C O 1
ATOM 10056 N N . GLU C 1 304 ? 15.479 -9.141 13.326 1.00 13.36 330 GLU C N 1
ATOM 10057 C CA . GLU C 1 304 ? 16.781 -9.336 13.953 1.00 14.18 330 GLU C CA 1
ATOM 10058 C C . GLU C 1 304 ? 16.906 -10.777 14.469 1.00 13.01 330 GLU C C 1
ATOM 10059 O O . GLU C 1 304 ? 17.989 -11.346 14.301 1.00 15.97 330 GLU C O 1
ATOM 10065 N N . GLN C 1 305 ? 15.864 -11.316 15.077 1.00 11.81 331 GLN C N 1
ATOM 10066 C CA . GLN C 1 305 ? 15.944 -12.663 15.634 1.00 13.83 331 GLN C CA 1
ATOM 10067 C C . GLN C 1 305 ? 15.746 -13.788 14.649 1.00 13.29 331 GLN C C 1
ATOM 10068 O O . GLN C 1 305 ? 15.862 -14.945 15.098 1.00 13.14 331 GLN C O 1
ATOM 10074 N N . VAL C 1 306 ? 15.434 -13.561 13.355 1.00 13.38 332 VAL C N 1
ATOM 10075 C CA . VAL C 1 306 ? 15.213 -14.754 12.500 1.00 12.58 332 VAL C CA 1
ATOM 10076 C C . VAL C 1 306 ? 16.523 -15.491 12.298 1.00 11.32 332 VAL C C 1
ATOM 10077 O O . VAL C 1 306 ? 17.599 -14.915 12.272 1.00 11.87 332 VAL C O 1
ATOM 10081 N N . ALA C 1 307 ? 16.413 -16.823 12.298 1.00 10.00 333 ALA C N 1
ATOM 10082 C CA . ALA C 1 307 ? 17.571 -17.705 12.176 1.00 9.83 333 ALA C CA 1
ATOM 10083 C C . ALA C 1 307 ? 17.387 -18.509 10.856 1.00 8.72 333 ALA C C 1
ATOM 10084 O O . ALA C 1 307 ? 16.599 -19.455 10.769 1.00 11.10 333 ALA C O 1
ATOM 10086 N N . MET C 1 308 ? 18.153 -18.045 9.903 1.00 10.26 334 MET C N 1
ATOM 10087 C CA . MET C 1 308 ? 18.182 -18.690 8.582 1.00 9.50 334 MET C CA 1
ATOM 10088 C C . MET C 1 308 ? 19.394 -19.617 8.565 1.00 10.15 334 MET C C 1
ATOM 10089 O O . MET C 1 308 ? 20.506 -19.144 8.859 1.00 11.85 334 MET C O 1
ATOM 10094 N N . ALA C 1 309 ? 19.184 -20.882 8.220 1.00 12.70 335 ALA C N 1
ATOM 10095 C CA . ALA C 1 309 ? 20.363 -21.787 8.114 1.00 10.54 335 ALA C CA 1
ATOM 10096 C C . ALA C 1 309 ? 20.166 -22.835 7.051 1.00 11.59 335 ALA C C 1
ATOM 10097 O O . ALA C 1 309 ? 19.158 -23.536 7.023 1.00 12.39 335 ALA C O 1
ATOM 10099 N N . PRO C 1 310 ? 21.184 -23.158 6.260 1.00 14.43 336 PRO C N 1
ATOM 10100 C CA . PRO C 1 310 ? 21.147 -24.242 5.296 1.00 14.67 336 PRO C CA 1
ATOM 10101 C C . PRO C 1 310 ? 20.903 -25.578 6.006 1.00 14.68 336 PRO C C 1
ATOM 10102 O O . PRO C 1 310 ? 20.276 -26.473 5.426 1.00 15.26 336 PRO C O 1
ATOM 10106 N N . ALA C 1 311 ? 21.169 -25.751 7.322 1.00 15.15 337 ALA C N 1
ATOM 10107 C CA . ALA C 1 311 ? 20.860 -27.008 7.999 1.00 15.10 337 ALA C CA 1
ATOM 10108 C C . ALA C 1 311 ? 19.378 -27.235 8.224 1.00 13.76 337 ALA C C 1
ATOM 10109 O O . ALA C 1 311 ? 18.976 -28.364 8.616 1.00 14.12 337 ALA C O 1
ATOM 10111 N N . ASN C 1 312 ? 18.531 -26.229 8.080 1.00 12.27 338 ASN C N 1
ATOM 10112 C CA . ASN C 1 312 ? 17.081 -26.382 8.215 1.00 12.99 338 ASN C CA 1
ATOM 10113 C C . ASN C 1 312 ? 16.585 -26.993 6.879 1.00 15.22 338 ASN C C 1
ATOM 10114 O O . ASN C 1 312 ? 16.225 -26.285 5.962 1.00 15.25 338 ASN C O 1
ATOM 10119 N N . LEU C 1 313 ? 16.625 -28.300 6.807 1.00 17.31 339 LEU C N 1
ATOM 10120 C CA . LEU C 1 313 ? 16.289 -29.136 5.683 1.00 17.61 339 LEU C CA 1
ATOM 10121 C C . LEU C 1 313 ? 15.037 -29.948 5.970 1.00 17.09 339 LEU C C 1
ATOM 10122 O O . LEU C 1 313 ? 14.664 -30.140 7.131 1.00 16.88 339 LEU C O 1
ATOM 10127 N N . VAL C 1 314 ? 14.303 -30.378 4.942 1.00 16.81 340 VAL C N 1
ATOM 10128 C CA . VAL C 1 314 ? 13.134 -31.240 5.115 1.00 17.78 340 VAL C CA 1
ATOM 10129 C C . VAL C 1 314 ? 13.333 -32.455 4.195 1.00 19.43 340 VAL C C 1
ATOM 10130 O O . VAL C 1 314 ? 14.129 -32.388 3.264 1.00 18.60 340 VAL C O 1
ATOM 10134 N N . PRO C 1 315 ? 12.641 -33.537 4.455 1.00 20.61 341 PRO C N 1
ATOM 10135 C CA . PRO C 1 315 ? 12.696 -34.738 3.644 1.00 21.98 341 PRO C CA 1
ATOM 10136 C C . PRO C 1 315 ? 12.483 -34.372 2.174 1.00 20.68 341 PRO C C 1
ATOM 10137 O O . PRO C 1 315 ? 11.559 -33.625 1.814 1.00 20.39 341 PRO C O 1
ATOM 10141 N N . GLY C 1 316 ? 13.387 -34.830 1.325 1.00 19.10 342 GLY C N 1
ATOM 10142 C CA . GLY C 1 316 ? 13.310 -34.496 -0.098 1.00 17.94 342 GLY C CA 1
ATOM 10143 C C . GLY C 1 316 ? 14.406 -33.512 -0.480 1.00 17.58 342 GLY C C 1
ATOM 10144 O O . GLY C 1 316 ? 14.623 -33.242 -1.651 1.00 15.15 342 GLY C O 1
ATOM 10145 N N . ILE C 1 317 ? 15.039 -32.839 0.495 1.00 16.49 343 ILE C N 1
ATOM 10146 C CA . ILE C 1 317 ? 16.081 -31.861 0.181 1.00 17.19 343 ILE C CA 1
ATOM 10147 C C . ILE C 1 317 ? 17.304 -32.147 1.056 1.00 17.47 343 ILE C C 1
ATOM 10148 O O . ILE C 1 317 ? 17.155 -32.319 2.265 1.00 17.69 343 ILE C O 1
ATOM 10153 N N . GLU C 1 318 ? 18.498 -32.249 0.510 1.00 16.48 344 GLU C N 1
ATOM 10154 C CA . GLU C 1 318 ? 19.723 -32.487 1.246 1.00 15.26 344 GLU C CA 1
ATOM 10155 C C . GLU C 1 318 ? 20.839 -31.641 0.646 1.00 16.00 344 GLU C C 1
ATOM 10156 O O . GLU C 1 318 ? 20.780 -31.134 -0.485 1.00 14.75 344 GLU C O 1
ATOM 10162 N N . PRO C 1 319 ? 21.933 -31.441 1.392 1.00 16.60 345 PRO C N 1
ATOM 10163 C CA . PRO C 1 319 ? 23.100 -30.770 0.878 1.00 16.02 345 PRO C CA 1
ATOM 10164 C C . PRO C 1 319 ? 23.797 -31.625 -0.195 1.00 14.58 345 PRO C C 1
ATOM 10165 O O . PRO C 1 319 ? 23.746 -32.834 -0.122 1.00 16.38 345 PRO C O 1
ATOM 10169 N N . SER C 1 320 ? 24.474 -30.975 -1.121 1.00 14.66 346 SER C N 1
ATOM 10170 C CA . SER C 1 320 ? 25.294 -31.663 -2.107 1.00 14.85 346 SER C CA 1
ATOM 10171 C C . SER C 1 320 ? 26.691 -31.698 -1.473 1.00 15.34 346 SER C C 1
ATOM 10172 O O . SER C 1 320 ? 26.846 -31.148 -0.351 1.00 17.25 346 SER C O 1
ATOM 10175 N N . GLU C 1 321 ? 27.696 -32.235 -2.102 1.00 15.14 347 GLU C N 1
ATOM 10176 C CA . GLU C 1 321 ? 29.066 -32.296 -1.618 1.00 14.22 347 GLU C CA 1
ATOM 10177 C C . GLU C 1 321 ? 29.862 -31.038 -1.954 1.00 14.23 347 GLU C C 1
ATOM 10178 O O . GLU C 1 321 ? 31.069 -30.988 -1.704 1.00 17.23 347 GLU C O 1
ATOM 10184 N N . ASP C 1 322 ? 29.247 -29.998 -2.519 1.00 11.81 348 ASP C N 1
ATOM 10185 C CA . ASP C 1 322 ? 29.913 -28.696 -2.683 1.00 12.73 348 ASP C CA 1
ATOM 10186 C C . ASP C 1 322 ? 30.615 -28.391 -1.340 1.00 12.46 348 ASP C C 1
ATOM 10187 O O . ASP C 1 322 ? 29.965 -28.309 -0.275 1.00 11.23 348 ASP C O 1
ATOM 10192 N N . ARG C 1 323 ? 31.933 -28.202 -1.386 1.00 12.63 349 ARG C N 1
ATOM 10193 C CA . ARG C 1 323 ? 32.690 -28.028 -0.132 1.00 13.63 349 ARG C CA 1
ATOM 10194 C C . ARG C 1 323 ? 32.430 -26.711 0.585 1.00 15.37 349 ARG C C 1
ATOM 10195 O O . ARG C 1 323 ? 32.781 -26.534 1.764 1.00 16.25 349 ARG C O 1
ATOM 10203 N N . LEU C 1 324 ? 31.926 -25.742 -0.152 1.00 11.98 350 LEU C N 1
ATOM 10204 C CA . LEU C 1 324 ? 31.510 -24.481 0.427 1.00 14.42 350 LEU C CA 1
ATOM 10205 C C . LEU C 1 324 ? 30.211 -24.706 1.200 1.00 14.05 350 LEU C C 1
ATOM 10206 O O . LEU C 1 324 ? 30.187 -24.323 2.354 1.00 14.27 350 LEU C O 1
ATOM 10211 N N . LEU C 1 325 ? 29.227 -25.351 0.576 1.00 13.61 351 LEU C N 1
ATOM 10212 C CA . LEU C 1 325 ? 27.960 -25.625 1.246 1.00 12.04 351 LEU C CA 1
ATOM 10213 C C . LEU C 1 325 ? 28.084 -26.484 2.502 1.00 11.94 351 LEU C C 1
ATOM 10214 O O . LEU C 1 325 ? 27.415 -26.296 3.541 1.00 10.22 351 LEU C O 1
ATOM 10219 N N . GLN C 1 326 ? 29.019 -27.444 2.456 1.00 11.61 352 GLN C N 1
ATOM 10220 C CA . GLN C 1 326 ? 29.209 -28.355 3.610 1.00 14.63 352 GLN C CA 1
ATOM 10221 C C . GLN C 1 326 ? 29.557 -27.580 4.875 1.00 14.01 352 GLN C C 1
ATOM 10222 O O . GLN C 1 326 ? 29.092 -27.925 5.968 1.00 13.23 352 GLN C O 1
ATOM 10228 N N . GLY C 1 327 ? 30.386 -26.560 4.745 1.00 12.49 353 GLY C N 1
ATOM 10229 C CA . GLY C 1 327 ? 30.769 -25.701 5.866 1.00 13.22 353 GLY C CA 1
ATOM 10230 C C . GLY C 1 327 ? 29.592 -24.876 6.364 1.00 14.56 353 GLY C C 1
ATOM 10231 O O . GLY C 1 327 ? 29.424 -24.657 7.582 1.00 11.86 353 GLY C O 1
ATOM 10232 N N . ARG C 1 328 ? 28.721 -24.434 5.457 1.00 12.14 354 ARG C N 1
ATOM 10233 C CA . ARG C 1 328 ? 27.537 -23.667 5.791 1.00 13.51 354 ARG C CA 1
ATOM 10234 C C . ARG C 1 328 ? 26.505 -24.469 6.550 1.00 14.28 354 ARG C C 1
ATOM 10235 O O . ARG C 1 328 ? 25.757 -23.958 7.399 1.00 16.03 354 ARG C O 1
ATOM 10243 N N . VAL C 1 329 ? 26.478 -25.799 6.335 1.00 13.13 355 VAL C N 1
ATOM 10244 C CA . VAL C 1 329 ? 25.568 -26.666 7.064 1.00 13.06 355 VAL C CA 1
ATOM 10245 C C . VAL C 1 329 ? 25.910 -26.597 8.558 1.00 11.73 355 VAL C C 1
ATOM 10246 O O . VAL C 1 329 ? 25.007 -26.833 9.345 1.00 11.65 355 VAL C O 1
ATOM 10250 N N . PHE C 1 330 ? 27.159 -26.342 8.932 1.00 8.75 356 PHE C N 1
ATOM 10251 C CA . PHE C 1 330 ? 27.518 -26.239 10.346 1.00 8.49 356 PHE C CA 1
ATOM 10252 C C . PHE C 1 330 ? 27.422 -24.808 10.886 1.00 10.26 356 PHE C C 1
ATOM 10253 O O . PHE C 1 330 ? 26.924 -24.542 11.959 1.00 9.08 356 PHE C O 1
ATOM 10261 N N . SER C 1 331 ? 27.994 -23.837 10.165 1.00 11.10 357 SER C N 1
ATOM 10262 C CA . SER C 1 331 ? 28.183 -22.480 10.635 1.00 12.34 357 SER C CA 1
ATOM 10263 C C . SER C 1 331 ? 26.959 -21.680 11.027 1.00 11.88 357 SER C C 1
ATOM 10264 O O . SER C 1 331 ? 26.988 -20.980 12.060 1.00 12.62 357 SER C O 1
ATOM 10267 N N . TYR C 1 332 ? 25.853 -21.784 10.308 1.00 11.89 358 TYR C N 1
ATOM 10268 C CA . TYR C 1 332 ? 24.658 -21.010 10.602 1.00 12.07 358 TYR C CA 1
ATOM 10269 C C . TYR C 1 332 ? 24.042 -21.450 11.906 1.00 12.31 358 TYR C C 1
ATOM 10270 O O . TYR C 1 332 ? 23.774 -20.646 12.810 1.00 11.29 358 TYR C O 1
ATOM 10279 N N . ALA C 1 333 ? 23.809 -22.770 12.042 1.00 11.08 359 ALA C N 1
ATOM 10280 C CA . ALA C 1 333 ? 23.229 -23.260 13.284 1.00 11.16 359 ALA C CA 1
ATOM 10281 C C . ALA C 1 333 ? 24.150 -22.912 14.456 1.00 9.80 359 ALA C C 1
ATOM 10282 O O . ALA C 1 333 ? 23.695 -22.543 15.542 1.00 7.83 359 ALA C O 1
ATOM 10284 N N . ASP C 1 334 ? 25.452 -23.066 14.272 1.00 8.68 360 ASP C N 1
ATOM 10285 C CA . ASP C 1 334 ? 26.418 -22.770 15.320 1.00 9.74 360 ASP C CA 1
ATOM 10286 C C . ASP C 1 334 ? 26.410 -21.338 15.805 1.00 9.99 360 ASP C C 1
ATOM 10287 O O . ASP C 1 334 ? 26.300 -21.027 17.007 1.00 11.74 360 ASP C O 1
ATOM 10292 N N . THR C 1 335 ? 26.503 -20.392 14.846 1.00 7.86 361 THR C N 1
ATOM 10293 C CA . THR C 1 335 ? 26.479 -18.977 15.240 1.00 8.12 361 THR C CA 1
ATOM 10294 C C . THR C 1 335 ? 25.117 -18.627 15.841 1.00 9.25 361 THR C C 1
ATOM 10295 O O . THR C 1 335 ? 25.095 -17.746 16.707 1.00 11.71 361 THR C O 1
ATOM 10299 N N . GLN C 1 336 ? 24.015 -19.232 15.428 1.00 9.80 362 GLN C N 1
ATOM 10300 C CA . GLN C 1 336 ? 22.692 -18.910 15.992 1.00 10.07 362 GLN C CA 1
ATOM 10301 C C . GLN C 1 336 ? 22.585 -19.416 17.437 1.00 11.85 362 GLN C C 1
ATOM 10302 O O . GLN C 1 336 ? 22.009 -18.759 18.312 1.00 12.71 362 GLN C O 1
ATOM 10308 N N . MET C 1 337 ? 23.249 -20.533 17.768 1.00 12.14 363 MET C N 1
ATOM 10309 C CA . MET C 1 337 ? 23.307 -20.929 19.180 1.00 12.20 363 MET C CA 1
ATOM 10310 C C . MET C 1 337 ? 23.900 -19.825 20.037 1.00 12.02 363 MET C C 1
ATOM 10311 O O . MET C 1 337 ? 23.567 -19.676 21.244 1.00 11.91 363 MET C O 1
ATOM 10316 N N . TYR C 1 338 ? 24.866 -19.092 19.508 1.00 7.27 364 TYR C N 1
ATOM 10317 C CA . TYR C 1 338 ? 25.495 -17.987 20.228 1.00 8.35 364 TYR C CA 1
ATOM 10318 C C . TYR C 1 338 ? 24.727 -16.688 20.167 1.00 8.94 364 TYR C C 1
ATOM 10319 O O . TYR C 1 338 ? 24.429 -16.093 21.209 1.00 5.95 364 TYR C O 1
ATOM 10328 N N . ARG C 1 339 ? 24.440 -16.247 18.939 1.00 5.72 365 ARG C N 1
ATOM 10329 C CA . ARG C 1 339 ? 23.774 -14.938 18.753 1.00 9.76 365 ARG C CA 1
ATOM 10330 C C . ARG C 1 339 ? 22.383 -14.927 19.340 1.00 10.58 365 ARG C C 1
ATOM 10331 O O . ARG C 1 339 ? 21.962 -13.895 19.895 1.00 11.05 365 ARG C O 1
ATOM 10339 N N . LEU C 1 340 ? 21.681 -16.042 19.306 1.00 9.76 366 LEU C N 1
ATOM 10340 C CA . LEU C 1 340 ? 20.328 -16.080 19.871 1.00 11.82 366 LEU C CA 1
ATOM 10341 C C . LEU C 1 340 ? 20.368 -16.896 21.176 1.00 11.88 366 LEU C C 1
ATOM 10342 O O . LEU C 1 340 ? 20.048 -16.328 22.228 1.00 15.16 366 LEU C O 1
ATOM 10347 N N . GLY C 1 341 ? 20.933 -18.067 21.104 1.00 11.53 367 GLY C N 1
ATOM 10348 C CA . GLY C 1 341 ? 20.983 -18.961 22.270 1.00 11.26 367 GLY C CA 1
ATOM 10349 C C . GLY C 1 341 ? 20.466 -20.335 21.871 1.00 11.74 367 GLY C C 1
ATOM 10350 O O . GLY C 1 341 ? 19.832 -20.586 20.826 1.00 9.57 367 GLY C O 1
ATOM 10351 N N . ALA C 1 342 ? 20.579 -21.246 22.860 1.00 9.25 368 ALA C N 1
ATOM 10352 C CA . ALA C 1 342 ? 20.116 -22.610 22.731 1.00 7.72 368 ALA C CA 1
ATOM 10353 C C . ALA C 1 342 ? 18.625 -22.686 22.348 1.00 8.73 368 ALA C C 1
ATOM 10354 O O . ALA C 1 342 ? 18.279 -23.557 21.535 1.00 10.26 368 ALA C O 1
ATOM 10356 N N . ASN C 1 343 ? 17.829 -21.758 22.858 1.00 7.67 369 ASN C N 1
ATOM 10357 C CA . ASN C 1 343 ? 16.393 -21.801 22.576 1.00 8.59 369 ASN C CA 1
ATOM 10358 C C . ASN C 1 343 ? 15.963 -20.873 21.434 1.00 9.27 369 ASN C C 1
ATOM 10359 O O . ASN C 1 343 ? 14.752 -20.666 21.287 1.00 9.52 369 ASN C O 1
ATOM 10364 N N . GLY C 1 344 ? 16.917 -20.441 20.641 1.00 10.81 370 GLY C N 1
ATOM 10365 C CA . GLY C 1 344 ? 16.600 -19.539 19.522 1.00 12.51 370 GLY C CA 1
ATOM 10366 C C . GLY C 1 344 ? 15.573 -20.097 18.551 1.00 13.57 370 GLY C C 1
ATOM 10367 O O . GLY C 1 344 ? 14.758 -19.302 18.023 1.00 12.02 370 GLY C O 1
ATOM 10368 N N . LEU C 1 345 ? 15.541 -21.398 18.288 1.00 12.92 371 LEU C N 1
ATOM 10369 C CA . LEU C 1 345 ? 14.598 -21.934 17.303 1.00 16.66 371 LEU C CA 1
ATOM 10370 C C . LEU C 1 345 ? 13.192 -22.058 17.836 1.00 15.66 371 LEU C C 1
ATOM 10371 O O . LEU C 1 345 ? 12.241 -22.335 17.095 1.00 16.55 371 LEU C O 1
ATOM 10376 N N . SER C 1 346 ? 12.970 -21.754 19.120 1.00 14.15 372 SER C N 1
ATOM 10377 C CA . SER C 1 346 ? 11.644 -21.727 19.697 1.00 15.28 372 SER C CA 1
ATOM 10378 C C . SER C 1 346 ? 11.086 -20.304 19.699 1.00 15.57 372 SER C C 1
ATOM 10379 O O . SER C 1 346 ? 9.948 -20.130 20.168 1.00 16.21 372 SER C O 1
ATOM 10382 N N . LEU C 1 347 ? 11.820 -19.304 19.208 1.00 12.28 373 LEU C N 1
ATOM 10383 C CA . LEU C 1 347 ? 11.247 -17.938 19.155 1.00 12.35 373 LEU C CA 1
ATOM 10384 C C . LEU C 1 347 ? 10.191 -17.899 18.044 1.00 14.18 373 LEU C C 1
ATOM 10385 O O . LEU C 1 347 ? 10.305 -18.615 17.043 1.00 11.39 373 LEU C O 1
ATOM 10390 N N . PRO C 1 348 ? 9.131 -17.125 18.229 1.00 14.85 374 PRO C N 1
ATOM 10391 C CA . PRO C 1 348 ? 8.012 -17.065 17.303 1.00 14.87 374 PRO C CA 1
ATOM 10392 C C . PRO C 1 348 ? 8.366 -17.071 15.827 1.00 14.27 374 PRO C C 1
ATOM 10393 O O . PRO C 1 348 ? 7.923 -17.982 15.093 1.00 15.48 374 PRO C O 1
ATOM 10397 N N . VAL C 1 349 ? 9.247 -16.257 15.326 1.00 13.33 375 VAL C N 1
ATOM 10398 C CA . VAL C 1 349 ? 9.630 -16.182 13.912 1.00 13.54 375 VAL C CA 1
ATOM 10399 C C . VAL C 1 349 ? 10.355 -17.439 13.425 1.00 14.67 375 VAL C C 1
ATOM 10400 O O . VAL C 1 349 ? 10.439 -17.718 12.212 1.00 15.01 375 VAL C O 1
ATOM 10404 N N . ASN C 1 350 ? 10.940 -18.197 14.376 1.00 13.46 376 ASN C N 1
ATOM 10405 C CA . ASN C 1 350 ? 11.692 -19.372 13.948 1.00 13.92 376 ASN C CA 1
ATOM 10406 C C . ASN C 1 350 ? 10.922 -20.670 14.113 1.00 13.84 376 ASN C C 1
ATOM 10407 O O . ASN C 1 350 ? 11.409 -21.709 13.628 1.00 14.40 376 ASN C O 1
ATOM 10412 N N . GLN C 1 351 ? 9.793 -20.675 14.792 1.00 13.13 377 GLN C N 1
ATOM 10413 C CA . GLN C 1 351 ? 9.054 -21.902 14.995 1.00 15.51 377 GLN C CA 1
ATOM 10414 C C . GLN C 1 351 ? 8.441 -22.431 13.675 1.00 15.78 377 GLN C C 1
ATOM 10415 O O . GLN C 1 351 ? 8.031 -21.669 12.817 1.00 12.04 377 GLN C O 1
ATOM 10421 N N . PRO C 1 352 ? 8.491 -23.725 13.531 1.00 16.04 378 PRO C N 1
ATOM 10422 C CA . PRO C 1 352 ? 7.841 -24.424 12.434 1.00 16.91 378 PRO C CA 1
ATOM 10423 C C . PRO C 1 352 ? 6.326 -24.441 12.694 1.00 18.74 378 PRO C C 1
ATOM 10424 O O . PRO C 1 352 ? 5.781 -24.171 13.788 1.00 16.71 378 PRO C O 1
ATOM 10428 N N . LYS C 1 353 ? 5.574 -24.832 11.683 1.00 20.01 379 LYS C N 1
ATOM 10429 C CA . LYS C 1 353 ? 4.128 -24.897 11.685 1.00 23.97 379 LYS C CA 1
ATOM 10430 C C . LYS C 1 353 ? 3.683 -26.340 11.903 1.00 25.00 379 LYS C C 1
ATOM 10431 O O . LYS C 1 353 ? 2.574 -26.704 11.514 1.00 27.29 379 LYS C O 1
ATOM 10437 N N . VAL C 1 354 ? 4.603 -27.191 12.293 1.00 22.80 380 VAL C N 1
ATOM 10438 C CA . VAL C 1 354 ? 4.328 -28.605 12.578 1.00 23.43 380 VAL C CA 1
ATOM 10439 C C . VAL C 1 354 ? 4.801 -28.846 14.009 1.00 22.65 380 VAL C C 1
ATOM 10440 O O . VAL C 1 354 ? 5.501 -27.981 14.546 1.00 22.76 380 VAL C O 1
ATOM 10444 N N . ALA C 1 355 ? 4.457 -29.923 14.682 1.00 22.19 381 ALA C N 1
ATOM 10445 C CA . ALA C 1 355 ? 4.914 -30.080 16.067 1.00 23.00 381 ALA C CA 1
ATOM 10446 C C . ALA C 1 355 ? 6.392 -30.481 16.078 1.00 21.74 381 ALA C C 1
ATOM 10447 O O . ALA C 1 355 ? 6.980 -30.897 15.070 1.00 22.65 381 ALA C O 1
ATOM 10449 N N . VAL C 1 356 ? 7.028 -30.187 17.198 1.00 18.94 382 VAL C N 1
ATOM 10450 C CA . VAL C 1 356 ? 8.435 -30.537 17.421 1.00 17.51 382 VAL C CA 1
ATOM 10451 C C . VAL C 1 356 ? 8.376 -31.621 18.504 1.00 16.40 382 VAL C C 1
ATOM 10452 O O . VAL C 1 356 ? 7.730 -31.393 19.542 1.00 16.57 382 VAL C O 1
ATOM 10456 N N . ASN C 1 357 ? 8.971 -32.763 18.278 1.00 13.73 383 ASN C N 1
ATOM 10457 C CA . ASN C 1 357 ? 8.920 -33.889 19.190 1.00 12.51 383 ASN C CA 1
ATOM 10458 C C . ASN C 1 357 ? 10.313 -34.500 19.384 1.00 11.96 383 ASN C C 1
ATOM 10459 O O . ASN C 1 357 ? 10.721 -35.285 18.546 1.00 11.00 383 ASN C O 1
ATOM 10464 N N . ASN C 1 358 ? 10.965 -34.164 20.505 1.00 9.86 384 ASN C N 1
ATOM 10465 C CA . ASN C 1 358 ? 12.319 -34.712 20.668 1.00 10.30 384 ASN C CA 1
ATOM 10466 C C . ASN C 1 358 ? 12.733 -34.608 22.137 1.00 10.26 384 ASN C C 1
ATOM 10467 O O . ASN C 1 358 ? 11.976 -34.163 22.976 1.00 10.75 384 ASN C O 1
ATOM 10472 N N . GLY C 1 359 ? 13.997 -34.954 22.397 1.00 11.23 385 GLY C N 1
ATOM 10473 C CA . GLY C 1 359 ? 14.505 -34.913 23.766 1.00 12.00 385 GLY C CA 1
ATOM 10474 C C . GLY C 1 359 ? 15.315 -33.650 24.061 1.00 14.57 385 GLY C C 1
ATOM 10475 O O . GLY C 1 359 ? 15.887 -33.634 25.160 1.00 13.96 385 GLY C O 1
ATOM 10476 N N . ASN C 1 360 ? 15.409 -32.681 23.174 1.00 12.96 386 ASN C N 1
ATOM 10477 C CA . ASN C 1 360 ? 16.207 -31.482 23.407 1.00 12.00 386 ASN C CA 1
ATOM 10478 C C . ASN C 1 360 ? 15.560 -30.708 24.551 1.00 12.02 386 ASN C C 1
ATOM 10479 O O . ASN C 1 360 ? 14.350 -30.625 24.607 1.00 13.43 386 ASN C O 1
ATOM 10484 N N . GLN C 1 361 ? 16.287 -30.219 25.534 1.00 9.57 387 GLN C N 1
ATOM 10485 C CA . GLN C 1 361 ? 15.682 -29.569 26.694 1.00 9.79 387 GLN C CA 1
ATOM 10486 C C . GLN C 1 361 ? 16.528 -28.496 27.351 1.00 9.23 387 GLN C C 1
ATOM 10487 O O . GLN C 1 361 ? 17.701 -28.311 27.033 1.00 8.00 387 GLN C O 1
ATOM 10493 N N . ASP C 1 362 ? 15.935 -27.863 28.352 1.00 9.35 388 ASP C N 1
ATOM 10494 C CA . ASP C 1 362 ? 16.576 -26.861 29.206 1.00 10.80 388 ASP C CA 1
ATOM 10495 C C . ASP C 1 362 ? 17.238 -25.775 28.370 1.00 8.64 388 ASP C C 1
ATOM 10496 O O . ASP C 1 362 ? 16.610 -25.323 27.425 1.00 6.21 388 ASP C O 1
ATOM 10501 N N . GLY C 1 363 ? 18.403 -25.275 28.800 1.00 7.22 389 GLY C N 1
ATOM 10502 C CA . GLY C 1 363 ? 18.996 -24.142 28.067 1.00 6.79 389 GLY C CA 1
ATOM 10503 C C . GLY C 1 363 ? 18.443 -22.819 28.609 1.00 7.80 389 GLY C C 1
ATOM 10504 O O . GLY C 1 363 ? 17.363 -22.760 29.188 1.00 8.89 389 GLY C O 1
ATOM 10505 N N . ALA C 1 364 ? 19.184 -21.751 28.362 1.00 6.73 390 ALA C N 1
ATOM 10506 C CA . ALA C 1 364 ? 18.742 -20.432 28.828 1.00 8.61 390 ALA C CA 1
ATOM 10507 C C . ALA C 1 364 ? 17.375 -20.003 28.271 1.00 7.84 390 ALA C C 1
ATOM 10508 O O . ALA C 1 364 ? 17.163 -20.142 27.071 1.00 8.84 390 ALA C O 1
ATOM 10510 N N . LEU C 1 365 ? 16.593 -19.484 29.224 1.00 7.28 391 LEU C N 1
ATOM 10511 C CA . LEU C 1 365 ? 15.256 -18.960 28.891 1.00 8.96 391 LEU C CA 1
ATOM 10512 C C . LEU C 1 365 ? 14.384 -19.974 28.193 1.00 9.68 391 LEU C C 1
ATOM 10513 O O . LEU C 1 365 ? 13.806 -19.754 27.108 1.00 11.79 391 LEU C O 1
ATOM 10518 N N . ASN C 1 366 ? 14.211 -21.131 28.833 1.00 7.64 392 ASN C N 1
ATOM 10519 C CA . ASN C 1 366 ? 13.395 -22.193 28.274 1.00 8.00 392 ASN C CA 1
ATOM 10520 C C . ASN C 1 366 ? 11.923 -21.863 28.586 1.00 8.77 392 ASN C C 1
ATOM 10521 O O . ASN C 1 366 ? 11.532 -21.705 29.756 1.00 9.58 392 ASN C O 1
ATOM 10526 N N . THR C 1 367 ? 11.135 -21.616 27.528 1.00 8.33 393 THR C N 1
ATOM 10527 C CA . THR C 1 367 ? 9.752 -21.203 27.785 1.00 9.50 393 THR C CA 1
ATOM 10528 C C . THR C 1 367 ? 8.768 -22.338 27.686 1.00 10.01 393 THR C C 1
ATOM 10529 O O . THR C 1 367 ? 7.546 -22.096 27.691 1.00 11.75 393 THR C O 1
ATOM 10533 N N . GLY C 1 368 ? 9.232 -23.578 27.648 1.00 9.27 394 GLY C N 1
ATOM 10534 C CA . GLY C 1 368 ? 8.306 -24.692 27.545 1.00 11.21 394 GLY C CA 1
ATOM 10535 C C . GLY C 1 368 ? 7.438 -25.003 28.729 1.00 10.88 394 GLY C C 1
ATOM 10536 O O . GLY C 1 368 ? 7.539 -24.482 29.862 1.00 13.26 394 GLY C O 1
ATOM 10537 N N . HIS C 1 369 ? 6.616 -26.045 28.548 1.00 11.32 395 HIS C N 1
ATOM 10538 C CA . HIS C 1 369 ? 5.748 -26.572 29.580 1.00 14.04 395 HIS C CA 1
ATOM 10539 C C . HIS C 1 369 ? 5.775 -28.091 29.559 1.00 14.45 395 HIS C C 1
ATOM 10540 O O . HIS C 1 369 ? 4.798 -28.826 29.229 1.00 15.81 395 HIS C O 1
ATOM 10547 N N . THR C 1 370 ? 6.913 -28.643 29.968 1.00 12.06 396 THR C N 1
ATOM 10548 C CA . THR C 1 370 ? 7.086 -30.090 29.946 1.00 9.40 396 THR C CA 1
ATOM 10549 C C . THR C 1 370 ? 6.515 -30.745 31.154 1.00 9.19 396 THR C C 1
ATOM 10550 O O . THR C 1 370 ? 6.651 -30.231 32.263 1.00 9.92 396 THR C O 1
ATOM 10554 N N . THR C 1 371 ? 5.880 -31.915 31.049 1.00 7.98 397 THR C N 1
ATOM 10555 C CA . THR C 1 371 ? 5.384 -32.625 32.219 1.00 8.76 397 THR C CA 1
ATOM 10556 C C . THR C 1 371 ? 5.945 -34.035 32.289 1.00 9.62 397 THR C C 1
ATOM 10557 O O . THR C 1 371 ? 5.892 -34.674 33.332 1.00 11.43 397 THR C O 1
ATOM 10561 N N . SER C 1 372 ? 6.386 -34.583 31.162 1.00 10.65 398 SER C N 1
ATOM 10562 C CA . SER C 1 372 ? 6.886 -35.957 31.103 1.00 9.94 398 SER C CA 1
ATOM 10563 C C . SER C 1 372 ? 8.241 -36.187 31.755 1.00 11.42 398 SER C C 1
ATOM 10564 O O . SER C 1 372 ? 9.047 -35.266 31.834 1.00 11.04 398 SER C O 1
ATOM 10567 N N . GLY C 1 373 ? 8.518 -37.429 32.183 1.00 12.07 399 GLY C N 1
ATOM 10568 C CA . GLY C 1 373 ? 9.862 -37.769 32.665 1.00 11.22 399 GLY C CA 1
ATOM 10569 C C . GLY C 1 373 ? 10.718 -38.380 31.526 1.00 10.51 399 GLY C C 1
ATOM 10570 O O . GLY C 1 373 ? 11.919 -38.624 31.731 1.00 11.06 399 GLY C O 1
ATOM 10571 N N . VAL C 1 374 ? 10.136 -38.506 30.348 1.00 8.60 400 VAL C N 1
ATOM 10572 C CA . VAL C 1 374 ? 10.823 -39.131 29.208 1.00 9.14 400 VAL C CA 1
ATOM 10573 C C . VAL C 1 374 ? 11.391 -38.120 28.226 1.00 9.88 400 VAL C C 1
ATOM 10574 O O . VAL C 1 374 ? 10.816 -37.733 27.201 1.00 10.34 400 VAL C O 1
ATOM 10578 N N . ASN C 1 375 ? 12.680 -37.802 28.472 1.00 6.87 401 ASN C N 1
ATOM 10579 C CA . ASN C 1 375 ? 13.455 -36.885 27.657 1.00 9.26 401 ASN C CA 1
ATOM 10580 C C . ASN C 1 375 ? 14.583 -37.627 26.926 1.00 8.66 401 ASN C C 1
ATOM 10581 O O . ASN C 1 375 ? 15.607 -37.050 26.516 1.00 10.21 401 ASN C O 1
ATOM 10586 N N . TYR C 1 376 ? 14.407 -38.927 26.775 1.00 7.31 402 TYR C N 1
ATOM 10587 C CA . TYR C 1 376 ? 15.352 -39.825 26.127 1.00 7.46 402 TYR C CA 1
ATOM 10588 C C . TYR C 1 376 ? 14.638 -40.731 25.124 1.00 10.07 402 TYR C C 1
ATOM 10589 O O . TYR C 1 376 ? 13.428 -40.982 25.217 1.00 9.63 402 TYR C O 1
ATOM 10598 N N . GLU C 1 377 ? 15.385 -41.255 24.163 1.00 9.45 403 GLU C N 1
ATOM 10599 C CA . GLU C 1 377 ? 14.895 -42.140 23.112 1.00 9.27 403 GLU C CA 1
ATOM 10600 C C . GLU C 1 377 ? 16.020 -43.145 22.853 1.00 7.21 403 GLU C C 1
ATOM 10601 O O . GLU C 1 377 ? 17.180 -42.709 22.744 1.00 10.42 403 GLU C O 1
ATOM 10607 N N . PRO C 1 378 ? 15.713 -44.413 22.783 1.00 7.84 404 PRO C N 1
ATOM 10608 C CA . PRO C 1 378 ? 14.361 -44.961 22.837 1.00 9.25 404 PRO C CA 1
ATOM 10609 C C . PRO C 1 378 ? 13.758 -45.115 24.210 1.00 9.31 404 PRO C C 1
ATOM 10610 O O . PRO C 1 378 ? 14.419 -45.152 25.244 1.00 8.28 404 PRO C O 1
ATOM 10614 N N . SER C 1 379 ? 12.400 -45.282 24.272 1.00 7.24 405 SER C N 1
ATOM 10615 C CA . SER C 1 379 ? 11.703 -45.525 25.524 1.00 8.89 405 SER C CA 1
ATOM 10616 C C . SER C 1 379 ? 10.525 -46.467 25.166 1.00 8.53 405 SER C C 1
ATOM 10617 O O . SER C 1 379 ? 9.994 -46.238 24.076 1.00 10.09 405 SER C O 1
ATOM 10620 N N . ARG C 1 380 ? 10.197 -47.429 25.988 1.00 8.75 406 ARG C N 1
ATOM 10621 C CA . ARG C 1 380 ? 9.013 -48.250 25.686 1.00 11.13 406 ARG C CA 1
ATOM 10622 C C . ARG C 1 380 ? 7.802 -47.665 26.393 1.00 11.30 406 ARG C C 1
ATOM 10623 O O . ARG C 1 380 ? 6.657 -48.118 26.240 1.00 13.35 406 ARG C O 1
ATOM 10631 N N . LEU C 1 381 ? 7.950 -46.611 27.189 1.00 11.34 407 LEU C N 1
ATOM 10632 C CA . LEU C 1 381 ? 6.894 -45.946 27.890 1.00 14.15 407 LEU C CA 1
ATOM 10633 C C . LEU C 1 381 ? 6.351 -44.802 27.054 1.00 14.93 407 LEU C C 1
ATOM 10634 O O . LEU C 1 381 ? 5.143 -44.556 26.963 1.00 15.07 407 LEU C O 1
ATOM 10639 N N . GLU C 1 382 ? 7.269 -44.023 26.473 1.00 14.03 408 GLU C N 1
ATOM 10640 C CA . GLU C 1 382 ? 6.880 -42.905 25.619 1.00 11.45 408 GLU C CA 1
ATOM 10641 C C . GLU C 1 382 ? 7.783 -42.879 24.400 1.00 11.17 408 GLU C C 1
ATOM 10642 O O . GLU C 1 382 ? 8.652 -41.993 24.223 1.00 10.63 408 GLU C O 1
ATOM 10648 N N . PRO C 1 383 ? 7.561 -43.790 23.497 1.00 8.54 409 PRO C N 1
ATOM 10649 C CA . PRO C 1 383 ? 8.378 -43.888 22.302 1.00 10.45 409 PRO C CA 1
ATOM 10650 C C . PRO C 1 383 ? 8.313 -42.688 21.403 1.00 11.23 409 PRO C C 1
ATOM 10651 O O . PRO C 1 383 ? 7.299 -41.994 21.282 1.00 10.10 409 PRO C O 1
ATOM 10655 N N . ARG C 1 384 ? 9.408 -42.421 20.678 1.00 12.37 410 ARG C N 1
ATOM 10656 C CA . ARG C 1 384 ? 9.501 -41.376 19.659 1.00 13.56 410 ARG C CA 1
ATOM 10657 C C . ARG C 1 384 ? 10.213 -42.006 18.452 1.00 14.08 410 ARG C C 1
ATOM 10658 O O . ARG C 1 384 ? 11.409 -41.853 18.133 1.00 11.13 410 ARG C O 1
ATOM 10666 N N . PRO C 1 385 ? 9.435 -42.799 17.729 1.00 14.05 411 PRO C N 1
ATOM 10667 C CA . PRO C 1 385 ? 9.980 -43.563 16.591 1.00 15.21 411 PRO C CA 1
ATOM 10668 C C . PRO C 1 385 ? 10.479 -42.684 15.464 1.00 15.08 411 PRO C C 1
ATOM 10669 O O . PRO C 1 385 ? 10.001 -41.579 15.241 1.00 14.42 411 PRO C O 1
ATOM 10673 N N . ALA C 1 386 ? 11.531 -43.163 14.773 1.00 16.29 412 ALA C N 1
ATOM 10674 C CA . ALA C 1 386 ? 12.014 -42.420 13.606 1.00 18.19 412 ALA C CA 1
ATOM 10675 C C . ALA C 1 386 ? 11.186 -42.873 12.403 1.00 19.31 412 ALA C C 1
ATOM 10676 O O . ALA C 1 386 ? 10.396 -43.804 12.551 1.00 19.09 412 ALA C O 1
ATOM 10678 N N . ASP C 1 387 ? 11.338 -42.244 11.248 1.00 19.94 413 ASP C N 1
ATOM 10679 C CA . ASP C 1 387 ? 10.611 -42.621 10.012 1.00 21.22 413 ASP C CA 1
ATOM 10680 C C . ASP C 1 387 ? 11.648 -43.094 8.995 1.00 20.22 413 ASP C C 1
ATOM 10681 O O . ASP C 1 387 ? 12.452 -42.293 8.503 1.00 18.36 413 ASP C O 1
ATOM 10686 N N . ASP C 1 388 ? 11.696 -44.370 8.693 1.00 21.35 414 ASP C N 1
ATOM 10687 C CA . ASP C 1 388 ? 12.615 -45.008 7.770 1.00 25.41 414 ASP C CA 1
ATOM 10688 C C . ASP C 1 388 ? 12.619 -44.313 6.416 1.00 23.98 414 ASP C C 1
ATOM 10689 O O . ASP C 1 388 ? 13.648 -44.217 5.779 1.00 23.49 414 ASP C O 1
ATOM 10694 N N . LYS C 1 389 ? 11.480 -43.790 5.961 1.00 24.87 415 LYS C N 1
ATOM 10695 C CA . LYS C 1 389 ? 11.378 -43.038 4.727 1.00 24.92 415 LYS C CA 1
ATOM 10696 C C . LYS C 1 389 ? 12.215 -41.762 4.715 1.00 24.60 415 LYS C C 1
ATOM 10697 O O . LYS C 1 389 ? 12.494 -41.201 3.632 1.00 23.53 415 LYS C O 1
ATOM 10703 N N . ALA C 1 390 ? 12.574 -41.220 5.878 1.00 21.73 416 ALA C N 1
ATOM 10704 C CA . ALA C 1 390 ? 13.371 -40.018 6.006 1.00 19.05 416 ALA C CA 1
ATOM 10705 C C . ALA C 1 390 ? 14.870 -40.305 6.195 1.00 18.71 416 ALA C C 1
ATOM 10706 O O . ALA C 1 390 ? 15.633 -39.372 6.480 1.00 17.43 416 ALA C O 1
ATOM 10708 N N . ARG C 1 391 ? 15.336 -41.533 6.076 1.00 17.59 417 ARG C N 1
ATOM 10709 C CA . ARG C 1 391 ? 16.766 -41.837 6.201 1.00 17.90 417 ARG C CA 1
ATOM 10710 C C . ARG C 1 391 ? 17.546 -41.078 5.139 1.00 17.88 417 ARG C C 1
ATOM 10711 O O . ARG C 1 391 ? 16.967 -40.916 4.048 1.00 19.39 417 ARG C O 1
ATOM 10719 N N . TYR C 1 392 ? 18.793 -40.662 5.359 1.00 14.60 418 TYR C N 1
ATOM 10720 C CA . TYR C 1 392 ? 19.497 -39.906 4.345 1.00 16.89 418 TYR C CA 1
ATOM 10721 C C . TYR C 1 392 ? 19.808 -40.775 3.121 1.00 16.08 418 TYR C C 1
ATOM 10722 O O . TYR C 1 392 ? 20.068 -42.001 3.192 1.00 14.27 418 TYR C O 1
ATOM 10731 N N . SER C 1 393 ? 19.940 -40.127 1.960 1.00 16.81 419 SER C N 1
ATOM 10732 C CA . SER C 1 393 ? 20.350 -40.863 0.742 1.00 16.48 419 SER C CA 1
ATOM 10733 C C . SER C 1 393 ? 21.778 -41.362 0.941 1.00 16.64 419 SER C C 1
ATOM 10734 O O . SER C 1 393 ? 22.546 -40.790 1.735 1.00 17.77 419 SER C O 1
ATOM 10737 N N . GLU C 1 394 ? 22.192 -42.372 0.179 1.00 14.89 420 GLU C N 1
ATOM 10738 C CA . GLU C 1 394 ? 23.494 -42.998 0.291 1.00 15.67 420 GLU C CA 1
ATOM 10739 C C . GLU C 1 394 ? 24.388 -42.666 -0.879 1.00 17.17 420 GLU C C 1
ATOM 10740 O O . GLU C 1 394 ? 24.021 -43.033 -2.024 1.00 17.77 420 GLU C O 1
ATOM 10746 N N . LEU C 1 395 ? 25.520 -42.044 -0.617 1.00 15.19 421 LEU C N 1
ATOM 10747 C CA . LEU C 1 395 ? 26.421 -41.697 -1.731 1.00 14.23 421 LEU C CA 1
ATOM 10748 C C . LEU C 1 395 ? 27.586 -42.657 -1.786 1.00 15.17 421 LEU C C 1
ATOM 10749 O O . LEU C 1 395 ? 28.312 -42.759 -0.803 1.00 12.93 421 LEU C O 1
ATOM 10754 N N . PRO C 1 396 ? 27.870 -43.227 -2.947 1.00 16.60 422 PRO C N 1
ATOM 10755 C CA . PRO C 1 396 ? 29.015 -44.089 -3.147 1.00 16.79 422 PRO C CA 1
ATOM 10756 C C . PRO C 1 396 ? 30.320 -43.343 -2.921 1.00 17.01 422 PRO C C 1
ATOM 10757 O O . PRO C 1 396 ? 30.507 -42.197 -3.357 1.00 17.02 422 PRO C O 1
ATOM 10761 N N . LEU C 1 397 ? 31.259 -43.982 -2.230 1.00 13.82 423 LEU C N 1
ATOM 10762 C CA . LEU C 1 397 ? 32.544 -43.361 -1.914 1.00 14.99 423 LEU C CA 1
ATOM 10763 C C . LEU C 1 397 ? 33.755 -44.083 -2.483 1.00 17.21 423 LEU C C 1
ATOM 10764 O O . LEU C 1 397 ? 33.695 -45.292 -2.754 1.00 18.59 423 LEU C O 1
ATOM 10769 N N . SER C 1 398 ? 34.885 -43.378 -2.577 1.00 16.89 424 SER C N 1
ATOM 10770 C CA . SER C 1 398 ? 36.096 -44.045 -3.045 1.00 19.12 424 SER C CA 1
ATOM 10771 C C . SER C 1 398 ? 37.291 -43.191 -2.658 1.00 18.39 424 SER C C 1
ATOM 10772 O O . SER C 1 398 ? 37.079 -42.101 -2.125 1.00 21.12 424 SER C O 1
ATOM 10775 N N . GLY C 1 399 ? 38.494 -43.664 -2.866 1.00 18.28 425 GLY C N 1
ATOM 10776 C CA . GLY C 1 399 ? 39.703 -42.894 -2.562 1.00 15.27 425 GLY C CA 1
ATOM 10777 C C . GLY C 1 399 ? 39.973 -42.996 -1.065 1.00 15.12 425 GLY C C 1
ATOM 10778 O O . GLY C 1 399 ? 39.757 -44.044 -0.458 1.00 11.93 425 GLY C O 1
ATOM 10779 N N . THR C 1 400 ? 40.382 -41.859 -0.484 1.00 14.17 426 THR C N 1
ATOM 10780 C CA . THR C 1 400 ? 40.752 -41.845 0.926 1.00 13.91 426 THR C CA 1
ATOM 10781 C C . THR C 1 400 ? 40.325 -40.520 1.570 1.00 15.06 426 THR C C 1
ATOM 10782 O O . THR C 1 400 ? 39.976 -39.597 0.844 1.00 13.90 426 THR C O 1
ATOM 10786 N N . THR C 1 401 ? 40.379 -40.471 2.916 1.00 12.50 427 THR C N 1
ATOM 10787 C CA . THR C 1 401 ? 40.143 -39.177 3.552 1.00 10.81 427 THR C CA 1
ATOM 10788 C C . THR C 1 401 ? 41.305 -38.322 3.061 1.00 11.52 427 THR C C 1
ATOM 10789 O O . THR C 1 401 ? 42.450 -38.816 2.880 1.00 12.14 427 THR C O 1
ATOM 10793 N N . GLN C 1 402 ? 41.002 -37.050 2.759 1.00 11.38 428 GLN C N 1
ATOM 10794 C CA . GLN C 1 402 ? 42.049 -36.250 2.141 1.00 13.13 428 GLN C CA 1
ATOM 10795 C C . GLN C 1 402 ? 41.877 -34.760 2.366 1.00 12.60 428 GLN C C 1
ATOM 10796 O O . GLN C 1 402 ? 40.799 -34.355 2.742 1.00 10.98 428 GLN C O 1
ATOM 10802 N N . GLN C 1 403 ? 42.940 -34.029 2.113 1.00 12.18 429 GLN C N 1
ATOM 10803 C CA . GLN C 1 403 ? 42.983 -32.578 2.174 1.00 13.19 429 GLN C CA 1
ATOM 10804 C C . GLN C 1 403 ? 43.594 -32.133 0.823 1.00 13.72 429 GLN C C 1
ATOM 10805 O O . GLN C 1 403 ? 44.814 -32.016 0.749 1.00 16.19 429 GLN C O 1
ATOM 10811 N N . ALA C 1 404 ? 42.733 -31.970 -0.166 1.00 12.32 430 ALA C N 1
ATOM 10812 C CA . ALA C 1 404 ? 43.268 -31.637 -1.502 1.00 13.90 430 ALA C CA 1
ATOM 10813 C C . ALA C 1 404 ? 42.241 -30.901 -2.326 1.00 13.79 430 ALA C C 1
ATOM 10814 O O . ALA C 1 404 ? 41.069 -31.189 -2.254 1.00 13.46 430 ALA C O 1
ATOM 10816 N N . LYS C 1 405 ? 42.707 -29.893 -3.092 1.00 15.74 431 LYS C N 1
ATOM 10817 C CA . LYS C 1 405 ? 41.812 -29.101 -3.919 1.00 16.76 431 LYS C CA 1
ATOM 10818 C C . LYS C 1 405 ? 41.160 -29.950 -4.994 1.00 16.58 431 LYS C C 1
ATOM 10819 O O . LYS C 1 405 ? 41.742 -30.970 -5.325 1.00 15.77 431 LYS C O 1
ATOM 10825 N N . ILE C 1 406 ? 39.993 -29.524 -5.452 1.00 17.28 432 ILE C N 1
ATOM 10826 C CA . ILE C 1 406 ? 39.306 -30.209 -6.550 1.00 19.33 432 ILE C CA 1
ATOM 10827 C C . ILE C 1 406 ? 40.177 -30.122 -7.799 1.00 20.83 432 ILE C C 1
ATOM 10828 O O . ILE C 1 406 ? 40.921 -29.167 -7.972 1.00 20.32 432 ILE C O 1
ATOM 10833 N N . THR C 1 407 ? 40.081 -31.102 -8.672 1.00 22.25 433 THR C N 1
ATOM 10834 C CA . THR C 1 407 ? 40.922 -31.122 -9.869 1.00 26.58 433 THR C CA 1
ATOM 10835 C C . THR C 1 407 ? 40.447 -30.266 -11.022 1.00 27.71 433 THR C C 1
ATOM 10836 O O . THR C 1 407 ? 41.353 -29.916 -11.819 1.00 30.51 433 THR C O 1
ATOM 10840 N N . ARG C 1 408 ? 39.161 -30.021 -11.259 1.00 28.33 434 ARG C N 1
ATOM 10841 C CA . ARG C 1 408 ? 38.862 -29.232 -12.494 1.00 29.24 434 ARG C CA 1
ATOM 10842 C C . ARG C 1 408 ? 38.582 -27.816 -11.955 1.00 29.28 434 ARG C C 1
ATOM 10843 O O . ARG C 1 408 ? 37.612 -27.698 -11.172 1.00 32.70 434 ARG C O 1
ATOM 10851 N N . GLU C 1 409 ? 39.481 -26.857 -12.167 1.00 25.19 435 GLU C N 1
ATOM 10852 C CA . GLU C 1 409 ? 39.272 -25.534 -11.572 1.00 23.56 435 GLU C CA 1
ATOM 10853 C C . GLU C 1 409 ? 38.664 -24.529 -12.542 1.00 22.42 435 GLU C C 1
ATOM 10854 O O . GLU C 1 409 ? 37.849 -23.727 -12.113 1.00 21.46 435 GLU C O 1
ATOM 10860 N N . GLN C 1 410 ? 39.163 -24.509 -13.788 1.00 20.98 436 GLN C N 1
ATOM 10861 C CA . GLN C 1 410 ? 38.689 -23.568 -14.808 1.00 19.57 436 GLN C CA 1
ATOM 10862 C C . GLN C 1 410 ? 38.368 -22.196 -14.185 1.00 19.57 436 GLN C C 1
ATOM 10863 O O . GLN C 1 410 ? 37.213 -21.761 -14.245 1.00 17.81 436 GLN C O 1
ATOM 10869 N N . ASN C 1 411 ? 39.381 -21.524 -13.654 1.00 19.23 437 ASN C N 1
ATOM 10870 C CA . ASN C 1 411 ? 39.106 -20.297 -12.905 1.00 20.43 437 ASN C CA 1
ATOM 10871 C C . ASN C 1 411 ? 38.863 -19.026 -13.701 1.00 20.27 437 ASN C C 1
ATOM 10872 O O . ASN C 1 411 ? 38.309 -18.086 -13.119 1.00 21.77 437 ASN C O 1
ATOM 10877 N N . PHE C 1 412 ? 39.173 -18.989 -15.004 1.00 20.76 438 PHE C N 1
ATOM 10878 C CA . PHE C 1 412 ? 39.045 -17.733 -15.764 1.00 21.21 438 PHE C CA 1
ATOM 10879 C C . PHE C 1 412 ? 37.993 -17.689 -16.853 1.00 23.01 438 PHE C C 1
ATOM 10880 O O . PHE C 1 412 ? 37.498 -16.626 -17.232 1.00 23.58 438 PHE C O 1
ATOM 10888 N N . LYS C 1 413 ? 37.631 -18.846 -17.409 1.00 24.08 439 LYS C N 1
ATOM 10889 C CA . LYS C 1 413 ? 36.731 -18.929 -18.540 1.00 24.40 439 LYS C CA 1
ATOM 10890 C C . LYS C 1 413 ? 35.402 -18.240 -18.316 1.00 23.40 439 LYS C C 1
ATOM 10891 O O . LYS C 1 413 ? 35.059 -17.325 -19.071 1.00 21.76 439 LYS C O 1
ATOM 10897 N N . GLN C 1 414 ? 34.649 -18.615 -17.279 1.00 20.41 440 GLN C N 1
ATOM 10898 C CA . GLN C 1 414 ? 33.372 -17.953 -17.013 1.00 19.01 440 GLN C CA 1
ATOM 10899 C C . GLN C 1 414 ? 33.554 -16.483 -16.639 1.00 18.52 440 GLN C C 1
ATOM 10900 O O . GLN C 1 414 ? 32.686 -15.667 -16.978 1.00 17.88 440 GLN C O 1
ATOM 10906 N N . ALA C 1 415 ? 34.674 -16.106 -16.029 1.00 18.02 441 ALA C N 1
ATOM 10907 C CA . ALA C 1 415 ? 34.931 -14.704 -15.720 1.00 20.59 441 ALA C CA 1
ATOM 10908 C C . ALA C 1 415 ? 34.989 -13.892 -17.025 1.00 22.47 441 ALA C C 1
ATOM 10909 O O . ALA C 1 415 ? 34.488 -12.776 -17.107 1.00 23.51 441 ALA C O 1
ATOM 10911 N N . GLY C 1 416 ? 35.590 -14.484 -18.052 1.00 24.45 442 GLY C N 1
ATOM 10912 C CA . GLY C 1 416 ? 35.702 -13.828 -19.352 1.00 24.07 442 GLY C CA 1
ATOM 10913 C C . GLY C 1 416 ? 34.367 -13.792 -20.061 1.00 24.46 442 GLY C C 1
ATOM 10914 O O . GLY C 1 416 ? 34.050 -12.787 -20.715 1.00 26.32 442 GLY C O 1
ATOM 10915 N N . ASP C 1 417 ? 33.587 -14.878 -20.030 1.00 24.23 443 ASP C N 1
ATOM 10916 C CA . ASP C 1 417 ? 32.283 -14.892 -20.666 1.00 24.86 443 ASP C CA 1
ATOM 10917 C C . ASP C 1 417 ? 31.396 -13.800 -20.076 1.00 24.76 443 ASP C C 1
ATOM 10918 O O . ASP C 1 417 ? 30.612 -13.171 -20.783 1.00 22.67 443 ASP C O 1
ATOM 10923 N N . LEU C 1 418 ? 31.488 -13.620 -18.746 1.00 23.27 444 LEU C N 1
ATOM 10924 C CA . LEU C 1 418 ? 30.737 -12.570 -18.079 1.00 22.92 444 LEU C CA 1
ATOM 10925 C C . LEU C 1 418 ? 31.137 -11.177 -18.547 1.00 23.13 444 LEU C C 1
ATOM 10926 O O . LEU C 1 418 ? 30.302 -10.332 -18.894 1.00 25.78 444 LEU C O 1
ATOM 10931 N N . TYR C 1 419 ? 32.431 -10.895 -18.593 1.00 24.78 445 TYR C N 1
ATOM 10932 C CA . TYR C 1 419 ? 32.959 -9.603 -19.025 1.00 27.89 445 TYR C CA 1
ATOM 10933 C C . TYR C 1 419 ? 32.428 -9.224 -20.409 1.00 29.33 445 TYR C C 1
ATOM 10934 O O . TYR C 1 419 ? 31.648 -8.281 -20.614 1.00 28.74 445 TYR C O 1
ATOM 10943 N N . ARG C 1 420 ? 32.717 -10.111 -21.361 1.00 29.15 446 ARG C N 1
ATOM 10944 C CA . ARG C 1 420 ? 32.281 -9.957 -22.752 1.00 29.67 446 ARG C CA 1
ATOM 10945 C C . ARG C 1 420 ? 30.785 -9.917 -22.942 1.00 30.62 446 ARG C C 1
ATOM 10946 O O . ARG C 1 420 ? 30.310 -9.482 -24.001 1.00 31.71 446 ARG C O 1
ATOM 10954 N N . SER C 1 421 ? 29.962 -10.313 -21.980 1.00 30.03 447 SER C N 1
ATOM 10955 C CA . SER C 1 421 ? 28.520 -10.292 -22.049 1.00 29.38 447 SER C CA 1
ATOM 10956 C C . SER C 1 421 ? 27.937 -8.931 -21.648 1.00 29.36 447 SER C C 1
ATOM 10957 O O . SER C 1 421 ? 26.730 -8.712 -21.735 1.00 30.69 447 SER C O 1
ATOM 10960 N N . TYR C 1 422 ? 28.770 -8.053 -21.130 1.00 29.08 448 TYR C N 1
ATOM 10961 C CA . TYR C 1 422 ? 28.407 -6.735 -20.676 1.00 29.12 448 TYR C CA 1
ATOM 10962 C C . TYR C 1 422 ? 28.463 -5.697 -21.814 1.00 28.84 448 TYR C C 1
ATOM 10963 O O . TYR C 1 422 ? 29.364 -5.698 -22.639 1.00 28.29 448 TYR C O 1
ATOM 10972 N N . SER C 1 423 ? 27.531 -4.765 -21.757 1.00 29.69 449 SER C N 1
ATOM 10973 C CA . SER C 1 423 ? 27.460 -3.648 -22.702 1.00 30.47 449 SER C CA 1
ATOM 10974 C C . SER C 1 423 ? 28.686 -2.771 -22.529 1.00 30.96 449 SER C C 1
ATOM 10975 O O . SER C 1 423 ? 29.424 -2.946 -21.537 1.00 31.62 449 SER C O 1
ATOM 10978 N N . ALA C 1 424 ? 28.968 -1.859 -23.475 1.00 28.06 450 ALA C N 1
ATOM 10979 C CA . ALA C 1 424 ? 30.161 -1.021 -23.366 1.00 28.12 450 ALA C CA 1
ATOM 10980 C C . ALA C 1 424 ? 30.197 -0.149 -22.105 1.00 27.73 450 ALA C C 1
ATOM 10981 O O . ALA C 1 424 ? 31.268 0.084 -21.538 1.00 26.39 450 ALA C O 1
ATOM 10983 N N . LYS C 1 425 ? 29.055 0.403 -21.731 1.00 28.33 451 LYS C N 1
ATOM 10984 C CA . LYS C 1 425 ? 28.899 1.228 -20.553 1.00 30.47 451 LYS C CA 1
ATOM 10985 C C . LYS C 1 425 ? 29.075 0.356 -19.303 1.00 31.47 451 LYS C C 1
ATOM 10986 O O . LYS C 1 425 ? 29.814 0.738 -18.399 1.00 32.66 451 LYS C O 1
ATOM 10992 N N . GLU C 1 426 ? 28.395 -0.796 -19.282 1.00 31.50 452 GLU C N 1
ATOM 10993 C CA . GLU C 1 426 ? 28.576 -1.731 -18.159 1.00 31.65 452 GLU C CA 1
ATOM 10994 C C . GLU C 1 426 ? 30.049 -2.083 -18.024 1.00 30.40 452 GLU C C 1
ATOM 10995 O O . GLU C 1 426 ? 30.557 -2.055 -16.897 1.00 31.03 452 GLU C O 1
ATOM 11001 N N . LYS C 1 427 ? 30.788 -2.372 -19.093 1.00 27.99 453 LYS C N 1
ATOM 11002 C CA . LYS C 1 427 ? 32.214 -2.639 -18.978 1.00 27.59 453 LYS C CA 1
ATOM 11003 C C . LYS C 1 427 ? 33.033 -1.469 -18.462 1.00 27.54 453 LYS C C 1
ATOM 11004 O O . LYS C 1 427 ? 34.059 -1.622 -17.769 1.00 27.31 453 LYS C O 1
ATOM 11010 N N . THR C 1 428 ? 32.667 -0.245 -18.885 1.00 27.40 454 THR C N 1
ATOM 11011 C CA . THR C 1 428 ? 33.413 0.938 -18.450 1.00 25.67 454 THR C CA 1
ATOM 11012 C C . THR C 1 428 ? 33.293 1.133 -16.934 1.00 25.47 454 THR C C 1
ATOM 11013 O O . THR C 1 428 ? 34.281 1.395 -16.265 1.00 23.45 454 THR C O 1
ATOM 11017 N N . ASP C 1 429 ? 32.085 1.005 -16.423 1.00 25.81 455 ASP C N 1
ATOM 11018 C CA . ASP C 1 429 ? 31.849 1.144 -14.969 1.00 27.78 455 ASP C CA 1
ATOM 11019 C C . ASP C 1 429 ? 32.635 0.080 -14.208 1.00 27.63 455 ASP C C 1
ATOM 11020 O O . ASP C 1 429 ? 33.425 0.381 -13.303 1.00 28.33 455 ASP C O 1
ATOM 11025 N N . LEU C 1 430 ? 32.544 -1.170 -14.657 1.00 26.54 456 LEU C N 1
ATOM 11026 C CA . LEU C 1 430 ? 33.303 -2.252 -14.015 1.00 24.32 456 LEU C CA 1
ATOM 11027 C C . LEU C 1 430 ? 34.782 -1.957 -13.911 1.00 23.92 456 LEU C C 1
ATOM 11028 O O . LEU C 1 430 ? 35.486 -2.021 -12.890 1.00 22.73 456 LEU C O 1
ATOM 11033 N N . VAL C 1 431 ? 35.409 -1.612 -15.043 1.00 24.19 457 VAL C N 1
ATOM 11034 C CA . VAL C 1 431 ? 36.843 -1.350 -15.142 1.00 22.98 457 VAL C CA 1
ATOM 11035 C C . VAL C 1 431 ? 37.302 -0.218 -14.229 1.00 22.85 457 VAL C C 1
ATOM 11036 O O . VAL C 1 431 ? 38.398 -0.225 -13.624 1.00 20.59 457 VAL C O 1
ATOM 11040 N N . GLN C 1 432 ? 36.472 0.807 -14.088 1.00 22.54 458 GLN C N 1
ATOM 11041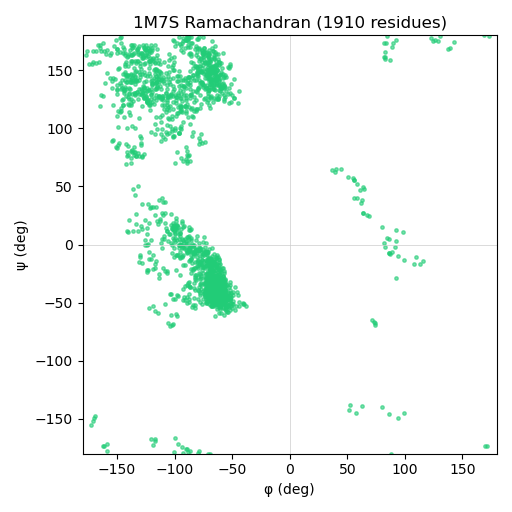 C CA . GLN C 1 432 ? 36.854 1.945 -13.250 1.00 25.45 458 GLN C CA 1
ATOM 11042 C C . GLN C 1 432 ? 36.674 1.650 -11.758 1.00 24.90 458 GLN C C 1
ATOM 11043 O O . GLN C 1 432 ? 37.498 2.044 -10.936 1.00 26.60 458 GLN C O 1
ATOM 11049 N N . LYS C 1 433 ? 35.626 0.911 -11.434 1.00 25.53 459 LYS C N 1
ATOM 11050 C CA . LYS C 1 433 ? 35.394 0.576 -10.004 1.00 25.07 459 LYS C CA 1
ATOM 11051 C C . LYS C 1 433 ? 36.436 -0.405 -9.526 1.00 24.81 459 LYS C C 1
ATOM 11052 O O . LYS C 1 433 ? 37.130 -0.220 -8.506 1.00 23.43 459 LYS C O 1
ATOM 11058 N N . PHE C 1 434 ? 36.661 -1.443 -10.352 1.00 23.71 460 PHE C N 1
ATOM 11059 C CA . PHE C 1 434 ? 37.688 -2.422 -9.951 1.00 21.29 460 PHE C CA 1
ATOM 11060 C C . PHE C 1 434 ? 39.032 -1.741 -9.887 1.00 22.81 460 PHE C C 1
ATOM 11061 O O . PHE C 1 434 ? 39.808 -1.919 -8.954 1.00 22.75 460 PHE C O 1
ATOM 11069 N N . GLY C 1 435 ? 39.388 -0.987 -10.947 1.00 22.94 461 GLY C N 1
ATOM 11070 C CA . GLY C 1 435 ? 40.718 -0.358 -10.980 1.00 22.70 461 GLY C CA 1
ATOM 11071 C C . GLY C 1 435 ? 40.911 0.653 -9.850 1.00 22.41 461 GLY C C 1
ATOM 11072 O O . GLY C 1 435 ? 42.024 0.775 -9.343 1.00 21.91 461 GLY C O 1
ATOM 11073 N N . GLU C 1 436 ? 39.893 1.436 -9.493 1.00 23.54 462 GLU C N 1
ATOM 11074 C CA . GLU C 1 436 ? 40.079 2.374 -8.376 1.00 26.99 462 GLU C CA 1
ATOM 11075 C C . GLU C 1 436 ? 40.297 1.618 -7.068 1.00 26.90 462 GLU C C 1
ATOM 11076 O O . GLU C 1 436 ? 41.158 1.955 -6.248 1.00 26.97 462 GLU C O 1
ATOM 11082 N N . SER C 1 437 ? 39.533 0.538 -6.881 1.00 26.14 463 SER C N 1
ATOM 11083 C CA . SER C 1 437 ? 39.696 -0.271 -5.662 1.00 25.25 463 SER C CA 1
ATOM 11084 C C . SER C 1 437 ? 41.055 -0.926 -5.604 1.00 25.11 463 SER C C 1
ATOM 11085 O O . SER C 1 437 ? 41.659 -1.000 -4.518 1.00 25.57 463 SER C O 1
ATOM 11088 N N . LEU C 1 438 ? 41.643 -1.337 -6.729 1.00 23.34 464 LEU C N 1
ATOM 11089 C CA . LEU C 1 438 ? 42.935 -1.979 -6.776 1.00 23.64 464 LEU C CA 1
ATOM 11090 C C . LEU C 1 438 ? 44.179 -1.119 -6.695 1.00 23.73 464 LEU C C 1
ATOM 11091 O O . LEU C 1 438 ? 45.286 -1.583 -6.443 1.00 23.10 464 LEU C O 1
ATOM 11096 N N . ALA C 1 439 ? 44.041 0.166 -6.988 1.00 25.96 465 ALA C N 1
ATOM 11097 C CA . ALA C 1 439 ? 45.096 1.138 -7.125 1.00 27.28 465 ALA C CA 1
ATOM 11098 C C . ALA C 1 439 ? 46.193 1.177 -6.103 1.00 28.55 465 ALA C C 1
ATOM 11099 O O . ALA C 1 439 ? 47.372 1.317 -6.458 1.00 29.42 465 ALA C O 1
ATOM 11101 N N . ASP C 1 440 ? 45.849 1.077 -4.799 1.00 31.59 466 ASP C N 1
ATOM 11102 C CA . ASP C 1 440 ? 46.898 1.150 -3.787 1.00 32.60 466 ASP C CA 1
ATOM 11103 C C . ASP C 1 440 ? 47.281 -0.194 -3.187 1.00 30.76 466 ASP C C 1
ATOM 11104 O O . ASP C 1 440 ? 48.132 -0.244 -2.285 1.00 29.66 466 ASP C O 1
ATOM 11109 N N . THR C 1 441 ? 46.903 -1.290 -3.856 1.00 28.46 467 THR C N 1
ATOM 11110 C CA . THR C 1 441 ? 47.357 -2.618 -3.406 1.00 26.13 467 THR C CA 1
ATOM 11111 C C . THR C 1 441 ? 48.855 -2.724 -3.615 1.00 27.19 467 THR C C 1
ATOM 11112 O O . THR C 1 441 ? 49.413 -2.080 -4.534 1.00 29.01 467 THR C O 1
ATOM 11116 N N . LEU C 1 442 ? 49.563 -3.531 -2.839 1.00 26.09 468 LEU C N 1
ATOM 11117 C CA . LEU C 1 442 ? 50.992 -3.747 -2.993 1.00 25.80 468 LEU C CA 1
ATOM 11118 C C . LEU C 1 442 ? 51.220 -4.205 -4.452 1.00 26.49 468 LEU C C 1
ATOM 11119 O O . LEU C 1 442 ? 50.404 -4.959 -4.994 1.00 24.21 468 LEU C O 1
ATOM 11124 N N . THR C 1 443 ? 52.332 -3.783 -5.034 1.00 26.49 469 THR C N 1
ATOM 11125 C CA . THR C 1 443 ? 52.613 -4.073 -6.443 1.00 27.88 469 THR C CA 1
ATOM 11126 C C . THR C 1 443 ? 52.555 -5.545 -6.832 1.00 27.02 469 THR C C 1
ATOM 11127 O O . THR C 1 443 ? 51.989 -5.905 -7.867 1.00 26.79 469 THR C O 1
ATOM 11131 N N . GLU C 1 444 ? 53.112 -6.440 -6.050 1.00 26.44 470 GLU C N 1
ATOM 11132 C CA . GLU C 1 444 ? 53.061 -7.881 -6.362 1.00 27.66 470 GLU C CA 1
ATOM 11133 C C . GLU C 1 444 ? 51.629 -8.370 -6.419 1.00 26.37 470 GLU C C 1
ATOM 11134 O O . GLU C 1 444 ? 51.197 -8.871 -7.468 1.00 27.04 470 GLU C O 1
ATOM 11140 N N . SER C 1 445 ? 50.782 -8.158 -5.396 1.00 23.34 471 SER C N 1
ATOM 11141 C CA . SER C 1 445 ? 49.384 -8.558 -5.458 1.00 20.09 471 SER C CA 1
ATOM 11142 C C . SER C 1 445 ? 48.635 -7.932 -6.609 1.00 19.72 471 SER C C 1
ATOM 11143 O O . SER C 1 445 ? 47.787 -8.535 -7.238 1.00 20.87 471 SER C O 1
ATOM 11146 N N . LYS C 1 446 ? 48.836 -6.614 -6.785 1.00 19.77 472 LYS C N 1
ATOM 11147 C CA . LYS C 1 446 ? 48.160 -5.894 -7.841 1.00 19.10 472 LYS C CA 1
ATOM 11148 C C . LYS C 1 446 ? 48.483 -6.530 -9.197 1.00 16.94 472 LYS C C 1
ATOM 11149 O O . LYS C 1 446 ? 47.503 -6.727 -9.892 1.00 18.27 472 LYS C O 1
ATOM 11155 N N . ASN C 1 447 ? 49.739 -6.788 -9.521 1.00 17.74 473 ASN C N 1
ATOM 11156 C CA . ASN C 1 447 ? 49.968 -7.345 -10.880 1.00 19.84 473 ASN C CA 1
ATOM 11157 C C . ASN C 1 447 ? 49.505 -8.793 -10.978 1.00 20.92 473 ASN C C 1
ATOM 11158 O O . ASN C 1 447 ? 49.030 -9.224 -12.046 1.00 20.23 473 ASN C O 1
ATOM 11163 N N . ILE C 1 448 ? 49.472 -9.518 -9.848 1.00 19.27 474 ILE C N 1
ATOM 11164 C CA . ILE C 1 448 ? 48.905 -10.875 -9.878 1.00 17.95 474 ILE C CA 1
ATOM 11165 C C . ILE C 1 448 ? 47.405 -10.807 -10.079 1.00 16.93 474 ILE C C 1
ATOM 11166 O O . ILE C 1 448 ? 46.867 -11.526 -10.956 1.00 18.49 474 ILE C O 1
ATOM 11171 N N . MET C 1 449 ? 46.695 -9.907 -9.410 1.00 15.51 475 MET C N 1
ATOM 11172 C CA . MET C 1 449 ? 45.259 -9.754 -9.599 1.00 15.33 475 MET C CA 1
ATOM 11173 C C . MET C 1 449 ? 44.917 -9.468 -11.066 1.00 17.31 475 MET C C 1
ATOM 11174 O O . MET C 1 449 ? 43.921 -9.929 -11.609 1.00 19.05 475 MET C O 1
ATOM 11179 N N . LEU C 1 450 ? 45.709 -8.560 -11.624 1.00 18.27 476 LEU C N 1
ATOM 11180 C CA . LEU C 1 450 ? 45.548 -8.093 -12.993 1.00 20.78 476 LEU C CA 1
ATOM 11181 C C . LEU C 1 450 ? 45.836 -9.241 -13.952 1.00 19.52 476 LEU C C 1
ATOM 11182 O O . LEU C 1 450 ? 45.065 -9.311 -14.921 1.00 22.49 476 LEU C O 1
ATOM 11187 N N . SER C 1 451 ? 46.779 -10.111 -13.614 1.00 20.56 477 SER C N 1
ATOM 11188 C CA . SER C 1 451 ? 46.962 -11.306 -14.454 1.00 20.31 477 SER C CA 1
ATOM 11189 C C . SER C 1 451 ? 45.726 -12.183 -14.499 1.00 21.68 477 SER C C 1
ATOM 11190 O O . SER C 1 451 ? 45.470 -12.770 -15.566 1.00 21.43 477 SER C O 1
ATOM 11193 N N . TYR C 1 452 ? 44.978 -12.323 -13.375 1.00 19.25 478 TYR C N 1
ATOM 11194 C CA . TYR C 1 452 ? 43.804 -13.178 -13.444 1.00 18.86 478 TYR C CA 1
ATOM 11195 C C . TYR C 1 452 ? 42.761 -12.566 -14.337 1.00 17.50 478 TYR C C 1
ATOM 11196 O O . TYR C 1 452 ? 42.031 -13.275 -15.020 1.00 20.68 478 TYR C O 1
ATOM 11205 N N . LEU C 1 453 ? 42.625 -11.224 -14.273 1.00 18.03 479 LEU C N 1
ATOM 11206 C CA . LEU C 1 453 ? 41.661 -10.525 -15.101 1.00 16.70 479 LEU C CA 1
ATOM 11207 C C . LEU C 1 453 ? 42.141 -10.629 -16.577 1.00 16.61 479 LEU C C 1
ATOM 11208 O O . LEU C 1 453 ? 41.302 -10.818 -17.443 1.00 18.06 479 LEU C O 1
ATOM 11213 N N . TYR C 1 454 ? 43.424 -10.492 -16.777 1.00 17.43 480 TYR C N 1
ATOM 11214 C CA . TYR C 1 454 ? 43.979 -10.574 -18.152 1.00 20.45 480 TYR C CA 1
ATOM 11215 C C . TYR C 1 454 ? 43.721 -11.948 -18.759 1.00 21.38 480 TYR C C 1
ATOM 11216 O O . TYR C 1 454 ? 43.262 -12.133 -19.908 1.00 21.43 480 TYR C O 1
ATOM 11225 N N . LYS C 1 455 ? 43.955 -12.996 -17.958 1.00 21.81 481 LYS C N 1
ATOM 11226 C CA . LYS C 1 455 ? 43.652 -14.359 -18.380 1.00 22.02 481 LYS C CA 1
ATOM 11227 C C . LYS C 1 455 ? 42.176 -14.558 -18.700 1.00 22.18 481 LYS C C 1
ATOM 11228 O O . LYS C 1 455 ? 41.790 -15.271 -19.643 1.00 21.18 481 LYS C O 1
ATOM 11234 N N . GLU C 1 456 ? 41.280 -13.935 -17.943 1.00 22.46 482 GLU C N 1
ATOM 11235 C CA . GLU C 1 456 ? 39.854 -13.977 -18.238 1.00 22.39 482 GLU C CA 1
ATOM 11236 C C . GLU C 1 456 ? 39.624 -13.364 -19.645 1.00 24.38 482 GLU C C 1
ATOM 11237 O O . GLU C 1 456 ? 39.015 -13.953 -20.535 1.00 23.14 482 GLU C O 1
ATOM 11239 N N . ASP C 1 457 ? 40.027 -12.111 -19.788 1.00 24.41 483 ASP C N 1
ATOM 11240 C CA . ASP C 1 457 ? 39.844 -11.387 -21.052 1.00 25.81 483 ASP C CA 1
ATOM 11241 C C . ASP C 1 457 ? 40.913 -10.313 -21.141 1.00 26.29 483 ASP C C 1
ATOM 11242 O O . ASP C 1 457 ? 41.021 -9.441 -20.279 1.00 25.99 483 ASP C O 1
ATOM 11247 N N . PRO C 1 458 ? 41.742 -10.379 -22.174 1.00 25.66 484 PRO C N 1
ATOM 11248 C CA . PRO C 1 458 ? 42.836 -9.462 -22.396 1.00 25.29 484 PRO C CA 1
ATOM 11249 C C . PRO C 1 458 ? 42.387 -8.012 -22.356 1.00 23.60 484 PRO C C 1
ATOM 11250 O O . PRO C 1 458 ? 43.160 -7.216 -21.829 1.00 21.81 484 PRO C O 1
ATOM 11254 N N . ASN C 1 459 ? 41.195 -7.665 -22.854 1.00 25.31 485 ASN C N 1
ATOM 11255 C CA . ASN C 1 459 ? 40.749 -6.271 -22.767 1.00 27.66 485 ASN C CA 1
ATOM 11256 C C . ASN C 1 459 ? 40.445 -5.876 -21.313 1.00 26.45 485 ASN C C 1
ATOM 11257 O O . ASN C 1 459 ? 40.676 -4.778 -20.876 1.00 25.68 485 ASN C O 1
ATOM 11262 N N . TYR C 1 460 ? 39.817 -6.792 -20.585 1.00 26.48 486 TYR C N 1
ATOM 11263 C CA . TYR C 1 460 ? 39.469 -6.574 -19.173 1.00 25.95 486 TYR C CA 1
ATOM 11264 C C . TYR C 1 460 ? 40.697 -6.220 -18.369 1.00 25.30 486 TYR C C 1
ATOM 11265 O O . TYR C 1 460 ? 40.798 -5.158 -17.758 1.00 26.84 486 TYR C O 1
ATOM 11274 N N . GLY C 1 461 ? 41.706 -7.098 -18.434 1.00 24.11 487 GLY C N 1
ATOM 11275 C CA . GLY C 1 461 ? 42.942 -6.975 -17.691 1.00 22.73 487 GLY C CA 1
ATOM 11276 C C . GLY C 1 461 ? 43.722 -5.733 -18.075 1.00 24.34 487 GLY C C 1
ATOM 11277 O O . GLY C 1 461 ? 44.282 -5.013 -17.237 1.00 24.15 487 GLY C O 1
ATOM 11278 N N . THR C 1 462 ? 43.761 -5.481 -19.402 1.00 24.07 488 THR C N 1
ATOM 11279 C CA . THR C 1 462 ? 44.467 -4.307 -19.890 1.00 22.80 488 THR C CA 1
ATOM 11280 C C . THR C 1 462 ? 43.829 -3.024 -19.397 1.00 22.27 488 THR C C 1
ATOM 11281 O O . THR C 1 462 ? 44.572 -2.176 -18.891 1.00 23.46 488 THR C O 1
ATOM 11285 N N . ARG C 1 463 ? 42.519 -2.862 -19.513 1.00 22.30 489 ARG C N 1
ATOM 11286 C CA . ARG C 1 463 ? 41.887 -1.648 -19.026 1.00 23.34 489 ARG C CA 1
ATOM 11287 C C . ARG C 1 463 ? 41.966 -1.460 -17.520 1.00 25.07 489 ARG C C 1
ATOM 11288 O O . ARG C 1 463 ? 42.147 -0.325 -17.035 1.00 25.71 489 ARG C O 1
ATOM 11296 N N . VAL C 1 464 ? 41.896 -2.538 -16.720 1.00 23.84 490 VAL C N 1
ATOM 11297 C CA . VAL C 1 464 ? 42.014 -2.338 -15.252 1.00 23.25 490 VAL C CA 1
ATOM 11298 C C . VAL C 1 464 ? 43.437 -2.032 -14.865 1.00 23.71 490 VAL C C 1
ATOM 11299 O O . VAL C 1 464 ? 43.720 -1.199 -13.979 1.00 23.91 490 VAL C O 1
ATOM 11303 N N . ALA C 1 465 ? 44.429 -2.614 -15.540 1.00 24.23 491 ALA C N 1
ATOM 11304 C CA . ALA C 1 465 ? 45.831 -2.366 -15.287 1.00 26.49 491 ALA C CA 1
ATOM 11305 C C . ALA C 1 465 ? 46.203 -0.880 -15.458 1.00 28.55 491 ALA C C 1
ATOM 11306 O O . ALA C 1 465 ? 47.029 -0.319 -14.721 1.00 29.53 491 ALA C O 1
ATOM 11308 N N . GLU C 1 466 ? 45.600 -0.254 -16.454 1.00 30.01 492 GLU C N 1
ATOM 11309 C CA . GLU C 1 466 ? 45.828 1.169 -16.718 1.00 29.87 492 GLU C CA 1
ATOM 11310 C C . GLU C 1 466 ? 45.255 2.011 -15.582 1.00 29.20 492 GLU C C 1
ATOM 11311 O O . GLU C 1 466 ? 45.999 2.793 -14.983 1.00 29.75 492 GLU C O 1
ATOM 11313 N N . VAL C 1 467 ? 43.993 1.823 -15.229 1.00 28.46 493 VAL C N 1
ATOM 11314 C CA . VAL C 1 467 ? 43.364 2.557 -14.133 1.00 28.98 493 VAL C CA 1
ATOM 11315 C C . VAL C 1 467 ? 44.087 2.311 -12.805 1.00 29.28 493 VAL C C 1
ATOM 11316 O O . VAL C 1 467 ? 44.489 3.217 -12.076 1.00 28.53 493 VAL C O 1
ATOM 11320 N N . ALA C 1 468 ? 44.364 1.036 -12.508 1.00 27.73 494 ALA C N 1
ATOM 11321 C CA . ALA C 1 468 ? 44.966 0.640 -11.254 1.00 27.21 494 ALA C CA 1
ATOM 11322 C C . ALA C 1 468 ? 46.450 0.901 -11.216 1.00 26.40 494 ALA C C 1
ATOM 11323 O O . ALA C 1 468 ? 47.066 0.755 -10.176 1.00 26.28 494 ALA C O 1
ATOM 11325 N N . LYS C 1 469 ? 47.054 1.242 -12.342 1.00 27.37 495 LYS C N 1
ATOM 11326 C CA . LYS C 1 469 ? 48.473 1.508 -12.469 1.00 29.48 495 LYS C CA 1
ATOM 11327 C C . LYS C 1 469 ? 49.373 0.315 -12.206 1.00 29.80 495 LYS C C 1
ATOM 11328 O O . LYS C 1 469 ? 50.428 0.397 -11.594 1.00 29.90 495 LYS C O 1
ATOM 11334 N N . GLY C 1 470 ? 49.029 -0.821 -12.825 1.00 31.75 496 GLY C N 1
ATOM 11335 C CA . GLY C 1 470 ? 49.863 -2.021 -12.784 1.00 33.60 496 GLY C CA 1
ATOM 11336 C C . GLY C 1 470 ? 50.808 -2.047 -13.986 1.00 34.73 496 GLY C C 1
ATOM 11337 O O . GLY C 1 470 ? 50.626 -1.276 -14.918 1.00 35.11 496 GLY C O 1
ATOM 11338 N N . ASP C 1 471 ? 51.825 -2.905 -13.971 1.00 35.28 497 ASP C N 1
ATOM 11339 C CA . ASP C 1 471 ? 52.788 -3.001 -15.071 1.00 35.46 497 ASP C CA 1
ATOM 11340 C C . ASP C 1 471 ? 52.292 -3.957 -16.150 1.00 35.42 497 ASP C C 1
ATOM 11341 O O . ASP C 1 471 ? 52.412 -5.180 -16.006 1.00 33.37 497 ASP C O 1
ATOM 11346 N N . LEU C 1 472 ? 51.801 -3.446 -17.281 1.00 34.46 498 LEU C N 1
ATOM 11347 C CA . LEU C 1 472 ? 51.262 -4.276 -18.337 1.00 34.10 498 LEU C CA 1
ATOM 11348 C C . LEU C 1 472 ? 52.136 -5.444 -18.780 1.00 33.16 498 LEU C C 1
ATOM 11349 O O . LEU C 1 472 ? 51.572 -6.521 -19.016 1.00 33.53 498 LEU C O 1
ATOM 11354 N N . SER C 1 473 ? 53.436 -5.297 -18.906 1.00 32.73 499 SER C N 1
ATOM 11355 C CA . SER C 1 473 ? 54.310 -6.369 -19.351 1.00 32.76 499 SER C CA 1
ATOM 11356 C C . SER C 1 473 ? 54.415 -7.478 -18.311 1.00 32.33 499 SER C C 1
ATOM 11357 O O . SER C 1 473 ? 54.438 -8.661 -18.685 1.00 30.38 499 SER C O 1
ATOM 11360 N N . LYS C 1 474 ? 54.475 -7.109 -17.023 1.00 30.27 500 LYS C N 1
ATOM 11361 C CA . LYS C 1 474 ? 54.501 -8.120 -15.963 1.00 29.69 500 LYS C CA 1
ATOM 11362 C C . LYS C 1 474 ? 53.184 -8.882 -15.946 1.00 27.42 500 LYS C C 1
ATOM 11363 O O . LYS C 1 474 ? 53.196 -10.101 -15.781 1.00 28.28 500 LYS C O 1
ATOM 11369 N N . VAL C 1 475 ? 52.051 -8.230 -16.114 1.00 26.39 501 VAL C N 1
ATOM 11370 C CA . VAL C 1 475 ? 50.750 -8.891 -16.170 1.00 25.18 501 VAL C CA 1
ATOM 11371 C C . VAL C 1 475 ? 50.690 -9.933 -17.281 1.00 26.59 501 VAL C C 1
ATOM 11372 O O . VAL C 1 475 ? 50.226 -11.075 -17.108 1.00 25.21 501 VAL C O 1
ATOM 11376 N N . LYS C 1 476 ? 51.152 -9.517 -18.480 1.00 24.48 502 LYS C N 1
ATOM 11377 C CA . LYS C 1 476 ? 51.171 -10.467 -19.594 1.00 25.98 502 LYS C CA 1
ATOM 11378 C C . LYS C 1 476 ? 52.101 -11.642 -19.365 1.00 25.22 502 LYS C C 1
ATOM 11379 O O . LYS C 1 476 ? 51.744 -12.788 -19.706 1.00 25.08 502 LYS C O 1
ATOM 11385 N N . SER C 1 477 ? 53.278 -11.456 -18.753 1.00 25.27 503 SER C N 1
ATOM 11386 C CA . SER C 1 477 ? 54.112 -12.645 -18.537 1.00 26.01 503 SER C CA 1
ATOM 11387 C C . SER C 1 477 ? 53.524 -13.550 -17.456 1.00 24.38 503 SER C C 1
ATOM 11388 O O . SER C 1 477 ? 53.663 -14.763 -17.530 1.00 23.90 503 SER C O 1
ATOM 11391 N N . LEU C 1 478 ? 52.857 -12.977 -16.471 1.00 24.89 504 LEU C N 1
ATOM 11392 C CA . LEU C 1 478 ? 52.203 -13.699 -15.390 1.00 23.66 504 LEU C CA 1
ATOM 11393 C C . LEU C 1 478 ? 51.051 -14.536 -15.935 1.00 21.28 504 LEU C C 1
ATOM 11394 O O . LEU C 1 478 ? 50.899 -15.734 -15.703 1.00 20.51 504 LEU C O 1
ATOM 11399 N N . ALA C 1 479 ? 50.236 -13.916 -16.772 1.00 21.45 505 ALA C N 1
ATOM 11400 C CA . ALA C 1 479 ? 49.146 -14.548 -17.471 1.00 23.22 505 ALA C CA 1
ATOM 11401 C C . ALA C 1 479 ? 49.662 -15.673 -18.374 1.00 24.34 505 ALA C C 1
ATOM 11402 O O . ALA C 1 479 ? 49.006 -16.711 -18.489 1.00 25.01 505 ALA C O 1
ATOM 11404 N N . ALA C 1 480 ? 50.852 -15.569 -18.946 1.00 26.16 506 ALA C N 1
ATOM 11405 C CA . ALA C 1 480 ? 51.393 -16.623 -19.794 1.00 26.98 506 ALA C CA 1
ATOM 11406 C C . ALA C 1 480 ? 51.517 -17.949 -19.049 1.00 29.25 506 ALA C C 1
ATOM 11407 O O . ALA C 1 480 ? 51.436 -19.006 -19.680 1.00 29.10 506 ALA C O 1
ATOM 11409 N N . SER C 1 481 ? 51.804 -17.925 -17.745 1.00 29.26 507 SER C N 1
ATOM 11410 C CA . SER C 1 481 ? 52.022 -19.098 -16.932 1.00 29.90 507 SER C CA 1
ATOM 11411 C C . SER C 1 481 ? 50.749 -19.654 -16.290 1.00 30.13 507 SER C C 1
ATOM 11412 O O . SER C 1 481 ? 50.831 -20.706 -15.650 1.00 31.15 507 SER C O 1
ATOM 11415 N N . LEU C 1 482 ? 49.644 -18.958 -16.410 1.00 28.78 508 LEU C N 1
ATOM 11416 C CA . LEU C 1 482 ? 48.383 -19.416 -15.853 1.00 30.14 508 LEU C CA 1
ATOM 11417 C C . LEU C 1 482 ? 47.754 -20.440 -16.798 1.00 32.82 508 LEU C C 1
ATOM 11418 O O . LEU C 1 482 ? 47.949 -20.325 -18.014 1.00 31.61 508 LEU C O 1
ATOM 11423 N N . LYS C 1 483 ? 47.060 -21.416 -16.243 1.00 35.79 509 LYS C N 1
ATOM 11424 C CA . LYS C 1 483 ? 46.375 -22.438 -17.020 1.00 38.82 509 LYS C CA 1
ATOM 11425 C C . LYS C 1 483 ? 44.884 -22.129 -17.104 1.00 41.00 509 LYS C C 1
ATOM 11426 O O . LYS C 1 483 ? 44.218 -21.769 -16.124 1.00 40.59 509 LYS C O 1
ATOM 11432 N N . ASP C 1 484 ? 44.311 -22.286 -18.290 1.00 42.82 510 ASP C N 1
ATOM 11433 C CA . ASP C 1 484 ? 42.914 -21.989 -18.535 1.00 46.21 510 ASP C CA 1
ATOM 11434 C C . ASP C 1 484 ? 41.947 -22.531 -17.499 1.00 48.27 510 ASP C C 1
ATOM 11435 O O . ASP C 1 484 ? 41.574 -23.720 -17.450 1.00 48.21 510 ASP C O 1
ATOM 11441 N N . THR D 1 1 ? 48.791 -2.504 56.310 1.00 22.07 27 THR D N 1
ATOM 11442 C CA . THR D 1 1 ? 48.471 -3.340 55.113 1.00 24.11 27 THR D CA 1
ATOM 11443 C C . THR D 1 1 ? 47.945 -2.516 53.950 1.00 21.81 27 THR D C 1
ATOM 11444 O O . THR D 1 1 ? 47.332 -1.488 54.249 1.00 21.13 27 THR D O 1
ATOM 11448 N N . ASP D 1 2 ? 48.078 -2.962 52.705 1.00 18.57 28 ASP D N 1
ATOM 11449 C CA . ASP D 1 2 ? 47.566 -2.251 51.568 1.00 19.91 28 ASP D CA 1
ATOM 11450 C C . ASP D 1 2 ? 46.055 -1.995 51.648 1.00 17.05 28 ASP D C 1
ATOM 11451 O O . ASP D 1 2 ? 45.271 -2.824 52.062 1.00 14.05 28 ASP D O 1
ATOM 11456 N N . THR D 1 3 ? 45.678 -0.781 51.284 1.00 16.33 29 THR D N 1
ATOM 11457 C CA . THR D 1 3 ? 44.291 -0.346 51.340 1.00 13.40 29 THR D CA 1
ATOM 11458 C C . THR D 1 3 ? 43.416 -1.154 50.416 1.00 11.56 29 THR D C 1
ATOM 11459 O O . THR D 1 3 ? 43.790 -1.532 49.290 1.00 11.55 29 THR D O 1
ATOM 11463 N N . LEU D 1 4 ? 42.181 -1.390 50.896 1.00 10.27 30 LEU D N 1
ATOM 11464 C CA . LEU D 1 4 ? 41.191 -2.058 50.047 1.00 10.77 30 LEU D CA 1
ATOM 11465 C C . LEU D 1 4 ? 40.860 -1.115 48.895 1.00 10.99 30 LEU D C 1
ATOM 11466 O O . LEU D 1 4 ? 40.744 0.116 49.107 1.00 11.99 30 LEU D O 1
ATOM 11471 N N . THR D 1 5 ? 40.669 -1.620 47.656 1.00 11.66 31 THR D N 1
ATOM 11472 C CA . THR D 1 5 ? 40.314 -0.747 46.552 1.00 11.70 31 THR D CA 1
ATOM 11473 C C . THR D 1 5 ? 39.053 -1.214 45.806 1.00 9.64 31 THR D C 1
ATOM 11474 O O . THR D 1 5 ? 38.575 -2.351 46.026 1.00 11.05 31 THR D O 1
ATOM 11478 N N . ARG D 1 6 ? 38.556 -0.366 44.925 1.00 9.75 32 ARG D N 1
ATOM 11479 C CA . ARG D 1 6 ? 37.493 -0.737 43.991 1.00 12.01 32 ARG D CA 1
ATOM 11480 C C . ARG D 1 6 ? 38.204 -1.292 42.749 1.00 11.84 32 ARG D C 1
ATOM 11481 O O . ARG D 1 6 ? 39.445 -1.296 42.719 1.00 11.85 32 ARG D O 1
ATOM 11489 N N . ASP D 1 7 ? 37.453 -1.790 41.769 1.00 11.62 33 ASP D N 1
ATOM 11490 C CA . ASP D 1 7 ? 38.079 -2.438 40.608 1.00 14.86 33 ASP D CA 1
ATOM 11491 C C . ASP D 1 7 ? 38.779 -1.426 39.700 1.00 14.26 33 ASP D C 1
ATOM 11492 O O . ASP D 1 7 ? 39.609 -1.824 38.848 1.00 14.01 33 ASP D O 1
ATOM 11497 N N . ASN D 1 8 ? 38.538 -0.109 39.842 1.00 14.96 34 ASN D N 1
ATOM 11498 C CA . ASN D 1 8 ? 39.259 0.892 39.062 1.00 13.95 34 ASN D CA 1
ATOM 11499 C C . ASN D 1 8 ? 40.531 1.354 39.793 1.00 13.09 34 ASN D C 1
ATOM 11500 O O . ASN D 1 8 ? 41.161 2.322 39.365 1.00 13.73 34 ASN D O 1
ATOM 11505 N N . GLY D 1 9 ? 40.843 0.792 40.941 1.00 12.08 35 GLY D N 1
ATOM 11506 C CA . GLY D 1 9 ? 42.044 1.071 41.709 1.00 14.35 35 GLY D CA 1
ATOM 11507 C C . GLY D 1 9 ? 41.770 2.065 42.849 1.00 11.65 35 GLY D C 1
ATOM 11508 O O . GLY D 1 9 ? 42.676 2.314 43.649 1.00 14.63 35 GLY D O 1
ATOM 11509 N N . ALA D 1 10 ? 40.638 2.734 42.837 1.00 12.26 36 ALA D N 1
ATOM 11510 C CA . ALA D 1 10 ? 40.402 3.776 43.851 1.00 10.52 36 ALA D CA 1
ATOM 11511 C C . ALA D 1 10 ? 40.199 3.174 45.233 1.00 13.58 36 ALA D C 1
ATOM 11512 O O . ALA D 1 10 ? 39.490 2.171 45.479 1.00 11.75 36 ALA D O 1
ATOM 11514 N N . VAL D 1 11 ? 40.909 3.780 46.206 1.00 11.67 37 VAL D N 1
ATOM 11515 C CA . VAL D 1 11 ? 40.774 3.293 47.581 1.00 11.64 37 VAL D CA 1
ATOM 11516 C C . VAL D 1 11 ? 39.362 3.460 48.123 1.00 10.66 37 VAL D C 1
ATOM 11517 O O . VAL D 1 11 ? 38.600 4.349 47.734 1.00 12.27 37 VAL D O 1
ATOM 11521 N N . VAL D 1 12 ? 39.008 2.544 49.019 1.00 10.29 38 VAL D N 1
ATOM 11522 C CA . VAL D 1 12 ? 37.652 2.568 49.637 1.00 10.67 38 VAL D CA 1
ATOM 11523 C C . VAL D 1 12 ? 37.731 3.250 50.992 1.00 11.09 38 VAL D C 1
ATOM 11524 O O . VAL D 1 12 ? 38.686 3.015 51.748 1.00 13.09 38 VAL D O 1
ATOM 11528 N N . GLY D 1 13 ? 36.724 4.069 51.360 1.00 13.59 39 GLY D N 1
ATOM 11529 C CA . GLY D 1 13 ? 36.841 4.731 52.674 1.00 12.82 39 GLY D CA 1
ATOM 11530 C C . GLY D 1 13 ? 36.114 3.998 53.793 1.00 15.41 39 GLY D C 1
ATOM 11531 O O . GLY D 1 13 ? 36.465 4.236 54.959 1.00 14.47 39 GLY D O 1
ATOM 11532 N N . ASP D 1 14 ? 35.078 3.234 53.506 1.00 14.40 40 ASP D N 1
ATOM 11533 C CA . ASP D 1 14 ? 34.332 2.506 54.551 1.00 15.04 40 ASP D CA 1
ATOM 11534 C C . ASP D 1 14 ? 33.803 1.233 53.888 1.00 13.79 40 ASP D C 1
ATOM 11535 O O . ASP D 1 14 ? 32.926 1.322 53.034 1.00 15.50 40 ASP D O 1
ATOM 11540 N N . ASN D 1 15 ? 34.261 0.068 54.310 1.00 13.05 41 ASN D N 1
ATOM 11541 C CA . ASN D 1 15 ? 33.758 -1.200 53.729 1.00 11.53 41 ASN D CA 1
ATOM 11542 C C . ASN D 1 15 ? 32.780 -1.908 54.652 1.00 12.29 41 ASN D C 1
ATOM 11543 O O . ASN D 1 15 ? 32.498 -3.099 54.509 1.00 9.93 41 ASN D O 1
ATOM 11548 N N . GLN D 1 16 ? 32.359 -1.240 55.747 1.00 10.49 42 GLN D N 1
ATOM 11549 C CA . GLN D 1 16 ? 31.459 -1.821 56.705 1.00 12.03 42 GLN D CA 1
ATOM 11550 C C . GLN D 1 16 ? 30.045 -1.252 56.685 1.00 9.11 42 GLN D C 1
ATOM 11551 O O . GLN D 1 16 ? 29.120 -1.932 57.112 1.00 9.75 42 GLN D O 1
ATOM 11557 N N . ASN D 1 17 ? 29.883 -0.045 56.176 1.00 8.36 43 ASN D N 1
ATOM 11558 C CA . ASN D 1 17 ? 28.594 0.636 56.168 1.00 8.08 43 ASN D CA 1
ATOM 11559 C C . ASN D 1 17 ? 28.238 1.128 54.761 1.00 10.85 43 ASN D C 1
ATOM 11560 O O . ASN D 1 17 ? 29.084 1.744 54.111 1.00 9.91 43 ASN D O 1
ATOM 11565 N N . SER D 1 18 ? 26.969 0.927 54.348 1.00 9.81 44 SER D N 1
ATOM 11566 C CA . SER D 1 18 ? 26.542 1.468 53.079 1.00 8.78 44 SER D CA 1
ATOM 11567 C C . SER D 1 18 ? 26.280 2.970 53.300 1.00 10.44 44 SER D C 1
ATOM 11568 O O . SER D 1 18 ? 25.921 3.401 54.420 1.00 10.17 44 SER D O 1
ATOM 11571 N N . GLN D 1 19 ? 26.400 3.770 52.261 1.00 7.31 45 GLN D N 1
ATOM 11572 C CA . GLN D 1 19 ? 26.062 5.208 52.415 1.00 8.72 45 GLN D CA 1
ATOM 11573 C C . GLN D 1 19 ? 24.545 5.391 52.471 1.00 7.36 45 GLN D C 1
ATOM 11574 O O . GLN D 1 19 ? 23.813 4.895 51.616 1.00 7.45 45 GLN D O 1
ATOM 11580 N N . THR D 1 20 ? 23.998 6.046 53.513 1.00 9.36 46 THR D N 1
ATOM 11581 C CA . THR D 1 20 ? 22.583 6.245 53.708 1.00 7.61 46 THR D CA 1
ATOM 11582 C C . THR D 1 20 ? 22.227 7.738 53.781 1.00 9.16 46 THR D C 1
ATOM 11583 O O . THR D 1 20 ? 23.090 8.569 54.052 1.00 10.40 46 THR D O 1
ATOM 11587 N N . ALA D 1 21 ? 20.967 8.046 53.565 1.00 7.61 47 ALA D N 1
ATOM 11588 C CA . ALA D 1 21 ? 20.413 9.388 53.639 1.00 8.36 47 ALA D CA 1
ATOM 11589 C C . ALA D 1 21 ? 19.957 9.605 55.112 1.00 8.76 47 ALA D C 1
ATOM 11590 O O . ALA D 1 21 ? 18.770 9.522 55.446 1.00 8.89 47 ALA D O 1
ATOM 11592 N N . GLY D 1 22 ? 20.944 9.848 55.934 1.00 7.84 48 GLY D N 1
ATOM 11593 C CA . GLY D 1 22 ? 20.802 9.996 57.380 1.00 11.22 48 GLY D CA 1
ATOM 11594 C C . GLY D 1 22 ? 20.938 8.671 58.108 1.00 12.83 48 GLY D C 1
ATOM 11595 O O . GLY D 1 22 ? 20.880 7.584 57.520 1.00 10.17 48 GLY D O 1
ATOM 11596 N N . ALA D 1 23 ? 20.950 8.722 59.439 1.00 14.53 49 ALA D N 1
ATOM 11597 C CA . ALA D 1 23 ? 21.106 7.523 60.270 1.00 14.10 49 ALA D CA 1
ATOM 11598 C C . ALA D 1 23 ? 19.980 6.526 60.092 1.00 14.12 49 ALA D C 1
ATOM 11599 O O . ALA D 1 23 ? 20.230 5.324 60.229 1.00 17.00 49 ALA D O 1
ATOM 11601 N N . GLN D 1 24 ? 18.761 6.987 59.939 1.00 13.36 50 GLN D N 1
ATOM 11602 C CA . GLN D 1 24 ? 17.593 6.150 59.794 1.00 15.20 50 GLN D CA 1
ATOM 11603 C C . GLN D 1 24 ? 17.045 6.175 58.361 1.00 14.00 50 GLN D C 1
ATOM 11604 O O . GLN D 1 24 ? 15.911 5.726 58.142 1.00 13.67 50 GLN D O 1
ATOM 11610 N N . GLY D 1 25 ? 17.860 6.602 57.404 1.00 12.35 51 GLY D N 1
ATOM 11611 C CA . GLY D 1 25 ? 17.346 6.686 56.033 1.00 11.03 51 GLY D CA 1
ATOM 11612 C C . GLY D 1 25 ? 17.791 5.516 55.132 1.00 11.20 51 GLY D C 1
ATOM 11613 O O . GLY D 1 25 ? 18.613 4.678 55.447 1.00 12.42 51 GLY D O 1
ATOM 11614 N N . PRO D 1 26 ? 17.271 5.542 53.938 1.00 11.44 52 PRO D N 1
ATOM 11615 C CA . PRO D 1 26 ? 17.518 4.574 52.875 1.00 9.53 52 PRO D CA 1
ATOM 11616 C C . PRO D 1 26 ? 18.921 4.692 52.323 1.00 11.21 52 PRO D C 1
ATOM 11617 O O . PRO D 1 26 ? 19.568 5.736 52.431 1.00 10.64 52 PRO D O 1
ATOM 11621 N N . VAL D 1 27 ? 19.338 3.654 51.594 1.00 8.47 53 VAL D N 1
ATOM 11622 C CA . VAL D 1 27 ? 20.637 3.578 50.966 1.00 8.58 53 VAL D CA 1
ATOM 11623 C C . VAL D 1 27 ? 20.627 4.346 49.651 1.00 9.36 53 VAL D C 1
ATOM 11624 O O . VAL D 1 27 ? 19.633 4.397 48.914 1.00 11.49 53 VAL D O 1
ATOM 11628 N N . LEU D 1 28 ? 21.728 5.034 49.379 1.00 8.42 54 LEU D N 1
ATOM 11629 C CA . LEU D 1 28 ? 21.815 5.820 48.141 1.00 8.58 54 LEU D CA 1
ATOM 11630 C C . LEU D 1 28 ? 22.258 5.000 46.938 1.00 9.24 54 LEU D C 1
ATOM 11631 O O . LEU D 1 28 ? 23.284 4.325 47.034 1.00 10.33 54 LEU D O 1
ATOM 11636 N N . LEU D 1 29 ? 21.704 5.310 45.791 1.00 7.45 55 LEU D N 1
ATOM 11637 C CA . LEU D 1 29 ? 22.143 4.642 44.552 1.00 11.15 55 LEU D CA 1
ATOM 11638 C C . LEU D 1 29 ? 23.581 4.963 44.224 1.00 11.10 55 LEU D C 1
ATOM 11639 O O . LEU D 1 29 ? 24.248 4.151 43.579 1.00 14.31 55 LEU D O 1
ATOM 11644 N N . GLN D 1 30 ? 24.129 6.127 44.614 1.00 12.93 56 GLN D N 1
ATOM 11645 C CA . GLN D 1 30 ? 25.469 6.545 44.281 1.00 11.35 56 GLN D CA 1
ATOM 11646 C C . GLN D 1 30 ? 26.579 5.860 45.059 1.00 12.65 56 GLN D C 1
ATOM 11647 O O . GLN D 1 30 ? 27.754 6.203 44.796 1.00 13.24 56 GLN D O 1
ATOM 11653 N N . ASP D 1 31 ? 26.293 4.908 45.953 1.00 11.80 57 ASP D N 1
ATOM 11654 C CA . ASP D 1 31 ? 27.361 4.204 46.664 1.00 13.17 57 ASP D CA 1
ATOM 11655 C C . ASP D 1 31 ? 27.952 3.194 45.678 1.00 13.24 57 ASP D C 1
ATOM 11656 O O . ASP D 1 31 ? 27.446 2.063 45.570 1.00 10.29 57 ASP D O 1
ATOM 11661 N N . VAL D 1 32 ? 29.033 3.612 45.022 1.00 12.98 58 VAL D N 1
ATOM 11662 C CA . VAL D 1 32 ? 29.644 2.796 43.966 1.00 11.48 58 VAL D CA 1
ATOM 11663 C C . VAL D 1 32 ? 30.349 1.563 44.484 1.00 11.77 58 VAL D C 1
ATOM 11664 O O . VAL D 1 32 ? 30.507 0.589 43.708 1.00 10.78 58 VAL D O 1
ATOM 11668 N N . GLN D 1 33 ? 30.805 1.585 45.742 1.00 11.63 59 GLN D N 1
ATOM 11669 C CA . GLN D 1 33 ? 31.472 0.428 46.314 1.00 12.64 59 GLN D CA 1
ATOM 11670 C C . GLN D 1 33 ? 30.380 -0.623 46.582 1.00 12.15 59 GLN D C 1
ATOM 11671 O O . GLN D 1 33 ? 30.607 -1.784 46.270 1.00 11.55 59 GLN D O 1
ATOM 11677 N N . LEU D 1 34 ? 29.236 -0.182 47.143 1.00 9.91 60 LEU D N 1
ATOM 11678 C CA . LEU D 1 34 ? 28.175 -1.180 47.358 1.00 10.46 60 LEU D CA 1
ATOM 11679 C C . LEU D 1 34 ? 27.795 -1.830 46.025 1.00 9.82 60 LEU D C 1
ATOM 11680 O O . LEU D 1 34 ? 27.642 -3.048 45.952 1.00 7.16 60 LEU D O 1
ATOM 11685 N N . LEU D 1 35 ? 27.434 -0.996 45.027 1.00 8.57 61 LEU D N 1
ATOM 11686 C CA . LEU D 1 35 ? 26.984 -1.485 43.736 1.00 9.09 61 LEU D CA 1
ATOM 11687 C C . LEU D 1 35 ? 28.000 -2.402 43.098 1.00 9.50 61 LEU D C 1
ATOM 11688 O O . LEU D 1 35 ? 27.584 -3.471 42.623 1.00 7.53 61 LEU D O 1
ATOM 11693 N N . GLN D 1 36 ? 29.276 -2.006 43.097 1.00 9.27 62 GLN D N 1
ATOM 11694 C CA . GLN D 1 36 ? 30.252 -2.856 42.443 1.00 10.09 62 GLN D CA 1
ATOM 11695 C C . GLN D 1 36 ? 30.503 -4.188 43.138 1.00 8.53 62 GLN D C 1
ATOM 11696 O O . GLN D 1 36 ? 30.568 -5.204 42.457 1.00 7.25 62 GLN D O 1
ATOM 11702 N N . LYS D 1 37 ? 30.606 -4.205 44.464 1.00 8.08 63 LYS D N 1
ATOM 11703 C CA . LYS D 1 37 ? 30.750 -5.458 45.192 1.00 9.77 63 LYS D CA 1
ATOM 11704 C C . LYS D 1 37 ? 29.545 -6.379 44.979 1.00 7.77 63 LYS D C 1
ATOM 11705 O O . LYS D 1 37 ? 29.750 -7.563 44.798 1.00 6.56 63 LYS D O 1
ATOM 11711 N N . LEU D 1 38 ? 28.338 -5.815 44.915 1.00 7.40 64 LEU D N 1
ATOM 11712 C CA . LEU D 1 38 ? 27.181 -6.673 44.632 1.00 5.23 64 LEU D CA 1
ATOM 11713 C C . LEU D 1 38 ? 27.100 -7.106 43.171 1.00 6.80 64 LEU D C 1
ATOM 11714 O O . LEU D 1 38 ? 26.825 -8.272 42.936 1.00 6.07 64 LEU D O 1
ATOM 11719 N N . GLN D 1 39 ? 27.360 -6.250 42.204 1.00 6.06 65 GLN D N 1
ATOM 11720 C CA . GLN D 1 39 ? 27.315 -6.764 40.813 1.00 8.12 65 GLN D CA 1
ATOM 11721 C C . GLN D 1 39 ? 28.383 -7.809 40.528 1.00 7.37 65 GLN D C 1
ATOM 11722 O O . GLN D 1 39 ? 28.117 -8.728 39.756 1.00 7.26 65 GLN D O 1
ATOM 11728 N N . ARG D 1 40 ? 29.621 -7.661 41.070 1.00 5.75 66 ARG D N 1
ATOM 11729 C CA . ARG D 1 40 ? 30.553 -8.764 40.900 1.00 7.16 66 ARG D CA 1
ATOM 11730 C C . ARG D 1 40 ? 30.079 -10.050 41.553 1.00 4.47 66 ARG D C 1
ATOM 11731 O O . ARG D 1 40 ? 30.192 -11.166 41.021 1.00 6.25 66 ARG D O 1
ATOM 11739 N N . PHE D 1 41 ? 29.623 -9.974 42.830 1.00 4.33 67 PHE D N 1
ATOM 11740 C CA . PHE D 1 41 ? 29.132 -11.120 43.570 1.00 3.04 67 PHE D CA 1
ATOM 11741 C C . PHE D 1 41 ? 28.017 -11.861 42.838 1.00 3.78 67 PHE D C 1
ATOM 11742 O O . PHE D 1 41 ? 27.963 -13.082 42.665 1.00 3.12 67 PHE D O 1
ATOM 11750 N N . ASP D 1 42 ? 27.084 -11.011 42.327 1.00 6.00 68 ASP D N 1
ATOM 11751 C CA . ASP D 1 42 ? 25.918 -11.478 41.608 1.00 6.16 68 ASP D CA 1
ATOM 11752 C C . ASP D 1 42 ? 26.286 -12.195 40.294 1.00 5.57 68 ASP D C 1
ATOM 11753 O O . ASP D 1 42 ? 25.419 -12.915 39.774 1.00 5.95 68 ASP D O 1
ATOM 11758 N N . ARG D 1 43 ? 27.576 -12.105 39.856 1.00 6.03 69 ARG D N 1
ATOM 11759 C CA . ARG D 1 43 ? 27.975 -12.773 38.613 1.00 4.19 69 ARG D CA 1
ATOM 11760 C C . ARG D 1 43 ? 29.115 -13.790 38.755 1.00 4.31 69 ARG D C 1
ATOM 11761 O O . ARG D 1 43 ? 29.721 -14.141 37.733 1.00 6.17 69 ARG D O 1
ATOM 11769 N N . GLU D 1 44 ? 29.406 -14.278 39.961 1.00 3.98 70 GLU D N 1
ATOM 11770 C CA . GLU D 1 44 ? 30.534 -15.169 40.175 1.00 5.01 70 GLU D CA 1
ATOM 11771 C C . GLU D 1 44 ? 30.361 -16.537 39.502 1.00 6.85 70 GLU D C 1
ATOM 11772 O O . GLU D 1 44 ? 31.369 -17.101 39.090 1.00 6.81 70 GLU D O 1
ATOM 11778 N N . ARG D 1 45 ? 29.109 -17.018 39.439 1.00 5.39 71 ARG D N 1
ATOM 11779 C CA . ARG D 1 45 ? 28.937 -18.376 38.892 1.00 6.65 71 ARG D CA 1
ATOM 11780 C C . ARG D 1 45 ? 28.856 -18.492 37.384 1.00 5.98 71 ARG D C 1
ATOM 11781 O O . ARG D 1 45 ? 28.343 -17.595 36.721 1.00 6.68 71 ARG D O 1
ATOM 11789 N N . ILE D 1 46 ? 29.388 -19.595 36.835 1.00 5.56 72 ILE D N 1
ATOM 11790 C CA . ILE D 1 46 ? 29.276 -19.912 35.393 1.00 6.26 72 ILE D CA 1
ATOM 11791 C C . ILE D 1 46 ? 28.590 -21.266 35.318 1.00 4.95 72 ILE D C 1
ATOM 11792 O O . ILE D 1 46 ? 28.451 -21.967 36.323 1.00 6.42 72 ILE D O 1
ATOM 11797 N N . PRO D 1 47 ? 28.124 -21.712 34.160 1.00 8.16 73 PRO D N 1
ATOM 11798 C CA . PRO D 1 47 ? 27.399 -23.003 34.086 1.00 8.05 73 PRO D CA 1
ATOM 11799 C C . PRO D 1 47 ? 28.298 -24.145 34.517 1.00 8.70 73 PRO D C 1
ATOM 11800 O O . PRO D 1 47 ? 29.486 -24.110 34.194 1.00 8.84 73 PRO D O 1
ATOM 11804 N N . GLU D 1 48 ? 27.742 -25.124 35.242 1.00 7.93 74 GLU D N 1
ATOM 11805 C CA . GLU D 1 48 ? 28.630 -26.268 35.600 1.00 8.58 74 GLU D CA 1
ATOM 11806 C C . GLU D 1 48 ? 28.771 -27.105 34.323 1.00 7.31 74 GLU D C 1
ATOM 11807 O O . GLU D 1 48 ? 28.005 -26.894 33.362 1.00 7.55 74 GLU D O 1
ATOM 11813 N N . ARG D 1 49 ? 29.756 -28.000 34.289 1.00 5.61 75 ARG D N 1
ATOM 11814 C CA . ARG D 1 49 ? 29.826 -28.904 33.134 1.00 4.79 75 ARG D CA 1
ATOM 11815 C C . ARG D 1 49 ? 28.494 -29.684 33.041 1.00 2.29 75 ARG D C 1
ATOM 11816 O O . ARG D 1 49 ? 27.989 -30.106 34.078 1.00 7.00 75 ARG D O 1
ATOM 11824 N N . VAL D 1 50 ? 28.103 -29.974 31.811 1.00 3.08 76 VAL D N 1
ATOM 11825 C CA . VAL D 1 50 ? 26.841 -30.716 31.623 1.00 5.82 76 VAL D CA 1
ATOM 11826 C C . VAL D 1 50 ? 26.929 -32.142 32.120 1.00 5.59 76 VAL D C 1
ATOM 11827 O O . VAL D 1 50 ? 25.950 -32.706 32.599 1.00 5.75 76 VAL D O 1
ATOM 11831 N N . VAL D 1 51 ? 28.130 -32.730 32.214 1.00 3.20 77 VAL D N 1
ATOM 11832 C CA . VAL D 1 51 ? 28.436 -34.002 32.854 1.00 5.75 77 VAL D CA 1
ATOM 11833 C C . VAL D 1 51 ? 29.823 -33.874 33.535 1.00 4.33 77 VAL D C 1
ATOM 11834 O O . VAL D 1 51 ? 30.511 -32.945 33.081 1.00 4.70 77 VAL D O 1
ATOM 11838 N N . HIS D 1 52 ? 30.120 -34.654 34.553 1.00 4.98 78 HIS D N 1
ATOM 11839 C CA . HIS D 1 52 ? 31.394 -34.513 35.282 1.00 5.83 78 HIS D CA 1
ATOM 11840 C C . HIS D 1 52 ? 31.549 -33.160 35.960 1.00 7.60 78 HIS D C 1
ATOM 11841 O O . HIS D 1 52 ? 32.672 -32.622 36.129 1.00 7.93 78 HIS D O 1
ATOM 11848 N N . ALA D 1 53 ? 30.442 -32.630 36.514 1.00 7.05 79 ALA D N 1
ATOM 11849 C CA . ALA D 1 53 ? 30.448 -31.325 37.150 1.00 6.68 79 ALA D CA 1
ATOM 11850 C C . ALA D 1 53 ? 31.240 -31.371 38.474 1.00 5.98 79 ALA D C 1
ATOM 11851 O O . ALA D 1 53 ? 31.800 -30.338 38.819 1.00 6.05 79 ALA D O 1
ATOM 11853 N N . ARG D 1 54 ? 31.212 -32.513 39.136 1.00 6.58 80 ARG D N 1
ATOM 11854 C CA . ARG D 1 54 ? 31.883 -32.633 40.457 1.00 8.19 80 ARG D CA 1
ATOM 11855 C C . ARG D 1 54 ? 33.331 -33.090 40.205 1.00 7.47 80 ARG D C 1
ATOM 11856 O O . ARG D 1 54 ? 33.528 -34.223 39.750 1.00 10.47 80 ARG D O 1
ATOM 11864 N N . GLY D 1 55 ? 34.284 -32.231 40.490 1.00 7.17 81 GLY D N 1
ATOM 11865 C CA . GLY D 1 55 ? 35.668 -32.618 40.121 1.00 8.15 81 GLY D CA 1
ATOM 11866 C C . GLY D 1 55 ? 36.710 -32.014 41.053 1.00 6.61 81 GLY D C 1
ATOM 11867 O O . GLY D 1 55 ? 36.467 -31.114 41.838 1.00 6.23 81 GLY D O 1
ATOM 11868 N N . THR D 1 56 ? 37.911 -32.583 40.944 1.00 6.31 82 THR D N 1
ATOM 11869 C CA . THR D 1 56 ? 39.107 -32.187 41.677 1.00 8.56 82 THR D CA 1
ATOM 11870 C C . THR D 1 56 ? 40.289 -32.067 40.695 1.00 8.72 82 THR D C 1
ATOM 11871 O O . THR D 1 56 ? 40.503 -32.957 39.898 1.00 6.42 82 THR D O 1
ATOM 11875 N N . GLY D 1 57 ? 41.038 -30.961 40.755 1.00 6.77 83 GLY D N 1
ATOM 11876 C CA . GLY D 1 57 ? 42.156 -30.761 39.834 1.00 8.32 83 GLY D CA 1
ATOM 11877 C C . GLY D 1 57 ? 43.486 -30.754 40.617 1.00 6.25 83 GLY D C 1
ATOM 11878 O O . GLY D 1 57 ? 43.502 -30.366 41.792 1.00 6.98 83 GLY D O 1
ATOM 11879 N N . VAL D 1 58 ? 44.514 -31.276 39.966 1.00 5.50 84 VAL D N 1
ATOM 11880 C CA . VAL D 1 58 ? 45.886 -31.291 40.536 1.00 5.85 84 VAL D CA 1
ATOM 11881 C C . VAL D 1 58 ? 46.857 -31.172 39.374 1.00 6.95 84 VAL D C 1
ATOM 11882 O O . VAL D 1 58 ? 46.515 -31.331 38.177 1.00 7.72 84 VAL D O 1
ATOM 11886 N N . LYS D 1 59 ? 48.125 -30.874 39.737 1.00 8.91 85 LYS D N 1
ATOM 11887 C CA . LYS D 1 59 ? 49.144 -30.690 38.688 1.00 9.16 85 LYS D CA 1
ATOM 11888 C C . LYS D 1 59 ? 50.295 -31.680 38.925 1.00 7.02 85 LYS D C 1
ATOM 11889 O O . LYS D 1 59 ? 50.446 -32.198 40.027 1.00 7.17 85 LYS D O 1
ATOM 11895 N N . GLY D 1 60 ? 51.044 -31.957 37.852 1.00 8.28 86 GLY D N 1
ATOM 11896 C CA . GLY D 1 60 ? 52.159 -32.896 38.045 1.00 6.81 86 GLY D CA 1
ATOM 11897 C C . GLY D 1 60 ? 52.971 -32.857 36.732 1.00 7.72 86 GLY D C 1
ATOM 11898 O O . GLY D 1 60 ? 52.982 -31.880 36.001 1.00 7.64 86 GLY D O 1
ATOM 11899 N N . GLU D 1 61 ? 53.609 -34.009 36.480 1.00 7.83 87 GLU D N 1
ATOM 11900 C CA . GLU D 1 61 ? 54.445 -34.103 35.298 1.00 9.70 87 GLU D CA 1
ATOM 11901 C C . GLU D 1 61 ? 54.409 -35.559 34.790 1.00 9.40 87 GLU D C 1
ATOM 11902 O O . GLU D 1 61 ? 54.358 -36.440 35.638 1.00 9.81 87 GLU D O 1
ATOM 11908 N N . PHE D 1 62 ? 54.604 -35.641 33.475 1.00 8.62 88 PHE D N 1
ATOM 11909 C CA . PHE D 1 62 ? 54.688 -36.971 32.863 1.00 8.28 88 PHE D CA 1
ATOM 11910 C C . PHE D 1 62 ? 56.078 -37.109 32.199 1.00 6.56 88 PHE D C 1
ATOM 11911 O O . PHE D 1 62 ? 56.497 -36.139 31.524 1.00 9.15 88 PHE D O 1
ATOM 11919 N N . THR D 1 63 ? 56.705 -38.252 32.366 1.00 9.17 89 THR D N 1
ATOM 11920 C CA . THR D 1 63 ? 58.009 -38.457 31.714 1.00 9.26 89 THR D CA 1
ATOM 11921 C C . THR D 1 63 ? 57.925 -39.719 30.852 1.00 7.55 89 THR D C 1
ATOM 11922 O O . THR D 1 63 ? 57.616 -40.770 31.445 1.00 8.93 89 THR D O 1
ATOM 11926 N N . ALA D 1 64 ? 58.193 -39.593 29.572 1.00 8.97 90 ALA D N 1
ATOM 11927 C CA . ALA D 1 64 ? 58.156 -40.711 28.653 1.00 8.99 90 ALA D CA 1
ATOM 11928 C C . ALA D 1 64 ? 59.403 -41.575 28.845 1.00 11.09 90 ALA D C 1
ATOM 11929 O O . ALA D 1 64 ? 60.439 -41.030 29.263 1.00 9.45 90 ALA D O 1
ATOM 11931 N N . SER D 1 65 ? 59.252 -42.859 28.541 1.00 10.41 91 SER D N 1
ATOM 11932 C CA . SER D 1 65 ? 60.378 -43.773 28.829 1.00 13.81 91 SER D CA 1
ATOM 11933 C C . SER D 1 65 ? 60.628 -44.826 27.772 1.00 14.42 91 SER D C 1
ATOM 11934 O O . SER D 1 65 ? 61.434 -45.745 28.075 1.00 16.97 91 SER D O 1
ATOM 11937 N N . ALA D 1 66 ? 60.032 -44.767 26.607 1.00 15.11 92 ALA D N 1
ATOM 11938 C CA . ALA D 1 66 ? 60.237 -45.817 25.610 1.00 15.91 92 ALA D CA 1
ATOM 11939 C C . ALA D 1 66 ? 60.465 -45.244 24.227 1.00 17.71 92 ALA D C 1
ATOM 11940 O O . ALA D 1 66 ? 60.218 -44.060 23.981 1.00 17.08 92 ALA D O 1
ATOM 11942 N N . ASP D 1 67 ? 60.831 -46.142 23.311 1.00 18.87 93 ASP D N 1
ATOM 11943 C CA . ASP D 1 67 ? 61.013 -45.717 21.929 1.00 20.41 93 ASP D CA 1
ATOM 11944 C C . ASP D 1 67 ? 59.773 -46.156 21.174 1.00 19.63 93 ASP D C 1
ATOM 11945 O O . ASP D 1 67 ? 59.645 -47.332 20.778 1.00 18.76 93 ASP D O 1
ATOM 11950 N N . ILE D 1 68 ? 58.874 -45.203 20.989 1.00 17.69 94 ILE D N 1
ATOM 11951 C CA . ILE D 1 68 ? 57.679 -45.543 20.218 1.00 16.47 94 ILE D CA 1
ATOM 11952 C C . ILE D 1 68 ? 57.648 -44.641 18.989 1.00 15.48 94 ILE D C 1
ATOM 11953 O O . ILE D 1 68 ? 56.559 -44.351 18.482 1.00 15.52 94 ILE D O 1
ATOM 11958 N N . SER D 1 69 ? 58.815 -44.279 18.473 1.00 14.59 95 SER D N 1
ATOM 11959 C CA . SER D 1 69 ? 58.910 -43.446 17.256 1.00 17.23 95 SER D CA 1
ATOM 11960 C C . SER D 1 69 ? 58.320 -44.102 16.027 1.00 18.15 95 SER D C 1
ATOM 11961 O O . SER D 1 69 ? 57.720 -43.478 15.145 1.00 19.86 95 SER D O 1
ATOM 11964 N N . ASP D 1 70 ? 58.331 -45.411 15.981 1.00 17.34 96 ASP D N 1
ATOM 11965 C CA . ASP D 1 70 ? 57.719 -46.285 15.015 1.00 20.63 96 ASP D CA 1
ATOM 11966 C C . ASP D 1 70 ? 56.206 -46.236 15.082 1.00 17.70 96 ASP D C 1
ATOM 11967 O O . ASP D 1 70 ? 55.539 -46.526 14.090 1.00 18.20 96 ASP D O 1
ATOM 11972 N N . LEU D 1 71 ? 55.623 -45.819 16.205 1.00 15.35 97 LEU D N 1
ATOM 11973 C CA . LEU D 1 71 ? 54.194 -45.659 16.395 1.00 16.00 97 LEU D CA 1
ATOM 11974 C C . LEU D 1 71 ? 53.732 -44.203 16.243 1.00 13.92 97 LEU D C 1
ATOM 11975 O O . LEU D 1 71 ? 52.736 -43.943 15.554 1.00 15.33 97 LEU D O 1
ATOM 11980 N N . SER D 1 72 ? 54.439 -43.272 16.890 1.00 13.00 98 SER D N 1
ATOM 11981 C CA . SER D 1 72 ? 53.984 -41.871 16.818 1.00 12.25 98 SER D CA 1
ATOM 11982 C C . SER D 1 72 ? 55.125 -40.881 16.732 1.00 12.95 98 SER D C 1
ATOM 11983 O O . SER D 1 72 ? 56.110 -41.054 17.445 1.00 16.37 98 SER D O 1
ATOM 11986 N N . LYS D 1 73 ? 54.914 -39.806 15.996 1.00 13.25 99 LYS D N 1
ATOM 11987 C CA . LYS D 1 73 ? 55.957 -38.770 15.916 1.00 14.89 99 LYS D CA 1
ATOM 11988 C C . LYS D 1 73 ? 55.820 -37.705 16.995 1.00 15.44 99 LYS D C 1
ATOM 11989 O O . LYS D 1 73 ? 56.638 -36.764 17.097 1.00 13.17 99 LYS D O 1
ATOM 11995 N N . ALA D 1 74 ? 54.807 -37.855 17.866 1.00 12.97 100 ALA D N 1
ATOM 11996 C CA . ALA D 1 74 ? 54.590 -36.797 18.881 1.00 13.67 100 ALA D CA 1
ATOM 11997 C C . ALA D 1 74 ? 55.711 -36.742 19.906 1.00 10.25 100 ALA D C 1
ATOM 11998 O O . ALA D 1 74 ? 56.108 -37.716 20.485 1.00 10.95 100 ALA D O 1
ATOM 12000 N N . THR D 1 75 ? 56.147 -35.492 20.191 1.00 11.69 101 THR D N 1
ATOM 12001 C CA . THR D 1 75 ? 57.247 -35.230 21.129 1.00 12.07 101 THR D CA 1
ATOM 12002 C C . THR D 1 75 ? 56.957 -35.630 22.547 1.00 10.94 101 THR D C 1
ATOM 12003 O O . THR D 1 75 ? 57.842 -36.065 23.279 1.00 11.89 101 THR D O 1
ATOM 12007 N N . VAL D 1 76 ? 55.676 -35.643 22.954 1.00 9.28 102 VAL D N 1
ATOM 12008 C CA . VAL D 1 76 ? 55.348 -36.115 24.308 1.00 9.68 102 VAL D CA 1
ATOM 12009 C C . VAL D 1 76 ? 55.797 -37.538 24.620 1.00 10.49 102 VAL D C 1
ATOM 12010 O O . VAL D 1 76 ? 56.069 -37.900 25.777 1.00 8.45 102 VAL D O 1
ATOM 12014 N N . PHE D 1 77 ? 55.934 -38.432 23.627 1.00 9.20 103 PHE D N 1
ATOM 12015 C CA . PHE D 1 77 ? 56.305 -39.813 23.775 1.00 9.40 103 PHE D CA 1
ATOM 12016 C C . PHE D 1 77 ? 57.836 -40.035 23.599 1.00 10.96 103 PHE D C 1
ATOM 12017 O O . PHE D 1 77 ? 58.265 -41.182 23.703 1.00 10.59 103 PHE D O 1
ATOM 12025 N N . LYS D 1 78 ? 58.592 -38.979 23.331 1.00 11.10 104 LYS D N 1
ATOM 12026 C CA . LYS D 1 78 ? 60.049 -39.191 23.133 1.00 13.36 104 LYS D CA 1
ATOM 12027 C C . LYS D 1 78 ? 60.753 -39.532 24.427 1.00 13.15 104 LYS D C 1
ATOM 12028 O O . LYS D 1 78 ? 60.564 -38.869 25.441 1.00 10.82 104 LYS D O 1
ATOM 12034 N N . SER D 1 79 ? 61.518 -40.615 24.484 1.00 12.35 105 SER D N 1
ATOM 12035 C CA . SER D 1 79 ? 62.126 -41.020 25.748 1.00 12.88 105 SER D CA 1
ATOM 12036 C C . SER D 1 79 ? 62.893 -39.884 26.423 1.00 13.09 105 SER D C 1
ATOM 12037 O O . SER D 1 79 ? 63.708 -39.195 25.824 1.00 12.36 105 SER D O 1
ATOM 12040 N N . GLY D 1 80 ? 62.587 -39.723 27.701 1.00 10.24 106 GLY D N 1
ATOM 12041 C CA . GLY D 1 80 ? 63.145 -38.717 28.590 1.00 10.22 106 GLY D CA 1
ATOM 12042 C C . GLY D 1 80 ? 62.380 -37.389 28.509 1.00 12.07 106 GLY D C 1
ATOM 12043 O O . GLY D 1 80 ? 62.687 -36.466 29.272 1.00 12.97 106 GLY D O 1
ATOM 12044 N N . GLU D 1 81 ? 61.428 -37.218 27.593 1.00 12.90 107 GLU D N 1
ATOM 12045 C CA . GLU D 1 81 ? 60.752 -35.903 27.513 1.00 13.73 107 GLU D CA 1
ATOM 12046 C C . GLU D 1 81 ? 59.859 -35.795 28.761 1.00 12.19 107 GLU D C 1
ATOM 12047 O O . GLU D 1 81 ? 59.126 -36.741 29.035 1.00 12.34 107 GLU D O 1
ATOM 12053 N N . LYS D 1 82 ? 59.975 -34.675 29.444 1.00 10.97 108 LYS D N 1
ATOM 12054 C CA . LYS D 1 82 ? 59.176 -34.403 30.638 1.00 12.44 108 LYS D CA 1
ATOM 12055 C C . LYS D 1 82 ? 58.217 -33.286 30.258 1.00 12.78 108 LYS D C 1
ATOM 12056 O O . LYS D 1 82 ? 58.595 -32.241 29.740 1.00 12.60 108 LYS D O 1
ATOM 12062 N N . THR D 1 83 ? 56.933 -33.578 30.354 1.00 11.73 109 THR D N 1
ATOM 12063 C CA . THR D 1 83 ? 55.858 -32.638 29.984 1.00 10.15 109 THR D CA 1
ATOM 12064 C C . THR D 1 83 ? 55.011 -32.391 31.239 1.00 8.87 109 THR D C 1
ATOM 12065 O O . THR D 1 83 ? 54.569 -33.299 31.916 1.00 7.15 109 THR D O 1
ATOM 12069 N N . PRO D 1 84 ? 54.735 -31.154 31.568 1.00 9.02 110 PRO D N 1
ATOM 12070 C CA . PRO D 1 84 ? 53.891 -30.806 32.705 1.00 9.15 110 PRO D CA 1
ATOM 12071 C C . PRO D 1 84 ? 52.456 -31.242 32.337 1.00 6.28 110 PRO D C 1
ATOM 12072 O O . PRO D 1 84 ? 52.084 -31.222 31.155 1.00 7.11 110 PRO D O 1
ATOM 12076 N N . VAL D 1 85 ? 51.688 -31.546 33.355 1.00 8.88 111 VAL D N 1
ATOM 12077 C CA . VAL D 1 85 ? 50.279 -31.922 33.164 1.00 6.56 111 VAL D CA 1
ATOM 12078 C C . VAL D 1 85 ? 49.342 -31.243 34.139 1.00 7.05 111 VAL D C 1
ATOM 12079 O O . VAL D 1 85 ? 49.703 -30.900 35.273 1.00 7.80 111 VAL D O 1
ATOM 12083 N N . PHE D 1 86 ? 48.035 -31.282 33.824 1.00 5.90 112 PHE D N 1
ATOM 12084 C CA . PHE D 1 86 ? 46.988 -30.805 34.712 1.00 4.85 112 PHE D CA 1
ATOM 12085 C C . PHE D 1 86 ? 45.986 -32.003 34.658 1.00 4.59 112 PHE D C 1
ATOM 12086 O O . PHE D 1 86 ? 45.711 -32.407 33.536 1.00 6.39 112 PHE D O 1
ATOM 12094 N N . VAL D 1 87 ? 45.638 -32.539 35.773 1.00 4.07 113 VAL D N 1
ATOM 12095 C CA . VAL D 1 87 ? 44.685 -33.660 35.795 1.00 3.48 113 VAL D CA 1
ATOM 12096 C C . VAL D 1 87 ? 43.394 -33.233 36.514 1.00 4.75 113 VAL D C 1
ATOM 12097 O O . VAL D 1 87 ? 43.505 -32.645 37.601 1.00 5.82 113 VAL D O 1
ATOM 12101 N N . ARG D 1 88 ? 42.246 -33.583 35.907 1.00 5.36 114 ARG D N 1
ATOM 12102 C CA . ARG D 1 88 ? 40.977 -33.288 36.606 1.00 3.75 114 ARG D CA 1
ATOM 12103 C C . ARG D 1 88 ? 40.294 -34.675 36.752 1.00 4.47 114 ARG D C 1
ATOM 12104 O O . ARG D 1 88 ? 40.184 -35.382 35.750 1.00 3.51 114 ARG D O 1
ATOM 12112 N N . PHE D 1 89 ? 40.016 -35.027 38.012 1.00 2.45 115 PHE D N 1
ATOM 12113 C CA . PHE D 1 89 ? 39.336 -36.294 38.289 1.00 4.07 115 PHE D CA 1
ATOM 12114 C C . PHE D 1 89 ? 37.857 -35.946 38.546 1.00 2.96 115 PHE D C 1
ATOM 12115 O O . PHE D 1 89 ? 37.621 -34.825 39.012 1.00 5.89 115 PHE D O 1
ATOM 12123 N N . SER D 1 90 ? 36.924 -36.885 38.377 1.00 4.54 116 SER D N 1
ATOM 12124 C CA . SER D 1 90 ? 35.559 -36.353 38.596 1.00 3.61 116 SER D CA 1
ATOM 12125 C C . SER D 1 90 ? 34.545 -37.497 38.691 1.00 6.60 116 SER D C 1
ATOM 12126 O O . SER D 1 90 ? 34.977 -38.614 38.423 1.00 4.96 116 SER D O 1
ATOM 12129 N N . SER D 1 91 ? 33.342 -37.219 39.159 1.00 6.19 117 SER D N 1
ATOM 12130 C CA . SER D 1 91 ? 32.271 -38.238 39.055 1.00 7.69 117 SER D CA 1
ATOM 12131 C C . SER D 1 91 ? 31.495 -37.828 37.795 1.00 8.83 117 SER D C 1
ATOM 12132 O O . SER D 1 91 ? 32.000 -36.967 37.034 1.00 10.31 117 SER D O 1
ATOM 12135 N N . VAL D 1 92 ? 30.346 -38.417 37.454 1.00 9.57 118 VAL D N 1
ATOM 12136 C CA . VAL D 1 92 ? 29.729 -38.129 36.155 1.00 9.65 118 VAL D CA 1
ATOM 12137 C C . VAL D 1 92 ? 28.371 -37.474 36.229 1.00 9.86 118 VAL D C 1
ATOM 12138 O O . VAL D 1 92 ? 28.144 -36.445 35.553 1.00 11.31 118 VAL D O 1
ATOM 12142 N N . VAL D 1 93 ? 27.433 -38.127 36.911 1.00 10.77 119 VAL D N 1
ATOM 12143 C CA . VAL D 1 93 ? 26.045 -37.621 36.831 1.00 11.86 119 VAL D CA 1
ATOM 12144 C C . VAL D 1 93 ? 25.702 -36.421 37.647 1.00 11.62 119 VAL D C 1
ATOM 12145 O O . VAL D 1 93 ? 24.911 -35.607 37.162 1.00 14.05 119 VAL D O 1
ATOM 12149 N N . HIS D 1 94 ? 26.027 -36.373 38.926 1.00 10.68 120 HIS D N 1
ATOM 12150 C CA . HIS D 1 94 ? 25.459 -35.351 39.805 1.00 13.03 120 HIS D CA 1
ATOM 12151 C C . HIS D 1 94 ? 26.173 -34.005 39.746 1.00 14.23 120 HIS D C 1
ATOM 12152 O O . HIS D 1 94 ? 27.241 -33.898 39.155 1.00 14.48 120 HIS D O 1
ATOM 12159 N N A GLY D 1 95 ? 25.517 -33.039 40.372 0.50 13.18 121 GLY D N 1
ATOM 12160 N N B GLY D 1 95 ? 25.562 -32.984 40.337 0.50 12.85 121 GLY D N 1
ATOM 12161 C CA A GLY D 1 95 ? 25.988 -31.670 40.418 0.50 14.13 121 GLY D CA 1
ATOM 12162 C CA B GLY D 1 95 ? 26.132 -31.647 40.286 0.50 13.01 121 GLY D CA 1
ATOM 12163 C C A GLY D 1 95 ? 27.338 -31.491 41.076 0.50 14.95 121 GLY D C 1
ATOM 12164 C C B GLY D 1 95 ? 27.279 -31.360 41.224 0.50 14.06 121 GLY D C 1
ATOM 12165 O O A GLY D 1 95 ? 27.963 -32.438 41.551 0.50 15.05 121 GLY D O 1
ATOM 12166 O O B GLY D 1 95 ? 27.796 -32.195 41.978 0.50 12.58 121 GLY D O 1
ATOM 12167 N N A ASN D 1 96 ? 27.747 -30.224 41.219 0.50 16.21 122 ASN D N 1
ATOM 12168 N N B ASN D 1 96 ? 27.696 -30.072 41.235 0.50 15.62 122 ASN D N 1
ATOM 12169 C CA A ASN D 1 96 ? 29.101 -29.972 41.702 0.50 16.86 122 ASN D CA 1
ATOM 12170 C CA B ASN D 1 96 ? 28.846 -29.798 42.125 0.50 17.49 122 ASN D CA 1
ATOM 12171 C C A ASN D 1 96 ? 29.405 -30.163 43.167 0.50 16.27 122 ASN D C 1
ATOM 12172 C C B ASN D 1 96 ? 28.348 -29.840 43.554 0.50 16.32 122 ASN D C 1
ATOM 12173 O O A ASN D 1 96 ? 30.629 -30.217 43.398 0.50 14.64 122 ASN D O 1
ATOM 12174 O O B ASN D 1 96 ? 27.190 -29.682 43.959 0.50 15.78 122 ASN D O 1
ATOM 12183 N N A HIS D 1 97 ? 28.501 -30.208 44.139 0.50 14.35 123 HIS D N 1
ATOM 12184 N N B HIS D 1 97 ? 29.239 -30.318 44.420 0.50 14.79 123 HIS D N 1
ATOM 12185 C CA A HIS D 1 97 ? 28.788 -30.496 45.525 0.50 13.82 123 HIS D CA 1
ATOM 12186 C CA B HIS D 1 97 ? 29.018 -30.614 45.796 0.50 14.14 123 HIS D CA 1
ATOM 12187 C C . HIS D 1 97 ? 28.065 -31.805 45.968 1.00 11.63 123 HIS D C 1
ATOM 12188 O O . HIS D 1 97 ? 27.830 -32.078 47.136 1.00 10.50 123 HIS D O 1
ATOM 12195 N N . SER D 1 98 ? 27.888 -32.650 44.974 1.00 10.73 124 SER D N 1
ATOM 12196 C CA . SER D 1 98 ? 27.258 -33.970 45.228 1.00 11.39 124 SER D CA 1
ATOM 12197 C C . SER D 1 98 ? 28.259 -34.870 45.929 1.00 10.53 124 SER D C 1
ATOM 12198 O O . SER D 1 98 ? 29.475 -34.663 45.877 1.00 8.58 124 SER D O 1
ATOM 12201 N N . PRO D 1 99 ? 27.782 -35.738 46.796 1.00 10.71 125 PRO D N 1
ATOM 12202 C CA . PRO D 1 99 ? 28.604 -36.674 47.544 1.00 8.43 125 PRO D CA 1
ATOM 12203 C C . PRO D 1 99 ? 29.475 -37.437 46.570 1.00 7.31 125 PRO D C 1
ATOM 12204 O O . PRO D 1 99 ? 29.067 -38.014 45.555 1.00 8.10 125 PRO D O 1
ATOM 12208 N N . GLU D 1 100 ? 30.781 -37.566 46.908 1.00 6.61 126 GLU D N 1
ATOM 12209 C CA . GLU D 1 100 ? 31.720 -38.287 46.067 1.00 6.18 126 GLU D CA 1
ATOM 12210 C C . GLU D 1 100 ? 31.584 -39.792 46.240 1.00 9.57 126 GLU D C 1
ATOM 12211 O O . GLU D 1 100 ? 32.161 -40.594 45.493 1.00 8.01 126 GLU D O 1
ATOM 12217 N N . THR D 1 101 ? 30.735 -40.181 47.175 1.00 7.26 127 THR D N 1
ATOM 12218 C CA . THR D 1 101 ? 30.390 -41.583 47.423 1.00 8.52 127 THR D CA 1
ATOM 12219 C C . THR D 1 101 ? 29.300 -42.072 46.472 1.00 9.66 127 THR D C 1
ATOM 12220 O O . THR D 1 101 ? 29.070 -43.284 46.392 1.00 8.43 127 THR D O 1
ATOM 12224 N N . LEU D 1 102 ? 28.678 -41.213 45.659 1.00 10.45 128 LEU D N 1
ATOM 12225 C CA . LEU D 1 102 ? 27.598 -41.709 44.773 1.00 8.53 128 LEU D CA 1
ATOM 12226 C C . LEU D 1 102 ? 28.179 -42.623 43.687 1.00 10.03 128 LEU D C 1
ATOM 12227 O O . LEU D 1 102 ? 29.310 -42.420 43.253 1.00 9.45 128 LEU D O 1
ATOM 12232 N N . ARG D 1 103 ? 27.465 -43.714 43.403 1.00 6.78 129 ARG D N 1
ATOM 12233 C CA . ARG D 1 103 ? 27.903 -44.665 42.386 1.00 8.70 129 ARG D CA 1
ATOM 12234 C C . ARG D 1 103 ? 27.957 -44.073 40.999 1.00 11.99 129 ARG D C 1
ATOM 12235 O O . ARG D 1 103 ? 27.005 -43.437 40.497 1.00 13.40 129 ARG D O 1
ATOM 12243 N N . ASP D 1 104 ? 29.094 -44.239 40.318 1.00 9.44 130 ASP D N 1
ATOM 12244 C CA . ASP D 1 104 ? 29.292 -43.658 38.976 1.00 10.67 130 ASP D CA 1
ATOM 12245 C C . ASP D 1 104 ? 30.640 -44.076 38.450 1.00 7.95 130 ASP D C 1
ATOM 12246 O O . ASP D 1 104 ? 31.485 -44.570 39.195 1.00 8.12 130 ASP D O 1
ATOM 12251 N N . PRO D 1 105 ? 30.872 -43.955 37.135 1.00 7.36 131 PRO D N 1
ATOM 12252 C CA . PRO D 1 105 ? 32.190 -44.104 36.587 1.00 7.12 131 PRO D CA 1
ATOM 12253 C C . PRO D 1 105 ? 32.929 -42.839 37.094 1.00 7.53 131 PRO D C 1
ATOM 12254 O O . PRO D 1 105 ? 32.300 -41.852 37.584 1.00 6.63 131 PRO D O 1
ATOM 12258 N N . HIS D 1 106 ? 34.271 -42.809 37.133 1.00 6.64 132 HIS D N 1
ATOM 12259 C CA . HIS D 1 106 ? 34.953 -41.578 37.540 1.00 4.91 132 HIS D CA 1
ATOM 12260 C C . HIS D 1 106 ? 35.846 -41.139 36.376 1.00 6.39 132 HIS D C 1
ATOM 12261 O O . HIS D 1 106 ? 36.545 -41.995 35.827 1.00 7.08 132 HIS D O 1
ATOM 12268 N N . GLY D 1 107 ? 35.896 -39.815 36.131 1.00 5.38 133 GLY D N 1
ATOM 12269 C CA . GLY D 1 107 ? 36.699 -39.274 35.042 1.00 4.11 133 GLY D CA 1
ATOM 12270 C C . GLY D 1 107 ? 38.169 -39.116 35.456 1.00 3.57 133 GLY D C 1
ATOM 12271 O O . GLY D 1 107 ? 38.467 -38.951 36.635 1.00 3.59 133 GLY D O 1
ATOM 12272 N N . PHE D 1 108 ? 39.009 -39.178 34.461 1.00 4.90 134 PHE D N 1
ATOM 12273 C CA . PHE D 1 108 ? 40.493 -39.106 34.670 1.00 4.17 134 PHE D CA 1
ATOM 12274 C C . PHE D 1 108 ? 40.997 -38.439 33.398 1.00 5.21 134 PHE D C 1
ATOM 12275 O O . PHE D 1 108 ? 41.268 -39.077 32.361 1.00 5.81 134 PHE D O 1
ATOM 12283 N N . ALA D 1 109 ? 40.985 -37.114 33.381 1.00 4.91 135 ALA D N 1
ATOM 12284 C CA . ALA D 1 109 ? 41.330 -36.311 32.218 1.00 3.93 135 ALA D CA 1
ATOM 12285 C C . ALA D 1 109 ? 42.708 -35.649 32.419 1.00 6.31 135 ALA D C 1
ATOM 12286 O O . ALA D 1 109 ? 42.879 -34.932 33.391 1.00 5.63 135 ALA D O 1
ATOM 12288 N N . THR D 1 110 ? 43.612 -35.843 31.456 1.00 6.58 136 THR D N 1
ATOM 12289 C CA . THR D 1 110 ? 44.982 -35.316 31.596 1.00 5.92 136 THR D CA 1
ATOM 12290 C C . THR D 1 110 ? 45.266 -34.355 30.471 1.00 6.86 136 THR D C 1
ATOM 12291 O O . THR D 1 110 ? 45.148 -34.745 29.288 1.00 8.61 136 THR D O 1
ATOM 12295 N N . LYS D 1 111 ? 45.624 -33.115 30.801 1.00 6.01 137 LYS D N 1
ATOM 12296 C CA . LYS D 1 111 ? 45.991 -32.130 29.827 1.00 4.51 137 LYS D CA 1
ATOM 12297 C C . LYS D 1 111 ? 47.551 -32.159 29.785 1.00 6.10 137 LYS D C 1
ATOM 12298 O O . LYS D 1 111 ? 48.127 -31.921 30.824 1.00 5.44 137 LYS D O 1
ATOM 12304 N N . PHE D 1 112 ? 48.090 -32.599 28.646 1.00 7.92 138 PHE D N 1
ATOM 12305 C CA . PHE D 1 112 ? 49.553 -32.600 28.589 1.00 8.48 138 PHE D CA 1
ATOM 12306 C C . PHE D 1 112 ? 49.962 -31.280 27.948 1.00 6.01 138 PHE D C 1
ATOM 12307 O O . PHE D 1 112 ? 49.658 -31.018 26.780 1.00 7.00 138 PHE D O 1
ATOM 12315 N N . TYR D 1 113 ? 50.788 -30.469 28.593 1.00 8.09 139 TYR D N 1
ATOM 12316 C CA . TYR D 1 113 ? 51.262 -29.228 27.973 1.00 6.10 139 TYR D CA 1
ATOM 12317 C C . TYR D 1 113 ? 52.540 -29.548 27.174 1.00 8.61 139 TYR D C 1
ATOM 12318 O O . TYR D 1 113 ? 53.668 -29.247 27.610 1.00 8.05 139 TYR D O 1
ATOM 12327 N N . THR D 1 114 ? 52.351 -30.161 26.017 1.00 8.47 140 THR D N 1
ATOM 12328 C CA . THR D 1 114 ? 53.518 -30.667 25.271 1.00 10.22 140 THR D CA 1
ATOM 12329 C C . THR D 1 114 ? 54.232 -29.600 24.470 1.00 11.79 140 THR D C 1
ATOM 12330 O O . THR D 1 114 ? 53.747 -28.496 24.207 1.00 11.56 140 THR D O 1
ATOM 12334 N N . ALA D 1 115 ? 55.430 -30.011 23.985 1.00 12.43 141 ALA D N 1
ATOM 12335 C CA . ALA D 1 115 ? 56.233 -29.053 23.197 1.00 12.25 141 ALA D CA 1
ATOM 12336 C C . ALA D 1 115 ? 55.673 -28.879 21.808 1.00 14.60 141 ALA D C 1
ATOM 12337 O O . ALA D 1 115 ? 56.161 -28.052 21.023 1.00 16.73 141 ALA D O 1
ATOM 12339 N N . ASP D 1 116 ? 54.690 -29.650 21.360 1.00 13.31 142 ASP D N 1
ATOM 12340 C CA . ASP D 1 116 ? 54.020 -29.530 20.095 1.00 13.18 142 ASP D CA 1
ATOM 12341 C C . ASP D 1 116 ? 52.614 -28.928 20.297 1.00 11.93 142 ASP D C 1
ATOM 12342 O O . ASP D 1 116 ? 51.886 -28.847 19.296 1.00 11.83 142 ASP D O 1
ATOM 12347 N N . GLY D 1 117 ? 52.252 -28.566 21.511 1.00 9.35 143 GLY D N 1
ATOM 12348 C CA . GLY D 1 117 ? 50.875 -28.038 21.734 1.00 9.09 143 GLY D CA 1
ATOM 12349 C C . GLY D 1 117 ? 50.214 -28.864 22.847 1.00 8.93 143 GLY D C 1
ATOM 12350 O O . GLY D 1 117 ? 50.780 -29.847 23.362 1.00 6.67 143 GLY D O 1
ATOM 12351 N N . ASN D 1 118 ? 48.973 -28.429 23.208 1.00 8.98 144 ASN D N 1
ATOM 12352 C CA . ASN D 1 118 ? 48.317 -29.170 24.303 1.00 8.07 144 ASN D CA 1
ATOM 12353 C C . ASN D 1 118 ? 47.578 -30.382 23.753 1.00 7.91 144 ASN D C 1
ATOM 12354 O O . ASN D 1 118 ? 46.795 -30.252 22.802 1.00 8.18 144 ASN D O 1
ATOM 12359 N N . TRP D 1 119 ? 47.841 -31.531 24.330 1.00 7.06 145 TRP D N 1
ATOM 12360 C CA . TRP D 1 119 ? 47.133 -32.757 24.029 1.00 6.49 145 TRP D CA 1
ATOM 12361 C C . TRP D 1 119 ? 46.339 -33.163 25.295 1.00 6.50 145 TRP D C 1
ATOM 12362 O O . TRP D 1 119 ? 46.902 -33.340 26.371 1.00 7.12 145 TRP D O 1
ATOM 12373 N N . ASP D 1 120 ? 45.019 -33.394 25.074 1.00 6.41 146 ASP D N 1
ATOM 12374 C CA . ASP D 1 120 ? 44.223 -33.886 26.187 1.00 8.29 146 ASP D CA 1
ATOM 12375 C C . ASP D 1 120 ? 43.874 -35.369 26.017 1.00 6.38 146 ASP D C 1
ATOM 12376 O O . ASP D 1 120 ? 43.338 -35.790 24.975 1.00 9.59 146 ASP D O 1
ATOM 12381 N N . LEU D 1 121 ? 44.055 -36.116 27.067 1.00 5.01 147 LEU D N 1
ATOM 12382 C CA . LEU D 1 121 ? 43.677 -37.561 27.063 1.00 6.86 147 LEU D CA 1
ATOM 12383 C C . LEU D 1 121 ? 42.555 -37.637 28.117 1.00 4.97 147 LEU D C 1
ATOM 12384 O O . LEU D 1 121 ? 42.807 -37.603 29.323 1.00 5.75 147 LEU D O 1
ATOM 12389 N N . VAL D 1 122 ? 41.330 -37.635 27.549 1.00 5.00 148 VAL D N 1
ATOM 12390 C CA . VAL D 1 122 ? 40.168 -37.527 28.439 1.00 6.21 148 VAL D CA 1
ATOM 12391 C C . VAL D 1 122 ? 39.571 -38.912 28.644 1.00 6.49 148 VAL D C 1
ATOM 12392 O O . VAL D 1 122 ? 38.884 -39.435 27.755 1.00 8.16 148 VAL D O 1
ATOM 12396 N N . GLY D 1 123 ? 39.912 -39.523 29.752 1.00 5.70 149 GLY D N 1
ATOM 12397 C CA . GLY D 1 123 ? 39.576 -40.912 30.032 1.00 7.15 149 GLY D CA 1
ATOM 12398 C C . GLY D 1 123 ? 38.695 -41.074 31.253 1.00 7.53 149 GLY D C 1
ATOM 12399 O O . GLY D 1 123 ? 38.241 -40.105 31.855 1.00 7.83 149 GLY D O 1
ATOM 12400 N N . ASN D 1 124 ? 38.496 -42.338 31.626 1.00 9.71 150 ASN D N 1
ATOM 12401 C CA . ASN D 1 124 ? 37.726 -42.712 32.785 1.00 9.89 150 ASN D CA 1
ATOM 12402 C C . ASN D 1 124 ? 38.393 -43.921 33.440 1.00 8.27 150 ASN D C 1
ATOM 12403 O O . ASN D 1 124 ? 39.225 -44.609 32.838 1.00 7.46 150 ASN D O 1
ATOM 12408 N N . ASN D 1 125 ? 38.015 -44.226 34.679 1.00 7.32 151 ASN D N 1
ATOM 12409 C CA . ASN D 1 125 ? 38.484 -45.408 35.338 1.00 8.49 151 ASN D CA 1
ATOM 12410 C C . ASN D 1 125 ? 37.948 -46.632 34.608 1.00 8.57 151 ASN D C 1
ATOM 12411 O O . ASN D 1 125 ? 38.710 -47.590 34.367 1.00 10.02 151 ASN D O 1
ATOM 12416 N N . PHE D 1 126 ? 36.697 -46.677 34.130 1.00 7.34 152 PHE D N 1
ATOM 12417 C CA . PHE D 1 126 ? 36.219 -47.843 33.391 1.00 7.03 152 PHE D CA 1
ATOM 12418 C C . PHE D 1 126 ? 36.817 -47.875 31.992 1.00 6.80 152 PHE D C 1
ATOM 12419 O O . PHE D 1 126 ? 36.859 -46.872 31.302 1.00 9.75 152 PHE D O 1
ATOM 12427 N N . PRO D 1 127 ? 37.248 -49.037 31.531 1.00 6.66 153 PRO D N 1
ATOM 12428 C CA . PRO D 1 127 ? 37.888 -49.145 30.192 1.00 6.92 153 PRO D CA 1
ATOM 12429 C C . PRO D 1 127 ? 36.899 -49.251 29.084 1.00 8.24 153 PRO D C 1
ATOM 12430 O O . PRO D 1 127 ? 37.270 -49.286 27.916 1.00 8.65 153 PRO D O 1
ATOM 12434 N N . THR D 1 128 ? 35.588 -49.408 29.409 1.00 7.28 154 THR D N 1
ATOM 12435 C CA . THR D 1 128 ? 34.575 -49.488 28.353 1.00 5.85 154 THR D CA 1
ATOM 12436 C C . THR D 1 128 ? 33.465 -48.506 28.703 1.00 7.29 154 THR D C 1
ATOM 12437 O O . THR D 1 128 ? 33.357 -48.080 29.874 1.00 7.46 154 THR D O 1
ATOM 12441 N N . PHE D 1 129 ? 32.660 -48.197 27.705 1.00 8.14 155 PHE D N 1
ATOM 12442 C CA . PHE D 1 129 ? 31.537 -47.267 27.905 1.00 5.19 155 PHE D CA 1
ATOM 12443 C C . PHE D 1 129 ? 30.197 -47.963 27.666 1.00 6.49 155 PHE D C 1
ATOM 12444 O O . PHE D 1 129 ? 30.192 -49.073 27.130 1.00 8.84 155 PHE D O 1
ATOM 12452 N N . PHE D 1 130 ? 29.093 -47.305 27.971 1.00 8.25 156 PHE D N 1
ATOM 12453 C CA . PHE D 1 130 ? 27.767 -47.940 27.898 1.00 5.71 156 PHE D CA 1
ATOM 12454 C C . PHE D 1 130 ? 27.162 -47.925 26.502 1.00 7.75 156 PHE D C 1
ATOM 12455 O O . PHE D 1 130 ? 26.254 -48.732 26.239 1.00 7.81 156 PHE D O 1
ATOM 12463 N N . ILE D 1 131 ? 27.581 -47.061 25.622 1.00 4.91 157 ILE D N 1
ATOM 12464 C CA . ILE D 1 131 ? 27.045 -46.966 24.261 1.00 5.98 157 ILE D CA 1
ATOM 12465 C C . ILE D 1 131 ? 28.205 -46.914 23.275 1.00 7.12 157 ILE D C 1
ATOM 12466 O O . ILE D 1 131 ? 29.353 -46.700 23.692 1.00 7.42 157 ILE D O 1
ATOM 12471 N N . ARG D 1 132 ? 27.852 -47.065 21.981 1.00 6.47 158 ARG D N 1
ATOM 12472 C CA . ARG D 1 132 ? 28.929 -47.070 20.990 1.00 7.78 158 ARG D CA 1
ATOM 12473 C C . ARG D 1 132 ? 28.747 -46.027 19.921 1.00 7.54 158 ARG D C 1
ATOM 12474 O O . ARG D 1 132 ? 29.604 -46.021 19.022 1.00 9.66 158 ARG D O 1
ATOM 12482 N N . ASP D 1 133 ? 27.802 -45.087 20.016 1.00 7.75 159 ASP D N 1
ATOM 12483 C CA . ASP D 1 133 ? 27.606 -44.101 18.948 1.00 9.36 159 ASP D CA 1
ATOM 12484 C C . ASP D 1 133 ? 27.276 -42.797 19.660 1.00 8.71 159 ASP D C 1
ATOM 12485 O O . ASP D 1 133 ? 26.405 -42.831 20.495 1.00 9.15 159 ASP D O 1
ATOM 12490 N N . ALA D 1 134 ? 27.950 -41.691 19.382 1.00 6.92 160 ALA D N 1
ATOM 12491 C CA . ALA D 1 134 ? 27.711 -40.439 20.094 1.00 8.89 160 ALA D CA 1
ATOM 12492 C C . ALA D 1 134 ? 26.331 -39.827 19.875 1.00 9.09 160 ALA D C 1
ATOM 12493 O O . ALA D 1 134 ? 25.892 -38.995 20.696 1.00 9.91 160 ALA D O 1
ATOM 12495 N N . ILE D 1 135 ? 25.603 -40.281 18.868 1.00 7.75 161 ILE D N 1
ATOM 12496 C CA . ILE D 1 135 ? 24.231 -39.802 18.630 1.00 8.13 161 ILE D CA 1
ATOM 12497 C C . ILE D 1 135 ? 23.309 -40.186 19.768 1.00 7.85 161 ILE D C 1
ATOM 12498 O O . ILE D 1 135 ? 22.304 -39.514 19.968 1.00 6.29 161 ILE D O 1
ATOM 12503 N N . LYS D 1 136 ? 23.622 -41.203 20.574 1.00 6.69 162 LYS D N 1
ATOM 12504 C CA . LYS D 1 136 ? 22.865 -41.571 21.755 1.00 6.42 162 LYS D CA 1
ATOM 12505 C C . LYS D 1 136 ? 23.354 -40.943 23.054 1.00 6.23 162 LYS D C 1
ATOM 12506 O O . LYS D 1 136 ? 22.703 -41.218 24.056 1.00 6.70 162 LYS D O 1
ATOM 12512 N N . PHE D 1 137 ? 24.459 -40.148 23.046 1.00 4.03 163 PHE D N 1
ATOM 12513 C CA . PHE D 1 137 ? 24.930 -39.654 24.347 1.00 7.31 163 PHE D CA 1
ATOM 12514 C C . PHE D 1 137 ? 23.936 -38.757 25.069 1.00 5.79 163 PHE D C 1
ATOM 12515 O O . PHE D 1 137 ? 23.740 -38.958 26.298 1.00 5.66 163 PHE D O 1
ATOM 12523 N N . PRO D 1 138 ? 23.268 -37.820 24.429 1.00 4.75 164 PRO D N 1
ATOM 12524 C CA . PRO D 1 138 ? 22.276 -36.949 25.077 1.00 6.57 164 PRO D CA 1
ATOM 12525 C C . PRO D 1 138 ? 21.172 -37.839 25.655 1.00 7.86 164 PRO D C 1
ATOM 12526 O O . PRO D 1 138 ? 20.836 -37.669 26.842 1.00 7.39 164 PRO D O 1
ATOM 12530 N N . ASP D 1 139 ? 20.713 -38.870 24.947 1.00 7.17 165 ASP D N 1
ATOM 12531 C CA . ASP D 1 139 ? 19.670 -39.786 25.427 1.00 8.31 165 ASP D CA 1
ATOM 12532 C C . ASP D 1 139 ? 20.092 -40.513 26.667 1.00 6.20 165 ASP D C 1
ATOM 12533 O O . ASP D 1 139 ? 19.431 -40.602 27.683 1.00 6.31 165 ASP D O 1
ATOM 12538 N N . MET D 1 140 ? 21.331 -41.068 26.617 1.00 6.12 166 MET D N 1
ATOM 12539 C CA . MET D 1 140 ? 21.885 -41.824 27.718 1.00 5.69 166 MET D CA 1
ATOM 12540 C C . MET D 1 140 ? 22.032 -40.969 28.948 1.00 5.36 166 MET D C 1
ATOM 12541 O O . MET D 1 140 ? 21.652 -41.388 30.027 1.00 4.93 166 MET D O 1
ATOM 12546 N N . VAL D 1 141 ? 22.662 -39.791 28.830 1.00 4.99 167 VAL D N 1
ATOM 12547 C CA . VAL D 1 141 ? 22.816 -38.899 29.974 1.00 5.31 167 VAL D CA 1
ATOM 12548 C C . VAL D 1 141 ? 21.415 -38.513 30.531 1.00 5.36 167 VAL D C 1
ATOM 12549 O O . VAL D 1 141 ? 21.160 -38.555 31.747 1.00 3.46 167 VAL D O 1
ATOM 12553 N N . HIS D 1 142 ? 20.475 -38.144 29.661 1.00 5.54 168 HIS D N 1
ATOM 12554 C CA . HIS D 1 142 ? 19.145 -37.810 30.172 1.00 6.94 168 HIS D CA 1
ATOM 12555 C C . HIS D 1 142 ? 18.553 -38.979 30.948 1.00 7.12 168 HIS D C 1
ATOM 12556 O O . HIS D 1 142 ? 18.000 -38.738 31.991 1.00 6.70 168 HIS D O 1
ATOM 12563 N N . ALA D 1 143 ? 18.667 -40.227 30.494 1.00 6.71 169 ALA D N 1
ATOM 12564 C CA . ALA D 1 143 ? 18.160 -41.360 31.245 1.00 4.12 169 ALA D CA 1
ATOM 12565 C C . ALA D 1 143 ? 18.886 -41.594 32.565 1.00 5.27 169 ALA D C 1
ATOM 12566 O O . ALA D 1 143 ? 18.283 -41.989 33.543 1.00 4.51 169 ALA D O 1
ATOM 12568 N N . PHE D 1 144 ? 20.222 -41.409 32.609 1.00 5.55 170 PHE D N 1
ATOM 12569 C CA . PHE D 1 144 ? 20.969 -41.574 33.847 1.00 6.88 170 PHE D CA 1
ATOM 12570 C C . PHE D 1 144 ? 20.768 -40.493 34.882 1.00 7.07 170 PHE D C 1
ATOM 12571 O O . PHE D 1 144 ? 20.789 -40.803 36.097 1.00 7.22 170 PHE D O 1
ATOM 12579 N N . LYS D 1 145 ? 20.641 -39.234 34.455 1.00 5.98 171 LYS D N 1
ATOM 12580 C CA . LYS D 1 145 ? 20.458 -38.106 35.385 1.00 6.46 171 LYS D CA 1
ATOM 12581 C C . LYS D 1 145 ? 19.159 -38.171 36.187 1.00 8.92 171 LYS D C 1
ATOM 12582 O O . LYS D 1 145 ? 18.290 -38.942 35.831 1.00 8.50 171 LYS D O 1
ATOM 12588 N N . PRO D 1 146 ? 19.038 -37.426 37.252 1.00 8.99 172 PRO D N 1
ATOM 12589 C CA . PRO D 1 146 ? 17.818 -37.374 38.062 1.00 9.32 172 PRO D CA 1
ATOM 12590 C C . PRO D 1 146 ? 16.606 -37.087 37.191 1.00 7.42 172 PRO D C 1
ATOM 12591 O O . PRO D 1 146 ? 16.705 -36.547 36.077 1.00 8.50 172 PRO D O 1
ATOM 12595 N N . ASP D 1 147 ? 15.462 -37.524 37.650 1.00 7.25 173 ASP D N 1
ATOM 12596 C CA . ASP D 1 147 ? 14.196 -37.351 36.889 1.00 8.49 173 ASP D CA 1
ATOM 12597 C C . ASP D 1 147 ? 13.952 -35.885 36.662 1.00 6.94 173 ASP D C 1
ATOM 12598 O O . ASP D 1 147 ? 14.057 -35.086 37.600 1.00 7.91 173 ASP D O 1
ATOM 12603 N N . PRO D 1 148 ? 13.577 -35.448 35.466 1.00 8.14 174 PRO D N 1
ATOM 12604 C CA . PRO D 1 148 ? 13.381 -34.054 35.111 1.00 6.31 174 PRO D CA 1
ATOM 12605 C C . PRO D 1 148 ? 12.178 -33.438 35.814 1.00 6.52 174 PRO D C 1
ATOM 12606 O O . PRO D 1 148 ? 12.090 -32.203 35.909 1.00 8.75 174 PRO D O 1
ATOM 12610 N N . ARG D 1 149 ? 11.276 -34.289 36.312 1.00 6.31 175 ARG D N 1
ATOM 12611 C CA . ARG D 1 149 ? 10.132 -33.733 37.046 1.00 7.29 175 ARG D CA 1
ATOM 12612 C C . ARG D 1 149 ? 10.515 -33.367 38.469 1.00 8.75 175 ARG D C 1
ATOM 12613 O O . ARG D 1 149 ? 9.883 -32.455 39.049 1.00 11.17 175 ARG D O 1
ATOM 12621 N N . THR D 1 150 ? 11.504 -34.024 39.081 1.00 9.91 176 THR D N 1
ATOM 12622 C CA . THR D 1 150 ? 11.726 -33.842 40.515 1.00 10.57 176 THR D CA 1
ATOM 12623 C C . THR D 1 150 ? 13.150 -33.551 40.978 1.00 9.81 176 THR D C 1
ATOM 12624 O O . THR D 1 150 ? 13.333 -33.275 42.178 1.00 8.33 176 THR D O 1
ATOM 12628 N N . ASN D 1 151 ? 14.123 -33.775 40.141 1.00 9.88 177 ASN D N 1
ATOM 12629 C CA . ASN D 1 151 ? 15.544 -33.667 40.572 1.00 12.39 177 ASN D CA 1
ATOM 12630 C C . ASN D 1 151 ? 15.864 -34.762 41.561 1.00 10.72 177 ASN D C 1
ATOM 12631 O O . ASN D 1 151 ? 16.832 -34.684 42.319 1.00 15.23 177 ASN D O 1
ATOM 12636 N N . LEU D 1 152 ? 15.183 -35.899 41.564 1.00 10.52 178 LEU D N 1
ATOM 12637 C CA . LEU D 1 152 ? 15.491 -37.044 42.387 1.00 10.55 178 LEU D CA 1
ATOM 12638 C C . LEU D 1 152 ? 15.894 -38.237 41.511 1.00 10.64 178 LEU D C 1
ATOM 12639 O O . LEU D 1 152 ? 15.512 -38.330 40.350 1.00 8.29 178 LEU D O 1
ATOM 12644 N N . ASP D 1 153 ? 16.753 -39.088 42.058 1.00 11.41 179 ASP D N 1
ATOM 12645 C CA . ASP D 1 153 ? 17.201 -40.277 41.324 1.00 11.48 179 ASP D CA 1
ATOM 12646 C C . ASP D 1 153 ? 15.979 -41.177 41.146 1.00 10.97 179 ASP D C 1
ATOM 12647 O O . ASP D 1 153 ? 15.102 -41.220 41.994 1.00 11.94 179 ASP D O 1
ATOM 12652 N N . ASN D 1 154 ? 15.853 -41.741 39.975 1.00 10.00 180 ASN D N 1
ATOM 12653 C CA . ASN D 1 154 ? 14.761 -42.626 39.594 1.00 10.76 180 ASN D CA 1
ATOM 12654 C C . ASN D 1 154 ? 15.335 -43.601 38.551 1.00 8.39 180 ASN D C 1
ATOM 12655 O O . ASN D 1 154 ? 15.243 -43.428 37.331 1.00 5.90 180 ASN D O 1
ATOM 12660 N N . ASP D 1 155 ? 15.978 -44.637 39.056 1.00 9.86 181 ASP D N 1
ATOM 12661 C CA . ASP D 1 155 ? 16.611 -45.628 38.177 1.00 10.72 181 ASP D CA 1
ATOM 12662 C C . ASP D 1 155 ? 15.708 -46.378 37.244 1.00 9.96 181 ASP D C 1
ATOM 12663 O O . ASP D 1 155 ? 16.212 -46.924 36.238 1.00 11.19 181 ASP D O 1
ATOM 12668 N N . SER D 1 156 ? 14.367 -46.339 37.399 1.00 8.31 182 SER D N 1
ATOM 12669 C CA . SER D 1 156 ? 13.520 -46.973 36.381 1.00 9.74 182 SER D CA 1
ATOM 12670 C C . SER D 1 156 ? 13.720 -46.337 34.999 1.00 8.47 182 SER D C 1
ATOM 12671 O O . SER D 1 156 ? 13.438 -46.947 33.959 1.00 10.28 182 SER D O 1
ATOM 12674 N N . ARG D 1 157 ? 14.126 -45.069 34.953 1.00 7.24 183 ARG D N 1
ATOM 12675 C CA . ARG D 1 157 ? 14.356 -44.381 33.692 1.00 7.22 183 ARG D CA 1
ATOM 12676 C C . ARG D 1 157 ? 15.581 -44.903 32.962 1.00 4.91 183 ARG D C 1
ATOM 12677 O O . ARG D 1 157 ? 15.492 -45.097 31.735 1.00 5.69 183 ARG D O 1
ATOM 12685 N N . ARG D 1 158 ? 16.721 -45.123 33.617 1.00 5.46 184 ARG D N 1
ATOM 12686 C CA . ARG D 1 158 ? 17.880 -45.636 32.860 1.00 5.52 184 ARG D CA 1
ATOM 12687 C C . ARG D 1 158 ? 17.639 -47.057 32.349 1.00 5.29 184 ARG D C 1
ATOM 12688 O O . ARG D 1 158 ? 18.140 -47.405 31.271 1.00 6.91 184 ARG D O 1
ATOM 12696 N N . PHE D 1 159 ? 16.793 -47.824 33.056 1.00 5.98 185 PHE D N 1
ATOM 12697 C CA . PHE D 1 159 ? 16.534 -49.199 32.593 1.00 5.75 185 PHE D CA 1
ATOM 12698 C C . PHE D 1 159 ? 15.502 -49.279 31.487 1.00 8.41 185 PHE D C 1
ATOM 12699 O O . PHE D 1 159 ? 15.591 -50.159 30.641 1.00 7.39 185 PHE D O 1
ATOM 12707 N N . ASP D 1 160 ? 14.585 -48.308 31.397 1.00 7.75 186 ASP D N 1
ATOM 12708 C CA . ASP D 1 160 ? 13.734 -48.150 30.218 1.00 7.75 186 ASP D CA 1
ATOM 12709 C C . ASP D 1 160 ? 14.663 -47.883 29.046 1.00 8.32 186 ASP D C 1
ATOM 12710 O O . ASP D 1 160 ? 14.590 -48.632 28.048 1.00 7.90 186 ASP D O 1
ATOM 12715 N N . PHE D 1 161 ? 15.588 -46.898 29.112 1.00 5.91 187 PHE D N 1
ATOM 12716 C CA . PHE D 1 161 ? 16.462 -46.707 27.959 1.00 5.53 187 PHE D CA 1
ATOM 12717 C C . PHE D 1 161 ? 17.335 -47.940 27.681 1.00 5.87 187 PHE D C 1
ATOM 12718 O O . PHE D 1 161 ? 17.400 -48.434 26.555 1.00 7.32 187 PHE D O 1
ATOM 12726 N N . PHE D 1 162 ? 18.036 -48.408 28.691 1.00 6.38 188 PHE D N 1
ATOM 12727 C CA . PHE D 1 162 ? 19.041 -49.479 28.523 1.00 7.31 188 PHE D CA 1
ATOM 12728 C C . PHE D 1 162 ? 18.418 -50.801 28.129 1.00 7.93 188 PHE D C 1
ATOM 12729 O O . PHE D 1 162 ? 19.117 -51.687 27.548 1.00 7.86 188 PHE D O 1
ATOM 12737 N N . SER D 1 163 ? 17.089 -51.039 28.273 1.00 6.55 189 SER D N 1
ATOM 12738 C CA . SER D 1 163 ? 16.506 -52.263 27.790 1.00 5.65 189 SER D CA 1
ATOM 12739 C C . SER D 1 163 ? 16.587 -52.276 26.266 1.00 7.87 189 SER D C 1
ATOM 12740 O O . SER D 1 163 ? 16.379 -53.360 25.670 1.00 10.41 189 SER D O 1
ATOM 12743 N N . HIS D 1 164 ? 16.831 -51.184 25.580 1.00 5.26 190 HIS D N 1
ATOM 12744 C CA . HIS D 1 164 ? 16.977 -51.154 24.131 1.00 7.11 190 HIS D CA 1
ATOM 12745 C C . HIS D 1 164 ? 18.448 -51.222 23.728 1.00 8.64 190 HIS D C 1
ATOM 12746 O O . HIS D 1 164 ? 18.799 -51.168 22.546 1.00 10.13 190 HIS D O 1
ATOM 12753 N N . VAL D 1 165 ? 19.333 -51.285 24.725 1.00 7.81 191 VAL D N 1
ATOM 12754 C CA . VAL D 1 165 ? 20.794 -51.135 24.509 1.00 7.88 191 VAL D CA 1
ATOM 12755 C C . VAL D 1 165 ? 21.584 -52.265 25.131 1.00 7.93 191 VAL D C 1
ATOM 12756 O O . VAL D 1 165 ? 22.298 -52.180 26.157 1.00 7.27 191 VAL D O 1
ATOM 12760 N N . PRO D 1 166 ? 21.571 -53.443 24.491 1.00 8.23 192 PRO D N 1
ATOM 12761 C CA . PRO D 1 166 ? 22.267 -54.637 24.958 1.00 9.82 192 PRO D CA 1
ATOM 12762 C C . PRO D 1 166 ? 23.773 -54.420 25.035 1.00 7.99 192 PRO D C 1
ATOM 12763 O O . PRO D 1 166 ? 24.455 -55.039 25.880 1.00 8.78 192 PRO D O 1
ATOM 12767 N N . GLU D 1 167 ? 24.289 -53.493 24.241 1.00 7.13 193 GLU D N 1
ATOM 12768 C CA . GLU D 1 167 ? 25.759 -53.197 24.280 1.00 7.88 193 GLU D CA 1
ATOM 12769 C C . GLU D 1 167 ? 26.171 -52.593 25.605 1.00 7.84 193 GLU D C 1
ATOM 12770 O O . GLU D 1 167 ? 27.383 -52.519 25.905 1.00 8.71 193 GLU D O 1
ATOM 12776 N N . ALA D 1 168 ? 25.283 -52.037 26.431 1.00 5.71 194 ALA D N 1
ATOM 12777 C CA . ALA D 1 168 ? 25.627 -51.480 27.733 1.00 5.29 194 ALA D CA 1
ATOM 12778 C C . ALA D 1 168 ? 25.928 -52.518 28.791 1.00 6.57 194 ALA D C 1
ATOM 12779 O O . ALA D 1 168 ? 26.342 -52.160 29.909 1.00 4.05 194 ALA D O 1
ATOM 12781 N N . THR D 1 169 ? 25.728 -53.799 28.472 1.00 6.52 195 THR D N 1
ATOM 12782 C CA . THR D 1 169 ? 25.763 -54.843 29.494 1.00 6.88 195 THR D CA 1
ATOM 12783 C C . THR D 1 169 ? 27.113 -54.898 30.189 1.00 3.97 195 THR D C 1
ATOM 12784 O O . THR D 1 169 ? 27.168 -54.897 31.412 1.00 3.43 195 THR D O 1
ATOM 12788 N N . ARG D 1 170 ? 28.214 -54.861 29.485 1.00 5.26 196 ARG D N 1
ATOM 12789 C CA . ARG D 1 170 ? 29.531 -54.923 30.153 1.00 5.55 196 ARG D CA 1
ATOM 12790 C C . ARG D 1 170 ? 29.774 -53.730 31.081 1.00 6.58 196 ARG D C 1
ATOM 12791 O O . ARG D 1 170 ? 30.209 -53.887 32.223 1.00 7.44 196 ARG D O 1
ATOM 12799 N N . THR D 1 171 ? 29.485 -52.503 30.616 1.00 5.01 197 THR D N 1
ATOM 12800 C CA . THR D 1 171 ? 29.796 -51.337 31.483 1.00 7.76 197 THR D CA 1
ATOM 12801 C C . THR D 1 171 ? 28.844 -51.193 32.641 1.00 7.37 197 THR D C 1
ATOM 12802 O O . THR D 1 171 ? 29.186 -50.682 33.725 1.00 7.44 197 THR D O 1
ATOM 12806 N N . LEU D 1 172 ? 27.578 -51.633 32.496 1.00 8.24 198 LEU D N 1
ATOM 12807 C CA . LEU D 1 172 ? 26.684 -51.611 33.669 1.00 7.30 198 LEU D CA 1
ATOM 12808 C C . LEU D 1 172 ? 27.180 -52.598 34.704 1.00 7.26 198 LEU D C 1
ATOM 12809 O O . LEU D 1 172 ? 27.017 -52.394 35.930 1.00 6.60 198 LEU D O 1
ATOM 12814 N N . THR D 1 173 ? 27.790 -53.699 34.260 1.00 6.95 199 THR D N 1
ATOM 12815 C CA . THR D 1 173 ? 28.443 -54.630 35.197 1.00 7.10 199 THR D CA 1
ATOM 12816 C C . THR D 1 173 ? 29.550 -53.939 35.989 1.00 10.70 199 THR D C 1
ATOM 12817 O O . THR D 1 173 ? 29.722 -54.138 37.221 1.00 11.67 199 THR D O 1
ATOM 12821 N N . LEU D 1 174 ? 30.376 -53.090 35.403 1.00 7.48 200 LEU D N 1
ATOM 12822 C CA . LEU D 1 174 ? 31.332 -52.254 36.155 1.00 7.78 200 LEU D CA 1
ATOM 12823 C C . LEU D 1 174 ? 30.619 -51.286 37.072 1.00 7.09 200 LEU D C 1
ATOM 12824 O O . LEU D 1 174 ? 30.948 -51.210 38.267 1.00 4.40 200 LEU D O 1
ATOM 12829 N N . LEU D 1 175 ? 29.636 -50.533 36.552 1.00 5.40 201 LEU D N 1
ATOM 12830 C CA . LEU D 1 175 ? 28.980 -49.515 37.365 1.00 5.15 201 LEU D CA 1
ATOM 12831 C C . LEU D 1 175 ? 28.428 -50.057 38.682 1.00 7.07 201 LEU D C 1
ATOM 12832 O O . LEU D 1 175 ? 28.574 -49.419 39.719 1.00 5.44 201 LEU D O 1
ATOM 12837 N N . TYR D 1 176 ? 27.774 -51.237 38.620 1.00 7.32 202 TYR D N 1
ATOM 12838 C CA . TYR D 1 176 ? 27.090 -51.736 39.831 1.00 7.63 202 TYR D CA 1
ATOM 12839 C C . TYR D 1 176 ? 27.997 -52.603 40.681 1.00 6.54 202 TYR D C 1
ATOM 12840 O O . TYR D 1 176 ? 27.651 -52.989 41.815 1.00 6.86 202 TYR D O 1
ATOM 12849 N N . SER D 1 177 ? 29.208 -52.873 40.181 1.00 6.93 203 SER D N 1
ATOM 12850 C CA . SER D 1 177 ? 30.219 -53.529 41.018 1.00 7.34 203 SER D CA 1
ATOM 12851 C C . SER D 1 177 ? 30.789 -52.498 42.006 1.00 7.66 203 SER D C 1
ATOM 12852 O O . SER D 1 177 ? 30.569 -51.283 41.909 1.00 7.14 203 SER D O 1
ATOM 12855 N N . ASN D 1 178 ? 31.716 -52.902 42.888 1.00 8.18 204 ASN D N 1
ATOM 12856 C CA . ASN D 1 178 ? 32.363 -51.961 43.820 1.00 9.45 204 ASN D CA 1
ATOM 12857 C C . ASN D 1 178 ? 33.352 -51.049 43.075 1.00 9.08 204 ASN D C 1
ATOM 12858 O O . ASN D 1 178 ? 33.741 -50.003 43.595 1.00 7.80 204 ASN D O 1
ATOM 12863 N N . GLU D 1 179 ? 33.587 -51.290 41.782 1.00 8.57 205 GLU D N 1
ATOM 12864 C CA . GLU D 1 179 ? 34.414 -50.349 41.021 1.00 11.37 205 GLU D CA 1
ATOM 12865 C C . GLU D 1 179 ? 33.664 -49.025 40.863 1.00 10.32 205 GLU D C 1
ATOM 12866 O O . GLU D 1 179 ? 34.320 -48.005 40.623 1.00 8.13 205 GLU D O 1
ATOM 12872 N N . GLY D 1 180 ? 32.351 -49.041 41.057 1.00 7.46 206 GLY D N 1
ATOM 12873 C CA . GLY D 1 180 ? 31.550 -47.840 40.996 1.00 8.50 206 GLY D CA 1
ATOM 12874 C C . GLY D 1 180 ? 31.735 -46.909 42.173 1.00 10.67 206 GLY D C 1
ATOM 12875 O O . GLY D 1 180 ? 31.252 -45.761 42.152 1.00 9.04 206 GLY D O 1
ATOM 12876 N N . THR D 1 181 ? 32.367 -47.333 43.282 1.00 7.50 207 THR D N 1
ATOM 12877 C CA . THR D 1 181 ? 32.568 -46.512 44.458 1.00 9.00 207 THR D CA 1
ATOM 12878 C C . THR D 1 181 ? 34.000 -46.622 44.972 1.00 9.54 207 THR D C 1
ATOM 12879 O O . THR D 1 181 ? 34.253 -47.320 45.970 1.00 9.86 207 THR D O 1
ATOM 12883 N N . PRO D 1 182 ? 34.927 -45.930 44.359 1.00 9.34 208 PRO D N 1
ATOM 12884 C CA . PRO D 1 182 ? 36.338 -45.957 44.749 1.00 9.77 208 PRO D CA 1
ATOM 12885 C C . PRO D 1 182 ? 36.581 -45.381 46.135 1.00 8.76 208 PRO D C 1
ATOM 12886 O O . PRO D 1 182 ? 35.861 -44.444 46.540 1.00 8.12 208 PRO D O 1
ATOM 12890 N N . ALA D 1 183 ? 37.671 -45.818 46.772 1.00 7.79 209 ALA D N 1
ATOM 12891 C CA . ALA D 1 183 ? 38.144 -45.299 48.047 1.00 8.47 209 ALA D CA 1
ATOM 12892 C C . ALA D 1 183 ? 38.969 -44.020 47.821 1.00 7.83 209 ALA D C 1
ATOM 12893 O O . ALA D 1 183 ? 39.013 -43.219 48.746 1.00 9.04 209 ALA D O 1
ATOM 12895 N N . GLY D 1 184 ? 39.499 -43.756 46.621 1.00 6.45 210 GLY D N 1
ATOM 12896 C CA . GLY D 1 184 ? 40.229 -42.503 46.395 1.00 6.74 210 GLY D CA 1
ATOM 12897 C C . GLY D 1 184 ? 40.564 -42.457 44.892 1.00 4.54 210 GLY D C 1
ATOM 12898 O O . GLY D 1 184 ? 40.644 -43.550 44.351 1.00 7.41 210 GLY D O 1
ATOM 12899 N N . TYR D 1 185 ? 40.762 -41.299 44.299 1.00 4.22 211 TYR D N 1
ATOM 12900 C CA . TYR D 1 185 ? 41.188 -41.259 42.902 1.00 5.75 211 TYR D CA 1
ATOM 12901 C C . TYR D 1 185 ? 42.646 -41.804 42.772 1.00 4.80 211 TYR D C 1
ATOM 12902 O O . TYR D 1 185 ? 43.033 -42.294 41.702 1.00 8.12 211 TYR D O 1
ATOM 12911 N N . ARG D 1 186 ? 43.412 -41.795 43.876 1.00 6.86 212 ARG D N 1
ATOM 12912 C CA . ARG D 1 186 ? 44.759 -42.372 43.836 1.00 7.20 212 ARG D CA 1
ATOM 12913 C C . ARG D 1 186 ? 44.688 -43.888 43.718 1.00 8.73 212 ARG D C 1
ATOM 12914 O O . ARG D 1 186 ? 45.713 -44.482 43.354 1.00 10.36 212 ARG D O 1
ATOM 12922 N N . PHE D 1 187 ? 43.568 -44.547 43.978 1.00 7.37 213 PHE D N 1
ATOM 12923 C CA . PHE D 1 187 ? 43.437 -45.973 44.006 1.00 8.44 213 PHE D CA 1
ATOM 12924 C C . PHE D 1 187 ? 42.543 -46.486 42.875 1.00 9.82 213 PHE D C 1
ATOM 12925 O O . PHE D 1 187 ? 41.745 -47.401 43.106 1.00 10.85 213 PHE D O 1
ATOM 12933 N N . MET D 1 188 ? 42.669 -45.851 41.707 1.00 8.21 214 MET D N 1
ATOM 12934 C CA . MET D 1 188 ? 41.878 -46.287 40.558 1.00 9.03 214 MET D CA 1
ATOM 12935 C C . MET D 1 188 ? 42.780 -46.137 39.337 1.00 8.15 214 MET D C 1
ATOM 12936 O O . MET D 1 188 ? 43.719 -45.360 39.384 1.00 8.14 214 MET D O 1
ATOM 12941 N N . ASP D 1 189 ? 42.494 -46.942 38.323 1.00 9.94 215 ASP D N 1
ATOM 12942 C CA . ASP D 1 189 ? 43.263 -46.830 37.077 1.00 9.80 215 ASP D CA 1
ATOM 12943 C C . ASP D 1 189 ? 42.553 -45.787 36.212 1.00 10.57 215 ASP D C 1
ATOM 12944 O O . ASP D 1 189 ? 41.459 -45.238 36.485 1.00 10.45 215 ASP D O 1
ATOM 12949 N N . GLY D 1 190 ? 43.162 -45.527 35.045 1.00 9.45 216 GLY D N 1
ATOM 12950 C CA . GLY D 1 190 ? 42.581 -44.638 34.047 1.00 8.49 216 GLY D CA 1
ATOM 12951 C C . GLY D 1 190 ? 42.701 -45.316 32.698 1.00 8.39 216 GLY D C 1
ATOM 12952 O O . GLY D 1 190 ? 43.611 -46.152 32.471 1.00 8.99 216 GLY D O 1
ATOM 12953 N N . ASN D 1 191 ? 41.743 -45.074 31.794 1.00 5.92 217 ASN D N 1
ATOM 12954 C CA . ASN D 1 191 ? 41.742 -45.687 30.480 1.00 6.53 217 ASN D CA 1
ATOM 12955 C C . ASN D 1 191 ? 41.265 -44.672 29.468 1.00 7.24 217 ASN D C 1
ATOM 12956 O O . ASN D 1 191 ? 40.323 -43.914 29.797 1.00 8.08 217 ASN D O 1
ATOM 12961 N N . GLY D 1 192 ? 41.808 -44.745 28.259 1.00 6.80 218 GLY D N 1
ATOM 12962 C CA . GLY D 1 192 ? 41.400 -43.815 27.225 1.00 7.65 218 GLY D CA 1
ATOM 12963 C C . GLY D 1 192 ? 40.029 -44.235 26.690 1.00 6.49 218 GLY D C 1
ATOM 12964 O O . GLY D 1 192 ? 39.338 -43.471 26.005 1.00 8.65 218 GLY D O 1
ATOM 12965 N N . VAL D 1 193 ? 39.696 -45.511 26.886 1.00 5.67 219 VAL D N 1
ATOM 12966 C CA . VAL D 1 193 ? 38.539 -46.203 26.363 1.00 5.97 219 VAL D CA 1
ATOM 12967 C C . VAL D 1 193 ? 38.724 -46.493 24.855 1.00 7.87 219 VAL D C 1
ATOM 12968 O O . VAL D 1 193 ? 38.751 -47.665 24.460 1.00 9.51 219 VAL D O 1
ATOM 12972 N N . HIS D 1 194 ? 38.698 -45.463 24.034 1.00 5.15 220 HIS D N 1
ATOM 12973 C CA . HIS D 1 194 ? 38.829 -45.711 22.603 1.00 8.18 220 HIS D CA 1
ATOM 12974 C C . HIS D 1 194 ? 40.233 -46.093 22.149 1.00 9.95 220 HIS D C 1
ATOM 12975 O O . HIS D 1 194 ? 41.259 -45.723 22.766 1.00 11.71 220 HIS D O 1
ATOM 12982 N N . ALA D 1 195 ? 40.241 -46.593 20.919 1.00 9.53 221 ALA D N 1
ATOM 12983 C CA . ALA D 1 195 ? 41.499 -46.706 20.182 1.00 12.15 221 ALA D CA 1
ATOM 12984 C C . ALA D 1 195 ? 41.693 -45.311 19.571 1.00 13.08 221 ALA D C 1
ATOM 12985 O O . ALA D 1 195 ? 40.746 -44.623 19.132 1.00 12.44 221 ALA D O 1
ATOM 12987 N N . TYR D 1 196 ? 42.897 -44.792 19.734 1.00 10.48 222 TYR D N 1
ATOM 12988 C CA . TYR D 1 196 ? 43.327 -43.559 19.101 1.00 9.61 222 TYR D CA 1
ATOM 12989 C C . TYR D 1 196 ? 44.228 -43.987 17.929 1.00 10.13 222 TYR D C 1
ATOM 12990 O O . TYR D 1 196 ? 44.769 -45.107 17.968 1.00 11.99 222 TYR D O 1
ATOM 12999 N N . LYS D 1 197 ? 44.425 -43.116 16.988 1.00 9.20 223 LYS D N 1
ATOM 13000 C CA . LYS D 1 197 ? 45.236 -43.409 15.806 1.00 11.74 223 LYS D CA 1
ATOM 13001 C C . LYS D 1 197 ? 46.585 -42.712 15.939 1.00 13.04 223 LYS D C 1
ATOM 13002 O O . LYS D 1 197 ? 46.579 -41.475 15.900 1.00 15.17 223 LYS D O 1
ATOM 13008 N N . LEU D 1 198 ? 47.665 -43.455 16.176 1.00 11.83 224 LEU D N 1
ATOM 13009 C CA . LEU D 1 198 ? 48.996 -42.827 16.268 1.00 11.62 224 LEU D CA 1
ATOM 13010 C C . LEU D 1 198 ? 49.615 -42.786 14.854 1.00 11.26 224 LEU D C 1
ATOM 13011 O O . LEU D 1 198 ? 49.520 -43.725 14.074 1.00 11.23 224 LEU D O 1
ATOM 13016 N N . VAL D 1 199 ? 50.255 -41.684 14.529 1.00 11.41 225 VAL D N 1
ATOM 13017 C CA . VAL D 1 199 ? 50.802 -41.576 13.157 1.00 12.76 225 VAL D CA 1
ATOM 13018 C C . VAL D 1 199 ? 52.275 -41.237 13.211 1.00 12.98 225 VAL D C 1
ATOM 13019 O O . VAL D 1 199 ? 52.677 -40.358 13.952 1.00 8.93 225 VAL D O 1
ATOM 13023 N N . ASN D 1 200 ? 53.085 -42.063 12.533 1.00 13.43 226 ASN D N 1
ATOM 13024 C CA . ASN D 1 200 ? 54.534 -41.866 12.591 1.00 15.42 226 ASN D CA 1
ATOM 13025 C C . ASN D 1 200 ? 55.041 -40.899 11.520 1.00 15.34 226 ASN D C 1
ATOM 13026 O O . ASN D 1 200 ? 54.306 -40.337 10.723 1.00 16.76 226 ASN D O 1
ATOM 13031 N N . ALA D 1 201 ? 56.365 -40.693 11.490 1.00 15.92 227 ALA D N 1
ATOM 13032 C CA . ALA D 1 201 ? 56.960 -39.721 10.571 1.00 18.25 227 ALA D CA 1
ATOM 13033 C C . ALA D 1 201 ? 56.866 -40.159 9.123 1.00 19.30 227 ALA D C 1
ATOM 13034 O O . ALA D 1 201 ? 56.853 -39.297 8.237 1.00 19.71 227 ALA D O 1
ATOM 13036 N N . LYS D 1 202 ? 56.658 -41.453 8.858 1.00 20.76 228 LYS D N 1
ATOM 13037 C CA . LYS D 1 202 ? 56.411 -41.930 7.496 1.00 23.49 228 LYS D CA 1
ATOM 13038 C C . LYS D 1 202 ? 54.945 -41.903 7.104 1.00 24.00 228 LYS D C 1
ATOM 13039 O O . LYS D 1 202 ? 54.573 -42.337 6.002 1.00 25.31 228 LYS D O 1
ATOM 13045 N N . GLY D 1 203 ? 54.035 -41.452 7.966 1.00 22.42 229 GLY D N 1
ATOM 13046 C CA . GLY D 1 203 ? 52.618 -41.361 7.643 1.00 20.86 229 GLY D CA 1
ATOM 13047 C C . GLY D 1 203 ? 51.799 -42.623 7.881 1.00 20.42 229 GLY D C 1
ATOM 13048 O O . GLY D 1 203 ? 50.600 -42.664 7.560 1.00 22.37 229 GLY D O 1
ATOM 13049 N N . GLU D 1 204 ? 52.391 -43.641 8.427 1.00 17.34 230 GLU D N 1
ATOM 13050 C CA . GLU D 1 204 ? 51.848 -44.932 8.754 1.00 18.99 230 GLU D CA 1
ATOM 13051 C C . GLU D 1 204 ? 51.073 -44.813 10.093 1.00 16.18 230 GLU D C 1
ATOM 13052 O O . GLU D 1 204 ? 51.506 -44.024 10.917 1.00 14.26 230 GLU D O 1
ATOM 13058 N N . VAL D 1 205 ? 50.011 -45.580 10.145 1.00 13.47 231 VAL D N 1
ATOM 13059 C CA . VAL D 1 205 ? 49.142 -45.492 11.329 1.00 15.06 231 VAL D CA 1
ATOM 13060 C C . VAL D 1 205 ? 49.128 -46.739 12.153 1.00 13.12 231 VAL D C 1
ATOM 13061 O O . VAL D 1 205 ? 49.212 -47.869 11.645 1.00 13.02 231 VAL D O 1
ATOM 13065 N N . HIS D 1 206 ? 48.929 -46.574 13.474 1.00 13.23 232 HIS D N 1
ATOM 13066 C CA . HIS D 1 206 ? 48.687 -47.680 14.367 1.00 11.76 232 HIS D CA 1
ATOM 13067 C C . HIS D 1 206 ? 47.444 -47.348 15.212 1.00 11.41 232 HIS D C 1
ATOM 13068 O O . HIS D 1 206 ? 47.256 -46.155 15.540 1.00 10.74 232 HIS D O 1
ATOM 13075 N N . TYR D 1 207 ? 46.639 -48.364 15.574 1.00 8.95 233 TYR D N 1
ATOM 13076 C CA . TYR D 1 207 ? 45.490 -48.057 16.427 1.00 9.63 233 TYR D CA 1
ATOM 13077 C C . TYR D 1 207 ? 45.931 -48.439 17.829 1.00 9.32 233 TYR D C 1
ATOM 13078 O O . TYR D 1 207 ? 46.442 -49.522 18.103 1.00 12.36 233 TYR D O 1
ATOM 13087 N N . VAL D 1 208 ? 45.780 -47.535 18.797 1.00 9.07 234 VAL D N 1
ATOM 13088 C CA . VAL D 1 208 ? 46.354 -47.766 20.126 1.00 8.81 234 VAL D CA 1
ATOM 13089 C C . VAL D 1 208 ? 45.416 -47.477 21.263 1.00 9.63 234 VAL D C 1
ATOM 13090 O O . VAL D 1 208 ? 44.692 -46.485 21.162 1.00 13.67 234 VAL D O 1
ATOM 13094 N N . LYS D 1 209 ? 45.415 -48.250 22.306 1.00 9.01 235 LYS D N 1
ATOM 13095 C CA . LYS D 1 209 ? 44.606 -47.971 23.502 1.00 10.09 235 LYS D CA 1
ATOM 13096 C C . LYS D 1 209 ? 45.522 -47.576 24.658 1.00 8.57 235 LYS D C 1
ATOM 13097 O O . LYS D 1 209 ? 46.639 -48.070 24.719 1.00 12.08 235 LYS D O 1
ATOM 13103 N N . PHE D 1 210 ? 45.106 -46.650 25.518 1.00 7.35 236 PHE D N 1
ATOM 13104 C CA . PHE D 1 210 ? 45.979 -46.157 26.583 1.00 6.60 236 PHE D CA 1
ATOM 13105 C C . PHE D 1 210 ? 45.445 -46.562 27.940 1.00 8.10 236 PHE D C 1
ATOM 13106 O O . PHE D 1 210 ? 44.222 -46.479 28.144 1.00 7.67 236 PHE D O 1
ATOM 13114 N N . HIS D 1 211 ? 46.299 -46.958 28.847 1.00 7.85 237 HIS D N 1
ATOM 13115 C CA . HIS D 1 211 ? 45.884 -47.355 30.200 1.00 8.73 237 HIS D CA 1
ATOM 13116 C C . HIS D 1 211 ? 46.802 -46.730 31.229 1.00 10.64 237 HIS D C 1
ATOM 13117 O O . HIS D 1 211 ? 48.049 -46.899 31.145 1.00 10.28 237 HIS D O 1
ATOM 13124 N N . TRP D 1 212 ? 46.251 -46.062 32.226 1.00 10.30 238 TRP D N 1
ATOM 13125 C CA . TRP D 1 212 ? 47.039 -45.545 33.342 1.00 8.63 238 TRP D CA 1
ATOM 13126 C C . TRP D 1 212 ? 46.942 -46.626 34.441 1.00 11.10 238 TRP D C 1
ATOM 13127 O O . TRP D 1 212 ? 45.855 -46.928 34.941 1.00 8.67 238 TRP D O 1
ATOM 13138 N N . LYS D 1 213 ? 48.054 -47.234 34.851 1.00 7.53 239 LYS D N 1
ATOM 13139 C CA . LYS D 1 213 ? 48.080 -48.244 35.899 1.00 9.34 239 LYS D CA 1
ATOM 13140 C C . LYS D 1 213 ? 48.460 -47.587 37.218 1.00 9.97 239 LYS D C 1
ATOM 13141 O O . LYS D 1 213 ? 49.564 -47.031 37.350 1.00 9.86 239 LYS D O 1
ATOM 13147 N N . SER D 1 214 ? 47.556 -47.643 38.183 1.00 9.36 240 SER D N 1
ATOM 13148 C CA . SER D 1 214 ? 47.843 -47.034 39.469 1.00 11.05 240 SER D CA 1
ATOM 13149 C C . SER D 1 214 ? 49.016 -47.738 40.149 1.00 11.71 240 SER D C 1
ATOM 13150 O O . SER D 1 214 ? 49.040 -48.959 40.266 1.00 12.40 240 SER D O 1
ATOM 13153 N N . LEU D 1 215 ? 50.044 -46.975 40.530 1.00 11.69 241 LEU D N 1
ATOM 13154 C CA . LEU D 1 215 ? 51.114 -47.576 41.331 1.00 13.65 241 LEU D CA 1
ATOM 13155 C C . LEU D 1 215 ? 50.716 -47.593 42.813 1.00 15.09 241 LEU D C 1
ATOM 13156 O O . LEU D 1 215 ? 51.484 -48.084 43.647 1.00 15.27 241 LEU D O 1
ATOM 13161 N N . GLN D 1 216 ? 49.547 -47.093 43.195 1.00 12.31 242 GLN D N 1
ATOM 13162 C CA . GLN D 1 216 ? 49.072 -47.189 44.580 1.00 13.32 242 GLN D CA 1
ATOM 13163 C C . GLN D 1 216 ? 48.204 -48.422 44.796 1.00 13.04 242 GLN D C 1
ATOM 13164 O O . GLN D 1 216 ? 47.800 -48.761 45.903 1.00 14.86 242 GLN D O 1
ATOM 13170 N N . GLY D 1 217 ? 47.833 -49.129 43.769 1.00 12.05 243 GLY D N 1
ATOM 13171 C CA . GLY D 1 217 ? 46.947 -50.271 43.713 1.00 13.56 243 GLY D CA 1
ATOM 13172 C C . GLY D 1 217 ? 45.477 -49.836 43.538 1.00 14.68 243 GLY D C 1
ATOM 13173 O O . GLY D 1 217 ? 45.239 -48.649 43.557 1.00 14.20 243 GLY D O 1
ATOM 13174 N N . ILE D 1 218 ? 44.558 -50.793 43.473 1.00 12.98 244 ILE D N 1
ATOM 13175 C CA . ILE D 1 218 ? 43.132 -50.474 43.369 1.00 13.18 244 ILE D CA 1
ATOM 13176 C C . ILE D 1 218 ? 42.476 -50.644 44.716 1.00 12.40 244 ILE D C 1
ATOM 13177 O O . ILE D 1 218 ? 42.632 -51.648 45.401 1.00 12.88 244 ILE D O 1
ATOM 13182 N N . LYS D 1 219 ? 41.691 -49.659 45.150 1.00 11.20 245 LYS D N 1
ATOM 13183 C CA . LYS D 1 219 ? 40.985 -49.800 46.419 1.00 11.32 245 LYS D CA 1
ATOM 13184 C C . LYS D 1 219 ? 39.546 -49.275 46.248 1.00 9.69 245 LYS D C 1
ATOM 13185 O O . LYS D 1 219 ? 39.427 -48.099 45.894 1.00 9.90 245 LYS D O 1
ATOM 13191 N N . ASN D 1 220 ? 38.583 -50.119 46.461 1.00 10.51 246 ASN D N 1
ATOM 13192 C CA . ASN D 1 220 ? 37.177 -49.689 46.390 1.00 10.93 246 ASN D CA 1
A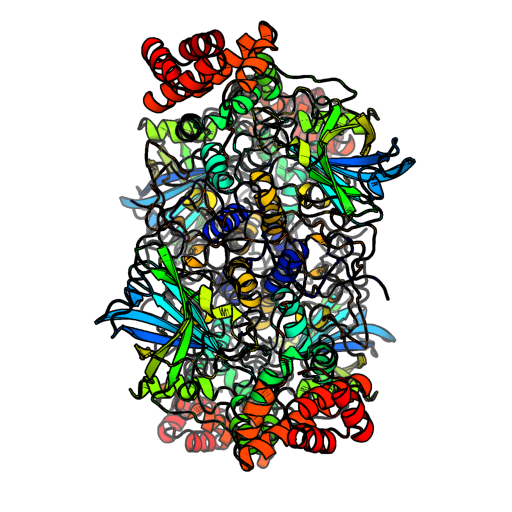TOM 13193 C C . ASN D 1 220 ? 36.449 -49.802 47.729 1.00 13.25 246 ASN D C 1
ATOM 13194 O O . ASN D 1 220 ? 36.828 -50.586 48.606 1.00 13.31 246 ASN D O 1
ATOM 13199 N N . LEU D 1 221 ? 35.320 -49.071 47.839 1.00 10.25 247 LEU D N 1
ATOM 13200 C CA . LEU D 1 221 ? 34.469 -49.198 48.993 1.00 11.04 247 LEU D CA 1
ATOM 13201 C C . LEU D 1 221 ? 33.325 -50.203 48.703 1.00 12.11 247 LEU D C 1
ATOM 13202 O O . LEU D 1 221 ? 32.813 -50.248 47.578 1.00 11.24 247 LEU D O 1
ATOM 13207 N N . ASP D 1 222 ? 32.904 -50.961 49.703 1.00 12.38 248 ASP D N 1
ATOM 13208 C CA . ASP D 1 222 ? 31.751 -51.874 49.504 1.00 13.20 248 ASP D CA 1
ATOM 13209 C C . ASP D 1 222 ? 30.537 -51.098 49.984 1.00 12.95 248 ASP D C 1
ATOM 13210 O O . ASP D 1 222 ? 30.725 -50.018 50.554 1.00 11.19 248 ASP D O 1
ATOM 13215 N N . PRO D 1 223 ? 29.319 -51.511 49.721 1.00 12.25 249 PRO D N 1
ATOM 13216 C CA . PRO D 1 223 ? 28.148 -50.689 50.017 1.00 12.69 249 PRO D CA 1
ATOM 13217 C C . PRO D 1 223 ? 27.976 -50.273 51.464 1.00 13.47 249 PRO D C 1
ATOM 13218 O O . PRO D 1 223 ? 27.459 -49.146 51.761 1.00 11.52 249 PRO D O 1
ATOM 13222 N N . LYS D 1 224 ? 28.385 -51.117 52.400 1.00 13.55 250 LYS D N 1
ATOM 13223 C CA . LYS D 1 224 ? 28.328 -50.714 53.827 1.00 15.58 250 LYS D CA 1
ATOM 13224 C C . LYS D 1 224 ? 29.420 -49.702 54.153 1.00 13.72 250 LYS D C 1
ATOM 13225 O O . LYS D 1 224 ? 29.170 -48.721 54.893 1.00 11.24 250 LYS D O 1
ATOM 13231 N N . GLU D 1 225 ? 30.584 -49.793 53.519 1.00 12.45 251 GLU D N 1
ATOM 13232 C CA . GLU D 1 225 ? 31.640 -48.806 53.723 1.00 12.70 251 GLU D CA 1
ATOM 13233 C C . GLU D 1 225 ? 31.254 -47.477 53.073 1.00 12.53 251 GLU D C 1
ATOM 13234 O O . GLU D 1 225 ? 31.628 -46.427 53.623 1.00 13.43 251 GLU D O 1
ATOM 13240 N N . VAL D 1 226 ? 30.576 -47.586 51.924 1.00 11.64 252 VAL D N 1
ATOM 13241 C CA . VAL D 1 226 ? 30.110 -46.356 51.278 1.00 12.18 252 VAL D CA 1
ATOM 13242 C C . VAL D 1 226 ? 29.207 -45.581 52.254 1.00 12.05 252 VAL D C 1
ATOM 13243 O O . VAL D 1 226 ? 29.392 -44.374 52.390 1.00 9.15 252 VAL D O 1
ATOM 13247 N N . ALA D 1 227 ? 28.241 -46.239 52.877 1.00 12.48 253 ALA D N 1
ATOM 13248 C CA . ALA D 1 227 ? 27.311 -45.589 53.797 1.00 12.62 253 ALA D CA 1
ATOM 13249 C C . ALA D 1 227 ? 27.997 -44.991 55.011 1.00 12.73 253 ALA D C 1
ATOM 13250 O O . ALA D 1 227 ? 27.774 -43.806 55.359 1.00 10.35 253 ALA D O 1
ATOM 13252 N N . GLN D 1 228 ? 28.999 -45.659 55.569 1.00 12.58 254 GLN D N 1
ATOM 13253 C CA . GLN D 1 228 ? 29.789 -45.139 56.699 1.00 12.52 254 GLN D CA 1
ATOM 13254 C C . GLN D 1 228 ? 30.539 -43.891 56.316 1.00 11.93 254 GLN D C 1
ATOM 13255 O O . GLN D 1 228 ? 30.578 -42.839 57.008 1.00 11.11 254 GLN D O 1
ATOM 13261 N N . VAL D 1 229 ? 31.216 -43.899 55.155 1.00 9.90 255 VAL D N 1
ATOM 13262 C CA . VAL D 1 229 ? 31.949 -42.704 54.700 1.00 10.09 255 VAL D CA 1
ATOM 13263 C C . VAL D 1 229 ? 30.959 -41.572 54.434 1.00 8.23 255 VAL D C 1
ATOM 13264 O O . VAL D 1 229 ? 31.132 -40.433 54.890 1.00 9.30 255 VAL D O 1
ATOM 13268 N N . GLN D 1 230 ? 29.909 -41.810 53.657 1.00 7.91 256 GLN D N 1
ATOM 13269 C CA . GLN D 1 230 ? 28.925 -40.806 53.296 1.00 8.79 256 GLN D CA 1
ATOM 13270 C C . GLN D 1 230 ? 28.297 -40.159 54.544 1.00 11.23 256 GLN D C 1
ATOM 13271 O O . GLN D 1 230 ? 27.992 -38.960 54.521 1.00 11.07 256 GLN D O 1
ATOM 13277 N N . SER D 1 231 ? 28.207 -40.889 55.640 1.00 9.23 257 SER D N 1
ATOM 13278 C CA . SER D 1 231 ? 27.591 -40.313 56.837 1.00 12.89 257 SER D CA 1
ATOM 13279 C C . SER D 1 231 ? 28.298 -39.081 57.372 1.00 15.99 257 SER D C 1
ATOM 13280 O O . SER D 1 231 ? 27.623 -38.254 58.024 1.00 15.08 257 SER D O 1
ATOM 13283 N N . LYS D 1 232 ? 29.619 -38.975 57.215 1.00 16.13 258 LYS D N 1
ATOM 13284 C CA . LYS D 1 232 ? 30.369 -37.836 57.708 1.00 21.20 258 LYS D CA 1
ATOM 13285 C C . LYS D 1 232 ? 31.167 -37.083 56.639 1.00 18.90 258 LYS D C 1
ATOM 13286 O O . LYS D 1 232 ? 31.640 -35.973 56.940 1.00 19.83 258 LYS D O 1
ATOM 13292 N N . ASP D 1 233 ? 31.328 -37.632 55.437 1.00 16.80 259 ASP D N 1
ATOM 13293 C CA . ASP D 1 233 ? 32.186 -36.914 54.452 1.00 14.19 259 ASP D CA 1
ATOM 13294 C C . ASP D 1 233 ? 31.563 -36.981 53.066 1.00 14.11 259 ASP D C 1
ATOM 13295 O O . ASP D 1 233 ? 31.617 -38.059 52.474 1.00 15.57 259 ASP D O 1
ATOM 13300 N N . TYR D 1 234 ? 31.142 -35.845 52.531 1.00 11.32 260 TYR D N 1
ATOM 13301 C CA . TYR D 1 234 ? 30.541 -35.917 51.186 1.00 10.04 260 TYR D CA 1
ATOM 13302 C C . TYR D 1 234 ? 31.617 -35.501 50.186 1.00 7.31 260 TYR D C 1
ATOM 13303 O O . TYR D 1 234 ? 31.322 -35.421 48.989 1.00 5.69 260 TYR D O 1
ATOM 13312 N N . SER D 1 235 ? 32.868 -35.380 50.660 1.00 7.92 261 SER D N 1
ATOM 13313 C CA . SER D 1 235 ? 33.931 -35.023 49.674 1.00 8.96 261 SER D CA 1
ATOM 13314 C C . SER D 1 235 ? 35.150 -35.925 49.954 1.00 8.41 261 SER D C 1
ATOM 13315 O O . SER D 1 235 ? 36.289 -35.398 49.866 1.00 8.30 261 SER D O 1
ATOM 13318 N N . HIS D 1 236 ? 34.923 -37.213 50.109 1.00 7.60 262 HIS D N 1
ATOM 13319 C CA . HIS D 1 236 ? 36.057 -38.106 50.458 1.00 8.77 262 HIS D CA 1
ATOM 13320 C C . HIS D 1 236 ? 37.087 -38.266 49.347 1.00 9.07 262 HIS D C 1
ATOM 13321 O O . HIS D 1 236 ? 38.254 -38.508 49.710 1.00 8.66 262 HIS D O 1
ATOM 13328 N N . LEU D 1 237 ? 36.733 -38.181 48.053 1.00 7.84 263 LEU D N 1
ATOM 13329 C CA . LEU D 1 237 ? 37.739 -38.317 47.031 1.00 8.01 263 LEU D CA 1
ATOM 13330 C C . LEU D 1 237 ? 38.642 -37.078 46.989 1.00 6.53 263 LEU D C 1
ATOM 13331 O O . LEU D 1 237 ? 39.886 -37.204 46.850 1.00 11.10 263 LEU D O 1
ATOM 13336 N N . THR D 1 238 ? 38.061 -35.904 47.131 1.00 7.70 264 THR D N 1
ATOM 13337 C CA . THR D 1 238 ? 38.813 -34.641 47.102 1.00 7.82 264 THR D CA 1
ATOM 13338 C C . THR D 1 238 ? 39.691 -34.572 48.353 1.00 10.45 264 THR D C 1
ATOM 13339 O O . THR D 1 238 ? 40.898 -34.226 48.282 1.00 10.06 264 THR D O 1
ATOM 13343 N N . ASN D 1 239 ? 39.095 -34.886 49.516 1.00 9.40 265 ASN D N 1
ATOM 13344 C CA . ASN D 1 239 ? 39.905 -34.860 50.735 1.00 10.91 265 ASN D CA 1
ATOM 13345 C C . ASN D 1 239 ? 41.124 -35.797 50.624 1.00 11.67 265 ASN D C 1
ATOM 13346 O O . ASN D 1 239 ? 42.239 -35.397 51.003 1.00 11.55 265 ASN D O 1
ATOM 13351 N N . ASP D 1 240 ? 40.874 -37.003 50.132 1.00 9.17 266 ASP D N 1
ATOM 13352 C CA . ASP D 1 240 ? 41.935 -38.008 50.011 1.00 11.54 266 ASP D CA 1
ATOM 13353 C C . ASP D 1 240 ? 43.087 -37.502 49.132 1.00 12.15 266 ASP D C 1
ATOM 13354 O O . ASP D 1 240 ? 44.272 -37.655 49.471 1.00 12.34 266 ASP D O 1
ATOM 13359 N N . LEU D 1 241 ? 42.766 -36.958 47.967 1.00 10.34 267 LEU D N 1
ATOM 13360 C CA . LEU D 1 241 ? 43.801 -36.548 47.016 1.00 9.54 267 LEU D CA 1
ATOM 13361 C C . LEU D 1 241 ? 44.558 -35.302 47.431 1.00 10.27 267 LEU D C 1
ATOM 13362 O O . LEU D 1 241 ? 45.815 -35.279 47.475 1.00 9.70 267 LEU D O 1
ATOM 13367 N N . VAL D 1 242 ? 43.826 -34.232 47.799 1.00 8.87 268 VAL D N 1
ATOM 13368 C CA . VAL D 1 242 ? 44.441 -32.991 48.245 1.00 10.46 268 VAL D CA 1
ATOM 13369 C C . VAL D 1 242 ? 45.286 -33.252 49.500 1.00 11.47 268 VAL D C 1
ATOM 13370 O O . VAL D 1 242 ? 46.425 -32.787 49.589 1.00 10.93 268 VAL D O 1
ATOM 13374 N N . GLY D 1 243 ? 44.707 -34.003 50.431 1.00 10.14 269 GLY D N 1
ATOM 13375 C CA . GLY D 1 243 ? 45.388 -34.363 51.686 1.00 12.63 269 GLY D CA 1
ATOM 13376 C C . GLY D 1 243 ? 46.678 -35.158 51.415 1.00 14.00 269 GLY D C 1
ATOM 13377 O O . GLY D 1 243 ? 47.712 -34.958 52.075 1.00 15.00 269 GLY D O 1
ATOM 13378 N N . ALA D 1 244 ? 46.630 -36.151 50.540 1.00 12.50 270 ALA D N 1
ATOM 13379 C CA . ALA D 1 244 ? 47.812 -36.924 50.171 1.00 12.83 270 ALA D CA 1
ATOM 13380 C C . ALA D 1 244 ? 48.913 -36.032 49.634 1.00 12.21 270 ALA D C 1
ATOM 13381 O O . ALA D 1 244 ? 50.094 -36.181 49.988 1.00 13.19 270 ALA D O 1
ATOM 13383 N N . ILE D 1 245 ? 48.589 -35.145 48.681 1.00 10.02 271 ILE D N 1
ATOM 13384 C CA . ILE D 1 245 ? 49.566 -34.255 48.083 1.00 13.03 271 ILE D CA 1
ATOM 13385 C C . ILE D 1 245 ? 50.125 -33.291 49.141 1.00 14.51 271 ILE D C 1
ATOM 13386 O O . ILE D 1 245 ? 51.337 -33.004 49.102 1.00 12.17 271 ILE D O 1
ATOM 13391 N N . LYS D 1 246 ? 49.295 -32.840 50.095 1.00 14.49 272 LYS D N 1
ATOM 13392 C CA . LYS D 1 246 ? 49.842 -31.993 51.162 1.00 17.72 272 LYS D CA 1
ATOM 13393 C C . LYS D 1 246 ? 50.861 -32.716 52.042 1.00 17.92 272 LYS D C 1
ATOM 13394 O O . LYS D 1 246 ? 51.811 -32.078 52.539 1.00 18.12 272 LYS D O 1
ATOM 13400 N N . LYS D 1 247 ? 50.686 -34.015 52.221 1.00 19.47 273 LYS D N 1
ATOM 13401 C CA . LYS D 1 247 ? 51.594 -34.814 53.034 1.00 21.73 273 LYS D CA 1
ATOM 13402 C C . LYS D 1 247 ? 52.822 -35.279 52.252 1.00 23.26 273 LYS D C 1
ATOM 13403 O O . LYS D 1 247 ? 53.640 -35.991 52.835 1.00 23.97 273 LYS D O 1
ATOM 13409 N N . GLY D 1 248 ? 52.934 -34.963 50.970 1.00 23.17 274 GLY D N 1
ATOM 13410 C CA . GLY D 1 248 ? 54.024 -35.328 50.114 1.00 23.22 274 GLY D CA 1
ATOM 13411 C C . GLY D 1 248 ? 53.943 -36.758 49.595 1.00 24.42 274 GLY D C 1
ATOM 13412 O O . GLY D 1 248 ? 54.926 -37.255 49.034 1.00 23.43 274 GLY D O 1
ATOM 13413 N N . ASP D 1 249 ? 52.781 -37.384 49.711 1.00 21.53 275 ASP D N 1
ATOM 13414 C CA . ASP D 1 249 ? 52.591 -38.758 49.237 1.00 20.76 275 ASP D CA 1
ATOM 13415 C C . ASP D 1 249 ? 52.013 -38.700 47.819 1.00 19.22 275 ASP D C 1
ATOM 13416 O O . ASP D 1 249 ? 50.809 -38.888 47.612 1.00 17.16 275 ASP D O 1
ATOM 13421 N N . PHE D 1 250 ? 52.854 -38.359 46.873 1.00 15.52 276 PHE D N 1
ATOM 13422 C CA . PHE D 1 250 ? 52.409 -38.138 45.504 1.00 13.30 276 PHE D CA 1
ATOM 13423 C C . PHE D 1 250 ? 52.003 -39.397 44.777 1.00 11.78 276 PHE D C 1
ATOM 13424 O O . PHE D 1 250 ? 52.767 -40.340 44.626 1.00 11.45 276 PHE D O 1
ATOM 13432 N N . PRO D 1 251 ? 50.787 -39.453 44.258 1.00 10.30 277 PRO D N 1
ATOM 13433 C CA . PRO D 1 251 ? 50.307 -40.643 43.555 1.00 8.66 277 PRO D CA 1
ATOM 13434 C C . PRO D 1 251 ? 50.934 -40.653 42.158 1.00 5.72 277 PRO D C 1
ATOM 13435 O O . PRO D 1 251 ? 51.177 -39.614 41.526 1.00 6.91 277 PRO D O 1
ATOM 13439 N N . LYS D 1 252 ? 51.138 -41.866 41.692 1.00 6.22 278 LYS D N 1
ATOM 13440 C CA . LYS D 1 252 ? 51.743 -42.112 40.388 1.00 8.22 278 LYS D CA 1
ATOM 13441 C C . LYS D 1 252 ? 50.994 -43.177 39.618 1.00 6.69 278 LYS D C 1
ATOM 13442 O O . LYS D 1 252 ? 50.356 -44.090 40.124 1.00 7.72 278 LYS D O 1
ATOM 13448 N N . TRP D 1 253 ? 51.068 -43.060 38.292 1.00 5.32 279 TRP D N 1
ATOM 13449 C CA . TRP D 1 253 ? 50.514 -43.987 37.342 1.00 6.82 279 TRP D CA 1
ATOM 13450 C C . TRP D 1 253 ? 51.488 -44.224 36.169 1.00 7.53 279 TRP D C 1
ATOM 13451 O O . TRP D 1 253 ? 52.056 -43.254 35.699 1.00 7.76 279 TRP D O 1
ATOM 13462 N N . ASP D 1 254 ? 51.647 -45.502 35.842 1.00 5.71 280 ASP D N 1
ATOM 13463 C CA . ASP D 1 254 ? 52.476 -45.844 34.691 1.00 7.70 280 ASP D CA 1
ATOM 13464 C C . ASP D 1 254 ? 51.594 -45.829 33.478 1.00 6.28 280 ASP D C 1
ATOM 13465 O O . ASP D 1 254 ? 50.463 -46.338 33.555 1.00 9.92 280 ASP D O 1
ATOM 13470 N N . LEU D 1 255 ? 52.066 -45.274 32.348 1.00 7.34 281 LEU D N 1
ATOM 13471 C CA . LEU D 1 255 ? 51.228 -45.295 31.148 1.00 8.10 281 LEU D CA 1
ATOM 13472 C C . LEU D 1 255 ? 51.538 -46.484 30.248 1.00 9.90 281 LEU D C 1
ATOM 13473 O O . LEU D 1 255 ? 52.704 -46.751 29.920 1.00 10.29 281 LEU D O 1
ATOM 13478 N N . TYR D 1 256 ? 50.521 -47.240 29.828 1.00 9.26 282 TYR D N 1
ATOM 13479 C CA . TYR D 1 256 ? 50.752 -48.382 28.953 1.00 8.18 282 TYR D CA 1
ATOM 13480 C C . TYR D 1 256 ? 49.978 -48.264 27.662 1.00 9.69 282 TYR D C 1
ATOM 13481 O O . TYR D 1 256 ? 48.840 -47.744 27.693 1.00 10.40 282 TYR D O 1
ATOM 13490 N N . VAL D 1 257 ? 50.468 -48.859 26.577 1.00 9.91 283 VAL D N 1
ATOM 13491 C CA . VAL D 1 257 ? 49.749 -48.813 25.321 1.00 9.40 283 VAL D CA 1
ATOM 13492 C C . VAL D 1 257 ? 49.501 -50.237 24.821 1.00 10.59 283 VAL D C 1
ATOM 13493 O O . VAL D 1 257 ? 50.298 -51.098 25.154 1.00 9.80 283 VAL D O 1
ATOM 13497 N N . GLN D 1 258 ? 48.356 -50.477 24.173 1.00 10.21 284 GLN D N 1
ATOM 13498 C CA . GLN D 1 258 ? 48.145 -51.735 23.470 1.00 9.64 284 GLN D CA 1
ATOM 13499 C C . GLN D 1 258 ? 48.038 -51.335 21.993 1.00 10.76 284 GLN D C 1
ATOM 13500 O O . GLN D 1 258 ? 47.380 -50.338 21.651 1.00 11.65 284 GLN D O 1
ATOM 13506 N N . VAL D 1 259 ? 48.685 -52.040 21.079 1.00 10.04 285 VAL D N 1
ATOM 13507 C CA . VAL D 1 259 ? 48.759 -51.615 19.678 1.00 11.01 285 VAL D CA 1
ATOM 13508 C C . VAL D 1 259 ? 48.271 -52.568 18.615 1.00 10.33 285 VAL D C 1
ATOM 13509 O O . VAL D 1 259 ? 48.646 -53.760 18.666 1.00 12.08 285 VAL D O 1
ATOM 13513 N N . LEU D 1 260 ? 47.450 -52.126 17.656 1.00 11.91 286 LEU D N 1
ATOM 13514 C CA . LEU D 1 260 ? 47.106 -52.946 16.499 1.00 11.51 286 LEU D CA 1
ATOM 13515 C C . LEU D 1 260 ? 47.401 -52.180 15.207 1.00 14.78 286 LEU D C 1
ATOM 13516 O O . LEU D 1 260 ? 47.211 -50.976 15.068 1.00 12.42 286 LEU D O 1
ATOM 13521 N N . LYS D 1 261 ? 47.772 -52.913 14.144 1.00 16.01 287 LYS D N 1
ATOM 13522 C CA . LYS D 1 261 ? 47.939 -52.359 12.809 1.00 17.18 287 LYS D CA 1
ATOM 13523 C C . LYS D 1 261 ? 46.543 -52.338 12.173 1.00 16.45 287 LYS D C 1
ATOM 13524 O O . LYS D 1 261 ? 45.649 -53.071 12.577 1.00 14.83 287 LYS D O 1
ATOM 13530 N N . PRO D 1 262 ? 46.340 -51.483 11.202 1.00 16.58 288 PRO D N 1
ATOM 13531 C CA . PRO D 1 262 ? 45.073 -51.301 10.515 1.00 17.81 288 PRO D CA 1
ATOM 13532 C C . PRO D 1 262 ? 44.568 -52.627 9.920 1.00 18.74 288 PRO D C 1
ATOM 13533 O O . PRO D 1 262 ? 43.401 -52.939 10.021 1.00 18.08 288 PRO D O 1
ATOM 13537 N N . GLU D 1 263 ? 45.472 -53.439 9.371 1.00 20.00 289 GLU D N 1
ATOM 13538 C CA . GLU D 1 263 ? 45.060 -54.705 8.775 1.00 24.45 289 GLU D CA 1
ATOM 13539 C C . GLU D 1 263 ? 44.647 -55.753 9.800 1.00 24.64 289 GLU D C 1
ATOM 13540 O O . GLU D 1 263 ? 44.013 -56.740 9.398 1.00 25.77 289 GLU D O 1
ATOM 13546 N N . GLU D 1 264 ? 44.929 -55.585 11.086 1.00 23.12 290 GLU D N 1
ATOM 13547 C CA . GLU D 1 264 ? 44.462 -56.563 12.058 1.00 22.91 290 GLU D CA 1
ATOM 13548 C C . GLU D 1 264 ? 43.031 -56.275 12.512 1.00 21.82 290 GLU D C 1
ATOM 13549 O O . GLU D 1 264 ? 42.418 -57.191 13.057 1.00 22.75 290 GLU D O 1
ATOM 13555 N N . LEU D 1 265 ? 42.467 -55.104 12.287 1.00 21.17 291 LEU D N 1
ATOM 13556 C CA . LEU D 1 265 ? 41.123 -54.795 12.749 1.00 21.85 291 LEU D CA 1
ATOM 13557 C C . LEU D 1 265 ? 40.046 -55.759 12.307 1.00 23.31 291 LEU D C 1
ATOM 13558 O O . LEU D 1 265 ? 39.301 -56.208 13.180 1.00 21.53 291 LEU D O 1
ATOM 13563 N N . ALA D 1 266 ? 39.982 -56.136 11.027 1.00 23.66 292 ALA D N 1
ATOM 13564 C CA . ALA D 1 266 ? 38.932 -57.048 10.586 1.00 26.14 292 ALA D CA 1
ATOM 13565 C C . ALA D 1 266 ? 39.043 -58.500 11.023 1.00 27.23 292 ALA D C 1
ATOM 13566 O O . ALA D 1 266 ? 38.105 -59.275 10.799 1.00 28.03 292 ALA D O 1
ATOM 13568 N N . LYS D 1 267 ? 40.127 -58.934 11.649 1.00 28.47 293 LYS D N 1
ATOM 13569 C CA . LYS D 1 267 ? 40.295 -60.337 11.999 1.00 29.77 293 LYS D CA 1
ATOM 13570 C C . LYS D 1 267 ? 39.530 -60.760 13.246 1.00 29.65 293 LYS D C 1
ATOM 13571 O O . LYS D 1 267 ? 39.215 -61.946 13.419 1.00 30.49 293 LYS D O 1
ATOM 13577 N N . PHE D 1 268 ? 39.212 -59.839 14.149 1.00 24.94 294 PHE D N 1
ATOM 13578 C CA . PHE D 1 268 ? 38.563 -60.193 15.397 1.00 23.28 294 PHE D CA 1
ATOM 13579 C C . PHE D 1 268 ? 37.092 -60.537 15.294 1.00 21.30 294 PHE D C 1
ATOM 13580 O O . PHE D 1 268 ? 36.395 -60.112 14.375 1.00 21.12 294 PHE D O 1
ATOM 13588 N N . ASP D 1 269 ? 36.557 -61.174 16.353 1.00 19.89 295 ASP D N 1
ATOM 13589 C CA . ASP D 1 269 ? 35.155 -61.575 16.385 1.00 21.16 295 ASP D CA 1
ATOM 13590 C C . ASP D 1 269 ? 34.275 -60.437 16.888 1.00 18.74 295 ASP D C 1
ATOM 13591 O O . ASP D 1 269 ? 33.045 -60.468 16.847 1.00 19.78 295 ASP D O 1
ATOM 13596 N N . PHE D 1 270 ? 34.917 -59.407 17.438 1.00 14.43 296 PHE D N 1
ATOM 13597 C CA . PHE D 1 270 ? 34.217 -58.196 17.837 1.00 15.49 296 PHE D CA 1
ATOM 13598 C C . PHE D 1 270 ? 34.868 -57.067 17.013 1.00 15.63 296 PHE D C 1
ATOM 13599 O O . PHE D 1 270 ? 35.882 -57.296 16.336 1.00 15.55 296 PHE D O 1
ATOM 13607 N N . ASP D 1 271 ? 34.305 -55.885 17.068 1.00 12.74 297 ASP D N 1
ATOM 13608 C CA . ASP D 1 271 ? 34.899 -54.742 16.342 1.00 11.94 297 ASP D CA 1
ATOM 13609 C C . ASP D 1 271 ? 35.845 -54.063 17.297 1.00 9.09 297 ASP D C 1
ATOM 13610 O O . ASP D 1 271 ? 35.440 -53.573 18.359 1.00 10.28 297 ASP D O 1
ATOM 13615 N N . PRO D 1 272 ? 37.137 -53.970 17.009 1.00 8.93 298 PRO D N 1
ATOM 13616 C CA . PRO D 1 272 ? 38.105 -53.353 17.893 1.00 10.28 298 PRO D CA 1
ATOM 13617 C C . PRO D 1 272 ? 37.855 -51.864 18.102 1.00 8.61 298 PRO D C 1
ATOM 13618 O O . PRO D 1 272 ? 38.329 -51.429 19.154 1.00 8.67 298 PRO D O 1
ATOM 13622 N N . LEU D 1 273 ? 37.061 -51.193 17.259 1.00 9.01 299 LEU D N 1
ATOM 13623 C CA . LEU D 1 273 ? 36.751 -49.783 17.513 1.00 9.29 299 LEU D CA 1
ATOM 13624 C C . LEU D 1 273 ? 35.402 -49.552 18.192 1.00 10.70 299 LEU D C 1
ATOM 13625 O O . LEU D 1 273 ? 34.874 -48.438 18.118 1.00 12.22 299 LEU D O 1
ATOM 13630 N N . ASP D 1 274 ? 34.833 -50.606 18.782 1.00 8.13 300 ASP D N 1
ATOM 13631 C CA . ASP D 1 274 ? 33.562 -50.560 19.507 1.00 7.96 300 ASP D CA 1
ATOM 13632 C C . ASP D 1 274 ? 33.965 -50.098 20.923 1.00 7.40 300 ASP D C 1
ATOM 13633 O O . ASP D 1 274 ? 34.692 -50.830 21.561 1.00 7.42 300 ASP D O 1
ATOM 13638 N N . ALA D 1 275 ? 33.517 -48.955 21.410 1.00 5.91 301 ALA D N 1
ATOM 13639 C CA . ALA D 1 275 ? 33.846 -48.445 22.742 1.00 6.21 301 ALA D CA 1
ATOM 13640 C C . ALA D 1 275 ? 33.286 -49.244 23.905 1.00 7.91 301 ALA D C 1
ATOM 13641 O O . ALA D 1 275 ? 33.628 -49.047 25.112 1.00 8.33 301 ALA D O 1
ATOM 13643 N N . THR D 1 276 ? 32.483 -50.314 23.649 1.00 8.80 302 THR D N 1
ATOM 13644 C CA . THR D 1 276 ? 31.974 -51.174 24.687 1.00 9.52 302 THR D CA 1
ATOM 13645 C C . THR D 1 276 ? 32.872 -52.409 24.863 1.00 10.23 302 THR D C 1
ATOM 13646 O O . THR D 1 276 ? 32.554 -53.304 25.660 1.00 7.78 302 THR D O 1
ATOM 13650 N N . LYS D 1 277 ? 34.048 -52.412 24.225 1.00 9.29 303 LYS D N 1
ATOM 13651 C CA . LYS D 1 277 ? 34.936 -53.566 24.284 1.00 8.05 303 LYS D CA 1
ATOM 13652 C C . LYS D 1 277 ? 36.364 -53.269 24.736 1.00 9.05 303 LYS D C 1
ATOM 13653 O O . LYS D 1 277 ? 36.949 -52.261 24.373 1.00 10.10 303 LYS D O 1
ATOM 13659 N N . ILE D 1 278 ? 36.912 -54.164 25.550 1.00 9.80 304 ILE D N 1
ATOM 13660 C CA . ILE D 1 278 ? 38.324 -54.167 25.842 1.00 9.03 304 ILE D CA 1
ATOM 13661 C C . ILE D 1 278 ? 39.008 -55.038 24.745 1.00 9.93 304 ILE D C 1
ATOM 13662 O O . ILE D 1 278 ? 38.385 -55.699 23.889 1.00 11.11 304 ILE D O 1
ATOM 13667 N N . TRP D 1 279 ? 40.333 -55.014 24.698 1.00 9.19 305 TRP D N 1
ATOM 13668 C CA . TRP D 1 279 ? 41.136 -55.862 23.804 1.00 11.33 305 TRP D CA 1
ATOM 13669 C C . TRP D 1 279 ? 41.825 -56.905 24.663 1.00 13.15 305 TRP D C 1
ATOM 13670 O O . TRP D 1 279 ? 42.879 -56.659 25.276 1.00 15.78 305 TRP D O 1
ATOM 13681 N N . PRO D 1 280 ? 41.198 -58.044 24.856 1.00 16.56 306 PRO D N 1
ATOM 13682 C CA . PRO D 1 280 ? 41.642 -59.019 25.834 1.00 18.15 306 PRO D CA 1
ATOM 13683 C C . PRO D 1 280 ? 43.018 -59.602 25.578 1.00 20.75 306 PRO D C 1
ATOM 13684 O O . PRO D 1 280 ? 43.724 -59.928 26.552 1.00 23.20 306 PRO D O 1
ATOM 13688 N N . ASP D 1 281 ? 43.439 -59.851 24.346 1.00 21.69 307 ASP D N 1
ATOM 13689 C CA . ASP D 1 281 ? 44.754 -60.565 24.306 1.00 25.33 307 ASP D CA 1
ATOM 13690 C C . ASP D 1 281 ? 45.878 -59.750 23.694 1.00 24.42 307 ASP D C 1
ATOM 13691 O O . ASP D 1 281 ? 46.889 -60.369 23.333 1.00 26.42 307 ASP D O 1
ATOM 13696 N N . VAL D 1 282 ? 45.715 -58.426 23.595 1.00 18.60 308 VAL D N 1
ATOM 13697 C CA . VAL D 1 282 ? 46.814 -57.647 22.987 1.00 15.97 308 VAL D CA 1
ATOM 13698 C C . VAL D 1 282 ? 47.747 -57.225 24.111 1.00 13.84 308 VAL D C 1
ATOM 13699 O O . VAL D 1 282 ? 47.286 -56.678 25.103 1.00 14.46 308 VAL D O 1
ATOM 13703 N N . PRO D 1 283 ? 49.007 -57.548 24.027 1.00 14.17 309 PRO D N 1
ATOM 13704 C CA . PRO D 1 283 ? 49.973 -57.219 25.060 1.00 14.36 309 PRO D CA 1
ATOM 13705 C C . PRO D 1 283 ? 50.067 -55.718 25.303 1.00 13.45 309 PRO D C 1
ATOM 13706 O O . PRO D 1 283 ? 49.989 -54.865 24.407 1.00 12.41 309 PRO D O 1
ATOM 13710 N N . GLU D 1 284 ? 50.440 -55.358 26.544 1.00 12.36 310 GLU D N 1
ATOM 13711 C CA . GLU D 1 284 ? 50.626 -53.946 26.872 1.00 12.63 310 GLU D CA 1
ATOM 13712 C C . GLU D 1 284 ? 52.124 -53.644 26.945 1.00 13.27 310 GLU D C 1
ATOM 13713 O O . GLU D 1 284 ? 52.916 -54.509 27.336 1.00 12.30 310 GLU D O 1
ATOM 13719 N N . LYS D 1 285 ? 52.484 -52.434 26.601 1.00 13.02 311 LYS D N 1
ATOM 13720 C CA . LYS D 1 285 ? 53.842 -51.915 26.624 1.00 11.94 311 LYS D CA 1
ATOM 13721 C C . LYS D 1 285 ? 53.908 -50.575 27.395 1.00 12.39 311 LYS D C 1
ATOM 13722 O O . LYS D 1 285 ? 53.146 -49.635 27.150 1.00 8.30 311 LYS D O 1
ATOM 13728 N N . LYS D 1 286 ? 54.851 -50.481 28.329 1.00 11.16 312 LYS D N 1
ATOM 13729 C CA . LYS D 1 286 ? 54.946 -49.281 29.148 1.00 11.40 312 LYS D CA 1
ATOM 13730 C C . LYS D 1 286 ? 55.654 -48.175 28.384 1.00 12.23 312 LYS D C 1
ATOM 13731 O O . LYS D 1 286 ? 56.723 -48.389 27.796 1.00 11.07 312 LYS D O 1
ATOM 13737 N N . ILE D 1 287 ? 55.073 -46.969 28.428 1.00 8.74 313 ILE D N 1
ATOM 13738 C CA . ILE D 1 287 ? 55.680 -45.866 27.710 1.00 9.78 313 ILE D CA 1
ATOM 13739 C C . ILE D 1 287 ? 55.967 -44.647 28.546 1.00 8.25 313 ILE D C 1
ATOM 13740 O O . ILE D 1 287 ? 56.529 -43.657 28.014 1.00 10.14 313 ILE D O 1
ATOM 13745 N N . GLY D 1 288 ? 55.644 -44.652 29.840 1.00 9.85 314 GLY D N 1
ATOM 13746 C CA . GLY D 1 288 ? 55.893 -43.451 30.643 1.00 10.97 314 GLY D CA 1
ATOM 13747 C C . GLY D 1 288 ? 55.306 -43.604 32.045 1.00 6.99 314 GLY D C 1
ATOM 13748 O O . GLY D 1 288 ? 54.699 -44.597 32.409 1.00 8.78 314 GLY D O 1
ATOM 13749 N N . GLN D 1 289 ? 55.508 -42.546 32.813 1.00 8.49 315 GLN D N 1
ATOM 13750 C CA . GLN D 1 289 ? 55.026 -42.453 34.182 1.00 8.10 315 GLN D CA 1
ATOM 13751 C C . GLN D 1 289 ? 54.642 -41.006 34.505 1.00 8.40 315 GLN D C 1
ATOM 13752 O O . GLN D 1 289 ? 55.410 -40.118 34.185 1.00 6.68 315 GLN D O 1
ATOM 13758 N N . MET D 1 290 ? 53.470 -40.841 35.137 1.00 7.40 316 MET D N 1
ATOM 13759 C CA . MET D 1 290 ? 53.001 -39.526 35.571 1.00 8.21 316 MET D CA 1
ATOM 13760 C C . MET D 1 290 ? 52.969 -39.504 37.102 1.00 7.32 316 MET D C 1
ATOM 13761 O O . MET D 1 290 ? 52.626 -40.461 37.781 1.00 8.18 316 MET D O 1
ATOM 13766 N N . VAL D 1 291 ? 53.324 -38.399 37.722 1.00 6.04 317 VAL D N 1
ATOM 13767 C CA . VAL D 1 291 ? 53.255 -38.195 39.154 1.00 8.44 317 VAL D CA 1
ATOM 13768 C C . VAL D 1 291 ? 52.451 -36.893 39.311 1.00 6.28 317 VAL D C 1
ATOM 13769 O O . VAL D 1 291 ? 52.732 -35.945 38.590 1.00 6.64 317 VAL D O 1
ATOM 13773 N N . LEU D 1 292 ? 51.497 -36.899 40.224 1.00 6.95 318 LEU D N 1
ATOM 13774 C CA . LEU D 1 292 ? 50.723 -35.700 40.514 1.00 7.39 318 LEU D CA 1
ATOM 13775 C C . LEU D 1 292 ? 51.226 -35.225 41.889 1.00 8.06 318 LEU D C 1
ATOM 13776 O O . LEU D 1 292 ? 51.067 -35.920 42.888 1.00 10.56 318 LEU D O 1
ATOM 13781 N N . ASN D 1 293 ? 51.854 -34.053 41.852 1.00 9.56 319 ASN D N 1
ATOM 13782 C CA . ASN D 1 293 ? 52.486 -33.608 43.105 1.00 14.04 319 ASN D CA 1
ATOM 13783 C C . ASN D 1 293 ? 52.234 -32.180 43.514 1.00 13.96 319 ASN D C 1
ATOM 13784 O O . ASN D 1 293 ? 53.065 -31.607 44.263 1.00 12.93 319 ASN D O 1
ATOM 13789 N N . LYS D 1 294 ? 51.215 -31.540 42.946 1.00 10.90 320 LYS D N 1
ATOM 13790 C CA . LYS D 1 294 ? 50.976 -30.159 43.358 1.00 11.01 320 LYS D CA 1
ATOM 13791 C C . LYS D 1 294 ? 49.465 -29.884 43.387 1.00 10.74 320 LYS D C 1
ATOM 13792 O O . LYS D 1 294 ? 48.803 -30.171 42.375 1.00 11.45 320 LYS D O 1
ATOM 13798 N N . ASN D 1 295 ? 49.022 -29.277 44.487 1.00 9.20 321 ASN D N 1
ATOM 13799 C CA . ASN D 1 295 ? 47.625 -28.801 44.474 1.00 9.51 321 ASN D CA 1
ATOM 13800 C C . ASN D 1 295 ? 47.470 -27.518 43.694 1.00 9.98 321 ASN D C 1
ATOM 13801 O O . ASN D 1 295 ? 48.411 -26.725 43.476 1.00 10.88 321 ASN D O 1
ATOM 13806 N N . VAL D 1 296 ? 46.226 -27.211 43.258 1.00 8.61 322 VAL D N 1
ATOM 13807 C CA . VAL D 1 296 ? 45.941 -25.939 42.627 1.00 10.55 322 VAL D CA 1
ATOM 13808 C C . VAL D 1 296 ? 46.020 -24.738 43.573 1.00 9.35 322 VAL D C 1
ATOM 13809 O O . VAL D 1 296 ? 45.877 -24.940 44.796 1.00 10.85 322 VAL D O 1
ATOM 13813 N N . ASP D 1 297 ? 46.182 -23.561 43.008 1.00 8.95 323 ASP D N 1
ATOM 13814 C CA . ASP D 1 297 ? 46.211 -22.324 43.810 1.00 11.30 323 ASP D CA 1
ATOM 13815 C C . ASP D 1 297 ? 44.799 -21.744 44.056 1.00 8.84 323 ASP D C 1
ATOM 13816 O O . ASP D 1 297 ? 44.524 -21.261 45.142 1.00 8.15 323 ASP D O 1
ATOM 13821 N N . ASN D 1 298 ? 43.964 -21.891 43.029 1.00 7.83 324 ASN D N 1
ATOM 13822 C CA . ASN D 1 298 ? 42.588 -21.377 43.115 1.00 6.70 324 ASN D CA 1
ATOM 13823 C C . ASN D 1 298 ? 41.643 -22.301 42.361 1.00 7.21 324 ASN D C 1
ATOM 13824 O O . ASN D 1 298 ? 41.843 -22.590 41.181 1.00 8.81 324 ASN D O 1
ATOM 13829 N N . PHE D 1 299 ? 40.672 -22.848 43.084 1.00 6.06 325 PHE D N 1
ATOM 13830 C CA . PHE D 1 299 ? 39.773 -23.861 42.497 1.00 6.83 325 PHE D CA 1
ATOM 13831 C C . PHE D 1 299 ? 39.064 -23.342 41.262 1.00 6.38 325 PHE D C 1
ATOM 13832 O O . PHE D 1 299 ? 39.044 -24.044 40.231 1.00 7.52 325 PHE D O 1
ATOM 13840 N N . PHE D 1 300 ? 38.476 -22.129 41.367 1.00 5.66 326 PHE D N 1
ATOM 13841 C CA . PHE D 1 300 ? 37.721 -21.647 40.210 1.00 6.45 326 PHE D CA 1
ATOM 13842 C C . PHE D 1 300 ? 38.592 -21.384 39.014 1.00 6.49 326 PHE D C 1
ATOM 13843 O O . PHE D 1 300 ? 38.291 -21.753 37.884 1.00 6.54 326 PHE D O 1
ATOM 13851 N N . GLN D 1 301 ? 39.720 -20.641 39.237 1.00 6.53 327 GLN D N 1
ATOM 13852 C CA . GLN D 1 301 ? 40.503 -20.290 38.044 1.00 3.13 327 GLN D CA 1
ATOM 13853 C C . GLN D 1 301 ? 41.164 -21.484 37.358 1.00 6.69 327 GLN D C 1
ATOM 13854 O O . GLN D 1 301 ? 41.399 -21.417 36.131 1.00 10.31 327 GLN D O 1
ATOM 13860 N N . GLU D 1 302 ? 41.470 -22.524 38.095 1.00 8.38 328 GLU D N 1
ATOM 13861 C CA . GLU D 1 302 ? 42.127 -23.701 37.532 1.00 9.30 328 GLU D CA 1
ATOM 13862 C C . GLU D 1 302 ? 41.184 -24.872 37.333 1.00 9.10 328 GLU D C 1
ATOM 13863 O O . GLU D 1 302 ? 40.835 -25.188 36.196 1.00 7.31 328 GLU D O 1
ATOM 13869 N N . THR D 1 303 ? 40.700 -25.519 38.363 1.00 7.80 329 THR D N 1
ATOM 13870 C CA . THR D 1 303 ? 39.844 -26.702 38.229 1.00 6.20 329 THR D CA 1
ATOM 13871 C C . THR D 1 303 ? 38.497 -26.408 37.544 1.00 6.22 329 THR D C 1
ATOM 13872 O O . THR D 1 303 ? 38.142 -27.139 36.613 1.00 6.87 329 THR D O 1
ATOM 13876 N N . GLU D 1 304 ? 37.821 -25.313 37.889 1.00 4.50 330 GLU D N 1
ATOM 13877 C CA . GLU D 1 304 ? 36.516 -25.074 37.263 1.00 6.72 330 GLU D CA 1
ATOM 13878 C C . GLU D 1 304 ? 36.744 -24.628 35.829 1.00 7.17 330 GLU D C 1
ATOM 13879 O O . GLU D 1 304 ? 36.014 -25.120 34.957 1.00 9.17 330 GLU D O 1
ATOM 13885 N N . GLN D 1 305 ? 37.757 -23.782 35.570 1.00 6.81 331 GLN D N 1
ATOM 13886 C CA . GLN D 1 305 ? 37.882 -23.275 34.167 1.00 5.48 331 GLN D CA 1
ATOM 13887 C C . GLN D 1 305 ? 38.669 -24.107 33.181 1.00 7.48 331 GLN D C 1
ATOM 13888 O O . GLN D 1 305 ? 38.594 -23.790 31.958 1.00 7.43 331 GLN D O 1
ATOM 13894 N N . VAL D 1 306 ? 39.310 -25.187 33.595 1.00 8.17 332 VAL D N 1
ATOM 13895 C CA . VAL D 1 306 ? 40.071 -26.048 32.689 1.00 7.83 332 VAL D CA 1
ATOM 13896 C C . VAL D 1 306 ? 39.181 -26.671 31.612 1.00 7.35 332 VAL D C 1
ATOM 13897 O O . VAL D 1 306 ? 38.019 -26.958 31.889 1.00 7.21 332 VAL D O 1
ATOM 13901 N N . ALA D 1 307 ? 39.607 -26.623 30.389 1.00 7.48 333 ALA D N 1
ATOM 13902 C CA . ALA D 1 307 ? 38.873 -27.119 29.222 1.00 6.27 333 ALA D CA 1
ATOM 13903 C C . ALA D 1 307 ? 39.584 -28.352 28.684 1.00 8.03 333 ALA D C 1
ATOM 13904 O O . ALA D 1 307 ? 40.615 -28.143 28.010 1.00 9.94 333 ALA D O 1
ATOM 13906 N N . MET D 1 308 ? 39.098 -29.534 29.018 1.00 4.25 334 MET D N 1
ATOM 13907 C CA . MET D 1 308 ? 39.655 -30.805 28.511 1.00 6.91 334 MET D CA 1
ATOM 13908 C C . MET D 1 308 ? 38.877 -31.183 27.239 1.00 9.22 334 MET D C 1
ATOM 13909 O O . MET D 1 308 ? 37.622 -31.236 27.294 1.00 7.67 334 MET D O 1
ATOM 13914 N N . ALA D 1 309 ? 39.557 -31.480 26.139 1.00 6.74 335 ALA D N 1
ATOM 13915 C CA . ALA D 1 309 ? 38.785 -31.834 24.927 1.00 8.42 335 ALA D CA 1
ATOM 13916 C C . ALA D 1 309 ? 39.553 -32.801 24.058 1.00 9.24 335 ALA D C 1
ATOM 13917 O O . ALA D 1 309 ? 40.710 -32.477 23.734 1.00 10.00 335 ALA D O 1
ATOM 13919 N N . PRO D 1 310 ? 39.000 -33.898 23.630 1.00 9.13 336 PRO D N 1
ATOM 13920 C CA . PRO D 1 310 ? 39.691 -34.838 22.735 1.00 10.39 336 PRO D CA 1
ATOM 13921 C C . PRO D 1 310 ? 40.113 -34.156 21.442 1.00 11.86 336 PRO D C 1
ATOM 13922 O O . PRO D 1 310 ? 41.026 -34.598 20.737 1.00 13.16 336 PRO D O 1
ATOM 13926 N N . ALA D 1 311 ? 39.529 -33.021 21.040 1.00 10.49 337 ALA D N 1
ATOM 13927 C CA . ALA D 1 311 ? 39.882 -32.254 19.874 1.00 11.59 337 ALA D CA 1
ATOM 13928 C C . ALA D 1 311 ? 41.271 -31.607 20.043 1.00 13.18 337 ALA D C 1
ATOM 13929 O O . ALA D 1 311 ? 41.806 -31.082 19.042 1.00 11.74 337 ALA D O 1
ATOM 13931 N N . ASN D 1 312 ? 41.734 -31.463 21.295 1.00 9.65 338 ASN D N 1
ATOM 13932 C CA . ASN D 1 312 ? 43.071 -30.884 21.492 1.00 11.81 338 ASN D CA 1
ATOM 13933 C C . ASN D 1 312 ? 44.129 -31.947 21.210 1.00 10.91 338 ASN D C 1
ATOM 13934 O O . ASN D 1 312 ? 44.427 -32.777 22.056 1.00 11.26 338 ASN D O 1
ATOM 13939 N N . LEU D 1 313 ? 44.544 -32.041 19.943 1.00 12.31 339 LEU D N 1
ATOM 13940 C CA . LEU D 1 313 ? 45.467 -33.054 19.445 1.00 12.73 339 LEU D CA 1
ATOM 13941 C C . LEU D 1 313 ? 46.751 -32.402 18.894 1.00 11.95 339 LEU D C 1
ATOM 13942 O O . LEU D 1 313 ? 46.775 -31.212 18.595 1.00 13.33 339 LEU D O 1
ATOM 13947 N N . VAL D 1 314 ? 47.813 -33.180 18.835 1.00 12.58 340 VAL D N 1
ATOM 13948 C CA . VAL D 1 314 ? 49.100 -32.750 18.295 1.00 13.42 340 VAL D CA 1
ATOM 13949 C C . VAL D 1 314 ? 49.429 -33.718 17.138 1.00 14.33 340 VAL D C 1
ATOM 13950 O O . VAL D 1 314 ? 48.907 -34.833 17.038 1.00 14.17 340 VAL D O 1
ATOM 13954 N N . PRO D 1 315 ? 50.227 -33.287 16.195 1.00 17.07 341 PRO D N 1
ATOM 13955 C CA . PRO D 1 315 ? 50.574 -34.069 15.018 1.00 16.47 341 PRO D CA 1
ATOM 13956 C C . PRO D 1 315 ? 51.186 -35.365 15.483 1.00 16.44 341 PRO D C 1
ATOM 13957 O O . PRO D 1 315 ? 51.963 -35.428 16.459 1.00 18.84 341 PRO D O 1
ATOM 13961 N N . GLY D 1 316 ? 50.630 -36.489 15.023 1.00 16.03 342 GLY D N 1
ATOM 13962 C CA . GLY D 1 316 ? 51.177 -37.786 15.514 1.00 13.13 342 GLY D CA 1
ATOM 13963 C C . GLY D 1 316 ? 50.076 -38.511 16.309 1.00 13.07 342 GLY D C 1
ATOM 13964 O O . GLY D 1 316 ? 50.221 -39.691 16.664 1.00 10.44 342 GLY D O 1
ATOM 13965 N N . ILE D 1 317 ? 49.018 -37.761 16.646 1.00 12.41 343 ILE D N 1
ATOM 13966 C CA . ILE D 1 317 ? 47.893 -38.348 17.398 1.00 11.81 343 ILE D CA 1
ATOM 13967 C C . ILE D 1 317 ? 46.578 -37.864 16.775 1.00 12.02 343 ILE D C 1
ATOM 13968 O O . ILE D 1 317 ? 46.285 -36.670 16.526 1.00 10.14 343 ILE D O 1
ATOM 13973 N N . GLU D 1 318 ? 45.753 -38.824 16.382 1.00 10.97 344 GLU D N 1
ATOM 13974 C CA . GLU D 1 318 ? 44.480 -38.519 15.755 1.00 10.65 344 GLU D CA 1
ATOM 13975 C C . GLU D 1 318 ? 43.407 -39.443 16.311 1.00 8.30 344 GLU D C 1
ATOM 13976 O O . GLU D 1 318 ? 43.664 -40.488 16.876 1.00 10.96 344 GLU D O 1
ATOM 13982 N N . PRO D 1 319 ? 42.150 -39.058 16.099 1.00 9.42 345 PRO D N 1
ATOM 13983 C CA . PRO D 1 319 ? 41.035 -39.900 16.464 1.00 11.01 345 PRO D CA 1
ATOM 13984 C C . PRO D 1 319 ? 40.952 -41.126 15.560 1.00 12.75 345 PRO D C 1
ATOM 13985 O O . PRO D 1 319 ? 41.263 -41.004 14.351 1.00 12.27 345 PRO D O 1
ATOM 13989 N N . SER D 1 320 ? 40.431 -42.220 16.103 1.00 12.96 346 SER D N 1
ATOM 13990 C CA . SER D 1 320 ? 40.140 -43.360 15.247 1.00 10.15 346 SER D CA 1
ATOM 13991 C C . SER D 1 320 ? 38.705 -43.118 14.752 1.00 12.38 346 SER D C 1
ATOM 13992 O O . SER D 1 320 ? 38.025 -42.137 15.139 1.00 10.81 346 SER D O 1
ATOM 13995 N N . GLU D 1 321 ? 38.215 -44.098 14.014 1.00 8.68 347 GLU D N 1
ATOM 13996 C CA . GLU D 1 321 ? 36.840 -44.053 13.518 1.00 9.60 347 GLU D CA 1
ATOM 13997 C C . GLU D 1 321 ? 35.856 -44.632 14.530 1.00 10.01 347 GLU D C 1
ATOM 13998 O O . GLU D 1 321 ? 34.713 -44.905 14.154 1.00 10.87 347 GLU D O 1
ATOM 14004 N N . ASP D 1 322 ? 36.246 -44.861 15.783 1.00 9.63 348 ASP D N 1
ATOM 14005 C CA . ASP D 1 322 ? 35.261 -45.253 16.814 1.00 8.47 348 ASP D CA 1
ATOM 14006 C C . ASP D 1 322 ? 34.163 -44.205 16.759 1.00 9.25 348 ASP D C 1
ATOM 14007 O O . ASP D 1 322 ? 34.407 -42.998 16.945 1.00 6.86 348 ASP D O 1
ATOM 14012 N N . ARG D 1 323 ? 32.901 -44.571 16.523 1.00 8.44 349 ARG D N 1
ATOM 14013 C CA . ARG D 1 323 ? 31.800 -43.652 16.395 1.00 6.87 349 ARG D CA 1
ATOM 14014 C C . ARG D 1 323 ? 31.448 -42.915 17.681 1.00 10.99 349 ARG D C 1
ATOM 14015 O O . ARG D 1 323 ? 30.771 -41.862 17.589 1.00 13.59 349 ARG D O 1
ATOM 14023 N N . LEU D 1 324 ? 31.899 -43.389 18.832 1.00 6.37 350 LEU D N 1
ATOM 14024 C CA . LEU D 1 324 ? 31.651 -42.665 20.067 1.00 8.07 350 LEU D CA 1
ATOM 14025 C C . LEU D 1 324 ? 32.657 -41.507 20.164 1.00 9.63 350 LEU D C 1
ATOM 14026 O O . LEU D 1 324 ? 32.279 -40.370 20.423 1.00 8.38 350 LEU D O 1
ATOM 14031 N N . LEU D 1 325 ? 33.922 -41.860 19.899 1.00 9.39 351 LEU D N 1
ATOM 14032 C CA . LEU D 1 325 ? 34.980 -40.859 19.901 1.00 7.63 351 LEU D CA 1
ATOM 14033 C C . LEU D 1 325 ? 34.766 -39.759 18.882 1.00 7.75 351 LEU D C 1
ATOM 14034 O O . LEU D 1 325 ? 35.019 -38.578 19.158 1.00 6.60 351 LEU D O 1
ATOM 14039 N N . GLN D 1 326 ? 34.303 -40.092 17.678 1.00 8.22 352 GLN D N 1
ATOM 14040 C CA . GLN D 1 326 ? 34.004 -39.132 16.645 1.00 9.96 352 GLN D CA 1
ATOM 14041 C C . GLN D 1 326 ? 33.085 -38.041 17.186 1.00 9.80 352 GLN D C 1
ATOM 14042 O O . GLN D 1 326 ? 33.439 -36.885 16.906 1.00 6.94 352 GLN D O 1
ATOM 14048 N N . GLY D 1 327 ? 32.001 -38.295 17.920 1.00 8.82 353 GLY D N 1
ATOM 14049 C CA . GLY D 1 327 ? 31.195 -37.161 18.412 1.00 8.51 353 GLY D CA 1
ATOM 14050 C C . GLY D 1 327 ? 31.879 -36.387 19.524 1.00 10.07 353 GLY D C 1
ATOM 14051 O O . GLY D 1 327 ? 31.694 -35.156 19.683 1.00 8.50 353 GLY D O 1
ATOM 14052 N N . ARG D 1 328 ? 32.746 -37.069 20.300 1.00 9.76 354 ARG D N 1
ATOM 14053 C CA . ARG D 1 328 ? 33.521 -36.390 21.330 1.00 8.66 354 ARG D CA 1
ATOM 14054 C C . ARG D 1 328 ? 34.466 -35.359 20.756 1.00 8.73 354 ARG D C 1
ATOM 14055 O O . ARG D 1 328 ? 34.686 -34.316 21.387 1.00 8.28 354 ARG D O 1
ATOM 14063 N N . VAL D 1 329 ? 34.938 -35.547 19.536 1.00 9.29 355 VAL D N 1
ATOM 14064 C CA . VAL D 1 329 ? 35.831 -34.587 18.873 1.00 9.76 355 VAL D CA 1
ATOM 14065 C C . VAL D 1 329 ? 35.106 -33.277 18.670 1.00 8.66 355 VAL D C 1
ATOM 14066 O O . VAL D 1 329 ? 35.703 -32.187 18.717 1.00 9.22 355 VAL D O 1
ATOM 14070 N N . PHE D 1 330 ? 33.788 -33.275 18.481 1.00 7.22 356 PHE D N 1
ATOM 14071 C CA . PHE D 1 330 ? 33.021 -32.042 18.395 1.00 8.09 356 PHE D CA 1
ATOM 14072 C C . PHE D 1 330 ? 32.520 -31.469 19.716 1.00 8.14 356 PHE D C 1
ATOM 14073 O O . PHE D 1 330 ? 32.600 -30.261 20.007 1.00 8.06 356 PHE D O 1
ATOM 14081 N N . SER D 1 331 ? 31.898 -32.287 20.542 1.00 6.49 357 SER D N 1
ATOM 14082 C CA . SER D 1 331 ? 31.159 -31.901 21.726 1.00 7.34 357 SER D CA 1
ATOM 14083 C C . SER D 1 331 ? 31.879 -31.106 22.801 1.00 7.70 357 SER D C 1
ATOM 14084 O O . SER D 1 331 ? 31.302 -30.141 23.336 1.00 6.55 357 SER D O 1
ATOM 14087 N N . TYR D 1 332 ? 33.105 -31.478 23.122 1.00 6.67 358 TYR D N 1
ATOM 14088 C CA . TYR D 1 332 ? 33.809 -30.777 24.214 1.00 5.52 358 TYR D CA 1
ATOM 14089 C C . TYR D 1 332 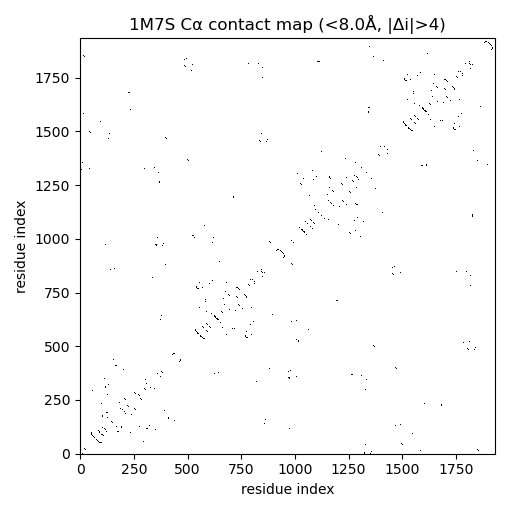? 34.218 -29.377 23.834 1.00 6.13 358 TYR D C 1
ATOM 14090 O O . TYR D 1 332 ? 33.933 -28.408 24.498 1.00 7.11 358 TYR D O 1
ATOM 14099 N N . ALA D 1 333 ? 34.782 -29.197 22.618 1.00 6.34 359 ALA D N 1
ATOM 14100 C CA . ALA D 1 333 ? 35.102 -27.831 22.181 1.00 8.82 359 ALA D CA 1
ATOM 14101 C C . ALA D 1 333 ? 33.826 -27.027 22.042 1.00 9.30 359 ALA D C 1
ATOM 14102 O O . ALA D 1 333 ? 33.817 -25.840 22.375 1.00 9.39 359 ALA D O 1
ATOM 14104 N N . ASP D 1 334 ? 32.747 -27.664 21.576 1.00 6.70 360 ASP D N 1
ATOM 14105 C CA . ASP D 1 334 ? 31.490 -26.915 21.422 1.00 7.22 360 ASP D CA 1
ATOM 14106 C C . ASP D 1 334 ? 30.976 -26.487 22.774 1.00 4.78 360 ASP D C 1
ATOM 14107 O O . ASP D 1 334 ? 30.616 -25.310 22.980 1.00 7.37 360 ASP D O 1
ATOM 14112 N N . THR D 1 335 ? 30.830 -27.414 23.718 1.00 5.61 361 THR D N 1
ATOM 14113 C CA . THR D 1 335 ? 30.289 -27.010 25.040 1.00 4.21 361 THR D CA 1
ATOM 14114 C C . THR D 1 335 ? 31.204 -25.953 25.663 1.00 5.33 361 THR D C 1
ATOM 14115 O O . THR D 1 335 ? 30.772 -25.108 26.436 1.00 5.39 361 THR D O 1
ATOM 14119 N N . GLN D 1 336 ? 32.527 -26.037 25.501 1.00 3.65 362 GLN D N 1
ATOM 14120 C CA . GLN D 1 336 ? 33.455 -25.074 26.094 1.00 6.18 362 GLN D CA 1
ATOM 14121 C C . GLN D 1 336 ? 33.372 -23.673 25.477 1.00 6.05 362 GLN D C 1
ATOM 14122 O O . GLN D 1 336 ? 33.483 -22.717 26.241 1.00 6.22 362 GLN D O 1
ATOM 14128 N N . MET D 1 337 ? 32.949 -23.497 24.242 1.00 8.27 363 MET D N 1
ATOM 14129 C CA . MET D 1 337 ? 32.640 -22.204 23.645 1.00 8.79 363 MET D CA 1
ATOM 14130 C C . MET D 1 337 ? 31.464 -21.583 24.424 1.00 9.42 363 MET D C 1
ATOM 14131 O O . MET D 1 337 ? 31.319 -20.382 24.522 1.00 9.05 363 MET D O 1
ATOM 14136 N N . TYR D 1 338 ? 30.524 -22.438 24.929 1.00 8.73 364 TYR D N 1
ATOM 14137 C CA . TYR D 1 338 ? 29.423 -21.862 25.712 1.00 8.41 364 TYR D CA 1
ATOM 14138 C C . TYR D 1 338 ? 29.796 -21.731 27.180 1.00 7.99 364 TYR D C 1
ATOM 14139 O O . TYR D 1 338 ? 29.539 -20.668 27.730 1.00 7.28 364 TYR D O 1
ATOM 14148 N N . ARG D 1 339 ? 30.373 -22.768 27.804 1.00 7.38 365 ARG D N 1
ATOM 14149 C CA . ARG D 1 339 ? 30.596 -22.758 29.275 1.00 6.78 365 ARG D CA 1
ATOM 14150 C C . ARG D 1 339 ? 31.603 -21.684 29.683 1.00 8.50 365 ARG D C 1
ATOM 14151 O O . ARG D 1 339 ? 31.504 -21.028 30.726 1.00 6.79 365 ARG D O 1
ATOM 14159 N N . LEU D 1 340 ? 32.650 -21.600 28.892 1.00 6.79 366 LEU D N 1
ATOM 14160 C CA . LEU D 1 340 ? 33.700 -20.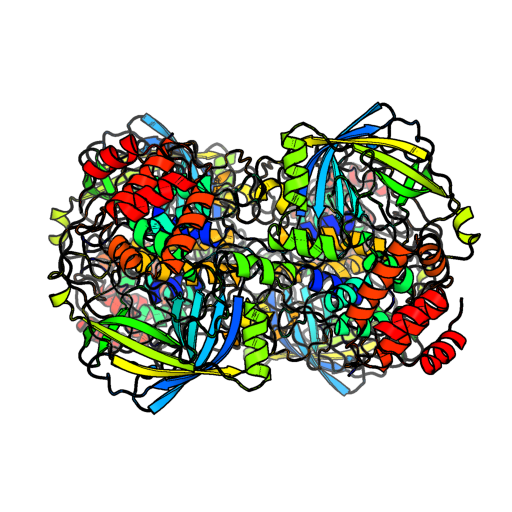625 29.081 1.00 7.73 366 LEU D CA 1
ATOM 14161 C C . LEU D 1 340 ? 33.481 -19.432 28.156 1.00 9.32 366 LEU D C 1
ATOM 14162 O O . LEU D 1 340 ? 33.248 -18.337 28.656 1.00 12.56 366 LEU D O 1
ATOM 14167 N N . GLY D 1 341 ? 33.484 -19.657 26.852 1.00 10.11 367 GLY D N 1
ATOM 14168 C CA . GLY D 1 341 ? 33.375 -18.533 25.885 1.00 10.93 367 GLY D CA 1
ATOM 14169 C C . GLY D 1 341 ? 34.334 -18.801 24.716 1.00 10.49 367 GLY D C 1
ATOM 14170 O O . GLY D 1 341 ? 35.223 -19.676 24.777 1.00 8.93 367 GLY D O 1
ATOM 14171 N N . ALA D 1 342 ? 34.196 -18.017 23.655 1.00 8.13 368 ALA D N 1
ATOM 14172 C CA . ALA D 1 342 ? 35.122 -18.124 22.514 1.00 10.56 368 ALA D CA 1
ATOM 14173 C C . ALA D 1 342 ? 36.569 -17.931 22.941 1.00 13.19 368 ALA D C 1
ATOM 14174 O O . ALA D 1 342 ? 37.473 -18.562 22.353 1.00 15.90 368 ALA D O 1
ATOM 14176 N N . ASN D 1 343 ? 36.854 -17.096 23.971 1.00 10.23 369 ASN D N 1
ATOM 14177 C CA . ASN D 1 343 ? 38.247 -16.934 24.388 1.00 8.77 369 ASN D CA 1
ATOM 14178 C C . ASN D 1 343 ? 38.685 -17.847 25.522 1.00 10.40 369 ASN D C 1
ATOM 14179 O O . ASN D 1 343 ? 39.763 -17.617 26.109 1.00 8.71 369 ASN D O 1
ATOM 14184 N N . GLY D 1 344 ? 37.968 -18.956 25.747 1.00 10.02 370 GLY D N 1
ATOM 14185 C CA . GLY D 1 344 ? 38.245 -19.892 26.847 1.00 8.36 370 GLY D CA 1
ATOM 14186 C C . GLY D 1 344 ? 39.632 -20.515 26.747 1.00 10.46 370 GLY D C 1
ATOM 14187 O O . GLY D 1 344 ? 40.307 -20.740 27.761 1.00 7.25 370 GLY D O 1
ATOM 14188 N N . LEU D 1 345 ? 40.112 -20.749 25.498 1.00 9.98 371 LEU D N 1
ATOM 14189 C CA . LEU D 1 345 ? 41.410 -21.396 25.395 1.00 12.34 371 LEU D CA 1
ATOM 14190 C C . LEU D 1 345 ? 42.552 -20.447 25.732 1.00 12.43 371 LEU D C 1
ATOM 14191 O O . LEU D 1 345 ? 43.694 -20.928 25.820 1.00 13.01 371 LEU D O 1
ATOM 14196 N N . SER D 1 346 ? 42.292 -19.153 25.889 1.00 11.05 372 SER D N 1
ATOM 14197 C CA . SER D 1 346 ? 43.316 -18.198 26.270 1.00 10.97 372 SER D CA 1
ATOM 14198 C C . SER D 1 346 ? 43.461 -17.983 27.781 1.00 11.04 372 SER D C 1
ATOM 14199 O O . SER D 1 346 ? 44.395 -17.284 28.208 1.00 11.97 372 SER D O 1
ATOM 14202 N N . LEU D 1 347 ? 42.635 -18.648 28.567 1.00 9.51 373 LEU D N 1
ATOM 14203 C CA . LEU D 1 347 ? 42.776 -18.543 30.033 1.00 8.02 373 LEU D CA 1
ATOM 14204 C C . LEU D 1 347 ? 44.055 -19.268 30.440 1.00 9.68 373 LEU D C 1
ATOM 14205 O O . LEU D 1 347 ? 44.482 -20.238 29.826 1.00 10.02 373 LEU D O 1
ATOM 14210 N N . PRO D 1 348 ? 44.743 -18.817 31.467 1.00 9.41 374 PRO D N 1
ATOM 14211 C CA . PRO D 1 348 ? 46.002 -19.313 31.946 1.00 9.59 374 PRO D CA 1
ATOM 14212 C C . PRO D 1 348 ? 46.088 -20.839 32.014 1.00 11.42 374 PRO D C 1
ATOM 14213 O O . PRO D 1 348 ? 47.046 -21.454 31.504 1.00 10.18 374 PRO D O 1
ATOM 14217 N N . VAL D 1 349 ? 45.079 -21.484 32.627 1.00 7.83 375 VAL D N 1
ATOM 14218 C CA . VAL D 1 349 ? 45.180 -22.970 32.725 1.00 8.10 375 VAL D CA 1
ATOM 14219 C C . VAL D 1 349 ? 45.043 -23.653 31.378 1.00 7.56 375 VAL D C 1
ATOM 14220 O O . VAL D 1 349 ? 45.469 -24.819 31.240 1.00 8.85 375 VAL D O 1
ATOM 14224 N N . ASN D 1 350 ? 44.415 -23.031 30.375 1.00 6.58 376 ASN D N 1
ATOM 14225 C CA . ASN D 1 350 ? 44.223 -23.655 29.088 1.00 6.21 376 ASN D CA 1
ATOM 14226 C C . ASN D 1 350 ? 45.289 -23.300 28.048 1.00 9.61 376 ASN D C 1
ATOM 14227 O O . ASN D 1 350 ? 45.338 -23.868 26.931 1.00 9.01 376 ASN D O 1
ATOM 14232 N N . GLN D 1 351 ? 46.131 -22.309 28.331 1.00 10.89 377 GLN D N 1
ATOM 14233 C CA . GLN D 1 351 ? 47.112 -21.899 27.321 1.00 11.45 377 GLN D CA 1
ATOM 14234 C C . GLN D 1 351 ? 48.182 -22.950 27.112 1.00 9.80 377 GLN D C 1
ATOM 14235 O O . GLN D 1 351 ? 48.632 -23.623 28.031 1.00 9.86 377 GLN D O 1
ATOM 14241 N N . PRO D 1 352 ? 48.616 -23.104 25.856 1.00 8.29 378 PRO D N 1
ATOM 14242 C CA . PRO D 1 352 ? 49.681 -24.024 25.541 1.00 9.94 378 PRO D CA 1
ATOM 14243 C C . PRO D 1 352 ? 51.004 -23.388 25.982 1.00 10.96 378 PRO D C 1
ATOM 14244 O O . PRO D 1 352 ? 51.050 -22.188 26.279 1.00 12.93 378 PRO D O 1
ATOM 14248 N N . LYS D 1 353 ? 52.075 -24.135 26.039 1.00 13.31 379 LYS D N 1
ATOM 14249 C CA . LYS D 1 353 ? 53.396 -23.640 26.394 1.00 17.96 379 LYS D CA 1
ATOM 14250 C C . LYS D 1 353 ? 54.227 -23.381 25.145 1.00 19.72 379 LYS D C 1
ATOM 14251 O O . LYS D 1 353 ? 55.454 -23.296 25.199 1.00 23.72 379 LYS D O 1
ATOM 14257 N N . VAL D 1 354 ? 53.604 -23.223 24.005 1.00 16.70 380 VAL D N 1
ATOM 14258 C CA . VAL D 1 354 ? 54.167 -22.885 22.724 1.00 16.57 380 VAL D CA 1
ATOM 14259 C C . VAL D 1 354 ? 53.367 -21.710 22.175 1.00 17.18 380 VAL D C 1
ATOM 14260 O O . VAL D 1 354 ? 52.258 -21.431 22.634 1.00 16.88 380 VAL D O 1
ATOM 14264 N N . ALA D 1 355 ? 53.880 -21.035 21.165 1.00 18.13 381 ALA D N 1
ATOM 14265 C CA . ALA D 1 355 ? 53.280 -19.899 20.498 1.00 18.07 381 ALA D CA 1
ATOM 14266 C C . ALA D 1 355 ? 51.979 -20.266 19.803 1.00 18.24 381 ALA D C 1
ATOM 14267 O O . ALA D 1 355 ? 51.842 -21.405 19.313 1.00 19.79 381 ALA D O 1
ATOM 14269 N N . VAL D 1 356 ? 50.998 -19.389 19.811 1.00 15.51 382 VAL D N 1
ATOM 14270 C CA . VAL D 1 356 ? 49.745 -19.583 19.101 1.00 14.36 382 VAL D CA 1
ATOM 14271 C C . VAL D 1 356 ? 49.805 -18.531 17.989 1.00 15.69 382 VAL D C 1
ATOM 14272 O O . VAL D 1 356 ? 50.209 -17.397 18.312 1.00 17.55 382 VAL D O 1
ATOM 14276 N N . ASN D 1 357 ? 49.489 -18.856 16.751 1.00 13.61 383 ASN D N 1
ATOM 14277 C CA . ASN D 1 357 ? 49.607 -17.891 15.673 1.00 13.49 383 ASN D CA 1
ATOM 14278 C C . ASN D 1 357 ? 48.564 -18.165 14.616 1.00 13.43 383 ASN D C 1
ATOM 14279 O O . ASN D 1 357 ? 48.760 -19.064 13.815 1.00 13.80 383 ASN D O 1
ATOM 14284 N N . ASN D 1 358 ? 47.455 -17.418 14.571 1.00 13.00 384 ASN D N 1
ATOM 14285 C CA . ASN D 1 358 ? 46.399 -17.682 13.613 1.00 13.10 384 ASN D CA 1
ATOM 14286 C C . ASN D 1 358 ? 45.561 -16.442 13.423 1.00 14.16 384 ASN D C 1
ATOM 14287 O O . ASN D 1 358 ? 45.881 -15.395 14.023 1.00 16.09 384 ASN D O 1
ATOM 14292 N N . GLY D 1 359 ? 44.456 -16.509 12.728 1.00 15.33 385 GLY D N 1
ATOM 14293 C CA . GLY D 1 359 ? 43.594 -15.380 12.432 1.00 16.97 385 GLY D CA 1
ATOM 14294 C C . GLY D 1 359 ? 42.325 -15.360 13.255 1.00 17.10 385 GLY D C 1
ATOM 14295 O O . GLY D 1 359 ? 41.389 -14.599 12.958 1.00 21.55 385 GLY D O 1
ATOM 14296 N N . ASN D 1 360 ? 42.219 -16.236 14.259 1.00 15.82 386 ASN D N 1
ATOM 14297 C CA . ASN D 1 360 ? 41.030 -16.222 15.117 1.00 14.56 386 ASN D CA 1
ATOM 14298 C C . ASN D 1 360 ? 41.049 -14.971 15.991 1.00 15.50 386 ASN D C 1
ATOM 14299 O O . ASN D 1 360 ? 42.111 -14.615 16.526 1.00 16.36 386 ASN D O 1
ATOM 14304 N N . GLN D 1 361 ? 39.915 -14.268 16.070 1.00 14.44 387 GLN D N 1
ATOM 14305 C CA . GLN D 1 361 ? 39.949 -13.006 16.802 1.00 13.71 387 GLN D CA 1
ATOM 14306 C C . GLN D 1 361 ? 38.670 -12.637 17.526 1.00 12.39 387 GLN D C 1
ATOM 14307 O O . GLN D 1 361 ? 37.629 -13.260 17.392 1.00 10.61 387 GLN D O 1
ATOM 14313 N N . ASP D 1 362 ? 38.807 -11.483 18.215 1.00 12.40 388 ASP D N 1
ATOM 14314 C CA . ASP D 1 362 ? 37.651 -10.865 18.844 1.00 12.04 388 ASP D CA 1
ATOM 14315 C C . ASP D 1 362 ? 36.990 -11.837 19.830 1.00 11.29 388 ASP D C 1
ATOM 14316 O O . ASP D 1 362 ? 37.734 -12.552 20.541 1.00 10.93 388 ASP D O 1
ATOM 14321 N N . GLY D 1 363 ? 35.666 -11.766 19.915 1.00 11.43 389 GLY D N 1
ATOM 14322 C CA . GLY D 1 363 ? 34.945 -12.613 20.867 1.00 10.76 389 GLY D CA 1
ATOM 14323 C C . GLY D 1 363 ? 34.962 -11.964 22.252 1.00 11.70 389 GLY D C 1
ATOM 14324 O O . GLY D 1 363 ? 35.796 -11.106 22.571 1.00 10.92 389 GLY D O 1
ATOM 14325 N N . ALA D 1 364 ? 34.041 -12.418 23.107 1.00 11.23 390 ALA D N 1
ATOM 14326 C CA . ALA D 1 364 ? 33.942 -11.814 24.449 1.00 11.13 390 ALA D CA 1
ATOM 14327 C C . ALA D 1 364 ? 35.195 -11.927 25.294 1.00 10.96 390 ALA D C 1
ATOM 14328 O O . ALA D 1 364 ? 35.914 -12.929 25.333 1.00 9.75 390 ALA D O 1
ATOM 14330 N N . LEU D 1 365 ? 35.566 -10.815 25.938 1.00 9.87 391 LEU D N 1
ATOM 14331 C CA . LEU D 1 365 ? 36.676 -10.621 26.826 1.00 10.41 391 LEU D CA 1
ATOM 14332 C C . LEU D 1 365 ? 37.991 -11.008 26.202 1.00 11.20 391 LEU D C 1
ATOM 14333 O O . LEU D 1 365 ? 38.764 -11.859 26.675 1.00 12.16 391 LEU D O 1
ATOM 14338 N N . ASN D 1 366 ? 38.240 -10.331 25.065 1.00 9.79 392 ASN D N 1
ATOM 14339 C CA . ASN D 1 366 ? 39.513 -10.620 24.384 1.00 9.02 392 ASN D CA 1
ATOM 14340 C C . ASN D 1 366 ? 40.662 -9.925 25.072 1.00 11.09 392 ASN D C 1
ATOM 14341 O O . ASN D 1 366 ? 40.635 -8.676 25.107 1.00 11.49 392 ASN D O 1
ATOM 14346 N N . THR D 1 367 ? 41.622 -10.646 25.615 1.00 9.20 393 THR D N 1
ATOM 14347 C CA . THR D 1 367 ? 42.683 -9.997 26.390 1.00 13.04 393 THR D CA 1
ATOM 14348 C C . THR D 1 367 ? 43.993 -9.822 25.626 1.00 13.92 393 THR D C 1
ATOM 14349 O O . THR D 1 367 ? 45.017 -9.563 26.254 1.00 14.87 393 THR D O 1
ATOM 14353 N N . GLY D 1 368 ? 43.982 -9.944 24.305 1.00 14.45 394 GLY D N 1
ATOM 14354 C CA . GLY D 1 368 ? 45.184 -9.894 23.513 1.00 15.01 394 GLY D CA 1
ATOM 14355 C C . GLY D 1 368 ? 45.668 -8.454 23.276 1.00 15.26 394 GLY D C 1
ATOM 14356 O O . GLY D 1 368 ? 44.990 -7.472 23.585 1.00 13.34 394 GLY D O 1
ATOM 14357 N N . HIS D 1 369 ? 46.815 -8.435 22.603 1.00 14.80 395 HIS D N 1
ATOM 14358 C CA . HIS D 1 369 ? 47.421 -7.166 22.226 1.00 17.33 395 HIS D CA 1
ATOM 14359 C C . HIS D 1 369 ? 47.795 -7.283 20.736 1.00 16.00 395 HIS D C 1
ATOM 14360 O O . HIS D 1 369 ? 48.944 -7.610 20.466 1.00 19.13 395 HIS D O 1
ATOM 14367 N N . THR D 1 370 ? 46.816 -7.128 19.868 1.00 14.30 396 THR D N 1
ATOM 14368 C CA . THR D 1 370 ? 47.093 -7.284 18.421 1.00 15.15 396 THR D CA 1
ATOM 14369 C C . THR D 1 370 ? 47.528 -5.964 17.798 1.00 16.77 396 THR D C 1
ATOM 14370 O O . THR D 1 370 ? 46.988 -4.932 18.135 1.00 15.54 396 THR D O 1
ATOM 14374 N N . THR D 1 371 ? 48.504 -5.984 16.865 1.00 16.95 397 THR D N 1
ATOM 14375 C CA . THR D 1 371 ? 48.896 -4.748 16.207 1.00 18.71 397 THR D CA 1
ATOM 14376 C C . THR D 1 371 ? 48.782 -4.879 14.679 1.00 18.81 397 THR D C 1
ATOM 14377 O O . THR D 1 371 ? 48.697 -3.902 13.940 1.00 19.09 397 THR D O 1
ATOM 14381 N N . SER D 1 372 ? 48.849 -6.112 14.188 1.00 19.55 398 SER D N 1
ATOM 14382 C CA . SER D 1 372 ? 48.812 -6.299 12.729 1.00 17.22 398 SER D CA 1
ATOM 14383 C C . SER D 1 372 ? 47.479 -6.005 12.114 1.00 19.05 398 SER D C 1
ATOM 14384 O O . SER D 1 372 ? 46.402 -6.042 12.735 1.00 21.09 398 SER D O 1
ATOM 14387 N N . GLY D 1 373 ? 47.464 -5.768 10.795 1.00 18.25 399 GLY D N 1
ATOM 14388 C CA . GLY D 1 373 ? 46.241 -5.582 10.022 1.00 17.67 399 GLY D CA 1
ATOM 14389 C C . GLY D 1 373 ? 45.947 -6.887 9.252 1.00 15.11 399 GLY D C 1
ATOM 14390 O O . GLY D 1 373 ? 44.936 -6.991 8.554 1.00 18.48 399 GLY D O 1
ATOM 14391 N N . VAL D 1 374 ? 46.803 -7.875 9.409 1.00 15.06 400 VAL D N 1
ATOM 14392 C CA . VAL D 1 374 ? 46.647 -9.151 8.703 1.00 13.43 400 VAL D CA 1
ATOM 14393 C C . VAL D 1 374 ? 46.060 -10.234 9.629 1.00 13.08 400 VAL D C 1
ATOM 14394 O O . VAL D 1 374 ? 46.800 -10.908 10.341 1.00 13.20 400 VAL D O 1
ATOM 14398 N N . ASN D 1 375 ? 44.738 -10.340 9.573 1.00 11.59 401 ASN D N 1
ATOM 14399 C CA . ASN D 1 375 ? 44.045 -11.403 10.323 1.00 14.71 401 ASN D CA 1
ATOM 14400 C C . ASN D 1 375 ? 43.474 -12.432 9.351 1.00 14.19 401 ASN D C 1
ATOM 14401 O O . ASN D 1 375 ? 42.449 -13.083 9.553 1.00 14.83 401 ASN D O 1
ATOM 14406 N N . TYR D 1 376 ? 44.076 -12.558 8.153 1.00 14.09 402 TYR D N 1
ATOM 14407 C CA . TYR D 1 376 ? 43.682 -13.496 7.115 1.00 14.52 402 TYR D CA 1
ATOM 14408 C C . TYR D 1 376 ? 44.919 -14.238 6.590 1.00 14.08 402 TYR D C 1
ATOM 14409 O O . TYR D 1 376 ? 46.078 -13.812 6.728 1.00 12.76 402 TYR D O 1
ATOM 14418 N N . GLU D 1 377 ? 44.661 -15.407 6.006 1.00 15.82 403 GLU D N 1
ATOM 14419 C CA . GLU D 1 377 ? 45.699 -16.270 5.440 1.00 17.02 403 GLU D CA 1
ATOM 14420 C C . GLU D 1 377 ? 45.033 -16.888 4.200 1.00 17.15 403 GLU D C 1
ATOM 14421 O O . GLU D 1 377 ? 43.898 -17.377 4.237 1.00 16.03 403 GLU D O 1
ATOM 14427 N N . PRO D 1 378 ? 45.757 -16.878 3.097 1.00 17.05 404 PRO D N 1
ATOM 14428 C CA . PRO D 1 378 ? 47.111 -16.433 2.996 1.00 15.27 404 PRO D CA 1
ATOM 14429 C C . PRO D 1 378 ? 47.288 -14.938 2.766 1.00 14.14 404 PRO D C 1
ATOM 14430 O O . PRO D 1 378 ? 46.367 -14.251 2.358 1.00 13.69 404 PRO D O 1
ATOM 14434 N N . SER D 1 379 ? 48.502 -14.514 3.053 1.00 16.31 405 SER D N 1
ATOM 14435 C CA . SER D 1 379 ? 48.941 -13.131 2.889 1.00 18.53 405 SER D CA 1
ATOM 14436 C C . SER D 1 379 ? 50.383 -13.106 2.381 1.00 17.33 405 SER D C 1
ATOM 14437 O O . SER D 1 379 ? 51.230 -13.849 2.906 1.00 17.37 405 SER D O 1
ATOM 14440 N N . ARG D 1 380 ? 50.685 -12.187 1.459 1.00 19.63 406 ARG D N 1
ATOM 14441 C CA . ARG D 1 380 ? 52.088 -12.106 1.023 1.00 21.89 406 ARG D CA 1
ATOM 14442 C C . ARG D 1 380 ? 52.801 -11.015 1.830 1.00 22.82 406 ARG D C 1
ATOM 14443 O O . ARG D 1 380 ? 54.032 -10.883 1.830 1.00 22.52 406 ARG D O 1
ATOM 14451 N N . LEU D 1 381 ? 52.017 -10.287 2.632 1.00 24.32 407 LEU D N 1
ATOM 14452 C CA . LEU D 1 381 ? 52.569 -9.228 3.481 1.00 24.22 407 LEU D CA 1
ATOM 14453 C C . LEU D 1 381 ? 52.978 -9.805 4.817 1.00 25.43 407 L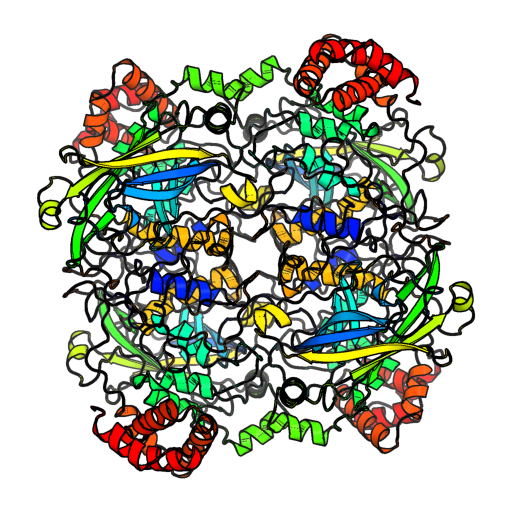EU D C 1
ATOM 14454 O O . LEU D 1 381 ? 54.105 -9.616 5.312 1.00 24.82 407 LEU D O 1
ATOM 14459 N N . GLU D 1 382 ? 52.082 -10.645 5.388 1.00 23.47 408 GLU D N 1
ATOM 14460 C CA . GLU D 1 382 ? 52.433 -11.305 6.653 1.00 23.88 408 GLU D CA 1
ATOM 14461 C C . GLU D 1 382 ? 51.992 -12.771 6.614 1.00 23.17 408 GLU D C 1
ATOM 14462 O O . GLU D 1 382 ? 50.919 -13.180 7.075 1.00 19.19 408 GLU D O 1
ATOM 14468 N N . PRO D 1 383 ? 52.817 -13.590 5.968 1.00 23.03 409 PRO D N 1
ATOM 14469 C CA . PRO D 1 383 ? 52.534 -14.992 5.769 1.00 21.45 409 PRO D CA 1
ATOM 14470 C C . PRO D 1 383 ? 52.492 -15.805 7.049 1.00 22.34 409 PRO D C 1
ATOM 14471 O O . PRO D 1 383 ? 53.246 -15.595 7.995 1.00 20.91 409 PRO D O 1
ATOM 14475 N N . ARG D 1 384 ? 51.626 -16.819 7.059 1.00 21.49 410 ARG D N 1
ATOM 14476 C CA . ARG D 1 384 ? 51.539 -17.785 8.161 1.00 22.65 410 ARG D CA 1
ATOM 14477 C C . ARG D 1 384 ? 51.407 -19.150 7.466 1.00 21.35 410 ARG D C 1
ATOM 14478 O O . ARG D 1 384 ? 50.313 -19.651 7.248 1.00 21.24 410 ARG D O 1
ATOM 14486 N N . PRO D 1 385 ? 52.511 -19.688 7.009 1.00 21.30 411 PRO D N 1
ATOM 14487 C CA . PRO D 1 385 ? 52.548 -20.952 6.289 1.00 22.20 411 PRO D CA 1
ATOM 14488 C C . PRO D 1 385 ? 52.138 -22.178 7.102 1.00 22.07 411 PRO D C 1
ATOM 14489 O O . PRO D 1 385 ? 52.492 -22.300 8.285 1.00 21.80 411 PRO D O 1
ATOM 14493 N N . ALA D 1 386 ? 51.438 -23.084 6.433 1.00 21.65 412 ALA D N 1
ATOM 14494 C CA . ALA D 1 386 ? 51.155 -24.385 7.056 1.00 23.45 412 ALA D CA 1
ATOM 14495 C C . ALA D 1 386 ? 52.416 -25.235 7.054 1.00 24.74 412 ALA D C 1
ATOM 14496 O O . ALA D 1 386 ? 53.481 -24.894 6.507 1.00 25.39 412 ALA D O 1
ATOM 14498 N N . ASP D 1 387 ? 52.382 -26.343 7.780 1.00 25.17 413 ASP D N 1
ATOM 14499 C CA . ASP D 1 387 ? 53.530 -27.268 7.869 1.00 25.89 413 ASP D CA 1
ATOM 14500 C C . ASP D 1 387 ? 53.107 -28.545 7.169 1.00 25.16 413 ASP D C 1
ATOM 14501 O O . ASP D 1 387 ? 52.292 -29.284 7.725 1.00 22.36 413 ASP D O 1
ATOM 14506 N N . ASP D 1 388 ? 53.591 -28.836 5.963 1.00 26.15 414 ASP D N 1
ATOM 14507 C CA . ASP D 1 388 ? 53.145 -30.036 5.250 1.00 28.21 414 ASP D CA 1
ATOM 14508 C C . ASP D 1 388 ? 53.347 -31.336 5.994 1.00 26.50 414 ASP D C 1
ATOM 14509 O O . ASP D 1 388 ? 52.525 -32.262 5.855 1.00 26.39 414 ASP D O 1
ATOM 14514 N N . LYS D 1 389 ? 54.247 -31.463 6.954 1.00 26.40 415 LYS D N 1
ATOM 14515 C CA . LYS D 1 389 ? 54.441 -32.651 7.773 1.00 25.33 415 LYS D CA 1
ATOM 14516 C C . LYS D 1 389 ? 53.277 -32.833 8.745 1.00 24.10 415 LYS D C 1
ATOM 14517 O O . LYS D 1 389 ? 53.138 -33.870 9.404 1.00 24.48 415 LYS D O 1
ATOM 14523 N N . ALA D 1 390 ? 52.416 -31.825 8.896 1.00 19.73 416 ALA D N 1
ATOM 14524 C CA . ALA D 1 390 ? 51.313 -31.937 9.846 1.00 18.08 416 ALA D CA 1
ATOM 14525 C C . ALA D 1 390 ? 50.002 -32.275 9.159 1.00 16.68 416 ALA D C 1
ATOM 14526 O O . ALA D 1 390 ? 48.960 -32.124 9.786 1.00 17.25 416 ALA D O 1
ATOM 14528 N N . ARG D 1 391 ? 50.013 -32.657 7.895 1.00 16.88 417 ARG D N 1
ATOM 14529 C CA . ARG D 1 391 ? 48.774 -32.990 7.202 1.00 17.31 417 ARG D CA 1
ATOM 14530 C C . ARG D 1 391 ? 48.181 -34.244 7.847 1.00 15.27 417 ARG D C 1
ATOM 14531 O O . ARG D 1 391 ? 48.982 -35.055 8.304 1.00 14.85 417 ARG D O 1
ATOM 14539 N N . TYR D 1 392 ? 46.869 -34.361 7.861 1.00 15.63 418 TYR D N 1
ATOM 14540 C CA . TYR D 1 392 ? 46.253 -35.552 8.489 1.00 16.19 418 TYR D CA 1
ATOM 14541 C C . TYR D 1 392 ? 46.641 -36.838 7.744 1.00 15.12 418 TYR D C 1
ATOM 14542 O O . TYR D 1 392 ? 46.924 -36.825 6.531 1.00 15.46 418 TYR D O 1
ATOM 14551 N N . SER D 1 393 ? 46.563 -37.978 8.382 1.00 14.37 419 SER D N 1
ATOM 14552 C CA . SER D 1 393 ? 46.805 -39.284 7.737 1.00 14.59 419 SER D CA 1
ATOM 14553 C C . SER D 1 393 ? 45.633 -39.547 6.788 1.00 16.51 419 SER D C 1
ATOM 14554 O O . SER D 1 393 ? 44.553 -38.949 6.932 1.00 13.46 419 SER D O 1
ATOM 14557 N N . GLU D 1 394 ? 45.838 -40.351 5.735 1.00 15.20 420 GLU D N 1
ATOM 14558 C CA . GLU D 1 394 ? 44.810 -40.687 4.772 1.00 14.91 420 GLU D CA 1
ATOM 14559 C C . GLU D 1 394 ? 44.256 -42.096 4.953 1.00 15.49 420 GLU D C 1
ATOM 14560 O O . GLU D 1 394 ? 44.998 -43.090 4.909 1.00 15.89 420 GLU D O 1
ATOM 14566 N N . LEU D 1 395 ? 42.946 -42.163 5.215 1.00 13.09 421 LEU D N 1
ATOM 14567 C CA . LEU D 1 395 ? 42.312 -43.474 5.464 1.00 13.77 421 LEU D CA 1
ATOM 14568 C C . LEU D 1 395 ? 41.542 -43.891 4.224 1.00 11.24 421 LEU D C 1
ATOM 14569 O O . LEU D 1 395 ? 40.700 -43.106 3.759 1.00 11.31 421 LEU D O 1
ATOM 14574 N N . PRO D 1 396 ? 41.746 -45.080 3.729 1.00 14.14 422 PRO D N 1
ATOM 14575 C CA . PRO D 1 396 ? 41.061 -45.593 2.554 1.00 13.37 422 PRO D CA 1
ATOM 14576 C C . PRO D 1 396 ? 39.588 -45.798 2.880 1.00 14.04 422 PRO D C 1
ATOM 14577 O O . PRO D 1 396 ? 39.192 -46.280 3.958 1.00 15.98 422 PRO D O 1
ATOM 14581 N N . LEU D 1 397 ? 38.715 -45.491 1.929 1.00 14.51 423 LEU D N 1
ATOM 14582 C CA . LEU D 1 397 ? 37.294 -45.565 2.045 1.00 14.74 423 LEU D CA 1
ATOM 14583 C C . LEU D 1 397 ? 36.655 -46.563 1.091 1.00 17.61 423 LEU D C 1
ATOM 14584 O O . LEU D 1 397 ? 37.226 -46.831 0.027 1.00 19.05 423 LEU D O 1
ATOM 14589 N N . SER D 1 398 ? 35.462 -47.018 1.455 1.00 16.64 424 SER D N 1
ATOM 14590 C CA . SER D 1 398 ? 34.725 -47.914 0.554 1.00 17.06 424 SER D CA 1
ATOM 14591 C C . SER D 1 398 ? 33.268 -47.903 0.981 1.00 18.08 424 SER D C 1
ATOM 14592 O O . SER D 1 398 ? 32.968 -47.341 2.055 1.00 18.02 424 SER D O 1
ATOM 14595 N N . GLY D 1 399 ? 32.371 -48.416 0.177 1.00 16.14 425 GLY D N 1
ATOM 14596 C CA . GLY D 1 399 ? 30.969 -48.456 0.551 1.00 16.46 425 GLY D CA 1
ATOM 14597 C C . GLY D 1 399 ? 30.283 -47.149 0.177 1.00 16.06 425 GLY D C 1
ATOM 14598 O O . GLY D 1 399 ? 30.589 -46.542 -0.848 1.00 16.89 425 GLY D O 1
ATOM 14599 N N . THR D 1 400 ? 29.314 -46.739 0.996 1.00 15.53 426 THR D N 1
ATOM 14600 C CA . THR D 1 400 ? 28.581 -45.506 0.743 1.00 14.23 426 THR D CA 1
ATOM 14601 C C . THR D 1 400 ? 28.427 -44.737 2.048 1.00 13.99 426 THR D C 1
ATOM 14602 O O . THR D 1 400 ? 28.659 -45.295 3.153 1.00 14.20 426 THR D O 1
ATOM 14606 N N . THR D 1 401 ? 27.961 -43.498 1.907 1.00 13.18 427 THR D N 1
ATOM 14607 C CA . THR D 1 401 ? 27.595 -42.771 3.162 1.00 13.16 427 THR D CA 1
ATOM 14608 C C . THR D 1 401 ? 26.465 -43.619 3.742 1.00 12.78 427 THR D C 1
ATOM 14609 O O . THR D 1 401 ? 25.715 -44.183 2.946 1.00 14.08 427 THR D O 1
ATOM 14613 N N . GLN D 1 402 ? 26.334 -43.779 5.065 1.00 11.86 428 GLN D N 1
ATOM 14614 C CA . GLN D 1 402 ? 25.318 -44.674 5.572 1.00 11.97 428 GLN D CA 1
ATOM 14615 C C . GLN D 1 402 ? 24.963 -44.372 7.032 1.00 11.86 428 GLN D C 1
ATOM 14616 O O . GLN D 1 402 ? 25.683 -43.643 7.718 1.00 10.35 428 GLN D O 1
ATOM 14622 N N . GLN D 1 403 ? 23.839 -44.925 7.403 1.00 11.48 429 GLN D N 1
ATOM 14623 C CA . GLN D 1 403 ? 23.326 -44.854 8.791 1.00 11.49 429 GLN D CA 1
ATOM 14624 C C . GLN D 1 403 ? 22.986 -46.282 9.205 1.00 12.11 429 GLN D C 1
ATOM 14625 O O . GLN D 1 403 ? 21.849 -46.760 9.018 1.00 12.50 429 GLN D O 1
ATOM 14631 N N . ALA D 1 404 ? 23.979 -47.018 9.708 1.00 11.88 430 ALA D N 1
ATOM 14632 C CA . ALA D 1 404 ? 23.739 -48.426 10.049 1.00 11.87 430 ALA D CA 1
ATOM 14633 C C . ALA D 1 404 ? 24.673 -48.842 11.162 1.00 12.46 430 ALA D C 1
ATOM 14634 O O . ALA D 1 404 ? 25.848 -48.430 11.215 1.00 11.81 430 ALA D O 1
ATOM 14636 N N . LYS D 1 405 ? 24.168 -49.668 12.076 1.00 12.71 431 LYS D N 1
ATOM 14637 C CA . LYS D 1 405 ? 24.994 -50.093 13.203 1.00 13.29 431 LYS D CA 1
ATOM 14638 C C . LYS D 1 405 ? 26.168 -50.952 12.755 1.00 13.59 431 LYS D C 1
ATOM 14639 O O . LYS D 1 405 ? 26.146 -51.536 11.660 1.00 13.50 431 LYS D O 1
ATOM 14645 N N . ILE D 1 406 ? 27.161 -51.055 13.642 1.00 11.33 432 ILE D N 1
ATOM 14646 C CA . ILE D 1 406 ? 28.323 -51.891 13.279 1.00 13.97 432 ILE D CA 1
ATOM 14647 C C . ILE D 1 406 ? 27.885 -53.346 13.183 1.00 16.37 432 ILE D C 1
ATOM 14648 O O . ILE D 1 406 ? 26.892 -53.701 13.806 1.00 14.93 432 ILE D O 1
ATOM 14653 N N . THR D 1 407 ? 28.585 -54.117 12.343 1.00 18.35 433 THR D N 1
ATOM 14654 C CA . THR D 1 407 ? 28.150 -55.506 12.186 1.00 20.52 433 THR D CA 1
ATOM 14655 C C . THR D 1 407 ? 28.586 -56.509 13.201 1.00 21.22 433 THR D C 1
ATOM 14656 O O . THR D 1 407 ? 27.839 -57.522 13.196 1.00 26.94 433 THR D O 1
ATOM 14660 N N . ARG D 1 408 ? 29.681 -56.426 13.933 1.00 20.30 434 ARG D N 1
ATOM 14661 C CA . ARG D 1 408 ? 29.989 -57.535 14.868 1.00 19.90 434 ARG D CA 1
ATOM 14662 C C . ARG D 1 408 ? 29.681 -56.975 16.261 1.00 20.56 434 ARG D C 1
ATOM 14663 O O . ARG D 1 408 ? 30.464 -56.074 16.656 1.00 25.14 434 ARG D O 1
ATOM 14671 N N . GLU D 1 409 ? 28.596 -57.272 16.943 1.00 15.04 435 GLU D N 1
ATOM 14672 C CA . GLU D 1 409 ? 28.387 -56.581 18.223 1.00 14.32 435 GLU D CA 1
ATOM 14673 C C . GLU D 1 409 ? 28.916 -57.312 19.437 1.00 13.27 435 GLU D C 1
ATOM 14674 O O . GLU D 1 409 ? 29.346 -56.651 20.379 1.00 14.52 435 GLU D O 1
ATOM 14680 N N . GLN D 1 410 ? 28.787 -58.641 19.480 1.00 11.63 436 GLN D N 1
ATOM 14681 C CA . GLN D 1 410 ? 29.220 -59.412 20.666 1.00 11.60 436 GLN D CA 1
ATOM 14682 C C . GLN D 1 410 ? 28.876 -58.701 21.977 1.00 10.91 436 GLN D C 1
ATOM 14683 O O . GLN D 1 410 ? 29.733 -58.374 22.805 1.00 9.73 436 GLN D O 1
ATOM 14689 N N . ASN D 1 411 ? 27.567 -58.534 22.264 1.00 8.66 437 ASN D N 1
ATOM 14690 C CA . ASN D 1 411 ? 27.233 -57.682 23.409 1.00 7.42 437 ASN D CA 1
ATOM 14691 C C . ASN D 1 411 ? 27.344 -58.349 24.752 1.00 5.93 437 ASN D C 1
ATOM 14692 O O . ASN D 1 411 ? 27.223 -57.602 25.716 1.00 8.44 437 ASN D O 1
ATOM 14697 N N . PHE D 1 412 ? 27.426 -59.679 24.844 1.00 7.12 438 PHE D N 1
ATOM 14698 C CA . PHE D 1 412 ? 27.355 -60.304 26.172 1.00 6.52 438 PHE D CA 1
ATOM 14699 C C . PHE D 1 412 ? 28.620 -61.057 26.584 1.00 8.68 438 PHE D C 1
ATOM 14700 O O . PHE D 1 412 ? 28.822 -61.259 27.783 1.00 9.46 438 PHE D O 1
ATOM 14708 N N . LYS D 1 413 ? 29.551 -61.416 25.699 1.00 9.24 439 LYS D N 1
ATOM 14709 C CA . LYS D 1 413 ? 30.709 -62.225 26.083 1.00 11.04 439 LYS D CA 1
ATOM 14710 C C . LYS D 1 413 ? 31.646 -61.595 27.095 1.00 8.57 439 LYS D C 1
ATOM 14711 O O . LYS D 1 413 ? 31.977 -62.217 28.107 1.00 8.18 439 LYS D O 1
ATOM 14717 N N . GLN D 1 414 ? 32.118 -60.372 26.810 1.00 8.70 440 GLN D N 1
ATOM 14718 C CA . GLN D 1 414 ? 33.047 -59.712 27.749 1.00 7.66 440 GLN D CA 1
ATOM 14719 C C . GLN D 1 414 ? 32.388 -59.414 29.075 1.00 8.25 440 GLN D C 1
ATOM 14720 O O . GLN D 1 414 ? 33.056 -59.433 30.116 1.00 6.72 440 GLN D O 1
ATOM 14726 N N . ALA D 1 415 ? 31.075 -59.100 29.103 1.00 8.70 441 ALA D N 1
ATOM 14727 C CA . ALA D 1 415 ? 30.401 -58.883 30.393 1.00 9.19 441 ALA D CA 1
ATOM 14728 C C . ALA D 1 415 ? 30.424 -60.149 31.226 1.00 9.00 441 ALA D C 1
ATOM 14729 O O . ALA D 1 415 ? 30.588 -60.130 32.449 1.00 9.13 441 ALA D O 1
ATOM 14731 N N . GLY D 1 416 ? 30.171 -61.281 30.549 1.00 10.43 442 GLY D N 1
ATOM 14732 C CA . GLY D 1 416 ? 30.207 -62.573 31.237 1.00 9.17 442 GLY D CA 1
ATOM 14733 C C . GLY D 1 416 ? 31.604 -62.830 31.802 1.00 9.33 442 GLY D C 1
ATOM 14734 O O . GLY D 1 416 ? 31.716 -63.319 32.913 1.00 8.61 442 GLY D O 1
ATOM 14735 N N . ASP D 1 417 ? 32.624 -62.629 30.973 1.00 8.71 443 ASP D N 1
ATOM 14736 C CA . ASP D 1 417 ? 33.997 -62.830 31.471 1.00 10.85 443 ASP D CA 1
ATOM 14737 C C . ASP D 1 417 ? 34.331 -61.903 32.626 1.00 10.91 443 ASP D C 1
ATOM 14738 O O . ASP D 1 417 ? 35.022 -62.336 33.537 1.00 11.63 443 ASP D O 1
ATOM 14743 N N . LEU D 1 418 ? 33.870 -60.632 32.597 1.00 9.70 444 LEU D N 1
ATOM 14744 C CA . LEU D 1 418 ? 34.110 -59.763 33.759 1.00 9.00 444 LEU D CA 1
ATOM 14745 C C . LEU D 1 418 ? 33.415 -60.246 35.009 1.00 8.41 444 LEU D C 1
ATOM 14746 O O . LEU D 1 418 ? 33.938 -60.331 36.113 1.00 7.12 444 LEU D O 1
ATOM 14751 N N . TYR D 1 419 ? 32.124 -60.664 34.860 1.00 8.65 445 TYR D N 1
ATOM 14752 C CA . TYR D 1 419 ? 31.381 -61.187 36.000 1.00 8.15 445 TYR D CA 1
ATOM 14753 C C . TYR D 1 419 ? 32.155 -62.357 36.626 1.00 9.38 445 TYR D C 1
ATOM 14754 O O . TYR D 1 419 ? 32.338 -62.478 37.866 1.00 9.30 445 TYR D O 1
ATOM 14763 N N . ARG D 1 420 ? 32.548 -63.310 35.788 1.00 8.68 446 ARG D N 1
ATOM 14764 C CA . ARG D 1 420 ? 33.260 -64.496 36.266 1.00 10.40 446 ARG D CA 1
ATOM 14765 C C . ARG D 1 420 ? 34.633 -64.249 36.892 1.00 12.19 446 ARG D C 1
ATOM 14766 O O . ARG D 1 420 ? 35.133 -65.068 37.700 1.00 13.50 446 ARG D O 1
ATOM 14774 N N . SER D 1 421 ? 35.264 -63.136 36.587 1.00 11.09 447 SER D N 1
ATOM 14775 C CA . SER D 1 421 ? 36.556 -62.710 37.111 1.00 11.37 447 SER D CA 1
ATOM 14776 C C . SER D 1 421 ? 36.412 -62.181 38.531 1.00 13.10 447 SER D C 1
ATOM 14777 O O . SER D 1 421 ? 37.394 -62.004 39.255 1.00 10.15 447 SER D O 1
ATOM 14780 N N . TYR D 1 422 ? 35.186 -61.801 38.938 1.00 11.58 448 TYR D N 1
ATOM 14781 C CA . TYR D 1 422 ? 34.977 -61.252 40.276 1.00 12.31 448 TYR D CA 1
ATOM 14782 C C . TYR D 1 422 ? 35.061 -62.292 41.380 1.00 11.63 448 TYR D C 1
ATOM 14783 O O . TYR D 1 422 ? 34.638 -63.438 41.211 1.00 9.85 448 TYR D O 1
ATOM 14792 N N . SER D 1 423 ? 35.559 -61.852 42.552 1.00 13.68 449 SER D N 1
ATOM 14793 C CA . SER D 1 423 ? 35.590 -62.766 43.705 1.00 13.19 449 SER D CA 1
ATOM 14794 C C . SER D 1 423 ? 34.155 -63.048 44.127 1.00 13.44 449 SER D C 1
ATOM 14795 O O . SER D 1 423 ? 33.219 -62.316 43.751 1.00 13.42 449 SER D O 1
ATOM 14798 N N . ALA D 1 424 ? 33.934 -64.023 45.011 1.00 13.69 450 ALA D N 1
ATOM 14799 C CA . ALA D 1 424 ? 32.572 -64.265 45.507 1.00 13.26 450 ALA D CA 1
ATOM 14800 C C . ALA D 1 424 ? 31.991 -62.989 46.139 1.00 12.16 450 ALA D C 1
ATOM 14801 O O . ALA D 1 424 ? 30.797 -62.735 46.012 1.00 12.40 450 ALA D O 1
ATOM 14803 N N . LYS D 1 425 ? 32.743 -62.310 47.000 1.00 11.94 451 LYS D N 1
ATOM 14804 C CA . LYS D 1 425 ? 32.261 -61.096 47.675 1.00 15.37 451 LYS D CA 1
ATOM 14805 C C . LYS D 1 425 ? 31.974 -59.992 46.653 1.00 12.57 451 LYS D C 1
ATOM 14806 O O . LYS D 1 425 ? 30.986 -59.269 46.839 1.00 10.64 451 LYS D O 1
ATOM 14812 N N . GLU D 1 426 ? 32.807 -59.883 45.624 1.00 10.95 452 GLU D N 1
ATOM 14813 C CA . GLU D 1 426 ? 32.519 -58.867 44.608 1.00 11.74 452 GLU D CA 1
ATOM 14814 C C . GLU D 1 426 ? 31.227 -59.185 43.888 1.00 11.07 452 GLU D C 1
ATOM 14815 O O . GLU D 1 426 ? 30.493 -58.257 43.543 1.00 9.57 452 GLU D O 1
ATOM 14821 N N . LYS D 1 427 ? 30.998 -60.451 43.533 1.00 7.28 453 LYS D N 1
ATOM 14822 C CA . LYS D 1 427 ? 29.757 -60.794 42.828 1.00 8.29 453 LYS D CA 1
ATOM 14823 C C . LYS D 1 427 ? 28.548 -60.480 43.693 1.00 9.51 453 LYS D C 1
ATOM 14824 O O . LYS D 1 427 ? 27.508 -60.017 43.212 1.00 10.30 453 LYS D O 1
ATOM 14830 N N . THR D 1 428 ? 28.622 -60.820 44.973 1.00 9.09 454 THR D N 1
ATOM 14831 C CA . THR D 1 428 ? 27.520 -60.561 45.880 1.00 10.04 454 THR D CA 1
ATOM 14832 C C . THR D 1 428 ? 27.163 -59.090 45.918 1.00 9.20 454 THR D C 1
ATOM 14833 O O . THR D 1 428 ? 25.959 -58.754 45.838 1.00 7.87 454 THR D O 1
ATOM 14837 N N . ASP D 1 429 ? 28.150 -58.218 46.050 1.00 7.59 455 ASP D N 1
ATOM 14838 C CA . ASP D 1 429 ? 27.846 -56.773 46.091 1.00 8.91 455 ASP D CA 1
ATOM 14839 C C . ASP D 1 429 ? 27.290 -56.278 44.776 1.00 7.56 455 ASP D C 1
ATOM 14840 O O . ASP D 1 429 ? 26.359 -55.452 44.758 1.00 9.22 455 ASP D O 1
ATOM 14845 N N . LEU D 1 430 ? 27.799 -56.780 43.645 1.00 7.39 456 LEU D N 1
ATOM 14846 C CA . LEU D 1 430 ? 27.288 -56.382 42.334 1.00 5.35 456 LEU D CA 1
ATOM 14847 C C . LEU D 1 430 ? 25.825 -56.808 42.149 1.00 7.73 456 LEU D C 1
ATOM 14848 O O . LEU D 1 430 ? 24.955 -56.029 41.750 1.00 4.84 456 LEU D O 1
ATOM 14853 N N . VAL D 1 431 ? 25.532 -58.053 42.516 1.00 7.00 457 VAL D N 1
ATOM 14854 C CA . VAL D 1 431 ? 24.168 -58.580 42.375 1.00 9.43 457 VAL D CA 1
ATOM 14855 C C . VAL D 1 431 ? 23.179 -57.808 43.230 1.00 9.16 457 VAL D C 1
ATOM 14856 O O . VAL D 1 431 ? 22.080 -57.469 42.742 1.00 9.84 457 VAL D O 1
ATOM 14860 N N . GLN D 1 432 ? 23.493 -57.487 44.450 1.00 7.25 458 GLN D N 1
ATOM 14861 C CA . GLN D 1 432 ? 22.563 -56.778 45.344 1.00 7.56 458 GLN D CA 1
ATOM 14862 C C . GLN D 1 432 ? 22.410 -55.316 44.913 1.00 6.53 458 GLN D C 1
ATOM 14863 O O . GLN D 1 432 ? 21.305 -54.777 44.823 1.00 7.17 458 GLN D O 1
ATOM 14869 N N . LYS D 1 433 ? 23.514 -54.699 44.485 1.00 6.06 459 LYS D N 1
ATOM 14870 C CA . LYS D 1 433 ? 23.398 -53.300 44.027 1.00 6.47 459 LYS D CA 1
ATOM 14871 C C . LYS D 1 433 ? 22.661 -53.176 42.721 1.00 5.53 459 LYS D C 1
ATOM 14872 O O . LYS D 1 433 ? 21.797 -52.282 42.582 1.00 7.94 459 LYS D O 1
ATOM 14878 N N . PHE D 1 434 ? 22.947 -54.045 41.738 1.00 5.44 460 PHE D N 1
ATOM 14879 C CA . PHE D 1 434 ? 22.223 -53.965 40.479 1.00 5.28 460 PHE D CA 1
ATOM 14880 C C . PHE D 1 434 ? 20.740 -54.273 40.727 1.00 7.02 460 PHE D C 1
ATOM 14881 O O . PHE D 1 434 ? 19.848 -53.570 40.233 1.00 7.03 460 PHE D O 1
ATOM 14889 N N . GLY D 1 435 ? 20.510 -55.349 41.509 1.00 7.57 461 GLY D N 1
ATOM 14890 C CA . GLY D 1 435 ? 19.089 -55.732 41.723 1.00 8.18 461 GLY D CA 1
ATOM 14891 C C . GLY D 1 435 ? 18.296 -54.673 42.425 1.00 8.65 461 GLY D C 1
ATOM 14892 O O . GLY D 1 435 ? 17.101 -54.472 42.092 1.00 8.44 461 GLY D O 1
ATOM 14893 N N . GLU D 1 436 ? 18.903 -54.007 43.420 1.00 8.74 462 GLU D N 1
ATOM 14894 C CA . GLU D 1 436 ? 18.179 -52.953 44.149 1.00 9.60 462 GLU D CA 1
ATOM 14895 C C . GLU D 1 436 ? 17.842 -51.806 43.237 1.00 9.84 462 GLU D C 1
ATOM 14896 O O . GLU D 1 436 ? 16.736 -51.250 43.225 1.00 9.92 462 GLU D O 1
ATOM 14902 N N . SER D 1 437 ? 18.763 -51.479 42.345 1.00 7.72 463 SER D N 1
ATOM 14903 C CA . SER D 1 437 ? 18.590 -50.422 41.365 1.00 9.78 463 SER D CA 1
ATOM 14904 C C . SER D 1 437 ? 17.516 -50.726 40.320 1.00 9.98 463 SER D C 1
ATOM 14905 O O . SER D 1 437 ? 16.775 -49.835 39.925 1.00 9.57 463 SER D O 1
ATOM 14908 N N . LEU D 1 438 ? 17.324 -51.992 39.961 1.00 8.97 464 LEU D N 1
ATOM 14909 C CA . LEU D 1 438 ? 16.411 -52.402 38.923 1.00 10.09 464 LEU D CA 1
ATOM 14910 C C . LEU D 1 438 ? 15.028 -52.773 39.454 1.00 8.57 464 LEU D C 1
ATOM 14911 O O . LEU D 1 438 ? 14.092 -52.957 38.682 1.00 10.09 464 LEU D O 1
ATOM 14916 N N . ALA D 1 439 ? 14.906 -52.887 40.780 1.00 9.39 465 ALA D N 1
ATOM 14917 C CA . ALA D 1 439 ? 13.679 -53.449 41.349 1.00 9.05 465 ALA D CA 1
ATOM 14918 C C . ALA D 1 439 ? 12.425 -52.712 40.979 1.00 11.78 465 ALA D C 1
ATOM 14919 O O . ALA D 1 439 ? 11.453 -53.460 40.930 1.00 11.24 465 ALA D O 1
ATOM 14921 N N . ASP D 1 440 ? 12.397 -51.385 40.739 1.00 13.67 466 ASP D N 1
ATOM 14922 C CA . ASP D 1 440 ? 11.058 -50.877 40.402 1.00 15.60 466 ASP D CA 1
ATOM 14923 C C . ASP D 1 440 ? 10.945 -50.428 38.960 1.00 14.49 466 ASP D C 1
ATOM 14924 O O . ASP D 1 440 ? 10.096 -49.590 38.634 1.00 11.99 466 ASP D O 1
ATOM 14929 N N . THR D 1 441 ? 11.770 -51.042 38.100 1.00 11.90 467 THR D N 1
ATOM 14930 C CA . THR D 1 441 ? 11.639 -50.768 36.659 1.00 9.68 467 THR D CA 1
ATOM 14931 C C . THR D 1 441 ? 10.355 -51.391 36.102 1.00 9.12 467 THR D C 1
ATOM 14932 O O . THR D 1 441 ? 9.942 -52.438 36.642 1.00 8.35 467 THR D O 1
ATOM 14936 N N . LEU D 1 442 ? 9.814 -50.816 35.039 1.00 9.49 468 LEU D N 1
ATOM 14937 C CA . LEU D 1 442 ? 8.592 -51.409 34.438 1.00 10.53 468 LEU D CA 1
ATOM 14938 C C . LEU D 1 442 ? 8.922 -52.848 34.078 1.00 10.43 468 LEU D C 1
ATOM 14939 O O . LEU D 1 442 ? 10.053 -53.206 33.697 1.00 10.45 468 LEU D O 1
ATOM 14944 N N . THR D 1 443 ? 7.949 -53.753 34.219 1.00 10.57 469 THR D N 1
ATOM 14945 C CA . THR D 1 443 ? 8.151 -55.184 34.036 1.00 11.00 469 THR D CA 1
ATOM 14946 C C . THR D 1 443 ? 8.764 -55.540 32.694 1.00 9.69 469 THR D C 1
ATOM 14947 O O . THR D 1 443 ? 9.636 -56.439 32.690 1.00 9.61 469 THR D O 1
ATOM 14951 N N . GLU D 1 444 ? 8.262 -54.984 31.605 1.00 9.84 470 GLU D N 1
ATOM 14952 C CA . GLU D 1 444 ? 8.836 -55.367 30.308 1.00 11.93 470 GLU D CA 1
ATOM 14953 C C . GLU D 1 444 ? 10.323 -55.014 30.272 1.00 12.19 470 GLU D C 1
ATOM 14954 O O . GLU D 1 444 ? 11.143 -55.838 29.891 1.00 8.03 470 GLU D O 1
ATOM 14960 N N . SER D 1 445 ? 10.685 -53.756 30.516 1.00 9.88 471 SER D N 1
ATOM 14961 C CA . SER D 1 445 ? 12.115 -53.406 30.495 1.00 8.19 471 SER D CA 1
ATOM 14962 C C . SER D 1 445 ? 12.892 -54.244 31.499 1.00 6.79 471 SER D C 1
ATOM 14963 O O . SER D 1 445 ? 14.064 -54.560 31.235 1.00 8.62 471 SER D O 1
ATOM 14966 N N . LYS D 1 446 ? 12.415 -54.500 32.698 1.00 6.78 472 LYS D N 1
ATOM 14967 C CA . LYS D 1 446 ? 13.081 -55.252 33.747 1.00 9.76 472 LYS D CA 1
ATOM 14968 C C . LYS D 1 446 ? 13.491 -56.665 33.292 1.00 7.46 472 LYS D C 1
ATOM 14969 O O . LYS D 1 446 ? 14.657 -57.047 33.373 1.00 5.82 472 LYS D O 1
ATOM 14975 N N . ASN D 1 447 ? 12.551 -57.380 32.659 1.00 5.95 473 ASN D N 1
ATOM 14976 C CA . ASN D 1 447 ? 12.871 -58.739 32.188 1.00 6.37 473 ASN D CA 1
ATOM 14977 C C . ASN D 1 447 ? 13.814 -58.701 30.993 1.00 6.33 473 ASN D C 1
ATOM 14978 O O . ASN D 1 447 ? 14.642 -59.590 30.902 1.00 6.53 473 ASN D O 1
ATOM 14983 N N . ILE D 1 448 ? 13.695 -57.690 30.135 1.00 6.16 474 ILE D N 1
ATOM 14984 C CA . ILE D 1 448 ? 14.681 -57.567 29.055 1.00 5.62 474 ILE D CA 1
ATOM 14985 C C . ILE D 1 448 ? 16.058 -57.279 29.654 1.00 8.65 474 ILE D C 1
ATOM 14986 O O . ILE D 1 448 ? 17.060 -57.884 29.223 1.00 8.75 474 ILE D O 1
ATOM 14991 N N . MET D 1 449 ? 16.196 -56.340 30.603 1.00 6.51 475 MET D N 1
ATOM 14992 C CA . MET D 1 449 ? 17.556 -56.101 31.166 1.00 8.43 475 MET D CA 1
ATOM 14993 C C . MET D 1 449 ? 18.134 -57.379 31.768 1.00 9.22 475 MET D C 1
ATOM 14994 O O . MET D 1 449 ? 19.346 -57.686 31.658 1.00 7.52 475 MET D O 1
ATOM 14999 N N . LEU D 1 450 ? 17.265 -58.086 32.503 1.00 7.57 476 LEU D N 1
ATOM 15000 C CA . LEU D 1 450 ? 17.714 -59.320 33.164 1.00 9.39 476 LEU D CA 1
ATOM 15001 C C . LEU D 1 450 ? 18.069 -60.401 32.139 1.00 8.87 476 LEU D C 1
ATOM 15002 O O . LEU D 1 450 ? 19.035 -61.115 32.384 1.00 7.75 476 LEU D O 1
ATOM 15007 N N . SER D 1 451 ? 17.435 -60.438 30.956 1.00 8.09 477 SER D N 1
ATOM 15008 C CA . SER D 1 451 ? 17.840 -61.367 29.922 1.00 7.85 477 SER D CA 1
ATOM 15009 C C . SER D 1 451 ? 19.272 -61.107 29.451 1.00 7.40 477 SER D C 1
ATOM 15010 O O . SER D 1 451 ? 20.011 -62.038 29.148 1.00 6.77 477 SER D O 1
ATOM 15013 N N . TYR D 1 452 ? 19.682 -59.826 29.390 1.00 5.06 478 TYR D N 1
ATOM 15014 C CA . TYR D 1 452 ? 21.051 -59.528 29.012 1.00 5.17 478 TYR D CA 1
ATOM 15015 C C . TYR D 1 452 ? 22.041 -60.013 30.051 1.00 6.27 478 TYR D C 1
ATOM 15016 O O . TYR D 1 452 ? 23.120 -60.498 29.672 1.00 6.61 478 TYR D O 1
ATOM 15025 N N . LEU D 1 453 ? 21.760 -59.832 31.342 1.00 4.69 479 LEU D N 1
ATOM 15026 C CA . LEU D 1 453 ? 22.631 -60.298 32.393 1.00 4.46 479 LEU D CA 1
ATOM 15027 C C . LEU D 1 453 ? 22.679 -61.847 32.391 1.00 7.05 479 LEU D C 1
ATOM 15028 O O . LEU D 1 453 ? 23.743 -62.447 32.567 1.00 6.69 479 LEU D O 1
ATOM 15033 N N . TYR D 1 454 ? 21.564 -62.501 32.173 1.00 7.37 480 TYR D N 1
ATOM 15034 C CA . TYR D 1 454 ? 21.535 -63.984 32.100 1.00 7.75 480 TYR D CA 1
ATOM 15035 C C . TYR D 1 454 ? 22.340 -64.530 30.936 1.00 8.64 480 TYR D C 1
ATOM 15036 O O . TYR D 1 454 ? 22.963 -65.591 30.997 1.00 7.79 480 TYR D O 1
ATOM 15045 N N . LYS D 1 455 ? 22.286 -63.844 29.796 1.00 6.91 481 LYS D N 1
ATOM 15046 C CA . LYS D 1 455 ? 23.011 -64.263 28.584 1.00 7.96 481 LYS D CA 1
ATOM 15047 C C . LYS D 1 455 ? 24.505 -64.041 28.859 1.00 6.06 481 LYS D C 1
ATOM 15048 O O . LYS D 1 455 ? 25.317 -64.912 28.497 1.00 6.23 481 LYS D O 1
ATOM 15054 N N . GLU D 1 456 ? 24.862 -62.995 29.600 1.00 6.64 482 GLU D N 1
ATOM 15055 C CA . GLU D 1 456 ? 26.272 -62.820 30.001 1.00 7.58 482 GLU D CA 1
ATOM 15056 C C . GLU D 1 456 ? 26.741 -63.975 30.908 1.00 9.40 482 GLU D C 1
ATOM 15057 O O . GLU D 1 456 ? 27.809 -64.608 30.719 1.00 7.17 482 GLU D O 1
ATOM 15059 N N . ASP D 1 457 ? 25.928 -64.333 31.909 1.00 7.83 483 ASP D N 1
ATOM 15060 C CA . ASP D 1 457 ? 26.230 -65.495 32.783 1.00 9.61 483 ASP D CA 1
ATOM 15061 C C . ASP D 1 457 ? 24.956 -65.856 33.526 1.00 8.34 483 ASP D C 1
ATOM 15062 O O . ASP D 1 457 ? 24.331 -64.988 34.116 1.00 7.45 483 ASP D O 1
ATOM 15067 N N . PRO D 1 458 ? 24.525 -67.112 33.514 1.00 7.82 484 PRO D N 1
ATOM 15068 C CA . PRO D 1 458 ? 23.269 -67.542 34.122 1.00 8.22 484 PRO D CA 1
ATOM 15069 C C . PRO D 1 458 ? 23.224 -67.299 35.614 1.00 7.36 484 PRO D C 1
ATOM 15070 O O . PRO D 1 458 ? 22.145 -67.008 36.138 1.00 10.56 484 PRO D O 1
ATOM 15074 N N . ASN D 1 459 ? 24.349 -67.322 36.324 1.00 6.97 485 ASN D N 1
ATOM 15075 C CA . ASN D 1 459 ? 24.363 -67.081 37.769 1.00 8.50 485 ASN D CA 1
ATOM 15076 C C . ASN D 1 459 ? 24.095 -65.593 38.032 1.00 8.36 485 ASN D C 1
ATOM 15077 O O . ASN D 1 459 ? 23.322 -65.188 38.903 1.00 8.64 485 ASN D O 1
ATOM 15082 N N . TYR D 1 460 ? 24.762 -64.759 37.216 1.00 9.23 486 TYR D N 1
ATOM 15083 C CA . TYR D 1 460 ? 24.593 -63.298 37.308 1.00 8.19 486 TYR D CA 1
ATOM 15084 C C . TYR D 1 460 ? 23.104 -62.959 37.131 1.00 8.49 486 TYR D C 1
ATOM 15085 O O . TYR D 1 460 ? 22.502 -62.313 37.992 1.00 9.42 486 TYR D O 1
ATOM 15094 N N . GLY D 1 461 ? 22.575 -63.324 35.976 1.00 7.75 487 GLY D N 1
ATOM 15095 C CA . GLY D 1 461 ? 21.147 -63.013 35.686 1.00 9.10 487 GLY D CA 1
ATOM 15096 C C . GLY D 1 461 ? 20.168 -63.579 36.686 1.00 10.14 487 GLY D C 1
ATOM 15097 O O . GLY D 1 461 ? 19.137 -62.939 37.019 1.00 10.33 487 GLY D O 1
ATOM 15098 N N . THR D 1 462 ? 20.368 -64.816 37.136 1.00 6.80 488 THR D N 1
ATOM 15099 C CA . THR D 1 462 ? 19.453 -65.477 38.056 1.00 8.71 488 THR D CA 1
ATOM 15100 C C . THR D 1 462 ? 19.484 -64.709 39.372 1.00 9.19 488 THR D C 1
ATOM 15101 O O . THR D 1 462 ? 18.401 -64.420 39.905 1.00 9.17 488 THR D O 1
ATOM 15105 N N . ARG D 1 463 ? 20.664 -64.371 39.876 1.00 6.00 489 ARG D N 1
ATOM 15106 C CA . ARG D 1 463 ? 20.704 -63.689 41.175 1.00 7.64 489 ARG D CA 1
ATOM 15107 C C . ARG D 1 463 ? 20.148 -62.276 41.068 1.00 7.14 489 ARG D C 1
ATOM 15108 O O . ARG D 1 463 ? 19.433 -61.918 41.994 1.00 7.10 489 ARG D O 1
ATOM 15116 N N . VAL D 1 464 ? 20.452 -61.546 39.991 1.00 7.72 490 VAL D N 1
ATOM 15117 C CA . VAL D 1 464 ? 19.879 -60.156 39.960 1.00 6.95 490 VAL D CA 1
ATOM 15118 C C . VAL D 1 464 ? 18.365 -60.249 39.758 1.00 6.72 490 VAL D C 1
ATOM 15119 O O . VAL D 1 464 ? 17.632 -59.412 40.286 1.00 7.62 490 VAL D O 1
ATOM 15123 N N . ALA D 1 465 ? 17.896 -61.240 38.992 1.00 7.03 491 ALA D N 1
ATOM 15124 C CA . ALA D 1 465 ? 16.457 -61.415 38.768 1.00 7.51 491 ALA D CA 1
ATOM 15125 C C . ALA D 1 465 ? 15.722 -61.763 40.069 1.00 9.45 491 ALA D C 1
ATOM 15126 O O . ALA D 1 465 ? 14.580 -61.284 40.267 1.00 10.47 491 ALA D O 1
ATOM 15128 N N . GLU D 1 466 ? 16.354 -62.400 41.026 1.00 9.61 492 GLU D N 1
ATOM 15129 C CA . GLU D 1 466 ? 15.745 -62.615 42.344 1.00 11.41 492 GLU D CA 1
ATOM 15130 C C . GLU D 1 466 ? 15.661 -61.318 43.147 1.00 11.51 492 GLU D C 1
ATOM 15131 O O . GLU D 1 466 ? 14.597 -60.948 43.671 1.00 12.68 492 GLU D O 1
ATOM 15133 N N . VAL D 1 467 ? 16.744 -60.566 43.239 1.00 8.81 493 VAL D N 1
ATOM 15134 C CA . VAL D 1 467 ? 16.781 -59.287 43.961 1.00 8.45 493 VAL D CA 1
ATOM 15135 C C . VAL D 1 467 ? 15.777 -58.299 43.397 1.00 9.16 493 VAL D C 1
ATOM 15136 O O . VAL D 1 467 ? 15.089 -57.558 44.145 1.00 10.77 493 VAL D O 1
ATOM 15140 N N . ALA D 1 468 ? 15.705 -58.147 42.065 1.00 7.34 494 ALA D N 1
ATOM 15141 C CA . ALA D 1 468 ? 14.857 -57.210 41.374 1.00 9.05 494 ALA D CA 1
ATOM 15142 C C . ALA D 1 468 ? 13.394 -57.685 41.186 1.00 10.49 494 ALA D C 1
ATOM 15143 O O . ALA D 1 468 ? 12.576 -56.890 40.724 1.00 11.02 494 ALA D O 1
ATOM 15145 N N . LYS D 1 469 ? 13.146 -58.919 41.546 1.00 10.13 495 LYS D N 1
ATOM 15146 C CA . LYS D 1 469 ? 11.842 -59.551 41.383 1.00 14.08 495 LYS D CA 1
ATOM 15147 C C . LYS D 1 469 ? 11.380 -59.556 39.925 1.00 14.79 495 LYS D C 1
ATOM 15148 O O . LYS D 1 469 ? 10.255 -59.169 39.597 1.00 16.06 495 LYS D O 1
ATOM 15154 N N . GLY D 1 470 ? 12.251 -60.050 39.062 1.00 12.60 496 GLY D N 1
ATOM 15155 C CA . GLY D 1 470 ? 11.890 -60.213 37.646 1.00 12.23 496 GLY D CA 1
ATOM 15156 C C . GLY D 1 470 ? 11.269 -61.630 37.519 1.00 14.48 496 GLY D C 1
ATOM 15157 O O . GLY D 1 470 ? 11.280 -62.360 38.502 1.00 14.53 496 GLY D O 1
ATOM 15158 N N . ASP D 1 471 ? 10.850 -61.979 36.314 1.00 15.21 497 ASP D N 1
ATOM 15159 C CA . ASP D 1 471 ? 10.169 -63.279 36.079 1.00 16.91 497 ASP D CA 1
ATOM 15160 C C . ASP D 1 471 ? 11.160 -64.213 35.408 1.00 14.52 497 ASP D C 1
ATOM 15161 O O . ASP D 1 471 ? 11.414 -64.136 34.227 1.00 11.63 497 ASP D O 1
ATOM 15166 N N . LEU D 1 472 ? 11.719 -65.116 36.200 1.00 13.32 498 LEU D N 1
ATOM 15167 C CA . LEU D 1 472 ? 12.816 -65.958 35.714 1.00 13.56 498 LEU D CA 1
ATOM 15168 C C . LEU D 1 472 ? 12.505 -66.744 34.484 1.00 12.43 498 LEU D C 1
ATOM 15169 O O . LEU D 1 472 ? 13.361 -66.807 33.585 1.00 12.18 498 LEU D O 1
ATOM 15174 N N . SER D 1 473 ? 11.300 -67.325 34.326 1.00 13.37 499 SER D N 1
ATOM 15175 C CA . SER D 1 473 ? 10.985 -68.045 33.120 1.00 12.15 499 SER D CA 1
ATOM 15176 C C . SER D 1 473 ? 10.972 -67.134 31.904 1.00 12.58 499 SER D C 1
ATOM 15177 O O . SER D 1 473 ? 11.415 -67.598 30.846 1.00 12.50 499 SER D O 1
ATOM 15180 N N . LYS D 1 474 ? 10.477 -65.900 32.018 1.00 11.23 500 LYS D N 1
ATOM 15181 C CA . LYS D 1 474 ? 10.484 -64.959 30.896 1.00 12.14 500 LYS D CA 1
ATOM 15182 C C . LYS D 1 474 ? 11.930 -64.540 30.625 1.00 10.34 500 LYS D C 1
ATOM 15183 O O . LYS D 1 474 ? 12.376 -64.468 29.478 1.00 9.07 500 LYS D O 1
ATOM 15189 N N . VAL D 1 475 ? 12.697 -64.343 31.681 1.00 11.41 501 VAL D N 1
ATOM 15190 C CA . VAL D 1 475 ? 14.129 -63.990 31.502 1.00 9.31 501 VAL D CA 1
ATOM 15191 C C . VAL D 1 475 ? 14.848 -65.051 30.682 1.00 10.42 501 VAL D C 1
ATOM 15192 O O . VAL D 1 475 ? 15.620 -64.813 29.731 1.00 10.16 501 VAL D O 1
ATOM 15196 N N . LYS D 1 476 ? 14.676 -66.329 31.019 1.00 10.50 502 LYS D N 1
ATOM 15197 C CA . LYS D 1 476 ? 15.327 -67.406 30.280 1.00 9.55 502 LYS D CA 1
ATOM 15198 C C . LYS D 1 476 ? 14.831 -67.522 28.848 1.00 10.19 502 LYS D C 1
ATOM 15199 O O . LYS D 1 476 ? 15.620 -67.761 27.937 1.00 10.20 502 LYS D O 1
ATOM 15205 N N . SER D 1 477 ? 13.538 -67.338 28.614 1.00 11.14 503 SER D N 1
ATOM 15206 C CA . SER D 1 477 ? 13.075 -67.481 27.207 1.00 13.09 503 SER D CA 1
ATOM 15207 C C . SER D 1 477 ? 13.491 -66.305 26.341 1.00 10.64 503 SER D C 1
ATOM 15208 O O . SER D 1 477 ? 13.820 -66.490 25.160 1.00 13.52 503 SER D O 1
ATOM 15211 N N . LEU D 1 478 ? 13.555 -65.099 26.871 1.00 10.71 504 LEU D N 1
ATOM 15212 C CA . LEU D 1 478 ? 14.120 -63.957 26.200 1.00 11.21 504 LEU D CA 1
ATOM 15213 C C . LEU D 1 478 ? 15.621 -64.211 25.958 1.00 8.49 504 LEU D C 1
ATOM 15214 O O . LEU D 1 478 ? 16.089 -63.960 24.839 1.00 10.06 504 LEU D O 1
ATOM 15219 N N . ALA D 1 479 ? 16.349 -64.704 26.947 1.00 7.50 505 ALA D N 1
ATOM 15220 C CA . ALA D 1 479 ? 17.787 -64.935 26.758 1.00 9.13 505 ALA D CA 1
ATOM 15221 C C . ALA D 1 479 ? 18.086 -65.947 25.670 1.00 11.54 505 ALA D C 1
ATOM 15222 O O . ALA D 1 479 ? 19.075 -65.859 24.929 1.00 9.36 505 ALA D O 1
ATOM 15224 N N . ALA D 1 480 ? 17.253 -66.982 25.540 1.00 13.93 506 ALA D N 1
ATOM 15225 C CA . ALA D 1 480 ? 17.403 -68.004 24.505 1.00 15.97 506 ALA D CA 1
ATOM 15226 C C . ALA D 1 480 ? 17.434 -67.458 23.089 1.00 17.88 506 ALA D C 1
ATOM 15227 O O . ALA D 1 480 ? 18.046 -68.083 22.200 1.00 18.03 506 ALA D O 1
ATOM 15229 N N . SER D 1 481 ? 16.758 -66.354 22.796 1.00 16.36 507 SER D N 1
ATOM 15230 C CA . SER D 1 481 ? 16.739 -65.733 21.493 1.00 19.80 507 SER D CA 1
ATOM 15231 C C . SER D 1 481 ? 17.876 -64.739 21.245 1.00 19.53 507 SER D C 1
ATOM 15232 O O . SER D 1 481 ? 18.078 -64.351 20.085 1.00 19.80 507 SER D O 1
ATOM 15235 N N . LEU D 1 482 ? 18.553 -64.352 22.319 1.00 18.39 508 LEU D N 1
ATOM 15236 C CA . LEU D 1 482 ? 19.678 -63.430 22.163 1.00 18.78 508 LEU D CA 1
ATOM 15237 C C . LEU D 1 482 ? 20.828 -64.131 21.466 1.00 21.20 508 LEU D C 1
ATOM 15238 O O . LEU D 1 482 ? 21.133 -65.279 21.734 1.00 19.83 508 LEU D O 1
ATOM 15243 N N . LYS D 1 483 ? 21.474 -63.441 20.538 1.00 27.44 509 LYS D N 1
ATOM 15244 C CA . LYS D 1 483 ? 22.603 -64.041 19.814 1.00 32.70 509 LYS D CA 1
ATOM 15245 C C . LYS D 1 483 ? 23.900 -63.612 20.470 1.00 34.78 509 LYS D C 1
ATOM 15246 O O . LYS D 1 483 ? 24.022 -62.484 20.963 1.00 35.57 509 LYS D O 1
ATOM 15252 N N . ASP D 1 484 ? 24.880 -64.498 20.489 1.00 37.79 510 ASP D N 1
ATOM 15253 C CA . ASP D 1 484 ? 26.175 -64.193 21.078 1.00 41.14 510 ASP D CA 1
ATOM 15254 C C . ASP D 1 484 ? 26.690 -62.946 20.374 1.00 43.54 510 ASP D C 1
ATOM 15255 O O . ASP D 1 484 ? 26.985 -63.010 19.165 1.00 45.38 510 ASP D O 1
#

Radius of gyration: 35.92 Å; Cα contacts (8 Å, |Δi|>4): 5024; chains: 4; bounding box: 74×103×105 Å

InterPro domains:
  IPR002226 Catalase haem-binding site [PS00437] (354-362)
  IPR010582 Catalase immune-responsive domain [PF06628] (432-492)
  IPR011614 Catalase core domain [PF00199] (31-408)
  IPR011614 Catalase core domain [SM01060] (31-411)
  IPR018028 Catalase, mono-functional, haem-containing [PR00067] (44-67)
  IPR018028 Catalase, mono-functional, haem-containing [PR00067] (106-124)
  IPR018028 Catalase, mono-functional, haem-containing [PR00067] (127-144)
  IPR018028 Catalase, mono-functional, haem-containing [PR00067] (146-164)
  IPR018028 Catalase, mono-functional, haem-containing [PR00067] (309-336)
  IPR018028 Catalase, mono-functional, haem-containing [PR00067] (341-367)
  IPR018028 Catalase, mono-functional, haem-containing [PS51402] (27-500)
  IPR018028 Catalase, mono-functional, haem-containing [PTHR11465] (27-493)
  IPR020835 Catalase superfamily [SSF56634] (14-499)
  IPR024708 Catalase active site [PS00438] (67-83)
  IPR024711 Catalase, mono-functional, haem-containing, clades 1 and 3 [PIRSF038928] (27-495)